Protein 3N96 (pdb70)

Solvent-accessible surface area: 85398 Å² total; per-residue (Å²): 127,9,114,146,35,63,0,29,0,23,3,39,34,43,20,1,61,92,6,1,30,120,6,0,118,83,0,51,176,94,52,61,36,118,14,43,25,80,80,31,81,65,0,20,70,29,0,40,76,38,6,72,112,21,66,16,0,0,0,0,3,47,12,0,6,28,0,0,21,9,19,66,80,51,18,14,12,97,6,92,10,44,88,46,15,53,80,114,1,58,97,90,0,11,83,9,0,93,23,112,64,111,20,8,0,0,0,3,0,4,10,1,0,2,2,0,20,7,88,111,44,15,96,123,30,9,137,41,4,76,83,3,38,69,23,1,161,106,6,102,88,139,67,62,19,1,4,38,3,9,3,44,67,3,38,16,2,5,4,3,2,6,2,45,38,5,65,4,5,84,118,85,146,50,142,65,58,8,129,46,16,2,4,30,47,84,7,0,70,23,0,0,58,33,0,10,64,3,22,146,92,172,36,18,89,27,56,7,43,54,70,86,3,39,44,7,1,26,153,14,84,0,0,0,8,5,8,1,1,18,3,3,27,55,3,80,111,35,184,23,78,32,8,19,32,23,3,2,36,4,124,64,81,42,2,57,0,7,2,0,0,2,0,0,0,8,2,35,48,4,68,6,81,135,40,0,52,70,0,0,20,89,24,1,1,38,67,111,2,0,66,35,6,24,162,40,39,14,9,0,5,2,0,5,81,56,23,17,124,134,24,44,179,34,103,64,5,54,10,0,57,81,1,15,155,82,15,88,64,9,5,21,27,29,24,2,57,28,2,13,78,3,3,51,43,2,2,31,27,3,13,56,59,129,45,83,16,87,98,1,3,115,53,4,54,73,26,35,24,24,25,95,42,34,21,62,82,5,88,55,78,5,96,8,17,76,26,41,6,102,50,18,87,114,48,9,116,23,123,114,129,91,105,156,45,66,49,31,47,1,40,9,50,38,7,87,10,14,10,16,0,45,51,13,37,35,41,33,115,18,101,85,67,2,18,110,87,22,66,37,1,100,7,53,51,125,103,39,0,60,23,77,0,62,161,51,12,59,35,18,105,134,1,69,4,79,77,7,91,24,124,98,168,124,9,115,148,32,69,0,33,0,21,4,40,36,42,20,1,59,92,6,2,28,118,6,0,116,84,0,46,99,78,41,28,34,116,15,43,26,78,82,31,82,61,1,23,75,28,0,39,75,36,5,71,111,21,66,15,0,0,0,0,3,47,13,0,7,30,0,0,21,9,20,66,80,51,18,14,12,94,7,93,11,94,145,74,14,51,80,112,1,58,100,92,0,10,82,10,0,95,23,110,66,111,22,8,0,0,0,3,0,4,11,0,1,2,1,0,20,8,88,109,44,15,98,124,27,7,140,43,4,75,82,2,40,68,25,1,162,107,7,104,88,143,67,62,18,1,3,37,3,9,4,46,67,3,38,16,0,5,4,3,2,5,2,45,40,6,63,5,4,84,117,86,144,53,142,60,58,8,125,47,18,2,4,26,48,83,6,0,72,22,0,0,55,34,1,8,64,3,24,144,94,170,35,18,91,26,108,6,45,53,70,86,3,39,43,7,0,28,153,15,87,0,0,0,7,5,7,1,1,16,3,2,27,55,2,79,111,35,180,22,77,31,8,17,33,22,5,1,38,5,126,67,80,43,2,60,0,6,1,0,0,4,0,0,0,8,1,36,47,4,68,5,84,135,42,0,70,71,0,0,21,91,24,2,2,38,64,111,2,0,52,35,6,23,126,40,37,14,7,0,5,2,0,4,81,58,16,18,124,80,27,46,86,23,49,61,6,54,10,0,56,79,0,16,157,79,16,88,64,10,4,20,28,30,24,2,56,28,3,13,82,3,1,52,42,2,1,52,26,3,12,57,60,170,43,84,18,85,97,1,3,112,52,2,58,71,26,33,22,25,21,96,47,32,20,61,82,6,88,55,77,5,94,10,18,75,28,39,7,102,49,16,87,111,43,9,118,19,123,115,124,88,109,156,43,67,46,31,49,1,38,9,49,37,8,84,10,17,9,15,0,46,48,14,39,34,41,32,113,17,102,84,67,3,18,112,90,22,87,62,47,112,7,53,51,124,99,38,0,61,24,77,0,64,161,53,12,58,36,19,105,132,2,69,3,79,78,6,91,39,175,201,8,117,147,33,70,0,32,0,22,3,38,35,44,20,0,58,92,6,2,30,120,6,1,117,83,0,56,172,93,54,59,32,113,16,43,23,78,83,34,122,145,0,26,75,74,0,32,57,41,4,36,102,18,64,16,0,0,0,0,3,44,12,0,6,30,0,0,23,9,20,113,26,49,14,13,11,94,8,90,10,99,144,74,15,50,81,109,0,56,99,94,0,10,84,11,0,89,32,127,62,114,21,9,0,0,0,3,0,4,14,0,0,2,1,0,21,9,85,108,46,15,95,127,28,7,137,46,4,76,85,3,41,65,25,1,159,109,7,103,92,149,67,62,19,1,2,40,3,8,3,51,66,2,38,16,1,4,2,2,1,4,2,44,42,6,51,3,5,78,112,28,118,38,132,56,46,76,144,14,0,0,1,28,28,76,6,0,47,22,0,0,54,35,1,10,62,3,24,146,94,167,33,19,95,28,110,7,47,57,71,83,5,40,41,7,1,30,151,15,86,0,0,0,6,3,8,0,1,17,3,2,29,54,3,78,111,34,178,23,74,32,8,19,34,19,3,1,38,6,128,70,80,41,2,64,0,8,0,0,0,4,0,0,0,6,1,38,48,6,69,5,82,137,44,0,72,72,0,0,22,88,21,2,2,40,61,112,2,0,70,34,5,22,165,39,43,16,9,0,5,2,0,5,80,62,22,19,123,134,29,48,177,37,107,62,5,54,11,0,57,78,0,16,157,75,16,94,63,10,4,19,27,39,57,1,60,30,0,14,138,1,1,52,58,2,2,53,28,4,12,58,60,171,41,85,16,78,94,1,1,53,71,2,20,17,85,3,15,68,12,106,39,43,20,46,78,4,83,59,72,6,90,8,18,78,33,30,8,105,63,5,89,114,67,45,143,19,132,187,103,39,1,65,1,91,20,52,37,6,136,9,13,7,10,0,35,32,12,44,23,43,31,110,18,101,80,66,5,17,109,59,22,51,44,6,116,8,49,49,124,98,41,0,61,24,74,0,65,155,50,8,12,27,20,104,130,2,65,6,85,78,9,98,15,132,124,201,8,118,145,32,70,0,31,0,21,3,37,36,43,19,0,57,94,6,1,29,119,6,1,118,85,0,59,170,58,11,60,10,116,17,42,23,78,85,34,123,147,0,26,77,75,0,33,54,41,3,35,101,18,60,16,0,0,0,0,2,42,12,0,6,28,0,0,20,9,21,114,27,49,14,13,12,93,7,90,10,94,141,76,14,48,81,109,0,56,99,96,0,10,84,11,0,88,34,125,60,118,21,8,0,1,0,3,0,4,14,0,0,2,0,0,22,8,84,112,45,15,94,130,26,7,134,45,4,78,88,3,39,64,25,2,160,111,7,101,91,155,67,64,19,1,2,40,2,7,3,53,68,2,38,15,1,5,2,1,1,4,1,42,44,7,51,4,5,79,110,29,124,39,132,55,43,72,146,16,0,0,0,25,28,77,6,0,45,23,0,0,53,34,2,9,61,3,25,146,95,166,34,17,95,27,111,7,47,56,74,80,4,41,43,9,1,29,153,14,84,0,0,0,5,2,8,1,2,17,4,2,28,52,5,78,110,35,178,23,74,33,8,18,37,18,3,1,38,5,128,69,80,41,2,65,0,7,0,0,0,5,0,0,0,6,1,38,48,4,67,4,81,75,18,0,40,51,0,0,22,89,15,1,1,39,58,111,1,0,69,35,5,20,165,37,42,16,9,0,5,2,0,5,80,66,23,20,124,133,30,48,177,37,106,65,5,54,10,0,58,79,1,16,157,72,15,94,62,12,4,18,26,38,59,1,60,43,0,13,135,2,0,51,57,2,1,54,28,5,12,59,59,174,39,84,15,78,92,1,0,53,70,2,20,18,80,3,24,50,9,108,41,42,25,45,84,3,83,56,72,6,89,9,17,80,33,29,8,105,60,4,90,114,66,47,150,19,132,186,107,35,2,66,1,96,23,50,36,6,134,8,13,7,9,0,34,28,12,46,23,44,30,112,19,102,80,65,4,16,110,57,21,66,17,1,111,7,48,50,124,96,42,0,60,27,73,0,66,153,49,7,14,26,20,104,131,2,68,6,81,80,9,99,11,132,92,189,82,138,165,81,99,5,58,81,0,118,37,53,12,97,89,19,109,91,199,61,103,3,55,84,1,111,40,53,10,94,88,24,110,87,67,14,120,84,4,112,86,20,11,88,49,10,164,104,7,112,87,20,9,89,46,10

Radius of gyration: 46.01 Å; Cα contacts (8 Å, |Δi|>4): 4095; chains: 8; bounding box: 81×112×131 Å

Organism: Homo sapiens (NCBI:txid9606)

Structure (mmCIF, N/CA/C/O backbone):
data_3N96
#
_entry.id   3N96
#
_cell.length_a   54.063
_cell.length_b   211.551
_cell.length_c   107.839
_cell.angle_alpha   90.000
_cell.angle_beta   104.370
_cell.angle_gamma   90.000
#
_symmetry.space_group_name_H-M   'P 1 21 1'
#
loop_
_entity.id
_entity.type
_entity.pdbx_description
1 polymer 'Maltose binding protein-CRFR2 alpha'
2 polymer Urocortin
3 branched alpha-D-glucopyranose-(1-4)-alpha-D-glucopyranose
4 water water
#
loop_
_atom_site.group_PDB
_atom_site.id
_atom_site.type_symbol
_atom_site.label_atom_id
_atom_site.label_alt_id
_atom_site.label_comp_id
_atom_site.label_asym_id
_atom_site.label_entity_id
_atom_site.label_seq_id
_atom_site.pdbx_PDB_ins_code
_atom_site.Cartn_x
_atom_site.Cartn_y
_atom_site.Cartn_z
_atom_site.occupancy
_atom_site.B_iso_or_equiv
_atom_site.auth_seq_id
_atom_site.auth_comp_id
_atom_site.auth_asym_id
_atom_site.auth_atom_id
_atom_site.pdbx_PDB_model_num
ATOM 1 N N . LYS A 1 3 ? 8.077 27.778 60.491 1.00 67.04 -369 LYS A N 1
ATOM 2 C CA . LYS A 1 3 ? 7.252 28.897 59.935 1.00 65.43 -369 LYS A CA 1
ATOM 3 C C . LYS A 1 3 ? 8.095 30.077 59.414 1.00 64.66 -369 LYS A C 1
ATOM 4 O O . LYS A 1 3 ? 9.260 30.250 59.827 1.00 65.93 -369 LYS A O 1
ATOM 10 N N . ILE A 1 4 ? 7.468 30.863 58.517 1.00 62.50 -368 ILE A N 1
ATOM 11 C CA . ILE A 1 4 ? 8.011 32.076 57.880 1.00 61.45 -368 ILE A CA 1
ATOM 12 C C . ILE A 1 4 ? 8.527 33.089 58.948 1.00 63.01 -368 ILE A C 1
ATOM 13 O O . ILE A 1 4 ? 7.998 33.110 60.086 1.00 64.25 -368 ILE A O 1
ATOM 18 N N . GLU A 1 5 ? 9.544 33.905 58.636 1.00 62.72 -367 GLU A N 1
ATOM 19 C CA . GLU A 1 5 ? 10.041 34.812 59.690 1.00 64.74 -367 GLU A CA 1
ATOM 20 C C . GLU A 1 5 ? 9.215 36.100 59.821 1.00 64.28 -367 GLU A C 1
ATOM 21 O O . GLU A 1 5 ? 8.910 36.743 58.820 1.00 63.10 -367 GLU A O 1
ATOM 27 N N . GLU A 1 6 ? 8.825 36.439 61.054 1.00 65.28 -366 GLU A N 1
ATOM 28 C CA . GLU A 1 6 ? 8.014 37.615 61.320 1.00 64.84 -366 GLU A CA 1
ATOM 29 C C . GLU A 1 6 ? 8.902 38.828 61.116 1.00 65.57 -366 GLU A C 1
ATOM 30 O O . GLU A 1 6 ? 10.039 38.834 61.588 1.00 67.32 -366 GLU A O 1
ATOM 36 N N . GLY A 1 7 ? 8.411 39.844 60.401 1.00 64.50 -365 GLY A N 1
ATOM 37 C CA . GLY A 1 7 ? 9.169 41.096 60.243 1.00 64.54 -365 GLY A CA 1
ATOM 38 C C . GLY A 1 7 ? 10.087 41.159 59.046 1.00 63.62 -365 GLY A C 1
ATOM 39 O O . GLY A 1 7 ? 10.902 42.040 58.960 1.00 64.48 -365 GLY A O 1
ATOM 40 N N . LYS A 1 8 ? 9.967 40.205 58.130 1.00 62.34 -364 LYS A N 1
ATOM 41 C CA . LYS A 1 8 ? 10.577 40.305 56.807 1.00 61.42 -364 LYS A CA 1
ATOM 42 C C . LYS A 1 8 ? 9.584 39.832 55.724 1.00 59.82 -364 LYS A C 1
ATOM 43 O O . LYS A 1 8 ? 8.468 39.410 56.053 1.00 59.58 -364 LYS A O 1
ATOM 49 N N . LEU A 1 9 ? 9.937 39.938 54.444 1.00 58.64 -363 LEU A N 1
ATOM 50 C CA . LEU A 1 9 ? 9.108 39.370 53.413 1.00 56.65 -363 LEU A CA 1
ATOM 51 C C . LEU A 1 9 ? 9.977 38.550 52.511 1.00 56.38 -363 LEU A C 1
ATOM 52 O O . LEU A 1 9 ? 10.956 39.059 51.970 1.00 57.31 -363 LEU A O 1
ATOM 57 N N . VAL A 1 10 ? 9.639 37.287 52.331 1.00 55.56 -362 VAL A N 1
ATOM 58 C CA . VAL A 1 10 ? 10.302 36.482 51.323 1.00 55.23 -362 VAL A CA 1
ATOM 59 C C . VAL A 1 10 ? 9.381 36.401 50.120 1.00 53.43 -362 VAL A C 1
ATOM 60 O O . VAL A 1 10 ? 8.198 36.267 50.274 1.00 52.92 -362 VAL A O 1
ATOM 64 N N . ILE A 1 11 ? 9.923 36.490 48.921 1.00 52.88 -361 ILE A N 1
ATOM 65 C CA . ILE A 1 11 ? 9.093 36.487 47.742 1.00 51.50 -361 ILE A CA 1
ATOM 66 C C . ILE A 1 11 ? 9.671 35.522 46.697 1.00 51.09 -361 ILE A C 1
ATOM 67 O O . ILE A 1 11 ? 10.855 35.613 46.354 1.00 51.40 -361 ILE A O 1
ATOM 72 N N . TRP A 1 12 ? 8.831 34.607 46.193 1.00 50.12 -360 TRP A N 1
ATOM 73 C CA . TRP A 1 12 ? 9.201 33.710 45.077 1.00 49.23 -360 TRP A CA 1
ATOM 74 C C . TRP A 1 12 ? 8.647 34.199 43.748 1.00 48.26 -360 TRP A C 1
ATOM 75 O O . TRP A 1 12 ? 7.440 34.359 43.568 1.00 47.61 -360 TRP A O 1
ATOM 86 N N . ILE A 1 13 ? 9.546 34.483 42.827 1.00 48.04 -359 ILE A N 1
ATOM 87 C CA . ILE A 1 13 ? 9.130 34.741 41.508 1.00 47.46 -359 ILE A CA 1
ATOM 88 C C . ILE A 1 13 ? 9.949 33.797 40.636 1.00 47.80 -359 ILE A C 1
ATOM 89 O O . ILE A 1 13 ? 10.987 33.386 41.041 1.00 49.24 -359 ILE A O 1
ATOM 94 N N . ASN A 1 14 ? 9.449 33.431 39.462 1.00 47.21 -358 ASN A N 1
ATOM 95 C CA . ASN A 1 14 ? 10.132 32.586 38.487 1.00 46.95 -358 ASN A CA 1
ATOM 96 C C . ASN A 1 14 ? 11.375 33.259 37.849 1.00 47.83 -358 ASN A C 1
ATOM 97 O O . ASN A 1 14 ? 11.393 34.492 37.574 1.00 47.72 -358 ASN A O 1
ATOM 102 N N . GLY A 1 15 ? 12.391 32.438 37.599 1.00 48.07 -357 GLY A N 1
ATOM 103 C CA . GLY A 1 15 ? 13.685 32.900 37.092 1.00 48.90 -357 GLY A CA 1
ATOM 104 C C . GLY A 1 15 ? 13.665 33.644 35.775 1.00 48.46 -357 GLY A C 1
ATOM 105 O O . GLY A 1 15 ? 14.523 34.456 35.531 1.00 49.42 -357 GLY A O 1
ATOM 106 N N . ASP A 1 16 ? 12.682 33.400 34.924 1.00 47.45 -356 ASP A N 1
ATOM 107 C CA . ASP A 1 16 ? 12.670 34.069 33.632 1.00 47.43 -356 ASP A CA 1
ATOM 108 C C . ASP A 1 16 ? 12.172 35.500 33.738 1.00 47.37 -356 ASP A C 1
ATOM 109 O O . ASP A 1 16 ? 12.500 36.323 32.870 1.00 48.24 -356 ASP A O 1
ATOM 114 N N . LYS A 1 17 ? 11.430 35.803 34.810 1.00 47.05 -355 LYS A N 1
ATOM 115 C CA . LYS A 1 17 ? 10.804 37.125 35.030 1.00 47.10 -355 LYS A CA 1
ATOM 116 C C . LYS A 1 17 ? 11.791 38.179 35.519 1.00 48.26 -355 LYS A C 1
ATOM 117 O O . LYS A 1 17 ? 12.983 37.905 35.630 1.00 49.18 -355 LYS A O 1
ATOM 123 N N . GLY A 1 18 ? 11.285 39.372 35.829 1.00 48.27 -354 GLY A N 1
ATOM 124 C CA . GLY A 1 18 ? 12.146 40.485 36.218 1.00 49.95 -354 GLY A CA 1
ATOM 125 C C . GLY A 1 18 ? 12.492 40.607 37.696 1.00 50.83 -354 GLY A C 1
ATOM 126 O O . GLY A 1 18 ? 12.169 41.620 38.333 1.00 51.21 -354 GLY A O 1
ATOM 127 N N . TYR A 1 19 ? 13.193 39.609 38.231 1.00 50.79 -353 TYR A N 1
ATOM 128 C CA . TYR A 1 19 ? 13.329 39.483 39.667 1.00 51.26 -353 TYR A CA 1
ATOM 129 C C . TYR A 1 19 ? 14.277 40.452 40.305 1.00 53.02 -353 TYR A C 1
ATOM 130 O O . TYR A 1 19 ? 14.225 40.652 41.507 1.00 53.59 -353 TYR A O 1
ATOM 139 N N . ASN A 1 20 ? 15.154 41.047 39.506 1.00 54.29 -352 ASN A N 1
ATOM 140 C CA . ASN A 1 20 ? 16.056 42.080 39.990 1.00 55.69 -352 ASN A CA 1
ATOM 141 C C . ASN A 1 20 ? 15.415 43.450 40.023 1.00 56.00 -352 ASN A C 1
ATOM 142 O O . ASN A 1 20 ? 15.758 44.263 40.873 1.00 57.35 -352 ASN A O 1
ATOM 147 N N . GLY A 1 21 ? 14.510 43.716 39.085 1.00 54.74 -351 GLY A N 1
ATOM 148 C CA . GLY A 1 21 ? 13.645 44.887 39.180 1.00 54.88 -351 GLY A CA 1
ATOM 149 C C . GLY A 1 21 ? 12.803 44.757 40.440 1.00 54.57 -351 GLY A C 1
ATOM 150 O O . GLY A 1 21 ? 12.757 45.667 41.267 1.00 55.74 -351 GLY A O 1
ATOM 151 N N . LEU A 1 22 ? 12.190 43.595 40.627 1.00 52.97 -350 LEU A N 1
ATOM 152 C CA . LEU A 1 22 ? 11.383 43.376 41.788 1.00 52.65 -350 LEU A CA 1
ATOM 153 C C . LEU A 1 22 ? 12.169 43.643 43.078 1.00 54.25 -350 LEU A C 1
ATOM 154 O O . LEU A 1 22 ? 11.666 44.299 43.988 1.00 55.14 -350 LEU A O 1
ATOM 159 N N . ALA A 1 23 ? 13.404 43.184 43.169 1.00 55.00 -349 ALA A N 1
ATOM 160 C CA . ALA A 1 23 ? 14.160 43.417 44.396 1.00 56.54 -349 ALA A CA 1
ATOM 161 C C . ALA A 1 23 ? 14.491 44.911 44.649 1.00 58.25 -349 ALA A C 1
ATOM 162 O O . ALA A 1 23 ? 14.660 45.316 45.802 1.00 59.18 -349 ALA A O 1
ATOM 164 N N . GLU A 1 24 ? 14.572 45.717 43.583 1.00 58.38 -348 GLU A N 1
ATOM 165 C CA . GLU A 1 24 ? 14.790 47.158 43.720 1.00 59.77 -348 GLU A CA 1
ATOM 166 C C . GLU A 1 24 ? 13.526 47.763 44.283 1.00 59.23 -348 GLU A C 1
ATOM 167 O O . GLU A 1 24 ? 13.570 48.667 45.099 1.00 60.89 -348 GLU A O 1
ATOM 173 N N . VAL A 1 25 ? 12.382 47.246 43.881 1.00 57.65 -347 VAL A N 1
ATOM 174 C CA . VAL A 1 25 ? 11.126 47.718 44.477 1.00 57.32 -347 VAL A CA 1
ATOM 175 C C . VAL A 1 25 ? 11.112 47.324 45.929 1.00 57.41 -347 VAL A C 1
ATOM 176 O O . VAL A 1 25 ? 10.525 48.011 46.760 1.00 57.78 -347 VAL A O 1
ATOM 180 N N . GLY A 1 26 ? 11.770 46.204 46.209 1.00 57.06 -346 GLY A N 1
ATOM 181 C CA . GLY A 1 26 ? 11.884 45.694 47.549 1.00 57.58 -346 GLY A CA 1
ATOM 182 C C . GLY A 1 26 ? 12.868 46.493 48.345 1.00 59.49 -346 GLY A C 1
ATOM 183 O O . GLY A 1 26 ? 12.770 46.586 49.550 1.00 60.12 -346 GLY A O 1
ATOM 184 N N . LYS A 1 27 ? 13.843 47.060 47.651 1.00 60.89 -345 LYS A N 1
ATOM 185 C CA . LYS A 1 27 ? 14.868 47.835 48.303 1.00 62.81 -345 LYS A CA 1
ATOM 186 C C . LYS A 1 27 ? 14.270 49.181 48.694 1.00 63.48 -345 LYS A C 1
ATOM 187 O O . LYS A 1 27 ? 14.561 49.675 49.775 1.00 64.86 -345 LYS A O 1
ATOM 193 N N . LYS A 1 28 ? 13.415 49.748 47.842 1.00 62.32 -344 LYS A N 1
ATOM 194 C CA . LYS A 1 28 ? 12.695 50.960 48.198 1.00 63.24 -344 LYS A CA 1
ATOM 195 C C . LYS A 1 28 ? 11.735 50.794 49.384 1.00 63.00 -344 LYS A C 1
ATOM 196 O O . LYS A 1 28 ? 11.628 51.702 50.195 1.00 64.74 -344 LYS A O 1
ATOM 202 N N . PHE A 1 29 ? 11.040 49.653 49.467 1.00 61.27 -343 PHE A N 1
ATOM 203 C CA . PHE A 1 29 ? 10.164 49.311 50.585 1.00 60.84 -343 PHE A CA 1
ATOM 204 C C . PHE A 1 29 ? 10.955 49.210 51.887 1.00 62.29 -343 PHE A C 1
ATOM 205 O O . PHE A 1 29 ? 10.472 49.609 52.945 1.00 63.05 -343 PHE A O 1
ATOM 213 N N . GLU A 1 30 ? 12.168 48.685 51.803 1.00 62.70 -342 GLU A N 1
ATOM 214 C CA . GLU A 1 30 ? 13.046 48.586 52.966 1.00 64.77 -342 GLU A CA 1
ATOM 215 C C . GLU A 1 30 ? 13.431 49.975 53.497 1.00 66.88 -342 GLU A C 1
ATOM 216 O O . GLU A 1 30 ? 13.255 50.268 54.676 1.00 67.76 -342 GLU A O 1
ATOM 222 N N . LYS A 1 31 ? 13.935 50.821 52.598 1.00 67.56 -341 LYS A N 1
ATOM 223 C CA . LYS A 1 31 ? 14.273 52.197 52.901 1.00 69.63 -341 LYS A CA 1
ATOM 224 C C . LYS A 1 31 ? 13.180 52.852 53.720 1.00 69.99 -341 LYS A C 1
ATOM 225 O O . LYS A 1 31 ? 13.480 53.585 54.656 1.00 72.23 -341 LYS A O 1
ATOM 231 N N . ASP A 1 32 ? 11.920 52.601 53.401 1.00 67.90 -340 ASP A N 1
ATOM 232 C CA . ASP A 1 32 ? 10.881 53.378 54.034 1.00 68.39 -340 ASP A CA 1
ATOM 233 C C . ASP A 1 32 ? 10.430 52.782 55.361 1.00 68.58 -340 ASP A C 1
ATOM 234 O O . ASP A 1 32 ? 10.125 53.508 56.321 1.00 70.12 -340 ASP A O 1
ATOM 239 N N . THR A 1 33 ? 10.413 51.461 55.428 1.00 67.28 -339 THR A N 1
ATOM 240 C CA . THR A 1 33 ? 9.739 50.751 56.511 1.00 66.80 -339 THR A CA 1
ATOM 241 C C . THR A 1 33 ? 10.712 50.001 57.400 1.00 67.82 -339 THR A C 1
ATOM 242 O O . THR A 1 33 ? 10.365 49.637 58.525 1.00 68.09 -339 THR A O 1
ATOM 246 N N . GLY A 1 34 ? 11.910 49.735 56.863 1.00 68.07 -338 GLY A N 1
ATOM 247 C CA . GLY A 1 34 ? 12.966 49.025 57.576 1.00 69.15 -338 GLY A CA 1
ATOM 248 C C . GLY A 1 34 ? 12.857 47.523 57.480 1.00 67.95 -338 GLY A C 1
ATOM 249 O O . GLY A 1 34 ? 13.571 46.817 58.170 1.00 68.98 -338 GLY A O 1
ATOM 250 N N . ILE A 1 35 ? 11.974 47.041 56.605 1.00 66.08 -337 ILE A N 1
ATOM 251 C CA . ILE A 1 35 ? 11.643 45.638 56.540 1.00 64.58 -337 ILE A CA 1
ATOM 252 C C . ILE A 1 35 ? 12.322 44.965 55.359 1.00 63.91 -337 ILE A C 1
ATOM 253 O O . ILE A 1 35 ? 11.962 45.178 54.201 1.00 62.26 -337 ILE A O 1
ATOM 258 N N . LYS A 1 36 ? 13.321 44.149 55.688 1.00 64.99 -336 LYS A N 1
ATOM 259 C CA . LYS A 1 36 ? 14.075 43.364 54.718 1.00 64.33 -336 LYS A CA 1
ATOM 260 C C . LYS A 1 36 ? 13.128 42.609 53.763 1.00 61.96 -336 LYS A C 1
ATOM 261 O O . LYS A 1 36 ? 12.192 41.957 54.211 1.00 60.98 -336 LYS A O 1
ATOM 267 N N . VAL A 1 37 ? 13.361 42.734 52.454 1.00 61.02 -335 VAL A N 1
ATOM 268 C CA . VAL A 1 37 ? 12.546 42.083 51.445 1.00 58.84 -335 VAL A CA 1
ATOM 269 C C . VAL A 1 37 ? 13.452 41.181 50.638 1.00 58.94 -335 VAL A C 1
ATOM 270 O O . VAL A 1 37 ? 14.329 41.672 49.940 1.00 59.89 -335 VAL A O 1
ATOM 274 N N . THR A 1 38 ? 13.259 39.868 50.710 1.00 58.26 -334 THR A N 1
ATOM 275 C CA . THR A 1 38 ? 14.097 38.968 49.913 1.00 58.12 -334 THR A CA 1
ATOM 276 C C . THR A 1 38 ? 13.346 38.326 48.729 1.00 56.11 -334 THR A C 1
ATOM 277 O O . THR A 1 38 ? 12.313 37.669 48.884 1.00 54.68 -334 THR A O 1
ATOM 281 N N . VAL A 1 39 ? 13.908 38.514 47.547 1.00 55.89 -333 VAL A N 1
ATOM 282 C CA . VAL A 1 39 ? 13.416 37.867 46.342 1.00 54.42 -333 VAL A CA 1
ATOM 283 C C . VAL A 1 39 ? 14.259 36.630 45.949 1.00 54.78 -333 VAL A C 1
ATOM 284 O O . VAL A 1 39 ? 15.480 36.712 45.779 1.00 56.19 -333 VAL A O 1
ATOM 288 N N . GLU A 1 40 ? 13.595 35.489 45.804 1.00 53.68 -332 GLU A N 1
ATOM 289 C CA . GLU A 1 40 ? 14.247 34.253 45.412 1.00 53.97 -332 GLU A CA 1
ATOM 290 C C . GLU A 1 40 ? 13.540 33.649 44.211 1.00 52.65 -332 GLU A C 1
ATOM 291 O O . GLU A 1 40 ? 12.359 33.911 43.985 1.00 51.30 -332 GLU A O 1
ATOM 297 N N . HIS A 1 41 ? 14.261 32.836 43.437 1.00 52.99 -331 HIS A N 1
ATOM 298 C CA . HIS A 1 41 ? 13.670 32.137 42.275 1.00 51.30 -331 HIS A CA 1
ATOM 299 C C . HIS A 1 41 ? 14.054 30.668 42.279 1.00 51.89 -331 HIS A C 1
ATOM 300 O O . HIS A 1 41 ? 14.886 30.251 41.467 1.00 52.12 -331 HIS A O 1
ATOM 307 N N . PRO A 1 42 ? 13.454 29.882 43.212 1.00 52.27 -330 PRO A N 1
ATOM 308 C CA . PRO A 1 42 ? 13.670 28.434 43.272 1.00 52.62 -330 PRO A CA 1
ATOM 309 C C . PRO A 1 42 ? 13.182 27.802 41.988 1.00 51.90 -330 PRO A C 1
ATOM 310 O O . PRO A 1 42 ? 12.266 28.333 41.346 1.00 50.37 -330 PRO A O 1
ATOM 314 N N . ASP A 1 43 ? 13.784 26.683 41.591 1.00 52.96 -329 ASP A N 1
ATOM 315 C CA . ASP A 1 43 ? 13.277 25.974 40.414 1.00 51.98 -329 ASP A CA 1
ATOM 316 C C . ASP A 1 43 ? 12.006 25.176 40.748 1.00 51.37 -329 ASP A C 1
ATOM 317 O O . ASP A 1 43 ? 11.857 24.651 41.875 1.00 51.91 -329 ASP A O 1
ATOM 322 N N . LYS A 1 44 ? 11.115 25.079 39.755 1.00 49.88 -328 LYS A N 1
ATOM 323 C CA . LYS A 1 44 ? 9.863 24.334 39.878 1.00 49.41 -328 LYS A CA 1
ATOM 324 C C . LYS A 1 44 ? 9.038 24.903 41.032 1.00 49.20 -328 LYS A C 1
ATOM 325 O O . LYS A 1 44 ? 8.550 24.206 41.936 1.00 49.02 -328 LYS A O 1
ATOM 331 N N . LEU A 1 45 ? 8.901 26.218 40.923 1.00 48.18 -327 LEU A N 1
ATOM 332 C CA . LEU A 1 45 ? 8.397 27.048 41.966 1.00 48.39 -327 LEU A CA 1
ATOM 333 C C . LEU A 1 45 ? 6.964 26.643 42.359 1.00 48.07 -327 LEU A C 1
ATOM 334 O O . LEU A 1 45 ? 6.623 26.523 43.540 1.00 48.20 -327 LEU A O 1
ATOM 339 N N . GLU A 1 46 ? 6.161 26.440 41.323 1.00 47.30 -326 GLU A N 1
ATOM 340 C CA . GLU A 1 46 ? 4.729 26.231 41.375 1.00 46.93 -326 GLU A CA 1
ATOM 341 C C . GLU A 1 46 ? 4.363 24.812 41.792 1.00 48.14 -326 GLU A C 1
ATOM 342 O O . GLU A 1 46 ? 3.194 24.505 42.028 1.00 48.67 -326 GLU A O 1
ATOM 348 N N . GLU A 1 47 ? 5.347 23.931 41.851 1.00 48.96 -325 GLU A N 1
ATOM 349 C CA . GLU A 1 47 ? 5.153 22.653 42.492 1.00 49.93 -325 GLU A CA 1
ATOM 350 C C . GLU A 1 47 ? 5.764 22.700 43.876 1.00 51.22 -325 GLU A C 1
ATOM 351 O O . GLU A 1 47 ? 5.305 21.991 44.770 1.00 52.72 -325 GLU A O 1
ATOM 357 N N . LYS A 1 48 ? 6.803 23.525 44.051 1.00 51.28 -324 LYS A N 1
ATOM 358 C CA . LYS A 1 48 ? 7.507 23.623 45.335 1.00 52.31 -324 LYS A CA 1
ATOM 359 C C . LYS A 1 48 ? 6.675 24.374 46.312 1.00 52.03 -324 LYS A C 1
ATOM 360 O O . LYS A 1 48 ? 6.706 24.076 47.496 1.00 53.65 -324 LYS A O 1
ATOM 366 N N . PHE A 1 49 ? 5.932 25.352 45.820 1.00 50.73 -323 PHE A N 1
ATOM 367 C CA . PHE A 1 49 ? 5.151 26.201 46.706 1.00 50.68 -323 PHE A CA 1
ATOM 368 C C . PHE A 1 49 ? 4.082 25.432 47.506 1.00 51.25 -323 PHE A C 1
ATOM 369 O O . PHE A 1 49 ? 3.991 25.628 48.708 1.00 52.57 -323 PHE A O 1
ATOM 377 N N . PRO A 1 50 ? 3.299 24.546 46.870 1.00 50.86 -322 PRO A N 1
ATOM 378 C CA . PRO A 1 50 ? 2.329 23.785 47.689 1.00 51.98 -322 PRO A CA 1
ATOM 379 C C . PRO A 1 50 ? 2.909 22.691 48.557 1.00 53.74 -322 PRO A C 1
ATOM 380 O O . PRO A 1 50 ? 2.286 22.337 49.540 1.00 55.01 -322 PRO A O 1
ATOM 384 N N . GLN A 1 51 ? 4.057 22.125 48.197 1.00 54.35 -321 GLN A N 1
ATOM 385 C CA . GLN A 1 51 ? 4.712 21.174 49.101 1.00 56.42 -321 GLN A CA 1
ATOM 386 C C . GLN A 1 51 ? 5.031 21.856 50.415 1.00 57.46 -321 GLN A C 1
ATOM 387 O O . GLN A 1 51 ? 4.663 21.339 51.497 1.00 59.32 -321 GLN A O 1
ATOM 393 N N . VAL A 1 52 ? 5.697 23.018 50.325 1.00 56.56 -320 VAL A N 1
ATOM 394 C CA . VAL A 1 52 ? 6.215 23.709 51.516 1.00 57.27 -320 VAL A CA 1
ATOM 395 C C . VAL A 1 52 ? 5.160 24.531 52.216 1.00 57.08 -320 VAL A C 1
ATOM 396 O O . VAL A 1 52 ? 5.183 24.637 53.439 1.00 58.39 -320 VAL A O 1
ATOM 400 N N . ALA A 1 53 ? 4.230 25.111 51.454 1.00 55.77 -319 ALA A N 1
ATOM 401 C CA . ALA A 1 53 ? 3.211 25.976 52.067 1.00 55.73 -319 ALA A CA 1
ATOM 402 C C . ALA A 1 53 ? 2.266 25.129 52.907 1.00 56.98 -319 ALA A C 1
ATOM 403 O O . ALA A 1 53 ? 1.894 25.509 54.030 1.00 57.62 -319 ALA A O 1
ATOM 405 N N . ALA A 1 54 ? 1.941 23.950 52.365 1.00 57.30 -318 ALA A N 1
ATOM 406 C CA . ALA A 1 54 ? 1.056 22.995 53.029 1.00 58.55 -318 ALA A CA 1
ATOM 407 C C . ALA A 1 54 ? 1.464 22.803 54.481 1.00 60.51 -318 ALA A C 1
ATOM 408 O O . ALA A 1 54 ? 0.574 22.551 55.303 1.00 61.68 -318 ALA A O 1
ATOM 410 N N . THR A 1 55 ? 2.777 22.950 54.786 1.00 60.76 -317 THR A N 1
ATOM 411 C CA . THR A 1 55 ? 3.334 22.731 56.154 1.00 62.57 -317 THR A CA 1
ATOM 412 C C . THR A 1 55 ? 3.597 24.023 56.963 1.00 62.78 -317 THR A C 1
ATOM 413 O O . THR A 1 55 ? 4.239 23.980 58.015 1.00 64.37 -317 THR A O 1
ATOM 417 N N . GLY A 1 56 ? 3.120 25.170 56.477 1.00 61.32 -316 GLY A N 1
ATOM 418 C CA . GLY A 1 56 ? 3.284 26.434 57.220 1.00 61.39 -316 GLY A CA 1
ATOM 419 C C . GLY A 1 56 ? 4.581 27.169 56.947 1.00 61.07 -316 GLY A C 1
ATOM 420 O O . GLY A 1 56 ? 4.971 28.085 57.705 1.00 61.74 -316 GLY A O 1
ATOM 421 N N . ASP A 1 57 ? 5.227 26.783 55.846 1.00 60.15 -315 ASP A N 1
ATOM 422 C CA . ASP A 1 57 ? 6.542 27.294 55.482 1.00 60.03 -315 ASP A CA 1
ATOM 423 C C . ASP A 1 57 ? 6.479 27.980 54.108 1.00 58.00 -315 ASP A C 1
ATOM 424 O O . ASP A 1 57 ? 5.425 28.012 53.474 1.00 56.85 -315 ASP A O 1
ATOM 429 N N . GLY A 1 58 ? 7.592 28.545 53.649 1.00 57.79 -314 GLY A N 1
ATOM 430 C CA . GLY A 1 58 ? 7.660 29.051 52.283 1.00 55.88 -314 GLY A CA 1
ATOM 431 C C . GLY A 1 58 ? 7.674 30.554 52.197 1.00 55.12 -314 GLY A C 1
ATOM 432 O O . GLY A 1 58 ? 7.910 31.218 53.200 1.00 56.19 -314 GLY A O 1
ATOM 433 N N . PRO A 1 59 ? 7.404 31.100 50.997 1.00 53.52 -313 PRO A N 1
ATOM 434 C CA . PRO A 1 59 ? 7.463 32.542 50.740 1.00 53.05 -313 PRO A CA 1
ATOM 435 C C . PRO A 1 59 ? 6.281 33.270 51.365 1.00 52.67 -313 PRO A C 1
ATOM 436 O O . PRO A 1 59 ? 5.250 32.650 51.609 1.00 52.24 -313 PRO A O 1
ATOM 440 N N . ASP A 1 60 ? 6.444 34.566 51.628 1.00 53.03 -312 ASP A N 1
ATOM 441 C CA . ASP A 1 60 ? 5.320 35.420 52.075 1.00 53.18 -312 ASP A CA 1
ATOM 442 C C . ASP A 1 60 ? 4.429 35.715 50.860 1.00 51.81 -312 ASP A C 1
ATOM 443 O O . ASP A 1 60 ? 3.196 35.697 50.952 1.00 51.35 -312 ASP A O 1
ATOM 448 N N . ILE A 1 61 ? 5.076 35.962 49.724 1.00 50.66 -311 ILE A N 1
ATOM 449 C CA . ILE A 1 61 ? 4.386 36.332 48.532 1.00 49.84 -311 ILE A CA 1
ATOM 450 C C . ILE A 1 61 ? 4.881 35.427 47.396 1.00 49.49 -311 ILE A C 1
ATOM 451 O O . ILE A 1 61 ? 6.092 35.298 47.191 1.00 49.97 -311 ILE A O 1
ATOM 456 N N . ILE A 1 62 ? 3.938 34.803 46.672 1.00 48.53 -310 ILE A N 1
ATOM 457 C CA . ILE A 1 62 ? 4.263 34.013 45.504 1.00 47.40 -310 ILE A CA 1
ATOM 458 C C . ILE A 1 62 ? 3.751 34.657 44.235 1.00 46.38 -310 ILE A C 1
ATOM 459 O O . ILE A 1 62 ? 2.686 35.245 44.223 1.00 45.96 -310 ILE A O 1
ATOM 464 N N . PHE A 1 63 ? 4.551 34.548 43.183 1.00 46.10 -309 PHE A N 1
ATOM 465 C CA . PHE A 1 63 ? 4.251 35.107 41.872 1.00 45.46 -309 PHE A CA 1
ATOM 466 C C . PHE A 1 63 ? 4.155 34.025 40.790 1.00 45.18 -309 PHE A C 1
ATOM 467 O O . PHE A 1 63 ? 5.080 33.210 40.587 1.00 45.33 -309 PHE A O 1
ATOM 475 N N . TRP A 1 64 ? 3.054 34.045 40.049 1.00 44.71 -308 TRP A N 1
ATOM 476 C CA . TRP A 1 64 ? 2.869 33.071 38.996 1.00 44.07 -308 TRP A CA 1
ATOM 477 C C . TRP A 1 64 ? 1.635 33.436 38.229 1.00 43.72 -308 TRP A C 1
ATOM 478 O O . TRP A 1 64 ? 0.892 34.310 38.643 1.00 44.04 -308 TRP A O 1
ATOM 489 N N . ALA A 1 65 ? 1.429 32.760 37.095 1.00 43.76 -307 ALA A N 1
ATOM 490 C CA . ALA A 1 65 ? 0.237 32.931 36.257 1.00 43.37 -307 ALA A CA 1
ATOM 491 C C . ALA A 1 65 ? -0.934 32.390 37.067 1.00 44.20 -307 ALA A C 1
ATOM 492 O O . ALA A 1 65 ? -0.804 31.470 37.869 1.00 44.62 -307 ALA A O 1
ATOM 494 N N . HIS A 1 66 ? -2.087 32.990 36.877 1.00 44.60 -306 HIS A N 1
ATOM 495 C CA . HIS A 1 66 ? -3.205 32.776 37.757 1.00 44.86 -306 HIS A CA 1
ATOM 496 C C . HIS A 1 66 ? -3.773 31.339 37.723 1.00 44.94 -306 HIS A C 1
ATOM 497 O O . HIS A 1 66 ? -4.590 30.977 38.581 1.00 45.54 -306 HIS A O 1
ATOM 504 N N . ASP A 1 67 ? -3.371 30.540 36.734 1.00 44.18 -305 ASP A N 1
ATOM 505 C CA . ASP A 1 67 ? -3.915 29.204 36.589 1.00 44.04 -305 ASP A CA 1
ATOM 506 C C . ASP A 1 67 ? -3.625 28.211 37.725 1.00 44.85 -305 ASP A C 1
ATOM 507 O O . ASP A 1 67 ? -4.343 27.192 37.850 1.00 45.54 -305 ASP A O 1
ATOM 512 N N . ARG A 1 68 ? -2.615 28.490 38.569 1.00 44.54 -304 ARG A N 1
ATOM 513 C CA . ARG A 1 68 ? -2.267 27.564 39.664 1.00 45.19 -304 ARG A CA 1
ATOM 514 C C . ARG A 1 68 ? -2.847 27.983 40.990 1.00 46.15 -304 ARG A C 1
ATOM 515 O O . ARG A 1 68 ? -2.906 27.209 41.966 1.00 46.80 -304 ARG A O 1
ATOM 523 N N . PHE A 1 69 ? -3.316 29.219 41.007 1.00 46.31 -303 PHE A N 1
ATOM 524 C CA . PHE A 1 69 ? -3.863 29.804 42.204 1.00 46.65 -303 PHE A CA 1
ATOM 525 C C . PHE A 1 69 ? -5.163 29.143 42.604 1.00 47.45 -303 PHE A C 1
ATOM 526 O O . PHE A 1 69 ? -5.427 28.961 43.802 1.00 48.56 -303 PHE A O 1
ATOM 534 N N . GLY A 1 70 ? -5.963 28.750 41.624 1.00 47.17 -302 GLY A N 1
ATOM 535 C CA . GLY A 1 70 ? -7.161 27.966 41.937 1.00 48.21 -302 GLY A CA 1
ATOM 536 C C . GLY A 1 70 ? -6.899 26.776 42.844 1.00 48.87 -302 GLY A C 1
ATOM 537 O O . GLY A 1 70 ? -7.514 26.663 43.866 1.00 50.30 -302 GLY A O 1
ATOM 538 N N . GLY A 1 71 ? -5.978 25.891 42.465 1.00 48.55 -301 GLY A N 1
ATOM 539 C CA . GLY A 1 71 ? -5.528 24.785 43.293 1.00 49.00 -301 GLY A CA 1
ATOM 540 C C . GLY A 1 71 ? -4.879 25.177 44.603 1.00 49.67 -301 GLY A C 1
ATOM 541 O O . GLY A 1 71 ? -5.086 24.525 45.618 1.00 51.24 -301 GLY A O 1
ATOM 542 N N . TYR A 1 72 ? -4.089 26.238 44.616 1.00 49.09 -300 TYR A N 1
ATOM 543 C CA . TYR A 1 72 ? -3.559 26.739 45.897 1.00 49.34 -300 TYR A CA 1
ATOM 544 C C . TYR A 1 72 ? -4.657 27.228 46.873 1.00 50.37 -300 TYR A C 1
ATOM 545 O O . TYR A 1 72 ? -4.535 27.027 48.078 1.00 51.37 -300 TYR A O 1
ATOM 554 N N . ALA A 1 73 ? -5.679 27.921 46.374 1.00 49.82 -299 ALA A N 1
ATOM 555 C CA . ALA A 1 73 ? -6.715 28.426 47.232 1.00 50.89 -299 ALA A CA 1
ATOM 556 C C . ALA A 1 73 ? -7.639 27.279 47.669 1.00 52.73 -299 ALA A C 1
ATOM 557 O O . ALA A 1 73 ? -8.082 27.236 48.824 1.00 53.62 -299 ALA A O 1
ATOM 559 N N . GLN A 1 74 ? -7.931 26.358 46.738 1.00 52.62 -298 GLN A N 1
ATOM 560 C CA . GLN A 1 74 ? -8.736 25.194 47.050 1.00 54.00 -298 GLN A CA 1
ATOM 561 C C . GLN A 1 74 ? -8.128 24.495 48.275 1.00 55.01 -298 GLN A C 1
ATOM 562 O O . GLN A 1 74 ? -8.825 24.211 49.259 1.00 56.58 -298 GLN A O 1
ATOM 568 N N . SER A 1 75 ? -6.824 24.256 48.207 1.00 54.01 -297 SER A N 1
ATOM 569 C CA . SER A 1 75 ? -6.100 23.613 49.272 1.00 54.97 -297 SER A CA 1
ATOM 570 C C . SER A 1 75 ? -5.837 24.520 50.432 1.00 55.26 -297 SER A C 1
ATOM 571 O O . SER A 1 75 ? -5.104 24.117 51.297 1.00 56.55 -297 SER A O 1
ATOM 574 N N . GLY A 1 76 ? -6.393 25.736 50.458 1.00 54.59 -296 GLY A N 1
ATOM 575 C CA . GLY A 1 76 ? -6.301 26.627 51.643 1.00 54.90 -296 GLY A CA 1
ATOM 576 C C . GLY A 1 76 ? -4.986 27.356 51.957 1.00 54.60 -296 GLY A C 1
ATOM 577 O O . GLY A 1 76 ? -4.782 27.808 53.077 1.00 55.38 -296 GLY A O 1
ATOM 578 N N . LEU A 1 77 ? -4.138 27.539 50.947 1.00 53.27 -295 LEU A N 1
ATOM 579 C CA . LEU A 1 77 ? -2.782 27.983 51.099 1.00 52.67 -295 LEU A CA 1
ATOM 580 C C . LEU A 1 77 ? -2.603 29.436 50.796 1.00 52.10 -295 LEU A C 1
ATOM 581 O O . LEU A 1 77 ? -1.531 30.015 51.109 1.00 51.91 -295 LEU A O 1
ATOM 586 N N . LEU A 1 78 ? -3.605 30.029 50.143 1.00 51.64 -294 LEU A N 1
ATOM 587 C CA . LEU A 1 78 ? -3.570 31.478 49.860 1.00 50.95 -294 LEU A CA 1
ATOM 588 C C . LEU A 1 78 ? -4.538 32.228 50.741 1.00 51.62 -294 LEU A C 1
ATOM 589 O O . LEU A 1 78 ? -5.616 31.739 51.005 1.00 52.68 -294 LEU A O 1
ATOM 594 N N . ALA A 1 79 ? -4.115 33.384 51.229 1.00 51.66 -293 ALA A N 1
ATOM 595 C CA . ALA A 1 79 ? -4.957 34.272 52.045 1.00 52.72 -293 ALA A CA 1
ATOM 596 C C . ALA A 1 79 ? -5.905 35.122 51.201 1.00 52.44 -293 ALA A C 1
ATOM 597 O O . ALA A 1 79 ? -5.587 35.532 50.101 1.00 52.22 -293 ALA A O 1
ATOM 599 N N . GLU A 1 80 ? -7.083 35.410 51.705 1.00 53.62 -292 GLU A N 1
ATOM 600 C CA . GLU A 1 80 ? -8.005 36.200 50.924 1.00 53.21 -292 GLU A CA 1
ATOM 601 C C . GLU A 1 80 ? -7.503 37.625 50.880 1.00 52.88 -292 GLU A C 1
ATOM 602 O O . GLU A 1 80 ? -7.172 38.198 51.901 1.00 53.75 -292 GLU A O 1
ATOM 608 N N . ILE A 1 81 ? -7.423 38.214 49.706 1.00 52.11 -291 ILE A N 1
ATOM 609 C CA . ILE A 1 81 ? -6.941 39.584 49.680 1.00 52.64 -291 ILE A CA 1
ATOM 610 C C . ILE A 1 81 ? -8.141 40.519 49.699 1.00 53.91 -291 ILE A C 1
ATOM 611 O O . ILE A 1 81 ? -9.166 40.219 49.104 1.00 54.21 -291 ILE A O 1
ATOM 616 N N . THR A 1 82 ? -8.024 41.649 50.390 1.00 54.87 -290 THR A N 1
ATOM 617 C CA . THR A 1 82 ? -9.098 42.645 50.379 1.00 55.84 -290 THR A CA 1
ATOM 618 C C . THR A 1 82 ? -8.508 44.006 50.017 1.00 56.17 -290 THR A C 1
ATOM 619 O O . THR A 1 82 ? -7.945 44.735 50.862 1.00 56.83 -290 THR A O 1
ATOM 623 N N . PRO A 1 83 ? -8.553 44.323 48.721 1.00 55.59 -289 PRO A N 1
ATOM 624 C CA . PRO A 1 83 ? -8.247 45.690 48.302 1.00 55.74 -289 PRO A CA 1
ATOM 625 C C . PRO A 1 83 ? -9.511 46.507 48.352 1.00 57.00 -289 PRO A C 1
ATOM 626 O O . PRO A 1 83 ? -10.588 45.970 48.161 1.00 57.50 -289 PRO A O 1
ATOM 630 N N . ASP A 1 84 ? -9.391 47.796 48.605 1.00 58.27 -288 ASP A N 1
ATOM 631 C CA . ASP A 1 84 ? -10.569 48.665 48.728 1.00 59.88 -288 ASP A CA 1
ATOM 632 C C . ASP A 1 84 ? -11.058 49.110 47.355 1.00 59.97 -288 ASP A C 1
ATOM 633 O O . ASP A 1 84 ? -10.380 48.840 46.366 1.00 58.85 -288 ASP A O 1
ATOM 638 N N . LYS A 1 85 ? -12.224 49.759 47.285 1.00 61.58 -287 LYS A N 1
ATOM 639 C CA . LYS A 1 85 ? -12.829 50.058 45.980 1.00 62.28 -287 LYS A CA 1
ATOM 640 C C . LYS A 1 85 ? -11.842 50.827 45.139 1.00 61.77 -287 LYS A C 1
ATOM 641 O O . LYS A 1 85 ? -11.546 50.433 44.020 1.00 60.79 -287 LYS A O 1
ATOM 647 N N . ALA A 1 86 ? -11.318 51.904 45.713 1.00 62.52 -286 ALA A N 1
ATOM 648 C CA . ALA A 1 86 ? -10.429 52.794 45.012 1.00 62.63 -286 ALA A CA 1
ATOM 649 C C . ALA A 1 86 ? -9.319 52.014 44.342 1.00 60.63 -286 ALA A C 1
ATOM 650 O O . ALA A 1 86 ? -9.034 52.223 43.173 1.00 60.25 -286 ALA A O 1
ATOM 652 N N . PHE A 1 87 ? -8.712 51.087 45.073 1.00 59.72 -285 PHE A N 1
ATOM 653 C CA . PHE A 1 87 ? -7.661 50.232 44.485 1.00 57.80 -285 PHE A CA 1
ATOM 654 C C . PHE A 1 87 ? -8.167 49.349 43.325 1.00 57.06 -285 PHE A C 1
ATOM 655 O O . PHE A 1 87 ? -7.484 49.224 42.310 1.00 56.42 -285 PHE A O 1
ATOM 663 N N . GLN A 1 88 ? -9.354 48.758 43.444 1.00 57.11 -284 GLN A N 1
ATOM 664 C CA . GLN A 1 88 ? -9.836 47.907 42.372 1.00 56.65 -284 GLN A CA 1
ATOM 665 C C . GLN A 1 88 ? -10.163 48.637 41.072 1.00 57.65 -284 GLN A C 1
ATOM 666 O O . GLN A 1 88 ? -10.151 48.027 40.008 1.00 57.24 -284 GLN A O 1
ATOM 672 N N . ASP A 1 89 ? -10.469 49.927 41.158 1.00 59.10 -283 ASP A N 1
ATOM 673 C CA . ASP A 1 89 ? -10.659 50.742 39.970 1.00 60.17 -283 ASP A CA 1
ATOM 674 C C . ASP A 1 89 ? -9.325 51.030 39.233 1.00 59.41 -283 ASP A C 1
ATOM 675 O O . ASP A 1 89 ? -9.319 51.494 38.106 1.00 60.16 -283 ASP A O 1
ATOM 680 N N . LYS A 1 90 ? -8.198 50.742 39.861 1.00 58.09 -282 LYS A N 1
ATOM 681 C CA . LYS A 1 90 ? -6.915 51.072 39.267 1.00 57.88 -282 LYS A CA 1
ATOM 682 C C . LYS A 1 90 ? -6.441 49.991 38.286 1.00 56.29 -282 LYS A C 1
ATOM 683 O O . LYS A 1 90 ? -5.589 50.244 37.444 1.00 55.80 -282 LYS A O 1
ATOM 689 N N . LEU A 1 91 ? -6.999 48.787 38.414 1.00 55.36 -281 LEU A N 1
ATOM 690 C CA . LEU A 1 91 ? -6.681 47.665 37.524 1.00 53.79 -281 LEU A CA 1
ATOM 691 C C . LEU A 1 91 ? -7.902 47.268 36.701 1.00 54.30 -281 LEU A C 1
ATOM 692 O O . LEU A 1 91 ? -9.024 47.555 37.097 1.00 55.67 -281 LEU A O 1
ATOM 697 N N . TYR A 1 92 ? -7.694 46.599 35.570 1.00 53.56 -280 TYR A N 1
ATOM 698 C CA . TYR A 1 92 ? -8.802 46.158 34.705 1.00 54.03 -280 TYR A CA 1
ATOM 699 C C . TYR A 1 92 ? -9.743 45.087 35.303 1.00 53.94 -280 TYR A C 1
ATOM 700 O O . TYR A 1 92 ? -9.298 44.157 35.983 1.00 52.67 -280 TYR A O 1
ATOM 709 N N . PRO A 1 93 ? -11.060 45.208 35.049 1.00 55.38 -279 PRO A N 1
ATOM 710 C CA . PRO A 1 93 ? -11.981 44.163 35.501 1.00 55.16 -279 PRO A CA 1
ATOM 711 C C . PRO A 1 93 ? -11.533 42.744 35.128 1.00 53.85 -279 PRO A C 1
ATOM 712 O O . PRO A 1 93 ? -11.516 41.856 35.991 1.00 53.42 -279 PRO A O 1
ATOM 716 N N . PHE A 1 94 ? -11.141 42.508 33.874 1.00 53.43 -278 PHE A N 1
ATOM 717 C CA . PHE A 1 94 ? -10.879 41.102 33.452 1.00 52.22 -278 PHE A CA 1
ATOM 718 C C . PHE A 1 94 ? -9.672 40.458 34.150 1.00 50.83 -278 PHE A C 1
ATOM 719 O O . PHE A 1 94 ? -9.468 39.250 34.043 1.00 50.06 -278 PHE A O 1
ATOM 727 N N . THR A 1 95 ? -8.864 41.278 34.817 1.00 50.50 -277 THR A N 1
ATOM 728 C CA . THR A 1 95 ? -7.684 40.804 35.481 1.00 49.09 -277 THR A CA 1
ATOM 729 C C . THR A 1 95 ? -8.061 40.424 36.908 1.00 49.56 -277 THR A C 1
ATOM 730 O O . THR A 1 95 ? -7.433 39.526 37.506 1.00 49.50 -277 THR A O 1
ATOM 734 N N . TRP A 1 96 ? -9.076 41.070 37.476 1.00 50.37 -276 TRP A N 1
ATOM 735 C CA . TRP A 1 96 ? -9.587 40.588 38.762 1.00 50.51 -276 TRP A CA 1
ATOM 736 C C . TRP A 1 96 ? -10.285 39.249 38.522 1.00 50.54 -276 TRP A C 1
ATOM 737 O O . TRP A 1 96 ? -10.071 38.316 39.275 1.00 49.97 -276 TRP A O 1
ATOM 748 N N . ASP A 1 97 ? -11.060 39.136 37.434 1.00 51.18 -275 ASP A N 1
ATOM 749 C CA . ASP A 1 97 ? -11.700 37.868 37.091 1.00 50.95 -275 ASP A CA 1
ATOM 750 C C . ASP A 1 97 ? -10.729 36.711 37.150 1.00 49.67 -275 ASP A C 1
ATOM 751 O O . ASP A 1 97 ? -11.066 35.642 37.628 1.00 50.02 -275 ASP A O 1
ATOM 756 N N . ALA A 1 98 ? -9.517 36.893 36.661 1.00 48.45 -274 ALA A N 1
ATOM 757 C CA . ALA A 1 98 ? -8.643 35.733 36.597 1.00 47.82 -274 ALA A CA 1
ATOM 758 C C . ALA A 1 98 ? -8.154 35.286 37.972 1.00 47.76 -274 ALA A C 1
ATOM 759 O O . ALA A 1 98 ? -7.741 34.142 38.136 1.00 47.49 -274 ALA A O 1
ATOM 761 N N . VAL A 1 99 ? -8.182 36.203 38.943 1.00 48.17 -273 VAL A N 1
ATOM 762 C CA . VAL A 1 99 ? -7.719 35.917 40.299 1.00 47.65 -273 VAL A CA 1
ATOM 763 C C . VAL A 1 99 ? -8.898 35.654 41.254 1.00 48.83 -273 VAL A C 1
ATOM 764 O O . VAL A 1 99 ? -8.781 35.728 42.476 1.00 49.26 -273 VAL A O 1
ATOM 768 N N . ARG A 1 100 ? -10.044 35.332 40.694 1.00 49.28 -272 ARG A N 1
ATOM 769 C CA . ARG A 1 100 ? -11.192 35.106 41.551 1.00 50.89 -272 ARG A CA 1
ATOM 770 C C . ARG A 1 100 ? -11.428 33.587 41.691 1.00 50.93 -272 ARG A C 1
ATOM 771 O O . ARG A 1 100 ? -11.368 32.860 40.704 1.00 50.70 -272 ARG A O 1
ATOM 779 N N . TYR A 1 101 ? -11.656 33.123 42.921 1.00 51.48 -271 TYR A N 1
ATOM 780 C CA . TYR A 1 101 ? -11.927 31.716 43.177 1.00 51.80 -271 TYR A CA 1
ATOM 781 C C . TYR A 1 101 ? -13.050 31.524 44.226 1.00 53.27 -271 TYR A C 1
ATOM 782 O O . TYR A 1 101 ? -12.901 31.847 45.389 1.00 53.79 -271 TYR A O 1
ATOM 791 N N . ASN A 1 102 ? -14.172 31.003 43.776 1.00 54.07 -270 ASN A N 1
ATOM 792 C CA . ASN A 1 102 ? -15.404 31.052 44.527 1.00 56.46 -270 ASN A CA 1
ATOM 793 C C . ASN A 1 102 ? -15.815 32.453 44.983 1.00 57.15 -270 ASN A C 1
ATOM 794 O O . ASN A 1 102 ? -16.274 32.635 46.138 1.00 58.41 -270 ASN A O 1
ATOM 799 N N . GLY A 1 103 ? -15.666 33.438 44.104 1.00 56.34 -269 GLY A N 1
ATOM 800 C CA . GLY A 1 103 ? -16.118 34.795 44.414 1.00 56.97 -269 GLY A CA 1
ATOM 801 C C . GLY A 1 103 ? -15.344 35.447 45.542 1.00 56.71 -269 GLY A C 1
ATOM 802 O O . GLY A 1 103 ? -15.829 36.393 46.153 1.00 57.95 -269 GLY A O 1
ATOM 803 N N . LYS A 1 104 ? -14.160 34.912 45.845 1.00 55.49 -268 LYS A N 1
ATOM 804 C CA . LYS A 1 104 ? -13.174 35.575 46.701 1.00 54.66 -268 LYS A CA 1
ATOM 805 C C . LYS A 1 104 ? -11.938 35.950 45.872 1.00 53.15 -268 LYS A C 1
ATOM 806 O O . LYS A 1 104 ? -11.502 35.161 45.032 1.00 52.65 -268 LYS A O 1
ATOM 812 N N . LEU A 1 105 ? -11.387 37.145 46.081 1.00 52.76 -267 LEU A N 1
ATOM 813 C CA . LEU A 1 105 ? -10.145 37.537 45.420 1.00 51.33 -267 LEU A CA 1
ATOM 814 C C . LEU A 1 105 ? -8.986 36.895 46.145 1.00 50.79 -267 LEU A C 1
ATOM 815 O O . LEU A 1 105 ? -8.801 37.134 47.324 1.00 51.53 -267 LEU A O 1
ATOM 820 N N . ILE A 1 106 ? -8.207 36.084 45.438 1.00 49.83 -266 ILE A N 1
ATOM 821 C CA . ILE A 1 106 ? -7.117 35.322 46.041 1.00 49.33 -266 ILE A CA 1
ATOM 822 C C . ILE A 1 106 ? -5.702 35.693 45.549 1.00 48.41 -266 ILE A C 1
ATOM 823 O O . ILE A 1 106 ? -4.734 34.994 45.838 1.00 48.25 -266 ILE A O 1
ATOM 828 N N . ALA A 1 107 ? -5.573 36.800 44.834 1.00 47.94 -265 ALA A N 1
ATOM 829 C CA . ALA A 1 107 ? -4.269 37.298 44.411 1.00 47.28 -265 ALA A CA 1
ATOM 830 C C . ALA A 1 107 ? -4.392 38.640 43.719 1.00 47.49 -265 ALA A C 1
ATOM 831 O O . ALA A 1 107 ? -5.459 39.052 43.318 1.00 47.99 -265 ALA A O 1
ATOM 833 N N . TYR A 1 108 ? -3.275 39.311 43.571 1.00 47.56 -264 TYR A N 1
ATOM 834 C CA . TYR A 1 108 ? -3.205 40.579 42.874 1.00 48.00 -264 TYR A CA 1
ATOM 835 C C . TYR A 1 108 ? -2.763 40.323 41.458 1.00 47.25 -264 TYR A C 1
ATOM 836 O O . TYR A 1 108 ? -1.763 39.641 41.257 1.00 46.78 -264 TYR A O 1
ATOM 845 N N . PRO A 1 109 ? -3.486 40.887 40.473 1.00 47.37 -263 PRO A N 1
ATOM 846 C CA . PRO A 1 109 ? -3.078 40.818 39.091 1.00 46.77 -263 PRO A CA 1
ATOM 847 C C . PRO A 1 109 ? -1.876 41.740 38.820 1.00 46.93 -263 PRO A C 1
ATOM 848 O O . PRO A 1 109 ? -1.843 42.865 39.281 1.00 47.52 -263 PRO A O 1
ATOM 852 N N . ILE A 1 110 ? -0.893 41.263 38.080 1.00 46.11 -262 ILE A N 1
ATOM 853 C CA . ILE A 1 110 ? 0.251 42.100 37.768 1.00 46.86 -262 ILE A CA 1
ATOM 854 C C . ILE A 1 110 ? 0.308 42.455 36.276 1.00 47.15 -262 ILE A C 1
ATOM 855 O O . ILE A 1 110 ? 0.491 43.615 35.918 1.00 47.58 -262 ILE A O 1
ATOM 860 N N . ALA A 1 111 ? 0.167 41.441 35.413 1.00 46.55 -261 ALA A N 1
ATOM 861 C CA . ALA A 1 111 ? 0.308 41.633 33.976 1.00 46.37 -261 ALA A CA 1
ATOM 862 C C . ALA A 1 111 ? -0.252 40.484 33.181 1.00 45.70 -261 ALA A C 1
ATOM 863 O O . ALA A 1 111 ? -0.342 39.379 33.648 1.00 45.05 -261 ALA A O 1
ATOM 865 N N . VAL A 1 112 ? -0.647 40.772 31.958 1.00 46.24 -260 VAL A N 1
ATOM 866 C CA . VAL A 1 112 ? -1.153 39.764 31.072 1.00 45.77 -260 VAL A CA 1
ATOM 867 C C . VAL A 1 112 ? -0.017 39.323 30.178 1.00 45.61 -260 VAL A C 1
ATOM 868 O O . VAL A 1 112 ? 0.799 40.152 29.731 1.00 45.97 -260 VAL A O 1
ATOM 872 N N . GLU A 1 113 ? 0.052 38.015 29.935 1.00 44.89 -259 GLU A N 1
ATOM 873 C CA . GLU A 1 113 ? 1.159 37.460 29.153 1.00 44.32 -259 GLU A CA 1
ATOM 874 C C . GLU A 1 113 ? 0.646 36.447 28.135 1.00 43.93 -259 GLU A C 1
ATOM 875 O O . GLU A 1 113 ? -0.083 35.517 28.462 1.00 43.71 -259 GLU A O 1
ATOM 881 N N . ALA A 1 114 ? 1.006 36.656 26.883 1.00 43.81 -258 ALA A N 1
ATOM 882 C CA . ALA A 1 114 ? 0.632 35.725 25.871 1.00 43.77 -258 ALA A CA 1
ATOM 883 C C . ALA A 1 114 ? 1.840 35.531 24.970 1.00 43.47 -258 ALA A C 1
ATOM 884 O O . ALA A 1 114 ? 2.620 36.439 24.850 1.00 43.97 -258 ALA A O 1
ATOM 886 N N . LEU A 1 115 ? 1.996 34.358 24.368 1.00 43.04 -257 LEU A N 1
ATOM 887 C CA . LEU A 1 115 ? 3.160 34.047 23.511 1.00 43.47 -257 LEU A CA 1
ATOM 888 C C . LEU A 1 115 ? 3.052 34.713 22.161 1.00 44.24 -257 LEU A C 1
ATOM 889 O O . LEU A 1 115 ? 1.962 34.887 21.654 1.00 45.20 -257 LEU A O 1
ATOM 894 N N . SER A 1 116 ? 4.161 35.117 21.581 1.00 44.51 -256 SER A N 1
ATOM 895 C CA . SER A 1 116 ? 4.119 35.733 20.255 1.00 45.74 -256 SER A CA 1
ATOM 896 C C . SER A 1 116 ? 5.166 35.104 19.366 1.00 45.94 -256 SER A C 1
ATOM 897 O O . SER A 1 116 ? 6.066 34.384 19.852 1.00 45.22 -256 SER A O 1
ATOM 900 N N . LEU A 1 117 ? 5.040 35.320 18.060 1.00 46.72 -255 LEU A N 1
ATOM 901 C CA . LEU A 1 117 ? 6.064 34.814 17.143 1.00 46.92 -255 LEU A CA 1
ATOM 902 C C . LEU A 1 117 ? 7.177 35.856 17.151 1.00 47.69 -255 LEU A C 1
ATOM 903 O O . LEU A 1 117 ? 6.959 37.040 16.851 1.00 48.46 -255 LEU A O 1
ATOM 908 N N . ILE A 1 118 ? 8.361 35.439 17.558 1.00 47.37 -254 ILE A N 1
ATOM 909 C CA . ILE A 1 118 ? 9.482 36.355 17.539 1.00 48.54 -254 ILE A CA 1
ATOM 910 C C . ILE A 1 118 ? 10.401 35.953 16.386 1.00 49.15 -254 ILE A C 1
ATOM 911 O O . ILE A 1 118 ? 10.695 34.790 16.183 1.00 49.28 -254 ILE A O 1
ATOM 916 N N . TYR A 1 119 ? 10.801 36.913 15.591 1.00 50.35 -253 TYR A N 1
ATOM 917 C CA . TYR A 1 119 ? 11.498 36.607 14.378 1.00 51.24 -253 TYR A CA 1
ATOM 918 C C . TYR A 1 119 ? 12.575 37.630 14.106 1.00 52.56 -253 TYR A C 1
ATOM 919 O O . TYR A 1 119 ? 12.507 38.765 14.579 1.00 52.65 -253 TYR A O 1
ATOM 928 N N . ASN A 1 120 ? 13.547 37.183 13.316 1.00 53.61 -252 ASN A N 1
ATOM 929 C CA . ASN A 1 120 ? 14.783 37.886 12.993 1.00 55.54 -252 ASN A CA 1
ATOM 930 C C . ASN A 1 120 ? 14.667 38.645 11.666 1.00 57.22 -252 ASN A C 1
ATOM 931 O O . ASN A 1 120 ? 14.592 38.043 10.586 1.00 57.63 -252 ASN A O 1
ATOM 936 N N . LYS A 1 121 ? 14.642 39.965 11.735 1.00 58.16 -251 LYS A N 1
ATOM 937 C CA . LYS A 1 121 ? 14.307 40.736 10.542 1.00 59.98 -251 LYS A CA 1
ATOM 938 C C . LYS A 1 121 ? 15.344 40.655 9.453 1.00 61.59 -251 LYS A C 1
ATOM 939 O O . LYS A 1 121 ? 15.070 41.004 8.308 1.00 62.86 -251 LYS A O 1
ATOM 945 N N . ASP A 1 122 ? 16.538 40.201 9.798 1.00 61.89 -250 ASP A N 1
ATOM 946 C CA . ASP A 1 122 ? 17.593 40.135 8.802 1.00 63.78 -250 ASP A CA 1
ATOM 947 C C . ASP A 1 122 ? 17.559 38.812 8.072 1.00 62.99 -250 ASP A C 1
ATOM 948 O O . ASP A 1 122 ? 18.017 38.724 6.943 1.00 64.72 -250 ASP A O 1
ATOM 953 N N . LEU A 1 123 ? 17.030 37.782 8.719 1.00 60.83 -249 LEU A N 1
ATOM 954 C CA . LEU A 1 123 ? 16.929 36.480 8.091 1.00 60.20 -249 LEU A CA 1
ATOM 955 C C . LEU A 1 123 ? 15.611 36.346 7.390 1.00 59.48 -249 LEU A C 1
ATOM 956 O O . LEU A 1 123 ? 15.487 35.697 6.374 1.00 59.97 -249 LEU A O 1
ATOM 961 N N . LEU A 1 124 ? 14.617 36.996 7.952 1.00 59.21 -248 LEU A N 1
ATOM 962 C CA . LEU A 1 124 ? 13.255 36.880 7.488 1.00 58.63 -248 LEU A CA 1
ATOM 963 C C . LEU A 1 124 ? 12.608 38.241 7.461 1.00 59.54 -248 LEU A C 1
ATOM 964 O O . LEU A 1 124 ? 12.047 38.667 8.463 1.00 58.67 -248 LEU A O 1
ATOM 969 N N . PRO A 1 125 ? 12.690 38.951 6.331 1.00 61.36 -247 PRO A N 1
ATOM 970 C CA . PRO A 1 125 ? 12.029 40.253 6.347 1.00 62.22 -247 PRO A CA 1
ATOM 971 C C . PRO A 1 125 ? 10.547 40.087 6.580 1.00 61.12 -247 PRO A C 1
ATOM 972 O O . PRO A 1 125 ? 9.998 40.850 7.327 1.00 61.20 -247 PRO A O 1
ATOM 976 N N . ASN A 1 126 ? 9.948 39.044 5.999 1.00 60.62 -246 ASN A N 1
ATOM 977 C CA . ASN A 1 126 ? 8.512 38.746 6.062 1.00 59.60 -246 ASN A CA 1
ATOM 978 C C . ASN A 1 126 ? 8.176 37.453 6.771 1.00 57.68 -246 ASN A C 1
ATOM 979 O O . ASN A 1 126 ? 8.133 36.403 6.154 1.00 57.57 -246 ASN A O 1
ATOM 984 N N . PRO A 1 127 ? 7.884 37.523 8.070 1.00 56.46 -245 PRO A N 1
ATOM 985 C CA . PRO A 1 127 ? 7.645 36.283 8.802 1.00 54.67 -245 PRO A CA 1
ATOM 986 C C . PRO A 1 127 ? 6.473 35.565 8.165 1.00 54.43 -245 PRO A C 1
ATOM 987 O O . PRO A 1 127 ? 5.606 36.229 7.622 1.00 55.49 -245 PRO A O 1
ATOM 991 N N . PRO A 1 128 ? 6.440 34.225 8.232 1.00 53.41 -244 PRO A N 1
ATOM 992 C CA . PRO A 1 128 ? 5.381 33.576 7.505 1.00 53.77 -244 PRO A CA 1
ATOM 993 C C . PRO A 1 128 ? 4.049 33.752 8.240 1.00 53.26 -244 PRO A C 1
ATOM 994 O O . PRO A 1 128 ? 4.023 34.055 9.449 1.00 51.87 -244 PRO A O 1
ATOM 998 N N . LYS A 1 129 ? 2.966 33.591 7.480 1.00 54.03 -243 LYS A N 1
ATOM 999 C CA . LYS A 1 129 ? 1.621 33.782 7.994 1.00 53.92 -243 LYS A CA 1
ATOM 1000 C C . LYS A 1 129 ? 1.052 32.454 8.518 1.00 52.66 -243 LYS A C 1
ATOM 1001 O O . LYS A 1 129 ? 0.223 32.446 9.420 1.00 51.62 -243 LYS A O 1
ATOM 1007 N N . THR A 1 130 ? 1.538 31.344 7.950 1.00 52.63 -242 THR A N 1
ATOM 1008 C CA . THR A 1 130 ? 1.037 29.995 8.253 1.00 51.80 -242 THR A CA 1
ATOM 1009 C C . THR A 1 130 ? 2.102 28.973 8.716 1.00 50.82 -242 THR A C 1
ATOM 1010 O O . THR A 1 130 ? 3.265 29.028 8.331 1.00 51.38 -242 THR A O 1
ATOM 1014 N N . TRP A 1 131 ? 1.675 28.007 9.508 1.00 49.94 -241 TRP A N 1
ATOM 1015 C CA . TRP A 1 131 ? 2.558 26.958 9.979 1.00 49.31 -241 TRP A CA 1
ATOM 1016 C C . TRP A 1 131 ? 3.101 26.117 8.841 1.00 49.53 -241 TRP A C 1
ATOM 1017 O O . TRP A 1 131 ? 4.268 25.792 8.795 1.00 49.37 -241 TRP A O 1
ATOM 1028 N N . GLU A 1 132 ? 2.225 25.794 7.918 1.00 50.56 -240 GLU A N 1
ATOM 1029 C CA . GLU A 1 132 ? 2.509 24.935 6.767 1.00 51.37 -240 GLU A CA 1
ATOM 1030 C C . GLU A 1 132 ? 3.695 25.428 5.923 1.00 51.73 -240 GLU A C 1
ATOM 1031 O O . GLU A 1 132 ? 4.397 24.647 5.316 1.00 51.87 -240 GLU A O 1
ATOM 1037 N N . GLU A 1 133 ? 3.875 26.746 5.908 1.00 52.13 -239 GLU A N 1
ATOM 1038 C CA . GLU A 1 133 ? 4.925 27.446 5.188 1.00 53.01 -239 GLU A CA 1
ATOM 1039 C C . GLU A 1 133 ? 6.304 27.130 5.770 1.00 52.66 -239 GLU A C 1
ATOM 1040 O O . GLU A 1 133 ? 7.330 27.259 5.093 1.00 53.32 -239 GLU A O 1
ATOM 1046 N N . ILE A 1 134 ? 6.318 26.729 7.043 1.00 51.77 -238 ILE A N 1
ATOM 1047 C CA . ILE A 1 134 ? 7.549 26.543 7.804 1.00 50.90 -238 ILE A CA 1
ATOM 1048 C C . ILE A 1 134 ? 8.444 25.462 7.230 1.00 51.34 -238 ILE A C 1
ATOM 1049 O O . ILE A 1 134 ? 9.605 25.734 7.044 1.00 52.22 -238 ILE A O 1
ATOM 1054 N N . PRO A 1 135 ? 7.918 24.260 6.914 1.00 51.31 -237 PRO A N 1
ATOM 1055 C CA . PRO A 1 135 ? 8.778 23.254 6.285 1.00 51.90 -237 PRO A CA 1
ATOM 1056 C C . PRO A 1 135 ? 9.564 23.751 5.085 1.00 53.20 -237 PRO A C 1
ATOM 1057 O O . PRO A 1 135 ? 10.761 23.501 5.012 1.00 53.79 -237 PRO A O 1
ATOM 1061 N N . ALA A 1 136 ? 8.937 24.469 4.162 1.00 53.93 -236 ALA A N 1
ATOM 1062 C CA . ALA A 1 136 ? 9.671 24.899 2.956 1.00 55.25 -236 ALA A CA 1
ATOM 1063 C C . ALA A 1 136 ? 10.696 25.962 3.338 1.00 55.74 -236 ALA A C 1
ATOM 1064 O O . ALA A 1 136 ? 11.757 26.084 2.725 1.00 56.86 -236 ALA A O 1
ATOM 1066 N N . LEU A 1 137 ? 10.376 26.698 4.398 1.00 54.80 -235 LEU A N 1
ATOM 1067 C CA . LEU A 1 137 ? 11.172 27.828 4.846 1.00 54.87 -235 LEU A CA 1
ATOM 1068 C C . LEU A 1 137 ? 12.441 27.345 5.510 1.00 54.61 -235 LEU A C 1
ATOM 1069 O O . LEU A 1 137 ? 13.481 27.983 5.426 1.00 55.42 -235 LEU A O 1
ATOM 1074 N N . ASP A 1 138 ? 12.339 26.204 6.169 1.00 53.53 -234 ASP A N 1
ATOM 1075 C CA . ASP A 1 138 ? 13.447 25.658 6.862 1.00 53.59 -234 ASP A CA 1
ATOM 1076 C C . ASP A 1 138 ? 14.396 25.126 5.821 1.00 55.51 -234 ASP A C 1
ATOM 1077 O O . ASP A 1 138 ? 15.627 25.246 5.955 1.00 56.42 -234 ASP A O 1
ATOM 1082 N N . LYS A 1 139 ? 13.830 24.532 4.774 1.00 55.65 -233 LYS A N 1
ATOM 1083 C CA . LYS A 1 139 ? 14.653 23.957 3.761 1.00 57.04 -233 LYS A CA 1
ATOM 1084 C C . LYS A 1 139 ? 15.549 25.029 3.139 1.00 58.58 -233 LYS A C 1
ATOM 1085 O O . LYS A 1 139 ? 16.703 24.744 2.850 1.00 59.99 -233 LYS A O 1
ATOM 1091 N N . GLU A 1 140 ? 15.056 26.254 2.955 1.00 58.41 -232 GLU A N 1
ATOM 1092 C CA . GLU A 1 140 ? 15.886 27.298 2.332 1.00 59.98 -232 GLU A CA 1
ATOM 1093 C C . GLU A 1 140 ? 16.765 28.051 3.309 1.00 59.86 -232 GLU A C 1
ATOM 1094 O O . GLU A 1 140 ? 17.677 28.771 2.901 1.00 61.65 -232 GLU A O 1
ATOM 1100 N N . LEU A 1 141 ? 16.509 27.889 4.591 1.00 58.40 -231 LEU A N 1
ATOM 1101 C CA . LEU A 1 141 ? 17.379 28.497 5.585 1.00 58.54 -231 LEU A CA 1
ATOM 1102 C C . LEU A 1 141 ? 18.463 27.539 6.039 1.00 58.77 -231 LEU A C 1
ATOM 1103 O O . LEU A 1 141 ? 19.520 28.008 6.416 1.00 59.95 -231 LEU A O 1
ATOM 1108 N N . LYS A 1 142 ? 18.193 26.221 6.010 1.00 58.25 -230 LYS A N 1
ATOM 1109 C CA . LYS A 1 142 ? 19.229 25.174 6.183 1.00 58.90 -230 LYS A CA 1
ATOM 1110 C C . LYS A 1 142 ? 20.312 25.336 5.130 1.00 60.66 -230 LYS A C 1
ATOM 1111 O O . LYS A 1 142 ? 21.468 25.074 5.383 1.00 62.10 -230 LYS A O 1
ATOM 1117 N N . ALA A 1 143 ? 19.925 25.806 3.960 1.00 61.09 -229 ALA A N 1
ATOM 1118 C CA . ALA A 1 143 ? 20.863 26.133 2.890 1.00 63.52 -229 ALA A CA 1
ATOM 1119 C C . ALA A 1 143 ? 21.773 27.310 3.237 1.00 64.78 -229 ALA A C 1
ATOM 1120 O O . ALA A 1 143 ? 22.772 27.546 2.573 1.00 66.51 -229 ALA A O 1
ATOM 1122 N N . LYS A 1 144 ? 21.407 28.058 4.269 1.00 63.72 -228 LYS A N 1
ATOM 1123 C CA . LYS A 1 144 ? 22.202 29.192 4.718 1.00 64.70 -228 LYS A CA 1
ATOM 1124 C C . LYS A 1 144 ? 22.855 28.948 6.075 1.00 64.52 -228 LYS A C 1
ATOM 1125 O O . LYS A 1 144 ? 23.335 29.883 6.718 1.00 64.69 -228 LYS A O 1
ATOM 1131 N N . GLY A 1 145 ? 22.861 27.683 6.497 1.00 63.86 -227 GLY A N 1
ATOM 1132 C CA . GLY A 1 145 ? 23.527 27.285 7.725 1.00 63.86 -227 GLY A CA 1
ATOM 1133 C C . GLY A 1 145 ? 22.729 27.722 8.911 1.00 61.70 -227 GLY A C 1
ATOM 1134 O O . GLY A 1 145 ? 23.271 27.962 9.967 1.00 62.24 -227 GLY A O 1
ATOM 1135 N N . LYS A 1 146 ? 21.429 27.801 8.721 1.00 60.22 -226 LYS A N 1
ATOM 1136 C CA . LYS A 1 146 ? 20.536 28.409 9.681 1.00 58.77 -226 LYS A CA 1
ATOM 1137 C C . LYS A 1 146 ? 19.311 27.546 9.789 1.00 56.91 -226 LYS A C 1
ATOM 1138 O O . LYS A 1 146 ? 19.206 26.548 9.112 1.00 57.11 -226 LYS A O 1
ATOM 1144 N N . SER A 1 147 ? 18.368 27.969 10.610 1.00 55.60 -225 SER A N 1
ATOM 1145 C CA . SER A 1 147 ? 17.177 27.181 10.885 1.00 54.17 -225 SER A CA 1
ATOM 1146 C C . SER A 1 147 ? 15.872 28.048 11.023 1.00 53.27 -225 SER A C 1
ATOM 1147 O O . SER A 1 147 ? 15.895 29.219 11.423 1.00 53.34 -225 SER A O 1
ATOM 1150 N N . ALA A 1 148 ? 14.735 27.486 10.654 1.00 52.22 -224 ALA A N 1
ATOM 1151 C CA . ALA A 1 148 ? 13.547 28.293 10.595 1.00 51.56 -224 ALA A CA 1
ATOM 1152 C C . ALA A 1 148 ? 13.020 28.659 11.981 1.00 50.54 -224 ALA A C 1
ATOM 1153 O O . ALA A 1 148 ? 12.817 29.836 12.257 1.00 50.51 -224 ALA A O 1
ATOM 1155 N N . LEU A 1 149 ? 12.805 27.662 12.838 1.00 49.59 -223 LEU A N 1
ATOM 1156 C CA . LEU A 1 149 ? 12.120 27.899 14.088 1.00 48.61 -223 LEU A CA 1
ATOM 1157 C C . LEU A 1 149 ? 12.556 27.029 15.274 1.00 48.42 -223 LEU A C 1
ATOM 1158 O O . LEU A 1 149 ? 12.611 25.807 15.174 1.00 48.92 -223 LEU A O 1
ATOM 1163 N N . MET A 1 150 ? 12.849 27.666 16.404 1.00 48.08 -222 MET A N 1
ATOM 1164 C CA . MET A 1 150 ? 13.200 26.953 17.620 1.00 47.59 -222 MET A CA 1
ATOM 1165 C C . MET A 1 150 ? 12.405 27.497 18.778 1.00 46.87 -222 MET A C 1
ATOM 1166 O O . MET A 1 150 ? 12.357 28.699 19.015 1.00 47.43 -222 MET A O 1
ATOM 1171 N N . PHE A 1 151 ? 11.756 26.623 19.514 1.00 46.20 -221 PHE A N 1
ATOM 1172 C CA . PHE A 1 151 ? 11.151 27.065 20.734 1.00 45.42 -221 PHE A CA 1
ATOM 1173 C C . PHE A 1 151 ? 11.139 25.890 21.675 1.00 45.32 -221 PHE A C 1
ATOM 1174 O O . PHE A 1 151 ? 11.474 24.774 21.278 1.00 45.47 -221 PHE A O 1
ATOM 1182 N N . ASN A 1 152 ? 10.771 26.171 22.925 1.00 45.19 -220 ASN A N 1
ATOM 1183 C CA . ASN A 1 152 ? 10.728 25.186 23.987 1.00 45.13 -220 ASN A CA 1
ATOM 1184 C C . ASN A 1 152 ? 9.669 24.138 23.740 1.00 44.76 -220 ASN A C 1
ATOM 1185 O O . ASN A 1 152 ? 8.492 24.458 23.788 1.00 44.30 -220 ASN A O 1
ATOM 1190 N N . LEU A 1 153 ? 10.102 22.894 23.566 1.00 45.33 -219 LEU A N 1
ATOM 1191 C CA . LEU A 1 153 ? 9.237 21.749 23.282 1.00 45.60 -219 LEU A CA 1
ATOM 1192 C C . LEU A 1 153 ? 8.962 20.958 24.541 1.00 45.84 -219 LEU A C 1
ATOM 1193 O O . LEU A 1 153 ? 8.124 20.041 24.535 1.00 45.82 -219 LEU A O 1
ATOM 1198 N N . GLN A 1 154 ? 9.681 21.295 25.603 1.00 45.68 -218 GLN A N 1
ATOM 1199 C CA . GLN A 1 154 ? 9.516 20.572 26.860 1.00 46.52 -218 GLN A CA 1
ATOM 1200 C C . GLN A 1 154 ? 8.456 21.193 27.800 1.00 46.05 -218 GLN A C 1
ATOM 1201 O O . GLN A 1 154 ? 8.318 20.730 28.922 1.00 46.94 -218 GLN A O 1
ATOM 1207 N N . GLU A 1 155 ? 7.755 22.250 27.391 1.00 44.87 -217 GLU A N 1
ATOM 1208 C CA . GLU A 1 155 ? 6.737 22.846 28.261 1.00 43.91 -217 GLU A CA 1
ATOM 1209 C C . GLU A 1 155 ? 5.466 23.042 27.421 1.00 43.31 -217 GLU A C 1
ATOM 1210 O O . GLU A 1 155 ? 5.486 23.789 26.455 1.00 43.10 -217 GLU A O 1
ATOM 1216 N N . PRO A 1 156 ? 4.363 22.347 27.775 1.00 43.34 -216 PRO A N 1
ATOM 1217 C CA . PRO A 1 156 ? 3.174 22.317 26.940 1.00 43.18 -216 PRO A CA 1
ATOM 1218 C C . PRO A 1 156 ? 2.596 23.692 26.589 1.00 43.01 -216 PRO A C 1
ATOM 1219 O O . PRO A 1 156 ? 1.999 23.865 25.525 1.00 43.50 -216 PRO A O 1
ATOM 1223 N N . TYR A 1 157 ? 2.811 24.661 27.458 1.00 42.59 -215 TYR A N 1
ATOM 1224 C CA . TYR A 1 157 ? 2.420 26.027 27.259 1.00 42.16 -215 TYR A CA 1
ATOM 1225 C C . TYR A 1 157 ? 2.850 26.578 25.943 1.00 42.26 -215 TYR A C 1
ATOM 1226 O O . TYR A 1 157 ? 2.181 27.447 25.391 1.00 41.64 -215 TYR A O 1
ATOM 1235 N N . PHE A 1 158 ? 4.009 26.120 25.477 1.00 42.57 -214 PHE A N 1
ATOM 1236 C CA . PHE A 1 158 ? 4.512 26.564 24.180 1.00 42.98 -214 PHE A CA 1
ATOM 1237 C C . PHE A 1 158 ? 3.927 25.857 22.952 1.00 43.22 -214 PHE A C 1
ATOM 1238 O O . PHE A 1 158 ? 3.933 26.438 21.850 1.00 43.71 -214 PHE A O 1
ATOM 1246 N N . THR A 1 159 ? 3.459 24.621 23.106 1.00 42.99 -213 THR A N 1
ATOM 1247 C CA . THR A 1 159 ? 3.010 23.880 21.923 1.00 43.80 -213 THR A CA 1
ATOM 1248 C C . THR A 1 159 ? 1.519 23.984 21.772 1.00 43.90 -213 THR A C 1
ATOM 1249 O O . THR A 1 159 ? 0.963 23.569 20.767 1.00 44.34 -213 THR A O 1
ATOM 1253 N N . TRP A 1 160 ? 0.877 24.554 22.790 1.00 43.80 -212 TRP A N 1
ATOM 1254 C CA . TRP A 1 160 ? -0.562 24.587 22.908 1.00 43.48 -212 TRP A CA 1
ATOM 1255 C C . TRP A 1 160 ? -1.221 25.508 21.904 1.00 43.82 -212 TRP A C 1
ATOM 1256 O O . TRP A 1 160 ? -2.276 25.179 21.357 1.00 44.61 -212 TRP A O 1
ATOM 1267 N N . PRO A 1 161 ? -0.634 26.680 21.663 1.00 43.20 -211 PRO A N 1
ATOM 1268 C CA . PRO A 1 161 ? -1.330 27.510 20.710 1.00 43.84 -211 PRO A CA 1
ATOM 1269 C C . PRO A 1 161 ? -1.597 26.792 19.378 1.00 44.93 -211 PRO A C 1
ATOM 1270 O O . PRO A 1 161 ? -2.585 27.117 18.707 1.00 45.82 -211 PRO A O 1
ATOM 1274 N N . LEU A 1 162 ? -0.735 25.824 19.021 1.00 44.61 -210 LEU A N 1
ATOM 1275 C CA . LEU A 1 162 ? -0.808 25.120 17.761 1.00 45.11 -210 LEU A CA 1
ATOM 1276 C C . LEU A 1 162 ? -1.751 23.920 17.852 1.00 45.98 -210 LEU A C 1
ATOM 1277 O O . LEU A 1 162 ? -2.535 23.687 16.949 1.00 47.05 -210 LEU A O 1
ATOM 1282 N N . ILE A 1 163 ? -1.674 23.157 18.934 1.00 45.41 -209 ILE A N 1
ATOM 1283 C CA . ILE A 1 163 ? -2.653 22.123 19.238 1.00 45.61 -209 ILE A CA 1
ATOM 1284 C C . ILE A 1 163 ? -4.055 22.639 19.437 1.00 46.33 -209 ILE A C 1
ATOM 1285 O O . ILE A 1 163 ? -5.012 21.889 19.232 1.00 47.70 -209 ILE A O 1
ATOM 1290 N N . ALA A 1 164 ? -4.217 23.896 19.843 1.00 46.21 -208 ALA A N 1
ATOM 1291 C CA . ALA A 1 164 ? -5.588 24.421 20.025 1.00 47.02 -208 ALA A CA 1
ATOM 1292 C C . ALA A 1 164 ? -6.103 25.054 18.773 1.00 47.65 -208 ALA A C 1
ATOM 1293 O O . ALA A 1 164 ? -7.295 25.262 18.644 1.00 48.95 -208 ALA A O 1
ATOM 1295 N N . ALA A 1 165 ? -5.202 25.368 17.858 1.00 47.36 -207 ALA A N 1
ATOM 1296 C CA . ALA A 1 165 ? -5.546 26.137 16.669 1.00 48.23 -207 ALA A CA 1
ATOM 1297 C C . ALA A 1 165 ? -6.784 25.603 15.993 1.00 49.57 -207 ALA A C 1
ATOM 1298 O O . ALA A 1 165 ? -7.702 26.356 15.648 1.00 51.16 -207 ALA A O 1
ATOM 1300 N N . ASP A 1 166 ? -6.809 24.299 15.788 1.00 49.91 -206 ASP A N 1
ATOM 1301 C CA . ASP A 1 166 ? -7.740 23.686 14.846 1.00 51.05 -206 ASP A CA 1
ATOM 1302 C C . ASP A 1 166 ? -8.807 22.896 15.639 1.00 51.97 -206 ASP A C 1
ATOM 1303 O O . ASP A 1 166 ? -9.447 21.992 15.112 1.00 53.45 -206 ASP A O 1
ATOM 1308 N N . GLY A 1 167 ? -8.994 23.249 16.908 1.00 51.10 -205 GLY A N 1
ATOM 1309 C CA . GLY A 1 167 ? -10.036 22.663 17.727 1.00 52.24 -205 GLY A CA 1
ATOM 1310 C C . GLY A 1 167 ? -9.664 22.019 19.067 1.00 51.83 -205 GLY A C 1
ATOM 1311 O O . GLY A 1 167 ? -10.505 21.450 19.719 1.00 52.94 -205 GLY A O 1
ATOM 1312 N N . GLY A 1 168 ? -8.419 22.069 19.496 1.00 50.57 -204 GLY A N 1
ATOM 1313 C CA . GLY A 1 168 ? -8.089 21.401 20.734 1.00 49.93 -204 GLY A CA 1
ATOM 1314 C C . GLY A 1 168 ? -8.414 22.346 21.842 1.00 49.56 -204 GLY A C 1
ATOM 1315 O O . GLY A 1 168 ? -8.152 23.530 21.713 1.00 49.45 -204 GLY A O 1
ATOM 1316 N N . TYR A 1 169 ? -8.986 21.841 22.922 1.00 49.64 -203 TYR A N 1
ATOM 1317 C CA . TYR A 1 169 ? -9.260 22.682 24.066 1.00 49.47 -203 TYR A CA 1
ATOM 1318 C C . TYR A 1 169 ? -8.998 21.950 25.391 1.00 49.47 -203 TYR A C 1
ATOM 1319 O O . TYR A 1 169 ? -9.044 20.714 25.440 1.00 50.09 -203 TYR A O 1
ATOM 1328 N N . ALA A 1 170 ? -8.711 22.706 26.450 1.00 48.58 -202 ALA A N 1
ATOM 1329 C CA . ALA A 1 170 ? -8.626 22.134 27.785 1.00 48.51 -202 ALA A CA 1
ATOM 1330 C C . ALA A 1 170 ? -10.008 21.636 28.207 1.00 49.88 -202 ALA A C 1
ATOM 1331 O O . ALA A 1 170 ? -10.384 20.514 27.883 1.00 50.85 -202 ALA A O 1
ATOM 1333 N N . PHE A 1 171 ? -10.754 22.487 28.913 1.00 50.39 -201 PHE A N 1
ATOM 1334 C CA . PHE A 1 171 ? -12.089 22.169 29.413 1.00 51.84 -201 PHE A CA 1
ATOM 1335 C C . PHE A 1 171 ? -13.157 23.019 28.728 1.00 52.37 -201 PHE A C 1
ATOM 1336 O O . PHE A 1 171 ? -13.032 24.217 28.653 1.00 51.90 -201 PHE A O 1
ATOM 1344 N N . LYS A 1 172 ? -14.213 22.412 28.234 1.00 53.81 -200 LYS A N 1
ATOM 1345 C CA . LYS A 1 172 ? -15.218 23.203 27.545 1.00 55.44 -200 LYS A CA 1
ATOM 1346 C C . LYS A 1 172 ? -15.893 24.265 28.452 1.00 56.00 -200 LYS A C 1
ATOM 1347 O O . LYS A 1 172 ? -16.267 23.952 29.587 1.00 56.74 -200 LYS A O 1
ATOM 1353 N N . TYR A 1 173 ? -16.028 25.506 27.963 1.00 55.85 -199 TYR A N 1
ATOM 1354 C CA . TYR A 1 173 ? -16.727 26.577 28.713 1.00 56.46 -199 TYR A CA 1
ATOM 1355 C C . TYR A 1 173 ? -18.173 26.704 28.252 1.00 58.89 -199 TYR A C 1
ATOM 1356 O O . TYR A 1 173 ? -18.448 26.887 27.064 1.00 59.34 -199 TYR A O 1
ATOM 1365 N N . GLU A 1 174 ? -19.102 26.589 29.193 1.00 60.03 -198 GLU A N 1
ATOM 1366 C CA . GLU A 1 174 ? -20.482 26.620 28.845 1.00 62.42 -198 GLU A CA 1
ATOM 1367 C C . GLU A 1 174 ? -21.271 27.365 29.891 1.00 63.75 -198 GLU A C 1
ATOM 1368 O O . GLU A 1 174 ? -21.461 26.894 31.025 1.00 64.03 -198 GLU A O 1
ATOM 1374 N N . ASN A 1 175 ? -21.702 28.558 29.482 1.00 64.52 -197 ASN A N 1
ATOM 1375 C CA . ASN A 1 175 ? -22.490 29.463 30.305 1.00 65.61 -197 ASN A CA 1
ATOM 1376 C C . ASN A 1 175 ? -21.946 29.676 31.724 1.00 64.46 -197 ASN A C 1
ATOM 1377 O O . ASN A 1 175 ? -22.646 29.387 32.708 1.00 65.68 -197 ASN A O 1
ATOM 1382 N N . GLY A 1 176 ? -20.701 30.166 31.832 1.00 62.20 -196 GLY A N 1
ATOM 1383 C CA . GLY A 1 176 ? -20.132 30.483 33.158 1.00 61.27 -196 GLY A CA 1
ATOM 1384 C C . GLY A 1 176 ? -19.291 29.374 33.792 1.00 60.36 -196 GLY A C 1
ATOM 1385 O O . GLY A 1 176 ? -18.381 29.644 34.612 1.00 58.90 -196 GLY A O 1
ATOM 1386 N N . LYS A 1 177 ? -19.582 28.123 33.418 1.00 60.66 -195 LYS A N 1
ATOM 1387 C CA . LYS A 1 177 ? -18.895 26.997 34.028 1.00 59.69 -195 LYS A CA 1
ATOM 1388 C C . LYS A 1 177 ? -17.918 26.281 33.087 1.00 58.26 -195 LYS A C 1
ATOM 1389 O O . LYS A 1 177 ? -18.163 26.095 31.897 1.00 58.71 -195 LYS A O 1
ATOM 1395 N N . TYR A 1 178 ? -16.799 25.867 33.641 1.00 56.65 -194 TYR A N 1
ATOM 1396 C CA . TYR A 1 178 ? -16.015 24.854 32.979 1.00 55.82 -194 TYR A CA 1
ATOM 1397 C C . TYR A 1 178 ? -16.636 23.485 33.257 1.00 57.41 -194 TYR A C 1
ATOM 1398 O O . TYR A 1 178 ? -17.169 23.228 34.341 1.00 58.68 -194 TYR A O 1
ATOM 1407 N N . ASP A 1 179 ? -16.605 22.623 32.252 1.00 57.92 -193 ASP A N 1
ATOM 1408 C CA . ASP A 1 179 ? -17.034 21.245 32.435 1.00 59.21 -193 ASP A CA 1
ATOM 1409 C C . ASP A 1 179 ? -15.819 20.316 32.510 1.00 58.13 -193 ASP A C 1
ATOM 1410 O O . ASP A 1 179 ? -15.270 19.891 31.478 1.00 57.48 -193 ASP A O 1
ATOM 1415 N N . ILE A 1 180 ? -15.414 19.998 33.736 1.00 57.72 -192 ILE A N 1
ATOM 1416 C CA . ILE A 1 180 ? -14.304 19.098 33.939 1.00 56.74 -192 ILE A CA 1
ATOM 1417 C C . ILE A 1 180 ? -14.602 17.709 33.365 1.00 58.36 -192 ILE A C 1
ATOM 1418 O O . ILE A 1 180 ? -13.701 16.888 33.239 1.00 58.39 -192 ILE A O 1
ATOM 1423 N N . LYS A 1 181 ? -15.850 17.433 32.996 1.00 60.28 -191 LYS A N 1
ATOM 1424 C CA . LYS A 1 181 ? -16.156 16.144 32.328 1.00 61.64 -191 LYS A CA 1
ATOM 1425 C C . LYS A 1 181 ? -16.074 16.226 30.798 1.00 61.32 -191 LYS A C 1
ATOM 1426 O O . LYS A 1 181 ? -16.431 15.271 30.122 1.00 62.83 -191 LYS A O 1
ATOM 1432 N N . ASP A 1 182 ? -15.575 17.356 30.268 1.00 59.69 -190 ASP A N 1
ATOM 1433 C CA . ASP A 1 182 ? -15.518 17.627 28.815 1.00 59.00 -190 ASP A CA 1
ATOM 1434 C C . ASP A 1 182 ? -14.166 18.247 28.481 1.00 57.01 -190 ASP A C 1
ATOM 1435 O O . ASP A 1 182 ? -13.938 19.462 28.661 1.00 55.86 -190 ASP A O 1
ATOM 1440 N N . VAL A 1 183 ? -13.281 17.383 27.984 1.00 56.51 -189 VAL A N 1
ATOM 1441 C CA . VAL A 1 183 ? -11.875 17.673 27.847 1.00 54.58 -189 VAL A CA 1
ATOM 1442 C C . VAL A 1 183 ? -11.601 17.529 26.367 1.00 54.43 -189 VAL A C 1
ATOM 1443 O O . VAL A 1 183 ? -12.032 16.553 25.784 1.00 55.56 -189 VAL A O 1
ATOM 1447 N N . GLY A 1 184 ? -10.893 18.489 25.764 1.00 52.88 -188 GLY A N 1
ATOM 1448 C CA . GLY A 1 184 ? -10.697 18.483 24.325 1.00 52.83 -188 GLY A CA 1
ATOM 1449 C C . GLY A 1 184 ? -9.252 18.308 23.913 1.00 52.12 -188 GLY A C 1
ATOM 1450 O O . GLY A 1 184 ? -8.721 19.088 23.124 1.00 51.82 -188 GLY A O 1
ATOM 1451 N N . VAL A 1 185 ? -8.613 17.268 24.430 1.00 52.07 -187 VAL A N 1
ATOM 1452 C CA . VAL A 1 185 ? -7.192 17.061 24.237 1.00 50.68 -187 VAL A CA 1
ATOM 1453 C C . VAL A 1 185 ? -6.972 15.989 23.140 1.00 51.66 -187 VAL A C 1
ATOM 1454 O O . VAL A 1 185 ? -5.923 15.934 22.468 1.00 50.55 -187 VAL A O 1
ATOM 1458 N N . ASP A 1 186 ? -7.983 15.142 22.966 1.00 53.04 -186 ASP A N 1
ATOM 1459 C CA . ASP A 1 186 ? -7.874 14.023 22.075 1.00 53.87 -186 ASP A CA 1
ATOM 1460 C C . ASP A 1 186 ? -8.845 14.197 20.930 1.00 54.86 -186 ASP A C 1
ATOM 1461 O O . ASP A 1 186 ? -9.134 13.253 20.205 1.00 56.46 -186 ASP A O 1
ATOM 1466 N N . ASN A 1 187 ? -9.368 15.398 20.734 1.00 54.47 -185 ASN A N 1
ATOM 1467 C CA . ASN A 1 187 ? -10.235 15.560 19.576 1.00 55.39 -185 ASN A CA 1
ATOM 1468 C C . ASN A 1 187 ? -9.425 15.622 18.246 1.00 55.03 -185 ASN A C 1
ATOM 1469 O O . ASN A 1 187 ? -8.194 15.472 18.239 1.00 53.40 -185 ASN A O 1
ATOM 1474 N N . ALA A 1 188 ? -10.138 15.802 17.132 1.00 56.32 -184 ALA A N 1
ATOM 1475 C CA . ALA A 1 188 ? -9.520 15.786 15.814 1.00 55.84 -184 ALA A CA 1
ATOM 1476 C C . ALA A 1 188 ? -8.623 16.991 15.693 1.00 54.30 -184 ALA A C 1
ATOM 1477 O O . ALA A 1 188 ? -7.558 16.897 15.112 1.00 54.46 -184 ALA A O 1
ATOM 1479 N N . GLY A 1 189 ? -9.019 18.122 16.254 1.00 53.79 -183 GLY A N 1
ATOM 1480 C CA . GLY A 1 189 ? -8.170 19.317 16.198 1.00 52.43 -183 GLY A CA 1
ATOM 1481 C C . GLY A 1 189 ? -6.845 19.140 16.918 1.00 51.14 -183 GLY A C 1
ATOM 1482 O O . GLY A 1 189 ? -5.777 19.423 16.356 1.00 50.65 -183 GLY A O 1
ATOM 1483 N N . ALA A 1 190 ? -6.912 18.663 18.164 1.00 50.97 -182 ALA A N 1
ATOM 1484 C CA . ALA A 1 190 ? -5.717 18.403 18.954 1.00 49.65 -182 ALA A CA 1
ATOM 1485 C C . ALA A 1 190 ? -4.769 17.485 18.187 1.00 49.48 -182 ALA A C 1
ATOM 1486 O O . ALA A 1 190 ? -3.613 17.820 18.025 1.00 48.72 -182 ALA A O 1
ATOM 1488 N N . LYS A 1 191 ? -5.287 16.372 17.689 1.00 50.49 -181 LYS A N 1
ATOM 1489 C CA . LYS A 1 191 ? -4.548 15.435 16.858 1.00 51.21 -181 LYS A CA 1
ATOM 1490 C C . LYS A 1 191 ? -3.823 16.051 15.682 1.00 50.98 -181 LYS A C 1
ATOM 1491 O O . LYS A 1 191 ? -2.686 15.703 15.439 1.00 50.75 -181 LYS A O 1
ATOM 1497 N N . ALA A 1 192 ? -4.482 16.943 14.946 1.00 51.20 -180 ALA A N 1
ATOM 1498 C CA . ALA A 1 192 ? -3.912 17.509 13.728 1.00 51.04 -180 ALA A CA 1
ATOM 1499 C C . ALA A 1 192 ? -2.734 18.354 14.089 1.00 50.00 -180 ALA A C 1
ATOM 1500 O O . ALA A 1 192 ? -1.672 18.274 13.466 1.00 50.42 -180 ALA A O 1
ATOM 1502 N N . GLY A 1 193 ? -2.915 19.162 15.118 1.00 49.30 -179 GLY A N 1
ATOM 1503 C CA . GLY A 1 193 ? -1.885 20.092 15.523 1.00 48.29 -179 GLY A CA 1
ATOM 1504 C C . GLY A 1 193 ? -0.671 19.379 16.048 1.00 47.91 -179 GLY A C 1
ATOM 1505 O O . GLY A 1 193 ? 0.445 19.782 15.750 1.00 48.25 -179 GLY A O 1
ATOM 1506 N N . LEU A 1 194 ? -0.869 18.315 16.813 1.00 47.88 -178 LEU A N 1
ATOM 1507 C CA . LEU A 1 194 ? 0.256 17.650 17.408 1.00 47.39 -178 LEU A CA 1
ATOM 1508 C C . LEU A 1 194 ? 1.019 16.932 16.341 1.00 48.01 -178 LEU A C 1
ATOM 1509 O O . LEU A 1 194 ? 2.230 16.880 16.437 1.00 47.81 -178 LEU A O 1
ATOM 1514 N N . THR A 1 195 ? 0.294 16.400 15.341 1.00 48.91 -177 THR A N 1
ATOM 1515 C CA . THR A 1 195 ? 0.820 15.590 14.242 1.00 49.55 -177 THR A CA 1
ATOM 1516 C C . THR A 1 195 ? 1.680 16.468 13.375 1.00 49.34 -177 THR A C 1
ATOM 1517 O O . THR A 1 195 ? 2.767 16.076 12.930 1.00 49.51 -177 THR A O 1
ATOM 1521 N N . PHE A 1 196 ? 1.192 17.671 13.140 1.00 48.97 -176 PHE A N 1
ATOM 1522 C CA . PHE A 1 196 ? 1.973 18.594 12.371 1.00 49.13 -176 PHE A CA 1
ATOM 1523 C C . PHE A 1 196 ? 3.282 18.890 13.082 1.00 48.51 -176 PHE A C 1
ATOM 1524 O O . PHE A 1 196 ? 4.341 18.896 12.452 1.00 48.97 -176 PHE A O 1
ATOM 1532 N N . LEU A 1 197 ? 3.198 19.168 14.379 1.00 47.39 -175 LEU A N 1
ATOM 1533 C CA . LEU A 1 197 ? 4.379 19.344 15.180 1.00 47.10 -175 LEU A CA 1
ATOM 1534 C C . LEU A 1 197 ? 5.340 18.150 15.205 1.00 48.05 -175 LEU A C 1
ATOM 1535 O O . LEU A 1 197 ? 6.532 18.359 15.266 1.00 48.69 -175 LEU A O 1
ATOM 1540 N N . VAL A 1 198 ? 4.824 16.918 15.211 1.00 48.56 -174 VAL A N 1
ATOM 1541 C CA . VAL A 1 198 ? 5.635 15.706 15.227 1.00 49.19 -174 VAL A CA 1
ATOM 1542 C C . VAL A 1 198 ? 6.258 15.485 13.858 1.00 49.94 -174 VAL A C 1
ATOM 1543 O O . VAL A 1 198 ? 7.370 14.990 13.757 1.00 50.58 -174 VAL A O 1
ATOM 1547 N N . ASP A 1 199 ? 5.534 15.835 12.807 1.00 50.01 -173 ASP A N 1
ATOM 1548 C CA . ASP A 1 199 ? 6.087 15.747 11.457 1.00 50.79 -173 ASP A CA 1
ATOM 1549 C C . ASP A 1 199 ? 7.247 16.682 11.189 1.00 50.62 -173 ASP A C 1
ATOM 1550 O O . ASP A 1 199 ? 8.160 16.318 10.455 1.00 51.47 -173 ASP A O 1
ATOM 1555 N N . LEU A 1 200 ? 7.238 17.872 11.788 1.00 49.68 -172 LEU A N 1
ATOM 1556 C CA . LEU A 1 200 ? 8.388 18.763 11.653 1.00 49.39 -172 LEU A CA 1
ATOM 1557 C C . LEU A 1 200 ? 9.607 18.094 12.228 1.00 49.96 -172 LEU A C 1
ATOM 1558 O O . LEU A 1 200 ? 10.693 18.228 11.676 1.00 51.01 -172 LEU A O 1
ATOM 1563 N N . ILE A 1 201 ? 9.428 17.373 13.329 1.00 49.58 -171 ILE A N 1
ATOM 1564 C CA . ILE A 1 201 ? 10.539 16.688 13.952 1.00 50.08 -171 ILE A CA 1
ATOM 1565 C C . ILE A 1 201 ? 10.992 15.492 13.103 1.00 51.41 -171 ILE A C 1
ATOM 1566 O O . ILE A 1 201 ? 12.156 15.399 12.749 1.00 52.25 -171 ILE A O 1
ATOM 1571 N N . LYS A 1 202 ? 10.085 14.592 12.750 1.00 51.77 -170 LYS A N 1
ATOM 1572 C CA . LYS A 1 202 ? 10.450 13.443 11.920 1.00 53.27 -170 LYS A CA 1
ATOM 1573 C C . LYS A 1 202 ? 11.230 13.911 10.694 1.00 54.07 -170 LYS A C 1
ATOM 1574 O O . LYS A 1 202 ? 12.121 13.224 10.196 1.00 55.05 -170 LYS A O 1
ATOM 1580 N N . ASN A 1 203 ? 10.896 15.117 10.237 1.00 53.57 -169 ASN A N 1
ATOM 1581 C CA . ASN A 1 203 ? 11.450 15.662 9.013 1.00 53.90 -169 ASN A CA 1
ATOM 1582 C C . ASN A 1 203 ? 12.643 16.566 9.311 1.00 54.07 -169 ASN A C 1
ATOM 1583 O O . ASN A 1 203 ? 13.165 17.274 8.428 1.00 54.87 -169 ASN A O 1
ATOM 1588 N N . LYS A 1 204 ? 13.089 16.508 10.563 1.00 53.42 -168 LYS A N 1
ATOM 1589 C CA . LYS A 1 204 ? 14.310 17.153 10.977 1.00 53.49 -168 LYS A CA 1
ATOM 1590 C C . LYS A 1 204 ? 14.237 18.650 10.750 1.00 52.85 -168 LYS A C 1
ATOM 1591 O O . LYS A 1 204 ? 15.252 19.299 10.599 1.00 54.09 -168 LYS A O 1
ATOM 1597 N N . HIS A 1 205 ? 13.039 19.222 10.734 1.00 51.97 -167 HIS A N 1
ATOM 1598 C CA . HIS A 1 205 ? 12.934 20.690 10.813 1.00 51.42 -167 HIS A CA 1
ATOM 1599 C C . HIS A 1 205 ? 13.051 21.195 12.244 1.00 50.75 -167 HIS A C 1
ATOM 1600 O O . HIS A 1 205 ? 13.435 22.324 12.448 1.00 51.13 -167 HIS A O 1
ATOM 1607 N N . MET A 1 206 ? 12.719 20.354 13.230 1.00 50.56 -166 MET A N 1
ATOM 1608 C CA . MET A 1 206 ? 12.947 20.648 14.666 1.00 49.86 -166 MET A CA 1
ATOM 1609 C C . MET A 1 206 ? 13.522 19.432 15.364 1.00 50.35 -166 MET A C 1
ATOM 1610 O O . MET A 1 206 ? 13.278 18.320 14.911 1.00 51.13 -166 MET A O 1
ATOM 1615 N N . ASN A 1 207 ? 14.260 19.663 16.454 1.00 50.37 -165 ASN A N 1
ATOM 1616 C CA . ASN A 1 207 ? 14.708 18.639 17.404 1.00 50.92 -165 ASN A CA 1
ATOM 1617 C C . ASN A 1 207 ? 13.825 18.450 18.662 1.00 50.40 -165 ASN A C 1
ATOM 1618 O O . ASN A 1 207 ? 13.514 19.425 19.387 1.00 49.76 -165 ASN A O 1
ATOM 1623 N N . ALA A 1 208 ? 13.484 17.197 18.975 1.00 50.89 -164 ALA A N 1
ATOM 1624 C CA . ALA A 1 208 ? 12.739 16.876 20.215 1.00 50.21 -164 ALA A CA 1
ATOM 1625 C C . ALA A 1 208 ? 13.400 17.414 21.489 1.00 50.22 -164 ALA A C 1
ATOM 1626 O O . ALA A 1 208 ? 12.720 17.821 22.407 1.00 49.55 -164 ALA A O 1
ATOM 1628 N N . ASP A 1 209 ? 14.730 17.417 21.518 1.00 51.53 -163 ASP A N 1
ATOM 1629 C CA . ASP A 1 209 ? 15.530 17.901 22.657 1.00 52.03 -163 ASP A CA 1
ATOM 1630 C C . ASP A 1 209 ? 15.359 19.368 22.969 1.00 50.78 -163 ASP A C 1
ATOM 1631 O O . ASP A 1 209 ? 15.630 19.779 24.093 1.00 51.09 -163 ASP A O 1
ATOM 1636 N N . THR A 1 210 ? 14.997 20.159 21.963 1.00 49.73 -162 THR A N 1
ATOM 1637 C CA . THR A 1 210 ? 14.993 21.601 22.106 1.00 49.01 -162 THR A CA 1
ATOM 1638 C C . THR A 1 210 ? 14.169 22.073 23.294 1.00 47.90 -162 THR A C 1
ATOM 1639 O O . THR A 1 210 ? 13.076 21.601 23.550 1.00 46.83 -162 THR A O 1
ATOM 1643 N N . ASP A 1 211 ? 14.757 22.985 24.044 1.00 48.17 -161 ASP A N 1
ATOM 1644 C CA . ASP A 1 211 ? 14.153 23.461 25.240 1.00 47.69 -161 ASP A CA 1
ATOM 1645 C C . ASP A 1 211 ? 14.390 24.983 25.404 1.00 47.71 -161 ASP A C 1
ATOM 1646 O O . ASP A 1 211 ? 15.075 25.611 24.565 1.00 48.43 -161 ASP A O 1
ATOM 1651 N N . TYR A 1 212 ? 13.878 25.552 26.497 1.00 46.75 -160 TYR A N 1
ATOM 1652 C CA . TYR A 1 212 ? 13.864 26.981 26.675 1.00 46.32 -160 TYR A CA 1
ATOM 1653 C C . TYR A 1 212 ? 15.206 27.647 26.394 1.00 47.84 -160 TYR A C 1
ATOM 1654 O O . TYR A 1 212 ? 15.277 28.668 25.716 1.00 48.06 -160 TYR A O 1
ATOM 1663 N N . SER A 1 213 ? 16.277 27.052 26.889 1.00 49.25 -159 SER A N 1
ATOM 1664 C CA . SER A 1 213 ? 17.505 27.761 26.922 1.00 50.51 -159 SER A CA 1
ATOM 1665 C C . SER A 1 213 ? 18.251 27.494 25.641 1.00 51.48 -159 SER A C 1
ATOM 1666 O O . SER A 1 213 ? 19.087 28.331 25.226 1.00 52.24 -159 SER A O 1
ATOM 1669 N N . ILE A 1 214 ? 17.965 26.348 25.009 1.00 51.13 -158 ILE A N 1
ATOM 1670 C CA . ILE A 1 214 ? 18.684 26.059 23.763 1.00 52.05 -158 ILE A CA 1
ATOM 1671 C C . ILE A 1 214 ? 18.091 26.994 22.739 1.00 51.10 -158 ILE A C 1
ATOM 1672 O O . ILE A 1 214 ? 18.829 27.652 22.027 1.00 52.17 -158 ILE A O 1
ATOM 1677 N N . ALA A 1 215 ? 16.767 27.105 22.730 1.00 49.65 -157 ALA A N 1
ATOM 1678 C CA . ALA A 1 215 ? 16.054 28.034 21.816 1.00 49.03 -157 ALA A CA 1
ATOM 1679 C C . ALA A 1 215 ? 16.465 29.491 21.986 1.00 49.78 -157 ALA A C 1
ATOM 1680 O O . ALA A 1 215 ? 16.834 30.141 20.985 1.00 50.88 -157 ALA A O 1
ATOM 1682 N N . GLU A 1 216 ? 16.440 29.992 23.233 1.00 49.42 -156 GLU A N 1
ATOM 1683 C CA . GLU A 1 216 ? 16.790 31.376 23.516 1.00 49.65 -156 GLU A CA 1
ATOM 1684 C C . GLU A 1 216 ? 18.182 31.668 22.982 1.00 51.13 -156 GLU A C 1
ATOM 1685 O O . GLU A 1 216 ? 18.365 32.558 22.168 1.00 51.79 -156 GLU A O 1
ATOM 1691 N N . ALA A 1 217 ? 19.144 30.860 23.403 1.00 52.15 -155 ALA A N 1
ATOM 1692 C CA . ALA A 1 217 ? 20.533 30.952 22.960 1.00 53.91 -155 ALA A CA 1
ATOM 1693 C C . ALA A 1 217 ? 20.667 30.937 21.441 1.00 54.59 -155 ALA A C 1
ATOM 1694 O O . ALA A 1 217 ? 21.319 31.819 20.854 1.00 55.55 -155 ALA A O 1
ATOM 1696 N N . ALA A 1 218 ? 20.037 29.930 20.823 1.00 53.66 -154 ALA A N 1
ATOM 1697 C CA . ALA A 1 218 ? 20.026 29.769 19.384 1.00 53.98 -154 ALA A CA 1
ATOM 1698 C C . ALA A 1 218 ? 19.398 30.973 18.694 1.00 53.90 -154 ALA A C 1
ATOM 1699 O O . ALA A 1 218 ? 19.948 31.486 17.709 1.00 54.85 -154 ALA A O 1
ATOM 1701 N N . PHE A 1 219 ? 18.250 31.435 19.196 1.00 52.22 -153 PHE A N 1
ATOM 1702 C CA . PHE A 1 219 ? 17.709 32.640 18.613 1.00 52.31 -153 PHE A CA 1
ATOM 1703 C C . PHE A 1 219 ? 18.601 33.863 18.806 1.00 53.81 -153 PHE A C 1
ATOM 1704 O O . PHE A 1 219 ? 18.754 34.655 17.876 1.00 54.79 -153 PHE A O 1
ATOM 1712 N N . ASN A 1 220 ? 19.180 34.027 19.996 1.00 54.21 -152 ASN A N 1
ATOM 1713 C CA . ASN A 1 220 ? 19.841 35.298 20.315 1.00 55.65 -152 ASN A CA 1
ATOM 1714 C C . ASN A 1 220 ? 21.187 35.412 19.593 1.00 57.52 -152 ASN A C 1
ATOM 1715 O O . ASN A 1 220 ? 21.761 36.487 19.484 1.00 58.75 -152 ASN A O 1
ATOM 1720 N N . LYS A 1 221 ? 21.665 34.267 19.121 1.00 57.68 -151 LYS A N 1
ATOM 1721 C CA . LYS A 1 221 ? 22.917 34.163 18.429 1.00 59.54 -151 LYS A CA 1
ATOM 1722 C C . LYS A 1 221 ? 22.710 34.225 16.894 1.00 59.93 -151 LYS A C 1
ATOM 1723 O O . LYS A 1 221 ? 23.662 34.045 16.128 1.00 61.63 -151 LYS A O 1
ATOM 1729 N N . GLY A 1 222 ? 21.469 34.458 16.465 1.00 58.39 -150 GLY A N 1
ATOM 1730 C CA . GLY A 1 222 ? 21.100 34.552 15.062 1.00 58.59 -150 GLY A CA 1
ATOM 1731 C C . GLY A 1 222 ? 21.211 33.260 14.272 1.00 58.65 -150 GLY A C 1
ATOM 1732 O O . GLY A 1 222 ? 21.547 33.298 13.086 1.00 60.05 -150 GLY A O 1
ATOM 1733 N N . GLU A 1 223 ? 20.929 32.129 14.920 1.00 57.26 -149 GLU A N 1
ATOM 1734 C CA . GLU A 1 223 ? 21.103 30.795 14.332 1.00 57.27 -149 GLU A CA 1
ATOM 1735 C C . GLU A 1 223 ? 19.798 30.254 13.772 1.00 55.94 -149 GLU A C 1
ATOM 1736 O O . GLU A 1 223 ? 19.772 29.367 12.915 1.00 56.06 -149 GLU A O 1
ATOM 1742 N N . THR A 1 224 ? 18.710 30.807 14.285 1.00 54.80 -148 THR A N 1
ATOM 1743 C CA . THR A 1 224 ? 17.372 30.427 13.918 1.00 53.24 -148 THR A CA 1
ATOM 1744 C C . THR A 1 224 ? 16.581 31.721 13.666 1.00 52.82 -148 THR A C 1
ATOM 1745 O O . THR A 1 224 ? 16.786 32.719 14.337 1.00 53.11 -148 THR A O 1
ATOM 1749 N N . ALA A 1 225 ? 15.693 31.704 12.680 1.00 52.77 -147 ALA A N 1
ATOM 1750 C CA . ALA A 1 225 ? 14.922 32.893 12.278 1.00 52.95 -147 ALA A CA 1
ATOM 1751 C C . ALA A 1 225 ? 13.728 33.240 13.186 1.00 51.85 -147 ALA A C 1
ATOM 1752 O O . ALA A 1 225 ? 13.254 34.370 13.192 1.00 51.87 -147 ALA A O 1
ATOM 1754 N N . MET A 1 226 ? 13.222 32.260 13.930 1.00 50.55 -146 MET A N 1
ATOM 1755 C CA . MET A 1 226 ? 11.982 32.444 14.644 1.00 49.31 -146 MET A CA 1
ATOM 1756 C C . MET A 1 226 ? 11.954 31.686 15.922 1.00 48.50 -146 MET A C 1
ATOM 1757 O O . MET A 1 226 ? 12.451 30.576 16.015 1.00 48.63 -146 MET A O 1
ATOM 1762 N N . THR A 1 227 ? 11.333 32.273 16.912 1.00 47.64 -145 THR A N 1
ATOM 1763 C CA . THR A 1 227 ? 11.096 31.559 18.124 1.00 47.08 -145 THR A CA 1
ATOM 1764 C C . THR A 1 227 ? 9.715 31.951 18.544 1.00 46.23 -145 THR A C 1
ATOM 1765 O O . THR A 1 227 ? 9.112 32.817 17.931 1.00 46.41 -145 THR A O 1
ATOM 1769 N N . ILE A 1 228 ? 9.241 31.284 19.594 1.00 45.65 -144 ILE A N 1
ATOM 1770 C CA . ILE A 1 228 ? 7.952 31.495 20.223 1.00 44.65 -144 ILE A CA 1
ATOM 1771 C C . ILE A 1 228 ? 8.232 31.704 21.704 1.00 44.18 -144 ILE A C 1
ATOM 1772 O O . ILE A 1 228 ? 8.705 30.802 22.380 1.00 44.13 -144 ILE A O 1
ATOM 1777 N N . ASN A 1 229 ? 7.981 32.906 22.198 1.00 44.00 -143 ASN A N 1
ATOM 1778 C CA . ASN A 1 229 ? 8.258 33.193 23.579 1.00 43.93 -143 ASN A CA 1
ATOM 1779 C C . ASN A 1 229 ? 7.399 34.348 24.057 1.00 44.02 -143 ASN A C 1
ATOM 1780 O O . ASN A 1 229 ? 6.618 34.894 23.312 1.00 44.49 -143 ASN A O 1
ATOM 1785 N N . GLY A 1 230 ? 7.522 34.707 25.322 1.00 44.01 -142 GLY A N 1
ATOM 1786 C CA . GLY A 1 230 ? 6.701 35.754 25.874 1.00 44.10 -142 GLY A CA 1
ATOM 1787 C C . GLY A 1 230 ? 7.482 37.039 25.996 1.00 45.54 -142 GLY A C 1
ATOM 1788 O O . GLY A 1 230 ? 8.626 37.157 25.491 1.00 46.00 -142 GLY A O 1
ATOM 1789 N N . PRO A 1 231 ? 6.871 38.033 26.656 1.00 45.81 -141 PRO A N 1
ATOM 1790 C CA . PRO A 1 231 ? 7.512 39.334 26.770 1.00 46.84 -141 PRO A CA 1
ATOM 1791 C C . PRO A 1 231 ? 8.844 39.274 27.544 1.00 47.06 -141 PRO A C 1
ATOM 1792 O O . PRO A 1 231 ? 9.838 39.914 27.152 1.00 47.32 -141 PRO A O 1
ATOM 1796 N N . TRP A 1 232 ? 8.861 38.492 28.621 1.00 46.53 -140 TRP A N 1
ATOM 1797 C CA . TRP A 1 232 ? 10.057 38.414 29.479 1.00 47.05 -140 TRP A CA 1
ATOM 1798 C C . TRP A 1 232 ? 11.306 38.160 28.658 1.00 47.33 -140 TRP A C 1
ATOM 1799 O O . TRP A 1 232 ? 12.400 38.567 29.038 1.00 48.52 -140 TRP A O 1
ATOM 1810 N N . ALA A 1 233 ? 11.132 37.504 27.520 1.00 46.71 -139 ALA A N 1
ATOM 1811 C CA . ALA A 1 233 ? 12.254 37.198 26.653 1.00 47.62 -139 ALA A CA 1
ATOM 1812 C C . ALA A 1 233 ? 12.801 38.365 25.826 1.00 48.73 -139 ALA A C 1
ATOM 1813 O O . ALA A 1 233 ? 13.828 38.201 25.214 1.00 49.77 -139 ALA A O 1
ATOM 1815 N N . TRP A 1 234 ? 12.124 39.507 25.782 1.00 48.96 -138 TRP A N 1
ATOM 1816 C CA . TRP A 1 234 ? 12.472 40.536 24.815 1.00 50.42 -138 TRP A CA 1
ATOM 1817 C C . TRP A 1 234 ? 13.752 41.203 25.247 1.00 52.22 -138 TRP A C 1
ATOM 1818 O O . TRP A 1 234 ? 14.558 41.646 24.422 1.00 53.30 -138 TRP A O 1
ATOM 1829 N N . SER A 1 235 ? 13.927 41.288 26.563 1.00 52.27 -137 SER A N 1
ATOM 1830 C CA . SER A 1 235 ? 15.096 41.925 27.136 1.00 53.42 -137 SER A CA 1
ATOM 1831 C C . SER A 1 235 ? 16.376 41.290 26.613 1.00 54.32 -137 SER A C 1
ATOM 1832 O O . SER A 1 235 ? 17.258 41.986 26.084 1.00 56.47 -137 SER A O 1
ATOM 1835 N N . ASN A 1 236 ? 16.493 39.974 26.751 1.00 53.17 -136 ASN A N 1
ATOM 1836 C CA . ASN A 1 236 ? 17.704 39.297 26.288 1.00 54.22 -136 ASN A CA 1
ATOM 1837 C C . ASN A 1 236 ? 17.897 39.364 24.807 1.00 54.88 -136 ASN A C 1
ATOM 1838 O O . ASN A 1 236 ? 18.997 39.107 24.320 1.00 56.70 -136 ASN A O 1
ATOM 1843 N N . ILE A 1 237 ? 16.847 39.707 24.079 1.00 53.98 -135 ILE A N 1
ATOM 1844 C CA . ILE A 1 237 ? 17.005 39.885 22.656 1.00 54.56 -135 ILE A CA 1
ATOM 1845 C C . ILE A 1 237 ? 17.578 41.274 22.388 1.00 56.38 -135 ILE A C 1
ATOM 1846 O O . ILE A 1 237 ? 18.545 41.400 21.636 1.00 57.95 -135 ILE A O 1
ATOM 1851 N N . ASP A 1 238 ? 17.010 42.306 23.027 1.00 56.87 -134 ASP A N 1
ATOM 1852 C CA . ASP A 1 238 ? 17.518 43.697 22.926 1.00 58.75 -134 ASP A CA 1
ATOM 1853 C C . ASP A 1 238 ? 19.017 43.705 23.102 1.00 60.49 -134 ASP A C 1
ATOM 1854 O O . ASP A 1 238 ? 19.727 44.361 22.316 1.00 62.43 -134 ASP A O 1
ATOM 1859 N N . THR A 1 239 ? 19.477 42.958 24.119 1.00 59.98 -133 THR A N 1
ATOM 1860 C CA . THR A 1 239 ? 20.916 42.811 24.478 1.00 61.72 -133 THR A CA 1
ATOM 1861 C C . THR A 1 239 ? 21.779 42.087 23.452 1.00 62.24 -133 THR A C 1
ATOM 1862 O O . THR A 1 239 ? 22.925 42.447 23.249 1.00 64.36 -133 THR A O 1
ATOM 1866 N N . SER A 1 240 ? 21.219 41.067 22.812 1.00 60.88 -132 SER A N 1
ATOM 1867 C CA . SER A 1 240 ? 21.898 40.336 21.738 1.00 61.41 -132 SER A CA 1
ATOM 1868 C C . SER A 1 240 ? 21.986 41.129 20.455 1.00 62.52 -132 SER A C 1
ATOM 1869 O O . SER A 1 240 ? 22.612 40.682 19.503 1.00 63.73 -132 SER A O 1
ATOM 1872 N N . LYS A 1 241 ? 21.301 42.265 20.412 1.00 62.76 -131 LYS A N 1
ATOM 1873 C CA . LYS A 1 241 ? 21.332 43.170 19.257 1.00 64.49 -131 LYS A CA 1
ATOM 1874 C C . LYS A 1 241 ? 20.873 42.522 17.962 1.00 63.87 -131 LYS A C 1
ATOM 1875 O O . LYS A 1 241 ? 21.249 42.988 16.901 1.00 65.84 -131 LYS A O 1
ATOM 1881 N N . VAL A 1 242 ? 20.076 41.455 18.050 1.00 61.54 -130 VAL A N 1
ATOM 1882 C CA . VAL A 1 242 ? 19.387 40.911 16.888 1.00 60.54 -130 VAL A CA 1
ATOM 1883 C C . VAL A 1 242 ? 18.248 41.826 16.549 1.00 60.15 -130 VAL A C 1
ATOM 1884 O O . VAL A 1 242 ? 17.446 42.135 17.390 1.00 59.57 -130 VAL A O 1
ATOM 1888 N N . ASN A 1 243 ? 18.193 42.296 15.321 1.00 61.42 -129 ASN A N 1
ATOM 1889 C CA . ASN A 1 243 ? 17.093 43.119 14.879 1.00 61.54 -129 ASN A CA 1
ATOM 1890 C C . ASN A 1 243 ? 15.788 42.288 14.776 1.00 59.67 -129 ASN A C 1
ATOM 1891 O O . ASN A 1 243 ? 15.551 41.566 13.801 1.00 59.66 -129 ASN A O 1
ATOM 1896 N N . TYR A 1 244 ? 14.967 42.349 15.813 1.00 58.18 -128 TYR A N 1
ATOM 1897 C CA . TYR A 1 244 ? 13.877 41.386 15.948 1.00 56.26 -128 TYR A CA 1
ATOM 1898 C C . TYR A 1 244 ? 12.506 42.057 15.829 1.00 56.25 -128 TYR A C 1
ATOM 1899 O O . TYR A 1 244 ? 12.370 43.221 16.173 1.00 57.11 -128 TYR A O 1
ATOM 1908 N N . GLY A 1 245 ? 11.517 41.320 15.309 1.00 55.28 -127 GLY A N 1
ATOM 1909 C CA . GLY A 1 245 ? 10.119 41.722 15.372 1.00 54.58 -127 GLY A CA 1
ATOM 1910 C C . GLY A 1 245 ? 9.268 40.785 16.262 1.00 52.85 -127 GLY A C 1
ATOM 1911 O O . GLY A 1 245 ? 9.640 39.614 16.559 1.00 50.90 -127 GLY A O 1
ATOM 1912 N N . VAL A 1 246 ? 8.125 41.313 16.703 1.00 52.31 -126 VAL A N 1
ATOM 1913 C CA . VAL A 1 246 ? 7.170 40.521 17.439 1.00 50.95 -126 VAL A CA 1
ATOM 1914 C C . VAL A 1 246 ? 5.829 40.623 16.743 1.00 51.40 -126 VAL A C 1
ATOM 1915 O O . VAL A 1 246 ? 5.273 41.699 16.635 1.00 52.83 -126 VAL A O 1
ATOM 1919 N N . THR A 1 247 ? 5.306 39.479 16.308 1.00 50.66 -125 THR A N 1
ATOM 1920 C CA . THR A 1 247 ? 4.198 39.406 15.373 1.00 50.89 -125 THR A CA 1
ATOM 1921 C C . THR A 1 247 ? 3.126 38.369 15.789 1.00 49.81 -125 THR A C 1
ATOM 1922 O O . THR A 1 247 ? 3.241 37.654 16.774 1.00 48.43 -125 THR A O 1
ATOM 1926 N N . VAL A 1 248 ? 2.056 38.311 15.027 1.00 50.70 -124 VAL A N 1
ATOM 1927 C CA . VAL A 1 248 ? 0.981 37.401 15.316 1.00 50.16 -124 VAL A CA 1
ATOM 1928 C C . VAL A 1 248 ? 1.461 35.968 15.064 1.00 49.35 -124 VAL A C 1
ATOM 1929 O O . VAL A 1 248 ? 2.218 35.712 14.091 1.00 50.16 -124 VAL A O 1
ATOM 1933 N N . LEU A 1 249 ? 1.028 35.041 15.912 1.00 47.58 -123 LEU A N 1
ATOM 1934 C CA . LEU A 1 249 ? 1.344 33.660 15.703 1.00 46.92 -123 LEU A CA 1
ATOM 1935 C C . LEU A 1 249 ? 0.810 33.177 14.365 1.00 48.05 -123 LEU A C 1
ATOM 1936 O O . LEU A 1 249 ? -0.276 33.573 13.961 1.00 48.93 -123 LEU A O 1
ATOM 1941 N N . PRO A 1 250 ? 1.565 32.311 13.666 1.00 48.06 -122 PRO A N 1
ATOM 1942 C CA . PRO A 1 250 ? 1.088 31.877 12.378 1.00 48.87 -122 PRO A CA 1
ATOM 1943 C C . PRO A 1 250 ? -0.181 31.016 12.481 1.00 48.65 -122 PRO A C 1
ATOM 1944 O O . PRO A 1 250 ? -0.390 30.345 13.454 1.00 47.67 -122 PRO A O 1
ATOM 1948 N N . THR A 1 251 ? -1.006 31.037 11.450 1.00 49.90 -121 THR A N 1
ATOM 1949 C CA . THR A 1 251 ? -2.181 30.175 11.373 1.00 50.29 -121 THR A CA 1
ATOM 1950 C C . THR A 1 251 ? -1.933 28.671 11.130 1.00 49.83 -121 THR A C 1
ATOM 1951 O O . THR A 1 251 ? -0.896 28.283 10.568 1.00 49.89 -121 THR A O 1
ATOM 1955 N N . PHE A 1 252 ? -2.884 27.825 11.544 1.00 49.29 -120 PHE A N 1
ATOM 1956 C CA . PHE A 1 252 ? -2.819 26.396 11.231 1.00 49.30 -120 PHE A CA 1
ATOM 1957 C C . PHE A 1 252 ? -4.103 25.927 10.599 1.00 50.75 -120 PHE A C 1
ATOM 1958 O O . PHE A 1 252 ? -5.182 26.072 11.196 1.00 51.57 -120 PHE A O 1
ATOM 1966 N N . LYS A 1 253 ? -3.991 25.373 9.393 1.00 51.39 -119 LYS A N 1
ATOM 1967 C CA . LYS A 1 253 ? -5.139 24.968 8.613 1.00 53.17 -119 LYS A CA 1
ATOM 1968 C C . LYS A 1 253 ? -6.039 26.181 8.520 1.00 54.38 -119 LYS A C 1
ATOM 1969 O O . LYS A 1 253 ? -7.257 26.083 8.752 1.00 55.73 -119 LYS A O 1
ATOM 1975 N N . GLY A 1 254 ? -5.427 27.336 8.248 1.00 54.14 -118 GLY A N 1
ATOM 1976 C CA . GLY A 1 254 ? -6.137 28.625 8.193 1.00 55.15 -118 GLY A CA 1
ATOM 1977 C C . GLY A 1 254 ? -6.666 29.251 9.496 1.00 54.67 -118 GLY A C 1
ATOM 1978 O O . GLY A 1 254 ? -7.222 30.360 9.467 1.00 55.55 -118 GLY A O 1
ATOM 1979 N N . GLN A 1 255 ? -6.521 28.533 10.611 1.00 53.22 -117 GLN A N 1
ATOM 1980 C CA . GLN A 1 255 ? -6.968 28.968 11.931 1.00 53.08 -117 GLN A CA 1
ATOM 1981 C C . GLN A 1 255 ? -5.883 29.692 12.735 1.00 51.57 -117 GLN A C 1
ATOM 1982 O O . GLN A 1 255 ? -4.749 29.267 12.693 1.00 51.28 -117 GLN A O 1
ATOM 1988 N N . PRO A 1 256 ? -6.239 30.731 13.518 1.00 51.18 -116 PRO A N 1
ATOM 1989 C CA . PRO A 1 256 ? -5.249 31.376 14.358 1.00 50.05 -116 PRO A CA 1
ATOM 1990 C C . PRO A 1 256 ? -4.735 30.414 15.409 1.00 49.06 -116 PRO A C 1
ATOM 1991 O O . PRO A 1 256 ? -5.482 29.550 15.881 1.00 49.53 -116 PRO A O 1
ATOM 1995 N N . SER A 1 257 ? -3.471 30.532 15.790 1.00 48.10 -115 SER A N 1
ATOM 1996 C CA . SER A 1 257 ? -3.016 29.781 16.949 1.00 46.93 -115 SER A CA 1
ATOM 1997 C C . SER A 1 257 ? -3.594 30.472 18.170 1.00 47.23 -115 SER A C 1
ATOM 1998 O O . SER A 1 257 ? -3.838 31.704 18.164 1.00 47.70 -115 SER A O 1
ATOM 2001 N N . LYS A 1 258 ? -3.809 29.677 19.219 1.00 46.67 -114 LYS A N 1
ATOM 2002 C CA . LYS A 1 258 ? -4.658 30.078 20.304 1.00 45.96 -114 LYS A CA 1
ATOM 2003 C C . LYS A 1 258 ? -3.907 29.940 21.593 1.00 45.19 -114 LYS A C 1
ATOM 2004 O O . LYS A 1 258 ? -4.202 29.048 22.374 1.00 45.57 -114 LYS A O 1
ATOM 2010 N N . PRO A 1 259 ? -2.915 30.812 21.839 1.00 44.63 -113 PRO A N 1
ATOM 2011 C CA . PRO A 1 259 ? -2.170 30.671 23.070 1.00 43.82 -113 PRO A CA 1
ATOM 2012 C C . PRO A 1 259 ? -3.095 30.730 24.276 1.00 43.98 -113 PRO A C 1
ATOM 2013 O O . PRO A 1 259 ? -4.160 31.333 24.243 1.00 44.15 -113 PRO A O 1
ATOM 2017 N N . PHE A 1 260 ? -2.673 30.088 25.339 1.00 43.68 -112 PHE A N 1
ATOM 2018 C CA . PHE A 1 260 ? -3.382 30.201 26.562 1.00 43.69 -112 PHE A CA 1
ATOM 2019 C C . PHE A 1 260 ? -2.839 31.450 27.203 1.00 43.83 -112 PHE A C 1
ATOM 2020 O O . PHE A 1 260 ? -1.635 31.659 27.216 1.00 43.74 -112 PHE A O 1
ATOM 2028 N N . VAL A 1 261 ? -3.714 32.292 27.734 1.00 44.20 -111 VAL A N 1
ATOM 2029 C CA . VAL A 1 261 ? -3.271 33.587 28.210 1.00 43.90 -111 VAL A CA 1
ATOM 2030 C C . VAL A 1 261 ? -3.116 33.528 29.730 1.00 43.64 -111 VAL A C 1
ATOM 2031 O O . VAL A 1 261 ? -3.946 32.950 30.423 1.00 44.44 -111 VAL A O 1
ATOM 2035 N N . GLY A 1 262 ? -2.031 34.074 30.253 1.00 43.47 -110 GLY A N 1
ATOM 2036 C CA . GLY A 1 262 ? -1.794 34.052 31.697 1.00 43.33 -110 GLY A CA 1
ATOM 2037 C C . GLY A 1 262 ? -1.830 35.427 32.317 1.00 43.70 -110 GLY A C 1
ATOM 2038 O O . GLY A 1 262 ? -1.332 36.377 31.735 1.00 44.15 -110 GLY A O 1
ATOM 2039 N N . VAL A 1 263 ? -2.464 35.559 33.479 1.00 44.14 -109 VAL A N 1
ATOM 2040 C CA . VAL A 1 263 ? -2.285 36.770 34.262 1.00 44.29 -109 VAL A CA 1
ATOM 2041 C C . VAL A 1 263 ? -1.268 36.485 35.369 1.00 44.11 -109 VAL A C 1
ATOM 2042 O O . VAL A 1 263 ? -1.503 35.673 36.269 1.00 44.05 -109 VAL A O 1
ATOM 2046 N N . LEU A 1 264 ? -0.095 37.093 35.239 1.00 44.10 -108 LEU A N 1
ATOM 2047 C CA . LEU A 1 264 ? 0.881 37.080 36.314 1.00 44.36 -108 LEU A CA 1
ATOM 2048 C C . LEU A 1 264 ? 0.257 37.700 37.573 1.00 44.97 -108 LEU A C 1
ATOM 2049 O O . LEU A 1 264 ? -0.259 38.829 37.560 1.00 46.04 -108 LEU A O 1
ATOM 2054 N N . SER A 1 265 ? 0.281 36.949 38.654 1.00 44.65 -107 SER A N 1
ATOM 2055 C CA . SER A 1 265 ? -0.383 37.368 39.842 1.00 44.92 -107 SER A CA 1
ATOM 2056 C C . SER A 1 265 ? 0.465 37.103 41.083 1.00 45.48 -107 SER A C 1
ATOM 2057 O O . SER A 1 265 ? 1.379 36.267 41.067 1.00 45.08 -107 SER A O 1
ATOM 2060 N N . ALA A 1 266 ? 0.145 37.834 42.147 1.00 45.93 -106 ALA A N 1
ATOM 2061 C CA . ALA A 1 266 ? 0.855 37.763 43.387 1.00 46.26 -106 ALA A CA 1
ATOM 2062 C C . ALA A 1 266 ? -0.083 37.334 44.520 1.00 47.00 -106 ALA A C 1
ATOM 2063 O O . ALA A 1 266 ? -1.056 38.039 44.867 1.00 47.37 -106 ALA A O 1
ATOM 2065 N N . GLY A 1 267 ? 0.241 36.187 45.117 1.00 46.92 -105 GLY A N 1
ATOM 2066 C CA . GLY A 1 267 ? -0.572 35.615 46.156 1.00 47.45 -105 GLY A CA 1
ATOM 2067 C C . GLY A 1 267 ? 0.135 35.759 47.472 1.00 48.39 -105 GLY A C 1
ATOM 2068 O O . GLY A 1 267 ? 1.349 35.874 47.503 1.00 48.17 -105 GLY A O 1
ATOM 2069 N N . ILE A 1 268 ? -0.642 35.755 48.554 1.00 49.12 -104 ILE A N 1
ATOM 2070 C CA . ILE A 1 268 ? -0.102 35.860 49.875 1.00 50.00 -104 ILE A CA 1
ATOM 2071 C C . ILE A 1 268 ? -0.309 34.534 50.604 1.00 50.56 -104 ILE A C 1
ATOM 2072 O O . ILE A 1 268 ? -1.424 34.023 50.654 1.00 51.04 -104 ILE A O 1
ATOM 2077 N N . ASN A 1 269 ? 0.767 34.003 51.182 1.00 50.86 -103 ASN A N 1
ATOM 2078 C CA . ASN A 1 269 ? 0.763 32.738 51.890 1.00 51.45 -103 ASN A CA 1
ATOM 2079 C C . ASN A 1 269 ? -0.170 32.808 53.054 1.00 52.67 -103 ASN A C 1
ATOM 2080 O O . ASN A 1 269 ? -0.079 33.697 53.894 1.00 53.02 -103 ASN A O 1
ATOM 2085 N N . ALA A 1 270 ? -1.087 31.854 53.105 1.00 53.26 -102 ALA A N 1
ATOM 2086 C CA . ALA A 1 270 ? -2.086 31.851 54.154 1.00 54.41 -102 ALA A CA 1
ATOM 2087 C C . ALA A 1 270 ? -1.457 31.820 55.530 1.00 55.82 -102 ALA A C 1
ATOM 2088 O O . ALA A 1 270 ? -2.001 32.393 56.456 1.00 57.34 -102 ALA A O 1
ATOM 2090 N N . ALA A 1 271 ? -0.300 31.181 55.634 1.00 56.12 -101 ALA A N 1
ATOM 2091 C CA . ALA A 1 271 ? 0.412 30.956 56.884 1.00 57.54 -101 ALA A CA 1
ATOM 2092 C C . ALA A 1 271 ? 1.405 32.061 57.266 1.00 57.86 -101 ALA A C 1
ATOM 2093 O O . ALA A 1 271 ? 2.038 31.975 58.330 1.00 59.59 -101 ALA A O 1
ATOM 2095 N N . SER A 1 272 ? 1.545 33.080 56.412 1.00 56.36 -100 SER A N 1
ATOM 2096 C CA . SER A 1 272 ? 2.469 34.186 56.661 1.00 56.72 -100 SER A CA 1
ATOM 2097 C C . SER A 1 272 ? 2.055 35.054 57.846 1.00 57.87 -100 SER A C 1
ATOM 2098 O O . SER A 1 272 ? 0.901 35.426 57.965 1.00 57.76 -100 SER A O 1
ATOM 2101 N N . PRO A 1 273 ? 3.002 35.381 58.728 1.00 59.12 -99 PRO A N 1
ATOM 2102 C CA . PRO A 1 273 ? 2.677 36.327 59.801 1.00 60.38 -99 PRO A CA 1
ATOM 2103 C C . PRO A 1 273 ? 2.826 37.782 59.381 1.00 59.88 -99 PRO A C 1
ATOM 2104 O O . PRO A 1 273 ? 2.791 38.670 60.221 1.00 61.06 -99 PRO A O 1
ATOM 2108 N N . ASN A 1 274 ? 2.964 38.023 58.091 1.00 58.53 -98 ASN A N 1
ATOM 2109 C CA . ASN A 1 274 ? 3.234 39.357 57.596 1.00 58.12 -98 ASN A CA 1
ATOM 2110 C C . ASN A 1 274 ? 2.216 39.808 56.581 1.00 56.64 -98 ASN A C 1
ATOM 2111 O O . ASN A 1 274 ? 2.542 40.594 55.712 1.00 56.31 -98 ASN A O 1
ATOM 2116 N N . LYS A 1 275 ? 0.990 39.330 56.680 1.00 56.25 -97 LYS A N 1
ATOM 2117 C CA . LYS A 1 275 ? 0.013 39.618 55.641 1.00 55.31 -97 LYS A CA 1
ATOM 2118 C C . LYS A 1 275 ? -0.114 41.108 55.353 1.00 55.62 -97 LYS A C 1
ATOM 2119 O O . LYS A 1 275 ? -0.219 41.526 54.191 1.00 54.83 -97 LYS A O 1
ATOM 2125 N N . GLU A 1 276 ? -0.059 41.902 56.416 1.00 56.93 -96 GLU A N 1
ATOM 2126 C CA . GLU A 1 276 ? -0.179 43.329 56.325 1.00 57.26 -96 GLU A CA 1
ATOM 2127 C C . GLU A 1 276 ? 0.968 43.994 55.589 1.00 57.08 -96 GLU A C 1
ATOM 2128 O O . GLU A 1 276 ? 0.768 44.921 54.786 1.00 56.81 -96 GLU A O 1
ATOM 2134 N N . LEU A 1 277 ? 2.176 43.527 55.851 1.00 57.27 -95 LEU A N 1
ATOM 2135 C CA . LEU A 1 277 ? 3.328 44.033 55.109 1.00 57.32 -95 LEU A CA 1
ATOM 2136 C C . LEU A 1 277 ? 3.226 43.674 53.637 1.00 55.64 -95 LEU A C 1
ATOM 2137 O O . LEU A 1 277 ? 3.638 44.447 52.775 1.00 55.37 -95 LEU A O 1
ATOM 2142 N N . ALA A 1 278 ? 2.653 42.509 53.361 1.00 54.56 -94 ALA A N 1
ATOM 2143 C CA . ALA A 1 278 ? 2.562 42.013 52.011 1.00 53.34 -94 ALA A CA 1
ATOM 2144 C C . ALA A 1 278 ? 1.642 42.905 51.216 1.00 53.12 -94 ALA A C 1
ATOM 2145 O O . ALA A 1 278 ? 1.951 43.310 50.088 1.00 52.39 -94 ALA A O 1
ATOM 2147 N N . LYS A 1 279 ? 0.510 43.229 51.832 1.00 53.78 -93 LYS A N 1
ATOM 2148 C CA . LYS A 1 279 ? -0.478 44.087 51.210 1.00 53.51 -93 LYS A CA 1
ATOM 2149 C C . LYS A 1 279 ? 0.116 45.468 50.940 1.00 54.13 -93 LYS A C 1
ATOM 2150 O O . LYS A 1 279 ? -0.047 46.010 49.866 1.00 54.03 -93 LYS A O 1
ATOM 2156 N N . GLU A 1 280 ? 0.832 46.032 51.891 1.00 54.88 -92 GLU A N 1
ATOM 2157 C CA . GLU A 1 280 ? 1.311 47.366 51.707 1.00 55.82 -92 GLU A CA 1
ATOM 2158 C C . GLU A 1 280 ? 2.350 47.360 50.593 1.00 55.49 -92 GLU A C 1
ATOM 2159 O O . GLU A 1 280 ? 2.411 48.272 49.761 1.00 55.51 -92 GLU A O 1
ATOM 2165 N N . PHE A 1 281 ? 3.158 46.307 50.566 1.00 54.94 -91 PHE A N 1
ATOM 2166 C CA . PHE A 1 281 ? 4.197 46.196 49.574 1.00 54.43 -91 PHE A CA 1
ATOM 2167 C C . PHE A 1 281 ? 3.576 46.111 48.209 1.00 53.49 -91 PHE A C 1
ATOM 2168 O O . PHE A 1 281 ? 3.920 46.866 47.300 1.00 53.86 -91 PHE A O 1
ATOM 2176 N N . LEU A 1 282 ? 2.637 45.195 48.069 1.00 52.55 -90 LEU A N 1
ATOM 2177 C CA . LEU A 1 282 ? 2.023 44.971 46.776 1.00 51.64 -90 LEU A CA 1
ATOM 2178 C C . LEU A 1 282 ? 1.203 46.146 46.273 1.00 52.10 -90 LEU A C 1
ATOM 2179 O O . LEU A 1 282 ? 1.332 46.515 45.118 1.00 51.89 -90 LEU A O 1
ATOM 2184 N N . GLU A 1 283 ? 0.397 46.737 47.163 1.00 53.31 -89 GLU A N 1
ATOM 2185 C CA . GLU A 1 283 ? -0.508 47.862 46.861 1.00 53.90 -89 GLU A CA 1
ATOM 2186 C C . GLU A 1 283 ? 0.202 49.174 46.687 1.00 55.12 -89 GLU A C 1
ATOM 2187 O O . GLU A 1 283 ? -0.076 49.873 45.723 1.00 55.60 -89 GLU A O 1
ATOM 2193 N N . ASN A 1 284 ? 1.121 49.508 47.600 1.00 56.00 -88 ASN A N 1
ATOM 2194 C CA . ASN A 1 284 ? 1.718 50.852 47.616 1.00 57.43 -88 ASN A CA 1
ATOM 2195 C C . ASN A 1 284 ? 3.091 50.963 46.978 1.00 57.58 -88 ASN A C 1
ATOM 2196 O O . ASN A 1 284 ? 3.579 52.075 46.791 1.00 58.92 -88 ASN A O 1
ATOM 2201 N N . TYR A 1 285 ? 3.718 49.832 46.642 1.00 56.26 -87 TYR A N 1
ATOM 2202 C CA . TYR A 1 285 ? 5.046 49.893 46.076 1.00 56.36 -87 TYR A CA 1
ATOM 2203 C C . TYR A 1 285 ? 5.146 49.243 44.731 1.00 55.26 -87 TYR A C 1
ATOM 2204 O O . TYR A 1 285 ? 5.528 49.885 43.770 1.00 55.84 -87 TYR A O 1
ATOM 2213 N N . LEU A 1 286 ? 4.815 47.968 44.657 1.00 54.16 -86 LEU A N 1
ATOM 2214 C CA . LEU A 1 286 ? 4.762 47.267 43.358 1.00 53.03 -86 LEU A CA 1
ATOM 2215 C C . LEU A 1 286 ? 3.676 47.764 42.392 1.00 52.69 -86 LEU A C 1
ATOM 2216 O O . LEU A 1 286 ? 3.989 48.172 41.271 1.00 52.89 -86 LEU A O 1
ATOM 2221 N N . LEU A 1 287 ? 2.409 47.717 42.793 1.00 52.55 -85 LEU A N 1
ATOM 2222 C CA . LEU A 1 287 ? 1.333 48.176 41.868 1.00 52.91 -85 LEU A CA 1
ATOM 2223 C C . LEU A 1 287 ? 1.211 49.694 41.614 1.00 54.11 -85 LEU A C 1
ATOM 2224 O O . LEU A 1 287 ? 0.166 50.272 41.788 1.00 54.80 -85 LEU A O 1
ATOM 2229 N N . THR A 1 288 ? 2.307 50.294 41.173 1.00 54.63 -84 THR A N 1
ATOM 2230 C CA . THR A 1 288 ? 2.428 51.707 40.899 1.00 56.36 -84 THR A CA 1
ATOM 2231 C C . THR A 1 288 ? 3.326 51.855 39.665 1.00 56.55 -84 THR A C 1
ATOM 2232 O O . THR A 1 288 ? 4.170 51.004 39.397 1.00 55.61 -84 THR A O 1
ATOM 2236 N N . ASP A 1 289 ? 3.165 52.933 38.915 1.00 57.93 -83 ASP A N 1
ATOM 2237 C CA . ASP A 1 289 ? 4.036 53.191 37.758 1.00 58.78 -83 ASP A CA 1
ATOM 2238 C C . ASP A 1 289 ? 5.505 52.989 38.092 1.00 59.00 -83 ASP A C 1
ATOM 2239 O O . ASP A 1 289 ? 6.215 52.262 37.400 1.00 58.47 -83 ASP A O 1
ATOM 2244 N N . GLU A 1 290 ? 5.935 53.645 39.163 1.00 60.16 -82 GLU A N 1
ATOM 2245 C CA . GLU A 1 290 ? 7.227 53.425 39.780 1.00 60.35 -82 GLU A CA 1
ATOM 2246 C C . GLU A 1 290 ? 7.592 51.930 39.964 1.00 58.46 -82 GLU A C 1
ATOM 2247 O O . GLU A 1 290 ? 8.650 51.482 39.541 1.00 58.32 -82 GLU A O 1
ATOM 2253 N N . GLY A 1 291 ? 6.696 51.161 40.571 1.00 57.13 -81 GLY A N 1
ATOM 2254 C CA . GLY A 1 291 ? 6.988 49.781 40.901 1.00 55.34 -81 GLY A CA 1
ATOM 2255 C C . GLY A 1 291 ? 7.039 48.887 39.693 1.00 54.38 -81 GLY A C 1
ATOM 2256 O O . GLY A 1 291 ? 7.922 48.030 39.584 1.00 53.87 -81 GLY A O 1
ATOM 2257 N N . LEU A 1 292 ? 6.088 49.069 38.783 1.00 54.01 -80 LEU A N 1
ATOM 2258 C CA . LEU A 1 292 ? 6.005 48.198 37.632 1.00 52.89 -80 LEU A CA 1
ATOM 2259 C C . LEU A 1 292 ? 7.107 48.508 36.626 1.00 53.94 -80 LEU A C 1
ATOM 2260 O O . LEU A 1 292 ? 7.695 47.601 36.042 1.00 53.12 -80 LEU A O 1
ATOM 2265 N N . GLU A 1 293 ? 7.421 49.794 36.473 1.00 55.56 -79 GLU A N 1
ATOM 2266 C CA . GLU A 1 293 ? 8.437 50.226 35.556 1.00 56.17 -79 GLU A CA 1
ATOM 2267 C C . GLU A 1 293 ? 9.765 49.644 36.008 1.00 56.23 -79 GLU A C 1
ATOM 2268 O O . GLU A 1 293 ? 10.580 49.254 35.190 1.00 56.48 -79 GLU A O 1
ATOM 2274 N N . ALA A 1 294 ? 9.970 49.533 37.311 1.00 56.24 -78 ALA A N 1
ATOM 2275 C CA . ALA A 1 294 ? 11.211 48.935 37.803 1.00 56.55 -78 ALA A CA 1
ATOM 2276 C C . ALA A 1 294 ? 11.359 47.482 37.333 1.00 55.06 -78 ALA A C 1
ATOM 2277 O O . ALA A 1 294 ? 12.442 47.077 36.922 1.00 55.18 -78 ALA A O 1
ATOM 2279 N N . VAL A 1 295 ? 10.261 46.727 37.383 1.00 53.50 -77 VAL A N 1
ATOM 2280 C CA . VAL A 1 295 ? 10.247 45.317 36.973 1.00 52.13 -77 VAL A CA 1
ATOM 2281 C C . VAL A 1 295 ? 10.189 45.182 35.455 1.00 51.72 -77 VAL A C 1
ATOM 2282 O O . VAL A 1 295 ? 10.779 44.261 34.897 1.00 50.94 -77 VAL A O 1
ATOM 2286 N N . ASN A 1 296 ? 9.477 46.094 34.793 1.00 52.10 -76 ASN A N 1
ATOM 2287 C CA . ASN A 1 296 ? 9.359 46.043 33.343 1.00 52.17 -76 ASN A CA 1
ATOM 2288 C C . ASN A 1 296 ? 10.712 46.326 32.693 1.00 53.81 -76 ASN A C 1
ATOM 2289 O O . ASN A 1 296 ? 11.029 45.792 31.607 1.00 53.56 -76 ASN A O 1
ATOM 2294 N N . LYS A 1 297 ? 11.518 47.159 33.362 1.00 55.13 -75 LYS A N 1
ATOM 2295 C CA . LYS A 1 297 ? 12.808 47.535 32.810 1.00 56.51 -75 LYS A CA 1
ATOM 2296 C C . LYS A 1 297 ? 13.835 46.427 33.018 1.00 56.09 -75 LYS A C 1
ATOM 2297 O O . LYS A 1 297 ? 14.947 46.489 32.477 1.00 57.64 -75 LYS A O 1
ATOM 2303 N N . ASP A 1 298 ? 13.462 45.414 33.783 1.00 54.08 -74 ASP A N 1
ATOM 2304 C CA . ASP A 1 298 ? 14.312 44.291 33.936 1.00 53.96 -74 ASP A CA 1
ATOM 2305 C C . ASP A 1 298 ? 13.961 43.254 32.855 1.00 53.32 -74 ASP A C 1
ATOM 2306 O O . ASP A 1 298 ? 14.776 42.968 31.976 1.00 54.13 -74 ASP A O 1
ATOM 2311 N N . LYS A 1 299 ? 12.751 42.699 32.920 1.00 51.80 -73 LYS A N 1
ATOM 2312 C CA . LYS A 1 299 ? 12.214 41.872 31.871 1.00 50.40 -73 LYS A CA 1
ATOM 2313 C C . LYS A 1 299 ? 10.785 42.332 31.666 1.00 50.00 -73 LYS A C 1
ATOM 2314 O O . LYS A 1 299 ? 10.025 42.382 32.643 1.00 49.78 -73 LYS A O 1
ATOM 2320 N N . PRO A 1 300 ? 10.400 42.650 30.404 1.00 50.04 -72 PRO A N 1
ATOM 2321 C CA . PRO A 1 300 ? 9.060 43.179 30.180 1.00 49.58 -72 PRO A CA 1
ATOM 2322 C C . PRO A 1 300 ? 7.974 42.230 30.676 1.00 48.32 -72 PRO A C 1
ATOM 2323 O O . PRO A 1 300 ? 8.037 41.030 30.457 1.00 47.47 -72 PRO A O 1
ATOM 2327 N N . LEU A 1 301 ? 6.981 42.796 31.347 1.00 48.68 -71 LEU A N 1
ATOM 2328 C CA . LEU A 1 301 ? 5.852 42.057 31.900 1.00 47.34 -71 LEU A CA 1
ATOM 2329 C C . LEU A 1 301 ? 4.708 41.672 30.964 1.00 46.87 -71 LEU A C 1
ATOM 2330 O O . LEU A 1 301 ? 3.890 40.860 31.356 1.00 46.82 -71 LEU A O 1
ATOM 2335 N N . GLY A 1 302 ? 4.621 42.233 29.757 1.00 47.54 -70 GLY A N 1
ATOM 2336 C CA . GLY A 1 302 ? 3.459 42.038 28.869 1.00 46.86 -70 GLY A CA 1
ATOM 2337 C C . GLY A 1 302 ? 2.525 43.219 29.064 1.00 47.92 -70 GLY A C 1
ATOM 2338 O O . GLY A 1 302 ? 2.958 44.280 29.463 1.00 49.07 -70 GLY A O 1
ATOM 2339 N N . ALA A 1 303 ? 1.243 43.046 28.820 1.00 47.52 -69 ALA A N 1
ATOM 2340 C CA . ALA A 1 303 ? 0.297 44.092 29.107 1.00 48.90 -69 ALA A CA 1
ATOM 2341 C C . ALA A 1 303 ? -0.056 44.147 30.592 1.00 48.95 -69 ALA A C 1
ATOM 2342 O O . ALA A 1 303 ? -0.714 43.236 31.096 1.00 48.40 -69 ALA A O 1
ATOM 2344 N N . VAL A 1 304 ? 0.355 45.205 31.289 1.00 49.55 -68 VAL A N 1
ATOM 2345 C CA . VAL A 1 304 ? 0.164 45.251 32.737 1.00 49.54 -68 VAL A CA 1
ATOM 2346 C C . VAL A 1 304 ? -1.291 45.502 33.074 1.00 49.99 -68 VAL A C 1
ATOM 2347 O O . VAL A 1 304 ? -2.037 45.955 32.221 1.00 50.88 -68 VAL A O 1
ATOM 2351 N N . ALA A 1 305 ? -1.662 45.207 34.319 1.00 49.34 -67 ALA A N 1
ATOM 2352 C CA . ALA A 1 305 ? -3.012 45.335 34.810 1.00 49.83 -67 ALA A CA 1
ATOM 2353 C C . ALA A 1 305 ? -3.286 46.705 35.389 1.00 51.55 -67 ALA A C 1
ATOM 2354 O O . ALA A 1 305 ? -4.424 47.039 35.679 1.00 52.85 -67 ALA A O 1
ATOM 2356 N N . LEU A 1 306 ? -2.244 47.476 35.639 1.00 51.96 -66 LEU A N 1
ATOM 2357 C CA . LEU A 1 306 ? -2.409 48.748 36.252 1.00 52.88 -66 LEU A CA 1
ATOM 2358 C C . LEU A 1 306 ? -2.717 49.628 35.110 1.00 54.30 -66 LEU A C 1
ATOM 2359 O O . LEU A 1 306 ? -1.841 49.915 34.293 1.00 54.50 -66 LEU A O 1
ATOM 2364 N N . LYS A 1 307 ? -3.979 50.046 35.058 1.00 55.63 -65 LYS A N 1
ATOM 2365 C CA . LYS A 1 307 ? -4.528 50.897 33.992 1.00 57.14 -65 LYS A CA 1
ATOM 2366 C C . LYS A 1 307 ? -3.634 52.020 33.587 1.00 58.36 -65 LYS A C 1
ATOM 2367 O O . LYS A 1 307 ? -3.365 52.155 32.400 1.00 58.99 -65 LYS A O 1
ATOM 2373 N N . SER A 1 308 ? -3.165 52.809 34.560 1.00 59.04 -64 SER A N 1
ATOM 2374 C CA . SER A 1 308 ? -2.425 54.063 34.258 1.00 60.85 -64 SER A CA 1
ATOM 2375 C C . SER A 1 308 ? -1.064 53.856 33.569 1.00 60.18 -64 SER A C 1
ATOM 2376 O O . SER A 1 308 ? -0.701 54.619 32.675 1.00 61.61 -64 SER A O 1
ATOM 2379 N N . TYR A 1 309 ? -0.338 52.824 33.982 1.00 58.23 -63 TYR A N 1
ATOM 2380 C CA . TYR A 1 309 ? 0.887 52.434 33.318 1.00 57.63 -63 TYR A CA 1
ATOM 2381 C C . TYR A 1 309 ? 0.619 51.776 31.966 1.00 57.10 -63 TYR A C 1
ATOM 2382 O O . TYR A 1 309 ? 1.378 51.976 31.040 1.00 57.74 -63 TYR A O 1
ATOM 2391 N N . GLU A 1 310 ? -0.468 51.017 31.843 1.00 56.12 -62 GLU A N 1
ATOM 2392 C CA . GLU A 1 310 ? -0.755 50.332 30.602 1.00 55.61 -62 GLU A CA 1
ATOM 2393 C C . GLU A 1 310 ? -0.944 51.318 29.453 1.00 57.61 -62 GLU A C 1
ATOM 2394 O O . GLU A 1 310 ? -0.605 51.002 28.313 1.00 58.03 -62 GLU A O 1
ATOM 2400 N N . GLU A 1 311 ? -1.436 52.518 29.747 1.00 59.21 -61 GLU A N 1
ATOM 2401 C CA . GLU A 1 311 ? -1.613 53.539 28.726 1.00 61.31 -61 GLU A CA 1
ATOM 2402 C C . GLU A 1 311 ? -0.298 53.927 28.037 1.00 62.04 -61 GLU A C 1
ATOM 2403 O O . GLU A 1 311 ? -0.308 54.399 26.892 1.00 63.42 -61 GLU A O 1
ATOM 2409 N N . GLU A 1 312 ? 0.823 53.796 28.745 1.00 61.35 -60 GLU A N 1
ATOM 2410 C CA . GLU A 1 312 ? 2.126 54.136 28.161 1.00 62.25 -60 GLU A CA 1
ATOM 2411 C C . GLU A 1 312 ? 2.672 52.943 27.382 1.00 60.67 -60 GLU A C 1
ATOM 2412 O O . GLU A 1 312 ? 3.190 53.107 26.281 1.00 61.89 -60 GLU A O 1
ATOM 2418 N N . LEU A 1 313 ? 2.521 51.748 27.945 1.00 58.61 -59 LEU A N 1
ATOM 2419 C CA . LEU A 1 313 ? 2.973 50.508 27.315 1.00 57.01 -59 LEU A CA 1
ATOM 2420 C C . LEU A 1 313 ? 2.125 50.099 26.117 1.00 57.09 -59 LEU A C 1
ATOM 2421 O O . LEU A 1 313 ? 2.634 49.459 25.199 1.00 56.79 -59 LEU A O 1
ATOM 2426 N N . ALA A 1 314 ? 0.834 50.433 26.125 1.00 57.44 -58 ALA A N 1
ATOM 2427 C CA . ALA A 1 314 ? -0.027 50.035 25.019 1.00 57.60 -58 ALA A CA 1
ATOM 2428 C C . ALA A 1 314 ? 0.478 50.466 23.629 1.00 59.09 -58 ALA A C 1
ATOM 2429 O O . ALA A 1 314 ? 0.189 49.792 22.642 1.00 58.71 -58 ALA A O 1
ATOM 2431 N N . LYS A 1 315 ? 1.248 51.563 23.571 1.00 60.87 -57 LYS A N 1
ATOM 2432 C CA . LYS A 1 315 ? 1.769 52.154 22.308 1.00 62.59 -57 LYS A CA 1
ATOM 2433 C C . LYS A 1 315 ? 2.982 51.427 21.650 1.00 62.02 -57 LYS A C 1
ATOM 2434 O O . LYS A 1 315 ? 3.600 51.941 20.699 1.00 63.60 -57 LYS A O 1
ATOM 2440 N N . ASP A 1 316 ? 3.327 50.248 22.162 1.00 59.57 -56 ASP A N 1
ATOM 2441 C CA . ASP A 1 316 ? 4.468 49.493 21.703 1.00 58.42 -56 ASP A CA 1
ATOM 2442 C C . ASP A 1 316 ? 3.933 48.391 20.782 1.00 57.58 -56 ASP A C 1
ATOM 2443 O O . ASP A 1 316 ? 3.038 47.631 21.173 1.00 56.23 -56 ASP A O 1
ATOM 2448 N N . PRO A 1 317 ? 4.476 48.296 19.550 1.00 58.22 -55 PRO A N 1
ATOM 2449 C CA . PRO A 1 317 ? 4.021 47.298 18.595 1.00 57.30 -55 PRO A CA 1
ATOM 2450 C C . PRO A 1 317 ? 4.134 45.912 19.191 1.00 55.24 -55 PRO A C 1
ATOM 2451 O O . PRO A 1 317 ? 3.375 45.018 18.834 1.00 54.79 -55 PRO A O 1
ATOM 2455 N N . ARG A 1 318 ? 5.085 45.720 20.090 1.00 54.40 -54 ARG A N 1
ATOM 2456 C CA . ARG A 1 318 ? 5.315 44.403 20.625 1.00 52.85 -54 ARG A CA 1
ATOM 2457 C C . ARG A 1 318 ? 4.165 44.056 21.562 1.00 51.99 -54 ARG A C 1
ATOM 2458 O O . ARG A 1 318 ? 3.700 42.917 21.592 1.00 50.61 -54 ARG A O 1
ATOM 2466 N N . ILE A 1 319 ? 3.706 45.045 22.331 1.00 52.77 -53 ILE A N 1
ATOM 2467 C CA . ILE A 1 319 ? 2.618 44.832 23.292 1.00 51.77 -53 ILE A CA 1
ATOM 2468 C C . ILE A 1 319 ? 1.346 44.740 22.479 1.00 52.25 -53 ILE A C 1
ATOM 2469 O O . ILE A 1 319 ? 0.444 43.931 22.760 1.00 51.39 -53 ILE A O 1
ATOM 2474 N N . ALA A 1 320 ? 1.270 45.572 21.444 1.00 53.84 -52 ALA A N 1
ATOM 2475 C CA . ALA A 1 320 ? 0.146 45.469 20.542 1.00 54.35 -52 ALA A CA 1
ATOM 2476 C C . ALA A 1 320 ? 0.092 44.002 20.099 1.00 53.30 -52 ALA A C 1
ATOM 2477 O O . ALA A 1 320 ? -0.931 43.343 20.368 1.00 52.90 -52 ALA A O 1
ATOM 2479 N N . ALA A 1 321 ? 1.196 43.466 19.529 1.00 52.45 -51 ALA A N 1
ATOM 2480 C CA . ALA A 1 321 ? 1.253 42.057 19.115 1.00 51.15 -51 ALA A CA 1
ATOM 2481 C C . ALA A 1 321 ? 0.953 41.037 20.246 1.00 49.78 -51 ALA A C 1
ATOM 2482 O O . ALA A 1 321 ? 0.250 40.061 20.041 1.00 49.26 -51 ALA A O 1
ATOM 2484 N N . THR A 1 322 ? 1.458 41.272 21.449 1.00 49.16 -50 THR A N 1
ATOM 2485 C CA . THR A 1 322 ? 1.077 40.442 22.569 1.00 48.04 -50 THR A CA 1
ATOM 2486 C C . THR A 1 322 ? -0.442 40.329 22.643 1.00 48.59 -50 THR A C 1
ATOM 2487 O O . THR A 1 322 ? -0.962 39.197 22.652 1.00 47.56 -50 THR A O 1
ATOM 2491 N N . MET A 1 323 ? -1.132 41.493 22.681 1.00 49.84 -49 MET A N 1
ATOM 2492 C CA . MET A 1 323 ? -2.607 41.567 22.809 1.00 50.35 -49 MET A CA 1
ATOM 2493 C C . MET A 1 323 ? -3.348 40.932 21.626 1.00 50.57 -49 MET A C 1
ATOM 2494 O O . MET A 1 323 ? -4.352 40.239 21.810 1.00 50.60 -49 MET A O 1
ATOM 2499 N N . GLU A 1 324 ? -2.867 41.162 20.414 1.00 50.93 -48 GLU A N 1
ATOM 2500 C CA . GLU A 1 324 ? -3.481 40.503 19.256 1.00 51.85 -48 GLU A CA 1
ATOM 2501 C C . GLU A 1 324 ? -3.475 38.960 19.399 1.00 50.50 -48 GLU A C 1
ATOM 2502 O O . GLU A 1 324 ? -4.495 38.324 19.118 1.00 50.85 -48 GLU A O 1
ATOM 2508 N N . ASN A 1 325 ? -2.362 38.364 19.852 1.00 48.82 -47 ASN A N 1
ATOM 2509 C CA . ASN A 1 325 ? -2.369 36.930 20.108 1.00 47.70 -47 ASN A CA 1
ATOM 2510 C C . ASN A 1 325 ? -3.200 36.597 21.332 1.00 47.61 -47 ASN A C 1
ATOM 2511 O O . ASN A 1 325 ? -3.787 35.520 21.399 1.00 47.67 -47 ASN A O 1
ATOM 2516 N N . ALA A 1 326 ? -3.271 37.528 22.282 1.00 47.52 -46 ALA A N 1
ATOM 2517 C CA . ALA A 1 326 ? -4.121 37.361 23.436 1.00 47.25 -46 ALA A CA 1
ATOM 2518 C C . ALA A 1 326 ? -5.574 37.214 23.027 1.00 48.57 -46 ALA A C 1
ATOM 2519 O O . ALA A 1 326 ? -6.248 36.263 23.462 1.00 48.61 -46 ALA A O 1
ATOM 2521 N N . GLN A 1 327 ? -6.058 38.130 22.186 1.00 49.77 -45 GLN A N 1
ATOM 2522 C CA . GLN A 1 327 ? -7.438 38.077 21.682 1.00 51.03 -45 GLN A CA 1
ATOM 2523 C C . GLN A 1 327 ? -7.748 36.730 21.028 1.00 50.72 -45 GLN A C 1
ATOM 2524 O O . GLN A 1 327 ? -8.752 36.106 21.295 1.00 51.32 -45 GLN A O 1
ATOM 2530 N N . LYS A 1 328 ? -6.873 36.294 20.140 1.00 50.59 -44 LYS A N 1
ATOM 2531 C CA . LYS A 1 328 ? -7.042 35.033 19.424 1.00 50.23 -44 LYS A CA 1
ATOM 2532 C C . LYS A 1 328 ? -7.063 33.820 20.338 1.00 49.21 -44 LYS A C 1
ATOM 2533 O O . LYS A 1 328 ? -7.815 32.895 20.085 1.00 49.92 -44 LYS A O 1
ATOM 2539 N N . GLY A 1 329 ? -6.286 33.854 21.418 1.00 47.84 -43 GLY A N 1
ATOM 2540 C CA . GLY A 1 329 ? -6.334 32.814 22.435 1.00 46.91 -43 GLY A CA 1
ATOM 2541 C C . GLY A 1 329 ? -7.457 32.976 23.451 1.00 47.69 -43 GLY A C 1
ATOM 2542 O O . GLY A 1 329 ? -8.535 33.537 23.142 1.00 48.81 -43 GLY A O 1
ATOM 2543 N N . GLU A 1 330 ? -7.181 32.516 24.671 1.00 46.33 -42 GLU A N 1
ATOM 2544 C CA . GLU A 1 330 ? -8.199 32.191 25.646 1.00 47.07 -42 GLU A CA 1
ATOM 2545 C C . GLU A 1 330 ? -7.583 32.350 27.044 1.00 46.74 -42 GLU A C 1
ATOM 2546 O O . GLU A 1 330 ? -6.457 31.853 27.296 1.00 45.58 -42 GLU A O 1
ATOM 2552 N N . ILE A 1 331 ? -8.257 33.040 27.968 1.00 47.02 -41 ILE A N 1
ATOM 2553 C CA . ILE A 1 331 ? -7.648 33.097 29.309 1.00 46.63 -41 ILE A CA 1
ATOM 2554 C C . ILE A 1 331 ? -7.597 31.682 29.881 1.00 45.81 -41 ILE A C 1
ATOM 2555 O O . ILE A 1 331 ? -8.518 30.921 29.705 1.00 46.30 -41 ILE A O 1
ATOM 2560 N N . MET A 1 332 ? -6.528 31.326 30.563 1.00 44.68 -40 MET A N 1
ATOM 2561 C CA . MET A 1 332 ? -6.511 30.027 31.200 1.00 44.86 -40 MET A CA 1
ATOM 2562 C C . MET A 1 332 ? -7.595 29.867 32.276 1.00 45.71 -40 MET A C 1
ATOM 2563 O O . MET A 1 332 ? -7.844 30.774 33.036 1.00 46.33 -40 MET A O 1
ATOM 2568 N N . PRO A 1 333 ? -8.244 28.706 32.352 1.00 46.20 -39 PRO A N 1
ATOM 2569 C CA . PRO A 1 333 ? -9.102 28.505 33.528 1.00 46.77 -39 PRO A CA 1
ATOM 2570 C C . PRO A 1 333 ? -8.239 28.550 34.763 1.00 46.30 -39 PRO A C 1
ATOM 2571 O O . PRO A 1 333 ? -7.063 28.293 34.670 1.00 45.52 -39 PRO A O 1
ATOM 2575 N N . ASN A 1 334 ? -8.797 28.840 35.920 1.00 47.08 -38 ASN A N 1
ATOM 2576 C CA . ASN A 1 334 ? -7.996 28.762 37.131 1.00 46.91 -38 ASN A CA 1
ATOM 2577 C C . ASN A 1 334 ? -8.430 27.629 38.091 1.00 47.78 -38 ASN A C 1
ATOM 2578 O O . ASN A 1 334 ? -8.116 27.625 39.276 1.00 48.10 -38 ASN A O 1
ATOM 2583 N N . ILE A 1 335 ? -9.131 26.650 37.561 1.00 48.07 -37 ILE A N 1
ATOM 2584 C CA . ILE A 1 335 ? -9.735 25.627 38.399 1.00 49.34 -37 ILE A CA 1
ATOM 2585 C C . ILE A 1 335 ? -8.654 24.644 38.837 1.00 49.01 -37 ILE A C 1
ATOM 2586 O O . ILE A 1 335 ? -7.629 24.573 38.190 1.00 48.86 -37 ILE A O 1
ATOM 2591 N N . PRO A 1 336 ? -8.870 23.860 39.899 1.00 49.82 -36 PRO A N 1
ATOM 2592 C CA . PRO A 1 336 ? -7.743 23.089 40.410 1.00 49.92 -36 PRO A CA 1
ATOM 2593 C C . PRO A 1 336 ? -7.307 21.912 39.556 1.00 49.94 -36 PRO A C 1
ATOM 2594 O O . PRO A 1 336 ? -6.331 21.252 39.878 1.00 50.26 -36 PRO A O 1
ATOM 2598 N N . GLN A 1 337 ? -8.048 21.616 38.506 1.00 50.25 -35 GLN A N 1
ATOM 2599 C CA . GLN A 1 337 ? -7.740 20.469 37.680 1.00 50.57 -35 GLN A CA 1
ATOM 2600 C C . GLN A 1 337 ? -6.697 20.886 36.660 1.00 49.22 -35 GLN A C 1
ATOM 2601 O O . GLN A 1 337 ? -6.207 20.062 35.888 1.00 48.83 -35 GLN A O 1
ATOM 2607 N N . MET A 1 338 ? -6.363 22.175 36.675 1.00 48.01 -34 MET A N 1
ATOM 2608 C CA . MET A 1 338 ? -5.380 22.688 35.755 1.00 47.54 -34 MET A CA 1
ATOM 2609 C C . MET A 1 338 ? -4.013 21.953 35.843 1.00 47.28 -34 MET A C 1
ATOM 2610 O O . MET A 1 338 ? -3.330 21.745 34.845 1.00 46.64 -34 MET A O 1
ATOM 2615 N N . SER A 1 339 ? -3.683 21.547 37.057 1.00 47.75 -33 SER A N 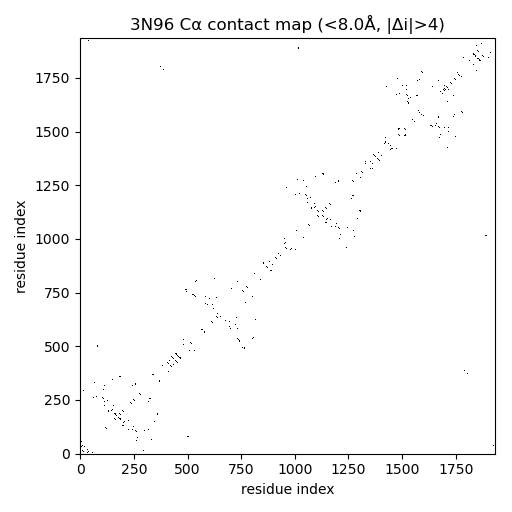1
ATOM 2616 C CA . SER A 1 339 ? -2.489 20.843 37.411 1.00 47.72 -33 SER A CA 1
ATOM 2617 C C . SER A 1 339 ? -2.359 19.531 36.667 1.00 48.18 -33 SER A C 1
ATOM 2618 O O . SER A 1 339 ? -1.362 19.273 36.027 1.00 47.91 -33 SER A O 1
ATOM 2621 N N . ALA A 1 340 ? -3.380 18.694 36.787 1.00 49.34 -32 ALA A N 1
ATOM 2622 C CA . ALA A 1 340 ? -3.472 17.431 36.074 1.00 49.52 -32 ALA A CA 1
ATOM 2623 C C . ALA A 1 340 ? -3.499 17.646 34.560 1.00 48.61 -32 ALA A C 1
ATOM 2624 O O . ALA A 1 340 ? -2.815 16.958 33.817 1.00 48.50 -32 ALA A O 1
ATOM 2626 N N . PHE A 1 341 ? -4.257 18.630 34.115 1.00 47.91 -31 PHE A N 1
ATOM 2627 C CA . PHE A 1 341 ? -4.271 18.992 32.725 1.00 47.58 -31 PHE A CA 1
ATOM 2628 C C . PHE A 1 341 ? -2.864 19.173 32.154 1.00 46.98 -31 PHE A C 1
ATOM 2629 O O . PHE A 1 341 ? -2.492 18.565 31.131 1.00 46.91 -31 PHE A O 1
ATOM 2637 N N . TRP A 1 342 ? -2.099 20.041 32.800 1.00 46.14 -30 TRP A N 1
ATOM 2638 C CA . TRP A 1 342 ? -0.826 20.439 32.280 1.00 45.38 -30 TRP A CA 1
ATOM 2639 C C . TRP A 1 342 ? 0.138 19.267 32.269 1.00 45.88 -30 TRP A C 1
ATOM 2640 O O . TRP A 1 342 ? 0.917 19.102 31.345 1.00 45.64 -30 TRP A O 1
ATOM 2651 N N . TYR A 1 343 ? 0.070 18.454 33.305 1.00 46.76 -29 TYR A N 1
ATOM 2652 C CA . TYR A 1 343 ? 0.921 17.287 33.430 1.00 47.74 -29 TYR A CA 1
ATOM 2653 C C . TYR A 1 343 ? 0.622 16.282 32.325 1.00 48.35 -29 TYR A C 1
ATOM 2654 O O . TYR A 1 343 ? 1.520 15.650 31.745 1.00 48.44 -29 TYR A O 1
ATOM 2663 N N . ALA A 1 344 ? -0.663 16.131 32.041 1.00 48.63 -28 ALA A N 1
ATOM 2664 C CA . ALA A 1 344 ? -1.089 15.227 31.009 1.00 49.16 -28 ALA A CA 1
ATOM 2665 C C . ALA A 1 344 ? -0.546 15.641 29.625 1.00 48.36 -28 ALA A C 1
ATOM 2666 O O . ALA A 1 344 ? -0.022 14.806 28.908 1.00 49.27 -28 ALA A O 1
ATOM 2668 N N . VAL A 1 345 ? -0.632 16.924 29.294 1.00 46.69 -27 VAL A N 1
ATOM 2669 C CA . VAL A 1 345 ? -0.282 17.425 27.989 1.00 46.39 -27 VAL A CA 1
ATOM 2670 C C . VAL A 1 345 ? 1.231 17.494 27.807 1.00 46.07 -27 VAL A C 1
ATOM 2671 O O . VAL A 1 345 ? 1.746 17.227 26.703 1.00 45.85 -27 VAL A O 1
ATOM 2675 N N . ARG A 1 346 ? 1.929 17.870 28.887 1.00 46.13 -26 ARG A N 1
ATOM 2676 C CA . ARG A 1 346 ? 3.402 17.762 28.999 1.00 46.43 -26 ARG A CA 1
ATOM 2677 C C . ARG A 1 346 ? 3.848 16.339 28.671 1.00 47.76 -26 ARG A C 1
ATOM 2678 O O . ARG A 1 346 ? 4.678 16.124 27.787 1.00 47.86 -26 ARG A O 1
ATOM 2686 N N . THR A 1 347 ? 3.261 15.368 29.364 1.00 48.53 -25 THR A N 1
ATOM 2687 C CA . THR A 1 347 ? 3.558 14.003 29.065 1.00 49.94 -25 THR A CA 1
ATOM 2688 C C . THR A 1 347 ? 3.271 13.684 27.623 1.00 49.94 -25 THR A C 1
ATOM 2689 O O . THR A 1 347 ? 4.152 13.096 26.979 1.00 50.87 -25 THR A O 1
ATOM 2693 N N . ALA A 1 348 ? 2.079 14.048 27.123 1.00 48.94 -24 ALA A N 1
ATOM 2694 C CA . ALA A 1 348 ? 1.683 13.684 25.759 1.00 49.02 -24 ALA A CA 1
ATOM 2695 C C . ALA A 1 348 ? 2.608 14.299 24.715 1.00 48.61 -24 ALA A C 1
ATOM 2696 O O . ALA A 1 348 ? 3.047 13.600 23.775 1.00 49.14 -24 ALA A O 1
ATOM 2698 N N . VAL A 1 349 ? 2.913 15.585 24.880 1.00 47.04 -23 VAL A N 1
ATOM 2699 C CA . VAL A 1 349 ? 3.739 16.229 23.898 1.00 46.98 -23 VAL A CA 1
ATOM 2700 C C . VAL A 1 349 ? 5.104 15.546 23.862 1.00 48.05 -23 VAL A C 1
ATOM 2701 O O . VAL A 1 349 ? 5.542 15.122 22.799 1.00 49.12 -23 VAL A O 1
ATOM 2705 N N . ILE A 1 350 ? 5.751 15.379 25.004 1.00 47.95 -22 ILE A N 1
ATOM 2706 C CA . ILE A 1 350 ? 7.055 14.765 25.010 1.00 48.85 -22 ILE A CA 1
ATOM 2707 C C . ILE A 1 350 ? 7.134 13.343 24.411 1.00 50.32 -22 ILE A C 1
ATOM 2708 O O . ILE A 1 350 ? 8.033 13.042 23.628 1.00 50.73 -22 ILE A O 1
ATOM 2713 N N . ASN A 1 351 ? 6.201 12.474 24.770 1.00 51.04 -21 ASN A N 1
ATOM 2714 C CA . ASN A 1 351 ? 6.196 11.133 24.208 1.00 52.26 -21 ASN A CA 1
ATOM 2715 C C . ASN A 1 351 ? 6.056 11.184 22.700 1.00 52.20 -21 ASN A C 1
ATOM 2716 O O . ASN A 1 351 ? 6.796 10.503 21.980 1.00 53.28 -21 ASN A O 1
ATOM 2721 N N . ALA A 1 352 ? 5.110 11.993 22.222 1.00 51.00 -20 ALA A N 1
ATOM 2722 C CA . ALA A 1 352 ? 4.835 12.061 20.810 1.00 50.90 -20 ALA A CA 1
ATOM 2723 C C . ALA A 1 352 ? 6.068 12.589 20.068 1.00 51.05 -20 ALA A C 1
ATOM 2724 O O . ALA A 1 352 ? 6.461 12.050 19.024 1.00 52.01 -20 ALA A O 1
ATOM 2726 N N . ALA A 1 353 ? 6.685 13.615 20.643 1.00 50.00 -19 ALA A N 1
ATOM 2727 C CA . ALA A 1 353 ? 7.947 14.188 20.171 1.00 49.96 -19 ALA A CA 1
ATOM 2728 C C . ALA A 1 353 ? 9.147 13.225 20.059 1.00 51.32 -19 ALA A C 1
ATOM 2729 O O . ALA A 1 353 ? 9.951 13.307 19.120 1.00 51.75 -19 ALA A O 1
ATOM 2731 N N . SER A 1 354 ? 9.277 12.323 21.015 1.00 51.89 -18 SER A N 1
ATOM 2732 C CA . SER A 1 354 ? 10.475 11.528 21.096 1.00 53.38 -18 SER A CA 1
ATOM 2733 C C . SER A 1 354 ? 10.260 10.189 20.430 1.00 54.64 -18 SER A C 1
ATOM 2734 O O . SER A 1 354 ? 11.105 9.311 20.519 1.00 55.91 -18 SER A O 1
ATOM 2737 N N . GLY A 1 355 ? 9.107 10.034 19.791 1.00 54.56 -17 GLY A N 1
ATOM 2738 C CA . GLY A 1 355 ? 8.723 8.775 19.157 1.00 55.71 -17 GLY A CA 1
ATOM 2739 C C . GLY A 1 355 ? 8.333 7.660 20.105 1.00 56.92 -17 GLY A C 1
ATOM 2740 O O . GLY A 1 355 ? 8.174 6.539 19.646 1.00 58.59 -17 GLY A O 1
ATOM 2741 N N . ARG A 1 356 ? 8.173 7.944 21.406 1.00 56.52 -16 ARG A N 1
ATOM 2742 C CA . ARG A 1 356 ? 7.747 6.912 22.396 1.00 58.03 -16 ARG A CA 1
ATOM 2743 C C . ARG A 1 356 ? 6.336 6.362 22.230 1.00 58.44 -16 ARG A C 1
ATOM 2744 O O . ARG A 1 356 ? 6.063 5.211 22.580 1.00 60.06 -16 ARG A O 1
ATOM 2752 N N . GLN A 1 357 ? 5.432 7.215 21.757 1.00 57.15 -15 GLN A N 1
ATOM 2753 C CA . GLN A 1 357 ? 4.065 6.835 21.438 1.00 57.33 -15 GLN A CA 1
ATOM 2754 C C . GLN A 1 357 ? 3.707 7.586 20.168 1.00 56.35 -15 GLN A C 1
ATOM 2755 O O . GLN A 1 357 ? 4.297 8.629 19.867 1.00 55.46 -15 GLN A O 1
ATOM 2761 N N . THR A 1 358 ? 2.743 7.080 19.420 1.00 56.80 -14 THR A N 1
ATOM 2762 C CA . THR A 1 358 ? 2.149 7.865 18.367 1.00 55.95 -14 THR A CA 1
ATOM 2763 C C . THR A 1 358 ? 1.267 9.011 18.957 1.00 54.98 -14 THR A C 1
ATOM 2764 O O . THR A 1 358 ? 0.894 8.999 20.159 1.00 54.61 -14 THR A O 1
ATOM 2768 N N . VAL A 1 359 ? 0.945 9.993 18.106 1.00 53.82 -13 VAL A N 1
ATOM 2769 C CA . VAL A 1 359 ? 0.070 11.083 18.476 1.00 52.49 -13 VAL A CA 1
ATOM 2770 C C . VAL A 1 359 ? -1.239 10.505 19.046 1.00 53.76 -13 VAL A C 1
ATOM 2771 O O . VAL A 1 359 ? -1.713 10.957 20.081 1.00 53.40 -13 VAL A O 1
ATOM 2775 N N . ASP A 1 360 ? -1.801 9.483 18.397 1.00 55.45 -12 ASP A N 1
ATOM 2776 C CA . ASP A 1 360 ? -3.047 8.849 18.870 1.00 56.91 -12 ASP A CA 1
ATOM 2777 C C . ASP A 1 360 ? -2.945 8.373 20.329 1.00 57.32 -12 ASP A C 1
ATOM 2778 O O . ASP A 1 360 ? -3.850 8.643 21.149 1.00 57.47 -12 ASP A O 1
ATOM 2783 N N . GLU A 1 361 ? -1.843 7.668 20.617 1.00 57.49 -11 GLU A N 1
ATOM 2784 C CA . GLU A 1 361 ? -1.600 6.994 21.878 1.00 57.95 -11 GLU A CA 1
ATOM 2785 C C . GLU A 1 361 ? -1.326 8.018 22.944 1.00 56.44 -11 GLU A C 1
ATOM 2786 O O . GLU A 1 361 ? -1.898 7.956 24.034 1.00 57.18 -11 GLU A O 1
ATOM 2792 N N . ALA A 1 362 ? -0.464 8.968 22.637 1.00 54.63 -10 ALA A N 1
ATOM 2793 C CA . ALA A 1 362 ? -0.187 10.036 23.591 1.00 53.41 -10 ALA A CA 1
ATOM 2794 C C . ALA A 1 362 ? -1.428 10.801 24.055 1.00 52.91 -10 ALA A C 1
ATOM 2795 O O . ALA A 1 362 ? -1.596 11.024 25.254 1.00 52.70 -10 ALA A O 1
ATOM 2797 N N . LEU A 1 363 ? -2.279 11.217 23.117 1.00 52.77 -9 LEU A N 1
ATOM 2798 C CA . LEU A 1 363 ? -3.371 12.131 23.453 1.00 52.28 -9 LEU A CA 1
ATOM 2799 C C . LEU A 1 363 ? -4.471 11.370 24.146 1.00 53.73 -9 LEU A C 1
ATOM 2800 O O . LEU A 1 363 ? -5.181 11.898 24.997 1.00 53.29 -9 LEU A O 1
ATOM 2805 N N . LYS A 1 364 ? -4.581 10.102 23.795 1.00 55.36 -8 LYS A N 1
ATOM 2806 C CA . LYS A 1 364 ? -5.552 9.258 24.423 1.00 57.19 -8 LYS A CA 1
ATOM 2807 C C . LYS A 1 364 ? -5.215 9.152 25.898 1.00 57.48 -8 LYS A C 1
ATOM 2808 O O . LYS A 1 364 ? -6.130 9.259 26.736 1.00 58.08 -8 LYS A O 1
ATOM 2814 N N . ASP A 1 365 ? -3.926 8.968 26.231 1.00 56.75 -7 ASP A N 1
ATOM 2815 C CA . ASP A 1 365 ? -3.521 8.966 27.648 1.00 56.40 -7 ASP A CA 1
ATOM 2816 C C . ASP A 1 365 ? -3.767 10.336 28.278 1.00 54.80 -7 ASP A C 1
ATOM 2817 O O . ASP A 1 365 ? -4.059 10.454 29.451 1.00 55.59 -7 ASP A O 1
ATOM 2822 N N . ALA A 1 366 ? -3.663 11.399 27.515 1.00 53.25 -6 ALA A N 1
ATOM 2823 C CA . ALA A 1 366 ? -3.911 12.677 28.119 1.00 52.09 -6 ALA A CA 1
ATOM 2824 C C . ALA A 1 366 ? -5.415 12.799 28.449 1.00 52.56 -6 ALA A C 1
ATOM 2825 O O . ALA A 1 366 ? -5.791 13.172 29.543 1.00 52.40 -6 ALA A O 1
ATOM 2827 N N . GLN A 1 367 ? -6.252 12.437 27.485 1.00 52.97 -5 GLN A N 1
ATOM 2828 C CA . GLN A 1 367 ? -7.686 12.193 27.666 1.00 53.68 -5 GLN A CA 1
ATOM 2829 C C . GLN A 1 367 ? -7.952 11.442 28.953 1.00 54.30 -5 GLN A C 1
ATOM 2830 O O . GLN A 1 367 ? -8.614 11.945 29.795 1.00 54.45 -5 GLN A O 1
ATOM 2836 N N . THR A 1 368 ? -7.450 10.221 29.091 1.00 55.37 -4 THR A N 1
ATOM 2837 C CA . THR A 1 368 ? -7.744 9.359 30.246 1.00 56.08 -4 THR A CA 1
ATOM 2838 C C . THR A 1 368 ? -6.939 9.686 31.495 1.00 55.14 -4 THR A C 1
ATOM 2839 O O . THR A 1 368 ? -7.154 9.067 32.528 1.00 57.00 -4 THR A O 1
ATOM 2843 N N . ASN A 1 369 ? -6.010 10.634 31.411 1.00 52.65 -3 ASN A N 1
ATOM 2844 C CA . ASN A 1 369 ? -5.265 11.110 32.583 1.00 51.71 -3 ASN A CA 1
ATOM 2845 C C . ASN A 1 369 ? -4.340 10.037 33.193 1.00 52.64 -3 ASN A C 1
ATOM 2846 O O . ASN A 1 369 ? -4.097 10.000 34.405 1.00 53.16 -3 ASN A O 1
ATOM 2851 N N . ALA A 1 370 ? -3.796 9.204 32.313 1.00 52.34 -2 ALA A N 1
ATOM 2852 C CA . ALA A 1 370 ? -3.040 8.024 32.666 1.00 53.31 -2 ALA A CA 1
ATOM 2853 C C . ALA A 1 370 ? -1.715 8.303 33.324 1.00 52.45 -2 ALA A C 1
ATOM 2854 O O . ALA A 1 370 ? -1.359 7.663 34.274 1.00 53.40 -2 ALA A O 1
ATOM 2856 N N . ALA A 1 371 ? -0.975 9.248 32.771 1.00 51.50 -1 ALA A N 1
ATOM 2857 C CA . ALA A 1 371 ? 0.291 9.674 33.327 1.00 51.05 -1 ALA A CA 1
ATOM 2858 C C . ALA A 1 371 ? 0.162 10.067 34.787 1.00 51.36 -1 ALA A C 1
ATOM 2859 O O . ALA A 1 371 ? 0.869 9.520 35.627 1.00 52.44 -1 ALA A O 1
ATOM 2861 N N . ALA A 1 372 ? -0.718 11.021 35.088 1.00 50.79 0 ALA A N 1
ATOM 2862 C CA . ALA A 1 372 ? -0.845 11.507 36.470 1.00 51.67 0 ALA A CA 1
ATOM 2863 C C . ALA A 1 372 ? -1.408 10.463 37.413 1.00 54.51 0 ALA A C 1
ATOM 2864 O O . ALA A 1 372 ? -1.230 10.540 38.619 1.00 55.75 0 ALA A O 1
ATOM 2866 N N . GLU A 1 373 ? -2.068 9.462 36.857 1.00 56.83 1 GLU A N 1
ATOM 2867 C CA . GLU A 1 373 ? -2.639 8.401 37.662 1.00 59.88 1 GLU A CA 1
ATOM 2868 C C . GLU A 1 373 ? -1.598 7.354 37.994 1.00 61.50 1 GLU A C 1
ATOM 2869 O O . GLU A 1 373 ? -1.727 6.646 39.019 1.00 63.86 1 GLU A O 1
ATOM 2875 N N . PHE A 1 374 ? -0.603 7.207 37.117 1.00 60.28 2 PHE A N 1
ATOM 2876 C CA . PHE A 1 374 ? 0.473 6.277 37.386 1.00 61.36 2 PHE A CA 1
ATOM 2877 C C . PHE A 1 374 ? 1.349 6.910 38.466 1.00 60.65 2 PHE A C 1
ATOM 2878 O O . PHE A 1 374 ? 1.737 6.241 39.417 1.00 62.24 2 PHE A O 1
ATOM 2886 N N . ALA A 1 375 ? 1.599 8.202 38.345 1.00 71.26 3 ALA A N 1
ATOM 2887 C CA . ALA A 1 375 ? 2.408 8.905 39.313 1.00 68.88 3 ALA A CA 1
ATOM 2888 C C . ALA A 1 375 ? 1.783 8.800 40.695 1.00 66.48 3 ALA A C 1
ATOM 2889 O O . ALA A 1 375 ? 2.469 8.674 41.701 1.00 63.84 3 ALA A O 1
ATOM 2891 N N . ALA A 1 376 ? 0.472 8.831 40.729 1.00 68.84 4 ALA A N 1
ATOM 2892 C CA . ALA A 1 376 ? -0.261 8.746 41.975 1.00 67.48 4 ALA A CA 1
ATOM 2893 C C . ALA A 1 376 ? -0.267 7.340 42.571 1.00 65.96 4 ALA A C 1
ATOM 2894 O O . ALA A 1 376 ? -0.477 7.181 43.768 1.00 63.86 4 ALA A O 1
ATOM 2896 N N . LEU A 1 377 ? -0.041 6.331 41.727 1.00 67.40 5 LEU A N 1
ATOM 2897 C CA . LEU A 1 377 ? 0.052 4.935 42.141 1.00 66.22 5 LEU A CA 1
ATOM 2898 C C . LEU A 1 377 ? 1.388 4.694 42.821 1.00 64.09 5 LEU A C 1
ATOM 2899 O O . LEU A 1 377 ? 1.453 4.292 43.977 1.00 61.75 5 LEU A O 1
ATOM 2904 N N . LEU A 1 378 ? 2.472 4.979 42.108 1.00 65.04 6 LEU A N 1
ATOM 2905 C CA . LEU A 1 378 ? 3.781 4.804 42.673 1.00 63.02 6 LEU A CA 1
ATOM 2906 C C . LEU A 1 378 ? 3.884 5.655 43.927 1.00 60.71 6 LEU A C 1
ATOM 2907 O O . LEU A 1 378 ? 4.431 5.226 44.934 1.00 58.51 6 LEU A O 1
ATOM 2912 N N . HIS A 1 379 ? 3.329 6.851 43.885 1.00 61.33 7 HIS A N 1
ATOM 2913 C CA . HIS A 1 379 ? 3.430 7.707 45.053 1.00 59.94 7 HIS A CA 1
ATOM 2914 C C . HIS A 1 379 ? 2.692 7.172 46.298 1.00 58.47 7 HIS A C 1
ATOM 2915 O O . HIS A 1 379 ? 3.217 7.213 47.403 1.00 56.41 7 HIS A O 1
ATOM 2922 N N . SER A 1 380 ? 1.487 6.652 46.115 1.00 59.11 8 SER A N 1
ATOM 2923 C CA . SER A 1 380 ? 0.720 6.217 47.261 1.00 57.97 8 SER A CA 1
ATOM 2924 C C . SER A 1 380 ? 1.254 4.905 47.843 1.00 56.55 8 SER A C 1
ATOM 2925 O O . SER A 1 380 ? 1.027 4.590 49.016 1.00 54.87 8 SER A O 1
ATOM 2928 N N . LEU A 1 381 ? 1.987 4.149 47.027 1.00 57.20 9 LEU A N 1
ATOM 2929 C CA . LEU A 1 381 ? 2.640 2.941 47.516 1.00 56.08 9 LEU A CA 1
ATOM 2930 C C . LEU A 1 381 ? 3.752 3.333 48.476 1.00 54.53 9 LEU A C 1
ATOM 2931 O O . LEU A 1 381 ? 3.875 2.782 49.560 1.00 53.32 9 LEU A O 1
ATOM 2936 N N . LEU A 1 382 ? 4.552 4.313 48.064 1.00 54.90 10 LEU A N 1
ATOM 2937 C CA . LEU A 1 382 ? 5.624 4.860 48.890 1.00 53.46 10 LEU A CA 1
ATOM 2938 C C . LEU A 1 382 ? 5.040 5.457 50.138 1.00 52.83 10 LEU A C 1
ATOM 2939 O O . LEU A 1 382 ? 5.474 5.077 51.202 1.00 52.79 10 LEU A O 1
ATOM 2944 N N . GLU A 1 383 ? 4.048 6.344 50.026 1.00 53.10 11 GLU A N 1
ATOM 2945 C CA . GLU A 1 383 ? 3.384 6.888 51.207 1.00 52.69 11 GLU A CA 1
ATOM 2946 C C . GLU A 1 383 ? 2.946 5.796 52.154 1.00 51.64 11 GLU A C 1
ATOM 2947 O O . GLU A 1 383 ? 3.323 5.797 53.295 1.00 51.10 11 GLU A O 1
ATOM 2953 N N . ALA A 1 384 ? 2.231 4.808 51.658 1.00 52.39 12 ALA A N 1
ATOM 2954 C CA . ALA A 1 384 ? 1.764 3.709 52.503 1.00 51.98 12 ALA A CA 1
ATOM 2955 C C . ALA A 1 384 ? 2.904 3.044 53.238 1.00 51.44 12 ALA A C 1
ATOM 2956 O O . ALA A 1 384 ? 2.758 2.707 54.410 1.00 50.87 12 ALA A O 1
ATOM 2958 N N . ASN A 1 385 ? 4.042 2.884 52.540 1.00 51.60 13 ASN A N 1
ATOM 2959 C CA . ASN A 1 385 ? 5.158 2.101 53.023 1.00 51.28 13 ASN A CA 1
ATOM 2960 C C . ASN A 1 385 ? 5.906 2.866 54.063 1.00 51.16 13 ASN A C 1
ATOM 2961 O O . ASN A 1 385 ? 6.501 2.291 54.973 1.00 51.80 13 ASN A O 1
ATOM 2966 N N . CYS A 1 386 ? 5.899 4.172 53.917 1.00 51.08 14 CYS A N 1
ATOM 2967 C CA . CYS A 1 386 ? 6.573 4.996 54.850 1.00 51.27 14 CYS A CA 1
ATOM 2968 C C . CYS A 1 386 ? 5.693 5.146 56.091 1.00 51.43 14 CYS A C 1
ATOM 2969 O O . CYS A 1 386 ? 6.211 5.250 57.205 1.00 52.43 14 CYS A O 1
ATOM 2972 N N . SER A 1 387 ? 4.381 5.121 55.931 1.00 51.18 15 SER A N 1
ATOM 2973 C CA . SER A 1 387 ? 3.504 5.145 57.113 1.00 51.66 15 SER A CA 1
ATOM 2974 C C . SER A 1 387 ? 3.645 3.889 57.932 1.00 51.41 15 SER A C 1
ATOM 2975 O O . SER A 1 387 ? 3.474 3.903 59.147 1.00 51.42 15 SER A O 1
ATOM 2978 N N . LEU A 1 388 ? 3.939 2.802 57.233 1.00 50.89 16 LEU A N 1
ATOM 2979 C CA . LEU A 1 388 ? 3.981 1.526 57.864 1.00 51.36 16 LEU A CA 1
ATOM 2980 C C . LEU A 1 388 ? 5.249 1.467 58.641 1.00 51.78 16 LEU A C 1
ATOM 2981 O O . LEU A 1 388 ? 5.304 0.858 59.690 1.00 52.76 16 LEU A O 1
ATOM 2986 N N . ALA A 1 389 ? 6.271 2.130 58.134 1.00 51.71 17 ALA A N 1
ATOM 2987 C CA . ALA A 1 389 ? 7.554 2.103 58.778 1.00 52.00 17 ALA A CA 1
ATOM 2988 C C . ALA A 1 389 ? 7.445 2.883 60.059 1.00 52.47 17 ALA A C 1
ATOM 2989 O O . ALA A 1 389 ? 7.989 2.485 61.084 1.00 53.33 17 ALA A O 1
ATOM 2991 N N . LEU A 1 390 ? 6.738 3.997 59.985 1.00 52.35 18 LEU A N 1
ATOM 2992 C CA . LEU A 1 390 ? 6.454 4.810 61.146 1.00 53.58 18 LEU A CA 1
ATOM 2993 C C . LEU A 1 390 ? 5.616 4.055 62.177 1.00 54.25 18 LEU A C 1
ATOM 2994 O O . LEU A 1 390 ? 5.844 4.158 63.372 1.00 55.73 18 LEU A O 1
ATOM 2999 N N . ALA A 1 391 ? 4.644 3.303 61.696 1.00 53.55 19 ALA A N 1
ATOM 3000 C CA . ALA A 1 391 ? 3.778 2.534 62.548 1.00 54.41 19 ALA A CA 1
ATOM 3001 C C . ALA A 1 391 ? 4.611 1.609 63.409 1.00 55.66 19 ALA A C 1
ATOM 3002 O O . ALA A 1 391 ? 4.467 1.617 64.645 1.00 57.50 19 ALA A O 1
ATOM 3004 N N . GLU A 1 392 ? 5.476 0.824 62.749 1.00 54.81 20 GLU A N 1
ATOM 3005 C CA . GLU A 1 392 ? 6.356 -0.134 63.384 1.00 55.74 20 GLU A CA 1
ATOM 3006 C C . GLU A 1 392 ? 7.228 0.550 64.438 1.00 57.48 20 GLU A C 1
ATOM 3007 O O . GLU A 1 392 ? 7.257 0.145 65.596 1.00 59.58 20 GLU A O 1
ATOM 3013 N N . GLU A 1 393 ? 7.910 1.609 64.032 1.00 56.97 21 GLU A N 1
ATOM 3014 C CA . GLU A 1 393 ? 8.784 2.356 64.911 1.00 58.60 21 GLU A CA 1
ATOM 3015 C C . GLU A 1 393 ? 8.082 2.869 66.173 1.00 60.28 21 GLU A C 1
ATOM 3016 O O . GLU A 1 393 ? 8.612 2.725 67.268 1.00 62.35 21 GLU A O 1
ATOM 3022 N N . LEU A 1 394 ? 6.903 3.453 66.017 1.00 59.63 22 LEU A N 1
ATOM 3023 C CA . LEU A 1 394 ? 6.100 3.855 67.176 1.00 62.11 22 LEU A CA 1
ATOM 3024 C C . LEU A 1 394 ? 5.680 2.698 68.032 1.00 63.39 22 LEU A C 1
ATOM 3025 O O . LEU A 1 394 ? 5.727 2.793 69.251 1.00 66.08 22 LEU A O 1
ATOM 3030 N N . LEU A 1 395 ? 5.233 1.620 67.385 1.00 62.03 23 LEU A N 1
ATOM 3031 C CA . LEU A 1 395 ? 4.719 0.449 68.086 1.00 63.16 23 LEU A CA 1
ATOM 3032 C C . LEU A 1 395 ? 5.772 -0.114 69.050 1.00 65.22 23 LEU A C 1
ATOM 3033 O O . LEU A 1 395 ? 5.481 -0.379 70.204 1.00 67.23 23 LEU A O 1
ATOM 3038 N N . LEU A 1 396 ? 6.997 -0.256 68.554 1.00 64.76 24 LEU A N 1
ATOM 3039 C CA . LEU A 1 396 ? 8.153 -0.623 69.374 1.00 67.24 24 LEU A CA 1
ATOM 3040 C C . LEU A 1 396 ? 8.437 0.371 70.503 1.00 69.72 24 LEU A C 1
ATOM 3041 O O . LEU A 1 396 ? 8.409 0.013 71.678 1.00 72.77 24 LEU A O 1
ATOM 3046 N N . ASP A 1 397 ? 8.656 1.624 70.134 1.00 68.84 25 ASP A N 1
ATOM 3047 C CA . ASP A 1 397 ? 9.055 2.665 71.060 1.00 71.31 25 ASP A CA 1
ATOM 3048 C C . ASP A 1 397 ? 8.021 3.010 72.148 1.00 73.74 25 ASP A C 1
ATOM 3049 O O . ASP A 1 397 ? 8.320 3.768 73.076 1.00 76.75 25 ASP A O 1
ATOM 3054 N N . GLY A 1 398 ? 6.834 2.427 72.057 1.00 72.66 26 GLY A N 1
ATOM 3055 C CA . GLY A 1 398 ? 5.819 2.611 73.073 1.00 75.09 26 GLY A CA 1
ATOM 3056 C C . GLY A 1 398 ? 5.574 1.354 73.879 1.00 77.17 26 GLY A C 1
ATOM 3057 O O . GLY A 1 398 ? 5.558 1.403 75.099 1.00 80.94 26 GLY A O 1
ATOM 3058 N N . TRP A 1 399 ? 5.417 0.228 73.185 1.00 75.16 27 TRP A N 1
ATOM 3059 C CA . TRP A 1 399 ? 4.988 -1.038 73.770 1.00 76.62 27 TRP A CA 1
ATOM 3060 C C . TRP A 1 399 ? 5.979 -2.194 73.649 1.00 76.76 27 TRP A C 1
ATOM 3061 O O . TRP A 1 399 ? 5.704 -3.294 74.126 1.00 78.31 27 TRP A O 1
ATOM 3072 N N . GLY A 1 400 ? 7.118 -1.957 73.014 1.00 75.38 28 GLY A N 1
ATOM 3073 C CA . GLY A 1 400 ? 8.207 -2.934 73.045 1.00 76.91 28 GLY A CA 1
ATOM 3074 C C . GLY A 1 400 ? 8.873 -2.846 74.405 1.00 81.16 28 GLY A C 1
ATOM 3075 O O . GLY A 1 400 ? 8.578 -1.926 75.158 1.00 83.06 28 GLY A O 1
ATOM 3076 N N . PRO A 1 401 ? 9.766 -3.791 74.751 1.00 83.41 29 PRO A N 1
ATOM 3077 C CA . PRO A 1 401 ? 10.420 -3.661 76.085 1.00 88.07 29 PRO A CA 1
ATOM 3078 C C . PRO A 1 401 ? 11.250 -2.364 76.173 1.00 88.54 29 PRO A C 1
ATOM 3079 O O . PRO A 1 401 ? 11.679 -1.842 75.125 1.00 85.30 29 PRO A O 1
ATOM 3083 N N . PRO A 1 402 ? 11.460 -1.833 77.407 1.00 92.70 30 PRO A N 1
ATOM 3084 C CA . PRO A 1 402 ? 12.104 -0.505 77.574 1.00 93.29 30 PRO A CA 1
ATOM 3085 C C . PRO A 1 402 ? 13.444 -0.414 76.847 1.00 91.88 30 PRO A C 1
ATOM 3086 O O . PRO A 1 402 ? 14.315 -1.227 77.126 1.00 94.15 30 PRO A O 1
ATOM 3090 N N . LEU A 1 403 ? 13.620 0.527 75.920 1.00 88.68 31 LEU A N 1
ATOM 3091 C CA . LEU A 1 403 ? 14.940 0.655 75.279 1.00 88.21 31 LEU A CA 1
ATOM 3092 C C . LEU A 1 403 ? 15.990 1.059 76.347 1.00 92.88 31 LEU A C 1
ATOM 3093 O O . LEU A 1 403 ? 15.653 1.175 77.551 1.00 96.56 31 LEU A O 1
ATOM 3098 N N . ASP A 1 404 ? 17.254 1.234 75.926 1.00 92.91 32 ASP A N 1
ATOM 3099 C CA . ASP A 1 404 ? 18.365 1.454 76.875 1.00 97.39 32 ASP A CA 1
ATOM 3100 C C . ASP A 1 404 ? 17.898 2.529 77.890 1.00 100.28 32 ASP A C 1
ATOM 3101 O O . ASP A 1 404 ? 17.408 3.595 77.476 1.00 98.19 32 ASP A O 1
ATOM 3106 N N . PRO A 1 405 ? 18.015 2.263 79.208 1.00 105.31 33 PRO A N 1
ATOM 3107 C CA . PRO A 1 405 ? 17.933 3.400 80.129 1.00 108.80 33 PRO A CA 1
ATOM 3108 C C . PRO A 1 405 ? 18.955 4.522 79.826 1.00 108.99 33 PRO A C 1
ATOM 3109 O O . PRO A 1 405 ? 19.084 5.457 80.617 1.00 112.51 33 PRO A O 1
ATOM 3113 N N . GLU A 1 406 ? 19.628 4.431 78.670 1.00 105.28 34 GLU A N 1
ATOM 3114 C CA . GLU A 1 406 ? 20.627 5.410 78.211 1.00 104.92 34 GLU A CA 1
ATOM 3115 C C . GLU A 1 406 ? 20.744 5.504 76.670 1.00 99.58 34 GLU A C 1
ATOM 3116 O O . GLU A 1 406 ? 21.834 5.346 76.110 1.00 99.31 34 GLU A O 1
ATOM 3122 N N . GLY A 1 407 ? 19.626 5.743 75.989 1.00 95.84 35 GLY A N 1
ATOM 3123 C CA . GLY A 1 407 ? 19.638 6.180 74.592 1.00 91.06 35 GLY A CA 1
ATOM 3124 C C . GLY A 1 407 ? 19.062 7.590 74.640 1.00 91.18 35 GLY A C 1
ATOM 3125 O O . GLY A 1 407 ? 19.175 8.245 75.679 1.00 95.36 35 GLY A O 1
ATOM 3126 N N . PRO A 1 408 ? 18.456 8.082 73.528 1.00 87.27 36 PRO A N 1
ATOM 3127 C CA . PRO A 1 408 ? 17.826 9.428 73.559 1.00 87.24 36 PRO A CA 1
ATOM 3128 C C . PRO A 1 408 ? 16.296 9.556 73.269 1.00 85.13 36 PRO A C 1
ATOM 3129 O O . PRO A 1 408 ? 15.687 8.747 72.536 1.00 81.76 36 PRO A O 1
ATOM 3133 N N . TYR A 1 409 ? 15.701 10.588 73.875 1.00 87.44 37 TYR A N 1
ATOM 3134 C CA . TYR A 1 409 ? 14.244 10.838 73.820 1.00 86.58 37 TYR A CA 1
ATOM 3135 C C . TYR A 1 409 ? 13.899 11.453 72.435 1.00 82.47 37 TYR A C 1
ATOM 3136 O O . TYR A 1 409 ? 12.714 11.518 72.009 1.00 80.68 37 TYR A O 1
ATOM 3145 N N . SER A 1 410 ? 14.978 11.851 71.747 1.00 81.02 38 SER A N 1
ATOM 3146 C CA . SER A 1 410 ? 14.973 12.885 70.713 1.00 78.94 38 SER A CA 1
ATOM 3147 C C . SER A 1 410 ? 15.444 12.335 69.374 1.00 75.13 38 SER A C 1
ATOM 3148 O O . SER A 1 410 ? 16.641 12.280 69.090 1.00 74.68 38 SER A O 1
ATOM 3151 N N . TYR A 1 411 ? 14.470 11.902 68.577 1.00 72.36 39 TYR A N 1
ATOM 3152 C CA . TYR A 1 411 ? 14.701 11.347 67.275 1.00 68.93 39 TYR A CA 1
ATOM 3153 C C . TYR A 1 411 ? 14.089 12.272 66.258 1.00 67.45 39 TYR A C 1
ATOM 3154 O O . TYR A 1 411 ? 13.249 13.106 66.597 1.00 68.76 39 TYR A O 1
ATOM 3163 N N . CYS A 1 412 ? 14.533 12.140 65.012 1.00 65.19 40 CYS A N 1
ATOM 3164 C CA . CYS A 1 412 ? 13.796 12.666 63.879 1.00 63.41 40 CYS A CA 1
ATOM 3165 C C . CYS A 1 412 ? 12.914 11.486 63.498 1.00 61.76 40 CYS A C 1
ATOM 3166 O O . CYS A 1 412 ? 13.395 10.346 63.519 1.00 61.46 40 CYS A O 1
ATOM 3169 N N . ASN A 1 413 ? 11.638 11.718 63.182 1.00 61.13 41 ASN A N 1
ATOM 3170 C CA . ASN A 1 413 ? 10.747 10.586 62.928 1.00 59.57 41 ASN A CA 1
ATOM 3171 C C . ASN A 1 413 ? 10.835 10.187 61.486 1.00 57.55 41 ASN A C 1
ATOM 3172 O O . ASN A 1 413 ? 11.173 11.018 60.635 1.00 57.20 41 ASN A O 1
ATOM 3177 N N . THR A 1 414 ? 10.490 8.920 61.224 1.00 56.45 42 THR A N 1
ATOM 3178 C CA . THR A 1 414 ? 10.236 8.407 59.881 1.00 54.59 42 THR A CA 1
ATOM 3179 C C . THR A 1 414 ? 9.431 9.379 59.015 1.00 54.59 42 THR A C 1
ATOM 3180 O O . THR A 1 414 ? 8.342 9.807 59.421 1.00 55.47 42 THR A O 1
ATOM 3184 N N . THR A 1 415 ? 9.991 9.708 57.835 1.00 54.25 43 THR A N 1
ATOM 3185 C CA . THR A 1 415 ? 9.517 10.756 56.897 1.00 54.10 43 THR A CA 1
ATOM 3186 C C . THR A 1 415 ? 9.771 10.358 55.432 1.00 53.16 43 THR A C 1
ATOM 3187 O O . THR A 1 415 ? 10.686 9.597 55.126 1.00 52.61 43 THR A O 1
ATOM 3191 N N . LEU A 1 416 ? 8.937 10.869 54.535 1.00 53.40 44 LEU A N 1
ATOM 3192 C CA . LEU A 1 416 ? 9.044 10.576 53.119 1.00 53.16 44 LEU A CA 1
ATOM 3193 C C . LEU A 1 416 ? 9.263 11.866 52.372 1.00 54.11 44 LEU A C 1
ATOM 3194 O O . LEU A 1 416 ? 8.361 12.726 52.346 1.00 55.16 44 LEU A O 1
ATOM 3199 N N . ASP A 1 417 ? 10.436 12.004 51.755 1.00 53.79 45 ASP A N 1
ATOM 3200 C CA . ASP A 1 417 ? 10.744 13.249 51.089 1.00 54.85 45 ASP A CA 1
ATOM 3201 C C . ASP A 1 417 ? 9.999 13.370 49.773 1.00 55.68 45 ASP A C 1
ATOM 3202 O O . ASP A 1 417 ? 9.297 12.456 49.380 1.00 55.13 45 ASP A O 1
ATOM 3207 N N . GLN A 1 418 ? 10.169 14.505 49.103 1.00 57.28 46 GLN A N 1
ATOM 3208 C CA . GLN A 1 418 ? 9.559 14.757 47.805 1.00 58.85 46 GLN A CA 1
ATOM 3209 C C . GLN A 1 418 ? 10.122 13.906 46.659 1.00 59.29 46 GLN A C 1
ATOM 3210 O O . GLN A 1 418 ? 9.601 13.969 45.539 1.00 61.22 46 GLN A O 1
ATOM 3216 N N . ILE A 1 419 ? 11.167 13.121 46.904 1.00 57.74 47 ILE A N 1
ATOM 3217 C CA . ILE A 1 419 ? 11.660 12.259 45.858 1.00 58.31 47 ILE A CA 1
ATOM 3218 C C . ILE A 1 419 ? 11.143 10.826 46.021 1.00 57.63 47 ILE A C 1
ATOM 3219 O O . ILE A 1 419 ? 11.270 10.001 45.113 1.00 58.42 47 ILE A O 1
ATOM 3224 N N . GLY A 1 420 ? 10.515 10.545 47.165 1.00 56.31 48 GLY A N 1
ATOM 3225 C CA . GLY A 1 420 ? 10.025 9.204 47.447 1.00 55.28 48 GLY A CA 1
ATOM 3226 C C . GLY A 1 420 ? 10.873 8.404 48.425 1.00 54.54 48 GLY A C 1
ATOM 3227 O O . GLY A 1 420 ? 10.408 7.338 48.897 1.00 54.18 48 GLY A O 1
ATOM 3228 N N . THR A 1 421 ? 12.100 8.880 48.725 1.00 54.03 49 THR A N 1
ATOM 3229 C CA . THR A 1 421 ? 12.951 8.242 49.721 1.00 53.13 49 THR A CA 1
ATOM 3230 C C . THR A 1 421 ? 12.256 8.346 51.085 1.00 52.64 49 THR A C 1
ATOM 3231 O O . THR A 1 421 ? 11.774 9.416 51.493 1.00 52.35 49 THR A O 1
ATOM 3235 N N . CYS A 1 422 ? 12.205 7.230 51.789 1.00 52.12 50 CYS A N 1
ATOM 3236 C CA . CYS A 1 422 ? 11.638 7.241 53.110 1.00 51.77 50 CYS A CA 1
ATOM 3237 C C . CYS A 1 422 ? 12.837 7.319 54.065 1.00 51.85 50 CYS A C 1
ATOM 3238 O O . CYS A 1 422 ? 13.664 6.415 54.087 1.00 52.01 50 CYS A O 1
ATOM 3241 N N . TRP A 1 423 ? 12.949 8.411 54.819 1.00 51.95 51 TRP A N 1
ATOM 3242 C CA . TRP A 1 423 ? 13.982 8.546 55.832 1.00 52.46 51 TRP A CA 1
ATOM 3243 C C . TRP A 1 423 ? 13.540 7.872 57.137 1.00 53.12 51 TRP A C 1
ATOM 3244 O O . TRP A 1 423 ? 12.446 8.148 57.655 1.00 53.09 51 TRP A O 1
ATOM 3255 N N . PRO A 1 424 ? 14.355 6.936 57.655 1.00 53.49 52 PRO A N 1
ATOM 3256 C CA . PRO A 1 424 ? 13.919 6.216 58.862 1.00 53.99 52 PRO A CA 1
ATOM 3257 C C . PRO A 1 424 ? 14.144 7.011 60.127 1.00 55.46 52 PRO A C 1
ATOM 3258 O O . PRO A 1 424 ? 14.893 7.985 60.128 1.00 56.60 52 PRO A O 1
ATOM 3262 N N . ARG A 1 425 ? 13.503 6.596 61.205 1.00 56.39 53 ARG A N 1
ATOM 3263 C CA . ARG A 1 425 ? 13.596 7.305 62.467 1.00 57.97 53 ARG A CA 1
ATOM 3264 C C . ARG A 1 425 ? 15.032 7.271 62.901 1.00 58.90 53 ARG A C 1
ATOM 3265 O O . ARG A 1 425 ? 15.639 6.222 62.905 1.00 58.75 53 ARG A O 1
ATOM 3273 N N . SER A 1 426 ? 15.579 8.430 63.241 1.00 60.12 54 SER A N 1
ATOM 3274 C CA . SER A 1 426 ? 16.999 8.532 63.545 1.00 61.54 54 SER A CA 1
ATOM 3275 C C . SER A 1 426 ? 17.274 9.433 64.739 1.00 64.16 54 SER A C 1
ATOM 3276 O O . SER A 1 426 ? 16.521 10.365 65.044 1.00 64.42 54 SER A O 1
ATOM 3279 N N . ALA A 1 427 ? 18.385 9.143 65.404 1.00 66.23 55 ALA A N 1
ATOM 3280 C CA . ALA A 1 427 ? 18.870 9.923 66.520 1.00 68.65 55 ALA A CA 1
ATOM 3281 C C . ALA A 1 427 ? 19.386 11.302 66.090 1.00 68.89 55 ALA A C 1
ATOM 3282 O O . ALA A 1 427 ? 19.926 11.486 65.009 1.00 66.89 55 ALA A O 1
ATOM 3284 N N . ALA A 1 428 ? 19.192 12.276 66.966 1.00 71.42 56 ALA A N 1
ATOM 3285 C CA . ALA A 1 428 ? 19.625 13.631 66.745 1.00 72.28 56 ALA A CA 1
ATOM 3286 C C . ALA A 1 428 ? 21.149 13.676 66.575 1.00 73.37 56 ALA A C 1
ATOM 3287 O O . ALA A 1 428 ? 21.891 13.081 67.366 1.00 75.41 56 ALA A O 1
ATOM 3289 N N . GLY A 1 429 ? 21.608 14.374 65.540 1.00 71.92 57 GLY A N 1
ATOM 3290 C CA . GLY A 1 429 ? 23.010 14.351 65.170 1.00 72.39 57 GLY A CA 1
ATOM 3291 C C . GLY A 1 429 ? 23.360 13.390 64.038 1.00 69.91 57 GLY A C 1
ATOM 3292 O O . GLY A 1 429 ? 24.373 13.559 63.382 1.00 69.63 57 GLY A O 1
ATOM 3293 N N . ALA A 1 430 ? 22.511 12.396 63.789 1.00 68.12 58 ALA A N 1
ATOM 3294 C CA . ALA A 1 430 ? 22.806 11.362 62.819 1.00 66.00 58 ALA A CA 1
ATOM 3295 C C . ALA A 1 430 ? 22.886 11.925 61.420 1.00 64.17 58 ALA A C 1
ATOM 3296 O O . ALA A 1 430 ? 22.107 12.787 61.055 1.00 63.10 58 ALA A O 1
ATOM 3298 N N . LEU A 1 431 ? 23.875 11.453 60.661 1.00 64.09 59 LEU A N 1
ATOM 3299 C CA . LEU A 1 431 ? 23.889 11.600 59.219 1.00 62.34 59 LEU A CA 1
ATOM 3300 C C . LEU A 1 431 ? 23.411 10.277 58.630 1.00 61.03 59 LEU A C 1
ATOM 3301 O O . LEU A 1 431 ? 23.992 9.232 58.875 1.00 61.86 59 LEU A O 1
ATOM 3306 N N . VAL A 1 432 ? 22.338 10.319 57.859 1.00 59.19 60 VAL A N 1
ATOM 3307 C CA . VAL A 1 432 ? 21.637 9.107 57.534 1.00 58.18 60 VAL A CA 1
ATOM 3308 C C . VAL A 1 432 ? 21.781 8.872 56.048 1.00 57.25 60 VAL A C 1
ATOM 3309 O O . VAL A 1 432 ? 21.525 9.773 55.264 1.00 56.73 60 VAL A O 1
ATOM 3313 N N . GLU A 1 433 ? 22.187 7.662 55.681 1.00 57.51 61 GLU A N 1
ATOM 3314 C CA . GLU A 1 433 ? 22.320 7.254 54.289 1.00 57.54 61 GLU A CA 1
ATOM 3315 C C . GLU A 1 433 ? 21.098 6.476 53.881 1.00 56.66 61 GLU A C 1
ATOM 3316 O O . GLU A 1 433 ? 20.653 5.617 54.613 1.00 56.99 61 GLU A O 1
ATOM 3322 N N . ARG A 1 434 ? 20.538 6.756 52.718 1.00 56.12 62 ARG A N 1
ATOM 3323 C CA . ARG A 1 434 ? 19.529 5.867 52.181 1.00 55.45 62 ARG A CA 1
ATOM 3324 C C . ARG A 1 434 ? 19.820 5.659 50.696 1.00 56.37 62 ARG A C 1
ATOM 3325 O O . ARG A 1 434 ? 20.444 6.517 50.086 1.00 56.76 62 ARG A O 1
ATOM 3333 N N . PRO A 1 435 ? 19.435 4.495 50.119 1.00 56.91 63 PRO A N 1
ATOM 3334 C CA . PRO A 1 435 ? 19.831 4.331 48.725 1.00 57.92 63 PRO A CA 1
ATOM 3335 C C . PRO A 1 435 ? 18.977 5.213 47.813 1.00 57.57 63 PRO A C 1
ATOM 3336 O O . PRO A 1 435 ? 17.797 5.471 48.112 1.00 56.26 63 PRO A O 1
ATOM 3340 N N . CYS A 1 436 ? 19.610 5.695 46.736 1.00 58.92 64 CYS A N 1
ATOM 3341 C CA . CYS A 1 436 ? 19.007 6.547 45.707 1.00 59.34 64 CYS A CA 1
ATOM 3342 C C . CYS A 1 436 ? 17.802 5.878 45.078 1.00 59.58 64 CYS A C 1
ATOM 3343 O O . CYS A 1 436 ? 17.828 4.678 44.850 1.00 60.23 64 CYS A O 1
ATOM 3346 N N . PRO A 1 437 ? 16.734 6.652 44.808 1.00 59.40 65 PRO A N 1
ATOM 3347 C CA . PRO A 1 437 ? 15.564 6.103 44.176 1.00 59.93 65 PRO A CA 1
ATOM 3348 C C . PRO A 1 437 ? 15.989 5.213 43.030 1.00 62.43 65 PRO A C 1
ATOM 3349 O O . PRO A 1 437 ? 16.975 5.509 42.320 1.00 63.59 65 PRO A O 1
ATOM 3353 N N . GLU A 1 438 ? 15.251 4.122 42.861 1.00 63.02 66 GLU A N 1
ATOM 3354 C CA . GLU A 1 438 ? 15.458 3.253 41.720 1.00 65.54 66 GLU A CA 1
ATOM 3355 C C . GLU A 1 438 ? 14.852 3.912 40.501 1.00 67.36 66 GLU A C 1
ATOM 3356 O O . GLU A 1 438 ? 15.342 3.727 39.355 1.00 70.22 66 GLU A O 1
ATOM 3362 N N . TYR A 1 439 ? 13.787 4.675 40.762 1.00 66.01 67 TYR A N 1
ATOM 3363 C CA . TYR A 1 439 ? 13.006 5.302 39.715 1.00 67.95 67 TYR A CA 1
ATOM 3364 C C . TYR A 1 439 ? 12.645 6.716 40.069 1.00 66.96 67 TYR A C 1
ATOM 3365 O O . TYR A 1 439 ? 12.087 6.964 41.157 1.00 64.83 67 TYR A O 1
ATOM 3374 N N . PHE A 1 440 ? 12.927 7.639 39.142 1.00 68.76 68 PHE A N 1
ATOM 3375 C CA . PHE A 1 440 ? 12.491 9.014 39.327 1.00 68.32 68 PHE A CA 1
ATOM 3376 C C . PHE A 1 440 ? 12.228 9.759 38.058 1.00 71.42 68 PHE A C 1
ATOM 3377 O O . PHE A 1 440 ? 13.168 10.006 37.287 1.00 73.06 68 PHE A O 1
ATOM 3385 N N . ASN A 1 441 ? 10.956 10.160 37.888 1.00 72.17 69 ASN A N 1
ATOM 3386 C CA . ASN A 1 441 ? 10.487 10.873 36.696 1.00 75.26 69 ASN A CA 1
ATOM 3387 C C . ASN A 1 441 ? 11.068 10.278 35.436 1.00 78.29 69 ASN A C 1
ATOM 3388 O O . ASN A 1 441 ? 11.827 10.942 34.715 1.00 80.19 69 ASN A O 1
ATOM 3393 N N . GLY A 1 442 ? 10.737 9.004 35.210 1.00 78.76 70 GLY A N 1
ATOM 3394 C CA . GLY A 1 442 ? 11.028 8.307 33.953 1.00 82.47 70 GLY A CA 1
ATOM 3395 C C . GLY A 1 442 ? 12.489 7.979 33.773 1.00 82.72 70 GLY A C 1
ATOM 3396 O O . GLY A 1 442 ? 12.951 7.634 32.675 1.00 86.01 70 GLY A O 1
ATOM 3397 N N . VAL A 1 443 ? 13.217 8.085 34.873 1.00 79.57 71 VAL A N 1
ATOM 3398 C CA . VAL A 1 443 ? 14.645 7.885 34.853 1.00 79.65 71 VAL A CA 1
ATOM 3399 C C . VAL A 1 443 ? 15.041 6.902 35.931 1.00 76.92 71 VAL A C 1
ATOM 3400 O O . VAL A 1 443 ? 14.557 6.981 37.075 1.00 73.73 71 VAL A O 1
ATOM 3404 N N . LYS A 1 444 ? 15.901 5.960 35.529 1.00 78.63 72 LYS A N 1
ATOM 3405 C CA . LYS A 1 444 ? 16.449 4.929 36.430 1.00 76.94 72 LYS A CA 1
ATOM 3406 C C . LYS A 1 444 ? 17.856 5.258 36.946 1.00 75.88 72 LYS A C 1
ATOM 3407 O O . LYS A 1 444 ? 18.755 5.643 36.178 1.00 78.04 72 LYS A O 1
ATOM 3413 N N . TYR A 1 445 ? 18.031 5.077 38.251 1.00 72.72 73 TYR A N 1
ATOM 3414 C CA . TYR A 1 445 ? 19.254 5.489 38.956 1.00 71.52 73 TYR A CA 1
ATOM 3415 C C . TYR A 1 445 ? 20.017 4.300 39.506 1.00 71.40 73 TYR A C 1
ATOM 3416 O O . TYR A 1 445 ? 19.431 3.268 39.844 1.00 71.30 73 TYR A O 1
ATOM 3425 N N . ASN A 1 446 ? 21.326 4.452 39.606 1.00 71.82 74 ASN A N 1
ATOM 3426 C CA . ASN A 1 446 ? 22.151 3.453 40.247 1.00 71.89 74 ASN A CA 1
ATOM 3427 C C . ASN A 1 446 ? 21.922 3.415 41.764 1.00 68.84 74 ASN A C 1
ATOM 3428 O O . ASN A 1 446 ? 22.434 4.282 42.488 1.00 67.50 74 ASN A O 1
ATOM 3433 N N . THR A 1 447 ? 21.172 2.406 42.233 1.00 68.17 75 THR A N 1
ATOM 3434 C CA . THR A 1 447 ? 20.720 2.347 43.635 1.00 65.60 75 THR A CA 1
ATOM 3435 C C . THR A 1 447 ? 21.818 1.978 44.615 1.00 65.65 75 THR A C 1
ATOM 3436 O O . THR A 1 447 ? 21.620 2.153 45.822 1.00 64.39 75 THR A O 1
ATOM 3440 N N . THR A 1 448 ? 22.952 1.467 44.136 1.00 67.48 76 THR A N 1
ATOM 3441 C CA . THR A 1 448 ? 24.078 1.176 45.044 1.00 67.76 76 THR A CA 1
ATOM 3442 C C . THR A 1 448 ? 24.872 2.432 45.517 1.00 66.98 76 THR A C 1
ATOM 3443 O O . THR A 1 448 ? 25.875 2.311 46.230 1.00 67.30 76 THR A O 1
ATOM 3447 N N . ARG A 1 449 ? 24.438 3.624 45.083 1.00 66.07 77 ARG A N 1
ATOM 3448 C CA . ARG A 1 449 ? 24.875 4.901 45.647 1.00 64.66 77 ARG A CA 1
ATOM 3449 C C . ARG A 1 449 ? 23.756 5.420 46.555 1.00 62.33 77 ARG A C 1
ATOM 3450 O O . ARG A 1 449 ? 22.602 4.993 46.466 1.00 61.41 77 ARG A O 1
ATOM 3458 N N . ASN A 1 450 ? 24.106 6.373 47.403 1.00 61.46 78 ASN A N 1
ATOM 3459 C CA . ASN A 1 450 ? 23.253 6.822 48.478 1.00 59.64 78 ASN A CA 1
ATOM 3460 C C . ASN A 1 450 ? 22.857 8.277 48.426 1.00 58.58 78 ASN A C 1
ATOM 3461 O O . ASN A 1 450 ? 23.560 9.117 47.886 1.00 59.26 78 ASN A O 1
ATOM 3466 N N . ALA A 1 451 ? 21.706 8.558 49.007 1.00 57.29 79 ALA A N 1
ATOM 3467 C CA . ALA A 1 451 ? 21.349 9.909 49.378 1.00 56.94 79 ALA A CA 1
ATOM 3468 C C . ALA A 1 451 ? 21.789 10.092 50.820 1.00 56.68 79 ALA A C 1
ATOM 3469 O O . ALA A 1 451 ? 22.035 9.110 51.519 1.00 56.52 79 ALA A O 1
ATOM 3471 N N . TYR A 1 452 ? 21.932 11.345 51.239 1.00 57.00 80 TYR A N 1
ATOM 3472 C CA . TYR A 1 452 ? 22.309 11.690 52.610 1.00 57.21 80 TYR A CA 1
ATOM 3473 C C . TYR A 1 452 ? 21.406 12.770 53.198 1.00 56.98 80 TYR A C 1
ATOM 3474 O O . TYR A 1 452 ? 21.086 13.761 52.556 1.00 57.10 80 TYR A O 1
ATOM 3483 N N . ARG A 1 453 ? 20.965 12.555 54.421 1.00 56.94 81 ARG A N 1
ATOM 3484 C CA . ARG A 1 453 ? 20.173 13.567 55.098 1.00 57.55 81 ARG A CA 1
ATOM 3485 C C . ARG A 1 453 ? 20.536 13.636 56.565 1.00 58.72 81 ARG A C 1
ATOM 3486 O O . ARG A 1 453 ? 20.633 12.614 57.242 1.00 58.62 81 ARG A O 1
ATOM 3494 N N . GLU A 1 454 ? 20.740 14.860 57.035 1.00 60.02 82 GLU A N 1
ATOM 3495 C CA . GLU A 1 454 ? 21.151 15.091 58.390 1.00 61.49 82 GLU A CA 1
ATOM 3496 C C . GLU A 1 454 ? 19.951 15.234 59.333 1.00 61.76 82 GLU A C 1
ATOM 3497 O O . GLU A 1 454 ? 19.039 16.010 59.095 1.00 61.53 82 GLU A O 1
ATOM 3503 N N . CYS A 1 455 ? 19.951 14.438 60.392 1.00 62.53 83 CYS A N 1
ATOM 3504 C CA . CYS A 1 455 ? 19.035 14.627 61.496 1.00 63.66 83 CYS A CA 1
ATOM 3505 C C . CYS A 1 455 ? 19.729 15.564 62.476 1.00 66.24 83 CYS A C 1
ATOM 3506 O O . CYS A 1 455 ? 20.725 15.202 63.100 1.00 67.47 83 CYS A O 1
ATOM 3509 N N . LEU A 1 456 ? 19.203 16.783 62.571 1.00 67.47 84 LEU A N 1
ATOM 3510 C CA . LEU A 1 456 ? 19.818 17.867 63.345 1.00 70.43 84 LEU A CA 1
ATOM 3511 C C . LEU A 1 456 ? 19.860 17.553 64.842 1.00 72.88 84 LEU A C 1
ATOM 3512 O O . LEU A 1 456 ? 19.073 16.737 65.320 1.00 72.43 84 LEU A O 1
ATOM 3517 N N . GLU A 1 457 ? 20.782 18.190 65.567 1.00 75.78 85 GLU A N 1
ATOM 3518 C CA . GLU A 1 457 ? 20.967 17.950 67.016 1.00 78.93 85 GLU A CA 1
ATOM 3519 C C . GLU A 1 457 ? 19.757 18.289 67.913 1.00 80.70 85 GLU A C 1
ATOM 3520 O O . GLU A 1 457 ? 19.721 17.924 69.103 1.00 83.06 85 GLU A O 1
ATOM 3526 N N . ASN A 1 458 ? 18.770 18.968 67.329 1.00 79.61 86 ASN A N 1
ATOM 3527 C CA . ASN A 1 458 ? 17.576 19.372 68.054 1.00 81.25 86 ASN A CA 1
ATOM 3528 C C . ASN A 1 458 ? 16.428 18.382 67.908 1.00 78.96 86 ASN A C 1
ATOM 3529 O O . ASN A 1 458 ? 15.492 18.405 68.699 1.00 80.75 86 ASN A O 1
ATOM 3534 N N . GLY A 1 459 ? 16.494 17.513 66.904 1.00 75.24 87 GLY A N 1
ATOM 3535 C CA . GLY A 1 459 ? 15.465 16.491 66.712 1.00 73.13 87 GLY A CA 1
ATOM 3536 C C . GLY A 1 459 ? 14.593 16.661 65.477 1.00 70.65 87 GLY A C 1
ATOM 3537 O O . GLY A 1 459 ? 13.601 15.955 65.318 1.00 69.20 87 GLY A O 1
ATOM 3538 N N . THR A 1 460 ? 14.975 17.591 64.600 1.00 70.35 88 THR A N 1
ATOM 3539 C CA . THR A 1 460 ? 14.290 17.827 63.331 1.00 68.25 88 THR A CA 1
ATOM 3540 C C . THR A 1 460 ? 15.156 17.460 62.115 1.00 66.26 88 THR A C 1
ATOM 3541 O O . THR A 1 460 ? 16.391 17.580 62.140 1.00 66.94 88 THR A O 1
ATOM 3545 N N . TRP A 1 461 ? 14.519 17.021 61.035 1.00 64.06 89 TRP A N 1
ATOM 3546 C CA . TRP A 1 461 ? 15.258 16.778 59.807 1.00 62.15 89 TRP A CA 1
ATOM 3547 C C . TRP A 1 461 ? 15.756 18.076 59.203 1.00 63.18 89 TRP A C 1
ATOM 3548 O O . TRP A 1 461 ? 15.019 19.035 59.096 1.00 64.42 89 TRP A O 1
ATOM 3559 N N . ALA A 1 462 ? 17.016 18.098 58.791 1.00 63.38 90 ALA A N 1
ATOM 3560 C CA . ALA A 1 462 ? 17.528 19.166 57.935 1.00 63.66 90 ALA A CA 1
ATOM 3561 C C . ALA A 1 462 ? 16.651 19.274 56.693 1.00 62.61 90 ALA A C 1
ATOM 3562 O O . ALA A 1 462 ? 16.056 18.288 56.247 1.00 60.80 90 ALA A O 1
ATOM 3564 N N . SER A 1 463 ? 16.523 20.479 56.159 1.00 64.13 91 SER A N 1
ATOM 3565 C CA . SER A 1 463 ? 15.573 20.678 55.064 1.00 63.93 91 SER A CA 1
ATOM 3566 C C . SER A 1 463 ? 16.186 20.318 53.713 1.00 62.76 91 SER A C 1
ATOM 3567 O O . SER A 1 463 ? 15.455 19.919 52.791 1.00 62.08 91 SER A O 1
ATOM 3570 N N . LYS A 1 464 ? 17.503 20.450 53.601 1.00 62.74 92 LYS A N 1
ATOM 3571 C CA . LYS A 1 464 ? 18.191 20.029 52.382 1.00 62.43 92 LYS A CA 1
ATOM 3572 C C . LYS A 1 464 ? 18.491 18.547 52.434 1.00 60.42 92 LYS A C 1
ATOM 3573 O O . LYS A 1 464 ? 18.830 18.005 53.468 1.00 60.22 92 LYS A O 1
ATOM 3579 N N . ILE A 1 465 ? 18.356 17.899 51.297 1.00 59.74 93 ILE A N 1
ATOM 3580 C CA . ILE A 1 465 ? 18.743 16.515 51.166 1.00 58.51 93 ILE A CA 1
ATOM 3581 C C . ILE A 1 465 ? 19.801 16.346 50.060 1.00 58.65 93 ILE A C 1
ATOM 3582 O O . ILE A 1 465 ? 19.699 16.914 48.988 1.00 59.09 93 ILE A O 1
ATOM 3587 N N . ASN A 1 466 ? 20.834 15.577 50.365 1.00 58.67 94 ASN A N 1
ATOM 3588 C CA . ASN A 1 466 ? 21.946 15.394 49.434 1.00 59.59 94 ASN A CA 1
ATOM 3589 C C . ASN A 1 466 ? 21.715 14.283 48.419 1.00 59.11 94 ASN A C 1
ATOM 3590 O O . ASN A 1 466 ? 22.004 13.107 48.680 1.00 58.30 94 ASN A O 1
ATOM 3595 N N . TYR A 1 467 ? 21.225 14.677 47.250 1.00 59.73 95 TYR A N 1
ATOM 3596 C CA . TYR A 1 467 ? 21.119 13.763 46.140 1.00 60.08 95 TYR A CA 1
ATOM 3597 C C . TYR A 1 467 ? 22.335 13.776 45.181 1.00 61.77 95 TYR A C 1
ATOM 3598 O O . TYR A 1 467 ? 22.329 13.103 44.159 1.00 62.94 95 TYR A O 1
ATOM 3607 N N . SER A 1 468 ? 23.391 14.498 45.529 1.00 62.24 96 SER A N 1
ATOM 3608 C CA . SER A 1 468 ? 24.471 14.744 44.572 1.00 64.17 96 SER A CA 1
ATOM 3609 C C . SER A 1 468 ? 25.050 13.469 43.936 1.00 64.91 96 SER A C 1
ATOM 3610 O O . SER A 1 468 ? 25.553 13.509 42.828 1.00 66.40 96 SER A O 1
ATOM 3613 N N . GLN A 1 469 ? 24.927 12.338 44.632 1.00 64.16 97 GLN A N 1
ATOM 3614 C CA . GLN A 1 469 ? 25.573 11.089 44.221 1.00 64.90 97 GLN A CA 1
ATOM 3615 C C . GLN A 1 469 ? 24.678 10.185 43.383 1.00 65.46 97 GLN A C 1
ATOM 3616 O O . GLN A 1 469 ? 25.097 9.090 42.990 1.00 66.92 97 GLN A O 1
ATOM 3622 N N . CYS A 1 470 ? 23.453 10.604 43.116 1.00 64.68 98 CYS A N 1
ATOM 3623 C CA . CYS A 1 470 ? 22.562 9.714 42.399 1.00 65.64 98 CYS A CA 1
ATOM 3624 C C . CYS A 1 470 ? 22.751 9.871 40.868 1.00 68.18 98 CYS A C 1
ATOM 3625 O O . CYS A 1 470 ? 22.152 10.742 40.253 1.00 69.03 98 CYS A O 1
ATOM 3628 N N . GLU A 1 471 ? 23.622 9.046 40.278 1.00 70.03 99 GLU A N 1
ATOM 3629 C CA . GLU A 1 471 ? 23.866 9.049 38.830 1.00 72.99 99 GLU A CA 1
ATOM 3630 C C . GLU A 1 471 ? 22.788 8.204 38.121 1.00 74.19 99 GLU A C 1
ATOM 3631 O O . GLU A 1 471 ? 22.543 7.065 38.503 1.00 73.66 99 GLU A O 1
ATOM 3637 N N . PRO A 1 472 ? 22.110 8.779 37.107 1.00 76.03 100 PRO A N 1
ATOM 3638 C CA . PRO A 1 472 ? 21.139 8.022 36.311 1.00 77.67 100 PRO A CA 1
ATOM 3639 C C . PRO A 1 472 ? 21.879 7.086 35.381 1.00 80.96 100 PRO A C 1
ATOM 3640 O O . PRO A 1 472 ? 23.086 7.247 35.179 1.00 82.32 100 PRO A O 1
ATOM 3644 N N . ILE A 1 473 ? 21.166 6.126 34.804 1.00 82.67 101 ILE A N 1
ATOM 3645 C CA . ILE A 1 473 ? 21.760 5.203 33.836 1.00 86.50 101 ILE A CA 1
ATOM 3646 C C . ILE A 1 473 ? 20.646 4.796 32.845 1.00 89.39 101 ILE A C 1
ATOM 3647 O O . ILE A 1 473 ? 19.679 4.133 33.245 1.00 88.26 101 ILE A O 1
ATOM 3652 N N . LEU A 1 474 ? 20.697 5.250 31.590 1.00 93.53 102 LEU A N 1
ATOM 3653 C CA . LEU A 1 474 ? 19.636 4.849 30.620 1.00 96.94 102 LEU A CA 1
ATOM 3654 C C . LEU A 1 474 ? 20.172 4.661 29.182 1.00 102.62 102 LEU A C 1
ATOM 3655 O O . LEU A 1 474 ? 19.390 4.612 28.224 1.00 105.97 102 LEU A O 1
ATOM 3660 N N . ASP A 1 475 ? 21.502 4.574 29.057 1.00 103.73 103 ASP A N 1
ATOM 3661 C CA . ASP A 1 475 ? 22.214 4.245 27.802 1.00 109.27 103 ASP A CA 1
ATOM 3662 C C . ASP A 1 475 ? 23.572 4.954 27.767 1.00 109.52 103 ASP A C 1
ATOM 3663 O O . ASP A 1 475 ? 24.480 4.541 27.056 1.00 113.05 103 ASP A O 1
ATOM 3668 N N . LYS B 1 3 ? -18.974 76.085 43.955 1.00 67.15 -369 LYS B N 1
ATOM 3669 C CA . LYS B 1 3 ? -19.816 74.979 44.514 1.00 65.49 -369 LYS B CA 1
ATOM 3670 C C . LYS B 1 3 ? -18.977 73.811 45.074 1.00 64.66 -369 LYS B C 1
ATOM 3671 O O . LYS B 1 3 ? -17.793 73.667 44.702 1.00 66.00 -369 LYS B O 1
ATOM 3677 N N . ILE B 1 4 ? -19.610 73.009 45.955 1.00 62.39 -368 ILE B N 1
ATOM 3678 C CA . ILE B 1 4 ? -19.055 71.787 46.556 1.00 61.43 -368 ILE B CA 1
ATOM 3679 C C . ILE B 1 4 ? -18.578 70.773 45.473 1.00 62.95 -368 ILE B C 1
ATOM 3680 O O . ILE B 1 4 ? -19.144 70.732 44.365 1.00 64.17 -368 ILE B O 1
ATOM 3685 N N . GLU B 1 5 ? -17.545 69.972 45.753 1.00 62.88 -367 GLU B N 1
ATOM 3686 C CA . GLU B 1 5 ? -17.065 69.058 44.691 1.00 64.71 -367 GLU B CA 1
ATOM 3687 C C . GLU B 1 5 ? -17.885 67.765 44.592 1.00 64.11 -367 GLU B C 1
ATOM 3688 O O . GLU B 1 5 ? -18.237 67.143 45.602 1.00 62.63 -367 GLU B O 1
ATOM 3694 N N . GLU B 1 6 ? -18.225 67.397 43.360 1.00 65.31 -366 GLU B N 1
ATOM 3695 C CA . GLU B 1 6 ? -19.018 66.215 43.101 1.00 64.95 -366 GLU B CA 1
ATOM 3696 C C . GLU B 1 6 ? -18.121 64.994 43.288 1.00 65.65 -366 GLU B C 1
ATOM 3697 O O . GLU B 1 6 ? -17.002 64.948 42.729 1.00 67.33 -366 GLU B O 1
ATOM 3703 N N . GLY B 1 7 ? -18.589 64.025 44.087 1.00 64.32 -365 GLY B N 1
ATOM 3704 C CA . GLY B 1 7 ? -17.878 62.759 44.250 1.00 64.39 -365 GLY B CA 1
ATOM 3705 C C . GLY B 1 7 ? -16.987 62.668 45.456 1.00 63.48 -365 GLY B C 1
ATOM 3706 O O . GLY B 1 7 ? -16.215 61.743 45.563 1.00 64.41 -365 GLY B O 1
ATOM 3707 N N . LYS B 1 8 ? -17.068 63.636 46.357 1.00 62.22 -364 LYS B N 1
ATOM 3708 C CA . LYS B 1 8 ? -16.427 63.528 47.663 1.00 61.33 -364 LYS B CA 1
ATOM 3709 C C . LYS B 1 8 ? -17.407 64.016 48.745 1.00 59.62 -364 LYS B C 1
ATOM 3710 O O . LYS B 1 8 ? -18.486 64.502 48.408 1.00 59.35 -364 LYS B O 1
ATOM 3716 N N . LEU B 1 9 ? -17.075 63.857 50.026 1.00 58.46 -363 LEU B N 1
ATOM 3717 C CA . LEU B 1 9 ? -17.885 64.452 51.094 1.00 56.74 -363 LEU B CA 1
ATOM 3718 C C . LEU B 1 9 ? -17.024 65.298 52.006 1.00 56.25 -363 LEU B C 1
ATOM 3719 O O . LEU B 1 9 ? -16.020 64.821 52.524 1.00 57.04 -363 LEU B O 1
ATOM 3724 N N . VAL B 1 10 ? -17.404 66.546 52.216 1.00 55.42 -362 VAL B N 1
ATOM 3725 C CA . VAL B 1 10 ? -16.699 67.381 53.180 1.00 55.09 -362 VAL B CA 1
ATOM 3726 C C . VAL B 1 10 ? -17.604 67.473 54.375 1.00 53.29 -362 VAL B C 1
ATOM 3727 O O . VAL B 1 10 ? -18.784 67.586 54.227 1.00 52.83 -362 VAL B O 1
ATOM 3731 N N . ILE B 1 11 ? -17.050 67.383 55.566 1.00 52.81 -361 ILE B N 1
ATOM 3732 C CA . ILE B 1 11 ? -17.866 67.348 56.756 1.00 51.52 -361 ILE B CA 1
ATOM 3733 C C . ILE B 1 11 ? -17.321 68.330 57.785 1.00 51.01 -361 ILE B C 1
ATOM 3734 O O . ILE B 1 11 ? -16.135 68.278 58.097 1.00 51.48 -361 ILE B O 1
ATOM 3739 N N . TRP B 1 12 ? -18.192 69.216 58.299 1.00 50.00 -360 TRP B N 1
ATOM 3740 C CA . TRP B 1 12 ? -17.850 70.153 59.389 1.00 49.18 -360 TRP B CA 1
ATOM 3741 C C . TRP B 1 12 ? -18.415 69.677 60.723 1.00 48.21 -360 TRP B C 1
ATOM 3742 O O . TRP B 1 12 ? -19.623 69.493 60.894 1.00 47.43 -360 TRP B O 1
ATOM 3753 N N . ILE B 1 13 ? -17.509 69.432 61.650 1.00 47.99 -359 ILE B N 1
ATOM 3754 C CA . ILE B 1 13 ? -17.873 69.194 62.989 1.00 47.28 -359 ILE B CA 1
ATOM 3755 C C . ILE B 1 13 ? -16.994 70.100 63.862 1.00 47.59 -359 ILE B C 1
ATOM 3756 O O . ILE B 1 13 ? -15.912 70.494 63.462 1.00 48.73 -359 ILE B O 1
ATOM 3761 N N . ASN B 1 14 ? -17.487 70.434 65.050 1.00 46.98 -358 ASN B N 1
ATOM 3762 C CA . ASN B 1 14 ? -16.829 71.303 66.007 1.00 46.68 -358 ASN B CA 1
ATOM 3763 C C . ASN B 1 14 ? -15.612 70.622 66.643 1.00 47.49 -358 ASN B C 1
ATOM 3764 O O . ASN B 1 14 ? -15.626 69.393 66.910 1.00 47.36 -358 ASN B O 1
ATOM 3769 N N . GLY B 1 15 ? -14.568 71.425 66.876 1.00 47.98 -357 GLY B N 1
ATOM 3770 C CA . GLY B 1 15 ? -13.257 70.957 67.386 1.00 48.77 -357 GLY B CA 1
ATOM 3771 C C . GLY B 1 15 ? -13.269 70.204 68.703 1.00 48.42 -357 GLY B C 1
ATOM 3772 O O . GLY B 1 15 ? -12.403 69.386 68.976 1.00 49.19 -357 GLY B O 1
ATOM 3773 N N . ASP B 1 16 ? -14.273 70.457 69.527 1.00 47.54 -356 ASP B N 1
ATOM 3774 C CA . ASP B 1 16 ? -14.333 69.790 70.825 1.00 47.47 -356 ASP B CA 1
ATOM 3775 C C . ASP B 1 16 ? -14.856 68.368 70.741 1.00 47.35 -356 ASP B C 1
ATOM 3776 O O . ASP B 1 16 ? -14.569 67.568 71.636 1.00 48.15 -356 ASP B O 1
ATOM 3781 N N . LYS B 1 17 ? -15.547 68.046 69.645 1.00 47.03 -355 LYS B N 1
ATOM 3782 C CA . LYS B 1 17 ? -16.145 66.727 69.405 1.00 47.14 -355 LYS B CA 1
ATOM 3783 C C . LYS B 1 17 ? -15.154 65.684 68.925 1.00 48.18 -355 LYS B C 1
ATOM 3784 O O . LYS B 1 17 ? -13.961 65.943 68.887 1.00 49.20 -355 LYS B O 1
ATOM 3790 N N . GLY B 1 18 ? -15.655 64.507 68.568 1.00 48.33 -354 GLY B N 1
ATOM 3791 C CA . GLY B 1 18 ? -14.791 63.370 68.231 1.00 49.84 -354 GLY B CA 1
ATOM 3792 C C . GLY B 1 18 ? -14.452 63.244 66.757 1.00 50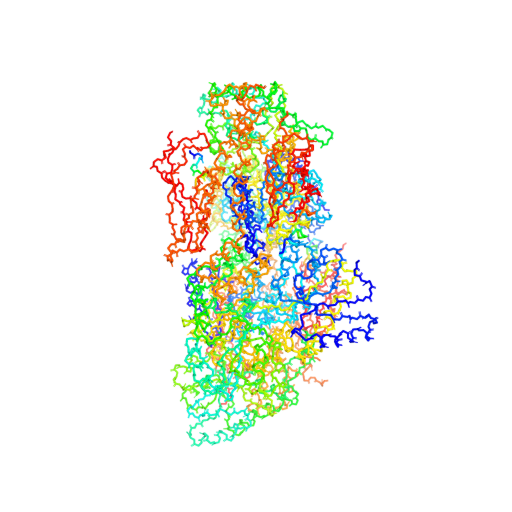.53 -354 GLY B C 1
ATOM 3793 O O . GLY B 1 18 ? -14.782 62.240 66.125 1.00 50.81 -354 GLY B O 1
ATOM 3794 N N . TYR B 1 19 ? -13.767 64.254 66.223 1.00 50.55 -353 TYR B N 1
ATOM 3795 C CA . TYR B 1 19 ? -13.648 64.392 64.791 1.00 51.07 -353 TYR B CA 1
ATOM 3796 C C . TYR B 1 19 ? -12.699 63.398 64.142 1.00 52.90 -353 TYR B C 1
ATOM 3797 O O . TYR B 1 19 ? -12.752 63.203 62.942 1.00 53.29 -353 TYR B O 1
ATOM 3806 N N . ASN B 1 20 ? -11.838 62.780 64.946 1.00 53.97 -352 ASN B N 1
ATOM 3807 C CA . ASN B 1 20 ? -10.939 61.753 64.461 1.00 55.40 -352 ASN B CA 1
ATOM 3808 C C . ASN B 1 20 ? -11.595 60.399 64.429 1.00 55.80 -352 ASN B C 1
ATOM 3809 O O . ASN B 1 20 ? -11.244 59.565 63.574 1.00 57.37 -352 ASN B O 1
ATOM 3814 N N . GLY B 1 21 ? -12.526 60.160 65.354 1.00 54.57 -351 GLY B N 1
ATOM 3815 C CA . GLY B 1 21 ? -13.364 58.958 65.289 1.00 54.66 -351 GLY B CA 1
ATOM 3816 C C . GLY B 1 21 ? -14.190 59.062 64.027 1.00 54.23 -351 GLY B C 1
ATOM 3817 O O . GLY B 1 21 ? -14.255 58.139 63.221 1.00 55.15 -351 GLY B O 1
ATOM 3818 N N . LEU B 1 22 ? -14.779 60.232 63.834 1.00 52.95 -350 LEU B N 1
ATOM 3819 C CA . LEU B 1 22 ? -15.611 60.462 62.691 1.00 52.57 -350 LEU B CA 1
ATOM 3820 C C . LEU B 1 22 ? -14.841 60.199 61.393 1.00 53.79 -350 LEU B C 1
ATOM 3821 O O . LEU B 1 22 ? -15.356 59.536 60.508 1.00 54.48 -350 LEU B O 1
ATOM 3826 N N . ALA B 1 23 ? -13.603 60.665 61.300 1.00 54.61 -349 ALA B N 1
ATOM 3827 C CA . ALA B 1 23 ? -12.794 60.443 60.094 1.00 56.18 -349 ALA B CA 1
ATOM 3828 C C . ALA B 1 23 ? -12.421 58.958 59.833 1.00 57.88 -349 ALA B C 1
ATOM 3829 O O . ALA B 1 23 ? -12.248 58.567 58.673 1.00 58.92 -349 ALA B O 1
ATOM 3831 N N . GLU B 1 24 ? -12.327 58.152 60.900 1.00 57.91 -348 GLU B N 1
ATOM 3832 C CA . GLU B 1 24 ? -12.167 56.709 60.769 1.00 59.26 -348 GLU B CA 1
ATOM 3833 C C . GLU B 1 24 ? -13.416 56.087 60.195 1.00 58.85 -348 GLU B C 1
ATOM 3834 O O . GLU B 1 24 ? -13.337 55.174 59.389 1.00 60.57 -348 GLU B O 1
ATOM 3840 N N . VAL B 1 25 ? -14.580 56.584 60.577 1.00 57.41 -347 VAL B N 1
ATOM 3841 C CA . VAL B 1 25 ? -15.847 56.094 59.973 1.00 57.05 -347 VAL B CA 1
ATOM 3842 C C . VAL B 1 25 ? -15.856 56.493 58.533 1.00 57.10 -347 VAL B C 1
ATOM 3843 O O . VAL B 1 25 ? -16.427 55.806 57.702 1.00 57.39 -347 VAL B O 1
ATOM 3847 N N . GLY B 1 26 ? -15.196 57.617 58.266 1.00 56.86 -346 GLY B N 1
ATOM 3848 C CA . GLY B 1 26 ? -15.062 58.156 56.927 1.00 57.48 -346 GLY B CA 1
ATOM 3849 C C . GLY B 1 26 ? -14.090 57.353 56.126 1.00 59.26 -346 GLY B C 1
ATOM 3850 O O . GLY B 1 26 ? -14.229 57.212 54.923 1.00 60.04 -346 GLY B O 1
ATOM 3851 N N . LYS B 1 27 ? -13.091 56.819 56.812 1.00 60.49 -345 LYS B N 1
ATOM 3852 C CA . LYS B 1 27 ? -12.093 56.003 56.169 1.00 62.37 -345 LYS B CA 1
ATOM 3853 C C . LYS B 1 27 ? -12.715 54.666 55.776 1.00 63.08 -345 LYS B C 1
ATOM 3854 O O . LYS B 1 27 ? -12.364 54.122 54.740 1.00 64.60 -345 LYS B O 1
ATOM 3860 N N . LYS B 1 28 ? -13.656 54.163 56.577 1.00 61.92 -344 LYS B N 1
ATOM 3861 C CA . LYS B 1 28 ? -14.376 52.942 56.244 1.00 62.75 -344 LYS B CA 1
ATOM 3862 C C . LYS B 1 28 ? -15.289 53.099 55.029 1.00 62.61 -344 LYS B C 1
ATOM 3863 O O . LYS B 1 28 ? -15.373 52.197 54.192 1.00 64.34 -344 LYS B O 1
ATOM 3869 N N . PHE B 1 29 ? -15.967 54.239 54.940 1.00 60.93 -343 PHE B N 1
ATOM 3870 C CA . PHE B 1 29 ? -16.858 54.576 53.836 1.00 60.55 -343 PHE B CA 1
ATOM 3871 C C . PHE B 1 29 ? -16.064 54.677 52.543 1.00 62.09 -343 PHE B C 1
ATOM 3872 O O . PHE B 1 29 ? -16.556 54.293 51.479 1.00 62.90 -343 PHE B O 1
ATOM 3880 N N . GLU B 1 30 ? -14.844 55.194 52.637 1.00 62.54 -342 GLU B N 1
ATOM 3881 C CA . GLU B 1 30 ? -13.966 55.299 51.478 1.00 64.40 -342 GLU B CA 1
ATOM 3882 C C . GLU B 1 30 ? -13.559 53.913 50.991 1.00 66.42 -342 GLU B C 1
ATOM 3883 O O . GLU B 1 30 ? -13.686 53.613 49.810 1.00 67.54 -342 GLU B O 1
ATOM 3889 N N . LYS B 1 31 ? -13.081 53.080 51.918 1.00 67.03 -341 LYS B N 1
ATOM 3890 C CA . LYS B 1 31 ? -12.677 51.712 51.620 1.00 69.19 -341 LYS B CA 1
ATOM 3891 C C . LYS B 1 31 ? -13.738 51.041 50.765 1.00 69.54 -341 LYS B C 1
ATOM 3892 O O . LYS B 1 31 ? -13.402 50.367 49.784 1.00 71.49 -341 LYS B O 1
ATOM 3898 N N . ASP B 1 32 ? -15.009 51.232 51.124 1.00 67.57 -340 ASP B N 1
ATOM 3899 C CA . ASP B 1 32 ? -16.071 50.495 50.457 1.00 68.04 -340 ASP B CA 1
ATOM 3900 C C . ASP B 1 32 ? -16.481 51.107 49.113 1.00 68.17 -340 ASP B C 1
ATOM 3901 O O . ASP B 1 32 ? -16.733 50.388 48.136 1.00 69.60 -340 ASP B O 1
ATOM 3906 N N . THR B 1 33 ? -16.529 52.431 49.061 1.00 66.87 -339 THR B N 1
ATOM 3907 C CA . THR B 1 33 ? -17.225 53.138 47.988 1.00 66.53 -339 THR B CA 1
ATOM 3908 C C . THR B 1 33 ? -16.263 53.876 47.083 1.00 67.39 -339 THR B C 1
ATOM 3909 O O . THR B 1 33 ? -16.576 54.163 45.929 1.00 67.94 -339 THR B O 1
ATOM 3913 N N . GLY B 1 34 ? -15.104 54.208 47.633 1.00 67.48 -338 GLY B N 1
ATOM 3914 C CA . GLY B 1 34 ? -14.062 54.873 46.876 1.00 68.86 -338 GLY B CA 1
ATOM 3915 C C . GLY B 1 34 ? -14.187 56.363 46.948 1.00 67.54 -338 GLY B C 1
ATOM 3916 O O . GLY B 1 34 ? -13.510 57.072 46.234 1.00 68.67 -338 GLY B O 1
ATOM 3917 N N . ILE B 1 35 ? -15.054 56.830 47.833 1.00 65.74 -337 ILE B N 1
ATOM 3918 C CA . ILE B 1 35 ? -15.384 58.236 47.936 1.00 64.35 -337 ILE B CA 1
ATOM 3919 C C . ILE B 1 35 ? -14.682 58.875 49.130 1.00 63.62 -337 ILE B C 1
ATOM 3920 O O . ILE B 1 35 ? -15.025 58.622 50.297 1.00 61.99 -337 ILE B O 1
ATOM 3925 N N . LYS B 1 36 ? -13.684 59.700 48.804 1.00 64.66 -336 LYS B N 1
ATOM 3926 C CA . LYS B 1 36 ? -12.940 60.511 49.766 1.00 63.80 -336 LYS B CA 1
ATOM 3927 C C . LYS B 1 36 ? -13.886 61.276 50.710 1.00 61.53 -336 LYS B C 1
ATOM 3928 O O . LYS B 1 36 ? -14.764 62.006 50.272 1.00 60.72 -336 LYS B O 1
ATOM 3934 N N . VAL B 1 37 ? -13.706 61.090 52.011 1.00 60.71 -335 VAL B N 1
ATOM 3935 C CA . VAL B 1 37 ? -14.495 61.776 53.019 1.00 58.50 -335 VAL B CA 1
ATOM 3936 C C . VAL B 1 37 ? -13.588 62.685 53.832 1.00 58.42 -335 VAL B C 1
ATOM 3937 O O . VAL B 1 37 ? -12.780 62.201 54.610 1.00 59.14 -335 VAL B O 1
ATOM 3941 N N . THR B 1 38 ? -13.700 63.999 53.679 1.00 58.02 -334 THR B N 1
ATOM 3942 C CA . THR B 1 38 ? -12.857 64.894 54.497 1.00 58.03 -334 THR B CA 1
ATOM 3943 C C . THR B 1 38 ? -13.602 65.511 55.697 1.00 56.05 -334 THR B C 1
ATOM 3944 O O . THR B 1 38 ? -14.660 66.114 55.550 1.00 54.67 -334 THR B O 1
ATOM 3948 N N . VAL B 1 39 ? -13.025 65.339 56.883 1.00 55.81 -333 VAL B N 1
ATOM 3949 C CA . VAL B 1 39 ? -13.536 65.967 58.098 1.00 54.13 -333 VAL B CA 1
ATOM 3950 C C . VAL B 1 39 ? -12.706 67.206 58.486 1.00 54.44 -333 VAL B C 1
ATOM 3951 O O . VAL B 1 39 ? -11.493 67.132 58.630 1.00 55.83 -333 VAL B O 1
ATOM 3955 N N . GLU B 1 40 ? -13.369 68.351 58.616 1.00 53.52 -332 GLU B N 1
ATOM 3956 C CA . GLU B 1 40 ? -12.737 69.590 59.031 1.00 53.66 -332 GLU B CA 1
ATOM 3957 C C . GLU B 1 40 ? -13.457 70.176 60.242 1.00 52.34 -332 GLU B C 1
ATOM 3958 O O . GLU B 1 40 ? -14.616 69.855 60.493 1.00 51.09 -332 GLU B O 1
ATOM 3964 N N . HIS B 1 41 ? -12.761 71.021 61.002 1.00 52.55 -331 HIS B N 1
ATOM 3965 C CA . HIS B 1 41 ? -13.337 71.698 62.187 1.00 51.12 -331 HIS B CA 1
ATOM 3966 C C . HIS B 1 41 ? -12.980 73.191 62.193 1.00 51.53 -331 HIS B C 1
ATOM 3967 O O . HIS B 1 41 ? -12.155 73.638 62.996 1.00 51.52 -331 HIS B O 1
ATOM 3974 N N . PRO B 1 42 ? -13.585 73.962 61.269 1.00 51.85 -330 PRO B N 1
ATOM 3975 C CA . PRO B 1 42 ? -13.347 75.403 61.213 1.00 52.32 -330 PRO B CA 1
ATOM 3976 C C . PRO B 1 42 ? -13.841 76.039 62.491 1.00 51.45 -330 PRO B C 1
ATOM 3977 O O . PRO B 1 42 ? -14.731 75.509 63.171 1.00 50.08 -330 PRO B O 1
ATOM 3981 N N . ASP B 1 43 ? -13.261 77.171 62.838 1.00 52.47 -329 ASP B N 1
ATOM 3982 C CA . ASP B 1 43 ? -13.729 77.876 64.012 1.00 51.64 -329 ASP B CA 1
ATOM 3983 C C . ASP B 1 43 ? -15.011 78.652 63.684 1.00 51.18 -329 ASP B C 1
ATOM 3984 O O . ASP B 1 43 ? -15.194 79.133 62.538 1.00 51.50 -329 ASP B O 1
ATOM 3989 N N . LYS B 1 44 ? -15.870 78.782 64.712 1.00 49.85 -328 LYS B N 1
ATOM 3990 C CA . LYS B 1 44 ? -17.134 79.515 64.610 1.00 49.28 -328 LYS B CA 1
ATOM 3991 C C . LYS B 1 44 ? -17.945 78.931 63.464 1.00 49.10 -328 LYS B C 1
ATOM 3992 O O . LYS B 1 44 ? -18.438 79.617 62.546 1.00 49.44 -328 LYS B O 1
ATOM 3998 N N . LEU B 1 45 ? -18.067 77.620 63.574 1.00 48.14 -327 LEU B N 1
ATOM 3999 C CA . LEU B 1 45 ? -18.612 76.790 62.548 1.00 48.32 -327 LEU B CA 1
ATOM 4000 C C . LEU B 1 45 ? -20.019 77.201 62.195 1.00 47.99 -327 LEU B C 1
ATOM 4001 O O . LEU B 1 45 ? -20.387 77.295 61.014 1.00 48.36 -327 LEU B O 1
ATOM 4006 N N . GLU B 1 46 ? -20.786 77.437 63.258 1.00 47.31 -326 GLU B N 1
ATOM 4007 C CA . GLU B 1 46 ? -22.236 77.666 63.217 1.00 47.04 -326 GLU B CA 1
ATOM 4008 C C . GLU B 1 46 ? -22.610 79.066 62.747 1.00 48.00 -326 GLU B C 1
ATOM 4009 O O . GLU B 1 46 ? -23.789 79.366 62.517 1.00 48.28 -326 GLU B O 1
ATOM 4015 N N . GLU B 1 47 ? -21.612 79.923 62.617 1.00 48.81 -325 GLU B N 1
ATOM 4016 C CA . GLU B 1 47 ? -21.794 81.184 61.947 1.00 49.88 -325 GLU B CA 1
ATOM 4017 C C . GLU B 1 47 ? -21.196 81.118 60.596 1.00 50.99 -325 GLU B C 1
ATOM 4018 O O . GLU B 1 47 ? -21.676 81.790 59.697 1.00 52.40 -325 GLU B O 1
ATOM 4024 N N . LYS B 1 48 ? -20.148 80.308 60.439 1.00 51.14 -324 LYS B N 1
ATOM 4025 C CA . LYS B 1 48 ? -19.470 80.197 59.125 1.00 52.24 -324 LYS B CA 1
ATOM 4026 C C . LYS B 1 48 ? -20.333 79.460 58.133 1.00 52.03 -324 LYS B C 1
ATOM 4027 O O . LYS B 1 48 ? -20.322 79.778 56.953 1.00 53.54 -324 LYS B O 1
ATOM 4033 N N . PHE B 1 49 ? -21.082 78.478 58.614 1.00 50.73 -323 PHE B N 1
ATOM 4034 C CA . PHE B 1 49 ? -21.877 77.654 57.726 1.00 50.70 -323 PHE B CA 1
ATOM 4035 C C . PHE B 1 49 ? -22.975 78.429 56.927 1.00 51.54 -323 PHE B C 1
ATOM 4036 O O . PHE B 1 49 ? -23.079 78.251 55.719 1.00 52.63 -323 PHE B O 1
ATOM 4044 N N . PRO B 1 50 ? -23.781 79.294 57.579 1.00 51.28 -322 PRO B N 1
ATOM 4045 C CA . PRO B 1 50 ? -24.747 80.063 56.763 1.00 52.23 -322 PRO B CA 1
ATOM 4046 C C . PRO B 1 50 ? -24.169 81.172 55.908 1.00 53.84 -322 PRO B C 1
ATOM 4047 O O . PRO B 1 50 ? -24.763 81.490 54.903 1.00 55.16 -322 PRO B O 1
ATOM 4051 N N . GLN B 1 51 ? -23.052 81.776 56.295 1.00 54.28 -321 GLN B N 1
ATOM 4052 C CA . GLN B 1 51 ? -22.331 82.673 55.363 1.00 56.42 -321 GLN B CA 1
ATOM 4053 C C . GLN B 1 51 ? -22.010 81.961 54.072 1.00 57.25 -321 GLN B C 1
ATOM 4054 O O . GLN B 1 51 ? -22.389 82.455 53.001 1.00 59.06 -321 GLN B O 1
ATOM 4060 N N . VAL B 1 52 ? -21.348 80.802 54.173 1.00 56.30 -320 VAL B N 1
ATOM 4061 C CA . VAL B 1 52 ? -20.814 80.131 52.982 1.00 57.27 -320 VAL B CA 1
ATOM 4062 C C . VAL B 1 52 ? -21.850 79.305 52.267 1.00 57.16 -320 VAL B C 1
ATOM 4063 O O . VAL B 1 52 ? -21.811 79.201 51.039 1.00 58.44 -320 VAL B O 1
ATOM 4067 N N . ALA B 1 53 ? -22.779 78.714 53.029 1.00 55.80 -319 ALA B N 1
ATOM 4068 C CA . ALA B 1 53 ? -23.828 77.874 52.423 1.00 55.70 -319 ALA B CA 1
ATOM 4069 C C . ALA B 1 53 ? -24.748 78.732 51.572 1.00 57.07 -319 ALA B C 1
ATOM 4070 O O . ALA B 1 53 ? -25.090 78.375 50.421 1.00 57.93 -319 ALA B O 1
ATOM 4072 N N . ALA B 1 54 ? -25.103 79.892 52.129 1.00 57.39 -318 ALA B N 1
ATOM 4073 C CA . ALA B 1 54 ? -25.955 80.870 51.419 1.00 58.83 -318 ALA B CA 1
ATOM 4074 C C . ALA B 1 54 ? -25.518 81.041 49.979 1.00 60.49 -318 ALA B C 1
ATOM 4075 O O . ALA B 1 54 ? -26.371 81.255 49.151 1.00 61.93 -318 ALA B O 1
ATOM 4077 N N . THR B 1 55 ? -24.215 80.910 49.689 1.00 60.82 -317 THR B N 1
ATOM 4078 C CA . THR B 1 55 ? -23.669 81.097 48.309 1.00 62.84 -317 THR B CA 1
ATOM 4079 C C . THR B 1 55 ? -23.443 79.809 47.488 1.00 62.84 -317 THR B C 1
ATOM 4080 O O . THR B 1 55 ? -22.836 79.863 46.435 1.00 64.59 -317 THR B O 1
ATOM 4084 N N . GLY B 1 56 ? -23.917 78.658 47.959 1.00 61.42 -316 GLY B N 1
ATOM 4085 C CA . GLY B 1 56 ? -23.755 77.396 47.206 1.00 61.46 -316 GLY B CA 1
ATOM 4086 C C . GLY B 1 56 ? -22.434 76.681 47.450 1.00 61.24 -316 GLY B C 1
ATOM 4087 O O . GLY B 1 56 ? -21.996 75.845 46.630 1.00 61.99 -316 GLY B O 1
ATOM 4088 N N . ASP B 1 57 ? -21.823 76.990 48.596 1.00 60.19 -315 ASP B N 1
ATOM 4089 C CA . ASP B 1 57 ? -20.500 76.498 48.951 1.00 59.95 -315 ASP B CA 1
ATOM 4090 C C . ASP B 1 57 ? -20.559 75.857 50.353 1.00 58.02 -315 ASP B C 1
ATOM 4091 O O . ASP B 1 57 ? -21.636 75.828 50.997 1.00 56.78 -315 ASP B O 1
ATOM 4096 N N . GLY B 1 58 ? -19.422 75.321 50.811 1.00 57.71 -314 GLY B N 1
ATOM 4097 C CA . GLY B 1 58 ? -19.295 74.819 52.170 1.00 55.82 -314 GLY B CA 1
ATOM 4098 C C . GLY B 1 58 ? -19.407 73.318 52.235 1.00 55.14 -314 GLY B C 1
ATOM 4099 O O . GLY B 1 58 ? -19.239 72.659 51.218 1.00 56.40 -314 GLY B O 1
ATOM 4100 N N . PRO B 1 59 ? -19.700 72.768 53.431 1.00 53.64 -313 PRO B N 1
ATOM 4101 C CA . PRO B 1 59 ? -19.647 71.322 53.674 1.00 53.12 -313 PRO B CA 1
ATOM 4102 C C . PRO B 1 59 ? -20.821 70.594 53.070 1.00 52.75 -313 PRO B C 1
ATOM 4103 O O . PRO B 1 59 ? -21.848 71.197 52.847 1.00 52.50 -313 PRO B O 1
ATOM 4107 N N . ASP B 1 60 ? -20.647 69.303 52.808 1.00 53.09 -312 ASP B N 1
ATOM 4108 C CA . ASP B 1 60 ? -21.737 68.432 52.397 1.00 53.06 -312 ASP B CA 1
ATOM 4109 C C . ASP B 1 60 ? -22.607 68.180 53.640 1.00 51.76 -312 ASP B C 1
ATOM 4110 O O . ASP B 1 60 ? -23.845 68.268 53.588 1.00 51.39 -312 ASP B O 1
ATOM 4115 N N . ILE B 1 61 ? -21.956 67.894 54.762 1.00 50.70 -311 ILE B N 1
ATOM 4116 C CA . ILE B 1 61 ? -22.668 67.537 55.958 1.00 49.79 -311 ILE B CA 1
ATOM 4117 C C . ILE B 1 61 ? -22.202 68.437 57.069 1.00 49.24 -311 ILE B C 1
ATOM 4118 O O . ILE B 1 61 ? -21.016 68.639 57.209 1.00 49.84 -311 ILE B O 1
ATOM 4123 N N . ILE B 1 62 ? -23.130 68.993 57.846 1.00 48.34 -310 ILE B N 1
ATOM 4124 C CA . ILE B 1 62 ? -22.774 69.803 58.976 1.00 47.30 -310 ILE B CA 1
ATOM 4125 C C . ILE B 1 62 ? -23.297 69.215 60.253 1.00 46.57 -310 ILE B C 1
ATOM 4126 O O . ILE B 1 62 ? -24.414 68.719 60.304 1.00 46.14 -310 ILE B O 1
ATOM 4131 N N . PHE B 1 63 ? -22.439 69.247 61.274 1.00 46.39 -309 PHE B N 1
ATOM 4132 C CA . PHE B 1 63 ? -22.732 68.729 62.609 1.00 45.57 -309 PHE B CA 1
ATOM 4133 C C . PHE B 1 63 ? -22.818 69.834 63.655 1.00 45.20 -309 PHE B C 1
ATOM 4134 O O . PHE B 1 63 ? -21.888 70.640 63.809 1.00 45.48 -309 PHE B O 1
ATOM 4142 N N . TRP B 1 64 ? -23.910 69.838 64.410 1.00 44.66 -308 TRP B N 1
ATOM 4143 C CA . TRP B 1 64 ? -24.095 70.805 65.452 1.00 44.12 -308 TRP B CA 1
ATOM 4144 C C . TRP B 1 64 ? -25.327 70.416 66.225 1.00 44.06 -308 TRP B C 1
ATOM 4145 O O . TRP B 1 64 ? -26.071 69.551 65.786 1.00 44.08 -308 TRP B O 1
ATOM 4156 N N . ALA B 1 65 ? -25.517 71.067 67.386 1.00 44.02 -307 ALA B N 1
ATOM 4157 C CA . ALA B 1 65 ? -26.698 70.905 68.220 1.00 43.68 -307 ALA B CA 1
ATOM 4158 C C . ALA B 1 65 ? -27.820 71.452 67.395 1.00 44.33 -307 ALA B C 1
ATOM 4159 O O . ALA B 1 65 ? -27.642 72.395 66.610 1.00 44.42 -307 ALA B O 1
ATOM 4161 N N . HIS B 1 66 ? -28.980 70.838 67.565 1.00 44.65 -306 HIS B N 1
ATOM 4162 C CA . HIS B 1 66 ? -30.129 71.087 66.729 1.00 44.89 -306 HIS B CA 1
ATOM 4163 C C . HIS B 1 66 ? -30.654 72.530 66.777 1.00 45.07 -306 HIS B C 1
ATOM 4164 O O . HIS B 1 66 ? -31.413 72.942 65.916 1.00 45.90 -306 HIS B O 1
ATOM 4171 N N . ASP B 1 67 ? -30.289 73.303 67.790 1.00 44.84 -305 ASP B N 1
ATOM 4172 C CA . ASP B 1 67 ? -30.875 74.647 67.948 1.00 44.85 -305 ASP B CA 1
ATOM 4173 C C . ASP B 1 67 ? -30.606 75.648 66.800 1.00 45.40 -305 ASP B C 1
ATOM 4174 O O . ASP B 1 67 ? -31.332 76.645 66.653 1.00 45.96 -305 ASP B O 1
ATOM 4179 N N . ARG B 1 68 ? -29.600 75.379 65.958 1.00 45.16 -304 ARG B N 1
ATOM 4180 C CA . ARG B 1 68 ? -29.291 76.315 64.850 1.00 45.79 -304 ARG B CA 1
ATOM 4181 C C . ARG B 1 68 ? -29.830 75.880 63.504 1.00 46.52 -304 ARG B C 1
ATOM 4182 O O . ARG B 1 68 ? -29.781 76.630 62.509 1.00 47.20 -304 ARG B O 1
ATOM 4190 N N . PHE B 1 69 ? -30.362 74.669 63.491 1.00 46.38 -303 PHE B N 1
ATOM 4191 C CA . PHE B 1 69 ? -30.875 74.074 62.283 1.00 46.92 -303 PHE B CA 1
ATOM 4192 C C . PHE B 1 69 ? -32.181 74.748 61.857 1.00 47.93 -303 PHE B C 1
ATOM 4193 O O . PHE B 1 69 ? -32.406 74.956 60.644 1.00 48.61 -303 PHE B O 1
ATOM 4201 N N . GLY B 1 70 ? -33.026 75.089 62.845 1.00 47.89 -302 GLY B N 1
ATOM 4202 C CA . GLY B 1 70 ? -34.194 75.923 62.608 1.00 48.77 -302 GLY B CA 1
ATOM 4203 C C . GLY B 1 70 ? -33.921 77.129 61.715 1.00 49.45 -302 GLY B C 1
ATOM 4204 O O . GLY B 1 70 ? -34.565 77.298 60.694 1.00 50.70 -302 GLY B O 1
ATOM 4205 N N . GLY B 1 71 ? -32.981 77.977 62.113 1.00 49.00 -301 GLY B N 1
ATOM 4206 C CA . GLY B 1 71 ? -32.477 79.076 61.281 1.00 49.68 -301 GLY B CA 1
ATOM 4207 C C . GLY B 1 71 ? -31.880 78.685 59.935 1.00 50.27 -301 GLY B C 1
ATOM 4208 O O . GLY B 1 71 ? -32.127 79.339 58.928 1.00 51.65 -301 GLY B O 1
ATOM 4209 N N . TYR B 1 72 ? -31.114 77.604 59.882 1.00 49.68 -300 TYR B N 1
ATOM 4210 C CA . TYR B 1 72 ? -30.592 77.108 58.584 1.00 49.91 -300 TYR B CA 1
ATOM 4211 C C . TYR B 1 72 ? -31.669 76.630 57.613 1.00 50.84 -300 TYR B C 1
ATOM 4212 O O . TYR B 1 72 ? -31.531 76.841 56.404 1.00 51.81 -300 TYR B O 1
ATOM 4221 N N . ALA B 1 73 ? -32.699 75.945 58.124 1.00 50.43 -299 ALA B N 1
ATOM 4222 C CA . ALA B 1 73 ? -33.777 75.442 57.281 1.00 51.46 -299 ALA B CA 1
ATOM 4223 C C . ALA B 1 73 ? -34.691 76.573 56.819 1.00 53.19 -299 ALA B C 1
ATOM 4224 O O . ALA B 1 73 ? -35.080 76.613 55.652 1.00 54.37 -299 ALA B O 1
ATOM 4226 N N . GLN B 1 74 ? -35.037 77.480 57.744 1.00 53.22 -298 GLN B N 1
ATOM 4227 C CA . GLN B 1 74 ? -35.814 78.659 57.435 1.00 54.44 -298 GLN B CA 1
ATOM 4228 C C . GLN B 1 74 ? -35.198 79.376 56.231 1.00 55.52 -298 GLN B C 1
ATOM 4229 O O . GLN B 1 74 ? -35.911 79.725 55.292 1.00 57.06 -298 GLN B O 1
ATOM 4235 N N . SER B 1 75 ? -33.880 79.561 56.263 1.00 54.59 -297 SER B N 1
ATOM 4236 C CA . SER B 1 75 ? -33.144 80.223 55.206 1.00 55.58 -297 SER B CA 1
ATOM 4237 C C . SER B 1 75 ? -32.927 79.317 54.008 1.00 56.06 -297 SER B C 1
ATOM 4238 O O . SER B 1 75 ? -32.229 79.721 53.082 1.00 57.16 -297 SER B O 1
ATOM 4241 N N . GLY B 1 76 ? -33.484 78.100 54.022 1.00 55.41 -296 GLY B N 1
ATOM 4242 C CA . GLY B 1 76 ? -33.378 77.162 52.884 1.00 55.68 -296 GLY B CA 1
ATOM 4243 C C . GLY B 1 76 ? -32.030 76.502 52.560 1.00 55.07 -296 GLY B C 1
ATOM 4244 O O . GLY B 1 76 ? -31.781 76.169 51.420 1.00 55.91 -296 GLY B O 1
ATOM 4245 N N . LEU B 1 77 ? -31.194 76.260 53.570 1.00 53.82 -295 LEU B N 1
ATOM 4246 C CA . LEU B 1 77 ? -29.814 75.826 53.390 1.00 53.16 -295 LEU B CA 1
ATOM 4247 C C . LEU B 1 77 ? -29.619 74.380 53.683 1.00 52.32 -295 LEU B C 1
ATOM 4248 O O . LEU B 1 77 ? -28.585 73.799 53.325 1.00 52.16 -295 LEU B O 1
ATOM 4253 N N . LEU B 1 78 ? -30.588 73.800 54.383 1.00 51.91 -294 LEU B N 1
ATOM 4254 C CA . LEU B 1 78 ? -30.571 72.363 54.636 1.00 51.28 -294 LEU B CA 1
ATOM 4255 C C . LEU B 1 78 ? -31.537 71.623 53.724 1.00 52.07 -294 LEU B C 1
ATOM 4256 O O . LEU B 1 78 ? -32.613 72.110 53.458 1.00 53.05 -294 LEU B O 1
ATOM 4261 N N . ALA B 1 79 ? -31.103 70.480 53.216 1.00 52.01 -293 ALA B N 1
ATOM 4262 C CA . ALA B 1 79 ? -31.936 69.574 52.432 1.00 53.12 -293 ALA B CA 1
ATOM 4263 C C . ALA B 1 79 ? -32.873 68.716 53.297 1.00 52.77 -293 ALA B C 1
ATOM 4264 O O . ALA B 1 79 ? -32.531 68.284 54.380 1.00 52.24 -293 ALA B O 1
ATOM 4266 N N . GLU B 1 80 ? -34.071 68.446 52.820 1.00 54.02 -292 GLU B N 1
ATOM 4267 C CA . GLU B 1 80 ? -34.993 67.629 53.605 1.00 53.79 -292 GLU B CA 1
ATOM 4268 C C . GLU B 1 80 ? -34.531 66.185 53.632 1.00 53.47 -292 GLU B C 1
ATOM 4269 O O . GLU B 1 80 ? -34.318 65.578 52.593 1.00 54.37 -292 GLU B O 1
ATOM 4275 N N . ILE B 1 81 ? -34.372 65.616 54.807 1.00 52.60 -291 ILE B N 1
ATOM 4276 C CA . ILE B 1 81 ? -33.893 64.250 54.820 1.00 52.94 -291 ILE B CA 1
ATOM 4277 C C . ILE B 1 81 ? -35.093 63.327 54.803 1.00 54.09 -291 ILE B C 1
ATOM 4278 O O . ILE B 1 81 ? -36.129 63.645 55.386 1.00 54.37 -291 ILE B O 1
ATOM 4283 N N . THR B 1 82 ? -34.960 62.189 54.131 1.00 54.77 -290 THR B N 1
ATOM 4284 C CA . THR B 1 82 ? -36.060 61.225 54.083 1.00 56.04 -290 THR B CA 1
ATOM 4285 C C . THR B 1 82 ? -35.538 59.841 54.460 1.00 56.30 -290 THR B C 1
ATOM 4286 O O . THR B 1 82 ? -35.063 59.060 53.610 1.00 56.89 -290 THR B O 1
ATOM 4290 N N . PRO B 1 83 ? -35.581 59.542 55.759 1.00 55.62 -289 PRO B N 1
ATOM 4291 C CA . PRO B 1 83 ? -35.287 58.175 56.167 1.00 56.00 -289 PRO B CA 1
ATOM 4292 C C . PRO B 1 83 ? -36.547 57.370 56.146 1.00 57.17 -289 PRO B C 1
ATOM 4293 O O . PRO B 1 83 ? -37.602 57.916 56.381 1.00 57.53 -289 PRO B O 1
ATOM 4297 N N . ASP B 1 84 ? -36.430 56.084 55.870 1.00 58.25 -288 ASP B N 1
ATOM 4298 C CA . ASP B 1 84 ? -37.597 55.218 55.805 1.00 59.98 -288 ASP B CA 1
ATOM 4299 C C . ASP B 1 84 ? -38.055 54.789 57.200 1.00 60.14 -288 ASP B C 1
ATOM 4300 O O . ASP B 1 84 ? -37.366 55.087 58.184 1.00 58.77 -288 ASP B O 1
ATOM 4305 N N . LYS B 1 85 ? -39.210 54.111 57.282 1.00 61.78 -287 LYS B N 1
ATOM 4306 C CA . LYS B 1 85 ? -39.825 53.796 58.579 1.00 62.43 -287 LYS B CA 1
ATOM 4307 C C . LYS B 1 85 ? -38.854 52.998 59.427 1.00 61.95 -287 LYS B C 1
ATOM 4308 O O . LYS B 1 85 ? -38.514 53.400 60.545 1.00 60.98 -287 LYS B O 1
ATOM 4314 N N . ALA B 1 86 ? -38.389 51.895 58.863 1.00 62.63 -286 ALA B N 1
ATOM 4315 C CA . ALA B 1 86 ? -37.440 51.039 59.523 1.00 62.81 -286 ALA B CA 1
ATOM 4316 C C . ALA B 1 86 ? -36.290 51.818 60.184 1.00 60.86 -286 ALA B C 1
ATOM 4317 O O . ALA B 1 86 ? -35.954 51.577 61.340 1.00 60.57 -286 ALA B O 1
ATOM 4319 N N . PHE B 1 87 ? -35.698 52.765 59.466 1.00 59.72 -285 PHE B N 1
ATOM 4320 C CA . PHE B 1 87 ? -34.642 53.596 60.065 1.00 57.96 -285 PHE B CA 1
ATOM 4321 C C . PHE B 1 87 ? -35.130 54.522 61.217 1.00 57.17 -285 PHE B C 1
ATOM 4322 O O . PHE B 1 87 ? -34.424 54.708 62.199 1.00 56.21 -285 PHE B O 1
ATOM 4330 N N . GLN B 1 88 ? -36.333 55.077 61.115 1.00 57.40 -284 GLN B N 1
ATOM 4331 C CA . GLN B 1 88 ? -36.808 55.930 62.183 1.00 57.02 -284 GLN B CA 1
ATOM 4332 C C . GLN B 1 88 ? -37.097 55.182 63.498 1.00 57.98 -284 GLN B C 1
ATOM 4333 O O . GLN B 1 88 ? -37.024 55.768 64.585 1.00 57.47 -284 GLN B O 1
ATOM 4339 N N . ASP B 1 89 ? -37.416 53.897 63.400 1.00 59.35 -283 ASP B N 1
ATOM 4340 C CA . ASP B 1 89 ? -37.613 53.092 64.589 1.00 60.41 -283 ASP B CA 1
ATOM 4341 C C . ASP B 1 89 ? -36.292 52.799 65.298 1.00 59.58 -283 ASP B C 1
ATOM 4342 O O . ASP B 1 89 ? -36.283 52.381 66.435 1.00 60.41 -283 ASP B O 1
ATOM 4347 N N . LYS B 1 90 ? -35.175 53.043 64.638 1.00 58.39 -282 LYS B N 1
ATOM 4348 C CA . LYS B 1 90 ? -33.870 52.758 65.227 1.00 57.98 -282 LYS B CA 1
ATOM 4349 C C . LYS B 1 90 ? -33.423 53.843 66.215 1.00 56.40 -282 LYS B C 1
ATOM 4350 O O . LYS B 1 90 ? -32.562 53.609 67.047 1.00 56.07 -282 LYS B O 1
ATOM 4356 N N . LEU B 1 91 ? -33.999 55.033 66.091 1.00 55.50 -281 LEU B N 1
ATOM 4357 C CA . LEU B 1 91 ? -33.709 56.155 66.973 1.00 54.05 -281 LEU B CA 1
ATOM 4358 C C . LEU B 1 91 ? -34.931 56.569 67.801 1.00 54.72 -281 LEU B C 1
ATOM 4359 O O . LEU B 1 91 ? -36.089 56.319 67.408 1.00 56.03 -281 LEU B O 1
ATOM 4364 N N . TYR B 1 92 ? -34.686 57.204 68.946 1.00 54.04 -280 TYR B N 1
ATOM 4365 C CA . TYR B 1 92 ? -35.776 57.667 69.838 1.00 54.58 -280 TYR B CA 1
ATOM 4366 C C . TYR B 1 92 ? -36.699 58.755 69.241 1.00 54.38 -280 TYR B C 1
ATOM 4367 O O . TYR B 1 92 ? -36.228 59.716 68.630 1.00 52.97 -280 TYR B O 1
ATOM 4376 N N . PRO B 1 93 ? -38.020 58.620 69.449 1.00 55.97 -279 PRO B N 1
ATOM 4377 C CA . PRO B 1 93 ? -38.961 59.665 69.018 1.00 55.82 -279 PRO B CA 1
ATOM 4378 C C . PRO B 1 93 ? -38.531 61.096 69.383 1.00 54.46 -279 PRO B C 1
ATOM 4379 O O . PRO B 1 93 ? -38.574 61.993 68.515 1.00 54.03 -279 PRO B O 1
ATOM 4383 N N . PHE B 1 94 ? -38.089 61.330 70.619 1.00 53.89 -278 PHE B N 1
ATOM 4384 C CA . PHE B 1 94 ? -37.842 62.728 71.052 1.00 52.76 -278 PHE B CA 1
ATOM 4385 C C . PHE B 1 94 ? -36.634 63.375 70.373 1.00 51.28 -278 PHE B C 1
ATOM 4386 O O . PHE B 1 94 ? -36.434 64.582 70.479 1.00 50.56 -278 PHE B O 1
ATOM 4394 N N . THR B 1 95 ? -35.823 62.565 69.708 1.00 50.97 -277 THR B N 1
ATOM 4395 C CA . THR B 1 95 ? -34.654 63.048 69.024 1.00 49.47 -277 THR B CA 1
ATOM 4396 C C . THR B 1 95 ? -35.011 63.459 67.609 1.00 49.91 -277 THR B C 1
ATOM 4397 O O . THR B 1 95 ? -34.366 64.384 67.046 1.00 49.53 -277 THR B O 1
ATOM 4401 N N . TRP B 1 96 ? -36.008 62.801 67.012 1.00 50.77 -276 TRP B N 1
ATOM 4402 C CA . TRP B 1 96 ? -36.527 63.267 65.730 1.00 50.82 -276 TRP B CA 1
ATOM 4403 C C . TRP B 1 96 ? -37.237 64.596 65.974 1.00 51.00 -276 TRP B C 1
ATOM 4404 O O . TRP B 1 96 ? -37.051 65.513 65.201 1.00 50.53 -276 TRP B O 1
ATOM 4415 N N . ASP B 1 97 ? -37.997 64.724 67.073 1.00 51.61 -275 ASP B N 1
ATOM 4416 C CA . ASP B 1 97 ? -38.683 65.991 67.368 1.00 51.60 -275 ASP B CA 1
ATOM 4417 C C . ASP B 1 97 ? -37.736 67.166 67.269 1.00 50.33 -275 ASP B C 1
ATOM 4418 O O . ASP B 1 97 ? -38.073 68.190 66.690 1.00 50.57 -275 ASP B O 1
ATOM 4423 N N . ALA B 1 98 ? -36.550 67.034 67.843 1.00 49.17 -274 ALA B N 1
ATOM 4424 C CA . ALA B 1 98 ? -35.671 68.172 67.913 1.00 48.26 -274 ALA B CA 1
ATOM 4425 C C . ALA B 1 98 ? -35.157 68.584 66.519 1.00 48.16 -274 ALA B C 1
ATOM 4426 O O . ALA B 1 98 ? -34.752 69.726 66.323 1.00 47.76 -274 ALA B O 1
ATOM 4428 N N . VAL B 1 99 ? -35.188 67.652 65.560 1.00 48.54 -273 VAL B N 1
ATOM 4429 C CA . VAL B 1 99 ? -34.745 67.918 64.192 1.00 48.15 -273 VAL B CA 1
ATOM 4430 C C . VAL B 1 99 ? -35.919 68.182 63.233 1.00 49.31 -273 VAL B C 1
ATOM 4431 O O . VAL B 1 99 ? -35.812 68.069 61.993 1.00 49.55 -273 VAL B O 1
ATOM 4435 N N . ARG B 1 100 ? -37.057 68.521 63.803 1.00 49.85 -272 ARG B N 1
ATOM 4436 C CA . ARG B 1 100 ? -38.221 68.755 62.959 1.00 51.33 -272 ARG B CA 1
ATOM 4437 C C . ARG B 1 100 ? -38.485 70.256 62.841 1.00 51.56 -272 ARG B C 1
ATOM 4438 O O . ARG B 1 100 ? -38.492 70.975 63.854 1.00 51.52 -272 ARG B O 1
ATOM 4446 N N . TYR B 1 101 ? -38.673 70.728 61.608 1.00 52.14 -271 TYR B N 1
ATOM 4447 C CA . TYR B 1 101 ? -38.941 72.141 61.354 1.00 52.54 -271 TYR B CA 1
ATOM 4448 C C . TYR B 1 101 ? -40.049 72.316 60.315 1.00 54.16 -271 TYR B C 1
ATOM 4449 O O . TYR B 1 101 ? -39.900 71.939 59.154 1.00 54.67 -271 TYR B O 1
ATOM 4458 N N . ASN B 1 102 ? -41.169 72.870 60.746 1.00 55.15 -270 ASN B N 1
ATOM 4459 C CA . ASN B 1 102 ? -42.406 72.791 59.968 1.00 57.23 -270 ASN B CA 1
ATOM 4460 C C . ASN B 1 102 ? -42.849 71.395 59.524 1.00 57.82 -270 ASN B C 1
ATOM 4461 O O . ASN B 1 102 ? -43.230 71.206 58.378 1.00 59.03 -270 ASN B O 1
ATOM 4466 N N . GLY B 1 103 ? -42.804 70.418 60.417 1.00 57.27 -269 GLY B N 1
ATOM 4467 C CA . GLY B 1 103 ? -43.249 69.081 60.064 1.00 57.93 -269 GLY B CA 1
ATOM 4468 C C . GLY B 1 103 ? -42.372 68.402 59.022 1.00 57.51 -269 GLY B C 1
ATOM 4469 O O . GLY B 1 103 ? -42.790 67.406 58.449 1.00 58.52 -269 GLY B O 1
ATOM 4470 N N . LYS B 1 104 ? -41.174 68.939 58.761 1.00 55.99 -268 LYS B N 1
ATOM 4471 C CA . LYS B 1 104 ? -40.201 68.296 57.889 1.00 55.19 -268 LYS B CA 1
ATOM 4472 C C . LYS B 1 104 ? -38.923 67.922 58.669 1.00 53.72 -268 LYS B C 1
ATOM 4473 O O . LYS B 1 104 ? -38.421 68.718 59.458 1.00 53.13 -268 LYS B O 1
ATOM 4479 N N . LEU B 1 105 ? -38.390 66.723 58.450 1.00 53.37 -267 LEU B N 1
ATOM 4480 C CA . LEU B 1 105 ? -37.143 66.330 59.069 1.00 51.87 -267 LEU B CA 1
ATOM 4481 C C . LEU B 1 105 ? -35.996 66.972 58.321 1.00 51.44 -267 LEU B C 1
ATOM 4482 O O . LEU B 1 105 ? -35.836 66.779 57.114 1.00 52.01 -267 LEU B O 1
ATOM 4487 N N . ILE B 1 106 ? -35.192 67.747 59.043 1.00 50.59 -266 ILE B N 1
ATOM 4488 C CA . ILE B 1 106 ? -34.143 68.538 58.422 1.00 49.95 -266 ILE B CA 1
ATOM 4489 C C . ILE B 1 106 ? -32.720 68.157 58.845 1.00 49.06 -266 ILE B C 1
ATOM 4490 O O . ILE B 1 106 ? -31.758 68.813 58.434 1.00 48.93 -266 ILE B O 1
ATOM 4495 N N . ALA B 1 107 ? -32.583 67.090 59.633 1.00 48.68 -265 ALA B N 1
ATOM 4496 C CA . ALA B 1 107 ? -31.273 66.560 60.033 1.00 47.83 -265 ALA B CA 1
ATOM 4497 C C . ALA B 1 107 ? -31.391 65.231 60.747 1.00 47.94 -265 ALA B C 1
ATOM 4498 O O . ALA B 1 107 ? -32.464 64.837 61.167 1.00 48.62 -265 ALA B O 1
ATOM 4500 N N . TYR B 1 108 ? -30.269 64.555 60.892 1.00 47.77 -264 TYR B N 1
ATOM 4501 C CA . TYR B 1 108 ? -30.191 63.283 61.608 1.00 48.26 -264 TYR B CA 1
ATOM 4502 C C . TYR B 1 108 ? -29.751 63.553 63.026 1.00 47.49 -264 TYR B C 1
ATOM 4503 O O . TYR B 1 108 ? -28.726 64.241 63.220 1.00 47.00 -264 TYR B O 1
ATOM 4512 N N . PRO B 1 109 ? -30.489 63.012 64.011 1.00 47.51 -263 PRO B N 1
ATOM 4513 C CA . PRO B 1 109 ? -30.063 63.071 65.406 1.00 47.20 -263 PRO B CA 1
ATOM 4514 C C . PRO B 1 109 ? -28.855 62.162 65.623 1.00 47.24 -263 PRO B C 1
ATOM 4515 O O . PRO B 1 109 ? -28.802 61.088 65.042 1.00 47.95 -263 PRO B O 1
ATOM 4519 N N . ILE B 1 110 ? -27.897 62.592 66.432 1.00 46.42 -262 ILE B N 1
ATOM 4520 C CA . ILE B 1 110 ? -26.748 61.753 66.724 1.00 47.03 -262 ILE B CA 1
ATOM 4521 C C . ILE B 1 110 ? -26.686 61.411 68.215 1.00 47.26 -262 ILE B C 1
ATOM 4522 O O . ILE B 1 110 ? -26.475 60.262 68.585 1.00 47.98 -262 ILE B O 1
ATOM 4527 N N . ALA B 1 111 ? -26.860 62.417 69.068 1.00 46.64 -261 ALA B N 1
ATOM 4528 C CA . ALA B 1 111 ? -26.666 62.242 70.511 1.00 46.76 -261 ALA B CA 1
ATOM 4529 C C . ALA B 1 111 ? -27.182 63.407 71.306 1.00 46.10 -261 ALA B C 1
ATOM 4530 O O . ALA B 1 111 ? -27.308 64.509 70.815 1.00 45.57 -261 ALA B O 1
ATOM 4532 N N . VAL B 1 112 ? -27.491 63.140 72.554 1.00 46.51 -260 VAL B N 1
ATOM 4533 C CA . VAL B 1 112 ? -28.031 64.139 73.419 1.00 46.12 -260 VAL B CA 1
ATOM 4534 C C . VAL B 1 112 ? -26.897 64.551 74.314 1.00 46.00 -260 VAL B C 1
ATOM 4535 O O . VAL B 1 112 ? -26.139 63.706 74.829 1.00 46.45 -260 VAL B O 1
ATOM 4539 N N . GLU B 1 113 ? -26.767 65.863 74.494 1.00 45.39 -259 GLU B N 1
ATOM 4540 C CA . GLU B 1 113 ? -25.698 66.413 75.321 1.00 44.82 -259 GLU B CA 1
ATOM 4541 C C . GLU B 1 113 ? -26.268 67.411 76.333 1.00 44.43 -259 GLU B C 1
ATOM 4542 O O . GLU B 1 113 ? -27.097 68.248 76.009 1.00 44.03 -259 GLU B O 1
ATOM 4548 N N . ALA B 1 114 ? -25.851 67.266 77.580 1.00 44.57 -258 ALA B N 1
ATOM 4549 C CA . ALA B 1 114 ? -26.253 68.174 78.628 1.00 44.64 -258 ALA B CA 1
ATOM 4550 C C . ALA B 1 114 ? -25.050 68.337 79.522 1.00 44.69 -258 ALA B C 1
ATOM 4551 O O . ALA B 1 114 ? -24.245 67.413 79.646 1.00 45.18 -258 ALA B O 1
ATOM 4553 N N . LEU B 1 115 ? -24.923 69.499 80.149 1.00 44.35 -257 LEU B N 1
ATOM 4554 C CA . LEU B 1 115 ? -23.769 69.796 80.998 1.00 44.42 -257 LEU B CA 1
ATOM 4555 C C . LEU B 1 115 ? -23.903 69.104 82.324 1.00 45.36 -257 LEU B C 1
ATOM 4556 O O . LEU B 1 115 ? -25.011 68.915 82.816 1.00 46.10 -257 LEU B O 1
ATOM 4561 N N . SER B 1 116 ? -22.781 68.710 82.909 1.00 45.83 -256 SER B N 1
ATOM 4562 C CA . SER B 1 116 ? -22.795 68.118 84.255 1.00 46.89 -256 SER B CA 1
ATOM 4563 C C . SER B 1 116 ? -21.779 68.784 85.152 1.00 47.17 -256 SER B C 1
ATOM 4564 O O . SER B 1 116 ? -20.853 69.475 84.663 1.00 46.85 -256 SER B O 1
ATOM 4567 N N . LEU B 1 117 ? -21.949 68.648 86.464 1.00 47.91 -255 LEU B N 1
ATOM 4568 C CA . LEU B 1 117 ? -20.872 69.100 87.349 1.00 48.32 -255 LEU B CA 1
ATOM 4569 C C . LEU B 1 117 ? -19.760 68.038 87.304 1.00 49.10 -255 LEU B C 1
ATOM 4570 O O . LEU B 1 117 ? -19.991 66.848 87.547 1.00 49.91 -255 LEU B O 1
ATOM 4575 N N . ILE B 1 118 ? -18.566 68.444 86.921 1.00 48.85 -254 ILE B N 1
ATOM 4576 C CA . ILE B 1 118 ? -17.446 67.504 86.946 1.00 49.84 -254 ILE B CA 1
ATOM 4577 C C . ILE B 1 118 ? -16.521 67.932 88.070 1.00 50.60 -254 ILE B C 1
ATOM 4578 O O . ILE B 1 118 ? -16.252 69.111 88.244 1.00 50.61 -254 ILE B O 1
ATOM 4583 N N . TYR B 1 119 ? -16.074 66.982 88.865 1.00 51.94 -253 TYR B N 1
ATOM 4584 C CA . TYR B 1 119 ? -15.372 67.305 90.081 1.00 52.78 -253 TYR B CA 1
ATOM 4585 C C . TYR B 1 119 ? -14.274 66.279 90.339 1.00 54.25 -253 TYR B C 1
ATOM 4586 O O . TYR B 1 119 ? -14.326 65.151 89.844 1.00 54.54 -253 TYR B O 1
ATOM 4595 N N . ASN B 1 120 ? -13.310 66.707 91.146 1.00 55.25 -252 ASN B N 1
ATOM 4596 C CA . ASN B 1 120 ? -12.068 66.018 91.458 1.00 57.08 -252 ASN B CA 1
ATOM 4597 C C . ASN B 1 120 ? -12.175 65.272 92.792 1.00 58.84 -252 ASN B C 1
ATOM 4598 O O . ASN B 1 120 ? -12.242 65.885 93.859 1.00 59.32 -252 ASN B O 1
ATOM 4603 N N . LYS B 1 121 ? -12.190 63.948 92.735 1.00 59.90 -251 LYS B N 1
ATOM 4604 C CA . LYS B 1 121 ? -12.531 63.162 93.922 1.00 61.71 -251 LYS B CA 1
ATOM 4605 C C . LYS B 1 121 ? -11.519 63.258 95.035 1.00 63.34 -251 LYS B C 1
ATOM 4606 O O . LYS B 1 121 ? -11.821 62.958 96.184 1.00 64.50 -251 LYS B O 1
ATOM 4612 N N . ASP B 1 122 ? -10.319 63.690 94.685 1.00 63.64 -250 ASP B N 1
ATOM 4613 C CA . ASP B 1 122 ? -9.247 63.779 95.662 1.00 65.59 -250 ASP B CA 1
ATOM 4614 C C . ASP B 1 122 ? -9.301 65.103 96.385 1.00 64.90 -250 ASP B C 1
ATOM 4615 O O . ASP B 1 122 ? -8.894 65.190 97.535 1.00 66.66 -250 ASP B O 1
ATOM 4620 N N . LEU B 1 123 ? -9.787 66.131 95.711 1.00 62.70 -249 LEU B N 1
ATOM 4621 C CA . LEU B 1 123 ? -9.902 67.427 96.328 1.00 62.20 -249 LEU B CA 1
ATOM 4622 C C . LEU B 1 123 ? -11.235 67.558 97.034 1.00 61.72 -249 LEU B C 1
ATOM 4623 O O . LEU B 1 123 ? -11.351 68.200 98.064 1.00 62.43 -249 LEU B O 1
ATOM 4628 N N . LEU B 1 124 ? -12.244 66.925 96.470 1.00 61.09 -248 LEU B N 1
ATOM 4629 C CA . LEU B 1 124 ? -13.586 67.032 96.963 1.00 60.52 -248 LEU B CA 1
ATOM 4630 C C . LEU B 1 124 ? -14.212 65.670 96.941 1.00 61.40 -248 LEU B C 1
ATOM 4631 O O . LEU B 1 124 ? -14.792 65.287 95.933 1.00 60.48 -248 LEU B O 1
ATOM 4636 N N . PRO B 1 125 ? -14.098 64.908 98.031 1.00 63.44 -247 PRO B N 1
ATOM 4637 C CA . PRO B 1 125 ? -14.809 63.624 98.025 1.00 64.21 -247 PRO B CA 1
ATOM 4638 C C . PRO B 1 125 ? -16.312 63.825 97.877 1.00 63.20 -247 PRO B C 1
ATOM 4639 O O . PRO B 1 125 ? -16.931 63.054 97.187 1.00 63.28 -247 PRO B O 1
ATOM 4643 N N . ASN B 1 126 ? -16.863 64.888 98.464 1.00 62.62 -246 ASN B N 1
ATOM 4644 C CA . ASN B 1 126 ? -18.289 65.213 98.389 1.00 61.78 -246 ASN B CA 1
ATOM 4645 C C . ASN B 1 126 ? -18.621 66.523 97.693 1.00 59.78 -246 ASN B C 1
ATOM 4646 O O . ASN B 1 126 ? -18.644 67.568 98.333 1.00 60.04 -246 ASN B O 1
ATOM 4651 N N . PRO B 1 127 ? -18.935 66.476 96.390 1.00 58.31 -245 PRO B N 1
ATOM 4652 C CA . PRO B 1 127 ? -19.231 67.708 95.661 1.00 56.52 -245 PRO B CA 1
ATOM 4653 C C . PRO B 1 127 ? -20.421 68.415 96.298 1.00 56.60 -245 PRO B C 1
ATOM 4654 O O . PRO B 1 127 ? -21.312 67.747 96.830 1.00 57.74 -245 PRO B O 1
ATOM 4658 N N . PRO B 1 128 ? -20.443 69.753 96.259 1.00 55.64 -244 PRO B N 1
ATOM 4659 C CA . PRO B 1 128 ? -21.492 70.389 97.003 1.00 56.02 -244 PRO B CA 1
ATOM 4660 C C . PRO B 1 128 ? -22.806 70.143 96.296 1.00 55.44 -244 PRO B C 1
ATOM 4661 O O . PRO B 1 128 ? -22.836 69.874 95.099 1.00 54.11 -244 PRO B O 1
ATOM 4665 N N . LYS B 1 129 ? -23.881 70.231 97.065 1.00 56.51 -243 LYS B N 1
ATOM 4666 C CA . LYS B 1 129 ? -25.227 70.099 96.528 1.00 56.18 -243 LYS B CA 1
ATOM 4667 C C . LYS B 1 129 ? -25.756 71.440 95.996 1.00 54.87 -243 LYS B C 1
ATOM 4668 O O . LYS B 1 129 ? -26.540 71.462 95.061 1.00 53.95 -243 LYS B O 1
ATOM 4674 N N . THR B 1 130 ? -25.298 72.550 96.583 1.00 54.74 -242 THR B N 1
ATOM 4675 C CA . THR B 1 130 ? -25.825 73.874 96.257 1.00 53.93 -242 THR B CA 1
ATOM 4676 C C . THR B 1 130 ? -24.766 74.874 95.764 1.00 52.90 -242 THR B C 1
ATOM 4677 O O . THR B 1 130 ? -23.600 74.779 96.100 1.00 53.16 -242 THR B O 1
ATOM 4681 N N . TRP B 1 131 ? -25.189 75.844 94.965 1.00 52.16 -241 TRP B N 1
ATOM 4682 C CA . TRP B 1 131 ? -24.316 76.926 94.504 1.00 51.42 -241 TRP B CA 1
ATOM 4683 C C . TRP B 1 131 ? -23.801 77.798 95.645 1.00 51.82 -241 TRP B C 1
ATOM 4684 O O . TRP B 1 131 ? -22.633 78.143 95.702 1.00 51.62 -241 TRP B O 1
ATOM 4695 N N . GLU B 1 132 ? -24.695 78.129 96.556 1.00 52.86 -240 GLU B N 1
ATOM 4696 C CA . GLU B 1 132 ? -24.400 78.951 97.731 1.00 53.92 -240 GLU B CA 1
ATOM 4697 C C . GLU B 1 132 ? -23.194 78.442 98.546 1.00 54.47 -240 GLU B C 1
ATOM 4698 O O . GLU B 1 132 ? -22.451 79.232 99.111 1.00 54.84 -240 GLU B O 1
ATOM 4704 N N . GLU B 1 133 ? -23.037 77.117 98.608 1.00 54.83 -239 GLU B N 1
ATOM 4705 C CA . GLU B 1 133 ? -21.947 76.438 99.311 1.00 55.63 -239 GLU B CA 1
ATOM 4706 C C . GLU B 1 133 ? -20.594 76.807 98.713 1.00 55.08 -239 GLU B C 1
ATOM 4707 O O . GLU B 1 133 ? -19.564 76.731 99.401 1.00 55.72 -239 GLU B O 1
ATOM 4713 N N . ILE B 1 134 ? -20.601 77.194 97.427 1.00 53.89 -238 ILE B N 1
ATOM 4714 C CA . ILE B 1 134 ? -19.361 77.379 96.656 1.00 53.08 -238 ILE B CA 1
ATOM 4715 C C . ILE B 1 134 ? -18.458 78.475 97.210 1.00 53.52 -238 ILE B C 1
ATOM 4716 O O . ILE B 1 134 ? -17.272 78.212 97.368 1.00 54.32 -238 ILE B O 1
ATOM 4721 N N . PRO B 1 135 ? -18.998 79.668 97.545 1.00 53.55 -237 PRO B N 1
ATOM 4722 C CA . PRO B 1 135 ? -18.126 80.693 98.167 1.00 54.41 -237 PRO B CA 1
ATOM 4723 C C . PRO B 1 135 ? -17.302 80.200 99.356 1.00 55.66 -237 PRO B C 1
ATOM 4724 O O . PRO B 1 135 ? -16.098 80.427 99.395 1.00 56.18 -237 PRO B O 1
ATOM 4728 N N . ALA B 1 136 ? -17.919 79.501 100.292 1.00 56.38 -236 ALA B N 1
ATOM 4729 C CA . ALA B 1 136 ? -17.171 79.028 101.461 1.00 57.91 -236 ALA B CA 1
ATOM 4730 C C . ALA B 1 136 ? -16.153 77.958 101.047 1.00 58.16 -236 ALA B C 1
ATOM 4731 O O . ALA B 1 136 ? -15.058 77.848 101.599 1.00 59.27 -236 ALA B O 1
ATOM 4733 N N . LEU B 1 137 ? -16.519 77.193 100.034 1.00 57.17 -235 LEU B N 1
ATOM 4734 C CA . LEU B 1 137 ? -15.719 76.072 99.576 1.00 57.22 -235 LEU B CA 1
ATOM 4735 C C . LEU B 1 137 ? -14.465 76.553 98.886 1.00 56.86 -235 LEU B C 1
ATOM 4736 O O . LEU B 1 137 ? -13.418 75.919 98.956 1.00 57.49 -235 LEU B O 1
ATOM 4741 N N . ASP B 1 138 ? -14.591 77.689 98.219 1.00 55.82 -234 ASP B N 1
ATOM 4742 C CA . ASP B 1 138 ? -13.480 78.276 97.540 1.00 55.79 -234 ASP B CA 1
ATOM 4743 C C . ASP B 1 138 ? -12.514 78.806 98.581 1.00 57.40 -234 ASP B C 1
ATOM 4744 O O . ASP B 1 138 ? -11.287 78.697 98.432 1.00 58.22 -234 ASP B O 1
ATOM 4749 N N . LYS B 1 139 ? -13.061 79.367 99.649 1.00 57.80 -233 LYS B N 1
ATOM 4750 C CA . LYS B 1 139 ? -12.203 79.953 100.665 1.00 59.52 -233 LYS B CA 1
ATOM 4751 C C . LYS B 1 139 ? -11.253 78.883 101.222 1.00 60.93 -233 LYS B C 1
ATOM 4752 O O . LYS B 1 139 ? -10.066 79.121 101.326 1.00 62.05 -233 LYS B O 1
ATOM 4758 N N . GLU B 1 140 ? -11.767 77.693 101.525 1.00 61.02 -232 GLU B N 1
ATOM 4759 C CA . GLU B 1 140 ? -10.929 76.616 102.056 1.00 62.39 -232 GLU B CA 1
ATOM 4760 C C . GLU B 1 140 ? -10.039 75.940 101.039 1.00 62.06 -232 GLU B C 1
ATOM 4761 O O . GLU B 1 140 ? -9.075 75.305 101.405 1.00 63.72 -232 GLU B O 1
ATOM 4767 N N . LEU B 1 141 ? -10.348 76.050 99.769 1.00 60.64 -231 LEU B N 1
ATOM 4768 C CA . LEU B 1 141 ? -9.462 75.472 98.770 1.00 60.54 -231 LEU B CA 1
ATOM 4769 C C . LEU B 1 141 ? -8.396 76.465 98.311 1.00 60.80 -231 LEU B C 1
ATOM 4770 O O . LEU B 1 141 ? -7.348 76.026 97.874 1.00 61.72 -231 LEU B O 1
ATOM 4775 N N . LYS B 1 142 ? -8.661 77.777 98.434 1.00 60.41 -230 LYS B N 1
ATOM 4776 C CA . LYS B 1 142 ? -7.646 78.834 98.232 1.00 60.98 -230 LYS B CA 1
ATOM 4777 C C . LYS B 1 142 ? -6.529 78.663 99.253 1.00 63.00 -230 LYS B C 1
ATOM 4778 O O . LYS B 1 142 ? -5.347 78.888 98.971 1.00 64.19 -230 LYS B O 1
ATOM 4784 N N . ALA B 1 143 ? -6.916 78.225 100.437 1.00 63.56 -229 ALA B N 1
ATOM 4785 C CA . ALA B 1 143 ? -5.972 77.904 101.497 1.00 65.82 -229 ALA B CA 1
ATOM 4786 C C . ALA B 1 143 ? -5.057 76.737 101.145 1.00 67.00 -229 ALA B C 1
ATOM 4787 O O . ALA B 1 143 ? -4.041 76.525 101.803 1.00 69.15 -229 ALA B O 1
ATOM 4789 N N . LYS B 1 144 ? -5.423 75.966 100.129 1.00 65.78 -228 LYS B N 1
ATOM 4790 C CA . LYS B 1 144 ? -4.616 74.845 99.690 1.00 66.70 -228 LYS B CA 1
ATOM 4791 C C . LYS B 1 144 ? -3.993 75.090 98.322 1.00 66.23 -228 LYS B C 1
ATOM 4792 O O . LYS B 1 144 ? -3.530 74.158 97.674 1.00 66.29 -228 LYS B O 1
ATOM 4798 N N . GLY B 1 145 ? -3.975 76.352 97.903 1.00 65.50 -227 GLY B N 1
ATOM 4799 C CA . GLY B 1 145 ? -3.335 76.730 96.655 1.00 65.35 -227 GLY B CA 1
ATOM 4800 C C . GLY B 1 145 ? -4.125 76.227 95.484 1.00 63.38 -227 GLY B C 1
ATOM 4801 O O . GLY B 1 145 ? -3.561 75.924 94.441 1.00 63.65 -227 GLY B O 1
ATOM 4802 N N . LYS B 1 146 ? -5.434 76.138 95.678 1.00 61.85 -226 LYS B N 1
ATOM 4803 C CA . LYS B 1 146 ? -6.338 75.544 94.714 1.00 60.23 -226 LYS B CA 1
ATOM 4804 C C . LYS B 1 146 ? -7.558 76.417 94.621 1.00 58.50 -226 LYS B C 1
ATOM 4805 O O . LYS B 1 146 ? -7.643 77.428 95.292 1.00 58.71 -226 LYS B O 1
ATOM 4811 N N . SER B 1 147 ? -8.510 75.989 93.808 1.00 57.05 -225 SER B N 1
ATOM 4812 C CA . SER B 1 147 ? -9.720 76.742 93.537 1.00 55.74 -225 SER B CA 1
ATOM 4813 C C . SER B 1 147 ? -11.015 75.856 93.429 1.00 54.78 -225 SER B C 1
ATOM 4814 O O . SER B 1 147 ? -10.986 74.682 93.023 1.00 54.85 -225 SER B O 1
ATOM 4817 N N . ALA B 1 148 ? -12.155 76.412 93.791 1.00 53.73 -224 ALA B N 1
ATOM 4818 C CA . ALA B 1 148 ? -13.352 75.598 93.846 1.00 53.19 -224 ALA B CA 1
ATOM 4819 C C . ALA B 1 148 ? -13.876 75.210 92.469 1.00 52.06 -224 ALA B C 1
ATOM 4820 O O . ALA B 1 148 ? -14.189 74.055 92.245 1.00 52.05 -224 ALA B O 1
ATOM 4822 N N . LEU B 1 149 ? -13.982 76.175 91.561 1.00 51.21 -223 LEU B N 1
ATOM 4823 C CA . LEU B 1 149 ? -14.715 75.975 90.332 1.00 49.98 -223 LEU B CA 1
ATOM 4824 C C . LEU B 1 149 ? -14.282 76.870 89.170 1.00 49.62 -223 LEU B C 1
ATOM 4825 O O . LEU B 1 149 ? -14.237 78.088 89.297 1.00 50.00 -223 LEU B O 1
ATOM 4830 N N . MET B 1 150 ? -13.995 76.255 88.031 1.00 49.16 -222 MET B N 1
ATOM 4831 C CA . MET B 1 150 ? -13.664 76.976 86.814 1.00 48.64 -222 MET B CA 1
ATOM 4832 C C . MET B 1 150 ? -14.439 76.411 85.629 1.00 48.01 -222 MET B C 1
ATOM 4833 O O . MET B 1 150 ? -14.412 75.201 85.348 1.00 48.44 -222 MET B O 1
ATOM 4838 N N . PHE B 1 151 ? -15.126 77.282 84.912 1.00 47.26 -221 PHE B N 1
ATOM 4839 C CA . PHE B 1 151 ? -15.755 76.869 83.686 1.00 46.40 -221 PHE B CA 1
ATOM 4840 C C . PHE B 1 151 ? -15.821 78.039 82.740 1.00 46.13 -221 PHE B C 1
ATOM 4841 O O . PHE B 1 151 ? -15.555 79.166 83.116 1.00 46.50 -221 PHE B O 1
ATOM 4849 N N . ASN B 1 152 ? -16.169 77.749 81.499 1.00 45.93 -220 ASN B N 1
ATOM 4850 C CA . ASN B 1 152 ? -16.178 78.738 80.440 1.00 45.81 -220 ASN B CA 1
ATOM 4851 C C . ASN B 1 152 ? -17.246 79.827 80.641 1.00 45.67 -220 ASN B C 1
ATOM 4852 O O . ASN B 1 152 ? -18.423 79.567 80.452 1.00 45.01 -220 ASN B O 1
ATOM 4857 N N . LEU B 1 153 ? -16.818 81.043 80.979 1.00 46.25 -219 LEU B N 1
ATOM 4858 C CA . LEU B 1 153 ? -17.725 82.159 81.207 1.00 46.22 -219 LEU B CA 1
ATOM 4859 C C . LEU B 1 153 ? -18.026 82.932 79.933 1.00 46.51 -219 LEU B C 1
ATOM 4860 O O . LEU B 1 153 ? -18.891 83.841 79.942 1.00 46.69 -219 LEU B O 1
ATOM 4865 N N . GLN B 1 154 ? -17.316 82.589 78.853 1.00 46.39 -218 GLN B N 1
ATOM 4866 C CA . GLN B 1 154 ? -17.446 83.318 77.575 1.00 46.93 -218 GLN B CA 1
ATOM 4867 C C . GLN B 1 154 ? -18.518 82.721 76.630 1.00 46.48 -218 GLN B C 1
ATOM 4868 O O . GLN B 1 154 ? -18.674 83.213 75.499 1.00 47.18 -218 GLN B O 1
ATOM 4874 N N . GLU B 1 155 ? -19.222 81.666 77.050 1.00 45.25 -217 GLU B N 1
ATOM 4875 C CA . GLU B 1 155 ? -20.238 81.052 76.207 1.00 44.41 -217 GLU B CA 1
ATOM 4876 C C . GLU B 1 155 ? -21.481 80.842 77.056 1.00 44.11 -217 GLU B C 1
ATOM 4877 O O . GLU B 1 155 ? -21.415 80.124 78.054 1.00 44.14 -217 GLU B O 1
ATOM 4883 N N . PRO B 1 156 ? -22.606 81.507 76.705 1.00 44.06 -216 PRO B N 1
ATOM 4884 C CA . PRO B 1 156 ? -23.761 81.556 77.563 1.00 44.00 -216 PRO B CA 1
ATOM 4885 C C . PRO B 1 156 ? -24.361 80.187 77.909 1.00 43.76 -216 PRO B C 1
ATOM 4886 O O . PRO B 1 156 ? -25.019 80.028 78.934 1.00 44.20 -216 PRO B O 1
ATOM 4890 N N . TYR B 1 157 ? -24.076 79.204 77.070 1.00 43.33 -215 TYR B N 1
ATOM 4891 C CA . TYR B 1 157 ? -24.511 77.854 77.220 1.00 42.80 -215 TYR B CA 1
ATOM 4892 C C . TYR B 1 157 ? -24.128 77.330 78.570 1.00 43.19 -215 TYR B C 1
ATOM 4893 O O . TYR B 1 157 ? -24.861 76.492 79.148 1.00 43.18 -215 TYR B O 1
ATOM 4902 N N . PHE B 1 158 ? -22.972 77.797 79.059 1.00 43.33 -214 PHE B N 1
ATOM 4903 C CA . PHE B 1 158 ? -22.423 77.333 80.325 1.00 43.60 -214 PHE B CA 1
ATOM 4904 C C . PHE B 1 158 ? -22.947 78.038 81.544 1.00 44.04 -214 PHE B C 1
ATOM 4905 O O . PHE B 1 158 ? -22.903 77.451 82.629 1.00 44.59 -214 PHE B O 1
ATOM 4913 N N . THR B 1 159 ? -23.423 79.273 81.401 1.00 44.01 -213 THR B N 1
ATOM 4914 C CA . THR B 1 159 ? -23.923 79.994 82.580 1.00 44.73 -213 THR B CA 1
ATOM 4915 C C . THR B 1 159 ? -25.426 79.879 82.674 1.00 44.94 -213 THR B C 1
ATOM 4916 O O . THR B 1 159 ? -26.056 80.279 83.660 1.00 45.51 -213 THR B O 1
ATOM 4920 N N . TRP B 1 160 ? -26.005 79.324 81.622 1.00 44.59 -212 TRP B N 1
ATOM 4921 C CA . TRP B 1 160 ? -27.431 79.285 81.516 1.00 44.72 -212 TRP B CA 1
ATOM 4922 C C . TRP B 1 160 ? -28.094 78.394 82.567 1.00 45.11 -212 TRP B C 1
ATOM 4923 O O . TRP B 1 160 ? -29.172 78.732 83.057 1.00 45.88 -212 TRP B O 1
ATOM 4934 N N . PRO B 1 161 ? -27.479 77.247 82.894 1.00 44.56 -211 PRO B N 1
ATOM 4935 C CA . PRO B 1 161 ? -28.194 76.398 83.819 1.00 45.37 -211 PRO B CA 1
ATOM 4936 C C . PRO B 1 161 ? -28.471 77.096 85.136 1.00 46.38 -211 PRO B C 1
ATOM 4937 O O . PRO B 1 161 ? -29.391 76.674 85.873 1.00 47.06 -211 PRO B O 1
ATOM 4941 N N . LEU B 1 162 ? -27.681 78.143 85.416 1.00 45.89 -210 LEU B N 1
ATOM 4942 C CA . LEU B 1 162 ? -27.737 78.806 86.688 1.00 46.67 -210 LEU B CA 1
ATOM 4943 C C . LEU B 1 162 ? -28.691 79.998 86.615 1.00 47.60 -210 LEU B C 1
ATOM 4944 O O . LEU B 1 162 ? -29.453 80.268 87.558 1.00 48.83 -210 LEU B O 1
ATOM 4949 N N . ILE B 1 163 ? -28.655 80.704 85.496 1.00 46.87 -209 ILE B N 1
ATOM 4950 C CA . ILE B 1 163 ? -29.602 81.755 85.201 1.00 47.21 -209 ILE B CA 1
ATOM 4951 C C . ILE B 1 163 ? -31.010 81.237 85.054 1.00 47.93 -209 ILE B C 1
ATOM 4952 O O . ILE B 1 163 ? -31.961 81.978 85.303 1.00 49.31 -209 ILE B O 1
ATOM 4957 N N . ALA B 1 164 ? -31.165 79.981 84.643 1.00 47.64 -208 ALA B N 1
ATOM 4958 C CA . ALA B 1 164 ? -32.503 79.424 84.447 1.00 48.37 -208 ALA B CA 1
ATOM 4959 C C . ALA B 1 164 ? -33.025 78.804 85.727 1.00 49.29 -208 ALA B C 1
ATOM 4960 O O . ALA B 1 164 ? -34.229 78.606 85.884 1.00 50.37 -208 ALA B O 1
ATOM 4962 N N . ALA B 1 165 ? -32.112 78.501 86.639 1.00 49.00 -207 ALA B N 1
ATOM 4963 C CA . ALA B 1 165 ? -32.431 77.722 87.821 1.00 49.87 -207 ALA B CA 1
ATOM 4964 C C . ALA B 1 165 ? -33.672 78.247 88.517 1.00 51.40 -207 ALA B C 1
ATOM 4965 O O . ALA B 1 165 ? -34.569 77.482 88.875 1.00 52.85 -207 ALA B O 1
ATOM 4967 N N . ASP B 1 166 ? -33.733 79.557 88.685 1.00 51.68 -206 ASP B N 1
ATOM 4968 C CA . ASP B 1 166 ? -34.663 80.172 89.602 1.00 53.01 -206 ASP B CA 1
ATOM 4969 C C . ASP B 1 166 ? -35.696 80.984 88.821 1.00 53.95 -206 ASP B C 1
ATOM 4970 O O . ASP B 1 166 ? -36.282 81.948 89.352 1.00 55.32 -206 ASP B O 1
ATOM 4975 N N . GLY B 1 167 ? -35.911 80.603 87.561 1.00 53.03 -205 GLY B N 1
ATOM 4976 C CA . GLY B 1 167 ? -36.971 81.169 86.755 1.00 53.86 -205 GLY B CA 1
ATOM 4977 C C . GLY B 1 167 ? -36.603 81.852 85.439 1.00 53.31 -205 GLY B C 1
ATOM 4978 O O . GLY B 1 167 ? -37.459 82.375 84.776 1.00 54.38 -205 GLY B O 1
ATOM 4979 N N . GLY B 1 168 ? -35.347 81.877 85.028 1.00 52.12 -204 GLY B N 1
ATOM 4980 C CA . GLY B 1 168 ? -35.035 82.490 83.740 1.00 51.27 -204 GLY B CA 1
ATOM 4981 C C . GLY B 1 168 ? -35.351 81.524 82.630 1.00 50.89 -204 GLY B C 1
ATOM 4982 O O . GLY B 1 168 ? -35.127 80.337 82.782 1.00 50.93 -204 GLY B O 1
ATOM 4983 N N . TYR B 1 169 ? -35.875 82.014 81.517 1.00 51.04 -203 TYR B N 1
ATOM 4984 C CA . TYR B 1 169 ? -36.174 81.159 80.376 1.00 50.66 -203 TYR B CA 1
ATOM 4985 C C . TYR B 1 169 ? -35.916 81.889 79.048 1.00 50.54 -203 TYR B C 1
ATOM 4986 O O . TYR B 1 169 ? -35.910 83.119 78.998 1.00 51.02 -203 TYR B O 1
ATOM 4995 N N . ALA B 1 170 ? -35.666 81.124 77.989 1.00 49.64 -202 ALA B N 1
ATOM 4996 C CA . ALA B 1 170 ? -35.569 81.686 76.669 1.00 49.52 -202 ALA B CA 1
ATOM 4997 C C . ALA B 1 170 ? -36.949 82.209 76.220 1.00 51.10 -202 ALA B C 1
ATOM 4998 O O . ALA B 1 170 ? -37.293 83.342 76.518 1.00 52.06 -202 ALA B O 1
ATOM 5000 N N . PHE B 1 171 ? -37.733 81.370 75.530 1.00 51.60 -201 PHE B N 1
ATOM 5001 C CA . PHE B 1 171 ? -39.062 81.709 75.055 1.00 52.90 -201 PHE B CA 1
ATOM 5002 C C . PHE B 1 171 ? -40.092 80.809 75.705 1.00 53.68 -201 PHE B C 1
ATOM 5003 O O . PHE B 1 171 ? -39.918 79.605 75.739 1.00 53.04 -201 PHE B O 1
ATOM 5011 N N . LYS B 1 172 ? -41.175 81.396 76.202 1.00 55.29 -200 LYS B N 1
ATOM 5012 C CA . LYS B 1 172 ? -42.191 80.632 76.915 1.00 56.65 -200 LYS B CA 1
ATOM 5013 C C . LYS B 1 172 ? -42.817 79.582 76.023 1.00 57.10 -200 LYS B C 1
ATOM 5014 O O . LYS B 1 172 ? -43.181 79.883 74.888 1.00 57.79 -200 LYS B O 1
ATOM 5020 N N . TYR B 1 173 ? -42.929 78.351 76.523 1.00 56.99 -199 TYR B N 1
ATOM 5021 C CA . TYR B 1 173 ? -43.639 77.289 75.786 1.00 57.67 -199 TYR B CA 1
ATOM 5022 C C . TYR B 1 173 ? -45.084 77.234 76.231 1.00 60.04 -199 TYR B C 1
ATOM 5023 O O . TYR B 1 173 ? -45.367 77.179 77.426 1.00 60.81 -199 TYR B O 1
ATOM 5032 N N . GLU B 1 174 ? -46.004 77.267 75.274 1.00 61.32 -198 GLU B N 1
ATOM 5033 C CA . GLU B 1 174 ? -47.412 77.229 75.605 1.00 63.83 -198 GLU B CA 1
ATOM 5034 C C . GLU B 1 174 ? -48.203 76.493 74.539 1.00 65.01 -198 GLU B C 1
ATOM 5035 O O . GLU B 1 174 ? -48.367 76.978 73.406 1.00 65.23 -198 GLU B O 1
ATOM 5041 N N . ASN B 1 175 ? -48.678 75.307 74.939 1.00 65.75 -197 ASN B N 1
ATOM 5042 C CA . ASN B 1 175 ? -49.464 74.412 74.098 1.00 66.80 -197 ASN B CA 1
ATOM 5043 C C . ASN B 1 175 ? -48.903 74.213 72.680 1.00 65.60 -197 ASN B C 1
ATOM 5044 O O . ASN B 1 175 ? -49.549 74.608 71.696 1.00 66.66 -197 ASN B O 1
ATOM 5049 N N . GLY B 1 176 ? -47.698 73.624 72.577 1.00 63.43 -196 GLY B N 1
ATOM 5050 C CA . GLY B 1 176 ? -47.108 73.320 71.254 1.00 62.24 -196 GLY B CA 1
ATOM 5051 C C . GLY B 1 176 ? -46.251 74.438 70.647 1.00 61.28 -196 GLY B C 1
ATOM 5052 O O . GLY B 1 176 ? -45.297 74.177 69.873 1.00 59.79 -196 GLY B O 1
ATOM 5053 N N . LYS B 1 177 ? -46.572 75.686 71.000 1.00 61.75 -195 LYS B N 1
ATOM 5054 C CA . LYS B 1 177 ? -45.904 76.835 70.410 1.00 60.77 -195 LYS B CA 1
ATOM 5055 C C . LYS B 1 177 ? -44.978 77.591 71.364 1.00 59.50 -195 LYS B C 1
ATOM 5056 O O . LYS B 1 177 ? -45.287 77.818 72.535 1.00 59.94 -195 LYS B O 1
ATOM 5062 N N . TYR B 1 178 ? -43.843 78.011 70.827 1.00 58.04 -194 TYR B N 1
ATOM 5063 C CA . TYR B 1 178 ? -43.028 79.001 71.492 1.00 56.98 -194 TYR B CA 1
ATOM 5064 C C . TYR B 1 178 ? -43.609 80.395 71.221 1.00 58.55 -194 TYR B C 1
ATOM 5065 O O . TYR B 1 178 ? -44.047 80.701 70.112 1.00 59.69 -194 TYR B O 1
ATOM 5074 N N . ASP B 1 179 ? -43.670 81.228 72.247 1.00 59.08 -193 ASP B N 1
ATOM 5075 C CA . ASP B 1 179 ? -44.027 82.620 72.049 1.00 60.21 -193 ASP B CA 1
ATOM 5076 C C . ASP B 1 179 ? -42.783 83.526 71.953 1.00 59.14 -193 ASP B C 1
ATOM 5077 O O . ASP B 1 179 ? -42.150 83.867 72.970 1.00 58.37 -193 ASP B O 1
ATOM 5082 N N . ILE B 1 180 ? -42.439 83.920 70.732 1.00 58.93 -192 ILE B N 1
ATOM 5083 C CA . ILE B 1 180 ? -41.282 84.771 70.534 1.00 57.85 -192 ILE B CA 1
ATOM 5084 C C . ILE B 1 180 ? -41.569 86.156 71.082 1.00 59.28 -192 ILE B C 1
ATOM 5085 O O . ILE B 1 180 ? -40.701 86.998 71.119 1.00 59.29 -192 ILE B O 1
ATOM 5090 N N . LYS B 1 181 ? -42.790 86.401 71.525 1.00 61.17 -191 LYS B N 1
ATOM 5091 C CA . LYS B 1 181 ? -43.115 87.695 72.138 1.00 62.70 -191 LYS B CA 1
ATOM 5092 C C . LYS B 1 181 ? -42.990 87.661 73.658 1.00 62.33 -191 LYS B C 1
ATOM 5093 O O . LYS B 1 181 ? -43.226 88.652 74.308 1.00 63.72 -191 LYS B O 1
ATOM 5099 N N . ASP B 1 182 ? -42.578 86.516 74.205 1.00 60.90 -190 ASP B N 1
ATOM 5100 C CA . ASP B 1 182 ? -42.486 86.273 75.654 1.00 60.31 -190 ASP B CA 1
ATOM 5101 C C . ASP B 1 182 ? -41.122 85.650 75.956 1.00 58.31 -190 ASP B C 1
ATOM 5102 O O . ASP B 1 182 ? -40.914 84.429 75.809 1.00 57.21 -190 ASP B O 1
ATOM 5107 N N . VAL B 1 183 ? -40.204 86.514 76.384 1.00 57.77 -189 VAL B N 1
ATOM 5108 C CA . VAL B 1 183 ? -38.818 86.177 76.568 1.00 55.74 -189 VAL B CA 1
ATOM 5109 C C . VAL B 1 183 ? -38.590 86.283 78.056 1.00 55.56 -189 VAL B C 1
ATOM 5110 O O . VAL B 1 183 ? -39.060 87.225 78.651 1.00 56.68 -189 VAL B O 1
ATOM 5114 N N . GLY B 1 184 ? -37.889 85.327 78.658 1.00 54.09 -188 GLY B N 1
ATOM 5115 C CA . GLY B 1 184 ? -37.658 85.361 80.101 1.00 54.15 -188 GLY B CA 1
ATOM 5116 C C . GLY B 1 184 ? -36.219 85.587 80.534 1.00 53.21 -188 GLY B C 1
ATOM 5117 O O . GLY B 1 184 ? -35.704 84.851 81.358 1.00 53.01 -188 GLY B O 1
ATOM 5118 N N . VAL B 1 185 ? -35.576 86.614 79.993 1.00 53.13 -187 VAL B N 1
ATOM 5119 C CA . VAL B 1 185 ? -34.164 86.855 80.195 1.00 51.86 -187 VAL B CA 1
ATOM 5120 C C . VAL B 1 185 ? -33.954 87.922 81.278 1.00 52.78 -187 VAL B C 1
ATOM 5121 O O . VAL B 1 185 ? -32.920 87.982 81.953 1.00 52.06 -187 VAL B O 1
ATOM 5125 N N . ASP B 1 186 ? -34.965 88.742 81.480 1.00 54.40 -186 ASP B N 1
ATOM 5126 C CA . ASP B 1 186 ? -34.849 89.862 82.390 1.00 55.36 -186 ASP B CA 1
ATOM 5127 C C . ASP B 1 186 ? -35.807 89.681 83.545 1.00 56.14 -186 ASP B C 1
ATOM 5128 O O . ASP B 1 186 ? -36.073 90.611 84.255 1.00 57.80 -186 ASP B O 1
ATOM 5133 N N . ASN B 1 187 ? -36.333 88.491 83.758 1.00 55.79 -185 ASN B N 1
ATOM 5134 C CA . ASN B 1 187 ? -37.181 88.321 84.948 1.00 57.11 -185 ASN B CA 1
ATOM 5135 C C . ASN B 1 187 ? -36.387 88.263 86.295 1.00 56.79 -185 ASN B C 1
ATOM 5136 O O . ASN B 1 187 ? -35.149 88.432 86.323 1.00 55.55 -185 ASN B O 1
ATOM 5141 N N . ALA B 1 188 ? -37.102 88.074 87.402 1.00 57.97 -184 ALA B N 1
ATOM 5142 C CA . ALA B 1 188 ? -36.479 88.115 88.719 1.00 57.85 -184 ALA B CA 1
ATOM 5143 C C . ALA B 1 188 ? -35.529 86.945 88.841 1.00 56.13 -184 ALA B C 1
ATOM 5144 O O . ALA B 1 188 ? -34.431 87.091 89.371 1.00 55.69 -184 ALA B O 1
ATOM 5146 N N . GLY B 1 189 ? -35.941 85.789 88.334 1.00 55.60 -183 GLY B N 1
ATOM 5147 C CA . GLY B 1 189 ? -35.074 84.604 88.341 1.00 54.45 -183 GLY B CA 1
ATOM 5148 C C . GLY B 1 189 ? -33.742 84.716 87.602 1.00 52.65 -183 GLY B C 1
ATOM 5149 O O . GLY B 1 189 ? -32.705 84.311 88.117 1.00 51.92 -183 GLY B O 1
ATOM 5150 N N . ALA B 1 190 ? -33.783 85.265 86.394 1.00 52.47 -182 ALA B N 1
ATOM 5151 C CA . ALA B 1 190 ? -32.581 85.478 85.603 1.00 51.35 -182 ALA B CA 1
ATOM 5152 C C . ALA B 1 190 ? -31.659 86.422 86.355 1.00 51.32 -182 ALA B C 1
ATOM 5153 O O . ALA B 1 190 ? -30.481 86.134 86.510 1.00 50.48 -182 ALA B O 1
ATOM 5155 N N . LYS B 1 191 ? -32.215 87.516 86.852 1.00 52.41 -181 LYS B N 1
ATOM 5156 C CA . LYS B 1 191 ? -31.471 88.473 87.664 1.00 53.03 -181 LYS B CA 1
ATOM 5157 C C . LYS B 1 191 ? -30.703 87.828 88.805 1.00 52.84 -181 LYS B C 1
ATOM 5158 O O . LYS B 1 191 ? -29.525 88.147 89.002 1.00 52.50 -181 LYS B O 1
ATOM 5164 N N . ALA B 1 192 ? -31.365 86.932 89.548 1.00 53.19 -180 ALA B N 1
ATOM 5165 C CA . ALA B 1 192 ? -30.797 86.325 90.758 1.00 52.92 -180 ALA B CA 1
ATOM 5166 C C . ALA B 1 192 ? -29.618 85.468 90.361 1.00 51.69 -180 ALA B C 1
ATOM 5167 O O . ALA B 1 192 ? -28.560 85.514 90.977 1.00 51.81 -180 ALA B O 1
ATOM 5169 N N . GLY B 1 193 ? -29.809 84.680 89.317 1.00 50.79 -179 GLY B N 1
ATOM 5170 C CA . GLY B 1 193 ? -28.800 83.758 88.884 1.00 49.73 -179 GLY B CA 1
ATOM 5171 C C . GLY B 1 193 ? -27.581 84.513 88.398 1.00 49.50 -179 GLY B C 1
ATOM 5172 O O . GLY B 1 193 ? -26.444 84.143 88.718 1.00 49.40 -179 GLY B O 1
ATOM 5173 N N . LEU B 1 194 ? -27.791 85.583 87.635 1.00 49.56 -178 LEU B N 1
ATOM 5174 C CA . LEU B 1 194 ? -26.657 86.271 87.059 1.00 49.06 -178 LEU B CA 1
ATOM 5175 C C . LEU B 1 194 ? -25.911 86.979 88.136 1.00 49.75 -178 LEU B C 1
ATOM 5176 O O . LEU B 1 194 ? -24.698 87.083 88.048 1.00 49.68 -178 LEU B O 1
ATOM 5181 N N . THR B 1 195 ? -26.640 87.460 89.146 1.00 50.70 -177 THR B N 1
ATOM 5182 C CA . THR B 1 195 ? -26.097 88.294 90.228 1.00 51.39 -177 THR B CA 1
ATOM 5183 C C . THR B 1 195 ? -25.210 87.403 91.074 1.00 51.13 -177 THR B C 1
ATOM 5184 O O . THR B 1 195 ? -24.141 87.771 91.545 1.00 51.40 -177 THR B O 1
ATOM 5188 N N . PHE B 1 196 ? -25.670 86.196 91.278 1.00 50.95 -176 PHE B N 1
ATOM 5189 C CA . PHE B 1 196 ? -24.912 85.295 92.087 1.00 50.94 -176 PHE B CA 1
ATOM 5190 C C . PHE B 1 196 ? -23.607 84.971 91.360 1.00 50.23 -176 PHE B C 1
ATOM 5191 O O . PHE B 1 196 ? -22.539 84.901 91.965 1.00 50.74 -176 PHE B O 1
ATOM 5199 N N . LEU B 1 197 ? -23.695 84.746 90.065 1.00 49.11 -175 LEU B N 1
ATOM 5200 C CA . LEU B 1 197 ? -22.512 84.552 89.274 1.00 48.58 -175 LEU B CA 1
ATOM 5201 C C . LEU B 1 197 ? -21.547 85.757 89.224 1.00 49.46 -175 LEU B C 1
ATOM 5202 O O . LEU B 1 197 ? -20.336 85.554 89.153 1.00 49.84 -175 LEU B O 1
ATOM 5207 N N . VAL B 1 198 ? -22.071 86.986 89.196 1.00 49.81 -174 VAL B N 1
ATOM 5208 C CA . VAL B 1 198 ? -21.260 88.188 89.193 1.00 50.46 -174 VAL B CA 1
ATOM 5209 C C . VAL B 1 198 ? -20.667 88.418 90.569 1.00 51.37 -174 VAL B C 1
ATOM 5210 O O . VAL B 1 198 ? -19.557 88.927 90.682 1.00 52.12 -174 VAL B O 1
ATOM 5214 N N . ASP B 1 199 ? -21.396 88.069 91.620 1.00 51.59 -173 ASP B N 1
ATOM 5215 C CA . ASP B 1 199 ? -20.835 88.156 92.981 1.00 52.53 -173 ASP B CA 1
ATOM 5216 C C . ASP B 1 199 ? -19.642 87.230 93.244 1.00 52.33 -173 ASP B C 1
ATOM 5217 O O . ASP B 1 199 ? -18.709 87.634 93.933 1.00 53.26 -173 ASP B O 1
ATOM 5222 N N . LEU B 1 200 ? -19.645 86.018 92.685 1.00 51.13 -172 LEU B N 1
ATOM 5223 C CA . LEU B 1 200 ? -18.484 85.147 92.779 1.00 50.87 -172 LEU B CA 1
ATOM 5224 C C . LEU B 1 200 ? -17.280 85.836 92.192 1.00 51.54 -172 LEU B C 1
ATOM 5225 O O . LEU B 1 200 ? -16.191 85.738 92.750 1.00 52.71 -172 LEU B O 1
ATOM 5230 N N . ILE B 1 201 ? -17.460 86.536 91.081 1.00 50.94 -171 ILE B N 1
ATOM 5231 C CA . ILE B 1 201 ? -16.364 87.211 90.448 1.00 51.43 -171 ILE B CA 1
ATOM 5232 C C . ILE B 1 201 ? -15.906 88.404 91.274 1.00 52.86 -171 ILE B C 1
ATOM 5233 O O . ILE B 1 201 ? -14.732 88.513 91.559 1.00 53.71 -171 ILE B O 1
ATOM 5238 N N . LYS B 1 202 ? -16.821 89.293 91.667 1.00 53.42 -170 LYS B N 1
ATOM 5239 C CA . LYS B 1 202 ? -16.470 90.449 92.507 1.00 54.77 -170 LYS B CA 1
ATOM 5240 C C . LYS B 1 202 ? -15.682 89.988 93.732 1.00 55.60 -170 LYS B C 1
ATOM 5241 O O . LYS B 1 202 ? -14.740 90.640 94.170 1.00 56.74 -170 LYS B O 1
ATOM 5247 N N . ASN B 1 203 ? -16.052 88.821 94.253 1.00 55.24 -169 ASN B N 1
ATOM 5248 C CA . ASN B 1 203 ? -15.419 88.256 95.452 1.00 55.72 -169 ASN B CA 1
ATOM 5249 C C . ASN B 1 203 ? -14.210 87.364 95.143 1.00 55.69 -169 ASN B C 1
ATOM 5250 O O . ASN B 1 203 ? -13.669 86.682 96.015 1.00 56.34 -169 ASN B O 1
ATOM 5255 N N . LYS B 1 204 ? -13.774 87.409 93.890 1.00 55.12 -168 LYS B N 1
ATOM 5256 C CA . LYS B 1 204 ? -12.563 86.751 93.461 1.00 54.99 -168 LYS B CA 1
ATOM 5257 C C . LYS B 1 204 ? -12.614 85.251 93.685 1.00 54.41 -168 LYS B C 1
ATOM 5258 O O . LYS B 1 204 ? -11.586 84.605 93.783 1.00 55.36 -168 LYS B O 1
ATOM 5264 N N . HIS B 1 205 ? -13.813 84.683 93.750 1.00 53.56 -167 HIS B N 1
ATOM 5265 C CA . HIS B 1 205 ? -13.948 83.219 93.630 1.00 53.12 -167 HIS B CA 1
ATOM 5266 C C . HIS B 1 205 ? -13.853 82.709 92.170 1.00 52.27 -167 HIS B C 1
ATOM 5267 O O . HIS B 1 205 ? -13.572 81.551 91.957 1.00 52.41 -167 HIS B O 1
ATOM 5274 N N . MET B 1 206 ? -14.112 83.572 91.182 1.00 51.80 -166 MET B N 1
ATOM 5275 C CA . MET B 1 206 ? -13.914 83.257 89.765 1.00 51.00 -166 MET B CA 1
ATOM 5276 C C . MET B 1 206 ? -13.373 84.473 89.053 1.00 51.48 -166 MET B C 1
ATOM 5277 O O . MET B 1 206 ? -13.568 85.594 89.535 1.00 52.06 -166 MET B O 1
ATOM 5282 N N . ASN B 1 207 ? -12.701 84.225 87.921 1.00 51.37 -165 ASN B N 1
ATOM 5283 C CA . ASN B 1 207 ? -12.223 85.253 86.998 1.00 51.90 -165 ASN B CA 1
ATOM 5284 C C . ASN B 1 207 ? -13.086 85.437 85.716 1.00 51.27 -165 ASN B C 1
ATOM 5285 O O . ASN B 1 207 ? -13.401 84.461 84.997 1.00 50.46 -165 ASN B O 1
ATOM 5290 N N . ALA B 1 208 ? -13.438 86.689 85.411 1.00 51.66 -164 ALA B N 1
ATOM 5291 C CA . ALA B 1 208 ? -14.196 87.008 84.193 1.00 50.98 -164 ALA B CA 1
ATOM 5292 C C . ALA B 1 208 ? -13.545 86.478 82.922 1.00 50.77 -164 ALA B C 1
ATOM 5293 O O . ALA B 1 208 ? -14.247 86.050 82.026 1.00 50.05 -164 ALA B O 1
ATOM 5295 N N . ASP B 1 209 ? -12.214 86.497 82.863 1.00 51.92 -163 ASP B N 1
ATOM 5296 C CA . ASP B 1 209 ? -11.423 85.977 81.706 1.00 52.34 -163 ASP B CA 1
ATOM 5297 C C . ASP B 1 209 ? -11.571 84.499 81.436 1.00 51.19 -163 ASP B C 1
ATOM 5298 O O . ASP B 1 209 ? -11.348 84.064 80.310 1.00 51.69 -163 ASP B O 1
ATOM 5303 N N . THR B 1 210 ? -11.893 83.717 82.452 1.00 50.30 -162 THR B N 1
ATOM 5304 C CA . THR B 1 210 ? -11.938 82.279 82.292 1.00 49.59 -162 THR B CA 1
ATOM 5305 C C . THR B 1 210 ? -12.747 81.809 81.080 1.00 48.70 -162 THR B C 1
ATOM 5306 O O . THR B 1 210 ? -13.883 82.219 80.851 1.00 47.79 -162 THR B O 1
ATOM 5310 N N . ASP B 1 211 ? -12.125 80.947 80.292 1.00 48.77 -161 ASP B N 1
ATOM 5311 C CA . ASP B 1 211 ? -12.759 80.440 79.129 1.00 48.19 -161 ASP B CA 1
ATOM 5312 C C . ASP B 1 211 ? -12.542 78.921 79.006 1.00 48.22 -161 ASP B C 1
ATOM 5313 O O . ASP B 1 211 ? -11.882 78.309 79.855 1.00 48.79 -161 ASP B O 1
ATOM 5318 N N . TYR B 1 212 ? -13.052 78.331 77.921 1.00 47.53 -160 TYR B N 1
ATOM 5319 C CA . TYR B 1 212 ? -13.062 76.899 77.762 1.00 46.83 -160 TYR B CA 1
ATOM 5320 C C . TYR B 1 212 ? -11.711 76.257 78.021 1.00 48.15 -160 TYR B C 1
ATOM 5321 O O . TYR B 1 212 ? -11.638 75.271 78.757 1.00 48.33 -160 TYR B O 1
ATOM 5330 N N . SER B 1 213 ? -10.639 76.821 77.464 1.00 49.38 -159 SER B N 1
ATOM 5331 C CA . SER B 1 213 ? -9.380 76.120 77.480 1.00 50.60 -159 SER B CA 1
ATOM 5332 C C . SER B 1 213 ? -8.635 76.397 78.783 1.00 51.65 -159 SER B C 1
ATOM 5333 O O . SER B 1 213 ? -7.866 75.538 79.266 1.00 52.40 -159 SER B O 1
ATOM 5336 N N . ILE B 1 214 ? -8.861 77.577 79.371 1.00 51.53 -158 ILE B N 1
ATOM 5337 C CA . ILE B 1 214 ? -8.226 77.843 80.665 1.00 52.35 -158 ILE B CA 1
ATOM 5338 C C . ILE B 1 214 ? -8.836 76.898 81.680 1.00 51.51 -158 ILE B C 1
ATOM 5339 O O . ILE B 1 214 ? -8.098 76.240 82.395 1.00 52.50 -158 ILE B O 1
ATOM 5344 N N . ALA B 1 215 ? -10.162 76.786 81.694 1.00 49.96 -157 ALA B N 1
ATOM 5345 C CA . ALA B 1 215 ? -10.858 75.869 82.623 1.00 49.45 -157 ALA B CA 1
ATOM 5346 C C . ALA B 1 215 ? -10.467 74.417 82.452 1.00 50.08 -157 ALA B C 1
ATOM 5347 O O . ALA B 1 215 ? -10.107 73.770 83.439 1.00 50.83 -157 ALA B O 1
ATOM 5349 N N . GLU B 1 216 ? -10.545 73.902 81.215 1.00 49.91 -156 GLU B N 1
ATOM 5350 C CA . GLU B 1 216 ? -10.162 72.509 80.926 1.00 50.21 -156 GLU B CA 1
ATOM 5351 C C . GLU B 1 216 ? -8.779 72.236 81.473 1.00 51.59 -156 GLU B C 1
ATOM 5352 O O . GLU B 1 216 ? -8.611 71.345 82.290 1.00 52.24 -156 GLU B O 1
ATOM 5358 N N . ALA B 1 217 ? -7.808 73.047 81.053 1.00 52.63 -155 ALA B N 1
ATOM 5359 C CA . ALA B 1 217 ? -6.406 72.924 81.465 1.00 54.34 -155 ALA B CA 1
ATOM 5360 C C . ALA B 1 217 ? -6.261 72.944 82.986 1.00 54.98 -155 ALA B C 1
ATOM 5361 O O . ALA B 1 217 ? -5.662 72.044 83.555 1.00 56.17 -155 ALA B O 1
ATOM 5363 N N . ALA B 1 218 ? -6.833 73.963 83.625 1.00 54.24 -154 ALA B N 1
ATOM 5364 C CA . ALA B 1 218 ? -6.859 74.086 85.065 1.00 54.56 -154 ALA B CA 1
ATOM 5365 C C . ALA B 1 218 ? -7.484 72.873 85.749 1.00 54.57 -154 ALA B C 1
ATOM 5366 O O . ALA B 1 218 ? -6.911 72.322 86.682 1.00 56.06 -154 ALA B O 1
ATOM 5368 N N . PHE B 1 219 ? -8.653 72.440 85.313 1.00 53.01 -153 PHE B N 1
ATOM 5369 C CA . PHE B 1 219 ? -9.175 71.221 85.884 1.00 53.19 -153 PHE B CA 1
ATOM 5370 C C . PHE B 1 219 ? -8.259 70.005 85.682 1.00 54.70 -153 PHE B C 1
ATOM 5371 O O . PHE B 1 219 ? -8.073 69.219 86.610 1.00 55.71 -153 PHE B O 1
ATOM 5379 N N . ASN B 1 220 ? -7.706 69.832 84.483 1.00 54.81 -152 ASN B N 1
ATOM 5380 C CA . ASN B 1 220 ? -7.040 68.569 84.161 1.00 56.13 -152 ASN B CA 1
ATOM 5381 C C . ASN B 1 220 ? -5.692 68.485 84.859 1.00 58.23 -152 ASN B C 1
ATOM 5382 O O . ASN B 1 220 ? -5.089 67.417 84.964 1.00 59.80 -152 ASN B O 1
ATOM 5387 N N . LYS B 1 221 ? -5.225 69.640 85.328 1.00 58.49 -151 LYS B N 1
ATOM 5388 C CA . LYS B 1 221 ? -3.961 69.768 86.021 1.00 60.29 -151 LYS B CA 1
ATOM 5389 C C . LYS B 1 221 ? -4.150 69.688 87.548 1.00 60.64 -151 LYS B C 1
ATOM 5390 O O . LYS B 1 221 ? -3.216 69.881 88.309 1.00 62.31 -151 LYS B O 1
ATOM 5396 N N . GLY B 1 222 ? -5.360 69.405 87.987 1.00 59.36 -150 GLY B N 1
ATOM 5397 C CA . GLY B 1 222 ? -5.697 69.342 89.398 1.00 59.78 -150 GLY B CA 1
ATOM 5398 C C . GLY B 1 222 ? -5.637 70.662 90.151 1.00 59.72 -150 GLY B C 1
ATOM 5399 O O . GLY B 1 222 ? -5.312 70.659 91.331 1.00 61.12 -150 GLY B O 1
ATOM 5400 N N . GLU B 1 223 ? -5.947 71.778 89.491 1.00 58.21 -149 GLU B N 1
ATOM 5401 C CA . GLU B 1 223 ? -5.787 73.100 90.086 1.00 58.46 -149 GLU B CA 1
ATOM 5402 C C . GLU B 1 223 ? -7.095 73.616 90.674 1.00 57.30 -149 GLU B C 1
ATOM 5403 O O . GLU B 1 223 ? -7.134 74.438 91.607 1.00 57.45 -149 GLU B O 1
ATOM 5409 N N . THR B 1 224 ? -8.174 73.126 90.098 1.00 55.94 -148 THR B N 1
ATOM 5410 C CA . THR B 1 224 ? -9.487 73.518 90.502 1.00 54.63 -148 THR B CA 1
ATOM 5411 C C . THR B 1 224 ? -10.281 72.230 90.798 1.00 54.43 -148 THR B C 1
ATOM 5412 O O . THR B 1 224 ? -10.068 71.196 90.158 1.00 54.49 -148 THR B O 1
ATOM 5416 N N . ALA B 1 225 ? -11.161 72.281 91.797 1.00 54.35 -147 ALA B N 1
ATOM 5417 C CA . ALA B 1 225 ? -11.907 71.089 92.214 1.00 54.60 -147 ALA B CA 1
ATOM 5418 C C . ALA B 1 225 ? -13.081 70.724 91.277 1.00 53.39 -147 ALA B C 1
ATOM 5419 O O . ALA B 1 225 ? -13.504 69.582 91.237 1.00 53.59 -147 ALA B O 1
ATOM 5421 N N . MET B 1 226 ? -13.631 71.701 90.551 1.00 51.95 -146 MET B N 1
ATOM 5422 C CA . MET B 1 226 ? -14.863 71.477 89.822 1.00 50.69 -146 MET B CA 1
ATOM 5423 C C . MET B 1 226 ? -14.894 72.198 88.517 1.00 49.61 -146 MET B C 1
ATOM 5424 O O . MET B 1 226 ? -14.351 73.271 88.381 1.00 49.74 -146 MET B O 1
ATOM 5429 N N . THR B 1 227 ? -15.562 71.611 87.554 1.00 48.64 -145 THR B N 1
ATOM 5430 C CA . THR B 1 227 ? -15.770 72.284 86.320 1.00 47.92 -145 THR B CA 1
ATOM 5431 C C . THR B 1 227 ? -17.158 71.909 85.886 1.00 47.19 -145 THR B C 1
ATOM 5432 O O . THR B 1 227 ? -17.776 71.021 86.465 1.00 47.53 -145 THR B O 1
ATOM 5436 N N . ILE B 1 228 ? -17.651 72.623 84.882 1.00 46.47 -144 ILE B N 1
ATOM 5437 C CA . ILE B 1 228 ? -18.936 72.387 84.279 1.00 45.70 -144 ILE B CA 1
ATOM 5438 C C . ILE B 1 228 ? -18.632 72.168 82.816 1.00 45.18 -144 ILE B C 1
ATOM 5439 O O . ILE B 1 228 ? -18.072 73.033 82.170 1.00 45.13 -144 ILE B O 1
ATOM 5444 N N . ASN B 1 229 ? -18.959 70.993 82.303 1.00 45.12 -143 ASN B N 1
ATOM 5445 C CA . ASN B 1 229 ? -18.661 70.676 80.924 1.00 44.92 -143 ASN B CA 1
ATOM 5446 C C . ASN B 1 229 ? -19.521 69.529 80.464 1.00 44.92 -143 ASN B C 1
ATOM 5447 O O . ASN B 1 229 ? -20.308 68.998 81.240 1.00 45.52 -143 ASN B O 1
ATOM 5452 N N . GLY B 1 230 ? -19.399 69.153 79.201 1.00 44.63 -142 GLY B N 1
ATOM 5453 C CA . GLY B 1 230 ? -20.230 68.102 78.668 1.00 44.72 -142 GLY B CA 1
ATOM 5454 C C . GLY B 1 230 ? -19.450 66.822 78.531 1.00 45.90 -142 GLY B C 1
ATOM 5455 O O . GLY B 1 230 ? -18.320 66.723 79.018 1.00 46.44 -142 GLY B O 1
ATOM 5456 N N . PRO B 1 231 ? -20.067 65.807 77.904 1.00 46.35 -141 PRO B N 1
ATOM 5457 C CA . PRO B 1 231 ? -19.436 64.510 77.691 1.00 47.15 -141 PRO B CA 1
ATOM 5458 C C . PRO B 1 231 ? -18.110 64.588 76.907 1.00 47.29 -141 PRO B C 1
ATOM 5459 O O . PRO B 1 231 ? -17.139 63.923 77.266 1.00 47.60 -141 PRO B O 1
ATOM 5463 N N . TRP B 1 232 ? -18.068 65.421 75.873 1.00 46.64 -140 TRP B N 1
ATOM 5464 C CA . TRP B 1 232 ? -16.891 65.457 74.987 1.00 47.10 -140 TRP B CA 1
ATOM 5465 C C . TRP B 1 232 ? -15.644 65.712 75.801 1.00 47.58 -140 TRP B C 1
ATOM 5466 O O . TRP B 1 232 ? -14.538 65.339 75.418 1.00 48.63 -140 TRP B O 1
ATOM 5477 N N . ALA B 1 233 ? -15.832 66.347 76.946 1.00 47.21 -139 ALA B N 1
ATOM 5478 C CA . ALA B 1 233 ? -14.720 66.664 77.825 1.00 47.94 -139 ALA B CA 1
ATOM 5479 C C . ALA B 1 233 ? -14.185 65.507 78.661 1.00 49.11 -139 ALA B C 1
ATOM 5480 O O . ALA B 1 233 ? -13.161 65.672 79.276 1.00 50.24 -139 ALA B O 1
ATOM 5482 N N . TRP B 1 234 ? -14.876 64.371 78.722 1.00 49.35 -138 TRP B N 1
ATOM 5483 C CA . TRP B 1 234 ? -14.510 63.316 79.650 1.00 50.68 -138 TRP B CA 1
ATOM 5484 C C . TRP B 1 234 ? -13.214 62.641 79.212 1.00 52.43 -138 TRP B C 1
ATOM 5485 O O . TRP B 1 234 ? -12.392 62.204 80.033 1.00 53.65 -138 TRP B O 1
ATOM 5496 N N . SER B 1 235 ? -13.036 62.540 77.902 1.00 52.36 -137 SER B N 1
ATOM 5497 C CA . SER B 1 235 ? -11.871 61.896 77.351 1.00 53.54 -137 SER B CA 1
ATOM 5498 C C . SER B 1 235 ? -10.591 62.557 77.845 1.00 54.36 -137 SER B C 1
ATOM 5499 O O . SER B 1 235 ? -9.731 61.902 78.431 1.00 56.28 -137 SER B O 1
ATOM 5502 N N . ASN B 1 236 ? -10.454 63.853 77.631 1.00 53.24 -136 ASN B N 1
ATOM 5503 C CA . ASN B 1 236 ? -9.271 64.544 78.136 1.00 54.35 -136 ASN B CA 1
ATOM 5504 C C . ASN B 1 236 ? -9.063 64.473 79.635 1.00 55.09 -136 ASN B C 1
ATOM 5505 O O . ASN B 1 236 ? -7.956 64.727 80.117 1.00 56.66 -136 ASN B O 1
ATOM 5510 N N . ILE B 1 237 ? -10.112 64.152 80.381 1.00 54.32 -135 ILE B N 1
ATOM 5511 C CA . ILE B 1 237 ? -9.945 63.974 81.803 1.00 55.07 -135 ILE B CA 1
ATOM 5512 C C . ILE B 1 237 ? -9.373 62.576 82.068 1.00 56.93 -135 ILE B C 1
ATOM 5513 O O . ILE B 1 237 ? -8.404 62.443 82.817 1.00 58.30 -135 ILE B O 1
ATOM 5518 N N . ASP B 1 238 ? -9.939 61.545 81.416 1.00 57.33 -134 ASP B N 1
ATOM 5519 C CA . ASP B 1 238 ? -9.406 60.164 81.501 1.00 59.09 -134 ASP B CA 1
ATOM 5520 C C . ASP B 1 238 ? -7.894 60.165 81.352 1.00 60.85 -134 ASP B C 1
ATOM 5521 O O . ASP B 1 238 ? -7.181 59.529 82.154 1.00 62.80 -134 ASP B O 1
ATOM 5526 N N . THR B 1 239 ? -7.429 60.912 80.342 1.00 60.28 -133 THR B N 1
ATOM 5527 C CA . THR B 1 239 ? -6.004 61.048 79.978 1.00 61.82 -133 THR B CA 1
ATOM 5528 C C . THR B 1 239 ? -5.166 61.765 81.030 1.00 62.49 -133 THR B C 1
ATOM 5529 O O . THR B 1 239 ? -4.010 61.434 81.226 1.00 64.49 -133 THR B O 1
ATOM 5533 N N . SER B 1 240 ? -5.750 62.743 81.710 1.00 61.16 -132 SER B N 1
ATOM 5534 C CA . SER B 1 240 ? -5.030 63.492 82.746 1.00 61.72 -132 SER B CA 1
ATOM 5535 C C . SER B 1 240 ? -4.952 62.697 84.011 1.00 63.00 -132 SER B C 1
ATOM 5536 O O . SER B 1 240 ? -4.302 63.124 84.956 1.00 64.31 -132 SER B O 1
ATOM 5539 N N . LYS B 1 241 ? -5.674 61.583 84.064 1.00 63.18 -131 LYS B N 1
ATOM 5540 C CA . LYS B 1 241 ? -5.641 60.682 85.222 1.00 65.02 -131 LYS B CA 1
ATOM 5541 C C . LYS B 1 241 ? -6.095 61.325 86.532 1.00 64.57 -131 LYS B C 1
ATOM 5542 O O . LYS B 1 241 ? -5.771 60.816 87.593 1.00 66.49 -131 LYS B O 1
ATOM 5548 N N . VAL B 1 242 ? -6.805 62.450 86.456 1.00 62.34 -130 VAL B N 1
ATOM 5549 C CA . VAL B 1 242 ? -7.486 63.013 87.615 1.00 61.51 -130 VAL B CA 1
ATOM 5550 C C . VAL B 1 242 ? -8.617 62.072 87.949 1.00 61.21 -130 VAL B C 1
ATOM 5551 O O . VAL B 1 242 ? -9.406 61.742 87.093 1.00 60.48 -130 VAL B O 1
ATOM 5555 N N . ASN B 1 243 ? -8.687 61.611 89.181 1.00 62.39 -129 ASN B N 1
ATOM 5556 C CA . ASN B 1 243 ? -9.807 60.810 89.610 1.00 62.49 -129 ASN B CA 1
ATOM 5557 C C . ASN B 1 243 ? -11.096 61.666 89.706 1.00 60.81 -129 ASN B C 1
ATOM 5558 O O . ASN B 1 243 ? -11.309 62.401 90.683 1.00 60.74 -129 ASN B O 1
ATOM 5563 N N . TYR B 1 244 ? -11.932 61.609 88.666 1.00 59.31 -128 TYR B N 1
ATOM 5564 C CA . TYR B 1 244 ? -13.050 62.537 88.524 1.00 57.21 -128 TYR B CA 1
ATOM 5565 C C . TYR B 1 244 ? -14.387 61.835 88.658 1.00 57.39 -128 TYR B C 1
ATOM 5566 O O . TYR B 1 244 ? -14.498 60.663 88.335 1.00 58.26 -128 TYR B O 1
ATOM 5575 N N . GLY B 1 245 ? -15.387 62.564 89.167 1.00 56.60 -127 GLY B N 1
ATOM 5576 C CA . GLY B 1 245 ? -16.777 62.145 89.110 1.00 55.91 -127 GLY B CA 1
ATOM 5577 C C . GLY B 1 245 ? -17.590 63.076 88.184 1.00 54.20 -127 GLY B C 1
ATOM 5578 O O . GLY B 1 245 ? -17.155 64.199 87.841 1.00 52.56 -127 GLY B O 1
ATOM 5579 N N . VAL B 1 246 ? -18.756 62.576 87.750 1.00 53.79 -126 VAL B N 1
ATOM 5580 C CA . VAL B 1 246 ? -19.717 63.352 87.022 1.00 52.20 -126 VAL B CA 1
ATOM 5581 C C . VAL B 1 246 ? -21.039 63.248 87.732 1.00 52.67 -126 VAL B C 1
ATOM 5582 O O . VAL B 1 246 ? -21.583 62.170 87.858 1.00 54.05 -126 VAL B O 1
ATOM 5586 N N . THR B 1 247 ? -21.558 64.386 88.172 1.00 52.07 -125 THR B N 1
ATOM 5587 C CA . THR B 1 247 ? -22.679 64.442 89.111 1.00 52.60 -125 THR B CA 1
ATOM 5588 C C . THR B 1 247 ? -23.731 65.499 88.691 1.00 51.42 -125 THR B C 1
ATOM 5589 O O . THR B 1 247 ? -23.587 66.213 87.711 1.00 50.02 -125 THR B O 1
ATOM 5593 N N . VAL B 1 248 ? -24.805 65.577 89.451 1.00 52.38 -124 VAL B N 1
ATOM 5594 C CA . VAL B 1 248 ? -25.875 66.516 89.186 1.00 51.71 -124 VAL B CA 1
ATOM 5595 C C . VAL B 1 248 ? -25.378 67.944 89.471 1.00 50.95 -124 VAL B C 1
ATOM 5596 O O . VAL B 1 248 ? -24.637 68.170 90.465 1.00 51.57 -124 VAL B O 1
ATOM 5600 N N . LEU B 1 249 ? -25.775 68.887 88.612 1.00 49.23 -123 LEU B N 1
ATOM 5601 C CA . LEU B 1 249 ? -25.481 70.282 88.832 1.00 48.58 -123 LEU B CA 1
ATOM 5602 C C . LEU B 1 249 ? -26.046 70.755 90.163 1.00 49.81 -123 LEU B C 1
ATOM 5603 O O . LEU B 1 249 ? -27.110 70.314 90.595 1.00 50.59 -123 LEU B O 1
ATOM 5608 N N . PRO B 1 250 ? -25.333 71.669 90.820 1.00 49.79 -122 PRO B N 1
ATOM 5609 C CA . PRO B 1 250 ? -25.788 72.090 92.114 1.00 50.83 -122 PRO B CA 1
ATOM 5610 C C . PRO B 1 250 ? -27.058 72.938 92.002 1.00 50.65 -122 PRO B C 1
ATOM 5611 O O . PRO B 1 250 ? -27.252 73.624 91.021 1.00 49.71 -122 PRO B O 1
ATOM 5615 N N . THR B 1 251 ? -27.897 72.896 93.020 1.00 51.84 -121 THR B N 1
ATOM 5616 C CA . THR B 1 251 ? -29.086 73.737 93.075 1.00 52.30 -121 THR B CA 1
ATOM 5617 C C . THR B 1 251 ? -28.831 75.220 93.323 1.00 51.91 -121 THR B C 1
ATOM 5618 O O . THR B 1 251 ? -27.799 75.595 93.882 1.00 52.18 -121 THR B O 1
ATOM 5622 N N . PHE B 1 252 ? -29.767 76.070 92.911 1.00 51.59 -120 PHE B N 1
ATOM 5623 C CA . PHE B 1 252 ? -29.691 77.494 93.237 1.00 51.77 -120 PHE B CA 1
ATOM 5624 C C . PHE B 1 252 ? -30.971 77.951 93.878 1.00 52.96 -120 PHE B C 1
ATOM 5625 O O . PHE B 1 252 ? -32.021 77.719 93.349 1.00 53.61 -120 PHE B O 1
ATOM 5633 N N . LYS B 1 253 ? -30.879 78.590 95.024 1.00 53.86 -119 LYS B N 1
ATOM 5634 C CA . LYS B 1 253 ? -32.065 78.942 95.792 1.00 55.92 -119 LYS B CA 1
ATOM 5635 C C . LYS B 1 253 ? -32.997 77.719 95.932 1.00 56.93 -119 LYS B C 1
ATOM 5636 O O . LYS B 1 253 ? -34.227 77.814 95.791 1.00 58.01 -119 LYS B O 1
ATOM 5642 N N . GLY B 1 254 ? -32.377 76.564 96.175 1.00 56.75 -118 GLY B N 1
ATOM 5643 C CA . GLY B 1 254 ? -33.079 75.286 96.296 1.00 57.82 -118 GLY B CA 1
ATOM 5644 C C . GLY B 1 254 ? -33.588 74.644 95.007 1.00 57.10 -118 GLY B C 1
ATOM 5645 O O . GLY B 1 254 ? -34.169 73.543 95.035 1.00 58.00 -118 GLY B O 1
ATOM 5646 N N . GLN B 1 255 ? -33.398 75.336 93.890 1.00 55.57 -117 GLN B N 1
ATOM 5647 C CA . GLN B 1 255 ? -33.888 74.895 92.586 1.00 55.20 -117 GLN B CA 1
ATOM 5648 C C . GLN B 1 255 ? -32.799 74.197 91.770 1.00 53.54 -117 GLN B C 1
ATOM 5649 O O . GLN B 1 255 ? -31.685 74.651 91.798 1.00 52.95 -117 GLN B O 1
ATOM 5655 N N . PRO B 1 256 ? -33.135 73.135 91.006 1.00 53.23 -116 PRO B N 1
ATOM 5656 C CA . PRO B 1 256 ? -32.159 72.508 90.154 1.00 51.95 -116 PRO B CA 1
ATOM 5657 C C . PRO B 1 256 ? -31.707 73.477 89.078 1.00 50.85 -116 PRO B C 1
ATOM 5658 O O . PRO B 1 256 ? -32.496 74.309 88.603 1.00 50.96 -116 PRO B O 1
ATOM 5662 N N . SER B 1 257 ? -30.444 73.371 88.675 1.00 49.80 -115 SER B N 1
ATOM 5663 C CA . SER B 1 257 ? -29.973 74.113 87.535 1.00 48.31 -115 SER B CA 1
ATOM 5664 C C . SER B 1 257 ? -30.553 73.435 86.304 1.00 48.51 -115 SER B C 1
ATOM 5665 O O . SER B 1 257 ? -30.843 72.214 86.301 1.00 48.85 -115 SER B O 1
ATOM 5668 N N . LYS B 1 258 ? -30.734 74.227 85.251 1.00 47.85 -114 LYS B N 1
ATOM 5669 C CA . LYS B 1 258 ? -31.576 73.802 84.171 1.00 47.40 -114 LYS B CA 1
ATOM 5670 C C . LYS B 1 258 ? -30.842 73.959 82.880 1.00 46.40 -114 LYS B C 1
ATOM 5671 O O . LYS B 1 258 ? -31.165 74.861 82.117 1.00 46.40 -114 LYS B O 1
ATOM 5677 N N . PRO B 1 259 ? -29.871 73.068 82.605 1.00 45.88 -113 PRO B N 1
ATOM 5678 C CA . PRO B 1 259 ? -29.123 73.190 81.376 1.00 45.00 -113 PRO B CA 1
ATOM 5679 C C . PRO B 1 259 ? -30.045 73.128 80.160 1.00 45.12 -113 PRO B C 1
ATOM 5680 O O . PRO B 1 259 ? -31.070 72.472 80.158 1.00 45.51 -113 PRO B O 1
ATOM 5684 N N . PHE B 1 260 ? -29.672 73.835 79.119 1.00 44.73 -112 PHE B N 1
ATOM 5685 C CA . PHE B 1 260 ? -30.354 73.684 77.878 1.00 44.61 -112 PHE B CA 1
ATOM 5686 C C . PHE B 1 260 ? -29.783 72.433 77.242 1.00 44.55 -112 PHE B C 1
ATOM 5687 O O . PHE B 1 260 ? -28.588 72.227 77.221 1.00 44.15 -112 PHE B O 1
ATOM 5695 N N . VAL B 1 261 ? -30.647 71.568 76.751 1.00 44.97 -111 VAL B N 1
ATOM 5696 C CA . VAL B 1 261 ? -30.186 70.290 76.258 1.00 44.68 -111 VAL B CA 1
ATOM 5697 C C . VAL B 1 261 ? -30.010 70.370 74.722 1.00 44.32 -111 VAL B C 1
ATOM 5698 O O . VAL B 1 261 ? -30.815 70.965 74.018 1.00 44.87 -111 VAL B O 1
ATOM 5702 N N . GLY B 1 262 ? -28.938 69.820 74.192 1.00 43.89 -110 GLY B N 1
ATOM 5703 C CA . GLY B 1 262 ? -28.766 69.847 72.759 1.00 43.72 -110 GLY B CA 1
ATOM 5704 C C . GLY B 1 262 ? -28.829 68.466 72.183 1.00 44.24 -110 GLY B C 1
ATOM 5705 O O . GLY B 1 262 ? -28.287 67.545 72.778 1.00 44.79 -110 GLY B O 1
ATOM 5706 N N . VAL B 1 263 ? -29.517 68.296 71.055 1.00 44.40 -109 VAL B N 1
ATOM 5707 C CA . VAL B 1 263 ? -29.307 67.090 70.247 1.00 44.71 -109 VAL B CA 1
ATOM 5708 C C . VAL B 1 263 ? -28.259 67.374 69.145 1.00 44.37 -109 VAL B C 1
ATOM 5709 O O . VAL B 1 263 ? -28.453 68.231 68.258 1.00 44.17 -109 VAL B O 1
ATOM 5713 N N . LEU B 1 264 ? -27.120 66.708 69.248 1.00 44.29 -108 LEU B N 1
ATOM 5714 C CA . LEU B 1 264 ? -26.115 66.799 68.198 1.00 44.45 -108 LEU B CA 1
ATOM 5715 C C . LEU B 1 264 ? -26.694 66.160 66.956 1.00 44.96 -108 LEU B C 1
ATOM 5716 O O . LEU B 1 264 ? -27.145 65.020 66.991 1.00 46.00 -108 LEU B O 1
ATOM 5721 N N . SER B 1 265 ? -26.696 66.903 65.867 1.00 44.84 -107 SER B N 1
ATOM 5722 C CA . SER B 1 265 ? -27.375 66.492 64.673 1.00 45.15 -107 SER B CA 1
ATOM 5723 C C . SER B 1 265 ? -26.528 66.728 63.427 1.00 45.55 -107 SER B C 1
ATOM 5724 O O . SER B 1 265 ? -25.591 67.537 63.426 1.00 44.88 -107 SER B O 1
ATOM 5727 N N . ALA B 1 266 ? -26.880 65.998 62.369 1.00 46.22 -106 ALA B N 1
ATOM 5728 C CA . ALA B 1 266 ? -26.174 66.067 61.105 1.00 46.59 -106 ALA B CA 1
ATOM 5729 C C . ALA B 1 266 ? -27.132 66.493 59.985 1.00 47.07 -106 ALA B C 1
ATOM 5730 O O . ALA B 1 266 ? -28.121 65.821 59.700 1.00 47.46 -106 ALA B O 1
ATOM 5732 N N . GLY B 1 267 ? -26.815 67.624 59.360 1.00 47.13 -105 GLY B N 1
ATOM 5733 C CA . GLY B 1 267 ? -27.644 68.199 58.328 1.00 47.77 -105 GLY B CA 1
ATOM 5734 C C . GLY B 1 267 ? -26.959 68.082 56.989 1.00 48.68 -105 GLY B C 1
ATOM 5735 O O . GLY B 1 267 ? -25.739 67.979 56.927 1.00 48.48 -105 GLY B O 1
ATOM 5736 N N . ILE B 1 268 ? -27.749 68.081 55.917 1.00 49.34 -104 ILE B N 1
ATOM 5737 C CA . ILE B 1 268 ? -27.181 67.980 54.604 1.00 50.26 -104 ILE B CA 1
ATOM 5738 C C . ILE B 1 268 ? -27.386 69.303 53.881 1.00 50.90 -104 ILE B C 1
ATOM 5739 O O . ILE B 1 268 ? -28.516 69.787 53.788 1.00 51.22 -104 ILE B O 1
ATOM 5744 N N . ASN B 1 269 ? -26.286 69.876 53.385 1.00 51.16 -103 ASN B N 1
ATOM 5745 C CA . ASN B 1 269 ? -26.280 71.133 52.649 1.00 51.90 -103 ASN B CA 1
ATOM 5746 C C . ASN B 1 269 ? -27.186 71.036 51.460 1.00 53.00 -103 ASN B C 1
ATOM 5747 O O . ASN B 1 269 ? -27.050 70.148 50.635 1.00 53.43 -103 ASN B O 1
ATOM 5752 N N . ALA B 1 270 ? -28.120 71.968 51.375 1.00 53.53 -102 ALA B N 1
ATOM 5753 C CA . ALA B 1 270 ? -29.097 71.960 50.298 1.00 54.80 -102 ALA B CA 1
ATOM 5754 C C . ALA B 1 270 ? -28.446 72.035 48.917 1.00 56.23 -102 ALA B C 1
ATOM 5755 O O . ALA B 1 270 ? -28.992 71.528 47.960 1.00 57.47 -102 ALA B O 1
ATOM 5757 N N . ALA B 1 271 ? -27.276 72.656 48.833 1.00 56.39 -101 ALA B N 1
ATOM 5758 C CA . ALA B 1 271 ? -26.616 72.905 47.573 1.00 57.93 -101 ALA B CA 1
ATOM 5759 C C . ALA B 1 271 ? -25.619 71.813 47.193 1.00 58.15 -101 ALA B C 1
ATOM 5760 O O . ALA B 1 271 ? -24.950 71.923 46.149 1.00 59.74 -101 ALA B O 1
ATOM 5762 N N . SER B 1 272 ? -25.516 70.778 48.026 1.00 56.56 -100 SER B N 1
ATOM 5763 C CA . SER B 1 272 ? -24.596 69.681 47.785 1.00 56.98 -100 SER B CA 1
ATOM 5764 C C . SER B 1 272 ? -25.021 68.780 46.633 1.00 58.11 -100 SER B C 1
ATOM 5765 O O . SER B 1 272 ? -26.170 68.370 46.582 1.00 57.89 -100 SER B O 1
ATOM 5768 N N . PRO B 1 273 ? -24.084 68.453 45.718 1.00 59.42 -99 PRO B N 1
ATOM 5769 C CA . PRO B 1 273 ? -24.410 67.490 44.651 1.00 60.71 -99 PRO B CA 1
ATOM 5770 C C . PRO B 1 273 ? -24.225 66.045 45.106 1.00 60.09 -99 PRO B C 1
ATOM 5771 O O . PRO B 1 273 ? -24.188 65.148 44.287 1.00 61.29 -99 PRO B O 1
ATOM 5775 N N . ASN B 1 274 ? -24.126 65.826 46.403 1.00 58.59 -98 ASN B N 1
ATOM 5776 C CA . ASN B 1 274 ? -23.806 64.511 46.919 1.00 58.19 -98 ASN B CA 1
ATOM 5777 C C . ASN B 1 274 ? -24.824 64.063 47.957 1.00 56.74 -98 ASN B C 1
ATOM 5778 O O . ASN B 1 274 ? -24.498 63.312 48.852 1.00 56.24 -98 ASN B O 1
ATOM 5783 N N . LYS B 1 275 ? -26.059 64.504 47.831 1.00 56.48 -97 LYS B N 1
ATOM 5784 C CA . LYS B 1 275 ? -27.040 64.206 48.848 1.00 55.66 -97 LYS B CA 1
ATOM 5785 C C . LYS B 1 275 ? -27.214 62.715 49.102 1.00 55.82 -97 LYS B C 1
ATOM 5786 O O . LYS B 1 275 ? -27.435 62.280 50.242 1.00 54.93 -97 LYS B O 1
ATOM 5792 N N . GLU B 1 276 ? -27.091 61.932 48.044 1.00 57.11 -96 GLU B N 1
ATOM 5793 C CA . GLU B 1 276 ? -27.227 60.503 48.152 1.00 57.44 -96 GLU B CA 1
ATOM 5794 C C . GLU B 1 276 ? -26.067 59.835 48.862 1.00 57.21 -96 GLU B C 1
ATOM 5795 O O . GLU B 1 276 ? -26.266 58.918 49.669 1.00 57.00 -96 GLU B O 1
ATOM 5801 N N . LEU B 1 277 ? -24.858 60.300 48.585 1.00 57.39 -95 LEU B N 1
ATOM 5802 C CA . LEU B 1 277 ? -23.692 59.820 49.321 1.00 57.37 -95 LEU B CA 1
ATOM 5803 C C . LEU B 1 277 ? -23.798 60.149 50.803 1.00 55.71 -95 LEU B C 1
ATOM 5804 O O . LEU B 1 277 ? -23.456 59.317 51.650 1.00 55.56 -95 LEU B O 1
ATOM 5809 N N . ALA B 1 278 ? -24.283 61.352 51.091 1.00 54.62 -94 ALA B N 1
ATOM 5810 C CA . ALA B 1 278 ? -24.445 61.845 52.447 1.00 53.36 -94 ALA B CA 1
ATOM 5811 C C . ALA B 1 278 ? -25.400 60.978 53.232 1.00 53.14 -94 ALA B C 1
ATOM 5812 O O . ALA B 1 278 ? -25.129 60.600 54.366 1.00 52.61 -94 ALA B O 1
ATOM 5814 N N . LYS B 1 279 ? -26.521 60.651 52.613 1.00 53.86 -93 LYS B N 1
ATOM 5815 C CA . LYS B 1 279 ? -27.518 59.789 53.216 1.00 53.65 -93 LYS B CA 1
ATOM 5816 C C . LYS B 1 279 ? -26.959 58.392 53.490 1.00 54.31 -93 LYS B C 1
ATOM 5817 O O . LYS B 1 279 ? -27.212 57.823 54.548 1.00 54.26 -93 LYS B O 1
ATOM 5823 N N . GLU B 1 280 ? -26.191 57.839 52.561 1.00 55.08 -92 GLU B N 1
ATOM 5824 C CA . GLU B 1 280 ? -25.691 56.494 52.746 1.00 56.00 -92 GLU B CA 1
ATOM 5825 C C . GLU B 1 280 ? -24.655 56.509 53.848 1.00 55.43 -92 GLU B C 1
ATOM 5826 O O . GLU B 1 280 ? -24.594 55.605 54.669 1.00 55.61 -92 GLU B O 1
ATOM 5832 N N . PHE B 1 281 ? -23.854 57.566 53.876 1.00 54.96 -91 PHE B N 1
ATOM 5833 C CA . PHE B 1 281 ? -22.811 57.707 54.878 1.00 54.42 -91 PHE B CA 1
ATOM 5834 C C . PHE B 1 281 ? -23.398 57.772 56.259 1.00 53.43 -91 PHE B C 1
ATOM 5835 O O . PHE B 1 281 ? -22.990 57.039 57.160 1.00 53.61 -91 PHE B O 1
ATOM 5843 N N . LEU B 1 282 ? -24.375 58.652 56.419 1.00 52.55 -90 LEU B N 1
ATOM 5844 C CA . LEU B 1 282 ? -24.981 58.862 57.719 1.00 51.63 -90 LEU B CA 1
ATOM 5845 C C . LEU B 1 282 ? -25.834 57.695 58.199 1.00 52.15 -90 LEU B C 1
ATOM 5846 O O . LEU B 1 282 ? -25.781 57.347 59.372 1.00 51.84 -90 LEU B O 1
ATOM 5851 N N . GLU B 1 283 ? -26.572 57.069 57.282 1.00 53.17 -89 GLU B N 1
ATOM 5852 C CA . GLU B 1 283 ? -27.482 55.959 57.619 1.00 53.96 -89 GLU B CA 1
ATOM 5853 C C . GLU B 1 283 ? -26.799 54.631 57.814 1.00 55.03 -89 GLU B C 1
ATOM 5854 O O . GLU B 1 283 ? -27.095 53.943 58.784 1.00 55.11 -89 GLU B O 1
ATOM 5860 N N . ASN B 1 284 ? -25.876 54.295 56.901 1.00 55.90 -88 ASN B N 1
ATOM 5861 C CA . ASN B 1 284 ? -25.261 52.968 56.872 1.00 57.19 -88 ASN B CA 1
ATOM 5862 C C . ASN B 1 284 ? -23.885 52.865 57.494 1.00 57.10 -88 ASN B C 1
ATOM 5863 O O . ASN B 1 284 ? -23.410 51.763 57.703 1.00 58.36 -88 ASN B O 1
ATOM 5868 N N . TYR B 1 285 ? -23.242 53.993 57.786 1.00 55.99 -87 TYR B N 1
ATOM 5869 C CA . TYR B 1 285 ? -21.916 53.945 58.395 1.00 56.13 -87 TYR B CA 1
ATOM 5870 C C . TYR B 1 285 ? -21.847 54.597 59.767 1.00 55.10 -87 TYR B C 1
ATOM 5871 O O . TYR B 1 285 ? -21.485 53.949 60.737 1.00 55.60 -87 TYR B O 1
ATOM 5880 N N . LEU B 1 286 ? -22.179 55.874 59.848 1.00 53.91 -86 LEU B N 1
ATOM 5881 C CA . LEU B 1 286 ? -22.225 56.572 61.136 1.00 52.86 -86 LEU B CA 1
ATOM 5882 C C . LEU B 1 286 ? -23.310 56.102 62.117 1.00 52.60 -86 LEU B C 1
ATOM 5883 O O . LEU B 1 286 ? -22.987 55.697 63.239 1.00 52.83 -86 LEU B O 1
ATOM 5888 N N . LEU B 1 287 ? -24.578 56.162 61.732 1.00 52.40 -85 LEU B N 1
ATOM 5889 C CA . LEU B 1 287 ? -25.639 55.686 62.654 1.00 52.79 -85 LEU B CA 1
ATOM 5890 C C . LEU B 1 287 ? -25.741 54.166 62.881 1.00 54.10 -85 LEU B C 1
ATOM 5891 O O . LEU B 1 287 ? -26.788 53.574 62.685 1.00 54.91 -85 LEU B O 1
ATOM 5896 N N . THR B 1 288 ? -24.640 53.565 63.317 1.00 54.58 -84 THR B N 1
ATOM 5897 C CA . THR B 1 288 ? -24.523 52.135 63.555 1.00 56.34 -84 THR B CA 1
ATOM 5898 C C . THR B 1 288 ? -23.640 52.003 64.781 1.00 56.55 -84 THR B C 1
ATOM 5899 O O . THR B 1 288 ? -22.831 52.888 65.042 1.00 55.71 -84 THR B O 1
ATOM 5903 N N . ASP B 1 289 ? -23.767 50.911 65.533 1.00 57.93 -83 ASP B N 1
ATOM 5904 C CA . ASP B 1 289 ? -22.908 50.718 66.726 1.00 58.58 -83 ASP B CA 1
ATOM 5905 C C . ASP B 1 289 ? -21.438 50.925 66.375 1.00 58.63 -83 ASP B C 1
ATOM 5906 O O . ASP B 1 289 ? -20.731 51.692 67.022 1.00 57.86 -83 ASP B O 1
ATOM 5911 N N . GLU B 1 290 ? -21.006 50.230 65.329 1.00 59.87 -82 GLU B N 1
ATOM 5912 C CA . GLU B 1 290 ? -19.697 50.417 64.707 1.00 60.13 -82 GLU B CA 1
ATOM 5913 C C . GLU B 1 290 ? -19.311 51.902 64.458 1.00 58.43 -82 GLU B C 1
ATOM 5914 O O . GLU B 1 290 ? -18.209 52.329 64.785 1.00 58.27 -82 GLU B O 1
ATOM 5920 N N . GLY B 1 291 ? -20.223 52.684 63.891 1.00 57.07 -81 GLY B N 1
ATOM 5921 C CA . GLY B 1 291 ? -19.922 54.075 63.582 1.00 55.38 -81 GLY B CA 1
ATOM 5922 C C . GLY B 1 291 ? -19.923 54.978 64.797 1.00 54.35 -81 GLY B C 1
ATOM 5923 O O . GLY B 1 291 ? -19.056 55.851 64.935 1.00 53.96 -81 GLY B O 1
ATOM 5924 N N . LEU B 1 292 ? -20.895 54.806 65.680 1.00 53.85 -80 LEU B N 1
ATOM 5925 C CA . LEU B 1 292 ? -20.962 55.666 66.833 1.00 52.80 -80 LEU B CA 1
ATOM 5926 C C . LEU B 1 292 ? -19.832 55.369 67.803 1.00 53.71 -80 LEU B C 1
ATOM 5927 O O . LEU B 1 292 ? -19.220 56.284 68.348 1.00 53.08 -80 LEU B O 1
ATOM 5932 N N . GLU B 1 293 ? -19.526 54.085 67.974 1.00 55.31 -79 GLU B N 1
ATOM 5933 C CA . GLU B 1 293 ? -18.494 53.637 68.885 1.00 56.03 -79 GLU B CA 1
ATOM 5934 C C . GLU B 1 293 ? -17.153 54.203 68.460 1.00 56.16 -79 GLU B C 1
ATOM 5935 O O . GLU B 1 293 ? -16.353 54.592 69.296 1.00 56.52 -79 GLU B O 1
ATOM 5941 N N . ALA B 1 294 ? -16.904 54.289 67.163 1.00 56.26 -78 ALA B N 1
ATOM 5942 C CA . ALA B 1 294 ? -15.667 54.920 66.687 1.00 56.44 -78 ALA B CA 1
ATOM 5943 C C . ALA B 1 294 ? -15.557 56.381 67.135 1.00 54.82 -78 ALA B C 1
ATOM 5944 O O . ALA B 1 294 ? -14.495 56.816 67.536 1.00 54.97 -78 ALA B O 1
ATOM 5946 N N . VAL B 1 295 ? -16.664 57.112 67.088 1.00 53.37 -77 VAL B N 1
ATOM 5947 C CA . VAL B 1 295 ? -16.689 58.517 67.510 1.00 52.07 -77 VAL B CA 1
ATOM 5948 C C . VAL B 1 295 ? -16.725 58.647 69.023 1.00 51.63 -77 VAL B C 1
ATOM 5949 O O . VAL B 1 295 ? -16.088 59.531 69.583 1.00 50.86 -77 VAL B O 1
ATOM 5953 N N . ASN B 1 296 ? -17.456 57.759 69.684 1.00 52.03 -76 ASN B N 1
ATOM 5954 C CA . ASN B 1 296 ? -17.555 57.812 71.140 1.00 52.23 -76 ASN B CA 1
ATOM 5955 C C . ASN B 1 296 ? -16.213 57.575 71.806 1.00 53.68 -76 ASN B C 1
ATOM 5956 O O . ASN B 1 296 ? -15.914 58.135 72.889 1.00 53.50 -76 ASN B O 1
ATOM 5961 N N . LYS B 1 297 ? -15.395 56.745 71.155 1.00 54.99 -75 LYS B N 1
ATOM 5962 C CA . LYS B 1 297 ? -14.134 56.340 71.735 1.00 56.26 -75 LYS B CA 1
ATOM 5963 C C . LYS B 1 297 ? -13.103 57.410 71.486 1.00 55.93 -75 LYS B C 1
ATOM 5964 O O . LYS B 1 297 ? -11.978 57.325 71.980 1.00 57.41 -75 LYS B O 1
ATOM 5970 N N . ASP B 1 298 ? -13.482 58.419 70.717 1.00 54.21 -74 ASP B N 1
ATOM 5971 C CA . ASP B 1 298 ? -12.637 59.549 70.545 1.00 53.97 -74 ASP B CA 1
ATOM 5972 C C . ASP B 1 298 ? -13.022 60.616 71.604 1.00 53.28 -74 ASP B C 1
ATOM 5973 O O . ASP B 1 298 ? -12.204 60.940 72.469 1.00 54.26 -74 ASP B O 1
ATOM 5978 N N . LYS B 1 299 ? -14.243 61.149 71.555 1.00 51.69 -73 LYS B N 1
ATOM 5979 C CA . LYS B 1 299 ? -14.788 61.975 72.625 1.00 50.47 -73 LYS B CA 1
ATOM 5980 C C . LYS B 1 299 ? -16.226 61.536 72.818 1.00 49.97 -73 LYS B C 1
ATOM 5981 O O . LYS B 1 299 ? -16.992 61.525 71.846 1.00 49.51 -73 LYS B O 1
ATOM 5987 N N . PRO B 1 300 ? -16.608 61.210 74.071 1.00 50.11 -72 PRO B N 1
ATOM 5988 C CA . PRO B 1 300 ? -17.933 60.667 74.311 1.00 49.73 -72 PRO B CA 1
ATOM 5989 C C . PRO B 1 300 ? -19.016 61.607 73.812 1.00 48.59 -72 PRO B C 1
ATOM 5990 O O . PRO B 1 300 ? -18.931 62.825 73.976 1.00 47.79 -72 PRO B O 1
ATOM 5994 N N . LEU B 1 301 ? -20.024 61.024 73.180 1.00 48.78 -71 LEU B N 1
ATOM 5995 C CA . LEU B 1 301 ? -21.154 61.764 72.632 1.00 47.65 -71 LEU B CA 1
ATOM 5996 C C . LEU B 1 301 ? -22.253 62.196 73.637 1.00 47.18 -71 LEU B C 1
ATOM 5997 O O . LEU B 1 301 ? -23.056 63.057 73.324 1.00 46.85 -71 LEU B O 1
ATOM 6002 N N . GLY B 1 302 ? -22.291 61.634 74.834 1.00 47.75 -70 GLY B N 1
ATOM 6003 C CA . GLY B 1 302 ? -23.453 61.795 75.690 1.00 47.44 -70 GLY B CA 1
ATOM 6004 C C . GLY B 1 302 ? -24.358 60.609 75.474 1.00 48.55 -70 GLY B C 1
ATOM 6005 O O . GLY B 1 302 ? -23.885 59.524 75.130 1.00 49.56 -70 GLY B O 1
ATOM 6006 N N . ALA B 1 303 ? -25.654 60.812 75.665 1.00 48.30 -69 ALA B N 1
ATOM 6007 C CA . ALA B 1 303 ? -26.657 59.795 75.369 1.00 49.51 -69 ALA B CA 1
ATOM 6008 C C . ALA B 1 303 ? -27.015 59.726 73.881 1.00 49.24 -69 ALA B C 1
ATOM 6009 O O . ALA B 1 303 ? -27.725 60.599 73.361 1.00 48.75 -69 ALA B O 1
ATOM 6011 N N . VAL B 1 304 ? -26.568 58.676 73.209 1.00 49.70 -68 VAL B N 1
ATOM 6012 C CA . VAL B 1 304 ? -26.756 58.594 71.775 1.00 49.80 -68 VAL B CA 1
ATOM 6013 C C . VAL B 1 304 ? -28.210 58.388 71.400 1.00 50.05 -68 VAL B C 1
ATOM 6014 O O . VAL B 1 304 ? -28.990 57.925 72.206 1.00 51.16 -68 VAL B O 1
ATOM 6018 N N . ALA B 1 305 ? -28.552 58.732 70.171 1.00 49.47 -67 ALA B N 1
ATOM 6019 C CA . ALA B 1 305 ? -29.906 58.599 69.670 1.00 50.22 -67 ALA B CA 1
ATOM 6020 C C . ALA B 1 305 ? -30.231 57.216 69.131 1.00 51.65 -67 ALA B C 1
ATOM 6021 O O . ALA B 1 305 ? -31.396 56.889 68.979 1.00 52.63 -67 ALA B O 1
ATOM 6023 N N . LEU B 1 306 ? -29.198 56.431 68.820 1.00 52.18 -66 LEU B N 1
ATOM 6024 C CA . LEU B 1 306 ? -29.347 55.115 68.249 1.00 53.20 -66 LEU B CA 1
ATOM 6025 C C . LEU B 1 306 ? -29.673 54.192 69.383 1.00 54.68 -66 LEU B C 1
ATOM 6026 O O . LEU B 1 306 ? -28.807 53.891 70.204 1.00 54.70 -66 LEU B O 1
ATOM 6031 N N . LYS B 1 307 ? -30.933 53.745 69.405 1.00 55.89 -65 LYS B N 1
ATOM 6032 C CA . LYS B 1 307 ? -31.478 52.910 70.478 1.00 57.39 -65 LYS B CA 1
ATOM 6033 C C . LYS B 1 307 ? -30.557 51.782 70.905 1.00 58.53 -65 LYS B C 1
ATOM 6034 O O . LYS B 1 307 ? -30.344 51.616 72.094 1.00 59.07 -65 LYS B O 1
ATOM 6040 N N . SER B 1 308 ? -30.004 51.037 69.943 1.00 59.10 -64 SER B N 1
ATOM 6041 C CA . SER B 1 308 ? -29.294 49.764 70.239 1.00 60.83 -64 SER B CA 1
ATOM 6042 C C . SER B 1 308 ? -27.942 49.963 70.949 1.00 60.29 -64 SER B C 1
ATOM 6043 O O . SER B 1 308 ? -27.559 49.190 71.830 1.00 61.58 -64 SER B O 1
ATOM 6046 N N . TYR B 1 309 ? -27.244 51.019 70.564 1.00 58.39 -63 TYR B N 1
ATOM 6047 C CA . TYR B 1 309 ? -26.018 51.401 71.212 1.00 57.72 -63 TYR B CA 1
ATOM 6048 C C . TYR B 1 309 ? -26.294 52.076 72.552 1.00 57.25 -63 TYR B C 1
ATOM 6049 O O . TYR B 1 309 ? -25.573 51.836 73.497 1.00 58.05 -63 TYR B O 1
ATOM 6058 N N . GLU B 1 310 ? -27.339 52.894 72.649 1.00 56.13 -62 GLU B N 1
ATOM 6059 C CA . GLU B 1 310 ? -27.658 53.557 73.895 1.00 55.90 -62 GLU B CA 1
ATOM 6060 C C . GLU B 1 310 ? -27.861 52.566 75.053 1.00 58.00 -62 GLU B C 1
ATOM 6061 O O . GLU B 1 310 ? -27.462 52.862 76.198 1.00 58.29 -62 GLU B O 1
ATOM 6067 N N . GLU B 1 311 ? -28.427 51.391 74.765 1.00 59.51 -61 GLU B N 1
ATOM 6068 C CA . GLU B 1 311 ? -28.576 50.330 75.768 1.00 61.69 -61 GLU B CA 1
ATOM 6069 C C . GLU B 1 311 ? -27.269 49.946 76.475 1.00 62.37 -61 GLU B C 1
ATOM 6070 O O . GLU B 1 311 ? -27.319 49.541 77.635 1.00 63.76 -61 GLU B O 1
ATOM 6076 N N . GLU B 1 312 ? -26.129 50.024 75.772 1.00 61.66 -60 GLU B N 1
ATOM 6077 C CA . GLU B 1 312 ? -24.815 49.745 76.377 1.00 62.38 -60 GLU B CA 1
ATOM 6078 C C . GLU B 1 312 ? -24.299 50.944 77.171 1.00 60.97 -60 GLU B C 1
ATOM 6079 O O . GLU B 1 312 ? -23.897 50.799 78.314 1.00 62.17 -60 GLU B O 1
ATOM 6085 N N . LEU B 1 313 ? -24.364 52.132 76.583 1.00 59.00 -59 LEU B N 1
ATOM 6086 C CA . LEU B 1 313 ? -23.932 53.367 77.228 1.00 57.34 -59 LEU B CA 1
ATOM 6087 C C . LEU B 1 313 ? -24.785 53.779 78.426 1.00 57.50 -59 LEU B C 1
ATOM 6088 O O . LEU B 1 313 ? -24.289 54.435 79.333 1.00 57.26 -59 LEU B O 1
ATOM 6093 N N . ALA B 1 314 ? -26.071 53.433 78.432 1.00 58.10 -58 ALA B N 1
ATOM 6094 C CA . ALA B 1 314 ? -26.953 53.825 79.541 1.00 58.22 -58 ALA B CA 1
ATOM 6095 C C . ALA B 1 314 ? -26.457 53.373 80.906 1.00 59.66 -58 ALA B C 1
ATOM 6096 O O . ALA B 1 314 ? -26.762 54.018 81.901 1.00 59.42 -58 ALA B O 1
ATOM 6098 N N . LYS B 1 315 ? -25.698 52.270 80.945 1.00 61.33 -57 LYS B N 1
ATOM 6099 C CA . LYS B 1 315 ? -25.148 51.697 82.207 1.00 63.15 -57 LYS B CA 1
ATOM 6100 C C . LYS B 1 315 ? -23.973 52.460 82.887 1.00 62.51 -57 LYS B C 1
ATOM 6101 O O . LYS B 1 315 ? -23.430 52.009 83.896 1.00 63.93 -57 LYS B O 1
ATOM 6107 N N . ASP B 1 316 ? -23.585 53.604 82.320 1.00 60.23 -56 ASP B N 1
ATOM 6108 C CA . ASP B 1 316 ? -22.445 54.371 82.781 1.00 59.22 -56 ASP B CA 1
ATOM 6109 C C . ASP B 1 316 ? -22.963 55.479 83.740 1.00 58.52 -56 ASP B C 1
ATOM 6110 O O . ASP B 1 316 ? -23.847 56.280 83.389 1.00 57.14 -56 ASP B O 1
ATOM 6115 N N . PRO B 1 317 ? -22.437 55.521 84.970 1.00 59.29 -55 PRO B N 1
ATOM 6116 C CA . PRO B 1 317 ? -22.850 56.546 85.916 1.00 58.53 -55 PRO B CA 1
ATOM 6117 C C . PRO B 1 317 ? -22.750 57.947 85.299 1.00 56.41 -55 PRO B C 1
ATOM 6118 O O . PRO B 1 317 ? -23.562 58.820 85.585 1.00 55.76 -55 PRO B O 1
ATOM 6122 N N . ARG B 1 318 ? -21.747 58.163 84.462 1.00 55.54 -54 ARG B N 1
ATOM 6123 C CA . ARG B 1 318 ? -21.561 59.458 83.862 1.00 53.83 -54 ARG B CA 1
ATOM 6124 C C . ARG B 1 318 ? -22.733 59.777 82.929 1.00 52.86 -54 ARG B C 1
ATOM 6125 O O . ARG B 1 318 ? -23.245 60.887 82.927 1.00 51.65 -54 ARG B O 1
ATOM 6133 N N . ILE B 1 319 ? -23.153 58.800 82.132 1.00 53.40 -53 ILE B N 1
ATOM 6134 C CA . ILE B 1 319 ? -24.267 59.001 81.206 1.00 52.49 -53 ILE B CA 1
ATOM 6135 C C . ILE B 1 319 ? -25.542 59.100 82.020 1.00 53.10 -53 ILE B C 1
ATOM 6136 O O . ILE B 1 319 ? -26.432 59.891 81.706 1.00 52.33 -53 ILE B O 1
ATOM 6141 N N . ALA B 1 320 ? -25.637 58.302 83.080 1.00 54.71 -52 ALA B N 1
ATOM 6142 C CA . ALA B 1 320 ? -26.779 58.426 83.963 1.00 55.33 -52 ALA B CA 1
ATOM 6143 C C . ALA B 1 320 ? -26.842 59.888 84.433 1.00 54.08 -52 ALA B C 1
ATOM 6144 O O . ALA B 1 320 ? -27.881 60.532 84.273 1.00 53.58 -52 ALA B O 1
ATOM 6146 N N . ALA B 1 321 ? -25.718 60.426 84.931 1.00 53.50 -51 ALA B N 1
ATOM 6147 C CA . ALA B 1 321 ? -25.641 61.841 85.364 1.00 52.44 -51 ALA B CA 1
ATOM 6148 C C . ALA B 1 321 ? -25.952 62.878 84.250 1.00 51.02 -51 ALA B C 1
ATOM 6149 O O . ALA B 1 321 ? -26.628 63.882 84.480 1.00 50.42 -51 ALA B O 1
ATOM 6151 N N . THR B 1 322 ? -25.467 62.634 83.037 1.00 50.19 -50 THR B N 1
ATOM 6152 C CA . THR B 1 322 ? -25.865 63.450 81.930 1.00 48.92 -50 THR B CA 1
ATOM 6153 C C . THR B 1 322 ? -27.393 63.519 81.851 1.00 49.44 -50 THR B C 1
ATOM 6154 O O . THR B 1 322 ? -27.970 64.619 81.795 1.00 48.67 -50 THR B O 1
ATOM 6158 N N . MET B 1 323 ? -28.045 62.346 81.845 1.00 50.75 -49 MET B N 1
ATOM 6159 C CA . MET B 1 323 ? -29.521 62.262 81.721 1.00 51.31 -49 MET B CA 1
ATOM 6160 C C . MET B 1 323 ? -30.283 62.890 82.925 1.00 51.71 -49 MET B C 1
ATOM 6161 O O . MET B 1 323 ? -31.311 63.569 82.766 1.00 51.59 -49 MET B O 1
ATOM 6166 N N . GLU B 1 324 ? -29.781 62.682 84.124 1.00 52.03 -48 GLU B N 1
ATOM 6167 C CA . GLU B 1 324 ? -30.406 63.342 85.259 1.00 53.06 -48 GLU B CA 1
ATOM 6168 C C . GLU B 1 324 ? -30.429 64.896 85.085 1.00 51.71 -48 GLU B C 1
ATOM 6169 O O . GLU B 1 324 ? -31.455 65.526 85.351 1.00 51.94 -48 GLU B O 1
ATOM 6175 N N . ASN B 1 325 ? -29.311 65.495 84.641 1.00 50.15 -47 ASN B N 1
ATOM 6176 C CA . ASN B 1 325 ? -29.279 66.932 84.378 1.00 49.09 -47 ASN B CA 1
ATOM 6177 C C . ASN B 1 325 ? -30.106 67.299 83.149 1.00 48.74 -47 ASN B C 1
ATOM 6178 O O . ASN B 1 325 ? -30.710 68.381 83.105 1.00 48.64 -47 ASN B O 1
ATOM 6183 N N . ALA B 1 326 ? -30.143 66.394 82.168 1.00 48.51 -46 ALA B N 1
ATOM 6184 C CA . ALA B 1 326 ? -31.016 66.550 81.020 1.00 48.11 -46 ALA B CA 1
ATOM 6185 C C . ALA B 1 326 ? -32.488 66.680 81.416 1.00 49.51 -46 ALA B C 1
ATOM 6186 O O . ALA B 1 326 ? -33.144 67.608 80.963 1.00 49.38 -46 ALA B O 1
ATOM 6188 N N . GLN B 1 327 ? -32.993 65.760 82.251 1.00 50.72 -45 GLN B N 1
ATOM 6189 C CA . GLN B 1 327 ? -34.355 65.820 82.789 1.00 52.13 -45 GLN B CA 1
ATOM 6190 C C . GLN B 1 327 ? -34.676 67.154 83.478 1.00 51.94 -45 GLN B C 1
ATOM 6191 O O . GLN B 1 327 ? -35.734 67.730 83.312 1.00 52.60 -45 GLN B O 1
ATOM 6197 N N . LYS B 1 328 ? -33.755 67.634 84.291 1.00 51.65 -44 LYS B N 1
ATOM 6198 C CA . LYS B 1 328 ? -33.977 68.862 85.050 1.00 51.55 -44 LYS B CA 1
ATOM 6199 C C . LYS B 1 328 ? -34.025 70.078 84.167 1.00 50.42 -44 LYS B C 1
ATOM 6200 O O . LYS B 1 328 ? -34.760 70.992 84.462 1.00 51.15 -44 LYS B O 1
ATOM 6206 N N . GLY B 1 329 ? -33.268 70.059 83.071 1.00 49.17 -43 GLY B N 1
ATOM 6207 C CA . GLY B 1 329 ? -33.305 71.119 82.082 1.00 48.14 -43 GLY B CA 1
ATOM 6208 C C . GLY B 1 329 ? -34.442 70.948 81.078 1.00 49.10 -43 GLY B C 1
ATOM 6209 O O . GLY B 1 329 ? -35.540 70.398 81.394 1.00 50.30 -43 GLY B O 1
ATOM 6210 N N . GLU B 1 330 ? -34.160 71.366 79.845 1.00 47.88 -42 GLU B N 1
ATOM 6211 C CA . GLU B 1 330 ? -35.175 71.676 78.861 1.00 48.21 -42 GLU B CA 1
ATOM 6212 C C . GLU B 1 330 ? -34.549 71.552 77.481 1.00 47.56 -42 GLU B C 1
ATOM 6213 O O . GLU B 1 330 ? -33.448 72.086 77.233 1.00 46.42 -42 GLU B O 1
ATOM 6219 N N . ILE B 1 331 ? -35.190 70.825 76.571 1.00 47.98 -41 ILE B N 1
ATOM 6220 C CA . ILE B 1 331 ? -34.593 70.759 75.225 1.00 47.35 -41 ILE B CA 1
ATOM 6221 C C . ILE B 1 331 ? -34.624 72.169 74.614 1.00 46.84 -41 ILE B C 1
ATOM 6222 O O . ILE B 1 331 ? -35.642 72.857 74.693 1.00 47.35 -41 ILE B O 1
ATOM 6227 N N . MET B 1 332 ? -33.528 72.581 73.993 1.00 45.63 -40 MET B N 1
ATOM 6228 C CA . MET B 1 332 ? -33.497 73.868 73.334 1.00 45.74 -40 MET B CA 1
ATOM 6229 C C . MET B 1 332 ? -34.540 73.984 72.228 1.00 46.59 -40 MET B C 1
ATOM 6230 O O . MET B 1 332 ? -34.715 73.056 71.449 1.00 46.81 -40 MET B O 1
ATOM 6235 N N . PRO B 1 333 ? -35.212 75.144 72.133 1.00 47.15 -39 PRO B N 1
ATOM 6236 C CA . PRO B 1 333 ? -36.067 75.387 70.968 1.00 47.78 -39 PRO B CA 1
ATOM 6237 C C . PRO B 1 333 ? -35.215 75.321 69.725 1.00 47.23 -39 PRO B C 1
ATOM 6238 O O . PRO B 1 333 ? -34.014 75.560 69.805 1.00 46.31 -39 PRO B O 1
ATOM 6242 N N . ASN B 1 334 ? -35.803 75.016 68.577 1.00 47.91 -38 ASN B N 1
ATOM 6243 C CA . ASN B 1 334 ? -35.010 75.079 67.346 1.00 47.74 -38 ASN B CA 1
ATOM 6244 C C . ASN B 1 334 ? -35.394 76.224 66.371 1.00 48.59 -38 ASN B C 1
ATOM 6245 O O . ASN B 1 334 ? -34.959 76.262 65.212 1.00 48.80 -38 ASN B O 1
ATOM 6250 N N . ILE B 1 335 ? -36.172 77.164 66.875 1.00 48.96 -37 ILE B N 1
ATOM 6251 C CA . ILE B 1 335 ? -36.711 78.217 66.068 1.00 50.10 -37 ILE B CA 1
ATOM 6252 C C . ILE B 1 335 ? -35.615 79.203 65.629 1.00 49.88 -37 ILE B C 1
ATOM 6253 O O . ILE B 1 335 ? -34.560 79.253 66.238 1.00 49.44 -37 ILE B O 1
ATOM 6258 N N . PRO B 1 336 ? -35.846 80.006 64.596 1.00 50.62 -36 PRO B N 1
ATOM 6259 C CA . PRO B 1 336 ? -34.711 80.769 64.095 1.00 50.69 -36 PRO B CA 1
ATOM 6260 C C . PRO B 1 336 ? -34.286 81.933 64.970 1.00 50.74 -36 PRO B C 1
ATOM 6261 O O . PRO B 1 336 ? -33.235 82.505 64.755 1.00 50.82 -36 PRO B O 1
ATOM 6265 N N . GLN B 1 337 ? -35.097 82.294 65.949 1.00 51.34 -35 GLN B N 1
ATOM 6266 C CA . GLN B 1 337 ? -34.749 83.402 66.854 1.00 51.45 -35 GLN B CA 1
ATOM 6267 C C . GLN B 1 337 ? -33.713 82.959 67.896 1.00 49.98 -35 GLN B C 1
ATOM 6268 O O . GLN B 1 337 ? -33.289 83.755 68.734 1.00 49.65 -35 GLN B O 1
ATOM 6274 N N . MET B 1 338 ? -33.311 81.685 67.832 1.00 48.83 -34 MET B N 1
ATOM 6275 C CA . MET B 1 338 ? -32.307 81.173 68.746 1.00 47.87 -34 MET B CA 1
ATOM 6276 C C . MET B 1 338 ? -30.973 81.904 68.599 1.00 47.60 -34 MET B C 1
ATOM 6277 O O . MET B 1 338 ? -30.284 82.156 69.564 1.00 47.38 -34 MET B O 1
ATOM 6282 N N . SER B 1 339 ? -30.652 82.275 67.383 1.00 48.04 -33 SER B N 1
ATOM 6283 C CA . SER B 1 339 ? -29.481 83.014 67.055 1.00 48.14 -33 SER B CA 1
ATOM 6284 C C . SER B 1 339 ? -29.370 84.325 67.782 1.00 48.63 -33 SER B C 1
ATOM 6285 O O . SER B 1 339 ? -28.386 84.594 68.415 1.00 48.60 -33 SER B O 1
ATOM 6288 N N . ALA B 1 340 ? -30.370 85.167 67.631 1.00 49.92 -32 ALA B N 1
ATOM 6289 C CA . ALA B 1 340 ? -30.499 86.410 68.383 1.00 50.42 -32 ALA B CA 1
ATOM 6290 C C . ALA B 1 340 ? -30.510 86.207 69.928 1.00 49.62 -32 ALA B C 1
ATOM 6291 O O . ALA B 1 340 ? -29.825 86.911 70.651 1.00 49.44 -32 ALA B O 1
ATOM 6293 N N . PHE B 1 341 ? -31.251 85.214 70.411 1.00 48.83 -31 PHE B N 1
ATOM 6294 C CA . PHE B 1 341 ? -31.259 84.882 71.811 1.00 48.45 -31 PHE B CA 1
ATOM 6295 C C . PHE B 1 341 ? -29.874 84.666 72.377 1.00 47.75 -31 PHE B C 1
ATOM 6296 O O . PHE B 1 341 ? -29.535 85.289 73.382 1.00 47.90 -31 PHE B O 1
ATOM 6304 N N . TRP B 1 342 ? -29.102 83.764 71.761 1.00 46.86 -30 TRP B N 1
ATOM 6305 C CA . TRP B 1 342 ? -27.780 83.408 72.237 1.00 45.94 -30 TRP B CA 1
ATOM 6306 C C . TRP B 1 342 ? -26.837 84.574 72.196 1.00 46.25 -30 TRP B C 1
ATOM 6307 O O . TRP B 1 342 ? -26.088 84.775 73.101 1.00 46.25 -30 TRP B O 1
ATOM 6318 N N . TYR B 1 343 ? -26.884 85.352 71.147 1.00 47.20 -29 TYR B N 1
ATOM 6319 C CA . TYR B 1 343 ? -26.030 86.530 71.011 1.00 48.28 -29 TYR B CA 1
ATOM 6320 C C . TYR B 1 343 ? -26.322 87.541 72.120 1.00 49.04 -29 TYR B C 1
ATOM 6321 O O . TYR B 1 343 ? -25.412 88.183 72.672 1.00 49.08 -29 TYR B O 1
ATOM 6330 N N . ALA B 1 344 ? -27.606 87.698 72.431 1.00 49.22 -28 ALA B N 1
ATOM 6331 C CA . ALA B 1 344 ? -28.011 88.626 73.448 1.00 49.87 -28 ALA B CA 1
ATOM 6332 C C . ALA B 1 344 ? -27.480 88.236 74.838 1.00 49.22 -28 ALA B C 1
ATOM 6333 O O . ALA B 1 344 ? -26.970 89.102 75.569 1.00 50.03 -28 ALA B O 1
ATOM 6335 N N . VAL B 1 345 ? -27.569 86.948 75.163 1.00 47.63 -27 VAL B N 1
ATOM 6336 C CA . VAL B 1 345 ? -27.225 86.434 76.470 1.00 47.30 -27 VAL B CA 1
ATOM 6337 C C . VAL B 1 345 ? -25.714 86.374 76.643 1.00 46.87 -27 VAL B C 1
ATOM 6338 O O . VAL B 1 345 ? -25.219 86.660 77.731 1.00 46.73 -27 VAL B O 1
ATOM 6342 N N . ARG B 1 346 ? -25.002 85.986 75.576 1.00 46.70 -26 ARG B N 1
ATOM 6343 C CA . ARG B 1 346 ? -23.539 86.101 75.476 1.00 46.87 -26 ARG B CA 1
ATOM 6344 C C . ARG B 1 346 ? -23.090 87.504 75.787 1.00 48.30 -26 ARG B C 1
ATOM 6345 O O . ARG B 1 346 ? -22.235 87.712 76.658 1.00 48.76 -26 ARG B O 1
ATOM 6353 N N . THR B 1 347 ? -23.669 88.479 75.100 1.00 49.12 -25 THR B N 1
ATOM 6354 C CA . THR B 1 347 ? -23.399 89.852 75.462 1.00 50.47 -25 THR B CA 1
ATOM 6355 C C . THR B 1 347 ? -23.704 90.163 76.908 1.00 50.38 -25 THR B C 1
ATOM 6356 O O . THR B 1 347 ? -22.863 90.772 77.567 1.00 51.40 -25 THR B O 1
ATOM 6360 N N . ALA B 1 348 ? -24.874 89.783 77.404 1.00 49.62 -24 ALA B N 1
ATOM 6361 C CA . ALA B 1 348 ? -25.261 90.200 78.771 1.00 50.04 -24 ALA B CA 1
ATOM 6362 C C . ALA B 1 348 ? -24.321 89.608 79.823 1.00 49.59 -24 ALA B C 1
ATOM 6363 O O . ALA B 1 348 ? -23.894 90.303 80.762 1.00 50.14 -24 ALA B O 1
ATOM 6365 N N . VAL B 1 349 ? -23.977 88.336 79.639 1.00 48.17 -23 VAL B N 1
ATOM 6366 C CA . VAL B 1 349 ? -23.173 87.681 80.602 1.00 47.77 -23 VAL B CA 1
ATOM 6367 C C . VAL B 1 349 ? -21.812 88.354 80.634 1.00 48.84 -23 VAL B C 1
ATOM 6368 O O . VAL B 1 349 ? -21.365 88.746 81.707 1.00 49.68 -23 VAL B O 1
ATOM 6372 N N . ILE B 1 350 ? -21.170 88.545 79.485 1.00 48.74 -22 ILE B N 1
ATOM 6373 C CA . ILE B 1 350 ? -19.853 89.128 79.476 1.00 49.42 -22 ILE B CA 1
ATOM 6374 C C . ILE B 1 350 ? -19.803 90.548 80.042 1.00 50.93 -22 ILE B C 1
ATOM 6375 O O . ILE B 1 350 ? -18.928 90.868 80.834 1.00 51.57 -22 ILE B O 1
ATOM 6380 N N . ASN B 1 351 ? -20.734 91.402 79.657 1.00 51.65 -21 ASN B N 1
ATOM 6381 C CA . ASN B 1 351 ? -20.787 92.738 80.235 1.00 53.03 -21 ASN B CA 1
ATOM 6382 C C . ASN B 1 351 ? -20.933 92.725 81.755 1.00 53.05 -21 ASN B C 1
ATOM 6383 O O . ASN B 1 351 ? -20.216 93.463 82.454 1.00 54.26 -21 ASN B O 1
ATOM 6388 N N . ALA B 1 352 ? -21.851 91.897 82.263 1.00 51.82 -20 ALA B N 1
ATOM 6389 C CA . ALA B 1 352 ? -22.114 91.833 83.693 1.00 51.79 -20 ALA B CA 1
ATOM 6390 C C . ALA B 1 352 ? -20.881 91.330 84.436 1.00 51.76 -20 ALA B C 1
ATOM 6391 O O . ALA B 1 352 ? -20.484 91.873 85.465 1.00 52.64 -20 ALA B O 1
ATOM 6393 N N . ALA B 1 353 ? -20.270 90.296 83.876 1.00 50.88 -19 ALA B N 1
ATOM 6394 C CA . ALA B 1 353 ? -19.010 89.730 84.348 1.00 50.79 -19 ALA B CA 1
ATOM 6395 C C . ALA B 1 353 ? -17.785 90.668 84.375 1.00 52.08 -19 ALA B C 1
ATOM 6396 O O . ALA B 1 353 ? -16.961 90.576 85.285 1.00 52.44 -19 ALA B O 1
ATOM 6398 N N . SER B 1 354 ? -17.644 91.539 83.381 1.00 52.58 -18 SER B N 1
ATOM 6399 C CA . SER B 1 354 ? -16.450 92.360 83.303 1.00 54.03 -18 SER B CA 1
ATOM 6400 C C . SER B 1 354 ? -16.655 93.674 84.019 1.00 55.42 -18 SER B C 1
ATOM 6401 O O . SER B 1 354 ? -15.774 94.530 84.001 1.00 56.79 -18 SER B O 1
ATOM 6404 N N . GLY B 1 355 ? -17.833 93.851 84.610 1.00 55.35 -17 GLY B N 1
ATOM 6405 C CA . GLY B 1 355 ? -18.182 95.123 85.257 1.00 56.65 -17 GLY B CA 1
ATOM 6406 C C . GLY B 1 355 ? -18.617 96.257 84.344 1.00 57.73 -17 GLY B C 1
ATOM 6407 O O . GLY B 1 355 ? -18.850 97.353 84.835 1.00 59.41 -17 GLY B O 1
ATOM 6408 N N . ARG B 1 356 ? -18.746 96.008 83.037 1.00 57.38 -16 ARG B N 1
ATOM 6409 C CA . ARG B 1 356 ? -19.202 97.038 82.068 1.00 58.72 -16 ARG B CA 1
ATOM 6410 C C . ARG B 1 356 ? -20.645 97.537 82.240 1.00 59.14 -16 ARG B C 1
ATOM 6411 O O . ARG B 1 356 ? -20.971 98.676 81.894 1.00 60.60 -16 ARG B O 1
ATOM 6419 N N . GLN B 1 357 ? -21.525 96.649 82.697 1.00 57.91 -15 GLN B N 1
ATOM 6420 C CA . GLN B 1 357 ? -22.898 97.014 83.016 1.00 58.11 -15 GLN B CA 1
ATOM 6421 C C . GLN B 1 357 ? -23.267 96.252 84.267 1.00 57.14 -15 GLN B C 1
ATOM 6422 O O . GLN B 1 357 ? -22.716 95.175 84.521 1.00 55.99 -15 GLN B O 1
ATOM 6428 N N . THR B 1 358 ? -24.201 96.786 85.043 1.00 57.75 -14 THR B N 1
ATOM 6429 C CA . THR B 1 358 ? -24.775 96.018 86.131 1.00 57.14 -14 THR B CA 1
ATOM 6430 C C . THR B 1 358 ? -25.610 94.855 85.558 1.00 55.95 -14 THR B C 1
ATOM 6431 O O . THR B 1 358 ? -25.910 94.826 84.353 1.00 55.60 -14 THR B O 1
ATOM 6435 N N . VAL B 1 359 ? -25.971 93.904 86.421 1.00 55.08 -13 VAL B N 1
ATOM 6436 C CA . VAL B 1 359 ? -26.884 92.821 86.056 1.00 53.95 -13 VAL B CA 1
ATOM 6437 C C . VAL B 1 359 ? -28.201 93.383 85.460 1.00 55.13 -13 VAL B C 1
ATOM 6438 O O . VAL B 1 359 ? -28.627 92.940 84.385 1.00 54.60 -13 VAL B O 1
ATOM 6442 N N . ASP B 1 360 ? -28.812 94.376 86.121 1.00 56.70 -12 ASP B N 1
ATOM 6443 C CA . ASP B 1 360 ? -30.029 95.025 85.598 1.00 58.15 -12 ASP B CA 1
ATOM 6444 C C . ASP B 1 360 ? -29.911 95.492 84.122 1.00 58.32 -12 ASP B C 1
ATOM 6445 O O . ASP B 1 360 ? -30.775 95.165 83.282 1.00 58.25 -12 ASP B O 1
ATOM 6450 N N . GLU B 1 361 ? -28.854 96.271 83.854 1.00 58.60 -11 GLU B N 1
ATOM 6451 C CA . GLU B 1 361 ? -28.568 96.905 82.572 1.00 59.09 -11 GLU B CA 1
ATOM 6452 C C . GLU B 1 361 ? -28.304 95.874 81.483 1.00 57.43 -11 GLU B C 1
ATOM 6453 O O . GLU B 1 361 ? -28.897 95.914 80.406 1.00 57.79 -11 GLU B O 1
ATOM 6459 N N . ALA B 1 362 ? -27.427 94.938 81.782 1.00 55.72 -10 ALA B N 1
ATOM 6460 C CA . ALA B 1 362 ? -27.133 93.849 80.879 1.00 54.33 -10 ALA B CA 1
ATOM 6461 C C . ALA B 1 362 ? -28.345 93.059 80.442 1.00 53.85 -10 ALA B C 1
ATOM 6462 O O . ALA B 1 362 ? -28.510 92.803 79.248 1.00 53.70 -10 ALA B O 1
ATOM 6464 N N . LEU B 1 363 ? -29.174 92.651 81.400 1.00 53.82 -9 LEU B N 1
ATOM 6465 C CA . LEU B 1 363 ? -30.287 91.766 81.095 1.00 53.45 -9 LEU B CA 1
ATOM 6466 C C . LEU B 1 363 ? -31.410 92.501 80.406 1.00 54.83 -9 LEU B C 1
ATOM 6467 O O . LEU B 1 363 ? -32.139 91.925 79.601 1.00 54.65 -9 LEU B O 1
ATOM 6472 N N . LYS B 1 364 ? -31.543 93.778 80.714 1.00 56.33 -8 LYS B N 1
ATOM 6473 C CA . LYS B 1 364 ? -32.535 94.591 80.062 1.00 58.16 -8 LYS B CA 1
ATOM 6474 C C . LYS B 1 364 ? -32.198 94.713 78.585 1.00 58.24 -8 LYS B C 1
ATOM 6475 O O . LYS B 1 364 ? -33.088 94.591 77.758 1.00 58.65 -8 LYS B O 1
ATOM 6481 N N . ASP B 1 365 ? -30.923 94.940 78.248 1.00 57.69 -7 ASP B N 1
ATOM 6482 C CA . ASP B 1 365 ? -30.502 94.913 76.830 1.00 57.45 -7 ASP B CA 1
ATOM 6483 C C . ASP B 1 365 ? -30.731 93.552 76.189 1.00 55.85 -7 ASP B C 1
ATOM 6484 O O . ASP B 1 365 ? -31.003 93.444 75.009 1.00 56.49 -7 ASP B O 1
ATOM 6489 N N . ALA B 1 366 ? -30.618 92.488 76.942 1.00 54.21 -6 ALA B N 1
ATOM 6490 C CA . ALA B 1 366 ? -30.846 91.212 76.319 1.00 53.20 -6 ALA B CA 1
ATOM 6491 C C . ALA B 1 366 ? -32.348 91.061 76.062 1.00 53.70 -6 ALA B C 1
ATOM 6492 O O . ALA B 1 366 ? -32.799 90.630 75.004 1.00 53.67 -6 ALA B O 1
ATOM 6494 N N . GLN B 1 367 ? -33.123 91.471 77.044 1.00 54.10 -5 GLN B N 1
ATOM 6495 C CA . GLN B 1 367 ? -34.544 91.680 76.879 1.00 54.92 -5 GLN B CA 1
ATOM 6496 C C . GLN B 1 367 ? -34.921 92.389 75.580 1.00 55.17 -5 GLN B C 1
ATOM 6497 O O . GLN B 1 367 ? -35.698 91.878 74.856 1.00 55.46 -5 GLN B O 1
ATOM 6503 N N . THR B 1 368 ? -34.382 93.572 75.304 1.00 55.67 -4 THR B N 1
ATOM 6504 C CA . THR B 1 368 ? -34.726 94.362 74.126 1.00 56.06 -4 THR B CA 1
ATOM 6505 C C . THR B 1 368 ? -33.827 94.109 72.909 1.00 54.98 -4 THR B C 1
ATOM 6506 O O . THR B 1 368 ? -33.961 94.768 71.885 1.00 56.52 -4 THR B O 1
ATOM 6510 N N . ASN B 1 369 ? -32.921 93.146 72.990 1.00 52.39 -3 ASN B N 1
ATOM 6511 C CA . ASN B 1 369 ? -32.133 92.761 71.826 1.00 51.22 -3 ASN B CA 1
ATOM 6512 C C . ASN B 1 369 ? -31.230 93.887 71.273 1.00 51.98 -3 ASN B C 1
ATOM 6513 O O . ASN B 1 369 ? -30.932 93.949 70.079 1.00 51.96 -3 ASN B O 1
ATOM 6518 N N . ALA B 1 370 ? -30.771 94.728 72.196 1.00 52.04 -2 ALA B N 1
ATOM 6519 C CA . ALA B 1 370 ? -29.939 95.880 71.951 1.00 53.25 -2 ALA B CA 1
ATOM 6520 C C . ALA B 1 370 ? -28.626 95.538 71.269 1.00 52.65 -2 ALA B C 1
ATOM 6521 O O . ALA B 1 370 ? -28.239 96.180 70.320 1.00 54.22 -2 ALA B O 1
ATOM 6523 N N . ALA B 1 371 ? -27.937 94.527 71.757 1.00 51.63 -1 ALA B N 1
ATOM 6524 C CA . ALA B 1 371 ? -26.715 94.073 71.119 1.00 51.36 -1 ALA B CA 1
ATOM 6525 C C . ALA B 1 371 ? -26.933 93.746 69.642 1.00 52.14 -1 ALA B C 1
ATOM 6526 O O . ALA B 1 371 ? -26.346 94.394 68.788 1.00 53.82 -1 ALA B O 1
ATOM 6528 N N . ALA B 1 372 ? -27.776 92.760 69.341 1.00 51.85 0 ALA B N 1
ATOM 6529 C CA . ALA B 1 372 ? -27.996 92.327 67.952 1.00 52.66 0 ALA B CA 1
ATOM 6530 C C . ALA B 1 372 ? -28.413 93.435 67.017 1.00 55.37 0 ALA B C 1
ATOM 6531 O O . ALA B 1 372 ? -28.063 93.418 65.838 1.00 56.44 0 ALA B O 1
ATOM 6533 N N . GLU B 1 373 ? -29.148 94.409 67.542 1.00 57.38 1 GLU B N 1
ATOM 6534 C CA . GLU B 1 373 ? -29.648 95.521 66.725 1.00 59.69 1 GLU B CA 1
ATOM 6535 C C . GLU B 1 373 ? -28.558 96.537 66.420 1.00 61.35 1 GLU B C 1
ATOM 6536 O O . GLU B 1 373 ? -28.648 97.266 65.425 1.00 63.63 1 GLU B O 1
ATOM 6542 N N . PH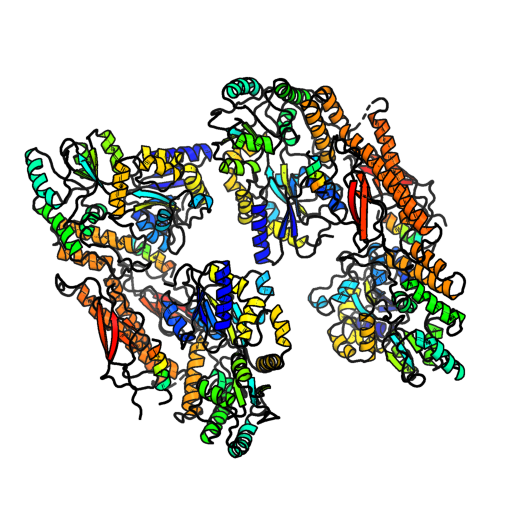E B 1 374 ? -27.552 96.632 67.289 1.00 60.54 2 PHE B N 1
ATOM 6543 C CA . PHE B 1 374 ? -26.458 97.539 67.029 1.00 61.57 2 PHE B CA 1
ATOM 6544 C C . PHE B 1 374 ? -25.520 96.883 65.986 1.00 61.07 2 PHE B C 1
ATOM 6545 O O . PHE B 1 374 ? -25.059 97.556 65.057 1.00 62.30 2 PHE B O 1
ATOM 6553 N N . ALA B 1 375 ? -25.279 95.577 66.095 1.00 69.19 3 ALA B N 1
ATOM 6554 C CA . ALA B 1 375 ? -24.366 94.930 65.133 1.00 67.43 3 ALA B CA 1
ATOM 6555 C C . ALA B 1 375 ? -24.999 95.061 63.779 1.00 65.54 3 ALA B C 1
ATOM 6556 O O . ALA B 1 375 ? -24.342 95.159 62.743 1.00 63.05 3 ALA B O 1
ATOM 6558 N N . ALA B 1 376 ? -26.313 95.081 63.827 1.00 67.94 4 ALA B N 1
ATOM 6559 C CA . ALA B 1 376 ? -27.131 95.092 62.646 1.00 66.88 4 ALA B CA 1
ATOM 6560 C C . ALA B 1 376 ? -27.178 96.482 62.040 1.00 65.09 4 ALA B C 1
ATOM 6561 O O . ALA B 1 376 ? -27.358 96.632 60.837 1.00 63.24 4 ALA B O 1
ATOM 6563 N N . LEU B 1 377 ? -27.017 97.500 62.881 1.00 65.93 5 LEU B N 1
ATOM 6564 C CA . LEU B 1 377 ? -27.040 98.884 62.447 1.00 64.39 5 LEU B CA 1
ATOM 6565 C C . LEU B 1 377 ? -25.727 99.204 61.771 1.00 62.05 5 LEU B C 1
ATOM 6566 O O . LEU B 1 377 ? -25.717 99.677 60.661 1.00 60.03 5 LEU B O 1
ATOM 6571 N N . LEU B 1 378 ? -24.618 98.912 62.440 1.00 62.70 6 LEU B N 1
ATOM 6572 C CA . LEU B 1 378 ? -23.317 99.098 61.835 1.00 61.07 6 LEU B CA 1
ATOM 6573 C C . LEU B 1 378 ? -23.215 98.242 60.559 1.00 59.38 6 LEU B C 1
ATOM 6574 O O . LEU B 1 378 ? -22.661 98.672 59.531 1.00 57.07 6 LEU B O 1
ATOM 6579 N N . HIS B 1 379 ? -23.784 97.046 60.617 1.00 60.32 7 HIS B N 1
ATOM 6580 C CA . HIS B 1 379 ? -23.671 96.165 59.477 1.00 59.42 7 HIS B CA 1
ATOM 6581 C C . HIS B 1 379 ? -24.388 96.701 58.233 1.00 58.04 7 HIS B C 1
ATOM 6582 O O . HIS B 1 379 ? -23.842 96.701 57.114 1.00 56.13 7 HIS B O 1
ATOM 6589 N N . SER B 1 380 ? -25.611 97.166 58.434 1.00 58.54 8 SER B N 1
ATOM 6590 C CA . SER B 1 380 ? -26.372 97.623 57.309 1.00 57.45 8 SER B CA 1
ATOM 6591 C C . SER B 1 380 ? -25.801 98.930 56.748 1.00 55.80 8 SER B C 1
ATOM 6592 O O . SER B 1 380 ? -25.921 99.220 55.553 1.00 54.42 8 SER B O 1
ATOM 6595 N N . LEU B 1 381 ? -25.132 99.710 57.587 1.00 56.06 9 LEU B N 1
ATOM 6596 C CA . LEU B 1 381 ? -24.475 100.905 57.073 1.00 54.88 9 LEU B CA 1
ATOM 6597 C C . LEU B 1 381 ? -23.384 100.520 56.108 1.00 53.44 9 LEU B C 1
ATOM 6598 O O . LEU B 1 381 ? -23.308 101.052 55.049 1.00 52.59 9 LEU B O 1
ATOM 6603 N N . LEU B 1 382 ? -22.555 99.564 56.496 1.00 54.02 10 LEU B N 1
ATOM 6604 C CA . LEU B 1 382 ? -21.513 99.000 55.645 1.00 52.98 10 LEU B CA 1
ATOM 6605 C C . LEU B 1 382 ? -22.111 98.368 54.394 1.00 52.69 10 LEU B C 1
ATOM 6606 O O . LEU B 1 382 ? -21.649 98.680 53.304 1.00 52.36 10 LEU B O 1
ATOM 6611 N N . GLU B 1 383 ? -23.134 97.516 54.519 1.00 53.15 11 GLU B N 1
ATOM 6612 C CA . GLU B 1 383 ? -23.733 96.932 53.325 1.00 52.95 11 GLU B CA 1
ATOM 6613 C C . GLU B 1 383 ? -24.154 98.036 52.365 1.00 52.04 11 GLU B C 1
ATOM 6614 O O . GLU B 1 383 ? -23.749 98.041 51.216 1.00 51.50 11 GLU B O 1
ATOM 6620 N N . ALA B 1 384 ? -24.914 99.007 52.857 1.00 52.49 12 ALA B N 1
ATOM 6621 C CA . ALA B 1 384 ? -25.347 100.139 52.038 1.00 51.91 12 ALA B CA 1
ATOM 6622 C C . ALA B 1 384 ? -24.189 100.794 51.282 1.00 51.22 12 ALA B C 1
ATOM 6623 O O . ALA B 1 384 ? -24.299 101.113 50.096 1.00 51.12 12 ALA B O 1
ATOM 6625 N N . ASN B 1 385 ? -23.074 100.965 51.975 1.00 51.14 13 ASN B N 1
ATOM 6626 C CA . ASN B 1 385 ? -21.984 101.752 51.483 1.00 50.77 13 ASN B CA 1
ATOM 6627 C C . ASN B 1 385 ? -21.244 100.969 50.459 1.00 50.58 13 ASN B C 1
ATOM 6628 O O . ASN B 1 385 ? -20.593 101.537 49.608 1.00 51.11 13 ASN B O 1
ATOM 6633 N N . CYS B 1 386 ? -21.317 99.657 50.560 1.00 50.74 14 CYS B N 1
ATOM 6634 C CA . CYS B 1 386 ? -20.592 98.819 49.663 1.00 50.96 14 CYS B CA 1
ATOM 6635 C C . CYS B 1 386 ? -21.425 98.643 48.411 1.00 51.32 14 CYS B C 1
ATOM 6636 O O . CYS B 1 386 ? -20.878 98.404 47.321 1.00 52.08 14 CYS B O 1
ATOM 6639 N N . SER B 1 387 ? -22.737 98.766 48.544 1.00 51.10 15 SER B N 1
ATOM 6640 C CA . SER B 1 387 ? -23.596 98.700 47.377 1.00 51.53 15 SER B CA 1
ATOM 6641 C C . SER B 1 387 ? -23.446 99.956 46.574 1.00 51.15 15 SER B C 1
ATOM 6642 O O . SER B 1 387 ? -23.552 99.951 45.359 1.00 51.24 15 SER B O 1
ATOM 6645 N N . LEU B 1 388 ? -23.233 101.040 47.292 1.00 50.67 16 LEU B N 1
ATOM 6646 C CA . LEU B 1 388 ? -23.159 102.314 46.664 1.00 51.07 16 LEU B CA 1
ATOM 6647 C C . LEU B 1 388 ? -21.901 102.384 45.871 1.00 51.42 16 LEU B C 1
ATOM 6648 O O . LEU B 1 388 ? -21.901 102.890 44.773 1.00 52.32 16 LEU B O 1
ATOM 6653 N N . ALA B 1 389 ? -20.824 101.861 46.430 1.00 51.28 17 ALA B N 1
ATOM 6654 C CA . ALA B 1 389 ? -19.552 101.819 45.744 1.00 51.60 17 ALA B CA 1
ATOM 6655 C C . ALA B 1 389 ? -19.677 100.984 44.463 1.00 52.25 17 ALA B C 1
ATOM 6656 O O . ALA B 1 389 ? -19.062 101.318 43.440 1.00 52.71 17 ALA B O 1
ATOM 6658 N N . LEU B 1 390 ? -20.475 99.911 44.541 1.00 52.06 18 LEU B N 1
ATOM 6659 C CA . LEU B 1 390 ? -20.743 99.064 43.400 1.00 53.06 18 LEU B CA 1
ATOM 6660 C C . LEU B 1 390 ? -21.506 99.845 42.358 1.00 53.78 18 LEU B C 1
ATOM 6661 O O . LEU B 1 390 ? -21.178 99.797 41.176 1.00 55.21 18 LEU B O 1
ATOM 6666 N N . ALA B 1 391 ? -22.509 100.580 42.812 1.00 53.38 19 ALA B N 1
ATOM 6667 C CA . ALA B 1 391 ? -23.350 101.377 41.941 1.00 54.05 19 ALA B CA 1
ATOM 6668 C C . ALA B 1 391 ? -22.488 102.296 41.110 1.00 55.09 19 ALA B C 1
ATOM 6669 O O . ALA B 1 391 ? -22.579 102.268 39.887 1.00 56.75 19 ALA B O 1
ATOM 6671 N N . GLU B 1 392 ? -21.657 103.099 41.775 1.00 54.26 20 GLU B N 1
ATOM 6672 C CA . GLU B 1 392 ? -20.796 104.046 41.133 1.00 55.20 20 GLU B CA 1
ATOM 6673 C C . GLU B 1 392 ? -19.913 103.356 40.084 1.00 56.75 20 GLU B C 1
ATOM 6674 O O . GLU B 1 392 ? -19.833 103.791 38.955 1.00 58.58 20 GLU B O 1
ATOM 6680 N N . GLU B 1 393 ? -19.257 102.272 40.461 1.00 56.26 21 GLU B N 1
ATOM 6681 C CA . GLU B 1 393 ? -18.350 101.565 39.574 1.00 57.46 21 GLU B CA 1
ATOM 6682 C C . GLU B 1 393 ? -19.045 101.069 38.317 1.00 59.02 21 GLU B C 1
ATOM 6683 O O . GLU B 1 393 ? -18.550 101.251 37.219 1.00 60.99 21 GLU B O 1
ATOM 6689 N N . LEU B 1 394 ? -20.195 100.438 38.476 1.00 58.56 22 LEU B N 1
ATOM 6690 C CA . LEU B 1 394 ? -20.985 100.032 37.319 1.00 60.43 22 LEU B CA 1
ATOM 6691 C C . LEU B 1 394 ? -21.411 101.198 36.463 1.00 61.74 22 LEU B C 1
ATOM 6692 O O . LEU B 1 394 ? -21.307 101.126 35.249 1.00 64.11 22 LEU B O 1
ATOM 6697 N N . LEU B 1 395 ? -21.918 102.255 37.101 1.00 60.70 23 LEU B N 1
ATOM 6698 C CA . LEU B 1 395 ? -22.418 103.442 36.407 1.00 61.86 23 LEU B CA 1
ATOM 6699 C C . LEU B 1 395 ? -21.359 104.012 35.467 1.00 63.57 23 LEU B C 1
ATOM 6700 O O . LEU B 1 395 ? -21.647 104.342 34.347 1.00 65.42 23 LEU B O 1
ATOM 6705 N N . LEU B 1 396 ? -20.133 104.091 35.957 1.00 63.16 24 LEU B N 1
ATOM 6706 C CA . LEU B 1 396 ? -18.988 104.529 35.181 1.00 65.48 24 LEU B CA 1
ATOM 6707 C C . LEU B 1 396 ? -18.658 103.539 34.064 1.00 67.52 24 LEU B C 1
ATOM 6708 O O . LEU B 1 396 ? -18.655 103.897 32.878 1.00 70.20 24 LEU B O 1
ATOM 6713 N N . ASP B 1 397 ? -18.458 102.287 34.446 1.00 66.37 25 ASP B N 1
ATOM 6714 C CA . ASP B 1 397 ? -18.074 101.240 33.520 1.00 68.32 25 ASP B CA 1
ATOM 6715 C C . ASP B 1 397 ? -19.097 100.905 32.411 1.00 70.41 25 ASP B C 1
ATOM 6716 O O . ASP B 1 397 ? -18.831 100.084 31.525 1.00 72.76 25 ASP B O 1
ATOM 6721 N N . GLY B 1 398 ?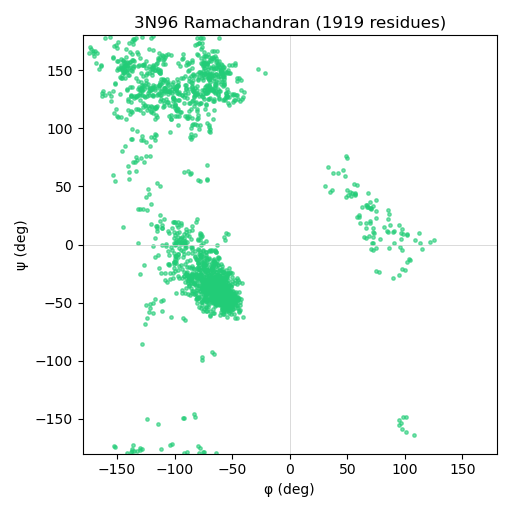 -20.221 101.587 32.408 1.00 69.93 26 GLY B N 1
ATOM 6722 C CA . GLY B 1 398 ? -21.219 101.363 31.392 1.00 72.04 26 GLY B CA 1
ATOM 6723 C C . GLY B 1 398 ? -21.790 102.551 30.655 1.00 73.96 26 GLY B C 1
ATOM 6724 O O . GLY B 1 398 ? -22.265 102.403 29.551 1.00 76.84 26 GLY B O 1
ATOM 6725 N N . TRP B 1 399 ? -21.762 103.721 31.277 1.00 72.63 27 TRP B N 1
ATOM 6726 C CA . TRP B 1 399 ? -22.181 104.968 30.666 1.00 74.31 27 TRP B CA 1
ATOM 6727 C C . TRP B 1 399 ? -21.202 106.116 30.832 1.00 74.71 27 TRP B C 1
ATOM 6728 O O . TRP B 1 399 ? -21.485 107.229 30.404 1.00 76.33 27 TRP B O 1
ATOM 6739 N N . GLY B 1 400 ? -20.066 105.864 31.476 1.00 73.50 28 GLY B N 1
ATOM 6740 C CA . GLY B 1 400 ? -18.952 106.824 31.459 1.00 74.95 28 GLY B CA 1
ATOM 6741 C C . GLY B 1 400 ? -18.272 106.707 30.111 1.00 78.47 28 GLY B C 1
ATOM 6742 O O . GLY B 1 400 ? -18.562 105.770 29.382 1.00 79.67 28 GLY B O 1
ATOM 6743 N N . PRO B 1 401 ? -17.378 107.647 29.757 1.00 80.85 29 PRO B N 1
ATOM 6744 C CA . PRO B 1 401 ? -16.701 107.515 28.433 1.00 84.98 29 PRO B CA 1
ATOM 6745 C C . PRO B 1 401 ? -15.929 106.193 28.343 1.00 84.82 29 PRO B C 1
ATOM 6746 O O . PRO B 1 401 ? -15.557 105.639 29.394 1.00 81.75 29 PRO B O 1
ATOM 6750 N N . PRO B 1 402 ? -15.716 105.670 27.112 1.00 88.23 30 PRO B N 1
ATOM 6751 C CA . PRO B 1 402 ? -15.075 104.336 26.931 1.00 88.38 30 PRO B CA 1
ATOM 6752 C C . PRO B 1 402 ? -13.741 104.220 27.678 1.00 87.18 30 PRO B C 1
ATOM 6753 O O . PRO B 1 402 ? -12.843 105.014 27.394 1.00 89.42 30 PRO B O 1
ATOM 6757 N N . LEU B 1 403 ? -13.575 103.290 28.619 1.00 83.97 31 LEU B N 1
ATOM 6758 C CA . LEU B 1 403 ? -12.231 103.146 29.237 1.00 83.74 31 LEU B CA 1
ATOM 6759 C C . LEU B 1 403 ? -11.183 102.755 28.156 1.00 87.67 31 LEU B C 1
ATOM 6760 O O . LEU B 1 403 ? -11.533 102.606 26.959 1.00 90.63 31 LEU B O 1
ATOM 6765 N N . ASP B 1 404 ? -9.909 102.635 28.562 1.00 87.91 32 ASP B N 1
ATOM 6766 C CA . ASP B 1 404 ? -8.795 102.456 27.598 1.00 91.81 32 ASP B CA 1
ATOM 6767 C C . ASP B 1 404 ? -9.269 101.377 26.608 1.00 93.77 32 ASP B C 1
ATOM 6768 O O . ASP B 1 404 ? -9.779 100.320 27.037 1.00 91.59 32 ASP B O 1
ATOM 6773 N N . PRO B 1 405 ? -9.174 101.648 25.291 1.00 98.17 33 PRO B N 1
ATOM 6774 C CA . PRO B 1 405 ? -9.251 100.509 24.373 1.00 100.68 33 PRO B CA 1
ATOM 6775 C C . PRO B 1 405 ? -8.245 99.367 24.677 1.00 100.51 33 PRO B C 1
ATOM 6776 O O . PRO B 1 405 ? -8.130 98.425 23.878 1.00 103.18 33 PRO B O 1
ATOM 6780 N N . GLU B 1 406 ? -7.567 99.452 25.831 1.00 97.45 34 GLU B N 1
ATOM 6781 C CA . GLU B 1 406 ? -6.556 98.480 26.258 1.00 97.05 34 GLU B CA 1
ATOM 6782 C C . GLU B 1 406 ? -6.437 98.424 27.794 1.00 92.60 34 GLU B C 1
ATOM 6783 O O . GLU B 1 406 ? -5.375 98.709 28.365 1.00 92.63 34 GLU B O 1
ATOM 6789 N N . GLY B 1 407 ? -7.540 98.080 28.461 1.00 89.40 35 GLY B N 1
ATOM 6790 C CA . GLY B 1 407 ? -7.520 97.675 29.870 1.00 85.10 35 GLY B CA 1
ATOM 6791 C C . GLY B 1 407 ? -8.194 96.311 29.772 1.00 84.81 35 GLY B C 1
ATOM 6792 O O . GLY B 1 407 ? -8.077 95.655 28.738 1.00 88.33 35 GLY B O 1
ATOM 6793 N N . PRO B 1 408 ? -8.903 95.866 30.830 1.00 81.22 36 PRO B N 1
ATOM 6794 C CA . PRO B 1 408 ? -9.529 94.518 30.826 1.00 80.83 36 PRO B CA 1
ATOM 6795 C C . PRO B 1 408 ? -11.044 94.373 31.166 1.00 78.86 36 PRO B C 1
ATOM 6796 O O . PRO B 1 408 ? -11.637 95.211 31.861 1.00 76.36 36 PRO B O 1
ATOM 6800 N N . TYR B 1 409 ? -11.637 93.292 30.651 1.00 80.38 37 TYR B N 1
ATOM 6801 C CA . TYR B 1 409 ? -13.096 93.022 30.717 1.00 79.55 37 TYR B CA 1
ATOM 6802 C C . TYR B 1 409 ? -13.408 92.346 32.071 1.00 76.39 37 TYR B C 1
ATOM 6803 O O . TYR B 1 409 ? -14.601 92.165 32.465 1.00 75.06 37 TYR B O 1
ATOM 6812 N N . SER B 1 410 ? -12.304 92.031 32.770 1.00 75.13 38 SER B N 1
ATOM 6813 C CA . SER B 1 410 ? -12.213 90.972 33.779 1.00 73.44 38 SER B CA 1
ATOM 6814 C C . SER B 1 410 ? -11.777 91.508 35.150 1.00 70.22 38 SER B C 1
ATOM 6815 O O . SER B 1 410 ? -10.614 91.511 35.499 1.00 69.70 38 SER B O 1
ATOM 6818 N N . TYR B 1 411 ? -12.743 91.994 35.909 1.00 68.16 39 TYR B N 1
ATOM 6819 C CA . TYR B 1 411 ? -12.484 92.521 37.221 1.00 65.41 39 TYR B CA 1
ATOM 6820 C C . TYR B 1 411 ? -13.055 91.592 38.262 1.00 64.12 39 TYR B C 1
ATOM 6821 O O . TYR B 1 411 ? -13.876 90.738 37.952 1.00 65.22 39 TYR B O 1
ATOM 6830 N N . CYS B 1 412 ? -12.586 91.746 39.494 1.00 62.45 40 CYS B N 1
ATOM 6831 C CA . CYS B 1 412 ? -13.291 91.229 40.661 1.00 61.09 40 CYS B CA 1
ATOM 6832 C C . CYS B 1 412 ? -14.206 92.384 41.062 1.00 59.61 40 CYS B C 1
ATOM 6833 O O . CYS B 1 412 ? -13.769 93.544 41.077 1.00 59.18 40 CYS B O 1
ATOM 6836 N N . ASN B 1 413 ? -15.474 92.105 41.350 1.00 59.22 41 ASN B N 1
ATOM 6837 C CA . ASN B 1 413 ? -16.400 93.212 41.624 1.00 57.95 41 ASN B CA 1
ATOM 6838 C C . ASN B 1 413 ? -16.317 93.638 43.064 1.00 56.18 41 ASN B C 1
ATOM 6839 O O . ASN B 1 413 ? -16.021 92.817 43.942 1.00 56.00 41 ASN B O 1
ATOM 6844 N N . THR B 1 414 ? -16.620 94.912 43.306 1.00 55.18 42 THR B N 1
ATOM 6845 C CA . THR B 1 414 ? -16.832 95.414 44.658 1.00 53.68 42 THR B CA 1
ATOM 6846 C C . THR B 1 414 ? -17.615 94.421 45.504 1.00 53.87 42 THR B C 1
ATOM 6847 O O . THR B 1 414 ? -18.673 93.969 45.091 1.00 54.70 42 THR B O 1
ATOM 6851 N N . THR B 1 415 ? -17.066 94.082 46.674 1.00 53.83 43 THR B N 1
ATOM 6852 C CA . THR B 1 415 ? -17.597 93.076 47.610 1.00 53.87 43 THR B CA 1
ATOM 6853 C C . THR B 1 415 ? -17.317 93.464 49.063 1.00 53.14 43 THR B C 1
ATOM 6854 O O . THR B 1 415 ? -16.340 94.161 49.342 1.00 52.76 43 THR B O 1
ATOM 6858 N N . LEU B 1 416 ? -18.168 93.000 49.977 1.00 53.48 44 LEU B N 1
ATOM 6859 C CA . LEU B 1 416 ? -18.037 93.290 51.405 1.00 53.39 44 LEU B CA 1
ATOM 6860 C C . LEU B 1 416 ? -17.813 91.995 52.140 1.00 54.48 44 LEU B C 1
ATOM 6861 O O . LEU B 1 416 ? -18.686 91.122 52.116 1.00 55.60 44 LEU B O 1
ATOM 6866 N N . ASP B 1 417 ? -16.662 91.869 52.804 1.00 54.45 45 ASP B N 1
ATOM 6867 C CA . ASP B 1 417 ? -16.333 90.606 53.457 1.00 55.75 45 ASP B CA 1
ATOM 6868 C C . ASP B 1 417 ? -17.050 90.484 54.804 1.00 56.82 45 ASP B C 1
ATOM 6869 O O . ASP B 1 417 ? -17.758 91.401 55.214 1.00 56.34 45 ASP B O 1
ATOM 6874 N N . GLN B 1 418 ? -16.876 89.355 55.490 1.00 58.52 46 GLN B N 1
ATOM 6875 C CA . GLN B 1 418 ? -17.537 89.135 56.779 1.00 60.08 46 GLN B CA 1
ATOM 6876 C C . GLN B 1 418 ? -17.014 90.006 57.909 1.00 60.21 46 GLN B C 1
ATOM 6877 O O . GLN B 1 418 ? -17.555 89.945 59.023 1.00 61.81 46 GLN B O 1
ATOM 6883 N N . ILE B 1 419 ? -15.969 90.796 57.642 1.00 58.66 47 ILE B N 1
ATOM 6884 C CA . ILE B 1 419 ? -15.433 91.690 58.657 1.00 58.82 47 ILE B CA 1
ATOM 6885 C C . ILE B 1 419 ? -15.862 93.150 58.453 1.00 57.67 47 ILE B C 1
ATOM 6886 O O . ILE B 1 419 ? -15.598 94.007 59.293 1.00 58.14 47 ILE B O 1
ATOM 6891 N N . GLY B 1 420 ? -16.563 93.427 57.355 1.00 56.46 48 GLY B N 1
ATOM 6892 C CA . GLY B 1 420 ? -17.025 94.774 57.065 1.00 55.18 48 GLY B CA 1
ATOM 6893 C C . GLY B 1 420 ? -16.126 95.556 56.111 1.00 54.46 48 GLY B C 1
ATOM 6894 O O . GLY B 1 420 ? -16.476 96.701 55.743 1.00 54.14 48 GLY B O 1
ATOM 6895 N N . THR B 1 421 ? -14.979 94.985 55.712 1.00 54.07 49 THR B N 1
ATOM 6896 C CA . THR B 1 421 ? -14.094 95.664 54.785 1.00 53.13 49 THR B CA 1
ATOM 6897 C C . THR B 1 421 ? -14.765 95.552 53.438 1.00 52.80 49 THR B C 1
ATOM 6898 O O . THR B 1 421 ? -15.224 94.464 53.027 1.00 53.01 49 THR B O 1
ATOM 6902 N N . CYS B 1 422 ? -14.834 96.672 52.734 1.00 52.22 50 CYS B N 1
ATOM 6903 C CA . CYS B 1 422 ? -15.401 96.640 51.395 1.00 51.78 50 CYS B CA 1
ATOM 6904 C C . CYS B 1 422 ? -14.204 96.541 50.442 1.00 51.69 50 CYS B C 1
ATOM 6905 O O . CYS B 1 422 ? -13.363 97.414 50.427 1.00 51.73 50 CYS B O 1
ATOM 6908 N N . TRP B 1 423 ? -14.109 95.446 49.696 1.00 51.90 51 TRP B N 1
ATOM 6909 C CA . TRP B 1 423 ? -13.074 95.298 48.674 1.00 52.44 51 TRP B CA 1
ATOM 6910 C C . TRP B 1 423 ? -13.531 95.950 47.371 1.00 52.77 51 TRP B C 1
ATOM 6911 O O . TRP B 1 423 ? -14.625 95.611 46.874 1.00 52.74 51 TRP B O 1
ATOM 6922 N N . PRO B 1 424 ? -12.739 96.916 46.840 1.00 52.78 52 PRO B N 1
ATOM 6923 C CA . PRO B 1 424 ? -13.163 97.637 45.655 1.00 53.18 52 PRO B CA 1
ATOM 6924 C C . PRO B 1 424 ? -12.933 96.849 44.388 1.00 54.50 52 PRO B C 1
ATOM 6925 O O . PRO B 1 424 ? -12.188 95.864 44.388 1.00 55.43 52 PRO B O 1
ATOM 6929 N N . ARG B 1 425 ? -13.585 97.268 43.313 1.00 55.25 53 ARG B N 1
ATOM 6930 C CA . ARG B 1 425 ? -13.496 96.559 42.045 1.00 56.75 53 ARG B CA 1
ATOM 6931 C C . ARG B 1 425 ? -12.054 96.608 41.594 1.00 57.51 53 ARG B C 1
ATOM 6932 O O . ARG B 1 425 ? -11.465 97.658 41.584 1.00 57.62 53 ARG B O 1
ATOM 6940 N N . SER B 1 426 ? -11.489 95.458 41.262 1.00 58.45 54 SER B N 1
ATOM 6941 C CA . SER B 1 426 ? -10.055 95.363 40.995 1.00 59.70 54 SER B CA 1
ATOM 6942 C C . SER B 1 426 ? -9.785 94.457 39.833 1.00 61.67 54 SER B C 1
ATOM 6943 O O . SER B 1 426 ? -10.555 93.523 39.575 1.00 61.64 54 SER B O 1
ATOM 6946 N N . ALA B 1 427 ? -8.673 94.738 39.152 1.00 63.52 55 ALA B N 1
ATOM 6947 C CA . ALA B 1 427 ? -8.217 93.969 37.994 1.00 65.54 55 ALA B CA 1
ATOM 6948 C C . ALA B 1 427 ? -7.749 92.574 38.394 1.00 65.75 55 ALA B C 1
ATOM 6949 O O . ALA B 1 427 ? -7.196 92.372 39.457 1.00 64.41 55 ALA B O 1
ATOM 6951 N N . ALA B 1 428 ? -8.008 91.599 37.539 1.00 67.74 56 ALA B N 1
ATOM 6952 C CA . ALA B 1 428 ? -7.532 90.236 37.726 1.00 68.63 56 ALA B CA 1
ATOM 6953 C C . ALA B 1 428 ? -6.019 90.235 37.887 1.00 69.63 56 ALA B C 1
ATOM 6954 O O . ALA B 1 428 ? -5.318 90.854 37.080 1.00 71.36 56 ALA B O 1
ATOM 6956 N N . GLY B 1 429 ? -5.530 89.553 38.924 1.00 68.55 57 GLY B N 1
ATOM 6957 C CA . GLY B 1 429 ? -4.118 89.573 39.276 1.00 69.21 57 GLY B CA 1
ATOM 6958 C C . GLY B 1 429 ? -3.771 90.502 40.425 1.00 67.21 57 GLY B C 1
ATOM 6959 O O . GLY B 1 429 ? -2.762 90.323 41.079 1.00 67.19 57 GLY B O 1
ATOM 6960 N N . ALA B 1 430 ? -4.620 91.491 40.691 1.00 65.74 58 ALA B N 1
ATOM 6961 C CA . ALA B 1 430 ? -4.327 92.510 41.704 1.00 64.09 58 ALA B CA 1
ATOM 6962 C C . ALA B 1 430 ? -4.242 91.946 43.102 1.00 62.57 58 ALA B C 1
ATOM 6963 O O . ALA B 1 430 ? -5.018 91.097 43.480 1.00 61.53 58 ALA B O 1
ATOM 6965 N N . LEU B 1 431 ? -3.243 92.404 43.839 1.00 62.75 59 LEU B N 1
ATOM 6966 C CA . LEU B 1 431 ? -3.206 92.230 45.263 1.00 61.55 59 LEU B CA 1
ATOM 6967 C C . LEU B 1 431 ? -3.680 93.553 45.848 1.00 60.30 59 LEU B C 1
ATOM 6968 O O . LEU B 1 431 ? -3.098 94.589 45.617 1.00 60.91 59 LEU B O 1
ATOM 6973 N N . VAL B 1 432 ? -4.760 93.517 46.604 1.00 58.82 60 VAL B N 1
ATOM 6974 C CA . VAL B 1 432 ? -5.424 94.750 46.952 1.00 57.84 60 VAL B CA 1
ATOM 6975 C C . VAL B 1 432 ? -5.248 94.983 48.441 1.00 57.04 60 VAL B C 1
ATOM 6976 O O . VAL B 1 432 ? -5.459 94.076 49.214 1.00 56.73 60 VAL B O 1
ATOM 6980 N N . GLU B 1 433 ? -4.847 96.191 48.813 1.00 57.11 61 GLU B N 1
ATOM 6981 C CA . GLU B 1 433 ? -4.756 96.591 50.203 1.00 57.17 61 GLU B CA 1
ATOM 6982 C C . GLU B 1 433 ? -5.969 97.395 50.608 1.00 56.23 61 GLU B C 1
ATOM 6983 O O . GLU B 1 433 ? -6.391 98.280 49.893 1.00 56.40 61 GLU B O 1
ATOM 6989 N N . ARG B 1 434 ? -6.525 97.120 51.771 1.00 55.72 62 ARG B N 1
ATOM 6990 C CA . ARG B 1 434 ? -7.533 98.000 52.300 1.00 55.14 62 ARG B CA 1
ATOM 6991 C C . ARG B 1 434 ? -7.246 98.180 53.774 1.00 55.84 62 ARG B C 1
ATOM 6992 O O . ARG B 1 434 ? -6.679 97.266 54.380 1.00 56.41 62 ARG B O 1
ATOM 7000 N N . PRO B 1 435 ? -7.584 99.360 54.357 1.00 56.06 63 PRO B N 1
ATOM 7001 C CA . PRO B 1 435 ? -7.218 99.514 55.761 1.00 57.07 63 PRO B CA 1
ATOM 7002 C C . PRO B 1 435 ? -8.057 98.590 56.655 1.00 56.68 63 PRO B C 1
ATOM 7003 O O . PRO B 1 435 ? -9.190 98.273 56.320 1.00 55.29 63 PRO B O 1
ATOM 7007 N N . CYS B 1 436 ? -7.443 98.137 57.747 1.00 57.96 64 CYS B N 1
ATOM 7008 C CA . CYS B 1 436 ? -8.048 97.316 58.783 1.00 58.44 64 CYS B CA 1
ATOM 7009 C C . CYS B 1 436 ? -9.267 97.991 59.376 1.00 58.36 64 CYS B C 1
ATOM 7010 O O . CYS B 1 436 ? -9.281 99.207 59.519 1.00 58.55 64 CYS B O 1
ATOM 7013 N N . PRO B 1 437 ? -10.309 97.209 59.694 1.00 58.22 65 PRO B N 1
ATOM 7014 C CA . PRO B 1 437 ? -11.494 97.732 60.333 1.00 58.65 65 PRO B CA 1
ATOM 7015 C C . PRO B 1 437 ? -11.102 98.642 61.462 1.00 60.41 65 PRO B C 1
ATOM 7016 O O . PRO B 1 437 ? -10.113 98.381 62.142 1.00 61.64 65 PRO B O 1
ATOM 7020 N N . GLU B 1 438 ? -11.866 99.708 61.657 1.00 60.64 66 GLU B N 1
ATOM 7021 C CA . GLU B 1 438 ? -11.599 100.591 62.766 1.00 62.43 66 GLU B CA 1
ATOM 7022 C C . GLU B 1 438 ? -12.198 99.946 63.974 1.00 63.97 66 GLU B C 1
ATOM 7023 O O . GLU B 1 438 ? -11.724 100.157 65.101 1.00 66.43 66 GLU B O 1
ATOM 7029 N N . TYR B 1 439 ? -13.238 99.151 63.730 1.00 63.13 67 TYR B N 1
ATOM 7030 C CA . TYR B 1 439 ? -13.996 98.525 64.803 1.00 64.94 67 TYR B CA 1
ATOM 7031 C C . TYR B 1 439 ? -14.398 97.129 64.430 1.00 64.39 67 TYR B C 1
ATOM 7032 O O . TYR B 1 439 ? -14.926 96.900 63.336 1.00 62.54 67 TYR B O 1
ATOM 7041 N N . PHE B 1 440 ? -14.194 96.202 65.362 1.00 66.39 68 PHE B N 1
ATOM 7042 C CA . PHE B 1 440 ? -14.650 94.850 65.145 1.00 66.48 68 PHE B CA 1
ATOM 7043 C C . PHE B 1 440 ? -14.891 94.114 66.427 1.00 69.41 68 PHE B C 1
ATOM 7044 O O . PHE B 1 440 ? -13.987 93.962 67.241 1.00 71.11 68 PHE B O 1
ATOM 7052 N N . ASN B 1 441 ? -16.121 93.628 66.570 1.00 70.37 69 ASN B N 1
ATOM 7053 C CA . ASN B 1 441 ? -16.574 92.927 67.773 1.00 73.45 69 ASN B CA 1
ATOM 7054 C C . ASN B 1 441 ? -16.018 93.524 69.036 1.00 75.77 69 ASN B C 1
ATOM 7055 O O . ASN B 1 441 ? -15.276 92.865 69.765 1.00 77.71 69 ASN B O 1
ATOM 7060 N N . GLY B 1 442 ? -16.360 94.790 69.266 1.00 75.62 70 GLY B N 1
ATOM 7061 C CA . GLY B 1 442 ? -16.048 95.464 70.529 1.00 78.57 70 GLY B CA 1
ATOM 7062 C C . GLY B 1 442 ? -14.585 95.804 70.700 1.00 78.55 70 GLY B C 1
ATOM 7063 O O . GLY B 1 442 ? -14.134 96.193 71.789 1.00 81.27 70 GLY B O 1
ATOM 7064 N N . VAL B 1 443 ? -13.843 95.661 69.613 1.00 75.79 71 VAL B N 1
ATOM 7065 C CA . VAL B 1 443 ? -12.430 95.917 69.643 1.00 75.84 71 VAL B CA 1
ATOM 7066 C C . VAL B 1 443 ? -12.045 96.894 68.546 1.00 73.19 71 VAL B C 1
ATOM 7067 O O . VAL B 1 443 ? -12.529 96.799 67.396 1.00 70.53 71 VAL B O 1
ATOM 7071 N N . LYS B 1 444 ? -11.195 97.850 68.932 1.00 74.18 72 LYS B N 1
ATOM 7072 C CA . LYS B 1 444 ? -10.662 98.874 68.023 1.00 72.35 72 LYS B CA 1
ATOM 7073 C C . LYS B 1 444 ? -9.268 98.505 67.498 1.00 71.83 72 LYS B C 1
ATOM 7074 O O . LYS B 1 444 ? -8.386 98.055 68.256 1.00 73.97 72 LYS B O 1
ATOM 7080 N N . TYR B 1 445 ? -9.067 98.718 66.203 1.00 69.18 73 TYR B N 1
ATOM 7081 C CA . TYR B 1 445 ? -7.831 98.294 65.526 1.00 68.47 73 TYR B CA 1
ATOM 7082 C C . TYR B 1 445 ? -7.058 99.476 64.985 1.00 68.15 73 TYR B C 1
ATOM 7083 O O . TYR B 1 445 ? -7.641 100.499 64.643 1.00 67.73 73 TYR B O 1
ATOM 7092 N N . ASN B 1 446 ? -5.742 99.341 64.916 1.00 68.89 74 ASN B N 1
ATOM 7093 C CA . ASN B 1 446 ? -4.922 100.360 64.293 1.00 68.77 74 ASN B CA 1
ATOM 7094 C C . ASN B 1 446 ? -5.135 100.401 62.765 1.00 66.27 74 ASN B C 1
ATOM 7095 O O . ASN B 1 446 ? -4.579 99.563 62.046 1.00 65.43 74 ASN B O 1
ATOM 7100 N N . THR B 1 447 ? -5.927 101.380 62.294 1.00 65.32 75 THR B N 1
ATOM 7101 C CA . THR B 1 447 ? -6.328 101.487 60.875 1.00 63.17 75 THR B CA 1
ATOM 7102 C C . THR B 1 447 ? -5.200 101.881 59.921 1.00 63.46 75 THR B C 1
ATOM 7103 O O . THR B 1 447 ? -5.373 101.782 58.709 1.00 62.48 75 THR B O 1
ATOM 7107 N N . THR B 1 448 ? -4.057 102.323 60.428 1.00 65.09 76 THR B N 1
ATOM 7108 C CA . THR B 1 448 ? -2.959 102.633 59.515 1.00 65.65 76 THR B CA 1
ATOM 7109 C C . THR B 1 448 ? -2.158 101.388 59.033 1.00 65.29 76 THR B C 1
ATOM 7110 O O . THR B 1 448 ? -1.138 101.525 58.345 1.00 65.71 76 THR B O 1
ATOM 7114 N N . ARG B 1 449 ? -2.628 100.192 59.419 1.00 64.52 77 ARG B N 1
ATOM 7115 C CA . ARG B 1 449 ? -2.185 98.915 58.861 1.00 63.61 77 ARG B CA 1
ATOM 7116 C C . ARG B 1 449 ? -3.304 98.397 57.957 1.00 61.57 77 ARG B C 1
ATOM 7117 O O . ARG B 1 449 ? -4.447 98.844 58.058 1.00 60.53 77 ARG B O 1
ATOM 7125 N N . ASN B 1 450 ? -2.962 97.430 57.109 1.00 61.01 78 ASN B N 1
ATOM 7126 C CA . ASN B 1 450 ? -3.791 97.001 56.005 1.00 59.36 78 ASN B CA 1
ATOM 7127 C C . ASN B 1 450 ? -4.216 95.554 56.060 1.00 58.65 78 ASN B C 1
ATOM 7128 O O . ASN B 1 450 ? -3.486 94.708 56.545 1.00 59.39 78 ASN B O 1
ATOM 7133 N N . ALA B 1 451 ? -5.398 95.279 55.522 1.00 57.36 79 ALA B N 1
ATOM 7134 C CA . ALA B 1 451 ? -5.758 93.925 55.139 1.00 57.17 79 ALA B CA 1
ATOM 7135 C C . ALA B 1 451 ? -5.304 93.719 53.701 1.00 56.89 79 ALA B C 1
ATOM 7136 O O . ALA B 1 451 ? -5.093 94.691 52.991 1.00 56.55 79 ALA B O 1
ATOM 7138 N N . TYR B 1 452 ? -5.106 92.465 53.299 1.00 57.33 80 TYR B N 1
ATOM 7139 C CA . TYR B 1 452 ? -4.767 92.124 51.905 1.00 57.73 80 TYR B CA 1
ATOM 7140 C C . TYR B 1 452 ? -5.667 91.035 51.293 1.00 57.64 80 TYR B C 1
ATOM 7141 O O . TYR B 1 452 ? -5.958 90.024 51.932 1.00 58.05 80 TYR B O 1
ATOM 7150 N N . ARG B 1 453 ? -6.147 91.268 50.077 1.00 57.21 81 ARG B N 1
ATOM 7151 C CA . ARG B 1 453 ? -6.928 90.260 49.386 1.00 57.56 81 ARG B CA 1
ATOM 7152 C C . ARG B 1 453 ? -6.506 90.172 47.937 1.00 58.54 81 ARG B C 1
ATOM 7153 O O . ARG B 1 453 ? -6.281 91.186 47.271 1.00 58.57 81 ARG B O 1
ATOM 7161 N N . GLU B 1 454 ? -6.356 88.949 47.459 1.00 59.69 82 GLU B N 1
ATOM 7162 C CA . GLU B 1 454 ? -5.946 88.741 46.095 1.00 60.79 82 GLU B CA 1
ATOM 7163 C C . GLU B 1 454 ? -7.152 88.597 45.129 1.00 60.95 82 GLU B C 1
ATOM 7164 O O . GLU B 1 454 ? -8.071 87.795 45.346 1.00 60.82 82 GLU B O 1
ATOM 7170 N N . CYS B 1 455 ? -7.149 89.410 44.079 1.00 61.27 83 CYS B N 1
ATOM 7171 C CA . CYS B 1 455 ? -8.059 89.231 42.964 1.00 62.02 83 CYS B CA 1
ATOM 7172 C C . CYS B 1 455 ? -7.372 88.287 41.983 1.00 64.09 83 CYS B C 1
ATOM 7173 O O . CYS B 1 455 ? -6.378 88.641 41.356 1.00 65.15 83 CYS B O 1
ATOM 7176 N N . LEU B 1 456 ? -7.890 87.066 41.899 1.00 65.14 84 LEU B N 1
ATOM 7177 C CA . LEU B 1 456 ? -7.260 85.992 41.124 1.00 67.64 84 LEU B CA 1
ATOM 7178 C C . LEU B 1 456 ? -7.206 86.320 39.638 1.00 69.39 84 LEU B C 1
ATOM 7179 O O . LEU B 1 456 ? -7.971 87.147 39.162 1.00 68.88 84 LEU B O 1
ATOM 7184 N N . GLU B 1 457 ? -6.293 85.683 38.911 1.00 71.86 85 GLU B N 1
ATOM 7185 C CA . GLU B 1 457 ? -6.136 85.923 37.451 1.00 74.31 85 GLU B CA 1
ATOM 7186 C C . GLU B 1 457 ? -7.365 85.591 36.580 1.00 75.45 85 GLU B C 1
ATOM 7187 O O . GLU B 1 457 ? -7.421 85.965 35.402 1.00 77.16 85 GLU B O 1
ATOM 7193 N N . ASN B 1 458 ? -8.342 84.909 37.182 1.00 74.56 86 ASN B N 1
ATOM 7194 C CA . ASN B 1 458 ? -9.531 84.478 36.483 1.00 75.77 86 ASN B CA 1
ATOM 7195 C C . ASN B 1 458 ? -10.726 85.416 36.661 1.00 73.88 86 ASN B C 1
ATOM 7196 O O . ASN B 1 458 ? -11.729 85.267 35.984 1.00 75.07 86 ASN B O 1
ATOM 7201 N N . GLY B 1 459 ? -10.632 86.375 37.577 1.00 70.99 87 GLY B N 1
ATOM 7202 C CA . GLY B 1 459 ? -11.697 87.351 37.746 1.00 69.16 87 GLY B CA 1
ATOM 7203 C C . GLY B 1 459 ? -12.495 87.196 39.022 1.00 67.22 87 GLY B C 1
ATOM 7204 O O . GLY B 1 459 ? -13.448 87.928 39.249 1.00 65.92 87 GLY B O 1
ATOM 7205 N N . THR B 1 460 ? -12.099 86.256 39.873 1.00 67.34 88 THR B N 1
ATOM 7206 C CA . THR B 1 460 ? -12.782 86.029 41.156 1.00 65.86 88 THR B CA 1
ATOM 7207 C C . THR B 1 460 ? -11.911 86.399 42.365 1.00 64.21 88 THR B C 1
ATOM 7208 O O . THR B 1 460 ? -10.682 86.313 42.324 1.00 64.75 88 THR B O 1
ATOM 7212 N N . TRP B 1 461 ? -12.547 86.819 43.447 1.00 62.60 89 TRP B N 1
ATOM 7213 C CA . TRP B 1 461 ? -11.821 87.073 44.669 1.00 61.20 89 TRP B CA 1
ATOM 7214 C C . TRP B 1 461 ? -11.308 85.770 45.261 1.00 62.49 89 TRP B C 1
ATOM 7215 O O . TRP B 1 461 ? -12.063 84.818 45.364 1.00 63.75 89 TRP B O 1
ATOM 7226 N N . ALA B 1 462 ? -10.029 85.733 45.653 1.00 62.67 90 ALA B N 1
ATOM 7227 C CA . ALA B 1 462 ? -9.522 84.679 46.526 1.00 63.36 90 ALA B CA 1
ATOM 7228 C C . ALA B 1 462 ? -10.426 84.569 47.755 1.00 62.76 90 ALA B C 1
ATOM 7229 O O . ALA B 1 462 ? -11.017 85.550 48.190 1.00 60.92 90 ALA B O 1
ATOM 7231 N N . SER B 1 463 ? -10.575 83.367 48.285 1.00 64.44 91 SER B N 1
ATOM 7232 C CA . SER B 1 463 ? -11.519 83.186 49.381 1.00 64.57 91 SER B CA 1
ATOM 7233 C C . SER B 1 463 ? -10.903 83.534 50.744 1.00 63.86 91 SER B C 1
ATOM 7234 O O . SER B 1 463 ? -11.636 83.923 51.681 1.00 63.38 91 SER B O 1
ATOM 7237 N N . LYS B 1 464 ? -9.580 83.418 50.848 1.00 63.89 92 LYS B N 1
ATOM 7238 C CA . LYS B 1 464 ? -8.892 83.827 52.070 1.00 63.71 92 LYS B CA 1
ATOM 7239 C C . LYS B 1 464 ? -8.536 85.298 52.029 1.00 61.73 92 LYS B C 1
ATOM 7240 O O . LYS B 1 464 ? -8.134 85.842 51.000 1.00 61.06 92 LYS B O 1
ATOM 7246 N N . ILE B 1 465 ? -8.682 85.936 53.175 1.00 61.09 93 ILE B N 1
ATOM 7247 C CA . ILE B 1 465 ? -8.309 87.321 53.313 1.00 59.69 93 ILE B CA 1
ATOM 7248 C C . ILE B 1 465 ? -7.253 87.493 54.417 1.00 59.98 93 ILE B C 1
ATOM 7249 O O . ILE B 1 465 ? -7.374 86.967 55.502 1.00 60.95 93 ILE B O 1
ATOM 7254 N N . ASN B 1 466 ? -6.207 88.236 54.115 1.00 59.74 94 ASN B N 1
ATOM 7255 C CA . ASN B 1 466 ? -5.099 88.377 55.042 1.00 60.77 94 ASN B CA 1
ATOM 7256 C C . ASN B 1 466 ? -5.345 89.479 56.050 1.00 60.29 94 ASN B C 1
ATOM 7257 O O . ASN B 1 466 ? -5.149 90.660 55.754 1.00 59.33 94 ASN B O 1
ATOM 7262 N N . TYR B 1 467 ? -5.759 89.081 57.248 1.00 61.22 95 TYR B N 1
ATOM 7263 C CA . TYR B 1 467 ? -5.919 90.031 58.333 1.00 61.21 95 TYR B CA 1
ATOM 7264 C C . TYR B 1 467 ? -4.734 90.039 59.315 1.00 62.90 95 TYR B C 1
ATOM 7265 O O . TYR B 1 467 ? -4.774 90.711 60.338 1.00 63.75 95 TYR B O 1
ATOM 7274 N N . SER B 1 468 ? -3.660 89.326 58.978 1.00 63.61 96 SER B N 1
ATOM 7275 C CA . SER B 1 468 ? -2.580 89.087 59.919 1.00 65.34 96 SER B CA 1
ATOM 7276 C C . SER B 1 468 ? -1.999 90.345 60.553 1.00 65.74 96 SER B C 1
ATOM 7277 O O . SER B 1 468 ? -1.473 90.281 61.640 1.00 67.53 96 SER B O 1
ATOM 7280 N N . GLN B 1 469 ? -2.119 91.486 59.891 1.00 64.58 97 GLN B N 1
ATOM 7281 C CA . GLN B 1 469 ? -1.484 92.720 60.345 1.00 65.14 97 GLN B CA 1
ATOM 7282 C C . GLN B 1 469 ? -2.413 93.605 61.166 1.00 65.26 97 GLN B C 1
ATOM 7283 O O . GLN B 1 469 ? -2.040 94.705 61.566 1.00 66.36 97 GLN B O 1
ATOM 7289 N N . CYS B 1 470 ? -3.630 93.178 61.407 1.00 64.59 98 CYS B N 1
ATOM 7290 C CA . CYS B 1 470 ? -4.528 94.089 62.107 1.00 65.17 98 CYS B CA 1
ATOM 7291 C C . CYS B 1 470 ? -4.346 93.960 63.646 1.00 67.57 98 CYS B C 1
ATOM 7292 O O . CYS B 1 470 ? -4.983 93.120 64.296 1.00 68.57 98 CYS B O 1
ATOM 7295 N N . GLU B 1 471 ? -3.445 94.767 64.214 1.00 68.94 99 GLU B N 1
ATOM 7296 C CA . GLU B 1 471 ? -3.197 94.751 65.665 1.00 71.55 99 GLU B CA 1
ATOM 7297 C C . GLU B 1 471 ? -4.277 95.581 66.383 1.00 72.14 99 GLU B C 1
ATOM 7298 O O . GLU B 1 471 ? -4.568 96.710 65.982 1.00 71.17 99 GLU B O 1
ATOM 7304 N N . PRO B 1 472 ? -4.909 95.004 67.427 1.00 73.98 100 PRO B N 1
ATOM 7305 C CA . PRO B 1 472 ? -5.896 95.744 68.210 1.00 74.90 100 PRO B CA 1
ATOM 7306 C C . PRO B 1 472 ? -5.158 96.731 69.076 1.00 77.26 100 PRO B C 1
ATOM 7307 O O . PRO B 1 472 ? -3.954 96.563 69.275 1.00 78.69 100 PRO B O 1
ATOM 7311 N N . ILE B 1 473 ? -5.845 97.742 69.601 1.00 78.13 101 ILE B N 1
ATOM 7312 C CA . ILE B 1 473 ? -5.189 98.644 70.558 1.00 81.19 101 ILE B CA 1
ATOM 7313 C C . ILE B 1 473 ? -6.074 98.973 71.776 1.00 83.87 101 ILE B C 1
ATOM 7314 O O . ILE B 1 473 ? -7.215 99.432 71.624 1.00 83.09 101 ILE B O 1
ATOM 7319 N N . LYS C 1 3 ? -56.217 74.699 25.946 1.00 100.40 -369 LYS C N 1
ATOM 7320 C CA . LYS C 1 3 ? -55.120 73.693 26.146 1.00 98.83 -369 LYS C CA 1
ATOM 7321 C C . LYS C 1 3 ? -54.828 72.829 24.896 1.00 97.28 -369 LYS C C 1
ATOM 7322 O O . LYS C 1 3 ? -55.571 72.885 23.913 1.00 97.96 -369 LYS C O 1
ATOM 7328 N N . ILE C 1 4 ? -53.749 72.042 24.943 1.00 95.31 -368 ILE C N 1
ATOM 7329 C CA . ILE C 1 4 ? -53.423 71.059 23.888 1.00 94.25 -368 ILE C CA 1
ATOM 7330 C C . ILE C 1 4 ? -54.512 69.953 23.818 1.00 97.65 -368 ILE C C 1
ATOM 7331 O O . ILE C 1 4 ? -55.183 69.654 24.830 1.00 100.38 -368 ILE C O 1
ATOM 7336 N N . GLU C 1 5 ? -54.700 69.356 22.639 1.00 97.34 -367 GLU C N 1
ATOM 7337 C CA . GLU C 1 5 ? -55.717 68.314 22.519 1.00 100.55 -367 GLU C CA 1
ATOM 7338 C C . GLU C 1 5 ? -55.206 66.927 22.944 1.00 101.20 -367 GLU C C 1
ATOM 7339 O O . GLU C 1 5 ? -54.097 66.509 22.585 1.00 98.69 -367 GLU C O 1
ATOM 7345 N N . GLU C 1 6 ? -56.022 66.252 23.752 1.00 104.62 -366 GLU C N 1
ATOM 7346 C CA . GLU C 1 6 ? -55.686 64.943 24.285 1.00 105.99 -366 GLU C CA 1
ATOM 7347 C C . GLU C 1 6 ? -55.843 63.889 23.176 1.00 106.54 -366 GLU C C 1
ATOM 7348 O O . GLU C 1 6 ? -56.894 63.817 22.527 1.00 108.53 -366 GLU C O 1
ATOM 7354 N N . GLY C 1 7 ? -54.801 63.089 22.948 1.00 104.88 -365 GLY C N 1
ATOM 7355 C CA . GLY C 1 7 ? -54.884 61.985 21.989 1.00 105.37 -365 GLY C CA 1
ATOM 7356 C C . GLY C 1 7 ? -54.330 62.273 20.604 1.00 102.36 -365 GLY C C 1
ATOM 7357 O O . GLY C 1 7 ? -54.579 61.520 19.659 1.00 103.00 -365 GLY C O 1
ATOM 7358 N N . LYS C 1 8 ? -53.589 63.372 20.481 1.00 99.26 -364 LYS C N 1
ATOM 7359 C CA . LYS C 1 8 ? -52.760 63.632 19.295 1.00 96.13 -364 LYS C CA 1
ATOM 7360 C C . LYS C 1 8 ? -51.428 64.217 19.720 1.00 93.07 -364 LYS C C 1
ATOM 7361 O O . LYS C 1 8 ? -51.288 64.615 20.875 1.00 93.58 -364 LYS C O 1
ATOM 7367 N N . LEU C 1 9 ? -50.444 64.236 18.821 1.00 90.28 -363 LEU C N 1
ATOM 7368 C CA . LEU C 1 9 ? -49.189 64.939 19.103 1.00 87.35 -363 LEU C CA 1
ATOM 7369 C C . LEU C 1 9 ? -49.000 66.040 18.081 1.00 84.96 -363 LEU C C 1
ATOM 7370 O O . LEU C 1 9 ? -49.125 65.788 16.871 1.00 84.66 -363 LEU C O 1
ATOM 7375 N N . VAL C 1 10 ? -48.736 67.257 18.571 1.00 83.37 -362 VAL C N 1
ATOM 7376 C CA . VAL C 1 10 ? -48.335 68.369 17.715 1.00 80.87 -362 VAL C CA 1
ATOM 7377 C C . VAL C 1 10 ? -46.853 68.601 17.977 1.00 78.27 -362 VAL C C 1
ATOM 7378 O O . VAL C 1 10 ? -46.395 68.557 19.119 1.00 78.50 -362 VAL C O 1
ATOM 7382 N N . ILE C 1 11 ? -46.103 68.796 16.906 1.00 76.09 -361 ILE C N 1
ATOM 7383 C CA . ILE C 1 11 ? -44.661 68.955 17.006 1.00 74.00 -361 ILE C CA 1
ATOM 7384 C C . ILE C 1 11 ? -44.200 70.180 16.254 1.00 71.71 -361 ILE C C 1
ATOM 7385 O O . ILE C 1 11 ? -44.550 70.367 15.079 1.00 71.45 -361 ILE C O 1
ATOM 7390 N N . TRP C 1 12 ? -43.395 70.992 16.939 1.00 70.24 -360 TRP C N 1
ATOM 7391 C CA . TRP C 1 12 ? -42.788 72.176 16.353 1.00 67.88 -360 TRP C CA 1
ATOM 7392 C C . TRP C 1 12 ? -41.312 71.951 16.064 1.00 65.72 -360 TRP C C 1
ATOM 7393 O O . TRP C 1 12 ? -40.531 71.632 16.945 1.00 65.79 -360 TRP C O 1
ATOM 7404 N N . ILE C 1 13 ? -40.941 72.066 14.812 1.00 64.39 -359 ILE C N 1
ATOM 7405 C CA . ILE C 1 13 ? -39.532 72.079 14.453 1.00 62.73 -359 ILE C CA 1
ATOM 7406 C C . ILE C 1 13 ? -39.314 73.210 13.443 1.00 61.16 -359 ILE C C 1
ATOM 7407 O O . ILE C 1 13 ? -40.249 73.658 12.780 1.00 61.45 -359 ILE C O 1
ATOM 7412 N N . ASN C 1 14 ? -38.069 73.666 13.356 1.00 59.78 -358 ASN C N 1
ATOM 7413 C CA . ASN C 1 14 ? -37.658 74.765 12.488 1.00 58.04 -358 ASN C CA 1
ATOM 7414 C C . ASN C 1 14 ? -37.702 74.355 11.040 1.00 57.88 -358 ASN C C 1
ATOM 7415 O O . ASN C 1 14 ? -37.240 73.251 10.682 1.00 58.05 -358 ASN C O 1
ATOM 7420 N N . GLY C 1 15 ? -38.238 75.244 10.205 1.00 57.50 -357 GLY C N 1
ATOM 7421 C CA . GLY C 1 15 ? -38.343 74.995 8.748 1.00 57.46 -357 GLY C CA 1
ATOM 7422 C C . GLY C 1 15 ? -37.085 74.529 7.992 1.00 56.47 -357 GLY C C 1
ATOM 7423 O O . GLY C 1 15 ? -37.179 73.873 6.923 1.00 56.89 -357 GLY C O 1
ATOM 7424 N N . ASP C 1 16 ? -35.911 74.850 8.535 1.00 55.03 -356 ASP C N 1
ATOM 7425 C CA . ASP C 1 16 ? -34.658 74.514 7.859 1.00 54.31 -356 ASP C CA 1
ATOM 7426 C C . ASP C 1 16 ? -34.284 73.067 8.123 1.00 54.98 -356 ASP C C 1
ATOM 7427 O O . ASP C 1 16 ? -33.410 72.513 7.452 1.00 55.21 -356 ASP C O 1
ATOM 7432 N N . LYS C 1 17 ? -34.963 72.446 9.074 1.00 56.05 -355 LYS C N 1
ATOM 7433 C CA . LYS C 1 17 ? -34.681 71.051 9.439 1.00 57.06 -355 LYS C CA 1
ATOM 7434 C C . LYS C 1 17 ? -35.490 70.065 8.609 1.00 58.34 -355 LYS C C 1
ATOM 7435 O O . LYS C 1 17 ? -36.259 70.463 7.732 1.00 58.64 -355 LYS C O 1
ATOM 7441 N N . GLY C 1 18 ? -35.317 68.778 8.895 1.00 59.47 -354 GLY C N 1
ATOM 7442 C CA . GLY C 1 18 ? -35.952 67.718 8.113 1.00 60.87 -354 GLY C CA 1
ATOM 7443 C C . GLY C 1 18 ? -37.352 67.361 8.576 1.00 62.67 -354 GLY C C 1
ATOM 7444 O O . GLY C 1 18 ? -37.632 66.227 8.934 1.00 64.05 -354 GLY C O 1
ATOM 7445 N N . TYR C 1 19 ? -38.250 68.334 8.529 1.00 62.72 -353 TYR C N 1
ATOM 7446 C CA . TYR C 1 19 ? -39.598 68.152 9.070 1.00 64.22 -353 TYR C CA 1
ATOM 7447 C C . TYR C 1 19 ? -40.476 67.135 8.313 1.00 66.26 -353 TYR C C 1
ATOM 7448 O O . TYR C 1 19 ? -41.455 66.618 8.876 1.00 68.19 -353 TYR C O 1
ATOM 7457 N N . ASN C 1 20 ? -40.143 66.843 7.055 1.00 65.86 -352 ASN C N 1
ATOM 7458 C CA . ASN C 1 20 ? -40.908 65.847 6.292 1.00 67.69 -352 ASN C CA 1
ATOM 7459 C C . ASN C 1 20 ? -40.432 64.440 6.600 1.00 68.93 -352 ASN C C 1
ATOM 7460 O O . ASN C 1 20 ? -41.222 63.483 6.592 1.00 71.13 -352 ASN C O 1
ATOM 7465 N N . GLY C 1 21 ? -39.138 64.310 6.879 1.00 67.51 -351 GLY C N 1
ATOM 7466 C CA . GLY C 1 21 ? -38.618 63.057 7.384 1.00 68.57 -351 GLY C CA 1
ATOM 7467 C C . GLY C 1 21 ? -39.320 62.776 8.696 1.00 70.12 -351 GLY C C 1
ATOM 7468 O O . GLY C 1 21 ? -39.887 61.692 8.903 1.00 72.18 -351 GLY C O 1
ATOM 7469 N N . LEU C 1 22 ? -39.305 63.786 9.568 1.00 69.10 -350 LEU C N 1
ATOM 7470 C CA . LEU C 1 22 ? -39.933 63.692 10.882 1.00 70.40 -350 LEU C CA 1
ATOM 7471 C C . LEU C 1 22 ? -41.396 63.254 10.794 1.00 72.56 -350 LEU C C 1
ATOM 7472 O O . LEU C 1 22 ? -41.787 62.345 11.493 1.00 74.53 -350 LEU C O 1
ATOM 7477 N N . ALA C 1 23 ? -42.160 63.852 9.882 1.00 72.47 -349 ALA C N 1
ATOM 7478 C CA . ALA C 1 23 ? -43.566 63.493 9.664 1.00 74.76 -349 ALA C CA 1
ATOM 7479 C C . ALA C 1 23 ? -43.804 62.057 9.143 1.00 76.99 -349 ALA C C 1
ATOM 7480 O O . ALA C 1 23 ? -44.869 61.456 9.405 1.00 79.58 -349 ALA C O 1
ATOM 7482 N N . GLU C 1 24 ? -42.840 61.505 8.403 1.00 76.26 -348 GLU C N 1
ATOM 7483 C CA . GLU C 1 24 ? -42.907 60.084 8.014 1.00 78.20 -348 GLU C CA 1
ATOM 7484 C C . GLU C 1 24 ? -42.706 59.182 9.251 1.00 79.65 -348 GLU C C 1
ATOM 7485 O O . GLU C 1 24 ? -43.383 58.151 9.383 1.00 82.29 -348 GLU C O 1
ATOM 7491 N N . VAL C 1 25 ? -41.816 59.582 10.172 1.00 78.16 -347 VAL C N 1
ATOM 7492 C CA . VAL C 1 25 ? -41.661 58.854 11.455 1.00 79.68 -347 VAL C CA 1
ATOM 7493 C C . VAL C 1 25 ? -42.957 58.972 12.272 1.00 81.48 -347 VAL C C 1
ATOM 7494 O O . VAL C 1 25 ? -43.350 58.041 12.997 1.00 83.62 -347 VAL C O 1
ATOM 7498 N N . GLY C 1 26 ? -43.605 60.131 12.123 1.00 80.36 -346 GLY C N 1
ATOM 7499 C CA . GLY C 1 26 ? -44.927 60.407 12.677 1.00 82.20 -346 GLY C CA 1
ATOM 7500 C C . GLY C 1 26 ? -46.020 59.580 12.019 1.00 84.85 -346 GLY C C 1
ATOM 7501 O O . GLY C 1 26 ? -47.005 59.195 12.671 1.00 87.14 -346 GLY C O 1
ATOM 7502 N N . LYS C 1 27 ? -45.843 59.309 10.725 1.00 84.44 -345 LYS C N 1
ATOM 7503 C CA . LYS C 1 27 ? -46.776 58.458 9.995 1.00 87.03 -345 LYS C CA 1
ATOM 7504 C C . LYS C 1 27 ? -46.592 56.986 10.389 1.00 89.20 -345 LYS C C 1
ATOM 7505 O O . LYS C 1 27 ? -47.526 56.188 10.238 1.00 91.98 -345 LYS C O 1
ATOM 7511 N N . LYS C 1 28 ? -45.405 56.644 10.902 1.00 88.03 -344 LYS C N 1
ATOM 7512 C CA . LYS C 1 28 ? -45.138 55.298 11.423 1.00 90.26 -344 LYS C CA 1
ATOM 7513 C C . LYS C 1 28 ? -45.809 55.052 12.780 1.00 92.46 -344 LYS C C 1
ATOM 7514 O O . LYS C 1 28 ? -46.434 53.994 13.014 1.00 95.51 -344 LYS C O 1
ATOM 7520 N N . PHE C 1 29 ? -45.649 56.033 13.668 1.00 90.90 -343 PHE C N 1
ATOM 7521 C CA . PHE C 1 29 ? -46.285 56.046 14.988 1.00 92.59 -343 PHE C CA 1
ATOM 7522 C C . PHE C 1 29 ? -47.802 55.931 14.871 1.00 95.03 -343 PHE C C 1
ATOM 7523 O O . PHE C 1 29 ? -48.434 55.222 15.639 1.00 97.93 -343 PHE C O 1
ATOM 7531 N N . GLU C 1 30 ? -48.372 56.633 13.900 1.00 94.17 -342 GLU C N 1
ATOM 7532 C CA . GLU C 1 30 ? -49.805 56.656 13.674 1.00 96.64 -342 GLU C CA 1
ATOM 7533 C C . GLU C 1 30 ? -50.320 55.298 13.187 1.00 99.86 -342 GLU C C 1
ATOM 7534 O O . GLU C 1 30 ? -51.305 54.770 13.721 1.00 102.95 -342 GLU C O 1
ATOM 7540 N N . LYS C 1 31 ? -49.652 54.738 12.175 1.00 99.11 -341 LYS C N 1
ATOM 7541 C CA . LYS C 1 31 ? -49.921 53.375 11.717 1.00 101.90 -341 LYS C CA 1
ATOM 7542 C C . LYS C 1 31 ? -50.040 52.415 12.898 1.00 104.64 -341 LYS C C 1
ATOM 7543 O O . LYS C 1 31 ? -50.986 51.636 12.986 1.00 108.05 -341 LYS C O 1
ATOM 7549 N N . ASP C 1 32 ? -49.071 52.490 13.807 1.00 103.33 -340 ASP C N 1
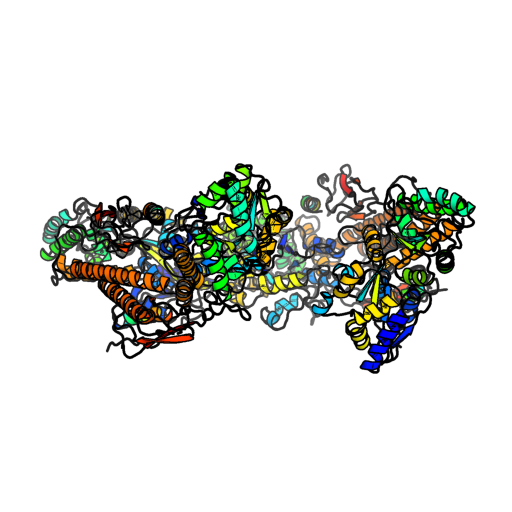ATOM 7550 C CA . ASP C 1 32 ? -48.998 51.588 14.948 1.00 105.76 -340 ASP C CA 1
ATOM 7551 C C . ASP C 1 32 ? -50.062 51.875 16.027 1.00 107.86 -340 ASP C C 1
ATOM 7552 O O . ASP C 1 32 ? -50.824 50.966 16.421 1.00 111.35 -340 ASP C O 1
ATOM 7557 N N . THR C 1 33 ? -50.103 53.131 16.495 1.00 105.72 -339 THR C N 1
ATOM 7558 C CA . THR C 1 33 ? -50.822 53.497 17.727 1.00 107.20 -339 THR C CA 1
ATOM 7559 C C . THR C 1 33 ? -52.191 54.133 17.486 1.00 108.42 -339 THR C C 1
ATOM 7560 O O . THR C 1 33 ? -53.041 54.150 18.379 1.00 110.87 -339 THR C O 1
ATOM 7564 N N . GLY C 1 34 ? -52.396 54.648 16.278 1.00 107.00 -338 GLY C N 1
ATOM 7565 C CA . GLY C 1 34 ? -53.653 55.299 15.909 1.00 108.19 -338 GLY C CA 1
ATOM 7566 C C . GLY C 1 34 ? -53.702 56.760 16.326 1.00 106.11 -338 GLY C C 1
ATOM 7567 O O . GLY C 1 34 ? -54.754 57.398 16.278 1.00 107.34 -338 GLY C O 1
ATOM 7568 N N . ILE C 1 35 ? -52.554 57.293 16.726 1.00 103.21 -337 ILE C N 1
ATOM 7569 C CA . ILE C 1 35 ? -52.472 58.646 17.245 1.00 101.08 -337 ILE C CA 1
ATOM 7570 C C . ILE C 1 35 ? -51.895 59.561 16.192 1.00 97.74 -337 ILE C C 1
ATOM 7571 O O . ILE C 1 35 ? -50.718 59.458 15.833 1.00 95.30 -337 ILE C O 1
ATOM 7576 N N . LYS C 1 36 ? -52.755 60.444 15.698 1.00 97.93 -336 LYS C N 1
ATOM 7577 C CA . LYS C 1 36 ? -52.383 61.454 14.721 1.00 95.14 -336 LYS C CA 1
ATOM 7578 C C . LYS C 1 36 ? -51.191 62.282 15.237 1.00 91.85 -336 LYS C C 1
ATOM 7579 O O . LYS C 1 36 ? -51.204 62.779 16.367 1.00 91.92 -336 LYS C O 1
ATOM 7585 N N . VAL C 1 37 ? -50.150 62.391 14.413 1.00 89.27 -335 VAL C N 1
ATOM 7586 C CA . VAL C 1 37 ? -48.964 63.202 14.739 1.00 86.19 -335 VAL C CA 1
ATOM 7587 C C . VAL C 1 37 ? -48.834 64.338 13.722 1.00 83.96 -335 VAL C C 1
ATOM 7588 O O . VAL C 1 37 ? -48.508 64.101 12.555 1.00 83.19 -335 VAL C O 1
ATOM 7592 N N . THR C 1 38 ? -49.106 65.564 14.149 1.00 83.19 -334 THR C N 1
ATOM 7593 C CA . THR C 1 38 ? -48.941 66.704 13.240 1.00 81.30 -334 THR C CA 1
ATOM 7594 C C . THR C 1 38 ? -47.591 67.406 13.480 1.00 78.15 -334 THR C C 1
ATOM 7595 O O . THR C 1 38 ? -47.246 67.712 14.623 1.00 77.74 -334 THR C O 1
ATOM 7599 N N . VAL C 1 39 ? -46.844 67.635 12.395 1.00 76.09 -333 VAL C N 1
ATOM 7600 C CA . VAL C 1 39 ? -45.570 68.357 12.429 1.00 73.21 -333 VAL C CA 1
ATOM 7601 C C . VAL C 1 39 ? -45.705 69.729 11.761 1.00 72.05 -333 VAL C C 1
ATOM 7602 O O . VAL C 1 39 ? -46.029 69.845 10.571 1.00 72.22 -333 VAL C O 1
ATOM 7606 N N . GLU C 1 40 ? -45.465 70.777 12.532 1.00 71.13 -332 GLU C N 1
ATOM 7607 C CA . GLU C 1 40 ? -45.527 72.128 11.990 1.00 69.93 -332 GLU C CA 1
ATOM 7608 C C . GLU C 1 40 ? -44.175 72.821 12.119 1.00 67.25 -332 GLU C C 1
ATOM 7609 O O . GLU C 1 40 ? -43.279 72.325 12.822 1.00 66.24 -332 GLU C O 1
ATOM 7615 N N . HIS C 1 41 ? -44.053 73.954 11.418 1.00 66.16 -331 HIS C N 1
ATOM 7616 C CA . HIS C 1 41 ? -42.832 74.791 11.393 1.00 63.80 -331 HIS C CA 1
ATOM 7617 C C . HIS C 1 41 ? -43.201 76.302 11.417 1.00 63.50 -331 HIS C C 1
ATOM 7618 O O . HIS C 1 41 ? -42.998 77.028 10.428 1.00 62.28 -331 HIS C O 1
ATOM 7625 N N . PRO C 1 42 ? -43.757 76.779 12.560 1.00 64.65 -330 PRO C N 1
ATOM 7626 C CA . PRO C 1 42 ? -44.100 78.199 12.671 1.00 64.48 -330 PRO C CA 1
ATOM 7627 C C . PRO C 1 42 ? -42.850 79.057 12.645 1.00 62.51 -330 PRO C C 1
ATOM 7628 O O . PRO C 1 42 ? -41.777 78.606 13.042 1.00 61.42 -330 PRO C O 1
ATOM 7632 N N . ASP C 1 43 ? -42.963 80.283 12.162 1.00 62.34 -329 ASP C N 1
ATOM 7633 C CA . ASP C 1 43 ? -41.785 81.125 12.127 1.00 60.72 -329 ASP C CA 1
ATOM 7634 C C . ASP C 1 43 ? -41.476 81.600 13.542 1.00 60.77 -329 ASP C C 1
ATOM 7635 O O . ASP C 1 43 ? -42.404 81.642 14.395 1.00 62.19 -329 ASP C O 1
ATOM 7640 N N . LYS C 1 44 ? -40.202 81.953 13.795 1.00 58.89 -328 LYS C N 1
ATOM 7641 C CA . LYS C 1 44 ? -39.804 82.465 15.120 1.00 58.93 -328 LYS C CA 1
ATOM 7642 C C . LYS C 1 44 ? -40.339 81.511 16.200 1.00 60.23 -328 LYS C C 1
ATOM 7643 O O . LYS C 1 44 ? -40.941 81.904 17.204 1.00 61.30 -328 LYS C O 1
ATOM 7649 N N . LEU C 1 45 ? -40.099 80.236 15.930 1.00 60.02 -327 LEU C N 1
ATOM 7650 C CA . LEU C 1 45 ? -40.480 79.125 16.778 1.00 61.39 -327 LEU C CA 1
ATOM 7651 C C . LEU C 1 45 ? -40.052 79.263 18.245 1.00 61.91 -327 LEU C C 1
ATOM 7652 O O . LEU C 1 45 ? -40.851 79.013 19.172 1.00 63.75 -327 LEU C O 1
ATOM 7657 N N . GLU C 1 46 ? -38.781 79.629 18.432 1.00 60.40 -326 GLU C N 1
ATOM 7658 C CA . GLU C 1 46 ? -38.129 79.700 19.744 1.00 60.68 -326 GLU C CA 1
ATOM 7659 C C . GLU C 1 46 ? -38.598 80.880 20.600 1.00 61.56 -326 GLU C C 1
ATOM 7660 O O . GLU C 1 46 ? -38.268 80.968 21.783 1.00 62.28 -326 GLU C O 1
ATOM 7666 N N . GLU C 1 47 ? -39.342 81.800 19.994 1.00 61.75 -325 GLU C N 1
ATOM 7667 C CA . GLU C 1 47 ? -39.947 82.901 20.741 1.00 62.77 -325 GLU C CA 1
ATOM 7668 C C . GLU C 1 47 ? -41.420 82.611 20.830 1.00 64.73 -325 GLU C C 1
ATOM 7669 O O . GLU C 1 47 ? -42.060 82.971 21.814 1.00 66.80 -325 GLU C O 1
ATOM 7675 N N . LYS C 1 48 ? -41.980 81.959 19.815 1.00 64.63 -324 LYS C N 1
ATOM 7676 C CA . LYS C 1 48 ? -43.414 81.676 19.847 1.00 66.79 -324 LYS C CA 1
ATOM 7677 C C . LYS C 1 48 ? -43.723 80.650 20.927 1.00 68.43 -324 LYS C C 1
ATOM 7678 O O . LYS C 1 48 ? -44.789 80.692 21.536 1.00 70.71 -324 LYS C O 1
ATOM 7684 N N . PHE C 1 49 ? -42.775 79.747 21.176 1.00 67.46 -323 PHE C N 1
ATOM 7685 C CA . PHE C 1 49 ? -43.003 78.670 22.114 1.00 68.86 -323 PHE C CA 1
ATOM 7686 C C . PHE C 1 49 ? -43.250 79.085 23.569 1.00 70.47 -323 PHE C C 1
ATOM 7687 O O . PHE C 1 49 ? -44.189 78.586 24.167 1.00 72.83 -323 PHE C O 1
ATOM 7695 N N . PRO C 1 50 ? -42.429 79.997 24.138 1.00 69.68 -322 PRO C N 1
ATOM 7696 C CA . PRO C 1 50 ? -42.721 80.434 25.512 1.00 71.48 -322 PRO C CA 1
ATOM 7697 C C . PRO C 1 50 ? -43.958 81.353 25.644 1.00 73.24 -322 PRO C C 1
ATOM 7698 O O . PRO C 1 50 ? -44.693 81.229 26.644 1.00 75.36 -322 PRO C O 1
ATOM 7702 N N . GLN C 1 51 ? -44.193 82.241 24.665 1.00 72.30 -321 GLN C N 1
ATOM 7703 C CA . GLN C 1 51 ? -45.464 82.997 24.603 1.00 74.24 -321 GLN C CA 1
ATOM 7704 C C . GLN C 1 51 ? -46.644 82.066 24.773 1.00 76.62 -321 GLN C C 1
ATOM 7705 O O . GLN C 1 51 ? -47.436 82.243 25.721 1.00 79.36 -321 GLN C O 1
ATOM 7711 N N . VAL C 1 52 ? -46.768 81.080 23.871 1.00 75.97 -320 VAL C N 1
ATOM 7712 C CA . VAL C 1 52 ? -47.961 80.211 23.870 1.00 78.28 -320 VAL C CA 1
ATOM 7713 C C . VAL C 1 52 ? -47.911 79.152 24.966 1.00 79.78 -320 VAL C C 1
ATOM 7714 O O . VAL C 1 52 ? -48.952 78.890 25.610 1.00 82.53 -320 VAL C O 1
ATOM 7718 N N . ALA C 1 53 ? -46.722 78.575 25.197 1.00 78.00 -319 ALA C N 1
ATOM 7719 C CA . ALA C 1 53 ? -46.556 77.585 26.264 1.00 79.45 -319 ALA C CA 1
ATOM 7720 C C . ALA C 1 53 ? -46.969 78.156 27.621 1.00 81.73 -319 ALA C C 1
ATOM 7721 O O . ALA C 1 53 ? -47.724 77.507 28.373 1.00 84.23 -319 ALA C O 1
ATOM 7723 N N . ALA C 1 54 ? -46.500 79.381 27.906 1.00 80.80 -318 ALA C N 1
ATOM 7724 C CA . ALA C 1 54 ? -46.817 80.088 29.159 1.00 82.69 -318 ALA C CA 1
ATOM 7725 C C . ALA C 1 54 ? -48.261 79.934 29.554 1.00 85.76 -318 ALA C C 1
ATOM 7726 O O . ALA C 1 54 ? -48.560 79.876 30.744 1.00 88.08 -318 ALA C O 1
ATOM 7728 N N . THR C 1 55 ? -49.140 79.844 28.552 1.00 86.12 -317 THR C N 1
ATOM 7729 C CA . THR C 1 55 ? -50.606 79.833 28.776 1.00 89.37 -317 THR C CA 1
ATOM 7730 C C . THR C 1 55 ? -51.306 78.441 28.817 1.00 91.29 -317 THR C C 1
ATOM 7731 O O . THR C 1 55 ? -52.536 78.357 28.952 1.00 93.94 -317 THR C O 1
ATOM 7735 N N . GLY C 1 56 ? -50.531 77.362 28.712 1.00 90.18 -316 GLY C N 1
ATOM 7736 C CA . GLY C 1 56 ? -51.113 76.006 28.650 1.00 91.82 -316 GLY C CA 1
ATOM 7737 C C . GLY C 1 56 ? -51.503 75.574 27.247 1.00 90.97 -316 GLY C C 1
ATOM 7738 O O . GLY C 1 56 ? -52.386 74.745 27.071 1.00 93.13 -316 GLY C O 1
ATOM 7739 N N . ASP C 1 57 ? -50.827 76.140 26.253 1.00 88.17 -315 ASP C N 1
ATOM 7740 C CA . ASP C 1 57 ? -51.132 75.925 24.836 1.00 87.28 -315 ASP C CA 1
ATOM 7741 C C . ASP C 1 57 ? -49.832 75.626 24.038 1.00 83.96 -315 ASP C C 1
ATOM 7742 O O . ASP C 1 57 ? -48.727 75.609 24.607 1.00 82.41 -315 ASP C O 1
ATOM 7747 N N . GLY C 1 58 ? -49.974 75.356 22.741 1.00 82.93 -314 GLY C N 1
ATOM 7748 C CA . GLY C 1 58 ? -48.832 75.102 21.872 1.00 80.08 -314 GLY C CA 1
ATOM 7749 C C . GLY C 1 58 ? -48.544 73.633 21.649 1.00 80.23 -314 GLY C C 1
ATOM 7750 O O . GLY C 1 58 ? -49.434 72.806 21.848 1.00 82.86 -314 GLY C O 1
ATOM 7751 N N . PRO C 1 59 ? -47.298 73.298 21.243 1.00 77.91 -313 PRO C N 1
ATOM 7752 C CA . PRO C 1 59 ? -46.939 71.939 20.858 1.00 78.04 -313 PRO C CA 1
ATOM 7753 C C . PRO C 1 59 ? -46.789 71.009 22.047 1.00 79.66 -313 PRO C C 1
ATOM 7754 O O . PRO C 1 59 ? -46.482 71.451 23.156 1.00 79.76 -313 PRO C O 1
ATOM 7758 N N . ASP C 1 60 ? -47.011 69.725 21.784 1.00 80.92 -312 ASP C N 1
ATOM 7759 C CA . ASP C 1 60 ? -46.666 68.649 22.702 1.00 82.37 -312 ASP C CA 1
ATOM 7760 C C . ASP C 1 60 ? -45.141 68.555 22.859 1.00 80.10 -312 ASP C C 1
ATOM 7761 O O . ASP C 1 60 ? -44.622 68.460 23.973 1.00 80.37 -312 ASP C O 1
ATOM 7766 N N . ILE C 1 61 ? -44.448 68.587 21.721 1.00 77.99 -311 ILE C N 1
ATOM 7767 C CA . ILE C 1 61 ? -43.004 68.402 21.662 1.00 76.11 -311 ILE C CA 1
ATOM 7768 C C . ILE C 1 61 ? -42.361 69.576 20.947 1.00 73.30 -311 ILE C C 1
ATOM 7769 O O . ILE C 1 61 ? -42.883 70.057 19.944 1.00 72.81 -311 ILE C O 1
ATOM 7774 N N . ILE C 1 62 ? -41.227 70.041 21.457 1.00 71.95 -310 ILE C N 1
ATOM 7775 C CA . ILE C 1 62 ? -40.508 71.128 20.774 1.00 69.46 -310 ILE C CA 1
ATOM 7776 C C . ILE C 1 62 ? -39.050 70.811 20.419 1.00 67.80 -310 ILE C C 1
ATOM 7777 O O . ILE C 1 62 ? -38.300 70.258 21.249 1.00 68.12 -310 ILE C O 1
ATOM 7782 N N . PHE C 1 63 ? -38.692 71.182 19.179 1.00 65.79 -309 PHE C N 1
ATOM 7783 C CA . PHE C 1 63 ? -37.368 70.969 18.604 1.00 64.31 -309 PHE C CA 1
ATOM 7784 C C . PHE C 1 63 ? -36.553 72.240 18.420 1.00 62.41 -309 PHE C C 1
ATOM 7785 O O . PHE C 1 63 ? -36.967 73.171 17.704 1.00 61.50 -309 PHE C O 1
ATOM 7793 N N . TRP C 1 64 ? -35.384 72.252 19.055 1.00 61.86 -308 TRP C N 1
ATOM 7794 C CA . TRP C 1 64 ? -34.457 73.343 18.936 1.00 60.31 -308 TRP C CA 1
ATOM 7795 C C . TRP C 1 64 ? -33.111 72.968 19.507 1.00 60.30 -308 TRP C C 1
ATOM 7796 O O . TRP C 1 64 ? -32.985 71.964 20.203 1.00 61.57 -308 TRP C O 1
ATOM 7807 N N . ALA C 1 65 ? -32.108 73.775 19.163 1.00 58.72 -307 ALA C N 1
ATOM 7808 C CA . ALA C 1 65 ? -30.828 73.721 19.809 1.00 58.89 -307 ALA C CA 1
ATOM 7809 C C . ALA C 1 65 ? -31.057 73.951 21.298 1.00 60.43 -307 ALA C C 1
ATOM 7810 O O . ALA C 1 65 ? -31.942 74.700 21.702 1.00 60.55 -307 ALA C O 1
ATOM 7812 N N . HIS C 1 66 ? -30.242 73.288 22.104 1.00 61.60 -306 HIS C N 1
ATOM 7813 C CA . HIS C 1 66 ? -30.427 73.190 23.532 1.00 63.02 -306 HIS C CA 1
ATOM 7814 C C . HIS C 1 66 ? -30.293 74.531 24.224 1.00 62.67 -306 HIS C C 1
ATOM 7815 O O . HIS C 1 66 ? -30.719 74.694 25.367 1.00 64.39 -306 HIS C O 1
ATOM 7822 N N . ASP C 1 67 ? -29.710 75.504 23.544 1.00 60.83 -305 ASP C N 1
ATOM 7823 C CA . ASP C 1 67 ? -29.369 76.738 24.234 1.00 60.76 -305 ASP C CA 1
ATOM 7824 C C . ASP C 1 67 ? -30.579 77.488 24.816 1.00 61.24 -305 ASP C C 1
ATOM 7825 O O . ASP C 1 67 ? -30.423 78.245 25.757 1.00 62.20 -305 ASP C O 1
ATOM 7830 N N . ARG C 1 68 ? -31.779 77.259 24.305 1.00 61.23 -304 ARG C N 1
ATOM 7831 C CA . ARG C 1 68 ? -32.945 77.989 24.842 1.00 62.44 -304 ARG C CA 1
ATOM 7832 C C . ARG C 1 68 ? -33.803 77.180 25.820 1.00 64.66 -304 ARG C C 1
ATOM 7833 O O . ARG C 1 68 ? -34.830 77.659 26.332 1.00 65.58 -304 ARG C O 1
ATOM 7841 N N . PHE C 1 69 ? -33.365 75.955 26.066 1.00 65.38 -303 PHE C N 1
ATOM 7842 C CA . PHE C 1 69 ? -34.107 75.051 26.905 1.00 67.64 -303 PHE C CA 1
ATOM 7843 C C . PHE C 1 69 ? -33.913 75.457 28.369 1.00 69.21 -303 PHE C C 1
ATOM 7844 O O . PHE C 1 69 ? -34.861 75.396 29.159 1.00 71.01 -303 PHE C O 1
ATOM 7852 N N . GLY C 1 70 ? -32.699 75.885 28.717 1.00 68.55 -302 GLY C N 1
ATOM 7853 C CA . GLY C 1 70 ? -32.445 76.511 30.014 1.00 70.06 -302 GLY C CA 1
ATOM 7854 C C . GLY C 1 70 ? -33.518 77.527 30.398 1.00 70.58 -302 GLY C C 1
ATOM 7855 O O . GLY C 1 70 ? -34.189 77.384 31.443 1.00 72.58 -302 GLY C O 1
ATOM 7856 N N . GLY C 1 71 ? -33.682 78.526 29.525 1.00 68.63 -301 GLY C N 1
ATOM 7857 C CA . GLY C 1 71 ? -34.752 79.521 29.583 1.00 68.78 -301 GLY C CA 1
ATOM 7858 C C . GLY C 1 71 ? -36.160 78.963 29.713 1.00 70.52 -301 GLY C C 1
ATOM 7859 O O . GLY C 1 71 ? -36.977 79.501 30.472 1.00 72.25 -301 GLY C O 1
ATOM 7860 N N . TYR C 1 72 ? -36.461 77.883 28.994 1.00 70.41 -300 TYR C N 1
ATOM 7861 C CA . TYR C 1 72 ? -37.797 77.270 29.084 1.00 72.02 -300 TYR C CA 1
ATOM 7862 C C . TYR C 1 72 ? -38.028 76.506 30.403 1.00 74.68 -300 TYR C C 1
ATOM 7863 O O . TYR C 1 72 ? -39.146 76.492 30.943 1.00 76.55 -300 TYR C O 1
ATOM 7872 N N . ALA C 1 73 ? -36.973 75.875 30.910 1.00 74.80 -299 ALA C N 1
ATOM 7873 C CA . ALA C 1 73 ? -37.097 75.051 32.094 1.00 77.50 -299 ALA C CA 1
ATOM 7874 C C . ALA C 1 73 ? -37.194 75.939 33.313 1.00 79.11 -299 ALA C C 1
ATOM 7875 O O . ALA C 1 73 ? -37.942 75.641 34.256 1.00 81.64 -299 ALA C O 1
ATOM 7877 N N . GLN C 1 74 ? -36.419 77.027 33.276 1.00 77.80 -298 GLN C N 1
ATOM 7878 C CA . GLN C 1 74 ? -36.378 78.028 34.336 1.00 78.76 -298 GLN C CA 1
ATOM 7879 C C . GLN C 1 74 ? -37.780 78.601 34.525 1.00 79.99 -298 GLN C C 1
ATOM 7880 O O . GLN C 1 74 ? -38.225 78.784 35.659 1.00 82.41 -298 GLN C O 1
ATOM 7886 N N . SER C 1 75 ? -38.480 78.836 33.412 1.00 78.42 -297 SER C N 1
ATOM 7887 C CA . SER C 1 75 ? -39.878 79.274 33.442 1.00 79.83 -297 SER C CA 1
ATOM 7888 C C . SER C 1 75 ? -40.904 78.167 33.791 1.00 82.29 -297 SER C C 1
ATOM 7889 O O . SER C 1 75 ? -42.098 78.459 33.938 1.00 83.85 -297 SER C O 1
ATOM 7892 N N . GLY C 1 76 ? -40.437 76.918 33.917 1.00 82.76 -296 GLY C N 1
ATOM 7893 C CA . GLY C 1 76 ? -41.292 75.735 34.165 1.00 84.84 -296 GLY C CA 1
ATOM 7894 C C . GLY C 1 76 ? -42.175 75.226 33.019 1.00 84.30 -296 GLY C C 1
ATOM 7895 O O . GLY C 1 76 ? -43.257 74.702 33.274 1.00 86.40 -296 GLY C O 1
ATOM 7896 N N . LEU C 1 77 ? -41.711 75.360 31.767 1.00 81.66 -295 LEU C N 1
ATOM 7897 C CA . LEU C 1 77 ? -42.521 75.042 30.563 1.00 80.94 -295 LEU C CA 1
ATOM 7898 C C . LEU C 1 77 ? -42.207 73.699 29.945 1.00 80.46 -295 LEU C C 1
ATOM 7899 O O . LEU C 1 77 ? -42.960 73.219 29.099 1.00 80.41 -295 LEU C O 1
ATOM 7904 N N . LEU C 1 78 ? -41.074 73.126 30.342 1.00 80.25 -294 LEU C N 1
ATOM 7905 C CA . LEU C 1 78 ? -40.659 71.811 29.872 1.00 80.17 -294 LEU C CA 1
ATOM 7906 C C . LEU C 1 78 ? -40.864 70.801 30.971 1.00 83.02 -294 LEU C C 1
ATOM 7907 O O . LEU C 1 78 ? -40.480 71.038 32.104 1.00 84.37 -294 LEU C O 1
ATOM 7912 N N . ALA C 1 79 ? -41.481 69.681 30.627 1.00 84.25 -293 ALA C N 1
ATOM 7913 C CA . ALA C 1 79 ? -41.629 68.575 31.544 1.00 87.29 -293 ALA C CA 1
ATOM 7914 C C . ALA C 1 79 ? -40.307 67.814 31.670 1.00 87.01 -293 ALA C C 1
ATOM 7915 O O . ALA C 1 79 ? -39.568 67.666 30.692 1.00 84.85 -293 ALA C O 1
ATOM 7917 N N . GLU C 1 80 ? -40.014 67.339 32.879 1.00 89.47 -292 GLU C N 1
ATOM 7918 C CA . GLU C 1 80 ? -38.797 66.573 33.118 1.00 89.65 -292 GLU C CA 1
ATOM 7919 C C . GLU C 1 80 ? -38.913 65.224 32.436 1.00 90.32 -292 GLU C C 1
ATOM 7920 O O . GLU C 1 80 ? -39.866 64.482 32.660 1.00 92.72 -292 GLU C O 1
ATOM 7926 N N . ILE C 1 81 ? -37.944 64.913 31.593 1.00 88.50 -291 ILE C N 1
ATOM 7927 C CA . ILE C 1 81 ? -37.910 63.614 30.941 1.00 89.30 -291 ILE C CA 1
ATOM 7928 C C . ILE C 1 81 ? -37.211 62.604 31.853 1.00 91.98 -291 ILE C C 1
ATOM 7929 O O . ILE C 1 81 ? -36.277 62.953 32.595 1.00 92.18 -291 ILE C O 1
ATOM 7934 N N . THR C 1 82 ? -37.678 61.362 31.811 1.00 94.26 -290 THR C N 1
ATOM 7935 C CA . THR C 1 82 ? -37.122 60.306 32.659 1.00 97.14 -290 THR C CA 1
ATOM 7936 C C . THR C 1 82 ? -36.865 59.036 31.859 1.00 97.80 -290 THR C C 1
ATOM 7937 O O . THR C 1 82 ? -37.629 58.063 31.955 1.00 100.18 -290 THR C O 1
ATOM 7941 N N . PRO C 1 83 ? -35.790 59.043 31.056 1.00 95.71 -289 PRO C N 1
ATOM 7942 C CA . PRO C 1 83 ? -35.396 57.806 30.382 1.00 96.50 -289 PRO C CA 1
ATOM 7943 C C . PRO C 1 83 ? -34.673 56.908 31.369 1.00 99.42 -289 PRO C C 1
ATOM 7944 O O . PRO C 1 83 ? -34.026 57.400 32.296 1.00 99.79 -289 PRO C O 1
ATOM 7948 N N . ASP C 1 84 ? -34.811 55.602 31.188 1.00 101.88 -288 ASP C N 1
ATOM 7949 C CA . ASP C 1 84 ? -34.137 54.633 32.062 1.00 105.18 -288 ASP C CA 1
ATOM 7950 C C . ASP C 1 84 ? -32.662 54.483 31.660 1.00 104.27 -288 ASP C C 1
ATOM 7951 O O . ASP C 1 84 ? -32.236 55.042 30.631 1.00 101.12 -288 ASP C O 1
ATOM 7956 N N . LYS C 1 85 ? -31.891 53.737 32.454 1.00 107.09 -287 LYS C N 1
ATOM 7957 C CA . LYS C 1 85 ? -30.455 53.587 32.208 1.00 106.70 -287 LYS C CA 1
ATOM 7958 C C . LYS C 1 85 ? -30.122 53.075 30.795 1.00 105.22 -287 LYS C C 1
ATOM 7959 O O . LYS C 1 85 ? -29.363 53.726 30.053 1.00 102.37 -287 LYS C O 1
ATOM 7965 N N . ALA C 1 86 ? -30.711 51.933 30.432 1.00 107.14 -286 ALA C N 1
ATOM 7966 C CA . ALA C 1 86 ? -30.529 51.306 29.111 1.00 106.28 -286 ALA C CA 1
ATOM 7967 C C . ALA C 1 86 ? -30.642 52.266 27.917 1.00 102.15 -286 ALA C C 1
ATOM 7968 O O . ALA C 1 86 ? -29.950 52.087 26.906 1.00 100.84 -286 ALA C O 1
ATOM 7970 N N . PHE C 1 87 ? -31.505 53.279 28.040 1.00 100.34 -285 PHE C N 1
ATOM 7971 C CA . PHE C 1 87 ? -31.701 54.282 26.983 1.00 96.46 -285 PHE C CA 1
ATOM 7972 C C . PHE C 1 87 ? -30.643 55.382 27.012 1.00 94.02 -285 PHE C C 1
ATOM 7973 O O . PHE C 1 87 ? -30.337 55.983 25.977 1.00 91.26 -285 PHE C O 1
ATOM 7981 N N . GLN C 1 88 ? -30.087 55.654 28.188 1.00 95.22 -284 GLN C N 1
ATOM 7982 C CA . GLN C 1 88 ? -29.072 56.696 28.308 1.00 93.18 -284 GLN C CA 1
ATOM 7983 C C . GLN C 1 88 ? -27.710 56.207 27.797 1.00 93.38 -284 GLN C C 1
ATOM 7984 O O . GLN C 1 88 ? -26.899 56.991 27.293 1.00 91.23 -284 GLN C O 1
ATOM 7990 N N . ASP C 1 89 ? -27.478 54.902 27.878 1.00 96.15 -283 ASP C N 1
ATOM 7991 C CA . ASP C 1 89 ? -26.287 54.319 27.270 1.00 96.67 -283 ASP C CA 1
ATOM 7992 C C . ASP C 1 89 ? -26.317 54.325 25.726 1.00 94.36 -283 ASP C C 1
ATOM 7993 O O . ASP C 1 89 ? -25.267 54.244 25.071 1.00 93.77 -283 ASP C O 1
ATOM 7998 N N . LYS C 1 90 ? -27.517 54.441 25.158 1.00 93.12 -282 LYS C N 1
ATOM 7999 C CA . LYS C 1 90 ? -27.694 54.524 23.703 1.00 90.90 -282 LYS C CA 1
ATOM 8000 C C . LYS C 1 90 ? -27.228 55.850 23.117 1.00 87.23 -282 LYS C C 1
ATOM 8001 O O . LYS C 1 90 ? -26.942 55.920 21.924 1.00 85.53 -282 LYS C O 1
ATOM 8007 N N . LEU C 1 91 ? -27.164 56.889 23.952 1.00 86.30 -281 LEU C N 1
ATOM 8008 C CA . LEU C 1 91 ? -26.681 58.209 23.523 1.00 83.22 -281 LEU C CA 1
ATOM 8009 C C . LEU C 1 91 ? -25.375 58.641 24.246 1.00 83.61 -281 LEU C C 1
ATOM 8010 O O . LEU C 1 91 ? -25.090 58.165 25.365 1.00 86.13 -281 LEU C O 1
ATOM 8015 N N . TYR C 1 92 ? -24.599 59.525 23.599 1.00 81.13 -280 TYR C N 1
ATOM 8016 C CA . TYR C 1 92 ? -23.323 60.045 24.143 1.00 81.41 -280 TYR C CA 1
ATOM 8017 C C . TYR C 1 92 ? -23.481 60.886 25.411 1.00 81.88 -280 TYR C C 1
ATOM 8018 O O . TYR C 1 92 ? -24.318 61.813 25.459 1.00 80.00 -280 TYR C O 1
ATOM 8027 N N . PRO C 1 93 ? -22.661 60.585 26.444 1.00 84.38 -279 PRO C N 1
ATOM 8028 C CA . PRO C 1 93 ? -22.636 61.398 27.672 1.00 84.75 -279 PRO C CA 1
ATOM 8029 C C . PRO C 1 93 ? -22.664 62.929 27.448 1.00 81.94 -279 PRO C C 1
ATOM 8030 O O . PRO C 1 93 ? -23.498 63.606 28.061 1.00 81.77 -279 PRO C O 1
ATOM 8034 N N . PHE C 1 94 ? -21.815 63.476 26.573 1.00 79.97 -278 PHE C N 1
ATOM 8035 C CA . PHE C 1 94 ? -21.775 64.946 26.404 1.00 77.40 -278 PHE C CA 1
ATOM 8036 C C . PHE C 1 94 ? -23.048 65.575 25.819 1.00 75.11 -278 PHE C C 1
ATOM 8037 O O . PHE C 1 94 ? -23.202 66.798 25.841 1.00 73.55 -278 PHE C O 1
ATOM 8045 N N . THR C 1 95 ? -23.936 64.761 25.258 1.00 75.28 -277 THR C N 1
ATOM 8046 C CA . THR C 1 95 ? -25.191 65.294 24.707 1.00 73.34 -277 THR C CA 1
ATOM 8047 C C . THR C 1 95 ? -26.238 65.402 25.806 1.00 74.67 -277 THR C C 1
ATOM 8048 O O . THR C 1 95 ? -27.070 66.309 25.771 1.00 73.45 -277 THR C O 1
ATOM 8052 N N . TRP C 1 96 ? -26.202 64.474 26.772 1.00 77.31 -276 TRP C N 1
ATOM 8053 C CA . TRP C 1 96 ? -27.067 64.582 27.944 1.00 78.76 -276 TRP C CA 1
ATOM 8054 C C . TRP C 1 96 ? -26.673 65.832 28.702 1.00 78.27 -276 TRP C C 1
ATOM 8055 O O . TRP C 1 96 ? -27.543 66.569 29.174 1.00 78.05 -276 TRP C O 1
ATOM 8066 N N . ASP C 1 97 ? -25.370 66.109 28.772 1.00 78.13 -275 ASP C N 1
ATOM 8067 C CA . ASP C 1 97 ? -24.907 67.308 29.469 1.00 77.61 -275 ASP C CA 1
ATOM 8068 C C . ASP C 1 97 ? -25.632 68.546 28.991 1.00 75.02 -275 ASP C C 1
ATOM 8069 O O . ASP C 1 97 ? -26.195 69.286 29.800 1.00 75.30 -275 ASP C O 1
ATOM 8074 N N . ALA C 1 98 ? -25.658 68.740 27.678 1.00 72.71 -274 ALA C N 1
ATOM 8075 C CA . ALA C 1 98 ? -26.264 69.926 27.105 1.00 70.52 -274 ALA C CA 1
ATOM 8076 C C . ALA C 1 98 ? -27.763 70.068 27.431 1.00 70.82 -274 ALA C C 1
ATOM 8077 O O . ALA C 1 98 ? -28.274 71.189 27.486 1.00 69.58 -274 ALA C O 1
ATOM 8079 N N . VAL C 1 99 ? -28.448 68.946 27.665 1.00 72.49 -273 VAL C N 1
ATOM 8080 C CA . VAL C 1 99 ? -29.878 68.961 28.050 1.00 73.21 -273 VAL C CA 1
ATOM 8081 C C . VAL C 1 99 ? -30.151 68.864 29.568 1.00 75.77 -273 VAL C C 1
ATOM 8082 O O . VAL C 1 99 ? -31.264 68.532 30.002 1.00 77.11 -273 VAL C O 1
ATOM 8086 N N . ARG C 1 100 ? -29.137 69.169 30.370 1.00 76.43 -272 ARG C N 1
ATOM 8087 C CA . ARG C 1 100 ? -29.288 69.150 31.820 1.00 79.06 -272 ARG C CA 1
ATOM 8088 C C . ARG C 1 100 ? -29.386 70.554 32.402 1.00 78.55 -272 ARG C C 1
ATOM 8089 O O . ARG C 1 100 ? -28.590 71.435 32.089 1.00 77.23 -272 ARG C O 1
ATOM 8097 N N . TYR C 1 101 ? -30.368 70.763 33.261 1.00 80.05 -271 TYR C N 1
ATOM 8098 C CA . TYR C 1 101 ? -30.564 72.061 33.872 1.00 79.67 -271 TYR C CA 1
ATOM 8099 C C . TYR C 1 101 ? -30.950 71.818 35.336 1.00 82.86 -271 TYR C C 1
ATOM 8100 O O . TYR C 1 101 ? -31.995 71.211 35.622 1.00 84.50 -271 TYR C O 1
ATOM 8109 N N . ASN C 1 102 ? -30.086 72.261 36.253 1.00 83.85 -270 ASN C N 1
ATOM 8110 C CA . ASN C 1 102 ? -30.204 71.943 37.684 1.00 87.24 -270 ASN C CA 1
ATOM 8111 C C . ASN C 1 102 ? -30.228 70.450 37.970 1.00 89.65 -270 ASN C C 1
ATOM 8112 O O . ASN C 1 102 ? -31.023 69.960 38.797 1.00 92.09 -270 ASN C O 1
ATOM 8117 N N . GLY C 1 103 ? -29.349 69.735 37.264 1.00 88.91 -269 GLY C N 1
ATOM 8118 C CA . GLY C 1 103 ? -29.192 68.303 37.432 1.00 90.96 -269 GLY C CA 1
ATOM 8119 C C . GLY C 1 103 ? -30.384 67.517 36.943 1.00 91.19 -269 GLY C C 1
ATOM 8120 O O . GLY C 1 103 ? -30.442 66.314 37.153 1.00 93.62 -269 GLY C O 1
ATOM 8121 N N . LYS C 1 104 ? -31.339 68.186 36.307 1.00 89.15 -268 LYS C N 1
ATOM 8122 C CA . LYS C 1 104 ? -32.527 67.517 35.772 1.00 89.38 -268 LYS C CA 1
ATOM 8123 C C . LYS C 1 104 ? -32.474 67.463 34.265 1.00 86.46 -268 LYS C C 1
ATOM 8124 O O . LYS C 1 104 ? -32.198 68.479 33.623 1.00 84.13 -268 LYS C O 1
ATOM 8130 N N . LEU C 1 105 ? -32.734 66.291 33.696 1.00 86.98 -267 LEU C N 1
ATOM 8131 C CA . LEU C 1 105 ? -32.807 66.167 32.242 1.00 84.60 -267 LEU C CA 1
ATOM 8132 C C . LEU C 1 105 ? -34.090 66.819 31.724 1.00 83.46 -267 LEU C C 1
ATOM 8133 O O . LEU C 1 105 ? -35.191 66.427 32.104 1.00 85.36 -267 LEU C O 1
ATOM 8138 N N . ILE C 1 106 ? -33.952 67.813 30.855 1.00 80.77 -266 ILE C N 1
ATOM 8139 C CA . ILE C 1 106 ? -35.139 68.543 30.388 1.00 79.85 -266 ILE C CA 1
ATOM 8140 C C . ILE C 1 106 ? -35.542 68.338 28.911 1.00 77.91 -266 ILE C C 1
ATOM 8141 O O . ILE C 1 106 ? -36.555 68.889 28.462 1.00 77.26 -266 ILE C O 1
ATOM 8146 N N . ALA C 1 107 ? -34.775 67.516 28.192 1.00 77.30 -265 ALA C N 1
ATOM 8147 C CA . ALA C 1 107 ? -35.049 67.195 26.780 1.00 75.83 -265 ALA C CA 1
ATOM 8148 C C . ALA C 1 107 ? -34.206 66.045 26.251 1.00 76.03 -265 ALA C C 1
ATOM 8149 O O . ALA C 1 107 ? -33.219 65.638 26.871 1.00 77.12 -265 ALA C O 1
ATOM 8151 N N . TYR C 1 108 ? -34.598 65.540 25.088 1.00 75.26 -264 TYR C N 1
ATOM 8152 C CA . TYR C 1 108 ? -33.845 64.508 24.396 1.00 75.49 -264 TYR C CA 1
ATOM 8153 C C . TYR C 1 108 ? -32.845 65.129 23.443 1.00 72.93 -264 TYR C C 1
ATOM 8154 O O . TYR C 1 108 ? -33.190 66.041 22.679 1.00 71.03 -264 TYR C O 1
ATOM 8163 N N . PRO C 1 109 ? -31.589 64.668 23.506 1.00 73.07 -263 PRO C N 1
ATOM 8164 C CA . PRO C 1 109 ? -30.630 65.052 22.469 1.00 71.07 -263 PRO C CA 1
ATOM 8165 C C . PRO C 1 109 ? -30.980 64.364 21.147 1.00 70.65 -263 PRO C C 1
ATOM 8166 O O . PRO C 1 109 ? -31.452 63.230 21.136 1.00 72.38 -263 PRO C O 1
ATOM 8170 N N . ILE C 1 110 ? -30.784 65.060 20.039 1.00 68.48 -262 ILE C N 1
ATOM 8171 C CA . ILE C 1 110 ? -31.004 64.438 18.749 1.00 68.19 -262 ILE C CA 1
ATOM 8172 C C . ILE C 1 110 ? -29.698 64.442 17.969 1.00 66.99 -262 ILE C C 1
ATOM 8173 O O . ILE C 1 110 ? -29.266 63.415 17.480 1.00 67.99 -262 ILE C O 1
ATOM 8178 N N . ALA C 1 111 ? -29.056 65.596 17.876 1.00 65.30 -261 ALA C N 1
ATOM 8179 C CA . ALA C 1 111 ? -27.908 65.748 16.985 1.00 64.23 -261 ALA C CA 1
ATOM 8180 C C . ALA C 1 111 ? -27.093 66.970 17.295 1.00 62.72 -261 ALA C C 1
ATOM 8181 O O . ALA C 1 111 ? -27.577 67.961 17.829 1.00 61.93 -261 ALA C O 1
ATOM 8183 N N . VAL C 1 112 ? -25.834 66.868 16.931 1.00 62.61 -260 VAL C N 1
ATOM 8184 C CA . VAL C 1 112 ? -24.909 67.947 17.091 1.00 61.59 -260 VAL C CA 1
ATOM 8185 C C . VAL C 1 112 ? -24.796 68.646 15.744 1.00 59.85 -260 VAL C C 1
ATOM 8186 O O . VAL C 1 112 ? -24.685 67.996 14.699 1.00 60.01 -260 VAL C O 1
ATOM 8190 N N . GLU C 1 113 ? -24.888 69.968 15.778 1.00 58.42 -259 GLU C N 1
ATOM 8191 C CA . GLU C 1 113 ? -24.753 70.794 14.590 1.00 56.62 -259 GLU C CA 1
ATOM 8192 C C . GLU C 1 113 ? -23.683 71.847 14.892 1.00 55.74 -259 GLU C C 1
ATOM 8193 O O . GLU C 1 113 ? -23.619 72.371 16.012 1.00 55.68 -259 GLU C O 1
ATOM 8199 N N . ALA C 1 114 ? -22.815 72.080 13.908 1.00 54.90 -258 ALA C N 1
ATOM 8200 C CA . ALA C 1 114 ? -21.813 73.145 13.957 1.00 54.34 -258 ALA C CA 1
ATOM 8201 C C . ALA C 1 114 ? -21.628 73.680 12.544 1.00 53.12 -258 ALA C C 1
ATOM 8202 O O . ALA C 1 114 ? -21.736 72.908 11.592 1.00 53.20 -258 ALA C O 1
ATOM 8204 N N . LEU C 1 115 ? -21.371 74.978 12.398 1.00 51.86 -257 LEU C N 1
ATOM 8205 C CA . LEU C 1 115 ? -21.209 75.542 11.075 1.00 50.79 -257 LEU C CA 1
ATOM 8206 C C . LEU C 1 115 ? -19.923 75.034 10.422 1.00 51.58 -257 LEU C C 1
ATOM 8207 O O . LEU C 1 115 ? -18.997 74.673 11.108 1.00 52.98 -257 LEU C O 1
ATOM 8212 N N . SER C 1 116 ? -19.893 74.964 9.096 1.00 51.36 -256 SER C N 1
ATOM 8213 C CA . SER C 1 116 ? -18.652 74.747 8.313 1.00 51.98 -256 SER C CA 1
ATOM 8214 C C . SER C 1 116 ? -18.538 75.737 7.131 1.00 50.94 -256 SER C C 1
ATOM 8215 O O . SER C 1 116 ? -19.514 76.410 6.756 1.00 49.90 -256 SER C O 1
ATOM 8218 N N . LEU C 1 117 ? -17.350 75.830 6.551 1.00 51.13 -255 LEU C N 1
ATOM 8219 C CA . LEU C 1 117 ? -17.202 76.582 5.335 1.00 50.44 -255 LEU C CA 1
ATOM 8220 C C . LEU C 1 117 ? -17.626 75.643 4.234 1.00 50.92 -255 LEU C C 1
ATOM 8221 O O . LEU C 1 117 ? -17.173 74.491 4.187 1.00 52.00 -255 LEU C O 1
ATOM 8226 N N . ILE C 1 118 ? -18.538 76.100 3.378 1.00 50.12 -254 ILE C N 1
ATOM 8227 C CA . ILE C 1 118 ? -18.994 75.271 2.278 1.00 50.40 -254 ILE C CA 1
ATOM 8228 C C . ILE C 1 118 ? -18.639 76.024 1.021 1.00 50.37 -254 ILE C C 1
ATOM 8229 O O . ILE C 1 118 ? -18.825 77.232 0.934 1.00 49.59 -254 ILE C O 1
ATOM 8234 N N . TYR C 1 119 ? -18.075 75.310 0.058 1.00 51.40 -253 TYR C N 1
ATOM 8235 C CA . TYR C 1 119 ? -17.406 75.972 -1.048 1.00 51.54 -253 TYR C CA 1
ATOM 8236 C C . TYR C 1 119 ? -17.543 75.195 -2.346 1.00 52.42 -253 TYR C C 1
ATOM 8237 O O . TYR C 1 119 ? -17.731 73.971 -2.326 1.00 52.96 -253 TYR C O 1
ATOM 8246 N N . ASN C 1 120 ? -17.449 75.933 -3.454 1.00 52.28 -252 ASN C N 1
ATOM 8247 C CA . ASN C 1 120 ? -17.768 75.448 -4.776 1.00 53.16 -252 ASN C CA 1
ATOM 8248 C C . ASN C 1 120 ? -16.488 74.986 -5.425 1.00 54.49 -252 ASN C C 1
ATOM 8249 O O . ASN C 1 120 ? -15.636 75.815 -5.687 1.00 55.11 -252 ASN C O 1
ATOM 8254 N N . LYS C 1 121 ? -16.349 73.687 -5.691 1.00 55.34 -251 LYS C N 1
ATOM 8255 C CA . LYS C 1 121 ? -15.061 73.115 -6.126 1.00 57.15 -251 LYS C CA 1
ATOM 8256 C C . LYS C 1 121 ? -14.652 73.523 -7.526 1.00 58.24 -251 LYS C C 1
ATOM 8257 O O . LYS C 1 121 ? -13.502 73.363 -7.929 1.00 59.71 -251 LYS C O 1
ATOM 8263 N N . ASP C 1 122 ? -15.601 74.021 -8.292 1.00 57.95 -250 ASP C N 1
ATOM 8264 C CA . ASP C 1 122 ? -15.294 74.432 -9.635 1.00 58.78 -250 ASP C CA 1
ATOM 8265 C C . ASP C 1 122 ? -14.835 75.858 -9.688 1.00 58.27 -250 ASP C C 1
ATOM 8266 O O . ASP C 1 122 ? -14.061 76.197 -10.552 1.00 59.77 -250 ASP C O 1
ATOM 8271 N N . LEU C 1 123 ? -15.334 76.696 -8.787 1.00 56.71 -249 LEU C N 1
ATOM 8272 C CA . LEU C 1 123 ? -14.878 78.067 -8.651 1.00 56.22 -249 LEU C CA 1
ATOM 8273 C C . LEU C 1 123 ? -13.654 78.172 -7.736 1.00 56.52 -249 LEU C C 1
ATOM 8274 O O . LEU C 1 123 ? -12.852 79.075 -7.894 1.00 57.08 -249 LEU C O 1
ATOM 8279 N N . LEU C 1 124 ? -13.521 77.264 -6.774 1.00 56.33 -248 LEU C N 1
ATOM 8280 C CA . LEU C 1 124 ? -12.441 77.325 -5.804 1.00 56.59 -248 LEU C CA 1
ATOM 8281 C C . LEU C 1 124 ? -11.955 75.949 -5.473 1.00 57.56 -248 LEU C C 1
ATOM 8282 O O . LEU C 1 124 ? -12.396 75.387 -4.490 1.00 57.11 -248 LEU C O 1
ATOM 8287 N N . PRO C 1 125 ? -11.041 75.392 -6.278 1.00 59.55 -247 PRO C N 1
ATOM 8288 C CA . PRO C 1 125 ? -10.572 74.060 -5.896 1.00 60.69 -247 PRO C CA 1
ATOM 8289 C C . PRO C 1 125 ? -9.881 74.094 -4.508 1.00 60.95 -247 PRO C C 1
ATOM 8290 O O . PRO C 1 125 ? -9.971 73.111 -3.747 1.00 61.39 -247 PRO C O 1
ATOM 8294 N N . ASN C 1 126 ? -9.239 75.225 -4.183 1.00 60.55 -246 ASN C N 1
ATOM 8295 C CA . ASN C 1 126 ? -8.577 75.410 -2.904 1.00 60.56 -246 ASN C CA 1
ATOM 8296 C C . ASN C 1 126 ? -9.183 76.548 -2.083 1.00 58.97 -246 ASN C C 1
ATOM 8297 O O . ASN C 1 126 ? -8.781 77.710 -2.202 1.00 59.29 -246 ASN C O 1
ATOM 8302 N N . PRO C 1 127 ? -10.150 76.220 -1.225 1.00 57.50 -245 PRO C N 1
ATOM 8303 C CA . PRO C 1 127 ? -10.725 77.212 -0.355 1.00 55.91 -245 PRO C CA 1
ATOM 8304 C C . PRO C 1 127 ? -9.672 77.856 0.531 1.00 56.69 -245 PRO C C 1
ATOM 8305 O O . PRO C 1 127 ? -8.720 77.199 0.950 1.00 57.96 -245 PRO C O 1
ATOM 8309 N N . PRO C 1 128 ? -9.853 79.141 0.856 1.00 55.98 -244 PRO C N 1
ATOM 8310 C CA . PRO C 1 128 ? -8.783 79.786 1.581 1.00 57.06 -244 PRO C CA 1
ATOM 8311 C C . PRO C 1 128 ? -8.664 79.233 3.003 1.00 57.50 -244 PRO C C 1
ATOM 8312 O O . PRO C 1 128 ? -9.685 78.876 3.618 1.00 56.35 -244 PRO C O 1
ATOM 8316 N N . LYS C 1 129 ? -7.429 79.160 3.510 1.00 59.07 -243 LYS C N 1
ATOM 8317 C CA . LYS C 1 129 ? -7.231 78.804 4.895 1.00 59.36 -243 LYS C CA 1
ATOM 8318 C C . LYS C 1 129 ? -7.602 79.916 5.866 1.00 58.27 -243 LYS C C 1
ATOM 8319 O O . LYS C 1 129 ? -8.029 79.602 6.976 1.00 58.18 -243 LYS C O 1
ATOM 8325 N N . THR C 1 130 ? -7.457 81.188 5.456 1.00 57.62 -242 THR C N 1
ATOM 8326 C CA . THR C 1 130 ? -7.573 82.347 6.384 1.00 57.29 -242 THR C CA 1
ATOM 8327 C C . THR C 1 130 ? -8.612 83.378 5.951 1.00 55.72 -242 THR C C 1
ATOM 8328 O O . THR C 1 130 ? -8.796 83.586 4.752 1.00 55.64 -242 THR C O 1
ATOM 8332 N N . TRP C 1 131 ? -9.268 84.047 6.903 1.00 55.01 -241 TRP C N 1
ATOM 8333 C CA . TRP C 1 131 ? -10.248 85.150 6.576 1.00 53.62 -241 TRP C CA 1
ATOM 8334 C C . TRP C 1 131 ? -9.640 86.318 5.812 1.00 53.82 -241 TRP C C 1
ATOM 8335 O O . TRP C 1 131 ? -10.276 86.914 4.973 1.00 53.16 -241 TRP C O 1
ATOM 8346 N N . GLU C 1 132 ? -8.403 86.644 6.140 1.00 55.37 -240 GLU C N 1
ATOM 8347 C CA . GLU C 1 132 ? -7.642 87.725 5.503 1.00 56.43 -240 GLU C CA 1
ATOM 8348 C C . GLU C 1 132 ? -7.459 87.521 3.980 1.00 56.59 -240 GLU C C 1
ATOM 8349 O O . GLU C 1 132 ? -7.402 88.506 3.239 1.00 56.64 -240 GLU C O 1
ATOM 8355 N N . GLU C 1 133 ? -7.367 86.252 3.541 1.00 56.57 -239 GLU C N 1
ATOM 8356 C CA . GLU C 1 133 ? -7.254 85.890 2.122 1.00 57.06 -239 GLU C CA 1
ATOM 8357 C C . GLU C 1 133 ? -8.517 86.305 1.344 1.00 55.60 -239 GLU C C 1
ATOM 8358 O O . GLU C 1 133 ? -8.475 86.499 0.131 1.00 55.90 -239 GLU C O 1
ATOM 8364 N N . ILE C 1 134 ? -9.634 86.442 2.044 1.00 54.07 -238 ILE C N 1
ATOM 8365 C CA . ILE C 1 134 ? -10.939 86.643 1.398 1.00 52.92 -238 ILE C CA 1
ATOM 8366 C C . ILE C 1 134 ? -11.141 87.951 0.591 1.00 53.19 -238 ILE C C 1
ATOM 8367 O O . ILE C 1 134 ? -11.743 87.913 -0.501 1.00 53.01 -238 ILE C O 1
ATOM 8372 N N . PRO C 1 135 ? -10.677 89.106 1.118 1.00 53.60 -237 PRO C N 1
ATOM 8373 C CA . PRO C 1 135 ? -10.744 90.326 0.302 1.00 53.97 -237 PRO C CA 1
ATOM 8374 C C . PRO C 1 135 ? -10.169 90.182 -1.095 1.00 55.00 -237 PRO C C 1
ATOM 8375 O O . PRO C 1 135 ? -10.839 90.540 -2.084 1.00 54.83 -237 PRO C O 1
ATOM 8379 N N . ALA C 1 136 ? -8.957 89.635 -1.172 1.00 56.12 -236 ALA C N 1
ATOM 8380 C CA . ALA C 1 136 ? -8.233 89.530 -2.436 1.00 57.25 -236 ALA C CA 1
ATOM 8381 C C . ALA C 1 136 ? -8.973 88.530 -3.337 1.00 56.74 -236 ALA C C 1
ATOM 8382 O O . ALA C 1 136 ? -9.021 88.666 -4.564 1.00 57.43 -236 ALA C O 1
ATOM 8384 N N . LEU C 1 137 ? -9.613 87.561 -2.704 1.00 55.50 -235 LEU C N 1
ATOM 8385 C CA . LEU C 1 137 ? -10.189 86.440 -3.418 1.00 55.05 -235 LEU C CA 1
ATOM 8386 C C . LEU C 1 137 ? -11.476 86.892 -4.063 1.00 54.20 -235 LEU C C 1
ATOM 8387 O O . LEU C 1 137 ? -11.878 86.402 -5.111 1.00 54.14 -235 LEU C O 1
ATOM 8392 N N . ASP C 1 138 ? -12.110 87.865 -3.421 1.00 53.57 -234 ASP C N 1
ATOM 8393 C CA . ASP C 1 138 ? -13.361 88.416 -3.893 1.00 52.72 -234 ASP C CA 1
ATOM 8394 C C . ASP C 1 138 ? -13.090 89.308 -5.075 1.00 53.66 -234 ASP C C 1
ATOM 8395 O O . ASP C 1 138 ? -13.863 89.325 -6.016 1.00 53.43 -234 ASP C O 1
ATOM 8400 N N . LYS C 1 139 ? -11.971 90.030 -5.015 1.00 54.93 -233 LYS C N 1
ATOM 8401 C CA . LYS C 1 139 ? -11.577 90.890 -6.110 1.00 56.31 -233 LYS C CA 1
ATOM 8402 C C . LYS C 1 139 ? -11.489 90.048 -7.384 1.00 57.12 -233 LYS C C 1
ATOM 8403 O O . LYS C 1 139 ? -12.167 90.380 -8.352 1.00 57.43 -233 LYS C O 1
ATOM 8409 N N . GLU C 1 140 ? -10.738 88.935 -7.354 1.00 57.27 -232 GLU C N 1
ATOM 8410 C CA . GLU C 1 140 ? -10.604 88.049 -8.528 1.00 58.25 -232 GLU C CA 1
ATOM 8411 C C . GLU C 1 140 ? -11.943 87.467 -8.993 1.00 57.46 -232 GLU C C 1
ATOM 8412 O O . GLU C 1 140 ? -12.171 87.289 -10.182 1.00 58.31 -232 GLU C O 1
ATOM 8418 N N . LEU C 1 141 ? -12.834 87.150 -8.061 1.00 56.15 -231 LEU C N 1
ATOM 8419 C CA . LEU C 1 141 ? -14.079 86.515 -8.448 1.00 55.30 -231 LEU C CA 1
ATOM 8420 C C . LEU C 1 141 ? -15.118 87.518 -8.974 1.00 55.45 -231 LEU C C 1
ATOM 8421 O O . LEU C 1 141 ? -15.955 87.173 -9.838 1.00 55.65 -231 LEU C O 1
ATOM 8426 N N . LYS C 1 142 ? -15.039 88.765 -8.496 1.00 55.36 -230 LYS C N 1
ATOM 8427 C CA . LYS C 1 142 ? -15.828 89.887 -9.065 1.00 55.60 -230 LYS C CA 1
ATOM 8428 C C . LYS C 1 142 ? -15.506 90.111 -10.531 1.00 57.36 -230 LYS C C 1
ATOM 8429 O O . LYS C 1 142 ? -16.383 90.452 -11.342 1.00 58.23 -230 LYS C O 1
ATOM 8435 N N . ALA C 1 143 ? -1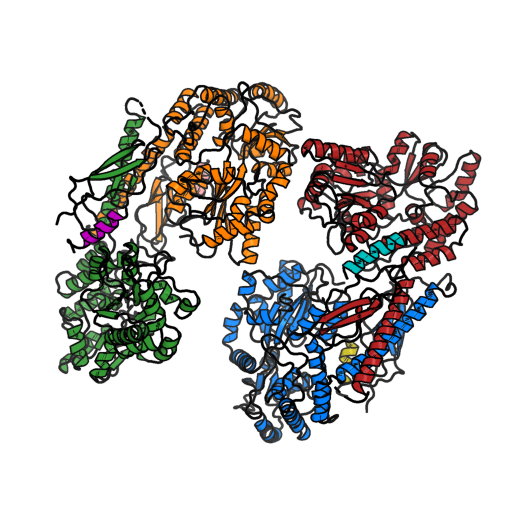4.237 89.921 -10.870 1.00 58.26 -229 ALA C N 1
ATOM 8436 C CA . ALA C 1 143 ? -13.798 90.013 -12.240 1.00 59.76 -229 ALA C CA 1
ATOM 8437 C C . ALA C 1 143 ? -14.472 88.943 -13.119 1.00 60.11 -229 ALA C C 1
ATOM 8438 O O . ALA C 1 143 ? -14.662 89.157 -14.297 1.00 61.59 -229 ALA C O 1
ATOM 8440 N N . LYS C 1 144 ? -14.870 87.811 -12.542 1.00 59.05 -228 LYS C N 1
ATOM 8441 C CA . LYS C 1 144 ? -15.572 86.767 -13.297 1.00 59.14 -228 LYS C CA 1
ATOM 8442 C C . LYS C 1 144 ? -17.095 86.827 -13.075 1.00 58.29 -228 LYS C C 1
ATOM 8443 O O . LYS C 1 144 ? -17.813 85.858 -13.332 1.00 57.99 -228 LYS C O 1
ATOM 8449 N N . GLY C 1 145 ? -17.596 87.966 -12.602 1.00 57.79 -227 GLY C N 1
ATOM 8450 C CA . GLY C 1 145 ? -19.043 88.136 -12.401 1.00 57.22 -227 GLY C CA 1
ATOM 8451 C C . GLY C 1 145 ? -19.625 87.264 -11.290 1.00 55.72 -227 GLY C C 1
ATOM 8452 O O . GLY C 1 145 ? -20.760 86.823 -11.349 1.00 55.39 -227 GLY C O 1
ATOM 8453 N N . LYS C 1 146 ? -18.813 87.015 -10.273 1.00 55.00 -226 LYS C N 1
ATOM 8454 C CA . LYS C 1 146 ? -19.126 86.094 -9.217 1.00 53.47 -226 LYS C CA 1
ATOM 8455 C C . LYS C 1 146 ? -18.715 86.761 -7.941 1.00 52.51 -226 LYS C C 1
ATOM 8456 O O . LYS C 1 146 ? -18.267 87.896 -7.945 1.00 52.82 -226 LYS C O 1
ATOM 8462 N N . SER C 1 147 ? -18.845 86.035 -6.843 1.00 51.65 -225 SER C N 1
ATOM 8463 C CA . SER C 1 147 ? -18.507 86.565 -5.537 1.00 50.89 -225 SER C CA 1
ATOM 8464 C C . SER C 1 147 ? -17.805 85.513 -4.620 1.00 50.55 -225 SER C C 1
ATOM 8465 O O . SER C 1 147 ? -18.056 84.287 -4.725 1.00 50.37 -225 SER C O 1
ATOM 8468 N N . ALA C 1 148 ? -16.919 85.983 -3.744 1.00 50.02 -224 ALA C N 1
ATOM 8469 C CA . ALA C 1 148 ? -16.213 85.070 -2.856 1.00 50.00 -224 ALA C CA 1
ATOM 8470 C C . ALA C 1 148 ? -17.088 84.370 -1.811 1.00 49.35 -224 ALA C C 1
ATOM 8471 O O . ALA C 1 148 ? -16.926 83.166 -1.610 1.00 49.66 -224 ALA C O 1
ATOM 8473 N N . LEU C 1 149 ? -17.998 85.099 -1.149 1.00 48.42 -223 LEU C N 1
ATOM 8474 C CA . LEU C 1 149 ? -18.642 84.582 0.041 1.00 47.58 -223 LEU C CA 1
ATOM 8475 C C . LEU C 1 149 ? -19.955 85.260 0.438 1.00 47.45 -223 LEU C C 1
ATOM 8476 O O . LEU C 1 149 ? -20.041 86.482 0.570 1.00 47.46 -223 LEU C O 1
ATOM 8481 N N . MET C 1 150 ? -20.982 84.443 0.660 1.00 47.10 -222 MET C N 1
ATOM 8482 C CA . MET C 1 150 ? -22.241 84.943 1.094 1.00 46.50 -222 MET C CA 1
ATOM 8483 C C . MET C 1 150 ? -22.778 84.032 2.165 1.00 46.65 -222 MET C C 1
ATOM 8484 O O . MET C 1 150 ? -22.888 82.814 1.981 1.00 47.14 -222 MET C O 1
ATOM 8489 N N . PHE C 1 151 ? -23.139 84.632 3.289 1.00 46.39 -221 PHE C N 1
ATOM 8490 C CA . PHE C 1 151 ? -23.833 83.927 4.325 1.00 46.09 -221 PHE C CA 1
ATOM 8491 C C . PHE C 1 151 ? -24.673 84.908 5.104 1.00 45.93 -221 PHE C C 1
ATOM 8492 O O . PHE C 1 151 ? -24.568 86.110 4.946 1.00 45.80 -221 PHE C O 1
ATOM 8500 N N . ASN C 1 152 ? -25.503 84.361 5.968 1.00 46.37 -220 ASN C N 1
ATOM 8501 C CA . ASN C 1 152 ? -26.558 85.099 6.605 1.00 46.44 -220 ASN C CA 1
ATOM 8502 C C . ASN C 1 152 ? -26.049 86.116 7.641 1.00 46.66 -220 ASN C C 1
ATOM 8503 O O . ASN C 1 152 ? -25.517 85.748 8.693 1.00 46.93 -220 ASN C O 1
ATOM 8508 N N . LEU C 1 153 ? -26.205 87.403 7.353 1.00 46.83 -219 LEU C N 1
ATOM 8509 C CA . LEU C 1 153 ? -25.632 88.434 8.239 1.00 46.90 -219 LEU C CA 1
ATOM 8510 C C . LEU C 1 153 ? -26.597 88.873 9.289 1.00 47.35 -219 LEU C C 1
ATOM 8511 O O . LEU C 1 153 ? -26.240 89.671 10.139 1.00 47.93 -219 LEU C O 1
ATOM 8516 N N . GLN C 1 154 ? -27.808 88.336 9.230 1.00 47.43 -218 GLN C N 1
ATOM 8517 C CA . GLN C 1 154 ? -28.908 88.798 10.056 1.00 48.15 -218 GLN C CA 1
ATOM 8518 C C . GLN C 1 154 ? -29.019 87.975 11.316 1.00 48.48 -218 GLN C C 1
ATOM 8519 O O . GLN C 1 154 ? -29.891 88.256 12.156 1.00 49.25 -218 GLN C O 1
ATOM 8525 N N . GLU C 1 155 ? -28.187 86.932 11.429 1.00 47.98 -217 GLU C N 1
ATOM 8526 C CA . GLU C 1 155 ? -28.309 85.999 12.546 1.00 48.14 -217 GLU C CA 1
ATOM 8527 C C . GLU C 1 155 ? -26.958 85.817 13.189 1.00 47.85 -217 GLU C C 1
ATOM 8528 O O . GLU C 1 155 ? -26.038 85.369 12.555 1.00 47.23 -217 GLU C O 1
ATOM 8534 N N . PRO C 1 156 ? -26.823 86.227 14.459 1.00 48.57 -216 PRO C N 1
ATOM 8535 C CA . PRO C 1 156 ? -25.483 86.374 14.984 1.00 48.58 -216 PRO C CA 1
ATOM 8536 C C . PRO C 1 156 ? -24.782 85.038 15.061 1.00 48.71 -216 PRO C C 1
ATOM 8537 O O . PRO C 1 156 ? -23.584 85.006 15.198 1.00 48.98 -216 PRO C O 1
ATOM 8541 N N . TYR C 1 157 ? -25.547 83.950 14.988 1.00 48.92 -215 TYR C N 1
ATOM 8542 C CA . TYR C 1 157 ? -25.011 82.607 15.010 1.00 49.05 -215 TYR C CA 1
ATOM 8543 C C . TYR C 1 157 ? -23.972 82.372 13.939 1.00 48.36 -215 TYR C C 1
ATOM 8544 O O . TYR C 1 157 ? -23.107 81.552 14.090 1.00 49.06 -215 TYR C O 1
ATOM 8553 N N . PHE C 1 158 ? -24.084 83.099 12.853 1.00 47.58 -214 PHE C N 1
ATOM 8554 C CA . PHE C 1 158 ? -23.263 82.893 11.694 1.00 47.27 -214 PHE C CA 1
ATOM 8555 C C . PHE C 1 158 ? -22.016 83.741 11.709 1.00 47.38 -214 PHE C C 1
ATOM 8556 O O . PHE C 1 158 ? -21.050 83.419 11.038 1.00 47.68 -214 PHE C O 1
ATOM 8564 N N . THR C 1 159 ? -22.037 84.845 12.430 1.00 47.63 -213 THR C N 1
ATOM 8565 C CA . THR C 1 159 ? -20.885 85.747 12.476 1.00 48.00 -213 THR C CA 1
ATOM 8566 C C . THR C 1 159 ? -20.096 85.466 13.730 1.00 48.95 -213 THR C C 1
ATOM 8567 O O . THR C 1 159 ? -18.916 85.839 13.862 1.00 49.91 -213 THR C O 1
ATOM 8571 N N . TRP C 1 160 ? -20.734 84.767 14.650 1.00 49.10 -212 TRP C N 1
ATOM 8572 C CA . TRP C 1 160 ? -20.088 84.430 15.887 1.00 50.16 -212 TRP C CA 1
ATOM 8573 C C . TRP C 1 160 ? -18.714 83.785 15.702 1.00 50.74 -212 TRP C C 1
ATOM 8574 O O . TRP C 1 160 ? -17.743 84.253 16.294 1.00 51.53 -212 TRP C O 1
ATOM 8585 N N . PRO C 1 161 ? -18.621 82.715 14.889 1.00 50.61 -211 PRO C N 1
ATOM 8586 C CA . PRO C 1 161 ? -17.317 82.027 14.878 1.00 51.67 -211 PRO C CA 1
ATOM 8587 C C . PRO C 1 161 ? -16.145 82.971 14.621 1.00 52.04 -211 PRO C C 1
ATOM 8588 O O . PRO C 1 161 ? -15.030 82.648 15.022 1.00 53.31 -211 PRO C O 1
ATOM 8592 N N . LEU C 1 162 ? -16.408 84.114 13.974 1.00 50.93 -210 LEU C N 1
ATOM 8593 C CA . LEU C 1 162 ? -15.361 85.052 13.598 1.00 51.23 -210 LEU C CA 1
ATOM 8594 C C . LEU C 1 162 ? -15.127 86.077 14.706 1.00 52.30 -210 LEU C C 1
ATOM 8595 O O . LEU C 1 162 ? -13.980 86.490 14.940 1.00 53.59 -210 LEU C O 1
ATOM 8600 N N . ILE C 1 163 ? -16.207 86.511 15.369 1.00 51.68 -209 ILE C N 1
ATOM 8601 C CA . ILE C 1 163 ? -16.092 87.348 16.553 1.00 52.22 -209 ILE C CA 1
ATOM 8602 C C . ILE C 1 163 ? -15.420 86.562 17.666 1.00 53.70 -209 ILE C C 1
ATOM 8603 O O . ILE C 1 163 ? -14.746 87.145 18.530 1.00 55.44 -209 ILE C O 1
ATOM 8608 N N . ALA C 1 164 ? -15.590 85.241 17.674 1.00 53.74 -208 ALA C N 1
ATOM 8609 C CA . ALA C 1 164 ? -15.036 84.426 18.765 1.00 55.22 -208 ALA C CA 1
ATOM 8610 C C . ALA C 1 164 ? -13.618 84.062 18.464 1.00 56.30 -208 ALA C C 1
ATOM 8611 O O . ALA C 1 164 ? -12.848 83.729 19.371 1.00 58.15 -208 ALA C O 1
ATOM 8613 N N . ALA C 1 165 ? -13.271 84.139 17.185 1.00 55.43 -207 ALA C N 1
ATOM 8614 C CA . ALA C 1 165 ? -11.995 83.622 16.706 1.00 56.66 -207 ALA C CA 1
ATOM 8615 C C . ALA C 1 165 ? -10.805 84.052 17.552 1.00 58.56 -207 ALA C C 1
ATOM 8616 O O . ALA C 1 165 ? -9.944 83.235 17.903 1.00 60.42 -207 ALA C O 1
ATOM 8618 N N . ASP C 1 166 ? -10.785 85.327 17.901 1.00 58.36 -206 ASP C N 1
ATOM 8619 C CA . ASP C 1 166 ? -9.606 85.953 18.418 1.00 59.94 -206 ASP C CA 1
ATOM 8620 C C . ASP C 1 166 ? -9.945 86.493 19.819 1.00 60.94 -206 ASP C C 1
ATOM 8621 O O . ASP C 1 166 ? -9.465 87.554 20.253 1.00 61.75 -206 ASP C O 1
ATOM 8626 N N . GLY C 1 167 ? -10.799 85.749 20.525 1.00 60.84 -205 GLY C N 1
ATOM 8627 C CA . GLY C 1 167 ? -11.017 85.964 21.957 1.00 62.00 -205 GLY C CA 1
ATOM 8628 C C . GLY C 1 167 ? -12.362 86.460 22.442 1.00 61.07 -205 GLY C C 1
ATOM 8629 O O . GLY C 1 167 ? -12.524 86.667 23.625 1.00 62.33 -205 GLY C O 1
ATOM 8630 N N . GLY C 1 168 ? -13.336 86.662 21.559 1.00 59.41 -204 GLY C N 1
ATOM 8631 C CA . GLY C 1 168 ? -14.669 87.058 22.022 1.00 58.50 -204 GLY C CA 1
ATOM 8632 C C . GLY C 1 168 ? -15.310 85.862 22.693 1.00 58.78 -204 GLY C C 1
ATOM 8633 O O . GLY C 1 168 ? -15.018 84.724 22.305 1.00 59.11 -204 GLY C O 1
ATOM 8634 N N . TYR C 1 169 ? -16.157 86.097 23.692 1.00 58.86 -203 TYR C N 1
ATOM 8635 C CA . TYR C 1 169 ? -16.903 85.009 24.327 1.00 59.65 -203 TYR C CA 1
ATOM 8636 C C . TYR C 1 169 ? -18.219 85.464 24.943 1.00 59.57 -203 TYR C C 1
ATOM 8637 O O . TYR C 1 169 ? -18.422 86.636 25.213 1.00 59.53 -203 TYR C O 1
ATOM 8646 N N . ALA C 1 170 ? -19.100 84.497 25.179 1.00 59.71 -202 ALA C N 1
ATOM 8647 C CA . ALA C 1 170 ? -20.404 84.750 25.765 1.00 59.73 -202 ALA C CA 1
ATOM 8648 C C . ALA C 1 170 ? -20.200 84.990 27.245 1.00 61.91 -202 ALA C C 1
ATOM 8649 O O . ALA C 1 170 ? -19.844 86.102 27.658 1.00 62.62 -202 ALA C O 1
ATOM 8651 N N . PHE C 1 171 ? -20.387 83.940 28.036 1.00 63.11 -201 PHE C N 1
ATOM 8652 C CA . PHE C 1 171 ? -20.128 84.004 29.460 1.00 65.24 -201 PHE C CA 1
ATOM 8653 C C . PHE C 1 171 ? -18.922 83.154 29.847 1.00 66.88 -201 PHE C C 1
ATOM 8654 O O . PHE C 1 171 ? -18.834 81.989 29.446 1.00 67.00 -201 PHE C O 1
ATOM 8662 N N . LYS C 1 172 ? -18.014 83.724 30.641 1.00 68.38 -200 LYS C N 1
ATOM 8663 C CA . LYS C 1 172 ? -16.795 83.028 31.047 1.00 70.17 -200 LYS C CA 1
ATOM 8664 C C . LYS C 1 172 ? -17.135 81.781 31.836 1.00 71.79 -200 LYS C C 1
ATOM 8665 O O . LYS C 1 172 ? -17.885 81.840 32.814 1.00 72.74 -200 LYS C O 1
ATOM 8671 N N . TYR C 1 173 ? -16.608 80.652 31.364 1.00 72.10 -199 TYR C N 1
ATOM 8672 C CA . TYR C 1 173 ? -16.688 79.391 32.101 1.00 74.17 -199 TYR C CA 1
ATOM 8673 C C . TYR C 1 173 ? -15.584 79.403 33.143 1.00 77.04 -199 TYR C C 1
ATOM 8674 O O . TYR C 1 173 ? -14.415 79.680 32.818 1.00 77.41 -199 TYR C O 1
ATOM 8683 N N . GLU C 1 174 ? -15.948 79.108 34.392 1.00 79.19 -198 GLU C N 1
ATOM 8684 C CA . GLU C 1 174 ? -14.954 78.912 35.441 1.00 82.38 -198 GLU C CA 1
ATOM 8685 C C . GLU C 1 174 ? -15.379 77.937 36.525 1.00 85.14 -198 GLU C C 1
ATOM 8686 O O . GLU C 1 174 ? -16.255 78.259 37.366 1.00 85.87 -198 GLU C O 1
ATOM 8692 N N . ASN C 1 175 ? -14.705 76.772 36.524 1.00 86.77 -197 ASN C N 1
ATOM 8693 C CA . ASN C 1 175 ? -14.979 75.639 37.444 1.00 89.25 -197 ASN C CA 1
ATOM 8694 C C . ASN C 1 175 ? -16.471 75.216 37.544 1.00 88.48 -197 ASN C C 1
ATOM 8695 O O . ASN C 1 175 ? -17.161 75.518 38.533 1.00 89.57 -197 ASN C O 1
ATOM 8700 N N . GLY C 1 176 ? -16.964 74.545 36.498 1.00 86.63 -196 GLY C N 1
ATOM 8701 C CA . GLY C 1 176 ? -18.347 74.064 36.479 1.00 85.97 -196 GLY C CA 1
ATOM 8702 C C . GLY C 1 176 ? -19.400 75.125 36.175 1.00 83.91 -196 GLY C C 1
ATOM 8703 O O . GLY C 1 176 ? -20.486 74.784 35.667 1.00 82.68 -196 GLY C O 1
ATOM 8704 N N . LYS C 1 177 ? -19.066 76.403 36.434 1.00 83.40 -195 LYS C N 1
ATOM 8705 C CA . LYS C 1 177 ? -20.042 77.511 36.498 1.00 81.74 -195 LYS C CA 1
ATOM 8706 C C . LYS C 1 177 ? -19.786 78.628 35.483 1.00 79.02 -195 LYS C C 1
ATOM 8707 O O . LYS C 1 177 ? -18.647 79.091 35.324 1.00 79.17 -195 LYS C O 1
ATOM 8713 N N . TYR C 1 178 ? -20.855 79.051 34.805 1.00 76.87 -194 TYR C N 1
ATOM 8714 C CA . TYR C 1 178 ? -20.836 80.240 33.944 1.00 74.30 -194 TYR C CA 1
ATOM 8715 C C . TYR C 1 178 ? -21.038 81.517 34.758 1.00 75.04 -194 TYR C C 1
ATOM 8716 O O . TYR C 1 178 ? -21.994 81.633 35.523 1.00 76.16 -194 TYR C O 1
ATOM 8725 N N . ASP C 1 179 ? -20.146 82.481 34.590 1.00 74.72 -193 ASP C N 1
ATOM 8726 C CA . ASP C 1 179 ? -20.327 83.753 35.263 1.00 75.26 -193 ASP C CA 1
ATOM 8727 C C . ASP C 1 179 ? -21.109 84.715 34.384 1.00 73.05 -193 ASP C C 1
ATOM 8728 O O . ASP C 1 179 ? -20.622 85.187 33.343 1.00 71.10 -193 ASP C O 1
ATOM 8733 N N . ILE C 1 180 ? -22.336 84.998 34.810 1.00 73.36 -192 ILE C N 1
ATOM 8734 C CA . ILE C 1 180 ? -23.213 85.880 34.039 1.00 71.32 -192 ILE C CA 1
ATOM 8735 C C . ILE C 1 180 ? -22.846 87.325 34.247 1.00 71.53 -192 ILE C C 1
ATOM 8736 O O . ILE C 1 180 ? -23.435 88.201 33.632 1.00 70.39 -192 ILE C O 1
ATOM 8741 N N . LYS C 1 181 ? -21.892 87.570 35.135 1.00 73.47 -191 LYS C N 1
ATOM 8742 C CA . LYS C 1 181 ? -21.378 88.916 35.366 1.00 74.03 -191 LYS C CA 1
ATOM 8743 C C . LYS C 1 181 ? -20.151 89.196 34.479 1.00 72.91 -191 LYS C C 1
ATOM 8744 O O . LYS C 1 181 ? -19.641 90.309 34.450 1.00 73.22 -191 LYS C O 1
ATOM 8750 N N . ASP C 1 182 ? -19.689 88.184 33.755 1.00 71.80 -190 ASP C N 1
ATOM 8751 C CA . ASP C 1 182 ? -18.466 88.306 32.978 1.00 71.13 -190 ASP C CA 1
ATOM 8752 C C . ASP C 1 182 ? -18.767 87.873 31.544 1.00 68.77 -190 ASP C C 1
ATOM 8753 O O . ASP C 1 182 ? -18.635 86.691 31.177 1.00 68.52 -190 ASP C O 1
ATOM 8758 N N . VAL C 1 183 ? -19.173 88.855 30.740 1.00 67.23 -189 VAL C N 1
ATOM 8759 C CA . VAL C 1 183 ? -19.593 88.666 29.345 1.00 64.50 -189 VAL C CA 1
ATOM 8760 C C . VAL C 1 183 ? -18.360 88.945 28.516 1.00 63.72 -189 VAL C C 1
ATOM 8761 O O . VAL C 1 183 ? -17.518 89.647 28.994 1.00 64.82 -189 VAL C O 1
ATOM 8765 N N . GLY C 1 184 ? -18.206 88.392 27.312 1.00 62.25 -188 GLY C N 1
ATOM 8766 C CA . GLY C 1 184 ? -16.977 88.653 26.526 1.00 61.81 -188 GLY C CA 1
ATOM 8767 C C . GLY C 1 184 ? -17.250 89.241 25.170 1.00 60.16 -188 GLY C C 1
ATOM 8768 O O . GLY C 1 184 ? -16.709 88.784 24.160 1.00 59.72 -188 GLY C O 1
ATOM 8769 N N . VAL C 1 185 ? -18.096 90.260 25.133 1.00 59.77 -187 VAL C N 1
ATOM 8770 C CA . VAL C 1 185 ? -18.641 90.726 23.873 1.00 58.00 -187 VAL C CA 1
ATOM 8771 C C . VAL C 1 185 ? -17.992 92.030 23.448 1.00 58.11 -187 VAL C C 1
ATOM 8772 O O . VAL C 1 185 ? -18.069 92.411 22.290 1.00 57.15 -187 VAL C O 1
ATOM 8776 N N . ASP C 1 186 ? -17.337 92.704 24.373 1.00 59.45 -186 ASP C N 1
ATOM 8777 C CA . ASP C 1 186 ? -16.752 93.993 24.063 1.00 59.96 -186 ASP C CA 1
ATOM 8778 C C . ASP C 1 186 ? -15.231 93.973 24.288 1.00 61.09 -186 ASP C C 1
ATOM 8779 O O . ASP C 1 186 ? -14.605 95.014 24.387 1.00 62.16 -186 ASP C O 1
ATOM 8784 N N . ASN C 1 187 ? -14.623 92.795 24.363 1.00 61.35 -185 ASN C N 1
ATOM 8785 C CA . ASN C 1 187 ? -13.158 92.736 24.441 1.00 62.58 -185 ASN C CA 1
ATOM 8786 C C . ASN C 1 187 ? -12.404 92.980 23.102 1.00 61.85 -185 ASN C C 1
ATOM 8787 O O . ASN C 1 187 ? -13.005 93.185 22.054 1.00 60.23 -185 ASN C O 1
ATOM 8792 N N . ALA C 1 188 ? -11.083 92.984 23.151 1.00 63.35 -184 ALA C N 1
ATOM 8793 C CA . ALA C 1 188 ? -10.297 93.368 21.985 1.00 63.22 -184 ALA C CA 1
ATOM 8794 C C . ALA C 1 188 ? -10.553 92.371 20.854 1.00 61.58 -184 ALA C C 1
ATOM 8795 O O . ALA C 1 188 ? -10.623 92.760 19.688 1.00 60.36 -184 ALA C O 1
ATOM 8797 N N . GLY C 1 189 ? -10.750 91.098 21.216 1.00 61.59 -183 GLY C N 1
ATOM 8798 C CA . GLY C 1 189 ? -11.014 90.031 20.229 1.00 60.21 -183 GLY C CA 1
ATOM 8799 C C . GLY C 1 189 ? -12.290 90.186 19.414 1.00 57.90 -183 GLY C C 1
ATOM 8800 O O . GLY C 1 189 ? -12.295 90.065 18.188 1.00 56.74 -183 GLY C O 1
ATOM 8801 N N . ALA C 1 190 ? -13.374 90.454 20.119 1.00 57.54 -182 ALA C N 1
ATOM 8802 C CA . ALA C 1 190 ? -14.648 90.692 19.490 1.00 56.03 -182 ALA C CA 1
ATOM 8803 C C . ALA C 1 190 ? -14.535 91.896 18.552 1.00 55.53 -182 ALA C C 1
ATOM 8804 O O . ALA C 1 190 ? -15.024 91.856 17.417 1.00 54.28 -182 ALA C O 1
ATOM 8806 N N . LYS C 1 191 ? -13.870 92.949 19.012 1.00 56.47 -181 LYS C N 1
ATOM 8807 C CA . LYS C 1 191 ? -13.758 94.154 18.227 1.00 56.25 -181 LYS C CA 1
ATOM 8808 C C . LYS C 1 191 ? -13.103 93.843 16.924 1.00 55.65 -181 LYS C C 1
ATOM 8809 O O . LYS C 1 191 ? -13.537 94.327 15.883 1.00 54.68 -181 LYS C O 1
ATOM 8815 N N . ALA C 1 192 ? -12.081 92.995 16.989 1.00 56.53 -180 ALA C N 1
ATOM 8816 C CA . ALA C 1 192 ? -11.225 92.686 15.858 1.00 56.30 -180 ALA C CA 1
ATOM 8817 C C . ALA C 1 192 ? -12.006 91.921 14.838 1.00 55.09 -180 ALA C C 1
ATOM 8818 O O . ALA C 1 192 ? -11.964 92.251 13.643 1.00 54.95 -180 ALA C O 1
ATOM 8820 N N . GLY C 1 193 ? -12.727 90.902 15.323 1.00 54.52 -179 GLY C N 1
ATOM 8821 C CA . GLY C 1 193 ? -13.582 90.054 14.504 1.00 53.03 -179 GLY C CA 1
ATOM 8822 C C . GLY C 1 193 ? -14.602 90.861 13.769 1.00 51.88 -179 GLY C C 1
ATOM 8823 O O . GLY C 1 193 ? -14.616 90.854 12.563 1.00 51.49 -179 GLY C O 1
ATOM 8824 N N . LEU C 1 194 ? -15.433 91.578 14.514 1.00 52.09 -178 LEU C N 1
ATOM 8825 C CA . LEU C 1 194 ? -16.501 92.407 13.950 1.00 51.41 -178 LEU C CA 1
ATOM 8826 C C . LEU C 1 194 ? -15.963 93.488 13.013 1.00 51.51 -178 LEU C C 1
ATOM 8827 O O . LEU C 1 194 ? -16.502 93.687 11.922 1.00 50.98 -178 LEU C O 1
ATOM 8832 N N . THR C 1 195 ? -14.912 94.176 13.430 1.00 52.41 -177 THR C N 1
ATOM 8833 C CA . THR C 1 195 ? -14.321 95.206 12.589 1.00 53.12 -177 THR C CA 1
ATOM 8834 C C . THR C 1 195 ? -13.917 94.611 11.251 1.00 52.91 -177 THR C C 1
ATOM 8835 O O . THR C 1 195 ? -14.167 95.232 10.206 1.00 52.99 -177 THR C O 1
ATOM 8839 N N . PHE C 1 196 ? -13.300 93.424 11.262 1.00 52.67 -176 PHE C N 1
ATOM 8840 C CA . PHE C 1 196 ? -12.920 92.803 10.006 1.00 52.43 -176 PHE C CA 1
ATOM 8841 C C . PHE C 1 196 ? -14.139 92.560 9.128 1.00 51.46 -176 PHE C C 1
ATOM 8842 O O . PHE C 1 196 ? -14.100 92.783 7.913 1.00 51.68 -176 PHE C O 1
ATOM 8850 N N . LEU C 1 197 ? -15.223 92.112 9.757 1.00 50.61 -175 LEU C N 1
ATOM 8851 C CA . LEU C 1 197 ? -16.447 91.788 9.047 1.00 49.64 -175 LEU C CA 1
ATOM 8852 C C . LEU C 1 197 ? -17.100 93.043 8.471 1.00 49.78 -175 LEU C C 1
ATOM 8853 O O . LEU C 1 197 ? -17.623 93.022 7.345 1.00 49.61 -175 LEU C O 1
ATOM 8858 N N . VAL C 1 198 ? -17.099 94.112 9.263 1.00 50.01 -174 VAL C N 1
ATOM 8859 C CA . VAL C 1 198 ? -17.665 95.363 8.822 1.00 50.36 -174 VAL C CA 1
ATOM 8860 C C . VAL C 1 198 ? -16.801 95.925 7.692 1.00 51.24 -174 VAL C C 1
ATOM 8861 O O . VAL C 1 198 ? -17.322 96.575 6.781 1.00 51.67 -174 VAL C O 1
ATOM 8865 N N . ASP C 1 199 ? -15.496 95.675 7.721 1.00 51.62 -173 ASP C N 1
ATOM 8866 C CA . ASP C 1 199 ? -14.658 96.204 6.649 1.00 52.45 -173 ASP C CA 1
ATOM 8867 C C . ASP C 1 199 ? -14.988 95.507 5.327 1.00 51.81 -173 ASP C C 1
ATOM 8868 O O . ASP C 1 199 ? -14.949 96.158 4.255 1.00 52.41 -173 ASP C O 1
ATOM 8873 N N . LEU C 1 200 ? -15.357 94.224 5.395 1.00 50.50 -172 LEU C N 1
ATOM 8874 C CA . LEU C 1 200 ? -15.696 93.495 4.155 1.00 50.20 -172 LEU C CA 1
ATOM 8875 C C . LEU C 1 200 ? -16.852 94.178 3.455 1.00 50.12 -172 LEU C C 1
ATOM 8876 O O . LEU C 1 200 ? -16.891 94.284 2.228 1.00 50.68 -172 LEU C O 1
ATOM 8881 N N . ILE C 1 201 ? -17.763 94.684 4.267 1.00 49.89 -171 ILE C N 1
ATOM 8882 C CA . ILE C 1 201 ? -18.982 95.323 3.801 1.00 49.89 -171 ILE C CA 1
ATOM 8883 C C . ILE C 1 201 ? -18.711 96.737 3.258 1.00 51.15 -171 ILE C C 1
ATOM 8884 O O . ILE C 1 201 ? -19.174 97.080 2.163 1.00 51.46 -171 ILE C O 1
ATOM 8889 N N . LYS C 1 202 ? -17.976 97.542 4.032 1.00 51.76 -170 LYS C N 1
ATOM 8890 C CA . LYS C 1 202 ? -17.502 98.848 3.594 1.00 52.99 -170 LYS C CA 1
ATOM 8891 C C . LYS C 1 202 ? -16.838 98.757 2.247 1.00 53.65 -170 LYS C C 1
ATOM 8892 O O . LYS C 1 202 ? -17.095 99.589 1.382 1.00 54.60 -170 LYS C O 1
ATOM 8898 N N . ASN C 1 203 ? -16.005 97.731 2.063 1.00 53.50 -169 ASN C N 1
ATOM 8899 C CA . ASN C 1 203 ? -15.291 97.517 0.798 1.00 53.95 -169 ASN C CA 1
ATOM 8900 C C . ASN C 1 203 ? -16.056 96.705 -0.257 1.00 53.40 -169 ASN C C 1
ATOM 8901 O O . ASN C 1 203 ? -15.506 96.331 -1.299 1.00 54.02 -169 ASN C O 1
ATOM 8906 N N . LYS C 1 204 ? -17.320 96.413 0.026 1.00 52.52 -168 LYS C N 1
ATOM 8907 C CA . LYS C 1 204 ? -18.248 95.838 -0.968 1.00 52.15 -168 LYS C CA 1
ATOM 8908 C C . LYS C 1 204 ? -17.919 94.424 -1.347 1.00 51.14 -168 LYS C C 1
ATOM 8909 O O . LYS C 1 204 ? -18.350 93.934 -2.373 1.00 51.44 -168 LYS C O 1
ATOM 8915 N N . HIS C 1 205 ? -17.158 93.767 -0.493 1.00 50.70 -167 HIS C N 1
ATOM 8916 C CA . HIS C 1 205 ? -16.940 92.350 -0.625 1.00 50.25 -167 HIS C CA 1
ATOM 8917 C C . HIS C 1 205 ? -18.138 91.562 -0.090 1.00 49.52 -167 HIS C C 1
ATOM 8918 O O . HIS C 1 205 ? -18.252 90.385 -0.375 1.00 49.52 -167 HIS C O 1
ATOM 8925 N N . MET C 1 206 ? -19.029 92.208 0.668 1.00 49.33 -166 MET C N 1
ATOM 8926 C CA . MET C 1 206 ? -20.303 91.619 1.116 1.00 48.57 -166 MET C CA 1
ATOM 8927 C C . MET C 1 206 ? -21.352 92.694 1.288 1.00 48.80 -166 MET C C 1
ATOM 8928 O O . MET C 1 206 ? -20.998 93.852 1.494 1.00 49.81 -166 MET C O 1
ATOM 8933 N N . ASN C 1 207 ? -22.629 92.305 1.246 1.00 48.50 -165 ASN C N 1
ATOM 8934 C CA . ASN C 1 207 ? -23.758 93.225 1.457 1.00 48.96 -165 ASN C CA 1
ATOM 8935 C C . ASN C 1 207 ? -24.489 93.001 2.781 1.00 48.57 -165 ASN C C 1
ATOM 8936 O O . ASN C 1 207 ? -24.852 91.854 3.090 1.00 48.18 -165 ASN C O 1
ATOM 8941 N N . ALA C 1 208 ? -24.742 94.084 3.531 1.00 48.97 -164 ALA C N 1
ATOM 8942 C CA . ALA C 1 208 ? -25.394 94.037 4.872 1.00 48.63 -164 ALA C CA 1
ATOM 8943 C C . ALA C 1 208 ? -26.801 93.393 4.924 1.00 48.58 -164 ALA C C 1
ATOM 8944 O O . ALA C 1 208 ? -27.184 92.802 5.932 1.00 47.73 -164 ALA C O 1
ATOM 8946 N N . ASP C 1 209 ? -27.542 93.538 3.826 1.00 49.29 -163 ASP C N 1
ATOM 8947 C CA . ASP C 1 209 ? -28.831 92.884 3.577 1.00 49.52 -163 ASP C CA 1
ATOM 8948 C C . ASP C 1 209 ? -28.811 91.378 3.522 1.00 48.84 -163 ASP C C 1
ATOM 8949 O O . ASP C 1 209 ? -29.818 90.746 3.864 1.00 49.27 -163 ASP C O 1
ATOM 8954 N N . THR C 1 210 ? -27.725 90.796 3.008 1.00 48.14 -162 THR C N 1
ATOM 8955 C CA . THR C 1 210 ? -27.670 89.345 2.798 1.00 47.71 -162 THR C CA 1
ATOM 8956 C C . THR C 1 210 ? -28.203 88.498 3.979 1.00 47.40 -162 THR C C 1
ATOM 8957 O O . THR C 1 210 ? -27.793 88.652 5.142 1.00 47.05 -162 THR C O 1
ATOM 8961 N N . ASP C 1 211 ? -29.153 87.633 3.660 1.00 47.48 -161 ASP C N 1
ATOM 8962 C CA . ASP C 1 211 ? -29.777 86.810 4.659 1.00 47.77 -161 ASP C CA 1
ATOM 8963 C C . ASP C 1 211 ? -29.793 85.349 4.244 1.00 47.69 -161 ASP C C 1
ATOM 8964 O O . ASP C 1 211 ? -29.240 84.956 3.213 1.00 47.60 -161 ASP C O 1
ATOM 8969 N N . TYR C 1 212 ? -30.436 84.536 5.051 1.00 47.82 -160 TYR C N 1
ATOM 8970 C CA . TYR C 1 212 ? -30.337 83.121 4.826 1.00 47.78 -160 TYR C CA 1
ATOM 8971 C C . TYR C 1 212 ? -30.720 82.729 3.390 1.00 48.21 -160 TYR C C 1
ATOM 8972 O O . TYR C 1 212 ? -29.982 82.026 2.710 1.00 47.79 -160 TYR C O 1
ATOM 8981 N N . SER C 1 213 ? -31.872 83.188 2.915 1.00 48.98 -159 SER C N 1
ATOM 8982 C CA . SER C 1 213 ? -32.321 82.688 1.650 1.00 49.67 -159 SER C CA 1
ATOM 8983 C C . SER C 1 213 ? -31.557 83.290 0.462 1.00 49.53 -159 SER C C 1
ATOM 8984 O O . SER C 1 213 ? -31.354 82.623 -0.530 1.00 49.83 -159 SER C O 1
ATOM 8987 N N . ILE C 1 214 ? -31.144 84.547 0.562 1.00 49.26 -158 ILE C N 1
ATOM 8988 C CA . ILE C 1 214 ? -30.299 85.137 -0.457 1.00 49.19 -158 ILE C CA 1
ATOM 8989 C C . ILE C 1 214 ? -28.968 84.357 -0.552 1.00 48.57 -158 ILE C C 1
ATOM 8990 O O . ILE C 1 214 ? -28.503 84.020 -1.651 1.00 48.59 -158 ILE C O 1
ATOM 8995 N N . ALA C 1 215 ? -28.369 84.044 0.598 1.00 47.79 -157 ALA C N 1
ATOM 8996 C CA . ALA C 1 215 ? -27.128 83.284 0.586 1.00 47.11 -157 ALA C CA 1
ATOM 8997 C C . ALA C 1 215 ? -27.319 81.902 0.002 1.00 47.50 -157 ALA C C 1
ATOM 8998 O O . ALA C 1 215 ? -26.623 81.544 -0.911 1.00 48.09 -157 ALA C O 1
ATOM 9000 N N . GLU C 1 216 ? -28.298 81.150 0.471 1.00 47.93 -156 GLU C N 1
ATOM 9001 C CA . GLU C 1 216 ? -28.483 79.796 0.006 1.00 48.22 -156 GLU C CA 1
ATOM 9002 C C . GLU C 1 216 ? -28.644 79.784 -1.518 1.00 48.89 -156 GLU C C 1
ATOM 9003 O O . GLU C 1 216 ? -27.916 79.104 -2.225 1.00 48.98 -156 GLU C O 1
ATOM 9009 N N . ALA C 1 217 ? -29.578 80.587 -2.004 1.00 49.55 -155 ALA C N 1
ATOM 9010 C CA . ALA C 1 217 ? -29.905 80.709 -3.418 1.00 50.34 -155 ALA C CA 1
ATOM 9011 C C . ALA C 1 217 ? -28.689 81.068 -4.260 1.00 50.38 -155 ALA C C 1
ATOM 9012 O O . ALA C 1 217 ? -28.426 80.430 -5.270 1.00 51.06 -155 ALA C O 1
ATOM 9014 N N . ALA C 1 218 ? -27.939 82.080 -3.834 1.00 49.80 -154 ALA C N 1
ATOM 9015 C CA . ALA C 1 218 ? -26.789 82.530 -4.584 1.00 49.61 -154 ALA C CA 1
ATOM 9016 C C . ALA C 1 218 ? -25.811 81.378 -4.697 1.00 49.91 -154 ALA C C 1
ATOM 9017 O O . ALA C 1 218 ? -25.337 81.065 -5.804 1.00 50.67 -154 ALA C O 1
ATOM 9019 N N . PHE C 1 219 ? -25.531 80.715 -3.574 1.00 49.26 -153 PHE C N 1
ATOM 9020 C CA . PHE C 1 219 ? -24.590 79.600 -3.594 1.00 49.39 -153 PHE C CA 1
ATOM 9021 C C . PHE C 1 219 ? -25.057 78.468 -4.527 1.00 50.35 -153 PHE C C 1
ATOM 9022 O O . PHE C 1 219 ? -24.297 77.977 -5.372 1.00 51.04 -153 PHE C O 1
ATOM 9030 N N . ASN C 1 220 ? -26.303 78.071 -4.381 1.00 50.52 -152 ASN C N 1
ATOM 9031 C CA . ASN C 1 220 ? -26.815 76.938 -5.118 1.00 51.58 -152 ASN C CA 1
ATOM 9032 C C . ASN C 1 220 ? -26.930 77.236 -6.616 1.00 52.64 -152 ASN C C 1
ATOM 9033 O O . ASN C 1 220 ? -26.961 76.319 -7.454 1.00 53.81 -152 ASN C O 1
ATOM 9038 N N . LYS C 1 221 ? -26.978 78.516 -6.963 1.00 52.43 -151 LYS C N 1
ATOM 9039 C CA . LYS C 1 221 ? -26.951 78.897 -8.368 1.00 53.38 -151 LYS C CA 1
ATOM 9040 C C . LYS C 1 221 ? -25.560 79.034 -8.951 1.00 53.22 -151 LYS C C 1
ATOM 9041 O O . LYS C 1 221 ? -25.412 79.322 -10.101 1.00 54.01 -151 LYS C O 1
ATOM 9047 N N . GLY C 1 222 ? -24.542 78.847 -8.140 1.00 52.67 -150 GLY C N 1
ATOM 9048 C CA . GLY C 1 222 ? -23.178 79.014 -8.588 1.00 52.89 -150 GLY C CA 1
ATOM 9049 C C . GLY C 1 222 ? -22.775 80.461 -8.752 1.00 52.62 -150 GLY C C 1
ATOM 9050 O O . GLY C 1 222 ? -22.056 80.770 -9.672 1.00 53.72 -150 GLY C O 1
ATOM 9051 N N . GLU C 1 223 ? -23.223 81.346 -7.870 1.00 51.57 -149 GLU C N 1
ATOM 9052 C CA . GLU C 1 223 ? -22.917 82.761 -8.020 1.00 51.74 -149 GLU C CA 1
ATOM 9053 C C . GLU C 1 223 ? -21.849 83.255 -7.071 1.00 51.15 -149 GLU C C 1
ATOM 9054 O O . GLU C 1 223 ? -21.180 84.275 -7.342 1.00 51.25 -149 GLU C O 1
ATOM 9060 N N . THR C 1 224 ? -21.718 82.535 -5.957 1.00 50.26 -148 THR C N 1
ATOM 9061 C CA . THR C 1 224 ? -20.765 82.853 -4.914 1.00 49.72 -148 THR C CA 1
ATOM 9062 C C . THR C 1 224 ? -19.925 81.596 -4.700 1.00 49.87 -148 THR C C 1
ATOM 9063 O O . THR C 1 224 ? -20.406 80.494 -4.874 1.00 50.27 -148 THR C O 1
ATOM 9067 N N . ALA C 1 225 ? -18.653 81.752 -4.372 1.00 50.31 -147 ALA C N 1
ATOM 9068 C CA . ALA C 1 225 ? -17.754 80.599 -4.222 1.00 50.71 -147 ALA C CA 1
ATOM 9069 C C . ALA C 1 225 ? -17.942 79.876 -2.895 1.00 50.18 -147 ALA C C 1
ATOM 9070 O O . ALA C 1 225 ? -17.640 78.679 -2.792 1.00 50.81 -147 ALA C O 1
ATOM 9072 N N . MET C 1 226 ? -18.419 80.601 -1.881 1.00 49.04 -146 MET C N 1
ATOM 9073 C CA . MET C 1 226 ? -18.419 80.107 -0.525 1.00 48.70 -146 MET C CA 1
ATOM 9074 C C . MET C 1 226 ? -19.604 80.547 0.260 1.00 47.83 -146 MET C C 1
ATOM 9075 O O . MET C 1 226 ? -20.136 81.638 0.100 1.00 47.70 -146 MET C O 1
ATOM 9080 N N . THR C 1 227 ? -20.004 79.690 1.165 1.00 47.96 -145 THR C N 1
ATOM 9081 C CA . THR C 1 227 ? -21.036 80.023 2.118 1.00 47.29 -145 THR C CA 1
ATOM 9082 C C . THR C 1 227 ? -20.694 79.338 3.436 1.00 47.40 -145 THR C C 1
ATOM 9083 O O . THR C 1 227 ? -19.937 78.367 3.493 1.00 47.77 -145 THR C O 1
ATOM 9087 N N . ILE C 1 228 ? -21.242 79.887 4.497 1.00 47.18 -144 ILE C N 1
ATOM 9088 C CA . ILE C 1 228 ? -21.119 79.308 5.806 1.00 47.57 -144 ILE C CA 1
ATOM 9089 C C . ILE C 1 228 ? -22.483 78.810 6.149 1.00 47.38 -144 ILE C C 1
ATOM 9090 O O . ILE C 1 228 ? -23.415 79.599 6.198 1.00 47.34 -144 ILE C O 1
ATOM 9095 N N . ASN C 1 229 ? -22.624 77.506 6.349 1.00 47.96 -143 ASN C N 1
ATOM 9096 C CA . ASN C 1 229 ? -23.911 76.952 6.794 1.00 48.17 -143 ASN C CA 1
ATOM 9097 C C . ASN C 1 229 ? -23.712 75.685 7.579 1.00 48.92 -143 ASN C C 1
ATOM 9098 O O . ASN C 1 229 ? -22.613 75.323 7.882 1.00 49.65 -143 ASN C O 1
ATOM 9103 N N . GLY C 1 230 ? -24.779 75.013 7.939 1.00 49.78 -142 GLY C N 1
ATOM 9104 C CA . GLY C 1 230 ? -24.659 73.777 8.698 1.00 50.74 -142 GLY C CA 1
ATOM 9105 C C . GLY C 1 230 ? -25.089 72.611 7.834 1.00 51.59 -142 GLY C C 1
ATOM 9106 O O . GLY C 1 230 ? -25.413 72.794 6.665 1.00 51.05 -142 GLY C O 1
ATOM 9107 N N . PRO C 1 231 ? -25.110 71.405 8.417 1.00 52.88 -141 PRO C N 1
ATOM 9108 C CA . PRO C 1 231 ? -25.568 70.152 7.813 1.00 53.83 -141 PRO C CA 1
ATOM 9109 C C . PRO C 1 231 ? -26.940 70.168 7.133 1.00 53.60 -141 PRO C C 1
ATOM 9110 O O . PRO C 1 231 ? -27.090 69.555 6.093 1.00 53.94 -141 PRO C O 1
ATOM 9114 N N . TRP C 1 232 ? -27.926 70.840 7.708 1.00 53.06 -140 TRP C N 1
ATOM 9115 C CA . TRP C 1 232 ? -29.257 70.877 7.117 1.00 53.45 -140 TRP C CA 1
ATOM 9116 C C . TRP C 1 232 ? -29.172 71.414 5.685 1.00 52.63 -140 TRP C C 1
ATOM 9117 O O . TRP C 1 232 ? -29.931 71.024 4.809 1.00 53.48 -140 TRP C O 1
ATOM 9128 N N . ALA C 1 233 ? -28.201 72.278 5.447 1.00 51.74 -139 ALA C N 1
ATOM 9129 C CA . ALA C 1 233 ? -28.031 72.930 4.164 1.00 51.05 -139 ALA C CA 1
ATOM 9130 C C . ALA C 1 233 ? -27.452 72.042 3.087 1.00 51.68 -139 ALA C C 1
ATOM 9131 O O . ALA C 1 233 ? -27.516 72.402 1.925 1.00 51.74 -139 ALA C O 1
ATOM 9133 N N . TRP C 1 234 ? -26.885 70.902 3.448 1.00 52.48 -138 TRP C N 1
ATOM 9134 C CA . TRP C 1 234 ? -26.228 70.049 2.460 1.00 53.43 -138 TRP C CA 1
ATOM 9135 C C . TRP C 1 234 ? -27.155 69.420 1.447 1.00 54.46 -138 TRP C C 1
ATOM 9136 O O . TRP C 1 234 ? -26.760 69.195 0.295 1.00 54.73 -138 TRP C O 1
ATOM 9147 N N . SER C 1 235 ? -28.361 69.089 1.895 1.00 54.79 -137 SER C N 1
ATOM 9148 C CA . SER C 1 235 ? -29.328 68.447 1.039 1.00 55.90 -137 SER C CA 1
ATOM 9149 C C . SER C 1 235 ? -29.652 69.309 -0.211 1.00 55.57 -137 SER C C 1
ATOM 9150 O O . SER C 1 235 ? -29.472 68.835 -1.345 1.00 56.07 -137 SER C O 1
ATOM 9153 N N . ASN C 1 236 ? -30.083 70.563 -0.002 1.00 54.37 -136 ASN C N 1
ATOM 9154 C CA . ASN C 1 236 ? -30.314 71.504 -1.105 1.00 54.08 -136 ASN C CA 1
ATOM 9155 C C . ASN C 1 236 ? -29.146 71.739 -2.025 1.00 53.97 -136 ASN C C 1
ATOM 9156 O O . ASN C 1 236 ? -29.315 72.176 -3.161 1.00 54.43 -136 ASN C O 1
ATOM 9161 N N . ILE C 1 237 ? -27.948 71.472 -1.540 1.00 53.67 -135 ILE C N 1
ATOM 9162 C CA . ILE C 1 237 ? -26.784 71.620 -2.395 1.00 53.52 -135 ILE C CA 1
ATOM 9163 C C . ILE C 1 237 ? -26.640 70.398 -3.273 1.00 54.71 -135 ILE C C 1
ATOM 9164 O O . ILE C 1 237 ? -26.355 70.523 -4.441 1.00 55.39 -135 ILE C O 1
ATOM 9169 N N . ASP C 1 238 ? -26.906 69.225 -2.715 1.00 55.94 -134 ASP C N 1
ATOM 9170 C CA . ASP C 1 238 ? -26.920 67.974 -3.477 1.00 57.36 -134 ASP C CA 1
ATOM 9171 C C . ASP C 1 238 ? -27.814 68.128 -4.666 1.00 57.97 -134 ASP C C 1
ATOM 9172 O O . ASP C 1 238 ? -27.458 67.762 -5.760 1.00 59.06 -134 ASP C O 1
ATOM 9177 N N . THR C 1 239 ? -28.982 68.702 -4.433 1.00 57.84 -133 THR C N 1
ATOM 9178 C CA . THR C 1 239 ? -29.981 68.885 -5.460 1.00 58.58 -133 THR C CA 1
ATOM 9179 C C . THR C 1 239 ? -29.505 69.861 -6.527 1.00 58.08 -133 THR C C 1
ATOM 9180 O O . THR C 1 239 ? -29.817 69.671 -7.685 1.00 59.43 -133 THR C O 1
ATOM 9184 N N . SER C 1 240 ? -28.748 70.881 -6.135 1.00 56.51 -132 SER C N 1
ATOM 9185 C CA . SER C 1 240 ? -28.330 71.938 -7.043 1.00 56.22 -132 SER C CA 1
ATOM 9186 C C . SER C 1 240 ? -27.222 71.452 -7.940 1.00 57.01 -132 SER C C 1
ATOM 9187 O O . SER C 1 240 ? -26.896 72.091 -8.938 1.00 57.38 -132 SER C O 1
ATOM 9190 N N . LYS C 1 241 ? -26.617 70.331 -7.553 1.00 57.72 -131 LYS C N 1
ATOM 9191 C CA . LYS C 1 241 ? -25.561 69.681 -8.342 1.00 58.83 -131 LYS C CA 1
ATOM 9192 C C . LYS C 1 241 ? -24.278 70.521 -8.492 1.00 58.24 -131 LYS C C 1
ATOM 9193 O O . LYS C 1 241 ? -23.379 70.137 -9.252 1.00 59.16 -131 LYS C O 1
ATOM 9199 N N . VAL C 1 242 ? -24.219 71.662 -7.794 1.00 56.61 -130 VAL C N 1
ATOM 9200 C CA . VAL C 1 242 ? -22.964 72.350 -7.491 1.00 55.64 -130 VAL C CA 1
ATOM 9201 C C . VAL C 1 242 ? -22.018 71.359 -6.834 1.00 56.12 -130 VAL C C 1
ATOM 9202 O O . VAL C 1 242 ? -22.381 70.685 -5.861 1.00 56.45 -130 VAL C O 1
ATOM 9206 N N . ASN C 1 243 ? -20.815 71.245 -7.371 1.00 56.76 -129 ASN C N 1
ATOM 9207 C CA . ASN C 1 243 ? -19.822 70.352 -6.796 1.00 57.51 -129 ASN C CA 1
ATOM 9208 C C . ASN C 1 243 ? -19.226 71.034 -5.576 1.00 56.35 -129 ASN C C 1
ATOM 9209 O O . ASN C 1 243 ? -18.420 71.948 -5.707 1.00 56.01 -129 ASN C O 1
ATOM 9214 N N . TYR C 1 244 ? -19.661 70.607 -4.393 1.00 55.85 -128 TYR C N 1
ATOM 9215 C CA . TYR C 1 244 ? -19.313 71.293 -3.168 1.00 54.70 -128 TYR C CA 1
ATOM 9216 C C . TYR C 1 244 ? -18.412 70.473 -2.273 1.00 55.70 -128 TYR C C 1
ATOM 9217 O O . TYR C 1 244 ? -18.485 69.253 -2.247 1.00 56.71 -128 TYR C O 1
ATOM 9226 N N . GLY C 1 245 ? -17.546 71.172 -1.548 1.00 55.52 -127 GLY C N 1
ATOM 9227 C CA . GLY C 1 245 ? -16.851 70.605 -0.410 1.00 56.00 -127 GLY C CA 1
ATOM 9228 C C . GLY C 1 245 ? -17.369 71.201 0.891 1.00 54.87 -127 GLY C C 1
ATOM 9229 O O . GLY C 1 245 ? -18.001 72.264 0.901 1.00 53.36 -127 GLY C O 1
ATOM 9230 N N . VAL C 1 246 ? -17.126 70.482 1.986 1.00 55.61 -126 VAL C N 1
ATOM 9231 C CA . VAL C 1 246 ? -17.356 70.994 3.316 1.00 54.78 -126 VAL C CA 1
ATOM 9232 C C . VAL C 1 246 ? -16.032 70.902 4.024 1.00 55.90 -126 VAL C C 1
ATOM 9233 O O . VAL C 1 246 ? -15.506 69.803 4.184 1.00 57.59 -126 VAL C O 1
ATOM 9237 N N . THR C 1 247 ? -15.482 72.052 4.431 1.00 55.28 -125 THR C N 1
ATOM 9238 C CA . THR C 1 247 ? -14.158 72.098 5.077 1.00 56.33 -125 THR C CA 1
ATOM 9239 C C . THR C 1 247 ? -14.124 72.945 6.339 1.00 55.82 -125 THR C C 1
ATOM 9240 O O . THR C 1 247 ? -15.139 73.449 6.783 1.00 54.97 -125 THR C O 1
ATOM 9244 N N . VAL C 1 248 ? -12.952 73.075 6.940 1.00 57.33 -124 VAL C N 1
ATOM 9245 C CA . VAL C 1 248 ? -12.809 73.812 8.209 1.00 57.11 -124 VAL C CA 1
ATOM 9246 C C . VAL C 1 248 ? -12.987 75.298 7.909 1.00 55.75 -124 VAL C C 1
ATOM 9247 O O . VAL C 1 248 ? -12.584 75.755 6.820 1.00 55.49 -124 VAL C O 1
ATOM 9251 N N . LEU C 1 249 ? -13.585 76.031 8.859 1.00 54.70 -123 LEU C N 1
ATOM 9252 C CA . LEU C 1 249 ? -13.718 77.484 8.764 1.00 53.39 -123 LEU C CA 1
ATOM 9253 C C . LEU C 1 249 ? -12.361 78.158 8.732 1.00 54.34 -123 LEU C C 1
ATOM 9254 O O . LEU C 1 249 ? -11.433 77.713 9.435 1.00 55.97 -123 LEU C O 1
ATOM 9259 N N . PRO C 1 250 ? -12.234 79.256 7.959 1.00 53.60 -122 PRO C N 1
ATOM 9260 C CA . PRO C 1 250 ? -10.966 79.988 7.870 1.00 54.54 -122 PRO C CA 1
ATOM 9261 C C . PRO C 1 250 ? -10.518 80.548 9.199 1.00 55.01 -122 PRO C C 1
ATOM 9262 O O . PRO C 1 250 ? -11.336 80.817 10.055 1.00 54.35 -122 PRO C O 1
ATOM 9266 N N . THR C 1 251 ? -9.221 80.716 9.366 1.00 56.56 -121 THR C N 1
ATOM 9267 C CA . THR C 1 251 ? -8.698 81.255 10.611 1.00 57.65 -121 THR C CA 1
ATOM 9268 C C . THR C 1 251 ? -8.742 82.781 10.573 1.00 57.03 -121 THR C C 1
ATOM 9269 O O . THR C 1 251 ? -8.766 83.387 9.495 1.00 56.61 -121 THR C O 1
ATOM 9273 N N . PHE C 1 252 ? -8.723 83.395 11.744 1.00 57.06 -120 PHE C N 1
ATOM 9274 C CA . PHE C 1 252 ? -8.648 84.834 11.832 1.00 56.84 -120 PHE C CA 1
ATOM 9275 C C . PHE C 1 252 ? -7.512 85.165 12.761 1.00 58.87 -120 PHE C C 1
ATOM 9276 O O . PHE C 1 252 ? -7.363 84.520 13.807 1.00 59.94 -120 PHE C O 1
ATOM 9284 N N . LYS C 1 253 ? -6.711 86.162 12.392 1.00 59.51 -119 LYS C N 1
ATOM 9285 C CA . LYS C 1 253 ? -5.444 86.432 13.083 1.00 61.81 -119 LYS C CA 1
ATOM 9286 C C . LYS C 1 253 ? -4.684 85.158 13.544 1.00 63.46 -119 LYS C C 1
ATOM 9287 O O . LYS C 1 253 ? -4.215 85.070 14.685 1.00 64.99 -119 LYS C O 1
ATOM 9293 N N . GLY C 1 254 ? -4.564 84.183 12.646 1.00 63.15 -118 GLY C N 1
ATOM 9294 C CA . GLY C 1 254 ? -3.945 82.907 12.975 1.00 64.90 -118 GLY C CA 1
ATOM 9295 C C . GLY C 1 254 ? -4.740 81.982 13.888 1.00 64.68 -118 GLY C C 1
ATOM 9296 O O . GLY C 1 254 ? -4.280 80.899 14.194 1.00 66.14 -118 GLY C O 1
ATOM 9297 N N . GLN C 1 255 ? -5.942 82.391 14.301 1.00 63.04 -117 GLN C N 1
ATOM 9298 C CA . GLN C 1 255 ? -6.769 81.611 15.216 1.00 62.77 -117 GLN C CA 1
ATOM 9299 C C . GLN C 1 255 ? -7.968 80.957 14.520 1.00 61.05 -117 GLN C C 1
ATOM 9300 O O . GLN C 1 255 ? -8.606 81.576 13.645 1.00 58.94 -117 GLN C O 1
ATOM 9306 N N . PRO C 1 256 ? -8.302 79.717 14.948 1.00 61.41 -116 PRO C N 1
ATOM 9307 C CA . PRO C 1 256 ? -9.465 79.042 14.421 1.00 59.85 -116 PRO C CA 1
ATOM 9308 C C . PRO C 1 256 ? -10.739 79.848 14.724 1.00 58.45 -116 PRO C C 1
ATOM 9309 O O . PRO C 1 256 ? -10.827 80.546 15.753 1.00 58.73 -116 PRO C O 1
ATOM 9313 N N . SER C 1 257 ? -11.706 79.763 13.814 1.00 56.69 -115 SER C N 1
ATOM 9314 C CA . SER C 1 257 ? -13.000 80.299 14.069 1.00 55.03 -115 SER C CA 1
ATOM 9315 C C . SER C 1 257 ? -13.685 79.350 15.027 1.00 55.85 -115 SER C C 1
ATOM 9316 O O . SER C 1 257 ? -13.424 78.149 14.992 1.00 56.71 -115 SER C O 1
ATOM 9319 N N . LYS C 1 258 ? -14.566 79.889 15.875 1.00 55.31 -114 LYS C N 1
ATOM 9320 C CA . LYS C 1 258 ? -15.062 79.135 17.010 1.00 55.94 -114 LYS C CA 1
ATOM 9321 C C . LYS C 1 258 ? -16.589 79.073 17.003 1.00 54.89 -114 LYS C C 1
ATOM 9322 O O . LYS C 1 258 ? -17.249 79.768 17.771 1.00 55.32 -114 LYS C O 1
ATOM 9328 N N . PRO C 1 259 ? -17.174 78.243 16.147 1.00 54.13 -113 PRO C N 1
ATOM 9329 C CA . PRO C 1 259 ? -18.609 78.236 16.108 1.00 53.34 -113 PRO C CA 1
ATOM 9330 C C . PRO C 1 259 ? -19.182 77.851 17.452 1.00 54.50 -113 PRO C C 1
ATOM 9331 O O . PRO C 1 259 ? -18.578 77.051 18.138 1.00 56.00 -113 PRO C O 1
ATOM 9335 N N . PHE C 1 260 ? -20.316 78.428 17.842 1.00 53.80 -112 PHE C N 1
ATOM 9336 C CA . PHE C 1 260 ? -21.024 77.887 18.959 1.00 54.83 -112 PHE C CA 1
ATOM 9337 C C . PHE C 1 260 ? -21.670 76.628 18.470 1.00 55.38 -112 PHE C C 1
ATOM 9338 O O . PHE C 1 260 ? -22.303 76.624 17.408 1.00 54.80 -112 PHE C O 1
ATOM 9346 N N . VAL C 1 261 ? -21.541 75.554 19.237 1.00 56.71 -111 VAL C N 1
ATOM 9347 C CA . VAL C 1 261 ? -22.123 74.288 18.848 1.00 56.84 -111 VAL C CA 1
ATOM 9348 C C . VAL C 1 261 ? -23.478 74.020 19.531 1.00 57.47 -111 VAL C C 1
ATOM 9349 O O . VAL C 1 261 ? -23.656 74.254 20.715 1.00 58.42 -111 VAL C O 1
ATOM 9353 N N . GLY C 1 262 ? -24.439 73.539 18.762 1.00 57.03 -110 GLY C N 1
ATOM 9354 C CA . GLY C 1 262 ? -25.739 73.252 19.294 1.00 57.69 -110 GLY C CA 1
ATOM 9355 C C . GLY C 1 262 ? -26.029 71.772 19.299 1.00 59.23 -110 GLY C C 1
ATOM 9356 O O . GLY C 1 262 ? -25.674 71.071 18.364 1.00 59.47 -110 GLY C O 1
ATOM 9357 N N . VAL C 1 263 ? -26.654 71.285 20.361 1.00 60.45 -109 VAL C N 1
ATOM 9358 C CA . VAL C 1 263 ? -27.252 69.994 20.310 1.00 61.72 -109 VAL C CA 1
ATOM 9359 C C . VAL C 1 263 ? -28.716 70.158 20.029 1.00 61.58 -109 VAL C C 1
ATOM 9360 O O . VAL C 1 263 ? -29.443 70.760 20.835 1.00 61.94 -109 VAL C O 1
ATOM 9364 N N . LEU C 1 264 ? -29.162 69.630 18.892 1.00 61.10 -108 LEU C N 1
ATOM 9365 C CA . LEU C 1 264 ? -30.580 69.698 18.566 1.00 61.35 -108 LEU C CA 1
ATOM 9366 C C . LEU C 1 264 ? -31.334 68.745 19.495 1.00 63.73 -108 LEU C C 1
ATOM 9367 O O . LEU C 1 264 ? -30.912 67.584 19.685 1.00 65.15 -108 LEU C O 1
ATOM 9372 N N . SER C 1 265 ? -32.424 69.243 20.092 1.00 64.08 -107 SER C N 1
ATOM 9373 C CA . SER C 1 265 ? -33.053 68.551 21.210 1.00 66.09 -107 SER C CA 1
ATOM 9374 C C . SER C 1 265 ? -34.555 68.647 21.203 1.00 66.96 -107 SER C C 1
ATOM 9375 O O . SER C 1 265 ? -35.143 69.610 20.693 1.00 65.56 -107 SER C O 1
ATOM 9378 N N . ALA C 1 266 ? -35.172 67.640 21.807 1.00 69.14 -106 ALA C N 1
ATOM 9379 C CA . ALA C 1 266 ? -36.625 67.567 21.888 1.00 70.47 -106 ALA C CA 1
ATOM 9380 C C . ALA C 1 266 ? -37.114 67.602 23.330 1.00 72.47 -106 ALA C C 1
ATOM 9381 O O . ALA C 1 266 ? -36.824 66.726 24.144 1.00 74.34 -106 ALA C O 1
ATOM 9383 N N . GLY C 1 267 ? -37.858 68.641 23.649 1.00 72.46 -105 GLY C N 1
ATOM 9384 C CA . GLY C 1 267 ? -38.398 68.781 24.988 1.00 74.30 -105 GLY C CA 1
ATOM 9385 C C . GLY C 1 267 ? -39.879 68.576 24.894 1.00 75.90 -105 GLY C C 1
ATOM 9386 O O . GLY C 1 267 ? -40.473 68.702 23.809 1.00 74.98 -105 GLY C O 1
ATOM 9387 N N . ILE C 1 268 ? -40.470 68.242 26.034 1.00 78.47 -104 ILE C N 1
ATOM 9388 C CA . ILE C 1 268 ? -41.906 68.021 26.126 1.00 80.31 -104 ILE C CA 1
ATOM 9389 C C . ILE C 1 268 ? -42.530 69.158 26.934 1.00 80.83 -104 ILE C C 1
ATOM 9390 O O . ILE C 1 268 ? -42.093 69.442 28.054 1.00 81.48 -104 ILE C O 1
ATOM 9395 N N . ASN C 1 269 ? -43.514 69.821 26.321 1.00 80.52 -103 ASN C N 1
ATOM 9396 C CA . ASN C 1 269 ? -44.300 70.901 26.924 1.00 81.35 -103 ASN C CA 1
ATOM 9397 C C . ASN C 1 269 ? -44.964 70.451 28.236 1.00 84.68 -103 ASN C C 1
ATOM 9398 O O . ASN C 1 269 ? -45.660 69.411 28.288 1.00 86.78 -103 ASN C O 1
ATOM 9403 N N . ALA C 1 270 ? -44.743 71.240 29.284 1.00 85.00 -102 ALA C N 1
ATOM 9404 C CA . ALA C 1 270 ? -45.166 70.888 30.635 1.00 88.10 -102 ALA C CA 1
ATOM 9405 C C . ALA C 1 270 ? -46.691 70.722 30.758 1.00 90.87 -102 ALA C C 1
ATOM 9406 O O . ALA C 1 270 ? -47.182 69.907 31.555 1.00 93.67 -102 ALA C O 1
ATOM 9408 N N . ALA C 1 271 ? -47.421 71.481 29.942 1.00 90.07 -101 ALA C N 1
ATOM 9409 C CA . ALA C 1 271 ? -48.880 71.535 30.004 1.00 92.65 -101 ALA C CA 1
ATOM 9410 C C . ALA C 1 271 ? -49.628 70.515 29.109 1.00 93.55 -101 ALA C C 1
ATOM 9411 O O . ALA C 1 271 ? -50.867 70.474 29.105 1.00 95.87 -101 ALA C O 1
ATOM 9413 N N . SER C 1 272 ? -48.874 69.699 28.374 1.00 91.91 -100 SER C N 1
ATOM 9414 C CA . SER C 1 272 ? -49.436 68.658 27.490 1.00 92.89 -100 SER C CA 1
ATOM 9415 C C . SER C 1 272 ? -50.032 67.438 28.224 1.00 96.30 -100 SER C C 1
ATOM 9416 O O . SER C 1 272 ? -49.370 66.829 29.077 1.00 97.08 -100 SER C O 1
ATOM 9419 N N . PRO C 1 273 ? -51.272 67.050 27.865 1.00 98.60 -99 PRO C N 1
ATOM 9420 C CA . PRO C 1 273 ? -51.882 65.822 28.421 1.00 101.96 -99 PRO C CA 1
ATOM 9421 C C . PRO C 1 273 ? -51.404 64.550 27.694 1.00 101.58 -99 PRO C C 1
ATOM 9422 O O . PRO C 1 273 ? -52.064 63.509 27.762 1.00 104.18 -99 PRO C O 1
ATOM 9426 N N . ASN C 1 274 ? -50.267 64.659 26.993 1.00 98.37 -98 ASN C N 1
ATOM 9427 C CA . ASN C 1 274 ? -49.743 63.576 26.164 1.00 97.60 -98 ASN C CA 1
ATOM 9428 C C . ASN C 1 274 ? -48.274 63.226 26.398 1.00 95.66 -98 ASN C C 1
ATOM 9429 O O . ASN C 1 274 ? -47.600 62.771 25.490 1.00 93.98 -98 ASN C O 1
ATOM 9434 N N . LYS C 1 275 ? -47.797 63.406 27.627 1.00 96.39 -97 LYS C N 1
ATOM 9435 C CA . LYS C 1 275 ? -46.379 63.212 27.959 1.00 94.96 -97 LYS C CA 1
ATOM 9436 C C . LYS C 1 275 ? -45.910 61.782 27.778 1.00 96.07 -97 LYS C C 1
ATOM 9437 O O . LYS C 1 275 ? -44.719 61.525 27.615 1.00 94.40 -97 LYS C O 1
ATOM 9443 N N . GLU C 1 276 ? -46.853 60.850 27.842 1.00 99.19 -96 GLU C N 1
ATOM 9444 C CA . GLU C 1 276 ? -46.544 59.431 27.679 1.00 100.77 -96 GLU C CA 1
ATOM 9445 C C . GLU C 1 276 ? -46.458 59.016 26.204 1.00 99.18 -96 GLU C C 1
ATOM 9446 O O . GLU C 1 276 ? -45.557 58.269 25.803 1.00 98.51 -96 GLU C O 1
ATOM 9452 N N . LEU C 1 277 ? -47.397 59.520 25.408 1.00 98.74 -95 LEU C N 1
ATOM 9453 C CA . LEU C 1 277 ? -47.325 59.427 23.953 1.00 97.04 -95 LEU C CA 1
ATOM 9454 C C . LEU C 1 277 ? -46.039 60.053 23.375 1.00 93.42 -95 LEU C C 1
ATOM 9455 O O . LEU C 1 277 ? -45.379 59.433 22.535 1.00 92.62 -95 LEU C O 1
ATOM 9460 N N . ALA C 1 278 ? -45.701 61.267 23.828 1.00 91.42 -94 ALA C N 1
ATOM 9461 C CA . ALA C 1 278 ? -44.457 61.958 23.470 1.00 88.06 -94 ALA C CA 1
ATOM 9462 C C . ALA C 1 278 ? -43.183 61.206 23.877 1.00 88.04 -94 ALA C C 1
ATOM 9463 O O . ALA C 1 278 ? -42.199 61.226 23.149 1.00 85.95 -94 ALA C O 1
ATOM 9465 N N . LYS C 1 279 ? -43.197 60.564 25.046 1.00 90.64 -93 LYS C N 1
ATOM 9466 C CA . LYS C 1 279 ? -42.080 59.726 25.492 1.00 91.24 -93 LYS C CA 1
ATOM 9467 C C . LYS C 1 279 ? -41.916 58.457 24.620 1.00 92.07 -93 LYS C C 1
ATOM 9468 O O . LYS C 1 279 ? -40.798 58.099 24.235 1.00 91.17 -93 LYS C O 1
ATOM 9474 N N . GLU C 1 280 ? -43.021 57.807 24.277 1.00 93.93 -92 GLU C N 1
ATOM 9475 C CA . GLU C 1 280 ? -42.969 56.626 23.412 1.00 95.05 -92 GLU C CA 1
ATOM 9476 C C . GLU C 1 280 ? -42.605 56.971 21.958 1.00 92.20 -92 GLU C C 1
ATOM 9477 O O . GLU C 1 280 ? -41.940 56.198 21.265 1.00 92.11 -92 GLU C O 1
ATOM 9483 N N . PHE C 1 281 ? -43.056 58.129 21.498 1.00 90.28 -91 PHE C N 1
ATOM 9484 C CA . PHE C 1 281 ? -42.716 58.628 20.162 1.00 87.70 -91 PHE C CA 1
ATOM 9485 C C . PHE C 1 281 ? -41.208 58.881 20.006 1.00 85.20 -91 PHE C C 1
ATOM 9486 O O . PHE C 1 281 ? -40.575 58.436 19.041 1.00 84.11 -91 PHE C O 1
ATOM 9494 N N . LEU C 1 282 ? -40.653 59.593 20.975 1.00 84.36 -90 LEU C N 1
ATOM 9495 C CA . LEU C 1 282 ? -39.274 59.999 20.927 1.00 82.32 -90 LEU C CA 1
ATOM 9496 C C . LEU C 1 282 ? -38.322 58.868 21.297 1.00 83.70 -90 LEU C C 1
ATOM 9497 O O . LEU C 1 282 ? -37.184 58.860 20.870 1.00 82.42 -90 LEU C O 1
ATOM 9502 N N . GLU C 1 283 ? -38.782 57.895 22.065 1.00 86.63 -89 GLU C N 1
ATOM 9503 C CA . GLU C 1 283 ? -37.868 56.843 22.488 1.00 88.34 -89 GLU C CA 1
ATOM 9504 C C . GLU C 1 283 ? -37.832 55.661 21.530 1.00 89.55 -89 GLU C C 1
ATOM 9505 O O . GLU C 1 283 ? -36.753 55.128 21.202 1.00 89.36 -89 GLU C O 1
ATOM 9511 N N . ASN C 1 284 ? -39.015 55.277 21.055 1.00 90.84 -88 ASN C N 1
ATOM 9512 C CA . ASN C 1 284 ? -39.188 54.044 20.281 1.00 92.47 -88 ASN C CA 1
ATOM 9513 C C . ASN C 1 284 ? -39.372 54.244 18.778 1.00 90.55 -88 ASN C C 1
ATOM 9514 O O . ASN C 1 284 ? -39.366 53.287 18.018 1.00 91.64 -88 ASN C O 1
ATOM 9519 N N . TYR C 1 285 ? -39.540 55.487 18.351 1.00 88.05 -87 TYR C N 1
ATOM 9520 C CA . TYR C 1 285 ? -39.695 55.778 16.926 1.00 86.43 -87 TYR C CA 1
ATOM 9521 C C . TYR C 1 285 ? -38.623 56.736 16.395 1.00 83.23 -87 TYR C C 1
ATOM 9522 O O . TYR C 1 285 ? -37.936 56.421 15.418 1.00 82.52 -87 TYR C O 1
ATOM 9531 N N . LEU C 1 286 ? -38.475 57.899 17.028 1.00 81.60 -86 LEU C N 1
ATOM 9532 C CA . LEU C 1 286 ? -37.496 58.885 16.549 1.00 78.72 -86 LEU C CA 1
ATOM 9533 C C . LEU C 1 286 ? -36.042 58.492 16.870 1.00 78.52 -86 LEU C C 1
ATOM 9534 O O . LEU C 1 286 ? -35.208 58.399 15.967 1.00 77.55 -86 LEU C O 1
ATOM 9539 N N . LEU C 1 287 ? -35.735 58.242 18.135 1.00 79.78 -85 LEU C N 1
ATOM 9540 C CA . LEU C 1 287 ? -34.370 57.855 18.474 1.00 80.01 -85 LEU C CA 1
ATOM 9541 C C . LEU C 1 287 ? -34.051 56.379 18.160 1.00 82.28 -85 LEU C C 1
ATOM 9542 O O . LEU C 1 287 ? -33.607 55.614 19.019 1.00 84.52 -85 LEU C O 1
ATOM 9547 N N . THR C 1 288 ? -34.287 56.000 16.906 1.00 81.84 -84 THR C N 1
ATOM 9548 C CA . THR C 1 288 ? -33.878 54.710 16.358 1.00 83.71 -84 THR C CA 1
ATOM 9549 C C . THR C 1 288 ? -33.187 54.999 15.016 1.00 81.75 -84 THR C C 1
ATOM 9550 O O . THR C 1 288 ? -33.476 56.026 14.388 1.00 79.69 -84 THR C O 1
ATOM 9554 N N . ASP C 1 289 ? -32.278 54.137 14.564 1.00 82.69 -83 ASP C N 1
ATOM 9555 C CA . ASP C 1 289 ? -31.677 54.333 13.226 1.00 81.26 -83 ASP C CA 1
ATOM 9556 C C . ASP C 1 289 ? -32.751 54.622 12.175 1.00 80.36 -83 ASP C C 1
ATOM 9557 O O . ASP C 1 289 ? -32.676 55.609 11.459 1.00 77.80 -83 ASP C O 1
ATOM 9562 N N . GLU C 1 290 ? -33.756 53.749 12.144 1.00 82.75 -82 GLU C N 1
ATOM 9563 C CA . GLU C 1 290 ? -34.971 53.869 11.331 1.00 82.72 -82 GLU C CA 1
ATOM 9564 C C . GLU C 1 290 ? -35.662 55.239 11.441 1.00 80.58 -82 GLU C C 1
ATOM 9565 O O . GLU C 1 290 ? -36.168 55.767 10.438 1.00 79.54 -82 GLU C O 1
ATOM 9571 N N . GLY C 1 291 ? -35.698 55.789 12.661 1.00 80.18 -81 GLY C N 1
ATOM 9572 C CA . GLY C 1 291 ? -36.247 57.126 12.928 1.00 78.19 -81 GLY C CA 1
ATOM 9573 C C . GLY C 1 291 ? -35.344 58.282 12.500 1.00 75.46 -81 GLY C C 1
ATOM 9574 O O . GLY C 1 291 ? -35.818 59.247 11.873 1.00 73.90 -81 GLY C O 1
ATOM 9575 N N . LEU C 1 292 ? -34.053 58.202 12.838 1.00 74.75 -80 LEU C N 1
ATOM 9576 C CA . LEU C 1 292 ? -33.106 59.248 12.484 1.00 72.20 -80 LEU C CA 1
ATOM 9577 C C . LEU C 1 292 ? -32.813 59.268 10.981 1.00 71.38 -80 LEU C C 1
ATOM 9578 O O . LEU C 1 292 ? -32.711 60.333 10.350 1.00 69.52 -80 LEU C O 1
ATOM 9583 N N . GLU C 1 293 ? -32.698 58.082 10.410 1.00 72.98 -79 GLU C N 1
ATOM 9584 C CA . GLU C 1 293 ? -32.389 57.950 9.011 1.00 72.48 -79 GLU C CA 1
ATOM 9585 C C . GLU C 1 293 ? -33.475 58.636 8.175 1.00 71.67 -79 GLU C C 1
ATOM 9586 O O . GLU C 1 293 ? -33.166 59.381 7.229 1.00 70.18 -79 GLU C O 1
ATOM 9592 N N . ALA C 1 294 ? -34.738 58.427 8.537 1.00 72.72 -78 ALA C N 1
ATOM 9593 C CA . ALA C 1 294 ? -35.830 59.107 7.826 1.00 72.20 -78 ALA C CA 1
ATOM 9594 C C . ALA C 1 294 ? -35.691 60.638 7.847 1.00 69.66 -78 ALA C C 1
ATOM 9595 O O . ALA C 1 294 ? -36.038 61.299 6.880 1.00 68.84 -78 ALA C O 1
ATOM 9597 N N . VAL C 1 295 ? -35.171 61.189 8.940 1.00 68.64 -77 VAL C N 1
ATOM 9598 C CA . VAL C 1 295 ? -35.003 62.630 9.067 1.00 66.58 -77 VAL C CA 1
ATOM 9599 C C . VAL C 1 295 ? -33.747 63.060 8.330 1.00 64.86 -77 VAL C C 1
ATOM 9600 O O . VAL C 1 295 ? -33.746 64.044 7.596 1.00 62.98 -77 VAL C O 1
ATOM 9604 N N . ASN C 1 296 ? -32.674 62.310 8.536 1.00 65.44 -76 ASN C N 1
ATOM 9605 C CA . ASN C 1 296 ? -31.385 62.654 7.935 1.00 64.31 -76 ASN C CA 1
ATOM 9606 C C . ASN C 1 296 ? -31.426 62.651 6.405 1.00 63.90 -76 ASN C C 1
ATOM 9607 O O . ASN C 1 296 ? -30.757 63.441 5.748 1.00 62.55 -76 ASN C O 1
ATOM 9612 N N . LYS C 1 297 ? -32.233 61.765 5.847 1.00 65.51 -75 LYS C N 1
ATOM 9613 C CA . LYS C 1 297 ? -32.359 61.662 4.404 1.00 65.64 -75 LYS C CA 1
ATOM 9614 C C . LYS C 1 297 ? -33.273 62.745 3.859 1.00 64.72 -75 LYS C C 1
ATOM 9615 O O . LYS C 1 297 ? -33.558 62.789 2.658 1.00 65.00 -75 LYS C O 1
ATOM 9621 N N . ASP C 1 298 ? -33.723 63.628 4.744 1.00 63.74 -74 ASP C N 1
ATOM 9622 C CA . ASP C 1 298 ? -34.485 64.785 4.326 1.00 62.72 -74 ASP C CA 1
ATOM 9623 C C . ASP C 1 298 ? -33.532 65.987 4.389 1.00 60.57 -74 ASP C C 1
ATOM 9624 O O . ASP C 1 298 ? -33.243 66.586 3.365 1.00 60.03 -74 ASP C O 1
ATOM 9629 N N . LYS C 1 299 ? -33.027 66.305 5.578 1.00 59.94 -73 LYS C N 1
ATOM 9630 C CA . LYS C 1 299 ? -31.953 67.291 5.761 1.00 58.29 -73 LYS C CA 1
ATOM 9631 C C . LYS C 1 299 ? -31.003 66.713 6.769 1.00 58.48 -73 LYS C C 1
ATOM 9632 O O . LYS C 1 299 ? -31.417 66.390 7.868 1.00 59.54 -73 LYS C O 1
ATOM 9638 N N . PRO C 1 300 ? -29.731 66.575 6.407 1.00 58.05 -72 PRO C N 1
ATOM 9639 C CA . PRO C 1 300 ? -28.761 65.977 7.323 1.00 58.81 -72 PRO C CA 1
ATOM 9640 C C . PRO C 1 300 ? -28.708 66.637 8.711 1.00 58.49 -72 PRO C C 1
ATOM 9641 O O . PRO C 1 300 ? -28.644 67.852 8.846 1.00 57.21 -72 PRO C O 1
ATOM 9645 N N . LEU C 1 301 ? -28.747 65.813 9.742 1.00 60.06 -71 LEU C N 1
ATOM 9646 C CA . LEU C 1 301 ? -28.741 66.300 11.116 1.00 59.89 -71 LEU C CA 1
ATOM 9647 C C . LEU C 1 301 ? -27.365 66.765 11.618 1.00 59.13 -71 LEU C C 1
ATOM 9648 O O . LEU C 1 301 ? -27.275 67.504 12.577 1.00 59.01 -71 LEU C O 1
ATOM 9653 N N . GLY C 1 302 ? -26.292 66.353 10.982 1.00 59.08 -70 GLY C N 1
ATOM 9654 C CA . GLY C 1 302 ? -24.996 66.651 11.545 1.00 59.08 -70 GLY C CA 1
ATOM 9655 C C . GLY C 1 302 ? -24.621 65.390 12.258 1.00 61.40 -70 GLY C C 1
ATOM 9656 O O . GLY C 1 302 ? -25.040 64.315 11.813 1.00 62.66 -70 GLY C O 1
ATOM 9657 N N . ALA C 1 303 ? -23.863 65.513 13.358 1.00 61.96 -69 ALA C N 1
ATOM 9658 C CA . ALA C 1 303 ? -23.434 64.359 14.168 1.00 64.16 -69 ALA C CA 1
ATOM 9659 C C . ALA C 1 303 ? -24.522 63.934 15.128 1.00 65.25 -69 ALA C C 1
ATOM 9660 O O . ALA C 1 303 ? -24.756 64.577 16.141 1.00 65.51 -69 ALA C O 1
ATOM 9662 N N . VAL C 1 304 ? -25.200 62.853 14.813 1.00 66.40 -68 VAL C N 1
ATOM 9663 C CA . VAL C 1 304 ? -26.325 62.432 15.635 1.00 67.76 -68 VAL C CA 1
ATOM 9664 C C . VAL C 1 304 ? -25.925 61.968 17.061 1.00 69.70 -68 VAL C C 1
ATOM 9665 O O . VAL C 1 304 ? -24.806 61.511 17.299 1.00 70.78 -68 VAL C O 1
ATOM 9669 N N . ALA C 1 305 ? -26.858 62.103 17.999 1.00 70.21 -67 ALA C N 1
ATOM 9670 C CA . ALA C 1 305 ? -26.645 61.696 19.388 1.00 72.35 -67 ALA C CA 1
ATOM 9671 C C . ALA C 1 305 ? -26.773 60.192 19.637 1.00 75.16 -67 ALA C C 1
ATOM 9672 O O . ALA C 1 305 ? -26.318 59.704 20.679 1.00 77.43 -67 ALA C O 1
ATOM 9674 N N . LEU C 1 306 ? -27.396 59.464 18.710 1.00 75.38 -66 LEU C N 1
ATOM 9675 C CA . LEU C 1 306 ? -27.592 58.018 18.857 1.00 77.99 -66 LEU C CA 1
ATOM 9676 C C . LEU C 1 306 ? -26.319 57.246 18.476 1.00 79.06 -66 LEU C C 1
ATOM 9677 O O . LEU C 1 306 ? -25.884 57.268 17.333 1.00 77.83 -66 LEU C O 1
ATOM 9682 N N . LYS C 1 307 ? -25.731 56.573 19.454 1.00 81.51 -65 LYS C N 1
ATOM 9683 C CA . LYS C 1 307 ? -24.443 55.915 19.283 1.00 83.14 -65 LYS C CA 1
ATOM 9684 C C . LYS C 1 307 ? -24.355 54.998 18.052 1.00 83.90 -65 LYS C C 1
ATOM 9685 O O . LYS C 1 307 ? -23.373 55.063 17.288 1.00 83.44 -65 LYS C O 1
ATOM 9691 N N . SER C 1 308 ? -25.378 54.163 17.858 1.00 85.03 -64 SER C N 1
ATOM 9692 C CA . SER C 1 308 ? -25.355 53.139 16.803 1.00 86.19 -64 SER C CA 1
ATOM 9693 C C . SER C 1 308 ? -25.452 53.658 15.342 1.00 83.85 -64 SER C C 1
ATOM 9694 O O . SER C 1 308 ? -24.887 53.049 14.419 1.00 84.61 -64 SER C O 1
ATOM 9697 N N . TYR C 1 309 ? -26.160 54.764 15.136 1.00 81.19 -63 TYR C N 1
ATOM 9698 C CA . TYR C 1 309 ? -26.289 55.377 13.804 1.00 78.92 -63 TYR C CA 1
ATOM 9699 C C . TYR C 1 309 ? -25.135 56.354 13.510 1.00 76.89 -63 TYR C C 1
ATOM 9700 O O . TYR C 1 309 ? -24.757 56.532 12.352 1.00 76.07 -63 TYR C O 1
ATOM 9709 N N . GLU C 1 310 ? -24.568 56.965 14.548 1.00 76.46 -62 GLU C N 1
ATOM 9710 C CA . GLU C 1 310 ? -23.438 57.874 14.365 1.00 74.93 -62 GLU C CA 1
ATOM 9711 C C . GLU C 1 310 ? -22.205 57.141 13.855 1.00 76.35 -62 GLU C C 1
ATOM 9712 O O . GLU C 1 310 ? -21.398 57.727 13.152 1.00 75.14 -62 GLU C O 1
ATOM 9718 N N . GLU C 1 311 ? -22.080 55.861 14.199 1.00 79.26 -61 GLU C N 1
ATOM 9719 C CA . GLU C 1 311 ? -21.012 54.997 13.652 1.00 81.25 -61 GLU C CA 1
ATOM 9720 C C . GLU C 1 311 ? -20.918 55.009 12.101 1.00 80.30 -61 GLU C C 1
ATOM 9721 O O . GLU C 1 311 ? -19.819 55.069 11.528 1.00 80.49 -61 GLU C O 1
ATOM 9727 N N . GLU C 1 312 ? -22.071 54.939 11.431 1.00 79.48 -60 GLU C N 1
ATOM 9728 C CA . GLU C 1 312 ? -22.115 54.997 9.973 1.00 78.42 -60 GLU C CA 1
ATOM 9729 C C . GLU C 1 312 ? -21.792 56.444 9.535 1.00 75.69 -60 GLU C C 1
ATOM 9730 O O . GLU C 1 312 ? -20.798 56.662 8.821 1.00 75.49 -60 GLU C O 1
ATOM 9736 N N . LEU C 1 313 ? -22.568 57.429 10.017 1.00 73.64 -59 LEU C N 1
ATOM 9737 C CA . LEU C 1 313 ? -22.394 58.843 9.607 1.00 70.85 -59 LEU C CA 1
ATOM 9738 C C . LEU C 1 313 ? -20.994 59.422 9.856 1.00 70.53 -59 LEU C C 1
ATOM 9739 O O . LEU C 1 313 ? -20.573 60.385 9.212 1.00 68.80 -59 LEU C O 1
ATOM 9744 N N . ALA C 1 314 ? -20.276 58.840 10.801 1.00 72.53 -58 ALA C N 1
ATOM 9745 C CA . ALA C 1 314 ? -18.939 59.315 11.137 1.00 72.55 -58 ALA C CA 1
ATOM 9746 C C . ALA C 1 314 ? -18.010 59.238 9.924 1.00 72.67 -58 ALA C C 1
ATOM 9747 O O . ALA C 1 314 ? -17.073 60.041 9.815 1.00 71.88 -58 ALA C O 1
ATOM 9749 N N . LYS C 1 315 ? -18.281 58.292 9.015 1.00 73.64 -57 LYS C N 1
ATOM 9750 C CA . LYS C 1 315 ? -17.393 58.046 7.868 1.00 74.23 -57 LYS C CA 1
ATOM 9751 C C . LYS C 1 315 ? -17.480 59.091 6.745 1.00 72.01 -57 LYS C C 1
ATOM 9752 O O . LYS C 1 315 ? -16.715 59.031 5.788 1.00 72.52 -57 LYS C O 1
ATOM 9758 N N . ASP C 1 316 ? -18.394 60.048 6.870 1.00 69.53 -56 ASP C N 1
ATOM 9759 C CA . ASP C 1 316 ? -18.627 61.021 5.831 1.00 67.31 -56 ASP C CA 1
ATOM 9760 C C . ASP C 1 316 ? -17.666 62.184 6.037 1.00 66.33 -56 ASP C C 1
ATOM 9761 O O . ASP C 1 316 ? -17.660 62.814 7.103 1.00 65.68 -56 ASP C O 1
ATOM 9766 N N . PRO C 1 317 ? -16.827 62.468 5.024 1.00 66.35 -55 PRO C N 1
ATOM 9767 C CA . PRO C 1 317 ? -15.965 63.649 5.098 1.00 65.19 -55 PRO C CA 1
ATOM 9768 C C . PRO C 1 317 ? -16.695 64.912 5.608 1.00 63.14 -55 PRO C C 1
ATOM 9769 O O . PRO C 1 317 ? -16.163 65.625 6.466 1.00 63.05 -55 PRO C O 1
ATOM 9773 N N . ARG C 1 318 ? -17.889 65.193 5.088 1.00 61.75 -54 ARG C N 1
ATOM 9774 C CA . ARG C 1 318 ? -18.674 66.323 5.573 1.00 59.79 -54 ARG C CA 1
ATOM 9775 C C . ARG C 1 318 ? -18.898 66.232 7.100 1.00 60.27 -54 ARG C C 1
ATOM 9776 O O . ARG C 1 318 ? -18.711 67.238 7.801 1.00 59.21 -54 ARG C O 1
ATOM 9784 N N . ILE C 1 319 ? -19.272 65.043 7.611 1.00 61.62 -53 ILE C N 1
ATOM 9785 C CA . ILE C 1 319 ? -19.492 64.866 9.061 1.00 62.11 -53 ILE C CA 1
ATOM 9786 C C . ILE C 1 319 ? -18.185 65.007 9.838 1.00 62.94 -53 ILE C C 1
ATOM 9787 O O . ILE C 1 319 ? -18.161 65.541 10.945 1.00 62.79 -53 ILE C O 1
ATOM 9792 N N . ALA C 1 320 ? -17.094 64.574 9.230 1.00 63.99 -52 ALA C N 1
ATOM 9793 C CA . ALA C 1 320 ? -15.784 64.776 9.824 1.00 65.05 -52 ALA C CA 1
ATOM 9794 C C . ALA C 1 320 ? -15.496 66.264 9.980 1.00 63.35 -52 ALA C C 1
ATOM 9795 O O . ALA C 1 320 ? -14.979 66.703 11.001 1.00 63.66 -52 ALA C O 1
ATOM 9797 N N . ALA C 1 321 ? -15.851 67.042 8.971 1.00 61.48 -51 ALA C N 1
ATOM 9798 C CA . ALA C 1 321 ? -15.532 68.440 8.993 1.00 60.13 -51 ALA C CA 1
ATOM 9799 C C . ALA C 1 321 ? -16.430 69.196 10.005 1.00 59.16 -51 ALA C C 1
ATOM 9800 O O . ALA C 1 321 ? -15.968 70.097 10.748 1.00 58.58 -51 ALA C O 1
ATOM 9802 N N . THR C 1 322 ? -17.701 68.807 10.054 1.00 58.74 -50 THR C N 1
ATOM 9803 C CA . THR C 1 322 ? -18.609 69.340 11.055 1.00 57.95 -50 THR C CA 1
ATOM 9804 C C . THR C 1 322 ? -17.936 69.169 12.416 1.00 59.57 -50 THR C C 1
ATOM 9805 O O . THR C 1 322 ? -17.840 70.144 13.185 1.00 59.04 -50 THR C O 1
ATOM 9809 N N . MET C 1 323 ? -17.444 67.946 12.692 1.00 61.60 -49 MET C N 1
ATOM 9810 C CA . MET C 1 323 ? -16.838 67.587 14.003 1.00 63.18 -49 MET C CA 1
ATOM 9811 C C . MET C 1 323 ? -15.556 68.356 14.275 1.00 63.45 -49 MET C C 1
ATOM 9812 O O . MET C 1 323 ? -15.284 68.699 15.420 1.00 64.04 -49 MET C O 1
ATOM 9817 N N . GLU C 1 324 ? -14.799 68.654 13.215 1.00 62.96 -48 GLU C N 1
ATOM 9818 C CA . GLU C 1 324 ? -13.526 69.345 13.363 1.00 63.41 -48 GLU C CA 1
ATOM 9819 C C . GLU C 1 324 ? -13.765 70.770 13.831 1.00 61.85 -48 GLU C C 1
ATOM 9820 O O . GLU C 1 324 ? -13.106 71.222 14.751 1.00 62.86 -48 GLU C O 1
ATOM 9826 N N . ASN C 1 325 ? -14.713 71.458 13.195 1.00 60.01 -47 ASN C N 1
ATOM 9827 C CA . ASN C 1 325 ? -15.133 72.815 13.578 1.00 58.25 -47 ASN C CA 1
ATOM 9828 C C . ASN C 1 325 ? -15.755 72.811 14.958 1.00 58.64 -47 ASN C C 1
ATOM 9829 O O . ASN C 1 325 ? -15.526 73.718 15.736 1.00 58.76 -47 ASN C O 1
ATOM 9834 N N . ALA C 1 326 ? -16.539 71.778 15.248 1.00 59.20 -46 ALA C N 1
ATOM 9835 C CA . ALA C 1 326 ? -17.136 71.567 16.564 1.00 60.06 -46 ALA C CA 1
ATOM 9836 C C . ALA C 1 326 ? -16.126 71.573 17.713 1.00 61.95 -46 ALA C C 1
ATOM 9837 O O . ALA C 1 326 ? -16.362 72.159 18.769 1.00 62.27 -46 ALA C O 1
ATOM 9839 N N . GLN C 1 327 ? -15.004 70.898 17.488 1.00 63.66 -45 GLN C N 1
ATOM 9840 C CA . GLN C 1 327 ? -13.874 70.804 18.427 1.00 65.69 -45 GLN C CA 1
ATOM 9841 C C . GLN C 1 327 ? -13.270 72.183 18.705 1.00 65.01 -45 GLN C C 1
ATOM 9842 O O . GLN C 1 327 ? -12.829 72.457 19.814 1.00 66.38 -45 GLN C O 1
ATOM 9848 N N . LYS C 1 328 ? -13.235 73.031 17.684 1.00 63.19 -44 LYS C N 1
ATOM 9849 C CA . LYS C 1 328 ? -12.487 74.290 17.749 1.00 62.91 -44 LYS C CA 1
ATOM 9850 C C . LYS C 1 328 ? -13.369 75.361 18.340 1.00 61.66 -44 LYS C C 1
ATOM 9851 O O . LYS C 1 328 ? -12.886 76.381 18.819 1.00 61.91 -44 LYS C O 1
ATOM 9857 N N . GLY C 1 329 ? -14.674 75.113 18.300 1.00 60.62 -43 GLY C N 1
ATOM 9858 C CA . GLY C 1 329 ? -15.634 75.983 18.935 1.00 59.46 -43 GLY C CA 1
ATOM 9859 C C . GLY C 1 329 ? -15.884 75.477 20.318 1.00 61.15 -43 GLY C C 1
ATOM 9860 O O . GLY C 1 329 ? -15.010 74.828 20.922 1.00 63.31 -43 GLY C O 1
ATOM 9861 N N . GLU C 1 330 ? -17.105 75.720 20.785 1.00 60.40 -42 GLU C N 1
ATOM 9862 C CA . GLU C 1 330 ? -17.488 75.547 22.172 1.00 61.62 -42 GLU C CA 1
ATOM 9863 C C . GLU C 1 330 ? -18.969 75.225 22.208 1.00 61.05 -42 GLU C C 1
ATOM 9864 O O . GLU C 1 330 ? -19.749 75.840 21.462 1.00 59.47 -42 GLU C O 1
ATOM 9870 N N . ILE C 1 331 ? -19.381 74.282 23.052 1.00 62.52 -41 ILE C N 1
ATOM 9871 C CA . ILE C 1 331 ? -20.822 74.036 23.212 1.00 62.32 -41 ILE C CA 1
ATOM 9872 C C . ILE C 1 331 ? -21.521 75.246 23.852 1.00 61.68 -41 ILE C C 1
ATOM 9873 O O . ILE C 1 331 ? -21.047 75.823 24.816 1.00 62.56 -41 ILE C O 1
ATOM 9878 N N . MET C 1 332 ? -22.652 75.639 23.305 1.00 60.20 -40 MET C N 1
ATOM 9879 C CA . MET C 1 332 ? -23.366 76.762 23.872 1.00 60.07 -40 MET C CA 1
ATOM 9880 C C . MET C 1 332 ? -23.745 76.507 25.330 1.00 62.20 -40 MET C C 1
ATOM 9881 O O . MET C 1 332 ? -24.155 75.398 25.692 1.00 63.57 -40 MET C O 1
ATOM 9886 N N . PRO C 1 333 ? -23.625 77.536 26.173 1.00 62.54 -39 PRO C N 1
ATOM 9887 C CA . PRO C 1 333 ? -24.271 77.461 27.475 1.00 64.30 -39 PRO C CA 1
ATOM 9888 C C . PRO C 1 333 ? -25.796 77.296 27.300 1.00 64.01 -39 PRO C C 1
ATOM 9889 O O . PRO C 1 333 ? -26.343 77.800 26.306 1.00 62.29 -39 PRO C O 1
ATOM 9893 N N . ASN C 1 334 ? -26.486 76.617 28.222 1.00 65.65 -38 ASN C N 1
ATOM 9894 C CA . ASN C 1 334 ? -27.953 76.554 28.106 1.00 65.65 -38 ASN C CA 1
ATOM 9895 C C . ASN C 1 334 ? -28.723 77.444 29.106 1.00 66.89 -38 ASN C C 1
ATOM 9896 O O . ASN C 1 334 ? -29.955 77.347 29.227 1.00 67.63 -38 ASN C O 1
ATOM 9901 N N . ILE C 1 335 ? -27.992 78.315 29.802 1.00 66.99 -37 ILE C N 1
ATOM 9902 C CA . ILE C 1 335 ? -28.551 79.143 30.855 1.00 68.13 -37 ILE C CA 1
ATOM 9903 C C . ILE C 1 335 ? -29.578 80.136 30.309 1.00 67.07 -37 ILE C C 1
ATOM 9904 O O . ILE C 1 335 ? -29.634 80.386 29.109 1.00 65.08 -37 ILE C O 1
ATOM 9909 N N . PRO C 1 336 ? -30.423 80.687 31.192 1.00 68.52 -36 PRO C N 1
ATOM 9910 C CA . PRO C 1 336 ? -31.514 81.493 30.666 1.00 67.86 -36 PRO C CA 1
ATOM 9911 C C . PRO C 1 336 ? -31.061 82.808 30.032 1.00 66.19 -36 PRO C C 1
ATOM 9912 O O . PRO C 1 336 ? -31.724 83.320 29.131 1.00 65.27 -36 PRO C O 1
ATOM 9916 N N . GLN C 1 337 ? -29.940 83.346 30.485 1.00 66.37 -35 GLN C N 1
ATOM 9917 C CA . GLN C 1 337 ? -29.408 84.612 29.951 1.00 65.04 -35 GLN C CA 1
ATOM 9918 C C . GLN C 1 337 ? -28.988 84.522 28.480 1.00 62.87 -35 GLN C C 1
ATOM 9919 O O . GLN C 1 337 ? -28.617 85.534 27.897 1.00 61.77 -35 GLN C O 1
ATOM 9925 N N . MET C 1 338 ? -29.044 83.315 27.899 1.00 62.22 -34 MET C N 1
ATOM 9926 C CA . MET C 1 338 ? -28.723 83.096 26.504 1.00 60.35 -34 MET C CA 1
ATOM 9927 C C . MET C 1 338 ? -29.639 83.879 25.581 1.00 59.44 -34 MET C C 1
ATOM 9928 O O . MET C 1 338 ? -29.226 84.328 24.505 1.00 58.11 -34 MET C O 1
ATOM 9933 N N . SER C 1 339 ? -30.887 84.024 25.996 1.00 60.29 -33 SER C N 1
ATOM 9934 C CA . SER C 1 339 ? -31.851 84.818 25.267 1.00 59.90 -33 SER C CA 1
ATOM 9935 C C . SER C 1 339 ? -31.339 86.244 25.047 1.00 59.26 -33 SER C C 1
ATOM 9936 O O . SER C 1 339 ? -31.283 86.725 23.913 1.00 57.92 -33 SER C O 1
ATOM 9939 N N . ALA C 1 340 ? -30.978 86.895 26.155 1.00 60.40 -32 ALA C N 1
ATOM 9940 C CA . ALA C 1 340 ? -30.477 88.265 26.184 1.00 60.16 -32 ALA C CA 1
ATOM 9941 C C . ALA C 1 340 ? -29.116 88.427 25.436 1.00 58.60 -32 ALA C C 1
ATOM 9942 O O . ALA C 1 340 ? -28.871 89.420 24.755 1.00 57.48 -32 ALA C O 1
ATOM 9944 N N . PHE C 1 341 ? -28.254 87.431 25.561 1.00 58.43 -31 PHE C N 1
ATOM 9945 C CA . PHE C 1 341 ? -26.990 87.427 24.852 1.00 57.19 -31 PHE C CA 1
ATOM 9946 C C . PHE C 1 341 ? -27.180 87.434 23.364 1.00 55.58 -31 PHE C C 1
ATOM 9947 O O . PHE C 1 341 ? -26.530 88.222 22.672 1.00 55.08 -31 PHE C O 1
ATOM 9955 N N . TRP C 1 342 ? -28.052 86.562 22.863 1.00 55.20 -30 TRP C N 1
ATOM 9956 C CA . TRP C 1 342 ? -28.256 86.465 21.427 1.00 53.72 -30 TRP C CA 1
ATOM 9957 C C . TRP C 1 342 ? -28.881 87.709 20.854 1.00 53.45 -30 TRP C C 1
ATOM 9958 O O . TRP C 1 342 ? -28.420 88.193 19.836 1.00 52.44 -30 TRP C O 1
ATOM 9969 N N . TYR C 1 343 ? -29.906 88.234 21.527 1.00 54.49 -29 TYR C N 1
ATOM 9970 C CA . TYR C 1 343 ? -30.563 89.452 21.121 1.00 54.59 -29 TYR C CA 1
ATOM 9971 C C . TYR C 1 343 ? -29.581 90.638 21.083 1.00 54.58 -29 TYR C C 1
ATOM 9972 O O . TYR C 1 343 ? -29.657 91.479 20.175 1.00 54.12 -29 TYR C O 1
ATOM 9981 N N . ALA C 1 344 ? -28.659 90.695 22.050 1.00 54.79 -28 ALA C N 1
ATOM 9982 C CA . ALA C 1 344 ? -27.716 91.777 22.120 1.00 54.78 -28 ALA C CA 1
ATOM 9983 C C . ALA C 1 344 ? -26.724 91.748 20.958 1.00 53.69 -28 ALA C C 1
ATOM 9984 O O . ALA C 1 344 ? -26.450 92.773 20.343 1.00 53.34 -28 ALA C O 1
ATOM 9986 N N . VAL C 1 345 ? -26.192 90.572 20.657 1.00 52.97 -27 VAL C N 1
ATOM 9987 C CA . VAL C 1 345 ? -25.250 90.401 19.556 1.00 51.84 -27 VAL C CA 1
ATOM 9988 C C . VAL C 1 345 ? -25.895 90.554 18.159 1.00 50.89 -27 VAL C C 1
ATOM 9989 O O . VAL C 1 345 ? -25.305 91.131 17.258 1.00 50.15 -27 VAL C O 1
ATOM 9993 N N . ARG C 1 346 ? -27.119 90.044 17.993 1.00 51.18 -26 ARG C N 1
ATOM 9994 C CA . ARG C 1 346 ? -27.949 90.329 16.809 1.00 50.69 -26 ARG C CA 1
ATOM 9995 C C . ARG C 1 346 ? -28.045 91.824 16.545 1.00 51.05 -26 ARG C C 1
ATOM 9996 O O . ARG C 1 346 ? -27.733 92.278 15.473 1.00 50.76 -26 ARG C O 1
ATOM 10004 N N . THR C 1 347 ? -28.440 92.588 17.546 1.00 52.10 -25 THR C N 1
ATOM 10005 C CA . THR C 1 347 ? -28.453 94.036 17.430 1.00 52.67 -25 THR C CA 1
ATOM 10006 C C . THR C 1 347 ? -27.098 94.629 17.036 1.00 52.04 -25 THR C C 1
ATOM 10007 O O . THR C 1 347 ? -27.023 95.451 16.142 1.00 52.08 -25 THR C O 1
ATOM 10011 N N . ALA C 1 348 ? -26.042 94.218 17.716 1.00 51.80 -24 ALA C N 1
ATOM 10012 C CA . ALA C 1 348 ? -24.763 94.822 17.543 1.00 51.72 -24 ALA C CA 1
ATOM 10013 C C . ALA C 1 348 ? -24.291 94.609 16.133 1.00 50.93 -24 ALA C C 1
ATOM 10014 O O . ALA C 1 348 ? -23.883 95.540 15.464 1.00 50.72 -24 ALA C O 1
ATOM 10016 N N . VAL C 1 349 ? -24.370 93.367 15.678 1.00 50.28 -23 VAL C N 1
ATOM 10017 C CA . VAL C 1 349 ? -23.892 93.033 14.369 1.00 49.48 -23 VAL C CA 1
ATOM 10018 C C . VAL C 1 349 ? -24.672 93.813 13.300 1.00 49.57 -23 VAL C C 1
ATOM 10019 O O . VAL C 1 349 ? -24.072 94.386 12.381 1.00 49.57 -23 VAL C O 1
ATOM 10023 N N . ILE C 1 350 ? -25.989 93.865 13.405 1.00 49.51 -22 ILE C N 1
ATOM 10024 C CA . ILE C 1 350 ? -26.728 94.563 12.361 1.00 50.09 -22 ILE C CA 1
ATOM 10025 C C . ILE C 1 350 ? -26.426 96.077 12.321 1.00 51.18 -22 ILE C C 1
ATOM 10026 O O . ILE C 1 350 ? -26.257 96.659 11.232 1.00 51.20 -22 ILE C O 1
ATOM 10031 N N . ASN C 1 351 ? -26.375 96.699 13.498 1.00 51.67 -21 ASN C N 1
ATOM 10032 C CA . ASN C 1 351 ? -26.042 98.091 13.603 1.00 52.56 -21 ASN C CA 1
ATOM 10033 C C . ASN C 1 351 ? -24.694 98.437 13.011 1.00 52.39 -21 ASN C C 1
ATOM 10034 O O . ASN C 1 351 ? -24.559 99.458 12.337 1.00 53.23 -21 ASN C O 1
ATOM 10039 N N . ALA C 1 352 ? -23.698 97.610 13.307 1.00 51.61 -20 ALA C N 1
ATOM 10040 C CA . ALA C 1 352 ? -22.329 97.822 12.868 1.00 51.48 -20 ALA C CA 1
ATOM 10041 C C . ALA C 1 352 ? -22.290 97.647 11.386 1.00 51.00 -20 ALA C C 1
ATOM 10042 O O . ALA C 1 352 ? -21.680 98.422 10.692 1.00 51.49 -20 ALA C O 1
ATOM 10044 N N . ALA C 1 353 ? -22.994 96.625 10.925 1.00 50.47 -19 ALA C N 1
ATOM 10045 C CA . ALA C 1 353 ? -23.143 96.286 9.525 1.00 50.04 -19 ALA C CA 1
ATOM 10046 C C . ALA C 1 353 ? -23.792 97.373 8.659 1.00 50.82 -19 ALA C C 1
ATOM 10047 O O . ALA C 1 353 ? -23.336 97.648 7.561 1.00 51.42 -19 ALA C O 1
ATOM 10049 N N . SER C 1 354 ? -24.865 97.982 9.131 1.00 51.38 -18 SER C N 1
ATOM 10050 C CA . SER C 1 354 ? -25.599 98.929 8.310 1.00 52.07 -18 SER C CA 1
ATOM 10051 C C . SER C 1 354 ? -24.951 100.279 8.355 1.00 53.28 -18 SER C C 1
ATOM 10052 O O . SER C 1 354 ? -25.339 101.162 7.609 1.00 54.32 -18 SER C O 1
ATOM 10055 N N . GLY C 1 355 ? -23.985 100.447 9.259 1.00 53.44 -17 GLY C N 1
ATOM 10056 C CA . GLY C 1 355 ? -23.332 101.728 9.485 1.00 54.41 -17 GLY C CA 1
ATOM 10057 C C . GLY C 1 355 ? -23.994 102.587 10.532 1.00 55.62 -17 GLY C C 1
ATOM 10058 O O . GLY C 1 355 ? -23.537 103.694 10.788 1.00 57.09 -17 GLY C O 1
ATOM 10059 N N . ARG C 1 356 ? -25.068 102.101 11.152 1.00 55.58 -16 ARG C N 1
ATOM 10060 C CA . ARG C 1 356 ? -25.768 102.881 12.194 1.00 56.74 -16 ARG C CA 1
ATOM 10061 C C . ARG C 1 356 ? -24.881 103.224 13.396 1.00 57.39 -16 ARG C C 1
ATOM 10062 O O . ARG C 1 356 ? -25.061 104.266 14.008 1.00 59.02 -16 ARG C O 1
ATOM 10070 N N . GLN C 1 357 ? -23.965 102.331 13.763 1.00 56.36 -15 GLN C N 1
ATOM 10071 C CA . GLN C 1 357 ? -23.069 102.536 14.887 1.00 56.69 -15 GLN C CA 1
ATOM 10072 C C . GLN C 1 357 ? -21.746 101.923 14.485 1.00 56.06 -15 GLN C C 1
ATOM 10073 O O . GLN C 1 357 ? -21.716 100.924 13.770 1.00 54.95 -15 GLN C O 1
ATOM 10079 N N . THR C 1 358 ? -20.654 102.497 14.970 1.00 56.94 -14 THR C N 1
ATOM 10080 C CA . THR C 1 358 ? -19.335 101.921 14.814 1.00 56.51 -14 THR C CA 1
ATOM 10081 C C . THR C 1 358 ? -19.280 100.622 15.584 1.00 55.64 -14 THR C C 1
ATOM 10082 O O . THR C 1 358 ? -20.141 100.342 16.413 1.00 55.59 -14 THR C O 1
ATOM 10086 N N . VAL C 1 359 ? -18.243 99.849 15.304 1.00 55.22 -13 VAL C N 1
ATOM 10087 C CA . VAL C 1 359 ? -17.924 98.642 16.054 1.00 54.98 -13 VAL C CA 1
ATOM 10088 C C . VAL C 1 359 ? -17.862 98.858 17.594 1.00 56.09 -13 VAL C C 1
ATOM 10089 O O . VAL C 1 359 ? -18.527 98.135 18.344 1.00 55.70 -13 VAL C O 1
ATOM 10093 N N . ASP C 1 360 ? -17.109 99.860 18.050 1.00 57.46 -12 ASP C N 1
ATOM 10094 C CA . ASP C 1 360 ? -17.066 100.224 19.484 1.00 58.95 -12 ASP C CA 1
ATOM 10095 C C . ASP C 1 360 ? -18.445 100.423 20.151 1.00 59.01 -12 ASP C C 1
ATOM 10096 O O . ASP C 1 360 ? -18.773 99.759 21.135 1.00 59.05 -12 ASP C O 1
ATOM 10101 N N . GLU C 1 361 ? -19.235 101.337 19.589 1.00 59.08 -11 GLU C N 1
ATOM 10102 C CA . GLU C 1 361 ? -20.564 101.686 20.078 1.00 59.47 -11 GLU C CA 1
ATOM 10103 C C . GLU C 1 361 ? -21.479 100.449 20.181 1.00 58.30 -11 GLU C C 1
ATOM 10104 O O . GLU C 1 361 ? -22.160 100.236 21.216 1.00 58.60 -11 GLU C O 1
ATOM 10110 N N . ALA C 1 362 ? -21.492 99.661 19.100 1.00 56.48 -10 ALA C N 1
ATOM 10111 C CA . ALA C 1 362 ? -22.387 98.520 18.972 1.00 55.39 -10 ALA C CA 1
ATOM 10112 C C . ALA C 1 362 ? -22.068 97.488 20.015 1.00 55.56 -10 ALA C C 1
ATOM 10113 O O . ALA C 1 362 ? -22.940 97.041 20.761 1.00 56.06 -10 ALA C O 1
ATOM 10115 N N . LEU C 1 363 ? -20.798 97.140 20.098 1.00 55.75 -9 LEU C N 1
ATOM 10116 C CA . LEU C 1 363 ? -20.344 96.132 21.033 1.00 55.97 -9 LEU C CA 1
ATOM 10117 C C . LEU C 1 363 ? -20.435 96.561 22.490 1.00 57.55 -9 LEU C C 1
ATOM 10118 O O . LEU C 1 363 ? -20.667 95.722 23.357 1.00 57.85 -9 LEU C O 1
ATOM 10123 N N . LYS C 1 364 ? -20.265 97.855 22.752 1.00 58.54 -8 LYS C N 1
ATOM 10124 C CA . LYS C 1 364 ? -20.500 98.391 24.089 1.00 60.38 -8 LYS C CA 1
ATOM 10125 C C . LYS C 1 364 ? -21.951 98.229 24.537 1.00 60.49 -8 LYS C C 1
ATOM 10126 O O . LYS C 1 364 ? -22.218 97.811 25.658 1.00 60.99 -8 LYS C O 1
ATOM 10132 N N . ASP C 1 365 ? -22.882 98.553 23.641 1.00 59.72 -7 ASP C N 1
ATOM 10133 C CA . ASP C 1 365 ? -24.290 98.368 23.933 1.00 59.85 -7 ASP C CA 1
ATOM 10134 C C . ASP C 1 365 ? -24.643 96.896 24.189 1.00 59.10 -7 ASP C C 1
ATOM 10135 O O . ASP C 1 365 ? -25.426 96.577 25.088 1.00 59.92 -7 ASP C O 1
ATOM 10140 N N . ALA C 1 366 ? -24.057 96.004 23.409 1.00 57.60 -6 ALA C N 1
ATOM 10141 C CA . ALA C 1 366 ? -24.290 94.586 23.608 1.00 57.18 -6 ALA C CA 1
ATOM 10142 C C . ALA C 1 366 ? -23.722 94.115 24.935 1.00 58.19 -6 ALA C C 1
ATOM 10143 O O . ALA C 1 366 ? -24.323 93.324 25.636 1.00 58.73 -6 ALA C O 1
ATOM 10145 N N . GLN C 1 367 ? -22.540 94.602 25.256 1.00 58.35 -5 GLN C N 1
ATOM 10146 C CA . GLN C 1 367 ? -21.926 94.357 26.532 1.00 59.57 -5 GLN C CA 1
ATOM 10147 C C . GLN C 1 367 ? -22.924 94.695 27.628 1.00 60.11 -5 GLN C C 1
ATOM 10148 O O . GLN C 1 367 ? -23.339 93.820 28.385 1.00 60.50 -5 GLN C O 1
ATOM 10154 N N . THR C 1 368 ? -23.358 95.954 27.645 1.00 60.09 -4 THR C N 1
ATOM 10155 C CA . THR C 1 368 ? -24.305 96.469 28.630 1.00 60.93 -4 THR C CA 1
ATOM 10156 C C . THR C 1 368 ? -25.610 95.691 28.634 1.00 60.15 -4 THR C C 1
ATOM 10157 O O . THR C 1 368 ? -26.165 95.474 29.690 1.00 61.67 -4 THR C O 1
ATOM 10161 N N . ASN C 1 369 ? -26.099 95.280 27.469 1.00 58.22 -3 ASN C N 1
ATOM 10162 C CA . ASN C 1 369 ? -27.307 94.449 27.412 1.00 58.36 -3 ASN C CA 1
ATOM 10163 C C . ASN C 1 369 ? -27.133 92.994 27.851 1.00 58.27 -3 ASN C C 1
ATOM 10164 O O . ASN C 1 369 ? -27.970 92.494 28.623 1.00 59.24 -3 ASN C O 1
ATOM 10169 N N . ALA C 1 370 ? -26.083 92.327 27.336 1.00 57.02 -2 ALA C N 1
ATOM 10170 C CA . ALA C 1 370 ? -25.812 90.910 27.612 1.00 56.69 -2 ALA C CA 1
ATOM 10171 C C . ALA C 1 370 ? -25.708 90.641 29.095 1.00 58.84 -2 ALA C C 1
ATOM 10172 O O . ALA C 1 370 ? -26.473 89.830 29.601 1.00 60.21 -2 ALA C O 1
ATOM 10174 N N . ALA C 1 371 ? -24.806 91.305 29.814 1.00 59.62 -1 ALA C N 1
ATOM 10175 C CA . ALA C 1 371 ? -24.917 91.271 31.275 1.00 61.72 -1 ALA C CA 1
ATOM 10176 C C . ALA C 1 371 ? -26.098 92.153 31.645 1.00 62.28 -1 ALA C C 1
ATOM 10177 O O . ALA C 1 371 ? -26.264 93.215 31.105 1.00 62.49 -1 ALA C O 1
ATOM 10179 N N . ALA C 1 372 ? -26.953 91.724 32.538 1.00 63.62 0 ALA C N 1
ATOM 10180 C CA . ALA C 1 372 ? -28.106 92.541 32.831 1.00 64.12 0 ALA C CA 1
ATOM 10181 C C . ALA C 1 372 ? -27.600 93.758 33.619 1.00 65.35 0 ALA C C 1
ATOM 10182 O O . ALA C 1 372 ? -27.877 93.924 34.800 1.00 67.42 0 ALA C O 1
ATOM 10184 N N . GLU C 1 373 ? -26.848 94.606 32.929 1.00 64.10 1 GLU C N 1
ATOM 10185 C CA . GLU C 1 373 ? -25.998 95.609 33.567 1.00 65.67 1 GLU C CA 1
ATOM 10186 C C . GLU C 1 373 ? -26.760 96.782 34.185 1.00 66.95 1 GLU C C 1
ATOM 10187 O O . GLU C 1 373 ? -26.429 97.239 35.266 1.00 68.59 1 GLU C O 1
ATOM 10193 N N . PHE C 1 374 ? -27.761 97.275 33.469 1.00 66.48 2 PHE C N 1
ATOM 10194 C CA . PHE C 1 374 ? -28.771 98.145 34.029 1.00 67.83 2 PHE C CA 1
ATOM 10195 C C . PHE C 1 374 ? -29.335 97.498 35.291 1.00 70.65 2 PHE C C 1
ATOM 10196 O O . PHE C 1 374 ? -29.417 98.139 36.333 1.00 73.44 2 PHE C O 1
ATOM 10204 N N . ALA C 1 375 ? -29.700 96.229 35.219 1.00 58.52 3 ALA C N 1
ATOM 10205 C CA . ALA C 1 375 ? -30.248 95.530 36.391 1.00 58.14 3 ALA C CA 1
ATOM 10206 C C . ALA C 1 375 ? -29.299 95.395 37.590 1.00 57.82 3 ALA C C 1
ATOM 10207 O O . ALA C 1 375 ? -29.777 95.437 38.722 1.00 56.60 3 ALA C O 1
ATOM 10209 N N . ALA C 1 376 ? -27.994 95.213 37.359 1.00 60.35 4 ALA C N 1
ATOM 10210 C CA . ALA C 1 376 ? -27.037 95.056 38.451 1.00 60.43 4 ALA C CA 1
ATOM 10211 C C . ALA C 1 376 ? -26.904 96.349 39.193 1.00 59.26 4 ALA C C 1
ATOM 10212 O O . ALA C 1 376 ? -26.655 96.343 40.394 1.00 58.58 4 ALA C O 1
ATOM 10214 N N . LEU C 1 377 ? -27.070 97.443 38.454 1.00 59.59 5 LEU C N 1
ATOM 10215 C CA . LEU C 1 377 ? -26.863 98.787 38.942 1.00 59.09 5 LEU C CA 1
ATOM 10216 C C . LEU C 1 377 ? -28.107 99.270 39.643 1.00 57.38 5 LEU C C 1
ATOM 10217 O O . LEU C 1 377 ? -28.048 99.914 40.670 1.00 56.71 5 LEU C O 1
ATOM 10222 N N . LEU C 1 378 ? -29.246 98.939 39.080 1.00 57.33 6 LEU C N 1
ATOM 10223 C CA . LEU C 1 378 ? -30.521 99.196 39.741 1.00 56.01 6 LEU C CA 1
ATOM 10224 C C . LEU C 1 378 ? -30.618 98.341 40.987 1.00 54.69 6 LEU C C 1
ATOM 10225 O O . LEU C 1 378 ? -31.128 98.762 42.016 1.00 53.37 6 LEU C O 1
ATOM 10230 N N . HIS C 1 379 ? -30.097 97.131 40.892 1.00 55.43 7 HIS C N 1
ATOM 10231 C CA . HIS C 1 379 ? -30.212 96.209 42.002 1.00 54.84 7 HIS C CA 1
ATOM 10232 C C . HIS C 1 379 ? -29.448 96.733 43.199 1.00 54.31 7 HIS C C 1
ATOM 10233 O O . HIS C 1 379 ? -29.972 96.739 44.315 1.00 53.54 7 HIS C O 1
ATOM 10240 N N . SER C 1 380 ? -28.234 97.209 42.972 1.00 54.91 8 SER C N 1
ATOM 10241 C CA . SER C 1 380 ? -27.423 97.621 44.091 1.00 55.04 8 SER C CA 1
ATOM 10242 C C . SER C 1 380 ? -27.977 98.894 44.714 1.00 54.47 8 SER C C 1
ATOM 10243 O O . SER C 1 380 ? -27.791 99.128 45.900 1.00 54.10 8 SER C O 1
ATOM 10246 N N . LEU C 1 381 ? -28.680 99.692 43.915 1.00 54.44 9 LEU C N 1
ATOM 10247 C CA . LEU C 1 381 ? -29.311 100.894 44.405 1.00 54.18 9 LEU C CA 1
ATOM 10248 C C . LEU C 1 381 ? -30.376 100.500 45.367 1.00 52.96 9 LEU C C 1
ATOM 10249 O O . LEU C 1 381 ? -30.481 101.039 46.449 1.00 52.87 9 LEU C O 1
ATOM 10254 N N . LEU C 1 382 ? -31.164 99.526 44.959 1.00 52.64 10 LEU C N 1
ATOM 10255 C CA . LEU C 1 382 ? -32.254 99.018 45.794 1.00 51.74 10 LEU C CA 1
ATOM 10256 C C . LEU C 1 382 ? -31.677 98.337 47.013 1.00 51.59 10 LEU C C 1
ATOM 10257 O O . LEU C 1 382 ? -32.204 98.541 48.078 1.00 51.88 10 LEU C O 1
ATOM 10262 N N . GLU C 1 383 ? -30.599 97.560 46.889 1.00 51.69 11 GLU C N 1
ATOM 10263 C CA . GLU C 1 383 ? -29.996 96.975 48.106 1.00 52.13 11 GLU C CA 1
ATOM 10264 C C . GLU C 1 383 ? -29.640 98.058 49.109 1.00 52.41 11 GLU C C 1
ATOM 10265 O O . GLU C 1 383 ? -30.100 98.034 50.227 1.00 52.48 11 GLU C O 1
ATOM 10271 N N . ALA C 1 384 ? -28.871 99.032 48.669 1.00 53.24 12 ALA C N 1
ATOM 10272 C CA . ALA C 1 384 ? -28.477 100.155 49.478 1.00 54.35 12 ALA C CA 1
ATOM 10273 C C . ALA C 1 384 ? -29.650 100.765 50.211 1.00 54.52 12 ALA C C 1
ATOM 10274 O O . ALA C 1 384 ? -29.572 101.017 51.422 1.00 55.52 12 ALA C O 1
ATOM 10276 N N . ASN C 1 385 ? -30.744 100.977 49.479 1.00 53.85 13 ASN C N 1
ATOM 10277 C CA . ASN C 1 385 ? -31.832 101.786 49.948 1.00 53.88 13 ASN C CA 1
ATOM 10278 C C . ASN C 1 385 ? -32.539 101.040 51.032 1.00 53.41 13 ASN C C 1
ATOM 10279 O O . ASN C 1 385 ? -33.149 101.645 51.892 1.00 54.72 13 ASN C O 1
ATOM 10284 N N . CYS C 1 386 ? -32.411 99.724 50.996 1.00 52.39 14 CYS C N 1
ATOM 10285 C CA . CYS C 1 386 ? -33.161 98.807 51.838 1.00 52.11 14 CYS C CA 1
ATOM 10286 C C . CYS C 1 386 ? -32.436 98.568 53.133 1.00 53.01 14 CYS C C 1
ATOM 10287 O O . CYS C 1 386 ? -33.022 98.180 54.148 1.00 53.33 14 CYS C O 1
ATOM 10290 N N . SER C 1 387 ? -31.130 98.721 53.045 1.00 53.59 15 SER C N 1
ATOM 10291 C CA . SER C 1 387 ? -30.266 98.694 54.174 1.00 54.65 15 SER C CA 1
ATOM 10292 C C . SER C 1 387 ? -30.463 99.983 54.926 1.00 56.14 15 SER C C 1
ATOM 10293 O O . SER C 1 387 ? -30.491 99.968 56.148 1.00 57.20 15 SER C O 1
ATOM 10296 N N . LEU C 1 388 ? -30.593 101.088 54.193 1.00 56.25 16 LEU C N 1
ATOM 10297 C CA . LEU C 1 388 ? -30.732 102.376 54.800 1.00 58.06 16 LEU C CA 1
ATOM 10298 C C . LEU C 1 388 ? -32.031 102.444 55.579 1.00 58.37 16 LEU C C 1
ATOM 10299 O O . LEU C 1 388 ? -32.104 103.035 56.654 1.00 60.11 16 LEU C O 1
ATOM 10304 N N . ALA C 1 389 ? -33.060 101.817 55.026 1.00 56.73 17 ALA C N 1
ATOM 10305 C CA . ALA C 1 389 ? -34.371 101.836 55.641 1.00 56.89 17 ALA C CA 1
ATOM 10306 C C . ALA C 1 389 ? -34.286 101.010 56.901 1.00 57.20 17 ALA C C 1
ATOM 10307 O O . ALA C 1 389 ? -34.949 101.314 57.890 1.00 58.53 17 ALA C O 1
ATOM 10309 N N . LEU C 1 390 ? -33.442 99.978 56.861 1.00 56.40 18 LEU C N 1
ATOM 10310 C CA . LEU C 1 390 ? -33.155 99.165 58.041 1.00 57.14 18 LEU C CA 1
ATOM 10311 C C . LEU C 1 390 ? -32.412 99.972 59.081 1.00 59.63 18 LEU C C 1
ATOM 10312 O O . LEU C 1 390 ? -32.778 99.962 60.244 1.00 61.11 18 LEU C O 1
ATOM 10317 N N . ALA C 1 391 ? -31.386 100.696 58.643 1.00 60.62 19 ALA C N 1
ATOM 10318 C CA . ALA C 1 391 ? -30.612 101.569 59.509 1.00 63.04 19 ALA C CA 1
ATOM 10319 C C . ALA C 1 391 ? -31.495 102.520 60.292 1.00 64.98 19 ALA C C 1
ATOM 10320 O O . ALA C 1 391 ? -31.408 102.562 61.503 1.00 67.10 19 ALA C O 1
ATOM 10322 N N . GLU C 1 392 ? -32.339 103.280 59.596 1.00 64.47 20 GLU C N 1
ATOM 10323 C CA . GLU C 1 392 ? -33.176 104.280 60.237 1.00 66.86 20 GLU C CA 1
ATOM 10324 C C . GLU C 1 392 ? -34.075 103.632 61.250 1.00 67.14 20 GLU C C 1
ATOM 10325 O O . GLU C 1 392 ? -34.256 104.160 62.318 1.00 69.89 20 GLU C O 1
ATOM 10331 N N . GLU C 1 393 ? -34.659 102.497 60.892 1.00 64.42 21 GLU C N 1
ATOM 10332 C CA . GLU C 1 393 ? -35.622 101.843 61.756 1.00 64.81 21 GLU C CA 1
ATOM 10333 C C . GLU C 1 393 ? -34.934 101.403 63.060 1.00 66.75 21 GLU C C 1
ATOM 10334 O O . GLU C 1 393 ? -35.398 101.722 64.158 1.00 69.49 21 GLU C O 1
ATOM 10340 N N . LEU C 1 394 ? -33.809 100.717 62.949 1.00 65.81 22 LEU C N 1
ATOM 10341 C CA . LEU C 1 394 ? -33.070 100.319 64.120 1.00 67.82 22 LEU C CA 1
ATOM 10342 C C . LEU C 1 394 ? -32.660 101.514 64.960 1.00 71.39 22 LEU C C 1
ATOM 10343 O O . LEU C 1 394 ? -32.734 101.468 66.171 1.00 74.02 22 LEU C O 1
ATOM 10348 N N . LEU C 1 395 ? -32.226 102.581 64.311 1.00 72.02 23 LEU C N 1
ATOM 10349 C CA . LEU C 1 395 ? -31.715 103.756 65.013 1.00 76.02 23 LEU C CA 1
ATOM 10350 C C . LEU C 1 395 ? -32.774 104.367 65.920 1.00 78.67 23 LEU C C 1
ATOM 10351 O O . LEU C 1 395 ? -32.507 104.735 67.050 1.00 82.43 23 LEU C O 1
ATOM 10356 N N . LEU C 1 396 ? -33.991 104.450 65.424 1.00 77.24 24 LEU C N 1
ATOM 10357 C CA . LEU C 1 396 ? -35.116 104.930 66.203 1.00 79.73 24 LEU C CA 1
ATOM 10358 C C . LEU C 1 396 ? -35.490 103.929 67.295 1.00 80.36 24 LEU C C 1
ATOM 10359 O O . LEU C 1 396 ? -35.465 104.250 68.481 1.00 84.02 24 LEU C O 1
ATOM 10364 N N . ASP C 1 397 ? -35.793 102.702 66.883 1.00 77.09 25 ASP C N 1
ATOM 10365 C CA . ASP C 1 397 ? -36.180 101.619 67.799 1.00 77.15 25 ASP C CA 1
ATOM 10366 C C . ASP C 1 397 ? -35.169 101.283 68.927 1.00 79.70 25 ASP C C 1
ATOM 10367 O O . ASP C 1 397 ? -35.391 100.331 69.694 1.00 80.19 25 ASP C O 1
ATOM 10372 N N . GLY C 1 398 ? -34.079 102.050 69.030 1.00 81.73 26 GLY C N 1
ATOM 10373 C CA . GLY C 1 398 ? -33.054 101.797 70.041 1.00 84.43 26 GLY C CA 1
ATOM 10374 C C . GLY C 1 398 ? -32.837 103.031 70.871 1.00 89.37 26 GLY C C 1
ATOM 10375 O O . GLY C 1 398 ? -33.098 103.031 72.075 1.00 93.03 26 GLY C O 1
ATOM 10376 N N . TRP C 1 399 ? -32.375 104.096 70.221 1.00 90.05 27 TRP C N 1
ATOM 10377 C CA . TRP C 1 399 ? -31.954 105.333 70.915 1.00 95.17 27 TRP C CA 1
ATOM 10378 C C . TRP C 1 399 ? -32.952 106.478 70.709 1.00 96.65 27 TRP C C 1
ATOM 10379 O O . TRP C 1 399 ? -32.725 107.601 71.185 1.00 101.02 27 TRP C O 1
ATOM 10390 N N . GLY C 1 400 ? -34.028 106.205 69.967 1.00 93.23 28 GLY C N 1
ATOM 10391 C CA . GLY C 1 400 ? -35.178 107.108 69.930 1.00 94.96 28 GLY C CA 1
ATOM 10392 C C . GLY C 1 400 ? -35.870 106.955 71.274 1.00 98.37 28 GLY C C 1
ATOM 10393 O O . GLY C 1 400 ? -35.604 105.973 71.991 1.00 98.12 28 GLY C O 1
ATOM 10394 N N . PRO C 1 401 ? -36.738 107.923 71.652 1.00 102.03 29 PRO C N 1
ATOM 10395 C CA . PRO C 1 401 ? -37.481 107.758 72.930 1.00 105.44 29 PRO C CA 1
ATOM 10396 C C . PRO C 1 401 ? -38.223 106.382 73.010 1.00 101.89 29 PRO C C 1
ATOM 10397 O O . PRO C 1 401 ? -38.541 105.779 71.949 1.00 96.73 29 PRO C O 1
ATOM 10401 N N . PRO C 1 402 ? -38.471 105.882 74.253 1.00 104.51 30 PRO C N 1
ATOM 10402 C CA . PRO C 1 402 ? -39.011 104.518 74.476 1.00 101.63 30 PRO C CA 1
ATOM 10403 C C . PRO C 1 402 ? -40.218 104.161 73.602 1.00 98.02 30 PRO C C 1
ATOM 10404 O O . PRO C 1 402 ? -41.186 104.912 73.537 1.00 99.84 30 PRO C O 1
ATOM 10408 N N . PRO C 1 408 ? -43.065 94.103 70.844 1.00 73.79 36 PRO C N 1
ATOM 10409 C CA . PRO C 1 408 ? -42.617 92.696 70.624 1.00 71.94 36 PRO C CA 1
ATOM 10410 C C . PRO C 1 408 ? -41.099 92.429 70.190 1.00 70.58 36 PRO C C 1
ATOM 10411 O O . PRO C 1 408 ? -40.451 93.243 69.531 1.00 69.78 36 PRO C O 1
ATOM 10415 N N . TYR C 1 409 ? -40.566 91.270 70.569 1.00 70.67 37 TYR C N 1
ATOM 10416 C CA . TYR C 1 409 ? -39.174 90.806 70.293 1.00 69.71 37 TYR C CA 1
ATOM 10417 C C . TYR C 1 409 ? -39.010 90.105 68.928 1.00 66.73 37 TYR C C 1
ATOM 10418 O O . TYR C 1 409 ? -37.946 89.582 68.611 1.00 65.87 37 TYR C O 1
ATOM 10427 N N . SER C 1 410 ? -40.095 90.106 68.144 1.00 65.03 38 SER C N 1
ATOM 10428 C CA . SER C 1 410 ? -40.431 89.074 67.194 1.00 62.44 38 SER C CA 1
ATOM 10429 C C . SER C 1 410 ? -40.850 89.651 65.834 1.00 60.29 38 SER C C 1
ATOM 10430 O O . SER C 1 410 ? -41.979 89.489 65.402 1.00 59.47 38 SER C O 1
ATOM 10433 N N . TYR C 1 411 ? -39.940 90.335 65.165 1.00 59.53 39 TYR C N 1
ATOM 10434 C CA . TYR C 1 411 ? -40.197 90.890 63.845 1.00 57.56 39 TYR C CA 1
ATOM 10435 C C . TYR C 1 411 ? -39.766 89.958 62.713 1.00 56.07 39 TYR C C 1
ATOM 10436 O O . TYR C 1 411 ? -39.003 89.029 62.901 1.00 56.25 39 TYR C O 1
ATOM 10445 N N . CYS C 1 412 ? -40.329 90.195 61.543 1.00 55.16 40 CYS C N 1
ATOM 10446 C CA . CYS C 1 412 ? -39.745 89.797 60.273 1.00 53.88 40 CYS C CA 1
ATOM 10447 C C . CYS C 1 412 ? -38.721 90.887 59.942 1.00 53.56 40 CYS C C 1
ATOM 10448 O O . CYS C 1 412 ? -39.022 92.083 59.996 1.00 53.56 40 CYS C O 1
ATOM 10451 N N . ASN C 1 413 ? -37.507 90.477 59.617 1.00 53.41 41 ASN C N 1
ATOM 10452 C CA . ASN C 1 413 ? -36.444 91.432 59.375 1.00 53.60 41 ASN C CA 1
ATOM 10453 C C . ASN C 1 413 ? -36.473 91.977 57.938 1.00 52.43 41 ASN C C 1
ATOM 10454 O O . ASN C 1 413 ? -36.842 91.253 56.999 1.00 51.35 41 ASN C O 1
ATOM 10459 N N . THR C 1 414 ? -36.114 93.257 57.786 1.00 52.47 42 THR C N 1
ATOM 10460 C CA . THR C 1 414 ? -35.992 93.865 56.483 1.00 51.61 42 THR C CA 1
ATOM 10461 C C . THR C 1 414 ? -35.297 92.900 55.527 1.00 51.21 42 THR C C 1
ATOM 10462 O O . THR C 1 414 ? -34.304 92.286 55.883 1.00 51.86 42 THR C O 1
ATOM 10466 N N . THR C 1 415 ? -35.862 92.737 54.327 1.00 50.90 43 THR C N 1
ATOM 10467 C CA . THR C 1 415 ? -35.408 91.779 53.296 1.00 50.35 43 THR C CA 1
ATOM 10468 C C . THR C 1 415 ? -35.696 92.337 51.936 1.00 49.96 43 THR C C 1
ATOM 10469 O O . THR C 1 415 ? -36.644 93.112 51.767 1.00 49.63 43 THR C O 1
ATOM 10473 N N . LEU C 1 416 ? -34.886 91.937 50.958 1.00 50.21 44 LEU C N 1
ATOM 10474 C CA . LEU C 1 416 ? -35.094 92.364 49.577 1.00 49.96 44 LEU C CA 1
ATOM 10475 C C . LEU C 1 416 ? -35.391 91.122 48.763 1.00 50.77 44 LEU C C 1
ATOM 10476 O O . LEU C 1 416 ? -34.550 90.208 48.696 1.00 51.71 44 LEU C O 1
ATOM 10481 N N . ASP C 1 417 ? -36.599 91.060 48.178 1.00 50.76 45 ASP C N 1
ATOM 10482 C CA . ASP C 1 417 ? -37.017 89.862 47.425 1.00 51.55 45 ASP C CA 1
ATOM 10483 C C . ASP C 1 417 ? -36.370 89.851 46.067 1.00 52.24 45 ASP C C 1
ATOM 10484 O O . ASP C 1 417 ? -35.652 90.786 45.738 1.00 52.01 45 ASP C O 1
ATOM 10489 N N . GLN C 1 418 ? -36.611 88.817 45.274 1.00 53.76 46 GLN C N 1
ATOM 10490 C CA . GLN C 1 418 ? -35.844 88.680 44.029 1.00 55.39 46 GLN C CA 1
ATOM 10491 C C . GLN C 1 418 ? -36.341 89.613 42.927 1.00 55.70 46 GLN C C 1
ATOM 10492 O O . GLN C 1 418 ? -35.900 89.487 41.790 1.00 57.35 46 GLN C O 1
ATOM 10498 N N . ILE C 1 419 ? -37.243 90.546 43.281 1.00 54.31 47 ILE C N 1
ATOM 10499 C CA . ILE C 1 419 ? -37.841 91.482 42.322 1.00 54.51 47 ILE C CA 1
ATOM 10500 C C . ILE C 1 419 ? -37.417 92.914 42.640 1.00 53.35 47 ILE C C 1
ATOM 10501 O O . ILE C 1 419 ? -37.629 93.846 41.857 1.00 53.68 47 ILE C O 1
ATOM 10506 N N . GLY C 1 420 ? -36.768 93.094 43.773 1.00 52.20 48 GLY C N 1
ATOM 10507 C CA . GLY C 1 420 ? -36.273 94.415 44.091 1.00 51.54 48 GLY C CA 1
ATOM 10508 C C . GLY C 1 420 ? -37.204 95.217 45.007 1.00 51.40 48 GLY C C 1
ATOM 10509 O O . GLY C 1 420 ? -36.936 96.397 45.297 1.00 51.34 48 GLY C O 1
ATOM 10510 N N . THR C 1 421 ? -38.300 94.603 45.488 1.00 51.24 49 THR C N 1
ATOM 10511 C CA . THR C 1 421 ? -39.101 95.206 46.570 1.00 50.20 49 THR C CA 1
ATOM 10512 C C . THR C 1 421 ? -38.421 94.927 47.886 1.00 49.75 49 THR C C 1
ATOM 10513 O O . THR C 1 421 ? -38.055 93.787 48.200 1.00 49.76 49 THR C O 1
ATOM 10517 N N . CYS C 1 422 ? -38.268 95.982 48.660 1.00 49.80 50 CYS C N 1
ATOM 10518 C CA . CYS C 1 422 ? -37.625 95.874 49.941 1.00 49.78 50 CYS C CA 1
ATOM 10519 C C . CYS C 1 422 ? -38.782 95.769 50.921 1.00 49.66 50 CYS C C 1
ATOM 10520 O O . CYS C 1 422 ? -39.576 96.691 51.015 1.00 50.03 50 CYS C O 1
ATOM 10523 N N . TRP C 1 423 ? -38.899 94.628 51.597 1.00 49.33 51 TRP C N 1
ATOM 10524 C CA . TRP C 1 423 ? -39.889 94.452 52.650 1.00 49.40 51 TRP C CA 1
ATOM 10525 C C . TRP C 1 423 ? -39.332 94.930 53.978 1.00 49.91 51 TRP C C 1
ATOM 10526 O O . TRP C 1 423 ? -38.285 94.441 54.422 1.00 49.55 51 TRP C O 1
ATOM 10537 N N . PRO C 1 424 ? -40.028 95.908 54.609 1.00 50.64 52 PRO C N 1
ATOM 10538 C CA . PRO C 1 424 ? -39.560 96.467 55.856 1.00 51.59 52 PRO C CA 1
ATOM 10539 C C . PRO C 1 424 ? -39.819 95.561 57.046 1.00 52.07 52 PRO C C 1
ATOM 10540 O O . PRO C 1 424 ? -40.675 94.670 57.015 1.00 51.62 52 PRO C O 1
ATOM 10544 N N . ARG C 1 425 ? -39.010 95.763 58.065 1.00 53.10 53 ARG C N 1
ATOM 10545 C CA . ARG C 1 425 ? -39.194 95.110 59.319 1.00 54.20 53 ARG C CA 1
ATOM 10546 C C . ARG C 1 425 ? -40.666 95.240 59.800 1.00 54.65 53 ARG C C 1
ATOM 10547 O O . ARG C 1 425 ? -41.210 96.340 59.941 1.00 55.53 53 ARG C O 1
ATOM 10555 N N . SER C 1 426 ? -41.297 94.104 60.033 1.00 54.10 54 SER C N 1
ATOM 10556 C CA . SER C 1 426 ? -42.703 94.089 60.337 1.00 54.84 54 SER C CA 1
ATOM 10557 C C . SER C 1 426 ? -43.007 93.168 61.468 1.00 55.78 54 SER C C 1
ATOM 10558 O O . SER C 1 426 ? -42.293 92.202 61.696 1.00 55.13 54 SER C O 1
ATOM 10561 N N . ALA C 1 427 ? -44.096 93.486 62.162 1.00 57.46 55 ALA C N 1
ATOM 10562 C CA . ALA C 1 427 ? -44.606 92.697 63.275 1.00 58.57 55 ALA C CA 1
ATOM 10563 C C . ALA C 1 427 ? -45.201 91.359 62.826 1.00 57.60 55 ALA C C 1
ATOM 10564 O O . ALA C 1 427 ? -45.821 91.276 61.772 1.00 56.35 55 ALA C O 1
ATOM 10566 N N . ALA C 1 428 ? -44.982 90.318 63.634 1.00 58.48 56 ALA C N 1
ATOM 10567 C CA . ALA C 1 428 ? -45.516 88.958 63.376 1.00 58.37 56 ALA C CA 1
ATOM 10568 C C . ALA C 1 428 ? -46.997 89.086 63.232 1.00 58.98 56 ALA C C 1
ATOM 10569 O O . ALA C 1 428 ? -47.622 89.688 64.088 1.00 60.71 56 ALA C O 1
ATOM 10571 N N . GLY C 1 429 ? -47.547 88.569 62.137 1.00 58.11 57 GLY C N 1
ATOM 10572 C CA . GLY C 1 429 ? -48.972 88.704 61.875 1.00 58.93 57 GLY C CA 1
ATOM 10573 C C . GLY C 1 429 ? -49.311 89.760 60.859 1.00 58.22 57 GLY C C 1
ATOM 10574 O O . GLY C 1 429 ? -50.411 89.778 60.329 1.00 58.84 57 GLY C O 1
ATOM 10575 N N . ALA C 1 430 ? -48.365 90.634 60.564 1.00 57.22 58 ALA C N 1
ATOM 10576 C CA . ALA C 1 430 ? -48.642 91.725 59.648 1.00 56.77 58 ALA C CA 1
ATOM 10577 C C . ALA C 1 430 ? -48.809 91.247 58.209 1.00 55.86 58 ALA C C 1
ATOM 10578 O O . ALA C 1 430 ? -48.077 90.392 57.737 1.00 54.92 58 ALA C O 1
ATOM 10580 N N . LEU C 1 431 ? -49.795 91.786 57.520 1.00 56.40 59 LEU C N 1
ATOM 10581 C CA . LEU C 1 431 ? -49.808 91.686 56.094 1.00 55.85 59 LEU C CA 1
ATOM 10582 C C . LEU C 1 431 ? -49.274 93.015 55.586 1.00 55.41 59 LEU C C 1
ATOM 10583 O O . LEU C 1 431 ? -49.790 94.070 55.918 1.00 56.40 59 LEU C O 1
ATOM 10588 N N . VAL C 1 432 ? -48.231 92.973 54.784 1.00 53.97 60 VAL C N 1
ATOM 10589 C CA . VAL C 1 432 ? -47.533 94.191 54.478 1.00 53.86 60 VAL C CA 1
ATOM 10590 C C . VAL C 1 432 ? -47.721 94.512 53.006 1.00 53.80 60 VAL C C 1
ATOM 10591 O O . VAL C 1 432 ? -47.625 93.622 52.165 1.00 53.44 60 VAL C O 1
ATOM 10595 N N . GLU C 1 433 ? -48.020 95.775 52.719 1.00 54.32 61 GLU C N 1
ATOM 10596 C CA . GLU C 1 433 ? -48.102 96.242 51.364 1.00 54.59 61 GLU C CA 1
ATOM 10597 C C . GLU C 1 433 ? -46.893 97.100 51.023 1.00 53.96 61 GLU C C 1
ATOM 10598 O O . GLU C 1 433 ? -46.463 97.926 51.819 1.00 54.19 61 GLU C O 1
ATOM 10604 N N . ARG C 1 434 ? -46.366 96.937 49.820 1.00 53.49 62 ARG C N 1
ATOM 10605 C CA . ARG C 1 434 ? -45.316 97.821 49.333 1.00 53.05 62 ARG C CA 1
ATOM 10606 C C . ARG C 1 434 ? -45.647 98.082 47.896 1.00 53.66 62 ARG C C 1
ATOM 10607 O O . ARG C 1 434 ? -46.219 97.218 47.263 1.00 54.30 62 ARG C O 1
ATOM 10615 N N . PRO C 1 435 ? -45.354 99.285 47.376 1.00 54.16 63 PRO C N 1
ATOM 10616 C CA . PRO C 1 435 ? -45.700 99.514 45.983 1.00 54.92 63 PRO C CA 1
ATOM 10617 C C . PRO C 1 435 ? -44.970 98.536 45.063 1.00 54.23 63 PRO C C 1
ATOM 10618 O O . PRO C 1 435 ? -43.889 98.053 45.396 1.00 52.68 63 PRO C O 1
ATOM 10622 N N . CYS C 1 436 ? -45.581 98.245 43.919 1.00 55.34 64 CYS C N 1
ATOM 10623 C CA . CYS C 1 436 ? -44.963 97.447 42.864 1.00 55.31 64 CYS C CA 1
ATOM 10624 C C . CYS C 1 436 ? -43.667 98.106 42.365 1.00 54.92 64 CYS C C 1
ATOM 10625 O O . CYS C 1 436 ? -43.521 99.336 42.402 1.00 54.86 64 CYS C O 1
ATOM 10628 N N . PRO C 1 437 ? -42.701 97.289 41.926 1.00 54.79 65 PRO C N 1
ATOM 10629 C CA . PRO C 1 437 ? -41.517 97.776 41.227 1.00 54.87 65 PRO C CA 1
ATOM 10630 C C . PRO C 1 437 ? -41.888 98.778 40.159 1.00 56.28 65 PRO C C 1
ATOM 10631 O O . PRO C 1 437 ? -42.900 98.618 39.466 1.00 57.38 65 PRO C O 1
ATOM 10635 N N . GLU C 1 438 ? -41.065 99.810 40.028 1.00 56.24 66 GLU C N 1
ATOM 10636 C CA . GLU C 1 438 ? -41.272 100.754 38.963 1.00 57.58 66 GLU C CA 1
ATOM 10637 C C . GLU C 1 438 ? -40.675 100.171 37.708 1.00 58.35 66 GLU C C 1
ATOM 10638 O O . GLU C 1 438 ? -41.091 100.502 36.617 1.00 60.33 66 GLU C O 1
ATOM 10644 N N . TYR C 1 439 ? -39.703 99.295 37.873 1.00 57.38 67 TYR C N 1
ATOM 10645 C CA . TYR C 1 439 ? -39.066 98.671 36.751 1.00 58.65 67 TYR C CA 1
ATOM 10646 C C . TYR C 1 439 ? -38.727 97.242 37.069 1.00 58.40 67 TYR C C 1
ATOM 10647 O O . TYR C 1 439 ? -38.321 96.918 38.184 1.00 56.95 67 TYR C O 1
ATOM 10656 N N . PHE C 1 440 ? -38.864 96.385 36.070 1.00 60.23 68 PHE C N 1
ATOM 10657 C CA . PHE C 1 440 ? -38.494 95.000 36.236 1.00 60.45 68 PHE C CA 1
ATOM 10658 C C . PHE C 1 440 ? -38.348 94.335 34.873 1.00 63.20 68 PHE C C 1
ATOM 10659 O O . PHE C 1 440 ? -39.226 94.432 34.012 1.00 65.11 68 PHE C O 1
ATOM 10667 N N . ASN C 1 441 ? -37.224 93.699 34.657 1.00 64.01 69 ASN C N 1
ATOM 10668 C CA . ASN C 1 441 ? -36.897 93.143 33.369 1.00 66.85 69 ASN C CA 1
ATOM 10669 C C . ASN C 1 441 ? -37.391 93.881 32.177 1.00 68.57 69 ASN C C 1
ATOM 10670 O O . ASN C 1 441 ? -38.185 93.378 31.452 1.00 70.95 69 ASN C O 1
ATOM 10675 N N . GLY C 1 442 ? -36.881 95.063 31.945 1.00 68.05 70 GLY C N 1
ATOM 10676 C CA . GLY C 1 442 ? -37.256 95.846 30.749 1.00 70.22 70 GLY C CA 1
ATOM 10677 C C . GLY C 1 442 ? -38.705 96.320 30.698 1.00 70.25 70 GLY C C 1
ATOM 10678 O O . GLY C 1 442 ? -39.158 96.867 29.698 1.00 72.29 70 GLY C O 1
ATOM 10679 N N . VAL C 1 443 ? -39.449 96.094 31.767 1.00 68.23 71 VAL C N 1
ATOM 10680 C CA . VAL C 1 443 ? -40.818 96.528 31.776 1.00 68.79 71 VAL C CA 1
ATOM 10681 C C . VAL C 1 443 ? -41.085 97.462 32.948 1.00 66.18 71 VAL C C 1
ATOM 10682 O O . VAL C 1 443 ? -40.587 97.225 34.054 1.00 63.96 71 VAL C O 1
ATOM 10686 N N . LYS C 1 444 ? -41.840 98.526 32.666 1.00 66.76 72 LYS C N 1
ATOM 10687 C CA . LYS C 1 444 ? -42.321 99.497 33.644 1.00 65.28 72 LYS C CA 1
ATOM 10688 C C . LYS C 1 444 ? -43.697 99.080 34.191 1.00 65.54 72 LYS C C 1
ATOM 10689 O O . LYS C 1 444 ? -44.561 98.647 33.429 1.00 68.04 72 LYS C O 1
ATOM 10695 N N . TYR C 1 445 ? -43.909 99.209 35.501 1.00 63.59 73 TYR C N 1
ATOM 10696 C CA . TYR C 1 445 ? -45.177 98.780 36.152 1.00 63.72 73 TYR C CA 1
ATOM 10697 C C . TYR C 1 445 ? -45.906 99.951 36.766 1.00 63.67 73 TYR C C 1
ATOM 10698 O O . TYR C 1 445 ? -45.279 100.931 37.153 1.00 63.14 73 TYR C O 1
ATOM 10707 N N . ASN C 1 446 ? -47.229 99.894 36.829 1.00 64.98 74 ASN C N 1
ATOM 10708 C CA . ASN C 1 446 ? -47.951 100.960 37.535 1.00 65.15 74 ASN C CA 1
ATOM 10709 C C . ASN C 1 446 ? -47.714 100.905 39.062 1.00 63.01 74 ASN C C 1
ATOM 10710 O O . ASN C 1 446 ? -48.359 100.106 39.759 1.00 62.77 74 ASN C O 1
ATOM 10715 N N . THR C 1 447 ? -46.804 101.753 39.562 1.00 61.69 75 THR C N 1
ATOM 10716 C CA . THR C 1 447 ? -46.442 101.775 40.993 1.00 60.16 75 THR C CA 1
ATOM 10717 C C . THR C 1 447 ? -47.537 102.174 42.013 1.00 60.97 75 THR C C 1
ATOM 10718 O O . THR C 1 447 ? -47.298 102.102 43.215 1.00 60.05 75 THR C O 1
ATOM 10722 N N . THR C 1 448 ? -48.711 102.607 41.563 1.00 62.83 76 THR C N 1
ATOM 10723 C CA . THR C 1 448 ? -49.756 102.958 42.516 1.00 63.87 76 THR C CA 1
ATOM 10724 C C . THR C 1 448 ? -50.643 101.743 42.835 1.00 63.82 76 THR C C 1
ATOM 10725 O O . THR C 1 448 ? -51.714 101.863 43.428 1.00 64.76 76 THR C O 1
ATOM 10729 N N . ARG C 1 449 ? -50.156 100.567 42.433 1.00 62.74 77 ARG C N 1
ATOM 10730 C CA . ARG C 1 449 ? -50.665 99.273 42.904 1.00 62.25 77 ARG C CA 1
ATOM 10731 C C . ARG C 1 449 ? -49.607 98.612 43.780 1.00 59.77 77 ARG C C 1
ATOM 10732 O O . ARG C 1 449 ? -48.434 98.973 43.741 1.00 58.50 77 ARG C O 1
ATOM 10740 N N . ASN C 1 450 ? -50.035 97.618 44.547 1.00 59.51 78 ASN C N 1
ATOM 10741 C CA . ASN C 1 450 ? -49.241 97.074 45.641 1.00 57.69 78 ASN C CA 1
ATOM 10742 C C . ASN C 1 450 ? -48.913 95.621 45.492 1.00 56.74 78 ASN C C 1
ATOM 10743 O O . ASN C 1 450 ? -49.714 94.866 45.002 1.00 57.81 78 ASN C O 1
ATOM 10748 N N . ALA C 1 451 ? -47.735 95.240 45.967 1.00 55.28 79 ALA C N 1
ATOM 10749 C CA . ALA C 1 451 ? -47.404 93.856 46.240 1.00 54.54 79 ALA C CA 1
ATOM 10750 C C . ALA C 1 451 ? -47.798 93.614 47.671 1.00 54.12 79 ALA C C 1
ATOM 10751 O O . ALA C 1 451 ? -47.896 94.570 48.447 1.00 53.78 79 ALA C O 1
ATOM 10753 N N . TYR C 1 452 ? -48.079 92.350 48.001 1.00 54.47 80 TYR C N 1
ATOM 10754 C CA . TYR C 1 452 ? -48.402 91.952 49.381 1.00 54.48 80 TYR C CA 1
ATOM 10755 C C . TYR C 1 452 ? -47.571 90.765 49.894 1.00 53.99 80 TYR C C 1
ATOM 10756 O O . TYR C 1 452 ? -47.468 89.744 49.203 1.00 54.48 80 TYR C O 1
ATOM 10765 N N . ARG C 1 453 ? -46.954 90.918 51.075 1.00 52.88 81 ARG C N 1
ATOM 10766 C CA . ARG C 1 453 ? -46.280 89.802 51.711 1.00 52.52 81 ARG C CA 1
ATOM 10767 C C . ARG C 1 453 ? -46.662 89.655 53.160 1.00 52.69 81 ARG C C 1
ATOM 10768 O O . ARG C 1 453 ? -46.715 90.629 53.886 1.00 52.74 81 ARG C O 1
ATOM 10776 N N . GLU C 1 454 ? -46.922 88.429 53.575 1.00 53.40 82 GLU C N 1
ATOM 10777 C CA . GLU C 1 454 ? -47.312 88.164 54.947 1.00 53.87 82 GLU C CA 1
ATOM 10778 C C . GLU C 1 454 ? -46.123 87.854 55.902 1.00 53.34 82 GLU C C 1
ATOM 10779 O O . GLU C 1 454 ? -45.257 87.026 55.619 1.00 52.85 82 GLU C O 1
ATOM 10785 N N . CYS C 1 455 ? -46.090 88.576 57.012 1.00 53.34 83 CYS C N 1
ATOM 10786 C CA . CYS C 1 455 ? -45.199 88.290 58.103 1.00 53.63 83 CYS C CA 1
ATOM 10787 C C . CYS C 1 455 ? -45.943 87.313 59.011 1.00 54.85 83 CYS C C 1
ATOM 10788 O O . CYS C 1 455 ? -46.925 87.670 59.681 1.00 55.55 83 CYS C O 1
ATOM 10791 N N . LEU C 1 456 ? -45.486 86.069 59.003 1.00 55.07 84 LEU C N 1
ATOM 10792 C CA . LEU C 1 456 ? -46.183 84.997 59.682 1.00 56.36 84 LEU C CA 1
ATOM 10793 C C . LEU C 1 456 ? -46.154 85.209 61.196 1.00 57.35 84 LEU C C 1
ATOM 10794 O O . LEU C 1 456 ? -45.326 85.966 61.718 1.00 57.13 84 LEU C O 1
ATOM 10799 N N . GLU C 1 457 ? -47.062 84.550 61.903 1.00 58.70 85 GLU C N 1
ATOM 10800 C CA . GLU C 1 457 ? -47.136 84.698 63.353 1.00 60.03 85 GLU C CA 1
ATOM 10801 C C . GLU C 1 457 ? -45.894 84.229 64.094 1.00 60.31 85 GLU C C 1
ATOM 10802 O O . GLU C 1 457 ? -45.716 84.555 65.263 1.00 61.36 85 GLU C O 1
ATOM 10808 N N . ASN C 1 458 ? -45.028 83.493 63.404 1.00 59.56 86 ASN C N 1
ATOM 10809 C CA . ASN C 1 458 ? -43.864 82.902 64.027 1.00 60.12 86 ASN C CA 1
ATOM 10810 C C . ASN C 1 458 ? -42.566 83.673 63.812 1.00 59.11 86 ASN C C 1
ATOM 10811 O O . ASN C 1 458 ? -41.511 83.242 64.272 1.00 59.50 86 ASN C O 1
ATOM 10816 N N . GLY C 1 459 ? -42.648 84.791 63.097 1.00 57.61 87 GLY C N 1
ATOM 10817 C CA . GLY C 1 459 ? -41.522 85.684 62.983 1.00 56.88 87 GLY C CA 1
ATOM 10818 C C . GLY C 1 459 ? -40.786 85.557 61.678 1.00 55.80 87 GLY C C 1
ATOM 10819 O O . GLY C 1 459 ? -39.753 86.140 61.496 1.00 55.57 87 GLY C O 1
ATOM 10820 N N . THR C 1 460 ? -41.315 84.794 60.745 1.00 55.74 88 THR C N 1
ATOM 10821 C CA . THR C 1 460 ? -40.647 84.645 59.470 1.00 54.91 88 THR C CA 1
ATOM 10822 C C . THR C 1 460 ? -41.549 85.152 58.337 1.00 54.35 88 THR C C 1
ATOM 10823 O O . THR C 1 460 ? -42.771 85.179 58.450 1.00 54.42 88 THR C O 1
ATOM 10827 N N . TRP C 1 461 ? -40.922 85.590 57.250 1.00 53.83 89 TRP C N 1
ATOM 10828 C CA . TRP C 1 461 ? -41.634 85.971 56.060 1.00 52.94 89 TRP C CA 1
ATOM 10829 C C . TRP C 1 461 ? -42.183 84.733 55.401 1.00 53.96 89 TRP C C 1
ATOM 10830 O O . TRP C 1 461 ? -41.461 83.758 55.218 1.00 54.81 89 TRP C O 1
ATOM 10841 N N . ALA C 1 462 ? -43.469 84.778 55.058 1.00 54.41 90 ALA C N 1
ATOM 10842 C CA . ALA C 1 462 ? -44.065 83.812 54.155 1.00 55.52 90 ALA C CA 1
ATOM 10843 C C . ALA C 1 462 ? -43.234 83.765 52.882 1.00 55.71 90 ALA C C 1
ATOM 10844 O O . ALA C 1 462 ? -42.619 84.783 52.488 1.00 54.33 90 ALA C O 1
ATOM 10846 N N . SER C 1 463 ? -43.167 82.582 52.261 1.00 57.41 91 SER C N 1
ATOM 10847 C CA . SER C 1 463 ? -42.227 82.430 51.150 1.00 57.85 91 SER C CA 1
ATOM 10848 C C . SER C 1 463 ? -42.835 82.896 49.835 1.00 58.17 91 SER C C 1
ATOM 10849 O O . SER C 1 463 ? -42.085 83.308 48.930 1.00 58.33 91 SER C O 1
ATOM 10852 N N . LYS C 1 464 ? -44.168 82.842 49.722 1.00 58.69 92 LYS C N 1
ATOM 10853 C CA . LYS C 1 464 ? -44.827 83.394 48.535 1.00 59.08 92 LYS C CA 1
ATOM 10854 C C . LYS C 1 464 ? -45.088 84.883 48.706 1.00 57.28 92 LYS C C 1
ATOM 10855 O O . LYS C 1 464 ? -45.457 85.358 49.797 1.00 56.12 92 LYS C O 1
ATOM 10861 N N . ILE C 1 465 ? -44.879 85.619 47.617 1.00 57.09 93 ILE C N 1
ATOM 10862 C CA . ILE C 1 465 ? -45.200 87.039 47.575 1.00 55.68 93 ILE C CA 1
ATOM 10863 C C . ILE C 1 465 ? -46.223 87.285 46.491 1.00 56.82 93 ILE C C 1
ATOM 10864 O O . ILE C 1 465 ? -46.061 86.844 45.371 1.00 58.15 93 ILE C O 1
ATOM 10869 N N . ASN C 1 466 ? -47.293 87.974 46.858 1.00 57.02 94 ASN C N 1
ATOM 10870 C CA . ASN C 1 466 ? -48.405 88.279 45.965 1.00 58.38 94 ASN C CA 1
ATOM 10871 C C . ASN C 1 466 ? -48.054 89.456 45.098 1.00 57.98 94 ASN C C 1
ATOM 10872 O O . ASN C 1 466 ? -48.083 90.593 45.539 1.00 57.10 94 ASN C O 1
ATOM 10877 N N . TYR C 1 467 ? -47.710 89.166 43.853 1.00 59.43 95 TYR C N 1
ATOM 10878 C CA . TYR C 1 467 ? -47.498 90.185 42.828 1.00 59.46 95 TYR C CA 1
ATOM 10879 C C . TYR C 1 467 ? -48.681 90.321 41.845 1.00 61.78 95 TYR C C 1
ATOM 10880 O O . TYR C 1 467 ? -48.559 90.951 40.807 1.00 62.90 95 TYR C O 1
ATOM 10889 N N . SER C 1 468 ? -49.829 89.752 42.185 1.00 62.89 96 SER C N 1
ATOM 10890 C CA . SER C 1 468 ? -50.943 89.662 41.259 1.00 65.61 96 SER C CA 1
ATOM 10891 C C . SER C 1 468 ? -51.436 90.999 40.708 1.00 66.11 96 SER C C 1
ATOM 10892 O O . SER C 1 468 ? -52.005 91.027 39.652 1.00 68.74 96 SER C O 1
ATOM 10895 N N . GLN C 1 469 ? -51.203 92.099 41.406 1.00 64.38 97 GLN C N 1
ATOM 10896 C CA . GLN C 1 469 ? -51.788 93.379 41.054 1.00 64.96 97 GLN C CA 1
ATOM 10897 C C . GLN C 1 469 ? -50.842 94.280 40.281 1.00 64.60 97 GLN C C 1
ATOM 10898 O O . GLN C 1 469 ? -51.174 95.425 39.968 1.00 65.35 97 GLN C O 1
ATOM 10904 N N . CYS C 1 470 ? -49.649 93.800 39.994 1.00 63.65 98 CYS C N 1
ATOM 10905 C CA . CYS C 1 470 ? -48.670 94.654 39.330 1.00 63.32 98 CYS C CA 1
ATOM 10906 C C . CYS C 1 470 ? -48.912 94.597 37.820 1.00 65.86 98 CYS C C 1
ATOM 10907 O O . CYS C 1 470 ? -48.413 93.704 37.131 1.00 66.92 98 CYS C O 1
ATOM 10910 N N . GLU C 1 471 ? -49.719 95.526 37.309 1.00 67.34 99 GLU C N 1
ATOM 10911 C CA . GLU C 1 471 ? -50.046 95.533 35.880 1.00 70.13 99 GLU C CA 1
ATOM 10912 C C . GLU C 1 471 ? -48.946 96.339 35.207 1.00 69.74 99 GLU C C 1
ATOM 10913 O O . GLU C 1 471 ? -48.554 97.394 35.729 1.00 68.40 99 GLU C O 1
ATOM 10919 N N . PRO C 1 472 ? -48.390 95.825 34.081 1.00 71.41 100 PRO C N 1
ATOM 10920 C CA . PRO C 1 472 ? -47.383 96.567 33.317 1.00 71.36 100 PRO C CA 1
ATOM 10921 C C . PRO C 1 472 ? -48.075 97.752 32.704 1.00 73.14 100 PRO C C 1
ATOM 10922 O O . PRO C 1 472 ? -49.300 97.731 32.622 1.00 74.96 100 PRO C O 1
ATOM 10926 N N . ILE C 1 473 ? -47.348 98.790 32.302 1.00 72.84 101 ILE C N 1
ATOM 10927 C CA . ILE C 1 473 ? -48.011 99.782 31.446 1.00 75.78 101 ILE C CA 1
ATOM 10928 C C . ILE C 1 473 ? -47.261 99.991 30.118 1.00 77.91 101 ILE C C 1
ATOM 10929 O O . ILE C 1 473 ? -46.058 100.271 30.097 1.00 76.13 101 ILE C O 1
ATOM 10934 N N . LEU C 1 474 ? -48.032 99.863 29.036 1.00 82.46 102 LEU C N 1
ATOM 10935 C CA . LEU C 1 474 ? -47.510 99.586 27.700 1.00 85.57 102 LEU C CA 1
ATOM 10936 C C . LEU C 1 474 ? -47.633 100.766 26.721 1.00 88.24 102 LEU C C 1
ATOM 10937 O O . LEU C 1 474 ? -46.638 101.452 26.432 1.00 87.70 102 LEU C O 1
ATOM 10942 N N . LYS D 1 3 ? -28.939 29.187 78.525 1.00 101.04 -369 LYS D N 1
ATOM 10943 C CA . LYS D 1 3 ? -27.846 30.202 78.345 1.00 99.52 -369 LYS D CA 1
ATOM 10944 C C . LYS D 1 3 ? -27.527 31.054 79.607 1.00 97.96 -369 LYS D C 1
ATOM 10945 O O . LYS D 1 3 ? -28.196 30.922 80.640 1.00 98.29 -369 LYS D O 1
ATOM 10951 N N . ILE D 1 4 ? -26.501 31.909 79.520 1.00 96.30 -368 ILE D N 1
ATOM 10952 C CA . ILE D 1 4 ? -26.172 32.870 80.593 1.00 95.11 -368 ILE D CA 1
ATOM 10953 C C . ILE D 1 4 ? -27.246 33.974 80.673 1.00 98.56 -368 ILE D C 1
ATOM 10954 O O . ILE D 1 4 ? -27.915 34.282 79.669 1.00 101.43 -368 ILE D O 1
ATOM 10959 N N . GLU D 1 5 ? -27.430 34.562 81.858 1.00 98.24 -367 GLU D N 1
ATOM 10960 C CA . GLU D 1 5 ? -28.449 35.601 81.996 1.00 101.45 -367 GLU D CA 1
ATOM 10961 C C . GLU D 1 5 ? -27.926 36.978 81.572 1.00 102.10 -367 GLU D C 1
ATOM 10962 O O . GLU D 1 5 ? -26.816 37.378 81.908 1.00 99.56 -367 GLU D O 1
ATOM 10968 N N . GLU D 1 6 ? -28.734 37.664 80.774 1.00 105.76 -366 GLU D N 1
ATOM 10969 C CA . GLU D 1 6 ? -28.390 38.973 80.230 1.00 107.29 -366 GLU D CA 1
ATOM 10970 C C . GLU D 1 6 ? -28.543 40.041 81.328 1.00 107.83 -366 GLU D C 1
ATOM 10971 O O . GLU D 1 6 ? -29.591 40.124 81.983 1.00 109.79 -366 GLU D O 1
ATOM 10977 N N . GLY D 1 7 ? -27.501 40.844 81.539 1.00 106.20 -365 GLY D N 1
ATOM 10978 C CA . GLY D 1 7 ? -27.570 41.933 82.516 1.00 106.65 -365 GLY D CA 1
ATOM 10979 C C . GLY D 1 7 ? -27.048 41.621 83.912 1.00 103.59 -365 GLY D C 1
ATOM 10980 O O . GLY D 1 7 ? -27.370 42.339 84.865 1.00 104.28 -365 GLY D O 1
ATOM 10981 N N . LYS D 1 8 ? -26.265 40.540 84.034 1.00 100.29 -364 LYS D N 1
ATOM 10982 C CA . LYS D 1 8 ? -25.429 40.264 85.225 1.00 96.91 -364 LYS D CA 1
ATOM 10983 C C . LYS D 1 8 ? -24.107 39.657 84.791 1.00 93.80 -364 LYS D C 1
ATOM 10984 O O . LYS D 1 8 ? -23.995 39.184 83.659 1.00 94.32 -364 LYS D O 1
ATOM 10990 N N . LEU D 1 9 ? -23.099 39.695 85.664 1.00 91.03 -363 LEU D N 1
ATOM 10991 C CA . LEU D 1 9 ? -21.838 38.979 85.400 1.00 87.91 -363 LEU D CA 1
ATOM 10992 C C . LEU D 1 9 ? -21.671 37.887 86.431 1.00 85.40 -363 LEU D C 1
ATOM 10993 O O . LEU D 1 9 ? -21.824 38.146 87.641 1.00 85.08 -363 LEU D O 1
ATOM 10998 N N . VAL D 1 10 ? -21.409 36.668 85.944 1.00 83.74 -362 VAL D N 1
ATOM 10999 C CA . VAL D 1 10 ? -21.012 35.554 86.796 1.00 81.10 -362 VAL D CA 1
ATOM 11000 C C . VAL D 1 10 ? -19.545 35.307 86.496 1.00 78.66 -362 VAL D C 1
ATOM 11001 O O . VAL D 1 10 ? -19.127 35.319 85.334 1.00 78.92 -362 VAL D O 1
ATOM 11005 N N . ILE D 1 11 ? -18.769 35.130 87.564 1.00 76.46 -361 ILE D N 1
ATOM 11006 C CA . ILE D 1 11 ? -17.329 34.955 87.479 1.00 74.14 -361 ILE D CA 1
ATOM 11007 C C . ILE D 1 11 ? -16.916 33.721 88.248 1.00 71.86 -361 ILE D C 1
ATOM 11008 O O . ILE D 1 11 ? -17.309 33.530 89.411 1.00 71.76 -361 ILE D O 1
ATOM 11013 N N . TRP D 1 12 ? -16.096 32.909 87.583 1.00 70.50 -360 TRP D N 1
ATOM 11014 C CA . TRP D 1 12 ? -15.485 31.716 88.156 1.00 67.90 -360 TRP D CA 1
ATOM 11015 C C . TRP D 1 12 ? -14.017 31.958 88.406 1.00 65.68 -360 TRP D C 1
ATOM 11016 O O . TRP D 1 12 ? -13.272 32.322 87.503 1.00 65.87 -360 TRP D O 1
ATOM 11027 N N . ILE D 1 13 ? -13.611 31.797 89.650 1.00 64.31 -359 ILE D N 1
ATOM 11028 C CA . ILE D 1 13 ? -12.188 31.810 90.007 1.00 62.52 -359 ILE D CA 1
ATOM 11029 C C . ILE D 1 13 ? -11.955 30.698 91.041 1.00 60.96 -359 ILE D C 1
ATOM 11030 O O . ILE D 1 13 ? -12.906 30.260 91.721 1.00 61.17 -359 ILE D O 1
ATOM 11035 N N . ASN D 1 14 ? -10.700 30.238 91.120 1.00 59.45 -358 ASN D N 1
ATOM 11036 C CA . ASN D 1 14 ? -10.258 29.175 92.032 1.00 57.69 -358 ASN D CA 1
ATOM 11037 C C . ASN D 1 14 ? -10.349 29.617 93.488 1.00 57.50 -358 ASN D C 1
ATOM 11038 O O . ASN D 1 14 ? -9.902 30.725 93.815 1.00 57.81 -358 ASN D O 1
ATOM 11043 N N . GLY D 1 15 ? -10.926 28.773 94.348 1.00 57.00 -357 GLY D N 1
ATOM 11044 C CA . GLY D 1 15 ? -11.037 29.066 95.795 1.00 56.74 -357 GLY D CA 1
ATOM 11045 C C . GLY D 1 15 ? -9.750 29.446 96.554 1.00 55.74 -357 GLY D C 1
ATOM 11046 O O . GLY D 1 15 ? -9.791 30.091 97.651 1.00 55.88 -357 GLY D O 1
ATOM 11047 N N . ASP D 1 16 ? -8.605 29.090 95.968 1.00 54.29 -356 ASP D N 1
ATOM 11048 C CA . ASP D 1 16 ? -7.328 29.397 96.589 1.00 53.38 -356 ASP D CA 1
ATOM 11049 C C . ASP D 1 16 ? -6.920 30.822 96.291 1.00 54.09 -356 ASP D C 1
ATOM 11050 O O . ASP D 1 16 ? -5.981 31.350 96.911 1.00 54.39 -356 ASP D O 1
ATOM 11055 N N . LYS D 1 17 ? -7.633 31.459 95.375 1.00 55.04 -355 LYS D N 1
ATOM 11056 C CA . LYS D 1 17 ? -7.343 32.848 95.027 1.00 56.13 -355 LYS D CA 1
ATOM 11057 C C . LYS D 1 17 ? -8.155 33.834 95.868 1.00 57.44 -355 LYS D C 1
ATOM 11058 O O . LYS D 1 17 ? -8.955 33.430 96.735 1.00 57.66 -355 LYS D O 1
ATOM 11064 N N . GLY D 1 18 ? -7.951 35.124 95.607 1.00 58.52 -354 GLY D N 1
ATOM 11065 C CA . GLY D 1 18 ? -8.608 36.184 96.385 1.00 60.01 -354 GLY D CA 1
ATOM 11066 C C . GLY D 1 18 ? -9.986 36.568 95.899 1.00 61.95 -354 GLY D C 1
ATOM 11067 O O . GLY D 1 18 ? -10.245 37.710 95.527 1.00 63.34 -354 GLY D O 1
ATOM 11068 N N . TYR D 1 19 ? -10.888 35.596 95.922 1.00 62.14 -353 TYR D N 1
ATOM 11069 C CA . TYR D 1 19 ? -12.231 35.789 95.402 1.00 63.52 -353 TYR D CA 1
ATOM 11070 C C . TYR D 1 19 ? -13.089 36.808 96.190 1.00 65.48 -353 TYR D C 1
ATOM 11071 O O . TYR D 1 19 ? -14.051 37.357 95.635 1.00 67.71 -353 TYR D O 1
ATOM 11080 N N . ASN D 1 20 ? -12.772 37.071 97.458 1.00 64.75 -352 ASN D N 1
ATOM 11081 C CA . ASN D 1 20 ? -13.530 38.090 98.198 1.00 66.72 -352 ASN D CA 1
ATOM 11082 C C . ASN D 1 20 ? -13.059 39.498 97.869 1.00 67.93 -352 ASN D C 1
ATOM 11083 O O . ASN D 1 20 ? -13.839 40.457 97.890 1.00 70.22 -352 ASN D O 1
ATOM 11088 N N . GLY D 1 21 ? -11.785 39.625 97.546 1.00 66.53 -351 GLY D N 1
ATOM 11089 C CA . GLY D 1 21 ? -11.270 40.890 97.073 1.00 67.72 -351 GLY D CA 1
ATOM 11090 C C . GLY D 1 21 ? -11.949 41.175 95.756 1.00 69.66 -351 GLY D C 1
ATOM 11091 O O . GLY D 1 21 ? -12.570 42.242 95.562 1.00 72.03 -351 GLY D O 1
ATOM 11092 N N . LEU D 1 22 ? -11.870 40.195 94.855 1.00 68.73 -350 LEU D N 1
ATOM 11093 C CA . LEU D 1 22 ? -12.537 40.284 93.561 1.00 70.13 -350 LEU D CA 1
ATOM 11094 C C . LEU D 1 22 ? -13.998 40.733 93.686 1.00 72.35 -350 LEU D C 1
ATOM 11095 O O . LEU D 1 22 ? -14.385 41.667 93.017 1.00 74.58 -350 LEU D O 1
ATOM 11100 N N . ALA D 1 23 ? -14.775 40.103 94.573 1.00 72.19 -349 ALA D N 1
ATOM 11101 C CA . ALA D 1 23 ? -16.189 40.466 94.806 1.00 74.46 -349 ALA D CA 1
ATOM 11102 C C . ALA D 1 23 ? -16.405 41.882 95.370 1.00 76.57 -349 ALA D C 1
ATOM 11103 O O . ALA D 1 23 ? -17.473 42.484 95.165 1.00 79.27 -349 ALA D O 1
ATOM 11105 N N . GLU D 1 24 ? -15.416 42.411 96.090 1.00 75.67 -348 GLU D N 1
ATOM 11106 C CA . GLU D 1 24 ? -15.467 43.820 96.489 1.00 77.74 -348 GLU D CA 1
ATOM 11107 C C . GLU D 1 24 ? -15.308 44.723 95.237 1.00 79.43 -348 GLU D C 1
ATOM 11108 O O . GLU D 1 24 ? -16.013 45.745 95.106 1.00 82.18 -348 GLU D O 1
ATOM 11114 N N . VAL D 1 25 ? -14.441 44.329 94.298 1.00 77.83 -347 VAL D N 1
ATOM 11115 C CA . VAL D 1 25 ? -14.318 45.061 93.020 1.00 79.62 -347 VAL D CA 1
ATOM 11116 C C . VAL D 1 25 ? -15.626 44.956 92.197 1.00 81.66 -347 VAL D C 1
ATOM 11117 O O . VAL D 1 25 ? -16.023 45.892 91.469 1.00 83.89 -347 VAL D O 1
ATOM 11121 N N . GLY D 1 26 ? -16.282 43.802 92.338 1.00 80.55 -346 GLY D N 1
ATOM 11122 C CA . GLY D 1 26 ? -17.626 43.557 91.800 1.00 82.50 -346 GLY D CA 1
ATOM 11123 C C . GLY D 1 26 ? -18.716 44.373 92.497 1.00 85.19 -346 GLY D C 1
ATOM 11124 O O . GLY D 1 26 ? -19.713 44.774 91.868 1.00 87.65 -346 GLY D O 1
ATOM 11125 N N . LYS D 1 27 ? -18.533 44.618 93.797 1.00 84.56 -345 LYS D N 1
ATOM 11126 C CA . LYS D 1 27 ? -19.433 45.498 94.535 1.00 87.20 -345 LYS D CA 1
ATOM 11127 C C . LYS D 1 27 ? -19.213 46.974 94.144 1.00 89.41 -345 LYS D C 1
ATOM 11128 O O . LYS D 1 27 ? -20.102 47.810 94.358 1.00 92.17 -345 LYS D O 1
ATOM 11134 N N . LYS D 1 28 ? -18.049 47.276 93.558 1.00 88.24 -344 LYS D N 1
ATOM 11135 C CA . LYS D 1 28 ? -17.769 48.613 93.017 1.00 90.59 -344 LYS D CA 1
ATOM 11136 C C . LYS D 1 28 ? -18.472 48.865 91.674 1.00 93.12 -344 LYS D C 1
ATOM 11137 O O . LYS D 1 28 ? -19.131 49.912 91.456 1.00 96.38 -344 LYS D O 1
ATOM 11143 N N . PHE D 1 29 ? -18.305 47.902 90.770 1.00 91.68 -343 PHE D N 1
ATOM 11144 C CA . PHE D 1 29 ? -18.988 47.875 89.469 1.00 93.46 -343 PHE D CA 1
ATOM 11145 C C . PHE D 1 29 ? -20.509 48.039 89.631 1.00 95.96 -343 PHE D C 1
ATOM 11146 O O . PHE D 1 29 ? -21.130 48.787 88.901 1.00 98.90 -343 PHE D O 1
ATOM 11154 N N . GLU D 1 30 ? -21.083 47.340 90.606 1.00 94.98 -342 GLU D N 1
ATOM 11155 C CA . GLU D 1 30 ? -22.519 47.301 90.843 1.00 97.42 -342 GLU D CA 1
ATOM 11156 C C . GLU D 1 30 ? -23.050 48.635 91.376 1.00 100.70 -342 GLU D C 1
ATOM 11157 O O . GLU D 1 30 ? -24.083 49.128 90.922 1.00 103.87 -342 GLU D O 1
ATOM 11163 N N . LYS D 1 31 ? -22.344 49.201 92.352 1.00 99.86 -341 LYS D N 1
ATOM 11164 C CA . LYS D 1 31 ? -22.599 50.547 92.832 1.00 102.56 -341 LYS D CA 1
ATOM 11165 C C . LYS D 1 31 ? -22.696 51.497 91.660 1.00 105.53 -341 LYS D C 1
ATOM 11166 O O . LYS D 1 31 ? -23.634 52.292 91.568 1.00 109.17 -341 LYS D O 1
ATOM 11172 N N . ASP D 1 32 ? -21.714 51.406 90.766 1.00 104.22 -340 ASP D N 1
ATOM 11173 C CA . ASP D 1 32 ? -21.646 52.266 89.583 1.00 106.87 -340 ASP D CA 1
ATOM 11174 C C . ASP D 1 32 ? -22.747 51.980 88.516 1.00 109.15 -340 ASP D C 1
ATOM 11175 O O . ASP D 1 32 ? -23.562 52.872 88.194 1.00 112.85 -340 ASP D O 1
ATOM 11180 N N . THR D 1 33 ? -22.755 50.748 87.978 1.00 106.97 -339 THR D N 1
ATOM 11181 C CA . THR D 1 33 ? -23.520 50.397 86.761 1.00 108.59 -339 THR D CA 1
ATOM 11182 C C . THR D 1 33 ? -24.893 49.778 87.023 1.00 109.83 -339 THR D C 1
ATOM 11183 O O . THR D 1 33 ? -25.750 49.765 86.144 1.00 112.39 -339 THR D O 1
ATOM 11187 N N . GLY D 1 34 ? -25.101 49.272 88.234 1.00 108.30 -338 GLY D N 1
ATOM 11188 C CA . GLY D 1 34 ? -26.363 48.620 88.594 1.00 109.49 -338 GLY D CA 1
ATOM 11189 C C . GLY D 1 34 ? -26.431 47.171 88.136 1.00 107.49 -338 GLY D C 1
ATOM 11190 O O . GLY D 1 34 ? -27.503 46.556 88.118 1.00 108.72 -338 GLY D O 1
ATOM 11191 N N . ILE D 1 35 ? -25.276 46.624 87.771 1.00 104.46 -337 ILE D N 1
ATOM 11192 C CA . ILE D 1 35 ? -25.185 45.271 87.254 1.00 102.21 -337 ILE D CA 1
ATOM 11193 C C . ILE D 1 35 ? -24.616 44.369 88.324 1.00 98.72 -337 ILE D C 1
ATOM 11194 O O . ILE D 1 35 ? -23.434 44.477 88.694 1.00 96.22 -337 ILE D O 1
ATOM 11199 N N . LYS D 1 36 ? -25.480 43.489 88.823 1.00 98.82 -336 LYS D N 1
ATOM 11200 C CA . LYS D 1 36 ? -25.090 42.483 89.805 1.00 95.85 -336 LYS D CA 1
ATOM 11201 C C . LYS D 1 36 ? -23.898 41.651 89.280 1.00 92.44 -336 LYS D C 1
ATOM 11202 O O . LYS D 1 36 ? -23.930 41.144 88.157 1.00 92.58 -336 LYS D O 1
ATOM 11208 N N . VAL D 1 37 ? -22.837 41.553 90.082 1.00 89.85 -335 VAL D N 1
ATOM 11209 C CA . VAL D 1 37 ? -21.662 40.703 89.760 1.00 86.59 -335 VAL D CA 1
ATOM 11210 C C . VAL D 1 37 ? -21.563 39.605 90.813 1.00 84.20 -335 VAL D C 1
ATOM 11211 O O . VAL D 1 37 ? -21.302 39.890 91.983 1.00 83.47 -335 VAL D O 1
ATOM 11215 N N . THR D 1 38 ? -21.809 38.365 90.410 1.00 83.26 -334 THR D N 1
ATOM 11216 C CA . THR D 1 38 ? -21.644 37.239 91.329 1.00 81.29 -334 THR D CA 1
ATOM 11217 C C . THR D 1 38 ? -20.291 36.557 91.061 1.00 78.35 -334 THR D C 1
ATOM 11218 O O . THR D 1 38 ? -19.923 36.336 89.895 1.00 78.23 -334 THR D O 1
ATOM 11222 N N . VAL D 1 39 ? -19.554 36.250 92.136 1.00 76.10 -333 VAL D N 1
ATOM 11223 C CA . VAL D 1 39 ? -18.260 35.569 92.050 1.00 73.07 -333 VAL D CA 1
ATOM 11224 C C . VAL D 1 39 ? -18.332 34.201 92.726 1.00 71.78 -333 VAL D C 1
ATOM 11225 O O . VAL D 1 39 ? -18.596 34.086 93.926 1.00 71.84 -333 VAL D O 1
ATOM 11229 N N . GLU D 1 40 ? -18.102 33.147 91.961 1.00 70.94 -332 GLU D N 1
ATOM 11230 C CA . GLU D 1 40 ? -18.171 31.816 92.543 1.00 69.54 -332 GLU D CA 1
ATOM 11231 C C . GLU D 1 40 ? -16.862 31.104 92.337 1.00 66.92 -332 GLU D C 1
ATOM 11232 O O . GLU D 1 40 ? -16.015 31.573 91.557 1.00 66.02 -332 GLU D O 1
ATOM 11238 N N . HIS D 1 41 ? -16.723 29.976 93.050 1.00 65.78 -331 HIS D N 1
ATOM 11239 C CA . HIS D 1 41 ? -15.489 29.154 93.107 1.00 63.25 -331 HIS D CA 1
ATOM 11240 C C . HIS D 1 41 ? -15.812 27.634 93.071 1.00 62.92 -331 HIS D C 1
ATOM 11241 O O . HIS D 1 41 ? -15.515 26.892 94.027 1.00 61.40 -331 HIS D O 1
ATOM 11248 N N . PRO D 1 42 ? -16.440 27.166 91.953 1.00 64.36 -330 PRO D N 1
ATOM 11249 C CA . PRO D 1 42 ? -16.727 25.731 91.837 1.00 64.04 -330 PRO D CA 1
ATOM 11250 C C . PRO D 1 42 ? -15.445 24.871 91.884 1.00 61.99 -330 PRO D C 1
ATOM 11251 O O . PRO D 1 42 ? -14.346 25.310 91.505 1.00 60.62 -330 PRO D O 1
ATOM 11255 N N . ASP D 1 43 ? -15.574 23.654 92.382 1.00 61.88 -329 ASP D N 1
ATOM 11256 C CA . ASP D 1 43 ? -14.429 22.774 92.399 1.00 60.19 -329 ASP D CA 1
ATOM 11257 C C . ASP D 1 43 ? -14.159 22.333 90.971 1.00 60.28 -329 ASP D C 1
ATOM 11258 O O . ASP D 1 43 ? -15.069 22.339 90.132 1.00 61.74 -329 ASP D O 1
ATOM 11263 N N . LYS D 1 44 ? -12.912 21.957 90.696 1.00 58.71 -328 LYS D N 1
ATOM 11264 C CA . LYS D 1 44 ? -12.546 21.437 89.369 1.00 58.75 -328 LYS D CA 1
ATOM 11265 C C . LYS D 1 44 ? -13.044 22.396 88.274 1.00 59.98 -328 LYS D C 1
ATOM 11266 O O . LYS D 1 44 ? -13.582 22.005 87.235 1.00 61.09 -328 LYS D O 1
ATOM 11272 N N . LEU D 1 45 ? -12.847 23.670 88.569 1.00 59.86 -327 LEU D N 1
ATOM 11273 C CA . LEU D 1 45 ? -13.177 24.802 87.715 1.00 61.20 -327 LEU D CA 1
ATOM 11274 C C . LEU D 1 45 ? -12.708 24.700 86.265 1.00 61.60 -327 LEU D C 1
ATOM 11275 O O . LEU D 1 45 ? -13.412 25.077 85.328 1.00 63.50 -327 LEU D O 1
ATOM 11280 N N . GLU D 1 46 ? -11.485 24.235 86.097 1.00 60.13 -326 GLU D N 1
ATOM 11281 C CA . GLU D 1 46 ? -10.832 24.197 84.790 1.00 60.65 -326 GLU D CA 1
ATOM 11282 C C . GLU D 1 46 ? -11.328 23.041 83.918 1.00 61.47 -326 GLU D C 1
ATOM 11283 O O . GLU D 1 46 ? -11.011 22.972 82.737 1.00 62.19 -326 GLU D O 1
ATOM 11289 N N . GLU D 1 47 ? -12.083 22.128 84.519 1.00 61.55 -325 GLU D N 1
ATOM 11290 C CA . GLU D 1 47 ? -12.692 21.027 83.787 1.00 62.71 -325 GLU D CA 1
ATOM 11291 C C . GLU D 1 47 ? -14.183 21.301 83.704 1.00 64.83 -325 GLU D C 1
ATOM 11292 O O . GLU D 1 47 ? -14.831 20.905 82.735 1.00 66.91 -325 GLU D O 1
ATOM 11298 N N . LYS D 1 48 ? -14.743 21.974 84.709 1.00 64.66 -324 LYS D N 1
ATOM 11299 C CA . LYS D 1 48 ? -16.174 22.274 84.677 1.00 66.75 -324 LYS D CA 1
ATOM 11300 C C . LYS D 1 48 ? -16.471 23.308 83.611 1.00 68.45 -324 LYS D C 1
ATOM 11301 O O . LYS D 1 48 ? -17.559 23.304 83.024 1.00 70.96 -324 LYS D O 1
ATOM 11307 N N . PHE D 1 49 ? -15.508 24.185 83.346 1.00 67.39 -323 PHE D N 1
ATOM 11308 C CA . PHE D 1 49 ? -15.726 25.253 82.390 1.00 68.90 -323 PHE D CA 1
ATOM 11309 C C . PHE D 1 49 ? -15.977 24.815 80.940 1.00 70.65 -323 PHE D C 1
ATOM 11310 O O . PHE D 1 49 ? -16.924 25.312 80.340 1.00 72.94 -323 PHE D O 1
ATOM 11318 N N . PRO D 1 50 ? -15.152 23.895 80.371 1.00 69.83 -322 PRO D N 1
ATOM 11319 C CA . PRO D 1 50 ? -15.447 23.442 78.987 1.00 71.71 -322 PRO D CA 1
ATOM 11320 C C . PRO D 1 50 ? -16.681 22.525 78.859 1.00 73.38 -322 PRO D C 1
ATOM 11321 O O . PRO D 1 50 ? -17.410 22.645 77.880 1.00 75.59 -322 PRO D O 1
ATOM 11325 N N . GLN D 1 51 ? -16.917 21.638 79.832 1.00 72.47 -321 GLN D N 1
ATOM 11326 C CA . GLN D 1 51 ? -18.201 20.919 79.942 1.00 74.41 -321 GLN D CA 1
ATOM 11327 C C . GLN D 1 51 ? -19.405 21.850 79.780 1.00 76.91 -321 GLN D C 1
ATOM 11328 O O . GLN D 1 51 ? -20.179 21.681 78.823 1.00 79.67 -321 GLN D O 1
ATOM 11334 N N . VAL D 1 52 ? -19.572 22.815 80.702 1.00 76.37 -320 VAL D N 1
ATOM 11335 C CA . VAL D 1 52 ? -20.762 23.705 80.683 1.00 78.57 -320 VAL D CA 1
ATOM 11336 C C . VAL D 1 52 ? -20.671 24.782 79.605 1.00 80.05 -320 VAL D C 1
ATOM 11337 O O . VAL D 1 52 ? -21.690 25.086 78.986 1.00 82.87 -320 VAL D O 1
ATOM 11341 N N . ALA D 1 53 ? -19.472 25.339 79.363 1.00 78.36 -319 ALA D N 1
ATOM 11342 C CA . ALA D 1 53 ? -19.286 26.319 78.274 1.00 79.71 -319 ALA D CA 1
ATOM 11343 C C . ALA D 1 53 ? -19.655 25.741 76.925 1.00 81.83 -319 ALA D C 1
ATOM 11344 O O . ALA D 1 53 ? -20.314 26.417 76.146 1.00 84.53 -319 ALA D O 1
ATOM 11346 N N . ALA D 1 54 ? -19.253 24.492 76.665 1.00 80.93 -318 ALA D N 1
ATOM 11347 C CA . ALA D 1 54 ? -19.550 23.794 75.395 1.00 82.92 -318 ALA D CA 1
ATOM 11348 C C . ALA D 1 54 ? -20.997 23.983 74.967 1.00 86.22 -318 ALA D C 1
ATOM 11349 O O . ALA D 1 54 ? -21.293 24.029 73.773 1.00 88.53 -318 ALA D O 1
ATOM 11351 N N . THR D 1 55 ? -21.882 24.132 75.957 1.00 86.70 -317 THR D N 1
ATOM 11352 C CA . THR D 1 55 ? -23.342 24.121 75.743 1.00 89.86 -317 THR D CA 1
ATOM 11353 C C . THR D 1 55 ? -24.039 25.515 75.661 1.00 91.92 -317 THR D C 1
ATOM 11354 O O . THR D 1 55 ? -25.263 25.606 75.462 1.00 94.84 -317 THR D O 1
ATOM 11358 N N . GLY D 1 56 ? -23.268 26.591 75.774 1.00 90.73 -316 GLY D N 1
ATOM 11359 C CA . GLY D 1 56 ? -23.845 27.941 75.862 1.00 92.46 -316 GLY D CA 1
ATOM 11360 C C . GLY D 1 56 ? -24.242 28.333 77.284 1.00 91.57 -316 GLY D C 1
ATOM 11361 O O . GLY D 1 56 ? -25.154 29.120 77.483 1.00 93.79 -316 GLY D O 1
ATOM 11362 N N . ASP D 1 57 ? -23.535 27.792 78.272 1.00 88.71 -315 ASP D N 1
ATOM 11363 C CA . ASP D 1 57 ? -23.841 27.987 79.698 1.00 87.76 -315 ASP D CA 1
ATOM 11364 C C . ASP D 1 57 ? -22.559 28.286 80.519 1.00 84.43 -315 ASP D C 1
ATOM 11365 O O . ASP D 1 57 ? -21.438 28.278 79.963 1.00 82.98 -315 ASP D O 1
ATOM 11370 N N . GLY D 1 58 ? -22.723 28.551 81.822 1.00 83.32 -314 GLY D N 1
ATOM 11371 C CA . GLY D 1 58 ? -21.593 28.794 82.724 1.00 80.28 -314 GLY D CA 1
ATOM 11372 C C . GLY D 1 58 ? -21.272 30.268 82.895 1.00 80.52 -314 GLY D C 1
ATOM 11373 O O . GLY D 1 58 ? -22.139 31.104 82.682 1.00 83.27 -314 GLY D O 1
ATOM 11374 N N . PRO D 1 59 ? -20.014 30.601 83.256 1.00 78.27 -313 PRO D N 1
ATOM 11375 C CA . PRO D 1 59 ? -19.669 31.974 83.598 1.00 78.49 -313 PRO D CA 1
ATOM 11376 C C . PRO D 1 59 ? -19.537 32.892 82.380 1.00 80.29 -313 PRO D C 1
ATOM 11377 O O . PRO D 1 59 ? -19.271 32.438 81.266 1.00 80.42 -313 PRO D O 1
ATOM 11381 N N . ASP D 1 60 ? -19.734 34.180 82.630 1.00 81.57 -312 ASP D N 1
ATOM 11382 C CA . ASP D 1 60 ? -19.375 35.251 81.707 1.00 83.10 -312 ASP D CA 1
ATOM 11383 C C . ASP D 1 60 ? -17.846 35.333 81.551 1.00 80.72 -312 ASP D C 1
ATOM 11384 O O . ASP D 1 60 ? -17.324 35.413 80.440 1.00 80.94 -312 ASP D O 1
ATOM 11389 N N . ILE D 1 61 ? -17.159 35.300 82.694 1.00 78.50 -311 ILE D N 1
ATOM 11390 C CA . ILE D 1 61 ? -15.709 35.475 82.794 1.00 76.60 -311 ILE D CA 1
ATOM 11391 C C . ILE D 1 61 ? -15.054 34.294 83.518 1.00 73.59 -311 ILE D C 1
ATOM 11392 O O . ILE D 1 61 ? -15.597 33.762 84.483 1.00 72.83 -311 ILE D O 1
ATOM 11397 N N . ILE D 1 62 ? -13.878 33.890 83.054 1.00 72.21 -310 ILE D N 1
ATOM 11398 C CA . ILE D 1 62 ? -13.164 32.803 83.728 1.00 69.67 -310 ILE D CA 1
ATOM 11399 C C . ILE D 1 62 ? -11.702 33.107 84.103 1.00 67.98 -310 ILE D C 1
ATOM 11400 O O . ILE D 1 62 ? -10.917 33.636 83.279 1.00 68.32 -310 ILE D O 1
ATOM 11405 N N . PHE D 1 63 ? -11.369 32.750 85.354 1.00 65.83 -309 PHE D N 1
ATOM 11406 C CA . PHE D 1 63 ? -10.042 32.913 85.913 1.00 64.17 -309 PHE D CA 1
ATOM 11407 C C . PHE D 1 63 ? -9.228 31.644 86.062 1.00 62.19 -309 PHE D C 1
ATOM 11408 O O . PHE D 1 63 ? -9.627 30.695 86.754 1.00 61.16 -309 PHE D O 1
ATOM 11416 N N . TRP D 1 64 ? -8.061 31.654 85.428 1.00 61.71 -308 TRP D N 1
ATOM 11417 C CA . TRP D 1 64 ? -7.123 30.560 85.549 1.00 60.21 -308 TRP D CA 1
ATOM 11418 C C . TRP D 1 64 ? -5.792 30.911 84.945 1.00 60.20 -308 TRP D C 1
ATOM 11419 O O . TRP D 1 64 ? -5.682 31.846 84.166 1.00 61.57 -308 TRP D O 1
ATOM 11430 N N . ALA D 1 65 ? -4.788 30.135 85.327 1.00 58.58 -307 ALA D N 1
ATOM 11431 C CA . ALA D 1 65 ? -3.508 30.173 84.702 1.00 58.72 -307 ALA D CA 1
ATOM 11432 C C . ALA D 1 65 ? -3.768 29.954 83.233 1.00 60.36 -307 ALA D C 1
ATOM 11433 O O . ALA D 1 65 ? -4.701 29.251 82.849 1.00 60.42 -307 ALA D O 1
ATOM 11435 N N . HIS D 1 66 ? -2.926 30.579 82.423 1.00 61.53 -306 HIS D N 1
ATOM 11436 C CA . HIS D 1 66 ? -3.114 30.681 80.995 1.00 63.20 -306 HIS D CA 1
ATOM 11437 C C . HIS D 1 66 ? -2.986 29.348 80.294 1.00 62.74 -306 HIS D C 1
ATOM 11438 O O . HIS D 1 66 ? -3.421 29.205 79.159 1.00 64.75 -306 HIS D O 1
ATOM 11445 N N . ASP D 1 67 ? -2.377 28.373 80.939 1.00 60.76 -305 ASP D N 1
ATOM 11446 C CA . ASP D 1 67 ? -2.032 27.156 80.216 1.00 60.88 -305 ASP D CA 1
ATOM 11447 C C . ASP D 1 67 ? -3.235 26.409 79.611 1.00 61.57 -305 ASP D C 1
ATOM 11448 O O . ASP D 1 67 ? -3.060 25.689 78.631 1.00 62.70 -305 ASP D O 1
ATOM 11453 N N . ARG D 1 68 ? -4.442 26.587 80.151 1.00 61.43 -304 ARG D N 1
ATOM 11454 C CA . ARG D 1 68 ? -5.628 25.872 79.610 1.00 62.67 -304 ARG D CA 1
ATOM 11455 C C . ARG D 1 68 ? -6.481 26.699 78.633 1.00 65.05 -304 ARG D C 1
ATOM 11456 O O . ARG D 1 68 ? -7.522 26.238 78.122 1.00 66.08 -304 ARG D O 1
ATOM 11464 N N . PHE D 1 69 ? -6.022 27.914 78.377 1.00 65.65 -303 PHE D N 1
ATOM 11465 C CA . PHE D 1 69 ? -6.783 28.829 77.577 1.00 67.93 -303 PHE D CA 1
ATOM 11466 C C . PHE D 1 69 ? -6.592 28.440 76.113 1.00 69.60 -303 PHE D C 1
ATOM 11467 O O . PHE D 1 69 ? -7.523 28.528 75.323 1.00 71.40 -303 PHE D O 1
ATOM 11475 N N . GLY D 1 70 ? -5.396 27.976 75.763 1.00 69.09 -302 GLY D N 1
ATOM 11476 C CA . GLY D 1 70 ? -5.172 27.403 74.438 1.00 70.70 -302 GLY D CA 1
ATOM 11477 C C . GLY D 1 70 ? -6.226 26.350 74.117 1.00 71.08 -302 GLY D C 1
ATOM 11478 O O . GLY D 1 70 ? -6.901 26.424 73.065 1.00 72.99 -302 GLY D O 1
ATOM 11479 N N . GLY D 1 71 ? -6.380 25.399 75.046 1.00 68.94 -301 GLY D N 1
ATOM 11480 C CA . GLY D 1 71 ? -7.424 24.371 74.988 1.00 69.09 -301 GLY D CA 1
ATOM 11481 C C . GLY D 1 71 ? -8.838 24.907 74.834 1.00 70.85 -301 GLY D C 1
ATOM 11482 O O . GLY D 1 71 ? -9.641 24.330 74.098 1.00 72.59 -301 GLY D O 1
ATOM 11483 N N . TYR D 1 72 ? -9.154 26.018 75.503 1.00 70.86 -300 TYR D N 1
ATOM 11484 C CA . TYR D 1 72 ? -10.497 26.622 75.392 1.00 72.47 -300 TYR D CA 1
ATOM 11485 C C . TYR D 1 72 ? -10.741 27.382 74.054 1.00 75.25 -300 TYR D C 1
ATOM 11486 O O . TYR D 1 72 ? -11.862 27.393 73.516 1.00 77.11 -300 TYR D O 1
ATOM 11495 N N . ALA D 1 73 ? -9.695 28.011 73.529 1.00 75.44 -299 ALA D N 1
ATOM 11496 C CA . ALA D 1 73 ? -9.823 28.835 72.344 1.00 78.14 -299 ALA D CA 1
ATOM 11497 C C . ALA D 1 73 ? -9.932 27.938 71.135 1.00 79.79 -299 ALA D C 1
ATOM 11498 O O . ALA D 1 73 ? -10.675 28.243 70.183 1.00 82.39 -299 ALA D O 1
ATOM 11500 N N . GLN D 1 74 ? -9.178 26.833 71.187 1.00 78.39 -298 GLN D N 1
ATOM 11501 C CA . GLN D 1 74 ? -9.139 25.819 70.135 1.00 79.26 -298 GLN D CA 1
ATOM 11502 C C . GLN D 1 74 ? -10.541 25.236 69.961 1.00 80.51 -298 GLN D C 1
ATOM 11503 O O . GLN D 1 74 ? -10.980 24.998 68.830 1.00 82.99 -298 GLN D O 1
ATOM 11509 N N . SER D 1 75 ? -11.254 25.052 71.077 1.00 79.04 -297 SER D N 1
ATOM 11510 C CA . SER D 1 75 ? -12.663 24.628 71.048 1.00 80.39 -297 SER D CA 1
ATOM 11511 C C . SER D 1 75 ? -13.642 25.767 70.716 1.00 82.94 -297 SER D C 1
ATOM 11512 O O . SER D 1 75 ? -14.839 25.514 70.547 1.00 84.68 -297 SER D O 1
ATOM 11515 N N . GLY D 1 76 ? -13.134 27.002 70.621 1.00 83.39 -296 GLY D N 1
ATOM 11516 C CA . GLY D 1 76 ? -13.948 28.214 70.382 1.00 85.50 -296 GLY D CA 1
ATOM 11517 C C . GLY D 1 76 ? -14.868 28.688 71.510 1.00 84.98 -296 GLY D C 1
ATOM 11518 O O . GLY D 1 76 ? -15.961 29.185 71.240 1.00 87.18 -296 GLY D O 1
ATOM 11519 N N . LEU D 1 77 ? -14.428 28.548 72.769 1.00 82.37 -295 LEU D N 1
ATOM 11520 C CA . LEU D 1 77 ? -15.269 28.872 73.955 1.00 81.64 -295 LEU D CA 1
ATOM 11521 C C . LEU D 1 77 ? -14.965 30.226 74.561 1.00 81.09 -295 LEU D C 1
ATOM 11522 O O . LEU D 1 77 ? -15.746 30.732 75.371 1.00 80.99 -295 LEU D O 1
ATOM 11527 N N . LEU D 1 78 ? -13.823 30.787 74.167 1.00 80.80 -294 LEU D N 1
ATOM 11528 C CA . LEU D 1 78 ? -13.376 32.080 74.651 1.00 80.80 -294 LEU D CA 1
ATOM 11529 C C . LEU D 1 78 ? -13.570 33.094 73.578 1.00 83.80 -294 LEU D C 1
ATOM 11530 O O . LEU D 1 78 ? -13.146 32.876 72.449 1.00 85.25 -294 LEU D O 1
ATOM 11535 N N . ALA D 1 79 ? -14.217 34.198 73.930 1.00 85.04 -293 ALA D N 1
ATOM 11536 C CA . ALA D 1 79 ? -14.374 35.300 73.013 1.00 88.25 -293 ALA D CA 1
ATOM 11537 C C . ALA D 1 79 ? -13.057 36.066 72.886 1.00 87.87 -293 ALA D C 1
ATOM 11538 O O . ALA D 1 79 ? -12.350 36.236 73.866 1.00 85.64 -293 ALA D O 1
ATOM 11540 N N . GLU D 1 80 ? -12.739 36.508 71.668 1.00 90.44 -292 GLU D N 1
ATOM 11541 C CA . GLU D 1 80 ? -11.543 37.303 71.408 1.00 90.78 -292 GLU D CA 1
ATOM 11542 C C . GLU D 1 80 ? -11.664 38.666 72.075 1.00 91.63 -292 GLU D C 1
ATOM 11543 O O . GLU D 1 80 ? -12.624 39.414 71.851 1.00 94.06 -292 GLU D O 1
ATOM 11549 N N . ILE D 1 81 ? -10.685 38.975 72.911 1.00 89.81 -291 ILE D N 1
ATOM 11550 C CA . ILE D 1 81 ? -10.619 40.275 73.553 1.00 90.58 -291 ILE D CA 1
ATOM 11551 C C . ILE D 1 81 ? -9.937 41.257 72.600 1.00 93.42 -291 ILE D C 1
ATOM 11552 O O . ILE D 1 81 ? -9.052 40.876 71.810 1.00 93.62 -291 ILE D O 1
ATOM 11557 N N . THR D 1 82 ? -10.375 42.511 72.658 1.00 95.76 -290 THR D N 1
ATOM 11558 C CA . THR D 1 82 ? -9.839 43.558 71.796 1.00 98.72 -290 THR D CA 1
ATOM 11559 C C . THR D 1 82 ? -9.589 44.841 72.583 1.00 99.48 -290 THR D C 1
ATOM 11560 O O . THR D 1 82 ? -10.315 45.833 72.412 1.00 102.09 -290 THR D O 1
ATOM 11564 N N . PRO D 1 83 ? -8.566 44.824 73.461 1.00 97.26 -289 PRO D N 1
ATOM 11565 C CA . PRO D 1 83 ? -8.149 46.082 74.099 1.00 98.20 -289 PRO D CA 1
ATOM 11566 C C . PRO D 1 83 ? -7.421 46.972 73.087 1.00 101.30 -289 PRO D C 1
ATOM 11567 O O . PRO D 1 83 ? -6.771 46.462 72.170 1.00 101.63 -289 PRO D O 1
ATOM 11571 N N . ASP D 1 84 ? -7.561 48.287 73.232 1.00 103.99 -288 ASP D N 1
ATOM 11572 C CA . ASP D 1 84 ? -6.858 49.243 72.353 1.00 107.44 -288 ASP D CA 1
ATOM 11573 C C . ASP D 1 84 ? -5.388 49.398 72.789 1.00 106.43 -288 ASP D C 1
ATOM 11574 O O . ASP D 1 84 ? -4.982 48.858 73.841 1.00 103.13 -288 ASP D O 1
ATOM 11579 N N . LYS D 1 85 ? -4.602 50.130 71.993 1.00 109.32 -287 LYS D N 1
ATOM 11580 C CA . LYS D 1 85 ? -3.164 50.268 72.249 1.00 108.83 -287 LYS D CA 1
ATOM 11581 C C . LYS D 1 85 ? -2.840 50.807 73.657 1.00 107.31 -287 LYS D C 1
ATOM 11582 O O . LYS D 1 85 ? -2.082 50.176 74.403 1.00 104.43 -287 LYS D O 1
ATOM 11588 N N . ALA D 1 86 ? -3.430 51.950 74.012 1.00 109.39 -286 ALA D N 1
ATOM 11589 C CA . ALA D 1 86 ? -3.253 52.587 75.332 1.00 108.48 -286 ALA D CA 1
ATOM 11590 C C . ALA D 1 86 ? -3.366 51.651 76.559 1.00 104.13 -286 ALA D C 1
ATOM 11591 O O . ALA D 1 86 ? -2.739 51.904 77.606 1.00 102.75 -286 ALA D O 1
ATOM 11593 N N . PHE D 1 87 ? -4.157 50.578 76.412 1.00 102.15 -285 PHE D N 1
ATOM 11594 C CA . PHE D 1 87 ? -4.378 49.582 77.475 1.00 98.08 -285 PHE D CA 1
ATOM 11595 C C . PHE D 1 87 ? -3.336 48.458 77.460 1.00 95.41 -285 PHE D C 1
ATOM 11596 O O . PHE D 1 87 ? -3.065 47.835 78.489 1.00 92.51 -285 PHE D O 1
ATOM 11604 N N . GLN D 1 88 ? -2.756 48.197 76.295 1.00 96.68 -284 GLN D N 1
ATOM 11605 C CA . GLN D 1 88 ? -1.742 47.154 76.167 1.00 94.50 -284 GLN D CA 1
ATOM 11606 C C . GLN D 1 88 ? -0.369 47.640 76.672 1.00 94.63 -284 GLN D C 1
ATOM 11607 O O . GLN D 1 88 ? 0.441 46.859 77.168 1.00 92.33 -284 GLN D O 1
ATOM 11613 N N . ASP D 1 89 ? -0.131 48.942 76.587 1.00 97.58 -283 ASP D N 1
ATOM 11614 C CA . ASP D 1 89 ? 1.062 49.535 77.185 1.00 98.15 -283 ASP D CA 1
ATOM 11615 C C . ASP D 1 89 ? 1.017 49.574 78.726 1.00 95.80 -283 ASP D C 1
ATOM 11616 O O . ASP D 1 89 ? 2.064 49.634 79.384 1.00 95.02 -283 ASP D O 1
ATOM 11621 N N . LYS D 1 90 ? -0.192 49.517 79.287 1.00 94.71 -282 LYS D N 1
ATOM 11622 C CA . LYS D 1 90 ? -0.387 49.396 80.745 1.00 92.29 -282 LYS D CA 1
ATOM 11623 C C . LYS D 1 90 ? 0.086 48.050 81.326 1.00 88.40 -282 LYS D C 1
ATOM 11624 O O . LYS D 1 90 ? 0.340 47.962 82.531 1.00 86.38 -282 LYS D O 1
ATOM 11630 N N . LEU D 1 91 ? 0.187 47.020 80.477 1.00 87.54 -281 LEU D N 1
ATOM 11631 C CA . LEU D 1 91 ? 0.645 45.682 80.907 1.00 84.21 -281 LEU D CA 1
ATOM 11632 C C . LEU D 1 91 ? 1.934 45.234 80.188 1.00 84.42 -281 LEU D C 1
ATOM 11633 O O . LEU D 1 91 ? 2.224 45.693 79.075 1.00 87.04 -281 LEU D O 1
ATOM 11638 N N . TYR D 1 92 ? 2.695 44.354 80.843 1.00 81.83 -280 TYR D N 1
ATOM 11639 C CA . TYR D 1 92 ? 3.968 43.832 80.323 1.00 82.18 -280 TYR D CA 1
ATOM 11640 C C . TYR D 1 92 ? 3.827 42.995 79.053 1.00 82.72 -280 TYR D C 1
ATOM 11641 O O . TYR D 1 92 ? 3.000 42.063 79.012 1.00 80.75 -280 TYR D O 1
ATOM 11650 N N . PRO D 1 93 ? 4.655 43.303 78.025 1.00 85.27 -279 PRO D N 1
ATOM 11651 C CA . PRO D 1 93 ? 4.683 42.510 76.785 1.00 85.84 -279 PRO D CA 1
ATOM 11652 C C . PRO D 1 93 ? 4.685 40.985 76.980 1.00 83.04 -279 PRO D C 1
ATOM 11653 O O . PRO D 1 93 ? 3.890 40.302 76.320 1.00 83.02 -279 PRO D O 1
ATOM 11657 N N . PHE D 1 94 ? 5.513 40.442 77.879 1.00 80.99 -278 PHE D N 1
ATOM 11658 C CA . PHE D 1 94 ? 5.545 38.964 78.054 1.00 78.20 -278 PHE D CA 1
ATOM 11659 C C . PHE D 1 94 ? 4.273 38.340 78.630 1.00 75.70 -278 PHE D C 1
ATOM 11660 O O . PHE D 1 94 ? 4.119 37.126 78.588 1.00 74.27 -278 PHE D O 1
ATOM 11668 N N . THR D 1 95 ? 3.381 39.143 79.201 1.00 75.84 -277 THR D N 1
ATOM 11669 C CA . THR D 1 95 ? 2.126 38.590 79.755 1.00 73.93 -277 THR D CA 1
ATOM 11670 C C . THR D 1 95 ? 1.054 38.448 78.669 1.00 75.29 -277 THR D C 1
ATOM 11671 O O . THR D 1 95 ? 0.219 37.527 78.732 1.00 73.81 -277 THR D O 1
ATOM 11675 N N . TRP D 1 96 ? 1.073 39.371 77.691 1.00 78.03 -276 TRP D N 1
ATOM 11676 C CA . TRP D 1 96 ? 0.210 39.267 76.513 1.00 79.54 -276 TRP D CA 1
ATOM 11677 C C . TRP D 1 96 ? 0.606 38.011 75.756 1.00 79.01 -276 TRP D C 1
ATOM 11678 O O . TRP D 1 96 ? -0.267 37.285 75.268 1.00 78.74 -276 TRP D O 1
ATOM 11689 N N . ASP D 1 97 ? 1.911 37.723 75.705 1.00 78.81 -275 ASP D N 1
ATOM 11690 C CA . ASP D 1 97 ? 2.386 36.531 74.995 1.00 78.36 -275 ASP D CA 1
ATOM 11691 C C . ASP D 1 97 ? 1.665 35.282 75.483 1.00 75.76 -275 ASP D C 1
ATOM 11692 O O . ASP D 1 97 ? 1.091 34.540 74.677 1.00 76.02 -275 ASP D O 1
ATOM 11697 N N . ALA D 1 98 ? 1.644 35.087 76.799 1.00 73.26 -274 ALA D N 1
ATOM 11698 C CA . ALA D 1 98 ? 1.011 33.920 77.372 1.00 70.90 -274 ALA D CA 1
ATOM 11699 C C . ALA D 1 98 ? -0.471 33.805 76.999 1.00 71.35 -274 ALA D C 1
ATOM 11700 O O . ALA D 1 98 ? -0.979 32.692 76.873 1.00 70.14 -274 ALA D O 1
ATOM 11702 N N . VAL D 1 99 ? -1.148 34.943 76.809 1.00 73.04 -273 VAL D N 1
ATOM 11703 C CA . VAL D 1 99 ? -2.577 34.952 76.414 1.00 73.84 -273 VAL D CA 1
ATOM 11704 C C . VAL D 1 99 ? -2.870 35.055 74.899 1.00 76.53 -273 VAL D C 1
ATOM 11705 O O . VAL D 1 99 ? -3.999 35.374 74.482 1.00 77.73 -273 VAL D O 1
ATOM 11709 N N . ARG D 1 100 ? -1.863 34.751 74.085 1.00 77.25 -272 ARG D N 1
ATOM 11710 C CA . ARG D 1 100 ? -2.032 34.755 72.637 1.00 79.88 -272 ARG D CA 1
ATOM 11711 C C . ARG D 1 100 ? -2.109 33.345 72.080 1.00 79.32 -272 ARG D C 1
ATOM 11712 O O . ARG D 1 100 ? -1.275 32.493 72.400 1.00 77.87 -272 ARG D O 1
ATOM 11720 N N . TYR D 1 101 ? -3.107 33.111 71.232 1.00 80.84 -271 TYR D N 1
ATOM 11721 C CA . TYR D 1 101 ? -3.313 31.814 70.585 1.00 80.45 -271 TYR D CA 1
ATOM 11722 C C . TYR D 1 101 ? -3.689 32.049 69.097 1.00 83.81 -271 TYR D C 1
ATOM 11723 O O . TYR D 1 101 ? -4.732 32.657 68.788 1.00 85.42 -271 TYR D O 1
ATOM 11732 N N . ASN D 1 102 ? -2.816 31.604 68.186 1.00 84.82 -270 ASN D N 1
ATOM 11733 C CA . ASN D 1 102 ? -2.932 31.916 66.755 1.00 88.10 -270 ASN D CA 1
ATOM 11734 C C . ASN D 1 102 ? -2.960 33.408 66.473 1.00 90.62 -270 ASN D C 1
ATOM 11735 O O . ASN D 1 102 ? -3.765 33.902 65.665 1.00 93.20 -270 ASN D O 1
ATOM 11740 N N . GLY D 1 103 ? -2.070 34.123 67.155 1.00 89.92 -269 GLY D N 1
ATOM 11741 C CA . GLY D 1 103 ? -1.942 35.559 66.998 1.00 92.12 -269 GLY D CA 1
ATOM 11742 C C . GLY D 1 103 ? -3.086 36.335 67.621 1.00 92.11 -269 GLY D C 1
ATOM 11743 O O . GLY D 1 103 ? -3.054 37.556 67.644 1.00 94.24 -269 GLY D O 1
ATOM 11744 N N . LYS D 1 104 ? -4.095 35.643 68.135 1.00 90.19 -268 LYS D N 1
ATOM 11745 C CA . LYS D 1 104 ? -5.260 36.317 68.697 1.00 90.40 -268 LYS D CA 1
ATOM 11746 C C . LYS D 1 104 ? -5.197 36.377 70.206 1.00 87.48 -268 LYS D C 1
ATOM 11747 O O . LYS D 1 104 ? -4.923 35.366 70.859 1.00 85.10 -268 LYS D O 1
ATOM 11753 N N . LEU D 1 105 ? -5.453 37.553 70.767 1.00 88.04 -267 LEU D N 1
ATOM 11754 C CA . LEU D 1 105 ? -5.504 37.685 72.210 1.00 85.57 -267 LEU D CA 1
ATOM 11755 C C . LEU D 1 105 ? -6.775 37.029 72.728 1.00 84.40 -267 LEU D C 1
ATOM 11756 O O . LEU D 1 105 ? -7.877 37.410 72.351 1.00 86.20 -267 LEU D O 1
ATOM 11761 N N . ILE D 1 106 ? -6.622 36.032 73.593 1.00 81.68 -266 ILE D N 1
ATOM 11762 C CA . ILE D 1 106 ? -7.801 35.312 74.069 1.00 80.71 -266 ILE D CA 1
ATOM 11763 C C . ILE D 1 106 ? -8.249 35.560 75.519 1.00 78.81 -266 ILE D C 1
ATOM 11764 O O . ILE D 1 106 ? -9.300 35.048 75.926 1.00 78.22 -266 ILE D O 1
ATOM 11769 N N . ALA D 1 107 ? -7.494 36.403 76.244 1.00 78.29 -265 ALA D N 1
ATOM 11770 C CA . ALA D 1 107 ? -7.752 36.735 77.670 1.00 76.68 -265 ALA D CA 1
ATOM 11771 C C . ALA D 1 107 ? -6.893 37.874 78.221 1.00 76.79 -265 ALA D C 1
ATOM 11772 O O . ALA D 1 107 ? -5.869 38.250 77.647 1.00 77.76 -265 ALA D O 1
ATOM 11774 N N . TYR D 1 108 ? -7.311 38.393 79.367 1.00 76.12 -264 TYR D N 1
ATOM 11775 C CA . TYR D 1 108 ? -6.560 39.413 80.078 1.00 76.21 -264 TYR D CA 1
ATOM 11776 C C . TYR D 1 108 ? -5.556 38.783 81.023 1.00 73.57 -264 TYR D C 1
ATOM 11777 O O . TYR D 1 108 ? -5.900 37.864 81.775 1.00 71.61 -264 TYR D O 1
ATOM 11786 N N . PRO D 1 109 ? -4.298 39.239 80.960 1.00 73.67 -263 PRO D N 1
ATOM 11787 C CA . PRO D 1 109 ? -3.340 38.854 81.992 1.00 71.50 -263 PRO D CA 1
ATOM 11788 C C . PRO D 1 109 ? -3.679 39.546 83.307 1.00 71.09 -263 PRO D C 1
ATOM 11789 O O . PRO D 1 109 ? -4.175 40.665 83.303 1.00 73.13 -263 PRO D O 1
ATOM 11793 N N . ILE D 1 110 ? -3.452 38.875 84.425 1.00 68.92 -262 ILE D N 1
ATOM 11794 C CA . ILE D 1 110 ? -3.680 39.493 85.730 1.00 68.45 -262 ILE D CA 1
ATOM 11795 C C . ILE D 1 110 ? -2.359 39.473 86.497 1.00 67.12 -262 ILE D C 1
ATOM 11796 O O . ILE D 1 110 ? -1.906 40.487 86.995 1.00 67.98 -262 ILE D O 1
ATOM 11801 N N . ALA D 1 111 ? -1.725 38.313 86.574 1.00 65.42 -261 ALA D N 1
ATOM 11802 C CA . ALA D 1 111 ? -0.591 38.143 87.488 1.00 64.24 -261 ALA D CA 1
ATOM 11803 C C . ALA D 1 111 ? 0.212 36.905 87.221 1.00 62.72 -261 ALA D C 1
ATOM 11804 O O . ALA D 1 111 ? -0.283 35.880 86.737 1.00 61.83 -261 ALA D O 1
ATOM 11806 N N . VAL D 1 112 ? 1.477 37.025 87.570 1.00 62.69 -260 VAL D N 1
ATOM 11807 C CA . VAL D 1 112 ? 2.416 35.944 87.425 1.00 61.60 -260 VAL D CA 1
ATOM 11808 C C . VAL D 1 112 ? 2.494 35.265 88.796 1.00 59.86 -260 VAL D C 1
ATOM 11809 O O . VAL D 1 112 ? 2.514 35.936 89.862 1.00 60.06 -260 VAL D O 1
ATOM 11813 N N . GLU D 1 113 ? 2.478 33.937 88.760 1.00 58.25 -259 GLU D N 1
ATOM 11814 C CA . GLU D 1 113 ? 2.581 33.106 89.941 1.00 56.21 -259 GLU D CA 1
ATOM 11815 C C . GLU D 1 113 ? 3.631 32.065 89.604 1.00 55.30 -259 GLU D C 1
ATOM 11816 O O . GLU D 1 113 ? 3.719 31.608 88.457 1.00 55.57 -259 GLU D O 1
ATOM 11822 N N . ALA D 1 114 ? 4.469 31.749 90.585 1.00 54.30 -258 ALA D N 1
ATOM 11823 C CA . ALA D 1 114 ? 5.493 30.702 90.458 1.00 53.90 -258 ALA D CA 1
ATOM 11824 C C . ALA D 1 114 ? 5.690 30.148 91.844 1.00 52.69 -258 ALA D C 1
ATOM 11825 O O . ALA D 1 114 ? 5.476 30.884 92.814 1.00 52.62 -258 ALA D O 1
ATOM 11827 N N . LEU D 1 115 ? 6.062 28.872 91.967 1.00 51.54 -257 LEU D N 1
ATOM 11828 C CA . LEU D 1 115 ? 6.211 28.322 93.323 1.00 50.55 -257 LEU D CA 1
ATOM 11829 C C . LEU D 1 115 ? 7.488 28.837 94.000 1.00 51.24 -257 LEU D C 1
ATOM 11830 O O . LEU D 1 115 ? 8.406 29.267 93.323 1.00 53.09 -257 LEU D O 1
ATOM 11835 N N . SER D 1 116 ? 7.517 28.850 95.326 1.00 50.81 -256 SER D N 1
ATOM 11836 C CA . SER D 1 116 ? 8.742 29.080 96.110 1.00 51.31 -256 SER D CA 1
ATOM 11837 C C . SER D 1 116 ? 8.821 28.092 97.307 1.00 50.24 -256 SER D C 1
ATOM 11838 O O . SER D 1 116 ? 7.812 27.465 97.711 1.00 49.03 -256 SER D O 1
ATOM 11841 N N . LEU D 1 117 ? 10.014 27.977 97.881 1.00 50.38 -255 LEU D N 1
ATOM 11842 C CA . LEU D 1 117 ? 10.166 27.292 99.136 1.00 49.67 -255 LEU D CA 1
ATOM 11843 C C . LEU D 1 117 ? 9.719 28.262 100.232 1.00 50.00 -255 LEU D C 1
ATOM 11844 O O . LEU D 1 117 ? 10.155 29.432 100.274 1.00 50.77 -255 LEU D O 1
ATOM 11849 N N . ILE D 1 118 ? 8.814 27.796 101.087 1.00 48.92 -254 ILE D N 1
ATOM 11850 C CA . ILE D 1 118 ? 8.376 28.622 102.192 1.00 49.37 -254 ILE D CA 1
ATOM 11851 C C . ILE D 1 118 ? 8.751 27.879 103.444 1.00 49.23 -254 ILE D C 1
ATOM 11852 O O . ILE D 1 118 ? 8.578 26.664 103.524 1.00 48.60 -254 ILE D O 1
ATOM 11857 N N . TYR D 1 119 ? 9.313 28.590 104.407 1.00 49.99 -253 TYR D N 1
ATOM 11858 C CA . TYR D 1 119 ? 9.949 27.919 105.522 1.00 50.07 -253 TYR D CA 1
ATOM 11859 C C . TYR D 1 119 ? 9.817 28.670 106.834 1.00 50.83 -253 TYR D C 1
ATOM 11860 O O . TYR D 1 119 ? 9.725 29.909 106.855 1.00 51.45 -253 TYR D O 1
ATOM 11869 N N . ASN D 1 120 ? 9.821 27.897 107.919 1.00 50.63 -252 ASN D N 1
ATOM 11870 C CA . ASN D 1 120 ? 9.561 28.393 109.256 1.00 51.37 -252 ASN D CA 1
ATOM 11871 C C . ASN D 1 120 ? 10.868 28.877 109.849 1.00 52.37 -252 ASN D C 1
ATOM 11872 O O . ASN D 1 120 ? 11.759 28.079 110.025 1.00 53.18 -252 ASN D O 1
ATOM 11877 N N . LYS D 1 121 ? 11.009 30.167 110.126 1.00 53.20 -251 LYS D N 1
ATOM 11878 C CA . LYS D 1 121 ? 12.316 30.736 110.530 1.00 55.05 -251 LYS D CA 1
ATOM 11879 C C . LYS D 1 121 ? 12.743 30.349 111.936 1.00 56.16 -251 LYS D C 1
ATOM 11880 O O . LYS D 1 121 ? 13.883 30.535 112.330 1.00 57.67 -251 LYS D O 1
ATOM 11886 N N . ASP D 1 122 ? 11.796 29.857 112.714 1.00 55.99 -250 ASP D N 1
ATOM 11887 C CA . ASP D 1 122 ? 12.066 29.442 114.060 1.00 56.65 -250 ASP D CA 1
ATOM 11888 C C . ASP D 1 122 ? 12.517 28.015 114.122 1.00 56.18 -250 ASP D C 1
ATOM 11889 O O . ASP D 1 122 ? 13.326 27.681 114.971 1.00 57.68 -250 ASP D O 1
ATOM 11894 N N . LEU D 1 123 ? 11.977 27.172 113.253 1.00 54.55 -249 LEU D N 1
ATOM 11895 C CA . LEU D 1 123 ? 12.454 25.813 113.091 1.00 54.27 -249 LEU D CA 1
ATOM 11896 C C . LEU D 1 123 ? 13.647 25.711 112.128 1.00 54.64 -249 LEU D C 1
ATOM 11897 O O . LEU D 1 123 ? 14.412 24.764 112.206 1.00 55.25 -249 LEU D O 1
ATOM 11902 N N . LEU D 1 124 ? 13.787 26.654 111.205 1.00 54.38 -248 LEU D N 1
ATOM 11903 C CA . LEU D 1 124 ? 14.849 26.581 110.223 1.00 54.94 -248 LEU D CA 1
ATOM 11904 C C . LEU D 1 124 ? 15.367 27.955 109.855 1.00 55.91 -248 LEU D C 1
ATOM 11905 O O . LEU D 1 124 ? 14.972 28.490 108.818 1.00 55.36 -248 LEU D O 1
ATOM 11910 N N . PRO D 1 125 ? 16.254 28.539 110.690 1.00 57.63 -247 PRO D N 1
ATOM 11911 C CA . PRO D 1 125 ? 16.759 29.859 110.288 1.00 58.95 -247 PRO D CA 1
ATOM 11912 C C . PRO D 1 125 ? 17.509 29.773 108.928 1.00 59.63 -247 PRO D C 1
ATOM 11913 O O . PRO D 1 125 ? 17.444 30.727 108.127 1.00 60.11 -247 PRO D O 1
ATOM 11917 N N . ASN D 1 126 ? 18.152 28.627 108.660 1.00 59.27 -246 ASN D N 1
ATOM 11918 C CA . ASN D 1 126 ? 18.800 28.406 107.392 1.00 59.36 -246 ASN D CA 1
ATOM 11919 C C . ASN D 1 126 ? 18.191 27.259 106.606 1.00 57.83 -246 ASN D C 1
ATOM 11920 O O . ASN D 1 126 ? 18.633 26.117 106.724 1.00 58.46 -246 ASN D O 1
ATOM 11925 N N . PRO D 1 127 ? 17.183 27.562 105.771 1.00 56.29 -245 PRO D N 1
ATOM 11926 C CA . PRO D 1 127 ? 16.599 26.580 104.889 1.00 54.83 -245 PRO D CA 1
ATOM 11927 C C . PRO D 1 127 ? 17.645 25.957 103.942 1.00 55.69 -245 PRO D C 1
ATOM 11928 O O . PRO D 1 127 ? 18.538 26.652 103.469 1.00 57.05 -245 PRO D O 1
ATOM 11932 N N . PRO D 1 128 ? 17.506 24.660 103.622 1.00 55.06 -244 PRO D N 1
ATOM 11933 C CA . PRO D 1 128 ? 18.558 24.031 102.862 1.00 56.43 -244 PRO D CA 1
ATOM 11934 C C . PRO D 1 128 ? 18.693 24.609 101.443 1.00 56.96 -244 PRO D C 1
ATOM 11935 O O . PRO D 1 128 ? 17.696 24.969 100.806 1.00 55.59 -244 PRO D O 1
ATOM 11939 N N . LYS D 1 129 ? 19.936 24.709 100.970 1.00 58.69 -243 LYS D N 1
ATOM 11940 C CA . LYS D 1 129 ? 20.149 25.048 99.579 1.00 59.06 -243 LYS D CA 1
ATOM 11941 C C . LYS D 1 129 ? 19.763 23.947 98.611 1.00 58.21 -243 LYS D C 1
ATOM 11942 O O . LYS D 1 129 ? 19.366 24.273 97.486 1.00 58.46 -243 LYS D O 1
ATOM 11948 N N . THR D 1 130 ? 19.839 22.669 99.030 1.00 57.56 -242 THR D N 1
ATOM 11949 C CA . THR D 1 130 ? 19.730 21.524 98.082 1.00 57.18 -242 THR D CA 1
ATOM 11950 C C . THR D 1 130 ? 18.712 20.473 98.509 1.00 55.58 -242 THR D C 1
ATOM 11951 O O . THR D 1 130 ? 18.539 20.225 99.704 1.00 55.47 -242 THR D O 1
ATOM 11955 N N . TRP D 1 131 ? 18.059 19.829 97.546 1.00 54.93 -241 TRP D N 1
ATOM 11956 C CA . TRP D 1 131 ? 17.083 18.741 97.858 1.00 53.69 -241 TRP D CA 1
ATOM 11957 C C . TRP D 1 131 ? 17.699 17.575 98.635 1.00 54.21 -241 TRP D C 1
ATOM 11958 O O . TRP D 1 131 ? 17.038 16.967 99.484 1.00 53.65 -241 TRP D O 1
ATOM 11969 N N . GLU D 1 132 ? 18.949 17.256 98.307 1.00 55.73 -240 GLU D N 1
ATOM 11970 C CA . GLU D 1 132 ? 19.725 16.172 98.932 1.00 56.80 -240 GLU D CA 1
ATOM 11971 C C . GLU D 1 132 ? 19.934 16.405 100.441 1.00 57.07 -240 GLU D C 1
ATOM 11972 O O . GLU D 1 132 ? 20.007 15.423 101.201 1.00 57.57 -240 GLU D O 1
ATOM 11978 N N . GLU D 1 133 ? 20.036 17.679 100.868 1.00 56.81 -239 GLU D N 1
ATOM 11979 C CA . GLU D 1 133 ? 20.106 18.028 102.302 1.00 57.05 -239 GLU D CA 1
ATOM 11980 C C . GLU D 1 133 ? 18.835 17.577 103.079 1.00 55.36 -239 GLU D C 1
ATOM 11981 O O . GLU D 1 133 ? 18.874 17.424 104.298 1.00 55.52 -239 GLU D O 1
ATOM 11987 N N . ILE D 1 134 ? 17.727 17.373 102.377 1.00 53.59 -238 ILE D N 1
ATOM 11988 C CA . ILE D 1 134 ? 16.431 17.214 103.040 1.00 52.70 -238 ILE D CA 1
ATOM 11989 C C . ILE D 1 134 ? 16.166 15.926 103.860 1.00 53.09 -238 ILE D C 1
ATOM 11990 O O . ILE D 1 134 ? 15.532 16.007 104.935 1.00 52.75 -238 ILE D O 1
ATOM 11995 N N . PRO D 1 135 ? 16.593 14.743 103.352 1.00 53.65 -237 PRO D N 1
ATOM 11996 C CA . PRO D 1 135 ? 16.515 13.520 104.153 1.00 53.97 -237 PRO D CA 1
ATOM 11997 C C . PRO D 1 135 ? 17.091 13.696 105.546 1.00 54.98 -237 PRO D C 1
ATOM 11998 O O . PRO D 1 135 ? 16.424 13.343 106.540 1.00 54.84 -237 PRO D O 1
ATOM 12002 N N . ALA D 1 136 ? 18.309 14.240 105.615 1.00 55.92 -236 ALA D N 1
ATOM 12003 C CA . ALA D 1 136 ? 19.048 14.306 106.865 1.00 57.17 -236 ALA D CA 1
ATOM 12004 C C . ALA D 1 136 ? 18.345 15.312 107.767 1.00 56.51 -236 ALA D C 1
ATOM 12005 O O . ALA D 1 136 ? 18.319 15.184 109.000 1.00 57.25 -236 ALA D O 1
ATOM 12007 N N . LEU D 1 137 ? 17.719 16.285 107.132 1.00 55.16 -235 LEU D N 1
ATOM 12008 C CA . LEU D 1 137 ? 17.149 17.403 107.860 1.00 54.62 -235 LEU D CA 1
ATOM 12009 C C . LEU D 1 137 ? 15.838 16.963 108.515 1.00 53.56 -235 LEU D C 1
ATOM 12010 O O . LEU D 1 137 ? 15.392 17.523 109.512 1.00 53.12 -235 LEU D O 1
ATOM 12015 N N . ASP D 1 138 ? 15.235 15.935 107.923 1.00 53.06 -234 ASP D N 1
ATOM 12016 C CA . ASP D 1 138 ? 13.972 15.407 108.367 1.00 52.07 -234 ASP D CA 1
ATOM 12017 C C . ASP D 1 138 ? 14.235 14.511 109.551 1.00 52.99 -234 ASP D C 1
ATOM 12018 O O . ASP D 1 138 ? 13.461 14.466 110.487 1.00 52.61 -234 ASP D O 1
ATOM 12023 N N . LYS D 1 139 ? 15.365 13.822 109.513 1.00 54.52 -233 LYS D N 1
ATOM 12024 C CA . LYS D 1 139 ? 15.756 12.961 110.609 1.00 55.93 -233 LYS D CA 1
ATOM 12025 C C . LYS D 1 139 ? 15.881 13.796 111.881 1.00 56.70 -233 LYS D C 1
ATOM 12026 O O . LYS D 1 139 ? 15.265 13.455 112.895 1.00 57.27 -233 LYS D O 1
ATOM 12032 N N . GLU D 1 140 ? 16.620 14.907 111.815 1.00 56.59 -232 GLU D N 1
ATOM 12033 C CA . GLU D 1 140 ? 16.727 15.837 112.935 1.00 57.27 -232 GLU D CA 1
ATOM 12034 C C . GLU D 1 140 ? 15.360 16.365 113.424 1.00 56.41 -232 GLU D C 1
ATOM 12035 O O . GLU D 1 140 ? 15.076 16.444 114.629 1.00 57.11 -232 GLU D O 1
ATOM 12041 N N . LEU D 1 141 ? 14.497 16.735 112.492 1.00 55.21 -231 LEU D N 1
ATOM 12042 C CA . LEU D 1 141 ? 13.238 17.348 112.883 1.00 54.26 -231 LEU D CA 1
ATOM 12043 C C . LEU D 1 141 ? 12.229 16.326 113.454 1.00 54.55 -231 LEU D C 1
ATOM 12044 O O . LEU D 1 141 ? 11.439 16.647 114.384 1.00 54.59 -231 LEU D O 1
ATOM 12049 N N . LYS D 1 142 ? 12.303 15.088 112.942 1.00 54.45 -230 LYS D N 1
ATOM 12050 C CA . LYS D 1 142 ? 11.514 13.964 113.476 1.00 54.77 -230 LYS D CA 1
ATOM 12051 C C . LYS D 1 142 ? 11.806 13.732 114.950 1.00 56.51 -230 LYS D C 1
ATOM 12052 O O . LYS D 1 142 ? 10.888 13.443 115.764 1.00 57.21 -230 LYS D O 1
ATOM 12058 N N . ALA D 1 143 ? 13.089 13.867 115.288 1.00 57.29 -229 ALA D N 1
ATOM 12059 C CA . ALA D 1 143 ? 13.518 13.781 116.661 1.00 58.63 -229 ALA D CA 1
ATOM 12060 C C . ALA D 1 143 ? 12.849 14.853 117.535 1.00 58.86 -229 ALA D C 1
ATOM 12061 O O . ALA D 1 143 ? 12.650 14.620 118.705 1.00 60.49 -229 ALA D O 1
ATOM 12063 N N . LYS D 1 144 ? 12.476 16.007 116.984 1.00 57.66 -228 LYS D N 1
ATOM 12064 C CA . LYS D 1 144 ? 11.787 17.035 117.777 1.00 57.61 -228 LYS D CA 1
ATOM 12065 C C . LYS D 1 144 ? 10.257 16.975 117.587 1.00 56.83 -228 LYS D C 1
ATOM 12066 O O . LYS D 1 144 ? 9.541 17.930 117.923 1.00 56.35 -228 LYS D O 1
ATOM 12072 N N . GLY D 1 145 ? 9.750 15.861 117.052 1.00 56.45 -227 GLY D N 1
ATOM 12073 C CA . GLY D 1 145 ? 8.284 15.707 116.831 1.00 55.79 -227 GLY D CA 1
ATOM 12074 C C . GLY D 1 145 ? 7.708 16.600 115.738 1.00 54.14 -227 GLY D C 1
ATOM 12075 O O . GLY D 1 145 ? 6.579 17.037 115.801 1.00 53.71 -227 GLY D O 1
ATOM 12076 N N . LYS D 1 146 ? 8.527 16.878 114.736 1.00 53.55 -226 LYS D N 1
ATOM 12077 C CA . LYS D 1 146 ? 8.194 17.793 113.674 1.00 52.11 -226 LYS D CA 1
ATOM 12078 C C . LYS D 1 146 ? 8.630 17.131 112.405 1.00 51.34 -226 LYS D C 1
ATOM 12079 O O . LYS D 1 146 ? 9.042 15.975 112.414 1.00 51.82 -226 LYS D O 1
ATOM 12085 N N . SER D 1 147 ? 8.550 17.863 111.307 1.00 50.40 -225 SER D N 1
ATOM 12086 C CA . SER D 1 147 ? 8.881 17.307 110.000 1.00 49.79 -225 SER D CA 1
ATOM 12087 C C . SER D 1 147 ? 9.571 18.365 109.128 1.00 49.31 -225 SER D C 1
ATOM 12088 O O . SER D 1 147 ? 9.374 19.588 109.319 1.00 49.06 -225 SER D O 1
ATOM 12091 N N . ALA D 1 148 ? 10.380 17.903 108.188 1.00 48.66 -224 ALA D N 1
ATOM 12092 C CA . ALA D 1 148 ? 11.090 18.828 107.331 1.00 48.93 -224 ALA D CA 1
ATOM 12093 C C . ALA D 1 148 ? 10.239 19.537 106.280 1.00 48.27 -224 ALA D C 1
ATOM 12094 O O . ALA D 1 148 ? 10.452 20.729 106.032 1.00 48.59 -224 ALA D O 1
ATOM 12096 N N . LEU D 1 149 ? 9.310 18.816 105.644 1.00 47.42 -223 LEU D N 1
ATOM 12097 C CA . LEU D 1 149 ? 8.669 19.314 104.431 1.00 46.62 -223 LEU D CA 1
ATOM 12098 C C . LEU D 1 149 ? 7.377 18.623 104.038 1.00 46.42 -223 LEU D C 1
ATOM 12099 O O . LEU D 1 149 ? 7.301 17.414 103.968 1.00 46.73 -223 LEU D O 1
ATOM 12104 N N . MET D 1 150 ? 6.351 19.420 103.775 1.00 46.12 -222 MET D N 1
ATOM 12105 C CA . MET D 1 150 ? 5.073 18.921 103.370 1.00 45.49 -222 MET D CA 1
ATOM 12106 C C . MET D 1 150 ? 4.549 19.850 102.303 1.00 45.68 -222 MET D C 1
ATOM 12107 O O . MET D 1 150 ? 4.397 21.067 102.487 1.00 46.13 -222 MET D O 1
ATOM 12112 N N . PHE D 1 151 ? 4.224 19.264 101.174 1.00 45.60 -221 PHE D N 1
ATOM 12113 C CA . PHE D 1 151 ? 3.521 19.989 100.163 1.00 45.32 -221 PHE D CA 1
ATOM 12114 C C . PHE D 1 151 ? 2.661 18.995 99.413 1.00 45.19 -221 PHE D C 1
ATOM 12115 O O . PHE D 1 151 ? 2.731 17.804 99.635 1.00 45.50 -221 PHE D O 1
ATOM 12123 N N . ASN D 1 152 ? 1.849 19.508 98.516 1.00 45.68 -220 ASN D N 1
ATOM 12124 C CA . ASN D 1 152 ? 0.793 18.774 97.885 1.00 45.80 -220 ASN D CA 1
ATOM 12125 C C . ASN D 1 152 ? 1.341 17.769 96.849 1.00 46.12 -220 ASN D C 1
ATOM 12126 O O . ASN D 1 152 ? 1.960 18.160 95.864 1.00 46.34 -220 ASN D O 1
ATOM 12131 N N . LEU D 1 153 ? 1.124 16.476 97.084 1.00 46.27 -219 LEU D N 1
ATOM 12132 C CA . LEU D 1 153 ? 1.707 15.439 96.228 1.00 46.53 -219 LEU D CA 1
ATOM 12133 C C . LEU D 1 153 ? 0.722 14.991 95.194 1.00 47.09 -219 LEU D C 1
ATOM 12134 O O . LEU D 1 153 ? 1.063 14.174 94.344 1.00 47.58 -219 LEU D O 1
ATOM 12139 N N . GLN D 1 154 ? -0.484 15.542 95.267 1.00 46.87 -218 GLN D N 1
ATOM 12140 C CA . GLN D 1 154 ? -1.574 15.095 94.434 1.00 47.70 -218 GLN D CA 1
ATOM 12141 C C . GLN D 1 154 ? -1.636 15.904 93.160 1.00 47.99 -218 GLN D C 1
ATOM 12142 O O . GLN D 1 154 ? -2.439 15.591 92.293 1.00 49.02 -218 GLN D O 1
ATOM 12148 N N . GLU D 1 155 ? -0.843 16.965 93.055 1.00 47.46 -217 GLU D N 1
ATOM 12149 C CA . GLU D 1 155 ? -0.980 17.874 91.919 1.00 47.70 -217 GLU D CA 1
ATOM 12150 C C . GLU D 1 155 ? 0.363 18.057 91.260 1.00 47.41 -217 GLU D C 1
ATOM 12151 O O . GLU D 1 155 ? 1.302 18.497 91.880 1.00 46.78 -217 GLU D O 1
ATOM 12157 N N . PRO D 1 156 ? 0.475 17.666 89.989 1.00 48.34 -216 PRO D N 1
ATOM 12158 C CA . PRO D 1 156 ? 1.817 17.487 89.484 1.00 48.39 -216 PRO D CA 1
ATOM 12159 C C . PRO D 1 156 ? 2.546 18.821 89.393 1.00 48.58 -216 PRO D C 1
ATOM 12160 O O . PRO D 1 156 ? 3.755 18.834 89.356 1.00 48.83 -216 PRO D O 1
ATOM 12164 N N . TYR D 1 157 ? 1.797 19.925 89.379 1.00 48.84 -215 TYR D N 1
ATOM 12165 C CA . TYR D 1 157 ? 2.339 21.273 89.442 1.00 48.85 -215 TYR D CA 1
ATOM 12166 C C . TYR D 1 157 ? 3.395 21.501 90.520 1.00 48.36 -215 TYR D C 1
ATOM 12167 O O . TYR D 1 157 ? 4.281 22.342 90.348 1.00 49.08 -215 TYR D O 1
ATOM 12176 N N . PHE D 1 158 ? 3.259 20.805 91.643 1.00 47.34 -214 PHE D N 1
ATOM 12177 C CA . PHE D 1 158 ? 4.096 21.013 92.788 1.00 46.81 -214 PHE D CA 1
ATOM 12178 C C . PHE D 1 158 ? 5.360 20.154 92.775 1.00 47.21 -214 PHE D C 1
ATOM 12179 O O . PHE D 1 158 ? 6.344 20.493 93.443 1.00 47.45 -214 PHE D O 1
ATOM 12187 N N . THR D 1 159 ? 5.345 19.040 92.057 1.00 47.43 -213 THR D N 1
ATOM 12188 C CA . THR D 1 159 ? 6.516 18.165 92.004 1.00 47.76 -213 THR D CA 1
ATOM 12189 C C . THR D 1 159 ? 7.243 18.438 90.722 1.00 48.99 -213 THR D C 1
ATOM 12190 O O . THR D 1 159 ? 8.431 18.085 90.529 1.00 50.12 -213 THR D O 1
ATOM 12194 N N . TRP D 1 160 ? 6.540 19.093 89.820 1.00 49.08 -212 TRP D N 1
ATOM 12195 C CA . TRP D 1 160 ? 7.165 19.455 88.584 1.00 50.12 -212 TRP D CA 1
ATOM 12196 C C . TRP D 1 160 ? 8.561 20.068 88.783 1.00 50.62 -212 TRP D C 1
ATOM 12197 O O . TRP D 1 160 ? 9.516 19.574 88.202 1.00 51.43 -212 TRP D O 1
ATOM 12208 N N . PRO D 1 161 ? 8.684 21.136 89.600 1.00 50.50 -211 PRO D N 1
ATOM 12209 C CA . PRO D 1 161 ? 9.990 21.822 89.600 1.00 51.65 -211 PRO D CA 1
ATOM 12210 C C . PRO D 1 161 ? 11.178 20.874 89.874 1.00 52.27 -211 PRO D C 1
ATOM 12211 O O . PRO D 1 161 ? 12.299 21.163 89.424 1.00 53.76 -211 PRO D O 1
ATOM 12215 N N . LEU D 1 162 ? 10.914 19.754 90.555 1.00 51.04 -210 LEU D N 1
ATOM 12216 C CA . LEU D 1 162 ? 11.928 18.770 90.880 1.00 51.35 -210 LEU D CA 1
ATOM 12217 C C . LEU D 1 162 ? 12.172 17.755 89.738 1.00 52.37 -210 LEU D C 1
ATOM 12218 O O . LEU D 1 162 ? 13.301 17.337 89.477 1.00 53.60 -210 LEU D O 1
ATOM 12223 N N . ILE D 1 163 ? 11.100 17.333 89.081 1.00 52.00 -209 ILE D N 1
ATOM 12224 C CA . ILE D 1 163 ? 11.220 16.519 87.878 1.00 52.72 -209 ILE D CA 1
ATOM 12225 C C . ILE D 1 163 ? 11.877 17.323 86.749 1.00 54.23 -209 ILE D C 1
ATOM 12226 O O . ILE D 1 163 ? 12.586 16.760 85.890 1.00 55.86 -209 ILE D O 1
ATOM 12231 N N . ALA D 1 164 ? 11.659 18.638 86.750 1.00 54.04 -208 ALA D N 1
ATOM 12232 C CA . ALA D 1 164 ? 12.207 19.491 85.704 1.00 55.51 -208 ALA D CA 1
ATOM 12233 C C . ALA D 1 164 ? 13.623 19.846 86.026 1.00 56.59 -208 ALA D C 1
ATOM 12234 O O . ALA D 1 164 ? 14.388 20.210 85.127 1.00 58.52 -208 ALA D O 1
ATOM 12236 N N . ALA D 1 165 ? 13.977 19.729 87.303 1.00 55.61 -207 ALA D N 1
ATOM 12237 C CA . ALA D 1 165 ? 15.253 20.235 87.791 1.00 56.70 -207 ALA D CA 1
ATOM 12238 C C . ALA D 1 165 ? 16.438 19.839 86.910 1.00 58.73 -207 ALA D C 1
ATOM 12239 O O . ALA D 1 165 ? 17.263 20.675 86.543 1.00 60.59 -207 ALA D O 1
ATOM 12241 N N . ASP D 1 166 ? 16.477 18.573 86.538 1.00 58.60 -206 ASP D N 1
ATOM 12242 C CA . ASP D 1 166 ? 17.663 17.975 86.008 1.00 60.35 -206 ASP D CA 1
ATOM 12243 C C . ASP D 1 166 ? 17.284 17.369 84.644 1.00 61.26 -206 ASP D C 1
ATOM 12244 O O . ASP D 1 166 ? 17.673 16.255 84.272 1.00 61.87 -206 ASP D O 1
ATOM 12249 N N . GLY D 1 167 ? 16.479 18.121 83.901 1.00 61.32 -205 GLY D N 1
ATOM 12250 C CA . GLY D 1 167 ? 16.293 17.857 82.473 1.00 62.59 -205 GLY D CA 1
ATOM 12251 C C . GLY D 1 167 ? 14.938 17.418 81.974 1.00 61.64 -205 GLY D C 1
ATOM 12252 O O . GLY D 1 167 ? 14.768 17.258 80.774 1.00 62.72 -205 GLY D O 1
ATOM 12253 N N . GLY D 1 168 ? 13.977 17.203 82.876 1.00 60.00 -204 GLY D N 1
ATOM 12254 C CA . GLY D 1 168 ? 12.615 16.854 82.470 1.00 58.92 -204 GLY D CA 1
ATOM 12255 C C . GLY D 1 168 ? 11.980 18.050 81.782 1.00 59.12 -204 GLY D C 1
ATOM 12256 O O . GLY D 1 168 ? 12.291 19.185 82.143 1.00 59.27 -204 GLY D O 1
ATOM 12257 N N . TYR D 1 169 ? 11.123 17.807 80.787 1.00 59.29 -203 TYR D N 1
ATOM 12258 C CA . TYR D 1 169 ? 10.371 18.887 80.129 1.00 60.13 -203 TYR D CA 1
ATOM 12259 C C . TYR D 1 169 ? 9.053 18.428 79.514 1.00 59.97 -203 TYR D C 1
ATOM 12260 O O . TYR D 1 169 ? 8.861 17.252 79.234 1.00 60.08 -203 TYR D O 1
ATOM 12269 N N . ALA D 1 170 ? 8.171 19.394 79.269 1.00 60.05 -202 ALA D N 1
ATOM 12270 C CA . ALA D 1 170 ? 6.877 19.135 78.663 1.00 60.15 -202 ALA D CA 1
ATOM 12271 C C . ALA D 1 170 ? 7.088 18.900 77.169 1.00 62.36 -202 ALA D C 1
ATOM 12272 O O . ALA D 1 170 ? 7.502 17.803 76.752 1.00 63.03 -202 ALA D O 1
ATOM 12274 N N . PHE D 1 171 ? 6.848 19.937 76.374 1.00 63.49 -201 PHE D N 1
ATOM 12275 C CA . PHE D 1 171 ? 7.100 19.881 74.944 1.00 65.62 -201 PHE D CA 1
ATOM 12276 C C . PHE D 1 171 ? 8.296 20.728 74.540 1.00 67.31 -201 PHE D C 1
ATOM 12277 O O . PHE D 1 171 ? 8.422 21.882 74.971 1.00 67.43 -201 PHE D O 1
ATOM 12285 N N . LYS D 1 172 ? 9.163 20.169 73.701 1.00 68.83 -200 LYS D N 1
ATOM 12286 C CA . LYS D 1 172 ? 10.399 20.844 73.366 1.00 70.62 -200 LYS D CA 1
ATOM 12287 C C . LYS D 1 172 ? 10.055 22.096 72.600 1.00 72.34 -200 LYS D C 1
ATOM 12288 O O . LYS D 1 172 ? 9.337 22.047 71.602 1.00 73.44 -200 LYS D O 1
ATOM 12294 N N . TYR D 1 173 ? 10.528 23.228 73.115 1.00 72.61 -199 TYR D N 1
ATOM 12295 C CA . TYR D 1 173 ? 10.526 24.468 72.347 1.00 74.76 -199 TYR D CA 1
ATOM 12296 C C . TYR D 1 173 ? 11.616 24.401 71.256 1.00 77.73 -199 TYR D C 1
ATOM 12297 O O . TYR D 1 173 ? 12.777 24.048 71.538 1.00 78.18 -199 TYR D O 1
ATOM 12306 N N . GLU D 1 174 ? 11.242 24.729 70.018 1.00 79.96 -198 GLU D N 1
ATOM 12307 C CA . GLU D 1 174 ? 12.220 24.936 68.945 1.00 83.17 -198 GLU D CA 1
ATOM 12308 C C . GLU D 1 174 ? 11.764 25.898 67.846 1.00 85.94 -198 GLU D C 1
ATOM 12309 O O . GLU D 1 174 ? 10.867 25.564 67.046 1.00 86.57 -198 GLU D O 1
ATOM 12315 N N . ASN D 1 175 ? 12.450 27.052 67.786 1.00 87.69 -197 ASN D N 1
ATOM 12316 C CA . ASN D 1 175 ? 12.159 28.181 66.876 1.00 90.13 -197 ASN D CA 1
ATOM 12317 C C . ASN D 1 175 ? 10.682 28.622 66.846 1.00 89.30 -197 ASN D C 1
ATOM 12318 O O . ASN D 1 175 ? 9.934 28.292 65.916 1.00 90.03 -197 ASN D O 1
ATOM 12323 N N . GLY D 1 176 ? 10.262 29.337 67.892 1.00 87.70 -196 GLY D N 1
ATOM 12324 C CA . GLY D 1 176 ? 8.879 29.810 67.999 1.00 86.85 -196 GLY D CA 1
ATOM 12325 C C . GLY D 1 176 ? 7.845 28.747 68.360 1.00 84.52 -196 GLY D C 1
ATOM 12326 O O . GLY D 1 176 ? 6.781 29.081 68.917 1.00 83.14 -196 GLY D O 1
ATOM 12327 N N . LYS D 1 177 ? 8.168 27.473 68.083 1.00 84.06 -195 LYS D N 1
ATOM 12328 C CA . LYS D 1 177 ? 7.177 26.378 68.011 1.00 82.37 -195 LYS D CA 1
ATOM 12329 C C . LYS D 1 177 ? 7.457 25.232 68.968 1.00 79.70 -195 LYS D C 1
ATOM 12330 O O . LYS D 1 177 ? 8.587 24.733 69.035 1.00 80.07 -195 LYS D O 1
ATOM 12336 N N . TYR D 1 178 ? 6.406 24.822 69.684 1.00 77.41 -194 TYR D N 1
ATOM 12337 C CA . TYR D 1 178 ? 6.401 23.621 70.541 1.00 74.86 -194 TYR D CA 1
ATOM 12338 C C . TYR D 1 178 ? 6.155 22.342 69.748 1.00 75.59 -194 TYR D C 1
ATOM 12339 O O . TYR D 1 178 ? 5.132 22.209 69.064 1.00 76.47 -194 TYR D O 1
ATOM 12348 N N . ASP D 1 179 ? 7.079 21.394 69.840 1.00 75.41 -193 ASP D N 1
ATOM 12349 C CA . ASP D 1 179 ? 6.868 20.114 69.177 1.00 75.89 -193 ASP D CA 1
ATOM 12350 C C . ASP D 1 179 ? 6.053 19.194 70.086 1.00 73.65 -193 ASP D C 1
ATOM 12351 O O . ASP D 1 179 ? 6.488 18.825 71.193 1.00 71.73 -193 ASP D O 1
ATOM 12356 N N . ILE D 1 180 ? 4.856 18.836 69.637 1.00 73.90 -192 ILE D N 1
ATOM 12357 C CA . ILE D 1 180 ? 3.990 17.977 70.458 1.00 71.78 -192 ILE D CA 1
ATOM 12358 C C . ILE D 1 180 ? 4.330 16.520 70.259 1.00 71.91 -192 ILE D C 1
ATOM 12359 O O . ILE D 1 180 ? 3.711 15.652 70.871 1.00 70.62 -192 ILE D O 1
ATOM 12364 N N . LYS D 1 181 ? 5.296 16.275 69.375 1.00 73.85 -191 LYS D N 1
ATOM 12365 C CA . LYS D 1 181 ? 5.826 14.943 69.105 1.00 74.54 -191 LYS D CA 1
ATOM 12366 C C . LYS D 1 181 ? 7.042 14.651 69.987 1.00 73.53 -191 LYS D C 1
ATOM 12367 O O . LYS D 1 181 ? 7.502 13.516 70.067 1.00 73.88 -191 LYS D O 1
ATOM 12373 N N . ASP D 1 182 ? 7.558 15.670 70.659 1.00 72.63 -190 ASP D N 1
ATOM 12374 C CA . ASP D 1 182 ? 8.771 15.511 71.452 1.00 71.84 -190 ASP D CA 1
ATOM 12375 C C . ASP D 1 182 ? 8.497 15.963 72.879 1.00 69.34 -190 ASP D C 1
ATOM 12376 O O . ASP D 1 182 ? 8.710 17.140 73.223 1.00 69.16 -190 ASP D O 1
ATOM 12381 N N . VAL D 1 183 ? 8.026 15.007 73.690 1.00 67.75 -189 VAL D N 1
ATOM 12382 C CA . VAL D 1 183 ? 7.614 15.193 75.103 1.00 64.90 -189 VAL D CA 1
ATOM 12383 C C . VAL D 1 183 ? 8.869 14.975 75.939 1.00 64.24 -189 VAL D C 1
ATOM 12384 O O . VAL D 1 183 ? 9.769 14.317 75.448 1.00 65.41 -189 VAL D O 1
ATOM 12388 N N . GLY D 1 184 ? 8.985 15.517 77.155 1.00 62.45 -188 GLY D N 1
ATOM 12389 C CA . GLY D 1 184 ? 10.218 15.288 77.926 1.00 62.18 -188 GLY D CA 1
ATOM 12390 C C . GLY D 1 184 ? 10.013 14.643 79.266 1.00 60.67 -188 GLY D C 1
ATOM 12391 O O . GLY D 1 184 ? 10.618 15.054 80.244 1.00 60.25 -188 GLY D O 1
ATOM 12392 N N . VAL D 1 185 ? 9.163 13.621 79.322 1.00 60.41 -187 VAL D N 1
ATOM 12393 C CA . VAL D 1 185 ? 8.636 13.139 80.600 1.00 58.53 -187 VAL D CA 1
ATOM 12394 C C . VAL D 1 185 ? 9.291 11.828 81.017 1.00 58.58 -187 VAL D C 1
ATOM 12395 O O . VAL D 1 185 ? 9.268 11.448 82.172 1.00 57.33 -187 VAL D O 1
ATOM 12399 N N . ASP D 1 186 ? 9.909 11.151 80.072 1.00 60.27 -186 ASP D N 1
ATOM 12400 C CA . ASP D 1 186 ? 10.522 9.854 80.374 1.00 61.02 -186 ASP D CA 1
ATOM 12401 C C . ASP D 1 186 ? 12.059 9.871 80.206 1.00 61.92 -186 ASP D C 1
ATOM 12402 O O . ASP D 1 186 ? 12.668 8.819 80.200 1.00 62.92 -186 ASP D O 1
ATOM 12407 N N . ASN D 1 187 ? 12.686 11.050 80.114 1.00 62.14 -185 ASN D N 1
ATOM 12408 C CA . ASN D 1 187 ? 14.168 11.122 80.027 1.00 63.41 -185 ASN D CA 1
ATOM 12409 C C . ASN D 1 187 ? 14.921 10.890 81.361 1.00 62.83 -185 ASN D C 1
ATOM 12410 O O . ASN D 1 187 ? 14.311 10.750 82.424 1.00 60.91 -185 ASN D O 1
ATOM 12415 N N . ALA D 1 188 ? 16.249 10.817 81.303 1.00 64.43 -184 ALA D N 1
ATOM 12416 C CA . ALA D 1 188 ? 17.013 10.469 82.503 1.00 64.25 -184 ALA D CA 1
ATOM 12417 C C . ALA D 1 188 ? 16.693 11.469 83.642 1.00 62.47 -184 ALA D C 1
ATOM 12418 O O . ALA D 1 188 ? 16.545 11.084 84.805 1.00 61.09 -184 ALA D O 1
ATOM 12420 N N . GLY D 1 189 ? 16.549 12.745 83.283 1.00 62.48 -183 GLY D N 1
ATOM 12421 C CA . GLY D 1 189 ? 16.296 13.809 84.257 1.00 60.92 -183 GLY D CA 1
ATOM 12422 C C . GLY D 1 189 ? 15.015 13.644 85.045 1.00 58.53 -183 GLY D C 1
ATOM 12423 O O . GLY D 1 189 ? 15.011 13.731 86.264 1.00 57.51 -183 GLY D O 1
ATOM 12424 N N . ALA D 1 190 ? 13.927 13.415 84.336 1.00 58.09 -182 ALA D N 1
ATOM 12425 C CA . ALA D 1 190 ? 12.666 13.154 84.978 1.00 56.56 -182 ALA D CA 1
ATOM 12426 C C . ALA D 1 190 ? 12.770 11.948 85.909 1.00 56.10 -182 ALA D C 1
ATOM 12427 O O . ALA D 1 190 ? 12.296 11.999 87.051 1.00 55.12 -182 ALA D O 1
ATOM 12429 N N . LYS D 1 191 ? 13.388 10.876 85.444 1.00 57.00 -181 LYS D N 1
ATOM 12430 C CA . LYS D 1 191 ? 13.504 9.688 86.255 1.00 56.90 -181 LYS D CA 1
ATOM 12431 C C . LYS D 1 191 ? 14.188 10.033 87.559 1.00 56.24 -181 LYS D C 1
ATOM 12432 O O . LYS D 1 191 ? 13.822 9.547 88.619 1.00 55.35 -181 LYS D O 1
ATOM 12438 N N . ALA D 1 192 ? 15.176 10.907 87.463 1.00 57.16 -180 ALA D N 1
ATOM 12439 C CA . ALA D 1 192 ? 16.050 11.209 88.575 1.00 57.11 -180 ALA D CA 1
ATOM 12440 C C . ALA D 1 192 ? 15.290 11.960 89.593 1.00 55.55 -180 ALA D C 1
ATOM 12441 O O . ALA D 1 192 ? 15.377 11.632 90.761 1.00 55.54 -180 ALA D O 1
ATOM 12443 N N . GLY D 1 193 ? 14.558 12.977 89.135 1.00 54.91 -179 GLY D N 1
ATOM 12444 C CA . GLY D 1 193 ? 13.729 13.817 89.985 1.00 53.41 -179 GLY D CA 1
ATOM 12445 C C . GLY D 1 193 ? 12.717 12.997 90.736 1.00 52.17 -179 GLY D C 1
ATOM 12446 O O . GLY D 1 193 ? 12.714 12.967 91.936 1.00 51.55 -179 GLY D O 1
ATOM 12447 N N . LEU D 1 194 ? 11.878 12.302 89.991 1.00 52.64 -178 LEU D N 1
ATOM 12448 C CA . LEU D 1 194 ? 10.813 11.478 90.546 1.00 52.01 -178 LEU D CA 1
ATOM 12449 C C . LEU D 1 194 ? 11.363 10.387 91.458 1.00 52.28 -178 LEU D C 1
ATOM 12450 O O . LEU D 1 194 ? 10.821 10.154 92.560 1.00 51.77 -178 LEU D O 1
ATOM 12455 N N . THR D 1 195 ? 12.414 9.710 91.014 1.00 53.11 -177 THR D N 1
ATOM 12456 C CA . THR D 1 195 ? 12.963 8.658 91.838 1.00 53.87 -177 THR D CA 1
ATOM 12457 C C . THR D 1 195 ? 13.350 9.235 93.187 1.00 53.64 -177 THR D C 1
ATOM 12458 O O . THR D 1 195 ? 13.113 8.591 94.223 1.00 53.92 -177 THR D O 1
ATOM 12462 N N . PHE D 1 196 ? 13.933 10.441 93.184 1.00 53.29 -176 PHE D N 1
ATOM 12463 C CA . PHE D 1 196 ? 14.352 11.064 94.429 1.00 52.84 -176 PHE D CA 1
ATOM 12464 C C . PHE D 1 196 ? 13.149 11.324 95.318 1.00 51.80 -176 PHE D C 1
ATOM 12465 O O . PHE D 1 196 ? 13.199 11.120 96.532 1.00 52.11 -176 PHE D O 1
ATOM 12473 N N . LEU D 1 197 ? 12.068 11.769 94.697 1.00 50.84 -175 LEU D N 1
ATOM 12474 C CA . LEU D 1 197 ? 10.876 12.105 95.398 1.00 49.72 -175 LEU D CA 1
ATOM 12475 C C . LEU D 1 197 ? 10.246 10.852 95.985 1.00 50.05 -175 LEU D C 1
ATOM 12476 O O . LEU D 1 197 ? 9.729 10.865 97.124 1.00 49.84 -175 LEU D O 1
ATOM 12481 N N . VAL D 1 198 ? 10.252 9.785 95.191 1.00 50.54 -174 VAL D N 1
ATOM 12482 C CA . VAL D 1 198 ? 9.671 8.532 95.631 1.00 50.91 -174 VAL D CA 1
ATOM 12483 C C . VAL D 1 198 ? 10.517 7.959 96.779 1.00 51.89 -174 VAL D C 1
ATOM 12484 O O . VAL D 1 198 ? 9.972 7.362 97.735 1.00 52.22 -174 VAL D O 1
ATOM 12488 N N . ASP D 1 199 ? 11.831 8.153 96.719 1.00 52.14 -173 ASP D N 1
ATOM 12489 C CA . ASP D 1 199 ? 12.633 7.668 97.807 1.00 52.88 -173 ASP D CA 1
ATOM 12490 C C . ASP D 1 199 ? 12.268 8.391 99.119 1.00 52.14 -173 ASP D C 1
ATOM 12491 O O . ASP D 1 199 ? 12.165 7.737 100.176 1.00 52.73 -173 ASP D O 1
ATOM 12496 N N . LEU D 1 200 ? 11.992 9.694 99.060 1.00 50.70 -172 LEU D N 1
ATOM 12497 C CA . LEU D 1 200 ? 11.612 10.416 100.281 1.00 50.13 -172 LEU D CA 1
ATOM 12498 C C . LEU D 1 200 ? 10.455 9.726 100.957 1.00 50.16 -172 LEU D C 1
ATOM 12499 O O . LEU D 1 200 ? 10.398 9.637 102.173 1.00 50.71 -172 LEU D O 1
ATOM 12504 N N . ILE D 1 201 ? 9.562 9.185 100.140 1.00 50.20 -171 ILE D N 1
ATOM 12505 C CA . ILE D 1 201 ? 8.331 8.554 100.592 1.00 50.05 -171 ILE D CA 1
ATOM 12506 C C . ILE D 1 201 ? 8.570 7.130 101.134 1.00 51.66 -171 ILE D C 1
ATOM 12507 O O . ILE D 1 201 ? 8.054 6.768 102.200 1.00 51.93 -171 ILE D O 1
ATOM 12512 N N . LYS D 1 202 ? 9.352 6.340 100.390 1.00 52.32 -170 LYS D N 1
ATOM 12513 C CA . LYS D 1 202 ? 9.811 5.038 100.830 1.00 53.59 -170 LYS D CA 1
ATOM 12514 C C . LYS D 1 202 ? 10.478 5.107 102.191 1.00 54.26 -170 LYS D C 1
ATOM 12515 O O . LYS D 1 202 ? 10.238 4.255 103.044 1.00 55.34 -170 LYS D O 1
ATOM 12521 N N . ASN D 1 203 ? 11.297 6.135 102.405 1.00 54.11 -169 ASN D N 1
ATOM 12522 C CA . ASN D 1 203 ? 11.997 6.326 103.695 1.00 54.50 -169 ASN D CA 1
ATOM 12523 C C . ASN D 1 203 ? 11.214 7.152 104.730 1.00 53.71 -169 ASN D C 1
ATOM 12524 O O . ASN D 1 203 ? 11.746 7.528 105.768 1.00 54.27 -169 ASN D O 1
ATOM 12529 N N . LYS D 1 204 ? 9.958 7.461 104.427 1.00 52.78 -168 LYS D N 1
ATOM 12530 C CA . LYS D 1 204 ? 9.018 8.064 105.404 1.00 52.30 -168 LYS D CA 1
ATOM 12531 C C . LYS D 1 204 ? 9.357 9.485 105.775 1.00 51.01 -168 LYS D C 1
ATOM 12532 O O . LYS D 1 204 ? 8.887 10.001 106.775 1.00 50.96 -168 LYS D O 1
ATOM 12538 N N . HIS D 1 205 ? 10.172 10.116 104.943 1.00 50.63 -167 HIS D N 1
ATOM 12539 C CA . HIS D 1 205 ? 10.422 11.540 105.068 1.00 50.10 -167 HIS D CA 1
ATOM 12540 C C . HIS D 1 205 ? 9.223 12.354 104.573 1.00 49.39 -167 HIS D C 1
ATOM 12541 O O . HIS D 1 205 ? 9.114 13.528 104.924 1.00 49.47 -167 HIS D O 1
ATOM 12548 N N . MET D 1 206 ? 8.327 11.730 103.789 1.00 49.29 -166 MET D N 1
ATOM 12549 C CA . MET D 1 206 ? 7.010 12.288 103.373 1.00 48.30 -166 MET D CA 1
ATOM 12550 C C . MET D 1 206 ? 5.974 11.183 103.175 1.00 48.63 -166 MET D C 1
ATOM 12551 O O . MET D 1 206 ? 6.332 10.039 102.914 1.00 49.49 -166 MET D O 1
ATOM 12556 N N . ASN D 1 207 ? 4.692 11.553 103.252 1.00 48.37 -165 ASN D N 1
ATOM 12557 C CA . ASN D 1 207 ? 3.571 10.644 103.045 1.00 48.70 -165 ASN D CA 1
ATOM 12558 C C . ASN D 1 207 ? 2.790 10.891 101.740 1.00 48.28 -165 ASN D C 1
ATOM 12559 O O . ASN D 1 207 ? 2.382 12.027 101.490 1.00 47.76 -165 ASN D O 1
ATOM 12564 N N . ALA D 1 208 ? 2.553 9.833 100.946 1.00 48.74 -164 ALA D N 1
ATOM 12565 C CA . ALA D 1 208 ? 1.953 9.939 99.584 1.00 48.31 -164 ALA D CA 1
ATOM 12566 C C . ALA D 1 208 ? 0.532 10.525 99.502 1.00 48.16 -164 ALA D C 1
ATOM 12567 O O . ALA D 1 208 ? 0.159 11.122 98.489 1.00 47.27 -164 ALA D O 1
ATOM 12569 N N . ASP D 1 209 ? -0.248 10.292 100.559 1.00 48.97 -163 ASP D N 1
ATOM 12570 C CA . ASP D 1 209 ? -1.521 10.977 100.847 1.00 49.07 -163 ASP D CA 1
ATOM 12571 C C . ASP D 1 209 ? -1.476 12.485 100.894 1.00 48.24 -163 ASP D C 1
ATOM 12572 O O . ASP D 1 209 ? -2.442 13.095 100.526 1.00 48.88 -163 ASP D O 1
ATOM 12577 N N . THR D 1 210 ? -0.403 13.086 101.411 1.00 47.57 -162 THR D N 1
ATOM 12578 C CA . THR D 1 210 ? -0.367 14.531 101.672 1.00 47.18 -162 THR D CA 1
ATOM 12579 C C . THR D 1 210 ? -0.856 15.414 100.511 1.00 46.77 -162 THR D C 1
ATOM 12580 O O . THR D 1 210 ? -0.373 15.319 99.380 1.00 46.42 -162 THR D O 1
ATOM 12584 N N . ASP D 1 211 ? -1.835 16.256 100.814 1.00 46.76 -161 ASP D N 1
ATOM 12585 C CA . ASP D 1 211 ? -2.467 17.059 99.791 1.00 47.13 -161 ASP D CA 1
ATOM 12586 C C . ASP D 1 211 ? -2.478 18.502 100.194 1.00 46.88 -161 ASP D C 1
ATOM 12587 O O . ASP D 1 211 ? -1.958 18.870 101.249 1.00 46.76 -161 ASP D O 1
ATOM 12592 N N . TYR D 1 212 ? -3.105 19.325 99.377 1.00 46.98 -160 TYR D N 1
ATOM 12593 C CA . TYR D 1 212 ? -3.017 20.752 99.638 1.00 46.96 -160 TYR D CA 1
ATOM 12594 C C . TYR D 1 212 ? -3.445 21.162 101.065 1.00 47.14 -160 TYR D C 1
ATOM 12595 O O . TYR D 1 212 ? -2.691 21.853 101.750 1.00 46.52 -160 TYR D O 1
ATOM 12604 N N . SER D 1 213 ? -4.619 20.736 101.520 1.00 47.47 -159 SER D N 1
ATOM 12605 C CA . SER D 1 213 ? -5.037 21.226 102.804 1.00 48.47 -159 SER D CA 1
ATOM 12606 C C . SER D 1 213 ? -4.253 20.644 103.990 1.00 48.22 -159 SER D C 1
ATOM 12607 O O . SER D 1 213 ? -4.073 21.320 104.979 1.00 48.48 -159 SER D O 1
ATOM 12610 N N . ILE D 1 214 ? -3.792 19.399 103.884 1.00 48.20 -158 ILE D N 1
ATOM 12611 C CA . ILE D 1 214 ? -2.946 18.793 104.913 1.00 47.97 -158 ILE D CA 1
ATOM 12612 C C . ILE D 1 214 ? -1.611 19.561 105.004 1.00 47.19 -158 ILE D C 1
ATOM 12613 O O . ILE D 1 214 ? -1.162 19.907 106.093 1.00 47.44 -158 ILE D O 1
ATOM 12618 N N . ALA D 1 215 ? -0.999 19.851 103.864 1.00 46.31 -157 ALA D N 1
ATOM 12619 C CA . ALA D 1 215 ? 0.215 20.633 103.860 1.00 45.70 -157 ALA D CA 1
ATOM 12620 C C . ALA D 1 215 ? 0.015 22.025 104.462 1.00 45.98 -157 ALA D C 1
ATOM 12621 O O . ALA D 1 215 ? 0.621 22.346 105.452 1.00 46.58 -157 ALA D O 1
ATOM 12623 N N . GLU D 1 216 ? -0.853 22.838 103.901 1.00 46.47 -156 GLU D N 1
ATOM 12624 C CA . GLU D 1 216 ? -1.122 24.164 104.447 1.00 46.81 -156 GLU D CA 1
ATOM 12625 C C . GLU D 1 216 ? -1.297 24.178 105.985 1.00 47.40 -156 GLU D C 1
ATOM 12626 O O . GLU D 1 216 ? -0.600 24.914 106.686 1.00 47.34 -156 GLU D O 1
ATOM 12632 N N . ALA D 1 217 ? -2.217 23.348 106.481 1.00 47.76 -155 ALA D N 1
ATOM 12633 C CA . ALA D 1 217 ? -2.538 23.219 107.889 1.00 48.50 -155 ALA D CA 1
ATOM 12634 C C . ALA D 1 217 ? -1.325 22.833 108.734 1.00 48.69 -155 ALA D C 1
ATOM 12635 O O . ALA D 1 217 ? -1.041 23.472 109.750 1.00 49.30 -155 ALA D O 1
ATOM 12637 N N . ALA D 1 218 ? -0.609 21.782 108.322 1.00 48.21 -154 ALA D N 1
ATOM 12638 C CA . ALA D 1 218 ? 0.569 21.351 109.047 1.00 47.98 -154 ALA D CA 1
ATOM 12639 C C . ALA D 1 218 ? 1.564 22.497 109.169 1.00 48.25 -154 ALA D C 1
ATOM 12640 O O . ALA D 1 218 ? 2.026 22.801 110.283 1.00 48.86 -154 ALA D O 1
ATOM 12642 N N . PHE D 1 219 ? 1.866 23.155 108.046 1.00 47.46 -153 PHE D N 1
ATOM 12643 C CA . PHE D 1 219 ? 2.787 24.285 108.076 1.00 47.76 -153 PHE D CA 1
ATOM 12644 C C . PHE D 1 219 ? 2.299 25.432 108.980 1.00 48.70 -153 PHE D C 1
ATOM 12645 O O . PHE D 1 219 ? 3.065 25.978 109.764 1.00 49.69 -153 PHE D O 1
ATOM 12653 N N . ASN D 1 220 ? 1.041 25.791 108.887 1.00 48.55 -152 ASN D N 1
ATOM 12654 C CA . ASN D 1 220 ? 0.593 26.944 109.606 1.00 49.65 -152 ASN D CA 1
ATOM 12655 C C . ASN D 1 220 ? 0.479 26.682 111.097 1.00 50.65 -152 ASN D C 1
ATOM 12656 O O . ASN D 1 220 ? 0.399 27.627 111.903 1.00 51.77 -152 ASN D O 1
ATOM 12661 N N . LYS D 1 221 ? 0.448 25.404 111.477 1.00 50.75 -151 LYS D N 1
ATOM 12662 C CA . LYS D 1 221 ? 0.462 25.035 112.918 1.00 51.55 -151 LYS D CA 1
ATOM 12663 C C . LYS D 1 221 ? 1.886 24.865 113.465 1.00 51.19 -151 LYS D C 1
ATOM 12664 O O . LYS D 1 221 ? 2.068 24.509 114.609 1.00 51.85 -151 LYS D O 1
ATOM 12670 N N . GLY D 1 222 ? 2.882 25.110 112.627 1.00 50.65 -150 GLY D N 1
ATOM 12671 C CA . GLY D 1 222 ? 4.290 24.898 112.971 1.00 50.75 -150 GLY D CA 1
ATOM 12672 C C . GLY D 1 222 ? 4.664 23.446 113.150 1.00 50.49 -150 GLY D C 1
ATOM 12673 O O . GLY D 1 222 ? 5.328 23.113 114.105 1.00 51.64 -150 GLY D O 1
ATOM 12674 N N . GLU D 1 223 ? 4.223 22.569 112.264 1.00 49.53 -149 GLU D N 1
ATOM 12675 C CA . GLU D 1 223 ? 4.461 21.144 112.463 1.00 49.85 -149 GLU D CA 1
ATOM 12676 C C . GLU D 1 223 ? 5.490 20.632 111.494 1.00 49.40 -149 GLU D C 1
ATOM 12677 O O . GLU D 1 223 ? 6.151 19.604 111.746 1.00 49.70 -149 GLU D O 1
ATOM 12683 N N . THR D 1 224 ? 5.602 21.352 110.386 1.00 48.34 -148 THR D N 1
ATOM 12684 C CA . THR D 1 224 ? 6.559 21.055 109.374 1.00 48.27 -148 THR D CA 1
ATOM 12685 C C . THR D 1 224 ? 7.430 22.313 109.188 1.00 48.45 -148 THR D C 1
ATOM 12686 O O . THR D 1 224 ? 6.973 23.432 109.386 1.00 48.17 -148 THR D O 1
ATOM 12690 N N . ALA D 1 225 ? 8.703 22.126 108.849 1.00 48.98 -147 ALA D N 1
ATOM 12691 C CA . ALA D 1 225 ? 9.618 23.273 108.704 1.00 49.40 -147 ALA D CA 1
ATOM 12692 C C . ALA D 1 225 ? 9.436 23.991 107.380 1.00 49.02 -147 ALA D C 1
ATOM 12693 O O . ALA D 1 225 ? 9.733 25.186 107.285 1.00 49.71 -147 ALA D O 1
ATOM 12695 N N . MET D 1 226 ? 8.956 23.266 106.367 1.00 48.06 -146 MET D N 1
ATOM 12696 C CA . MET D 1 226 ? 8.938 23.773 105.007 1.00 47.54 -146 MET D CA 1
ATOM 12697 C C . MET D 1 226 ? 7.725 23.321 104.237 1.00 46.57 -146 MET D C 1
ATOM 12698 O O . MET D 1 226 ? 7.164 22.247 104.457 1.00 46.13 -146 MET D O 1
ATOM 12703 N N . THR D 1 227 ? 7.341 24.164 103.305 1.00 46.62 -145 THR D N 1
ATOM 12704 C CA . THR D 1 227 ? 6.299 23.866 102.343 1.00 46.09 -145 THR D CA 1
ATOM 12705 C C . THR D 1 227 ? 6.647 24.557 101.045 1.00 46.28 -145 THR D C 1
ATOM 12706 O O . THR D 1 227 ? 7.432 25.511 101.007 1.00 46.81 -145 THR D O 1
ATOM 12710 N N . ILE D 1 228 ? 6.062 24.060 99.980 1.00 46.15 -144 ILE D N 1
ATOM 12711 C CA . ILE D 1 228 ? 6.246 24.638 98.665 1.00 46.73 -144 ILE D CA 1
ATOM 12712 C C . ILE D 1 228 ? 4.891 25.119 98.276 1.00 46.55 -144 ILE D C 1
ATOM 12713 O O . ILE D 1 228 ? 3.968 24.332 98.177 1.00 46.59 -144 ILE D O 1
ATOM 12718 N N . ASN D 1 229 ? 4.742 26.413 98.087 1.00 47.12 -143 ASN D N 1
ATOM 12719 C CA . ASN D 1 229 ? 3.438 26.945 97.685 1.00 47.32 -143 ASN D CA 1
ATOM 12720 C C . ASN D 1 229 ? 3.644 28.225 96.904 1.00 48.18 -143 ASN D C 1
ATOM 12721 O O . ASN D 1 229 ? 4.770 28.559 96.567 1.00 48.91 -143 ASN D O 1
ATOM 12726 N N . GLY D 1 230 ? 2.576 28.919 96.578 1.00 48.65 -142 GLY D N 1
ATOM 12727 C CA . GLY D 1 230 ? 2.701 30.144 95.814 1.00 49.77 -142 GLY D CA 1
ATOM 12728 C C . GLY D 1 230 ? 2.165 31.298 96.620 1.00 50.53 -142 GLY D C 1
ATOM 12729 O O . GLY D 1 230 ? 1.703 31.108 97.748 1.00 49.96 -142 GLY D O 1
ATOM 12730 N N . PRO D 1 231 ? 2.216 32.504 96.045 1.00 51.79 -141 PRO D N 1
ATOM 12731 C CA . PRO D 1 231 ? 1.773 33.777 96.625 1.00 52.79 -141 PRO D CA 1
ATOM 12732 C C . PRO D 1 231 ? 0.415 33.821 97.310 1.00 52.63 -141 PRO D C 1
ATOM 12733 O O . PRO D 1 231 ? 0.298 34.463 98.328 1.00 52.93 -141 PRO D O 1
ATOM 12737 N N . TRP D 1 232 ? -0.600 33.178 96.747 1.00 52.33 -140 TRP D N 1
ATOM 12738 C CA . TRP D 1 232 ? -1.914 33.077 97.384 1.00 52.32 -140 TRP D CA 1
ATOM 12739 C C . TRP D 1 232 ? -1.830 32.515 98.806 1.00 51.43 -140 TRP D C 1
ATOM 12740 O O . TRP D 1 232 ? -2.611 32.867 99.683 1.00 52.32 -140 TRP D O 1
ATOM 12751 N N . ALA D 1 233 ? -0.851 31.660 99.036 1.00 50.53 -139 ALA D N 1
ATOM 12752 C CA . ALA D 1 233 ? -0.665 31.003 100.313 1.00 49.78 -139 ALA D CA 1
ATOM 12753 C C . ALA D 1 233 ? -0.112 31.909 101.398 1.00 50.27 -139 ALA D C 1
ATOM 12754 O O . ALA D 1 233 ? -0.192 31.561 102.552 1.00 50.18 -139 ALA D O 1
ATOM 12756 N N . TRP D 1 234 ? 0.453 33.056 101.039 1.00 51.07 -138 TRP D N 1
ATOM 12757 C CA . TRP D 1 234 ? 1.153 33.884 102.011 1.00 51.85 -138 TRP D CA 1
ATOM 12758 C C . TRP D 1 234 ? 0.228 34.513 103.007 1.00 52.90 -138 TRP D C 1
ATOM 12759 O O . TRP D 1 234 ? 0.628 34.768 104.141 1.00 53.44 -138 TRP D O 1
ATOM 12770 N N . SER D 1 235 ? -0.981 34.819 102.567 1.00 53.25 -137 SER D N 1
ATOM 12771 C CA . SER D 1 235 ? -1.937 35.497 103.393 1.00 54.26 -137 SER D CA 1
ATOM 12772 C C . SER D 1 235 ? -2.312 34.665 104.643 1.00 53.81 -137 SER D C 1
ATOM 12773 O O . SER D 1 235 ? -2.256 35.183 105.758 1.00 54.29 -137 SER D O 1
ATOM 12776 N N . ASN D 1 236 ? -2.638 33.380 104.463 1.00 52.76 -136 ASN D N 1
ATOM 12777 C CA . ASN D 1 236 ? -2.931 32.470 105.608 1.00 52.47 -136 ASN D CA 1
ATOM 12778 C C . ASN D 1 236 ? -1.795 32.221 106.575 1.00 52.08 -136 ASN D C 1
ATOM 12779 O O . ASN D 1 236 ? -2.019 31.815 107.710 1.00 52.26 -136 ASN D O 1
ATOM 12784 N N . ILE D 1 237 ? -0.580 32.450 106.105 1.00 51.61 -135 ILE D N 1
ATOM 12785 C CA . ILE D 1 237 ? 0.584 32.290 106.924 1.00 51.43 -135 ILE D CA 1
ATOM 12786 C C . ILE D 1 237 ? 0.724 33.531 107.757 1.00 52.76 -135 ILE D C 1
ATOM 12787 O O . ILE D 1 237 ? 1.090 33.457 108.915 1.00 53.33 -135 ILE D O 1
ATOM 12792 N N . ASP D 1 238 ? 0.377 34.677 107.180 1.00 54.08 -134 ASP D N 1
ATOM 12793 C CA . ASP D 1 238 ? 0.404 35.939 107.910 1.00 55.39 -134 ASP D CA 1
ATOM 12794 C C . ASP D 1 238 ? -0.444 35.783 109.095 1.00 55.66 -134 ASP D C 1
ATOM 12795 O O . ASP D 1 238 ? -0.057 36.135 110.185 1.00 56.44 -134 ASP D O 1
ATOM 12800 N N . THR D 1 239 ? -1.595 35.186 108.866 1.00 55.59 -133 THR D N 1
ATOM 12801 C CA . THR D 1 239 ? -2.576 35.039 109.908 1.00 56.44 -133 THR D CA 1
ATOM 12802 C C . THR D 1 239 ? -2.083 34.071 110.990 1.00 55.96 -133 THR D C 1
ATOM 12803 O O . THR D 1 239 ? -2.365 34.293 112.186 1.00 56.97 -133 THR D O 1
ATOM 12807 N N . SER D 1 240 ? -1.339 33.037 110.573 1.00 54.10 -132 SER D N 1
ATOM 12808 C CA . SER D 1 240 ? -0.913 31.985 111.490 1.00 53.73 -132 SER D CA 1
ATOM 12809 C C . SER D 1 240 ? 0.176 32.478 112.415 1.00 54.53 -132 SER D C 1
ATOM 12810 O O . SER D 1 240 ? 0.401 31.904 113.472 1.00 54.85 -132 SER D O 1
ATOM 12813 N N . LYS D 1 241 ? 0.861 33.546 111.986 1.00 55.44 -131 LYS D N 1
ATOM 12814 C CA . LYS D 1 241 ? 1.897 34.242 112.771 1.00 56.35 -131 LYS D CA 1
ATOM 12815 C C . LYS D 1 241 ? 3.200 33.439 112.905 1.00 55.89 -131 LYS D C 1
ATOM 12816 O O . LYS D 1 241 ? 4.148 33.890 113.575 1.00 56.58 -131 LYS D O 1
ATOM 12822 N N . VAL D 1 242 ? 3.219 32.248 112.282 1.00 54.43 -130 VAL D N 1
ATOM 12823 C CA . VAL D 1 242 ? 4.450 31.519 111.957 1.00 53.37 -130 VAL D CA 1
ATOM 12824 C C . VAL D 1 242 ? 5.408 32.478 111.272 1.00 53.88 -130 VAL D C 1
ATOM 12825 O O . VAL D 1 242 ? 5.024 33.173 110.334 1.00 54.29 -130 VAL D O 1
ATOM 12829 N N . ASN D 1 243 ? 6.641 32.552 111.753 1.00 54.43 -129 ASN D N 1
ATOM 12830 C CA . ASN D 1 243 ? 7.587 33.507 111.205 1.00 55.14 -129 ASN D CA 1
ATOM 12831 C C . ASN D 1 243 ? 8.177 32.844 109.984 1.00 54.23 -129 ASN D C 1
ATOM 12832 O O . ASN D 1 243 ? 8.983 31.943 110.108 1.00 54.13 -129 ASN D O 1
ATOM 12837 N N . TYR D 1 244 ? 7.730 33.258 108.804 1.00 53.69 -128 TYR D N 1
ATOM 12838 C CA . TYR D 1 244 ? 8.079 32.580 107.577 1.00 52.75 -128 TYR D CA 1
ATOM 12839 C C . TYR D 1 244 ? 8.968 33.422 106.686 1.00 53.93 -128 TYR D C 1
ATOM 12840 O O . TYR D 1 244 ? 8.887 34.651 106.671 1.00 54.67 -128 TYR D O 1
ATOM 12849 N N . GLY D 1 245 ? 9.844 32.724 105.962 1.00 53.82 -127 GLY D N 1
ATOM 12850 C CA . GLY D 1 245 ? 10.573 33.315 104.871 1.00 54.54 -127 GLY D CA 1
ATOM 12851 C C . GLY D 1 245 ? 10.014 32.739 103.594 1.00 53.68 -127 GLY D C 1
ATOM 12852 O O . GLY D 1 245 ? 9.330 31.697 103.611 1.00 52.25 -127 GLY D O 1
ATOM 12853 N N . VAL D 1 246 ? 10.277 33.434 102.486 1.00 54.45 -126 VAL D N 1
ATOM 12854 C CA . VAL D 1 246 ? 10.016 32.879 101.167 1.00 53.62 -126 VAL D CA 1
ATOM 12855 C C . VAL D 1 246 ? 11.331 32.958 100.456 1.00 54.80 -126 VAL D C 1
ATOM 12856 O O . VAL D 1 246 ? 11.839 34.061 100.237 1.00 56.64 -126 VAL D O 1
ATOM 12860 N N . THR D 1 247 ? 11.906 31.806 100.112 1.00 54.32 -125 THR D N 1
ATOM 12861 C CA . THR D 1 247 ? 13.194 31.789 99.394 1.00 55.35 -125 THR D CA 1
ATOM 12862 C C . THR D 1 247 ? 13.224 30.923 98.155 1.00 54.98 -125 THR D C 1
ATOM 12863 O O . THR D 1 247 ? 12.220 30.365 97.764 1.00 54.16 -125 THR D O 1
ATOM 12867 N N . VAL D 1 248 ? 14.386 30.825 97.524 1.00 56.64 -124 VAL D N 1
ATOM 12868 C CA . VAL D 1 248 ? 14.531 30.049 96.291 1.00 56.54 -124 VAL D CA 1
ATOM 12869 C C . VAL D 1 248 ? 14.348 28.566 96.620 1.00 55.14 -124 VAL D C 1
ATOM 12870 O O . VAL D 1 248 ? 14.730 28.117 97.720 1.00 54.54 -124 VAL D O 1
ATOM 12874 N N . LEU D 1 249 ? 13.763 27.830 95.667 1.00 54.27 -123 LEU D N 1
ATOM 12875 C CA . LEU D 1 249 ? 13.637 26.374 95.761 1.00 53.18 -123 LEU D CA 1
ATOM 12876 C C . LEU D 1 249 ? 15.022 25.695 95.799 1.00 54.17 -123 LEU D C 1
ATOM 12877 O O . LEU D 1 249 ? 15.964 26.151 95.115 1.00 55.73 -123 LEU D O 1
ATOM 12882 N N . PRO D 1 250 ? 15.147 24.587 96.568 1.00 53.28 -122 PRO D N 1
ATOM 12883 C CA . PRO D 1 250 ? 16.379 23.832 96.625 1.00 54.22 -122 PRO D CA 1
ATOM 12884 C C . PRO D 1 250 ? 16.834 23.330 95.267 1.00 54.89 -122 PRO D C 1
ATOM 12885 O O . PRO D 1 250 ? 16.029 23.117 94.392 1.00 54.34 -122 PRO D O 1
ATOM 12889 N N . THR D 1 251 ? 18.128 23.138 95.107 1.00 56.45 -121 THR D N 1
ATOM 12890 C CA . THR D 1 251 ? 18.653 22.611 93.865 1.00 57.69 -121 THR D CA 1
ATOM 12891 C C . THR D 1 251 ? 18.603 21.082 93.863 1.00 57.11 -121 THR D C 1
ATOM 12892 O O . THR D 1 251 ? 18.589 20.452 94.913 1.00 56.82 -121 THR D O 1
ATOM 12896 N N . PHE D 1 252 ? 18.603 20.485 92.689 1.00 57.21 -120 PHE D N 1
ATOM 12897 C CA . PHE D 1 252 ? 18.696 19.044 92.610 1.00 57.25 -120 PHE D CA 1
ATOM 12898 C C . PHE D 1 252 ? 19.810 18.704 91.646 1.00 59.34 -120 PHE D C 1
ATOM 12899 O O . PHE D 1 252 ? 19.941 19.358 90.624 1.00 60.46 -120 PHE D O 1
ATOM 12907 N N . LYS D 1 253 ? 20.613 17.693 91.967 1.00 60.10 -119 LYS D N 1
ATOM 12908 C CA . LYS D 1 253 ? 21.888 17.449 91.265 1.00 62.42 -119 LYS D CA 1
ATOM 12909 C C . LYS D 1 253 ? 22.625 18.733 90.825 1.00 64.00 -119 LYS D C 1
ATOM 12910 O O . LYS D 1 253 ? 23.120 18.842 89.703 1.00 65.38 -119 LYS D O 1
ATOM 12916 N N . GLY D 1 254 ? 22.689 19.700 91.740 1.00 63.63 -118 GLY D N 1
ATOM 12917 C CA . GLY D 1 254 ? 23.330 20.977 91.471 1.00 65.28 -118 GLY D CA 1
ATOM 12918 C C . GLY D 1 254 ? 22.559 21.886 90.528 1.00 65.08 -118 GLY D C 1
ATOM 12919 O O . GLY D 1 254 ? 23.054 22.938 90.148 1.00 66.68 -118 GLY D O 1
ATOM 12920 N N . GLN D 1 255 ? 21.345 21.494 90.151 1.00 63.30 -117 GLN D N 1
ATOM 12921 C CA . GLN D 1 255 ? 20.547 22.273 89.222 1.00 62.94 -117 GLN D CA 1
ATOM 12922 C C . GLN D 1 255 ? 19.361 22.930 89.940 1.00 61.30 -117 GLN D C 1
ATOM 12923 O O . GLN D 1 255 ? 18.711 22.317 90.830 1.00 59.09 -117 GLN D O 1
ATOM 12929 N N . PRO D 1 256 ? 19.056 24.176 89.537 1.00 61.57 -116 PRO D N 1
ATOM 12930 C CA . PRO D 1 256 ? 17.904 24.846 90.067 1.00 59.83 -116 PRO D CA 1
ATOM 12931 C C . PRO D 1 256 ? 16.638 24.020 89.783 1.00 58.56 -116 PRO D C 1
ATOM 12932 O O . PRO D 1 256 ? 16.555 23.312 88.753 1.00 59.17 -116 PRO D O 1
ATOM 12936 N N . SER D 1 257 ? 15.666 24.094 90.689 1.00 56.62 -115 SER D N 1
ATOM 12937 C CA . SER D 1 257 ? 14.376 23.552 90.405 1.00 55.00 -115 SER D CA 1
ATOM 12938 C C . SER D 1 257 ? 13.703 24.511 89.443 1.00 55.88 -115 SER D C 1
ATOM 12939 O O . SER D 1 257 ? 13.958 25.720 89.520 1.00 56.72 -115 SER D O 1
ATOM 12942 N N . LYS D 1 258 ? 12.859 23.977 88.543 1.00 55.50 -114 LYS D N 1
ATOM 12943 C CA . LYS D 1 258 ? 12.298 24.757 87.447 1.00 55.97 -114 LYS D CA 1
ATOM 12944 C C . LYS D 1 258 ? 10.765 24.791 87.461 1.00 54.94 -114 LYS D C 1
ATOM 12945 O O . LYS D 1 258 ? 10.135 24.124 86.649 1.00 55.46 -114 LYS D O 1
ATOM 12951 N N . PRO D 1 259 ? 10.145 25.579 88.354 1.00 54.14 -113 PRO D N 1
ATOM 12952 C CA . PRO D 1 259 ? 8.690 25.612 88.371 1.00 53.32 -113 PRO D CA 1
ATOM 12953 C C . PRO D 1 259 ? 8.107 26.005 87.022 1.00 54.43 -113 PRO D C 1
ATOM 12954 O O . PRO D 1 259 ? 8.689 26.811 86.332 1.00 56.08 -113 PRO D O 1
ATOM 12958 N N . PHE D 1 260 ? 6.971 25.437 86.637 1.00 53.91 -112 PHE D N 1
ATOM 12959 C CA . PHE D 1 260 ? 6.256 26.005 85.518 1.00 54.96 -112 PHE D CA 1
ATOM 12960 C C . PHE D 1 260 ? 5.578 27.255 86.021 1.00 55.54 -112 PHE D C 1
ATOM 12961 O O . PHE D 1 260 ? 4.897 27.230 87.082 1.00 54.81 -112 PHE D O 1
ATOM 12969 N N . VAL D 1 261 ? 5.723 28.336 85.257 1.00 56.62 -111 VAL D N 1
ATOM 12970 C CA . VAL D 1 261 ? 5.196 29.618 85.656 1.00 56.80 -111 VAL D CA 1
ATOM 12971 C C . VAL D 1 261 ? 3.860 29.922 84.976 1.00 57.57 -111 VAL D C 1
ATOM 12972 O O . VAL D 1 261 ? 3.699 29.767 83.758 1.00 58.74 -111 VAL D O 1
ATOM 12976 N N . GLY D 1 262 ? 2.902 30.383 85.763 1.00 57.01 -110 GLY D N 1
ATOM 12977 C CA . GLY D 1 262 ? 1.580 30.649 85.237 1.00 57.72 -110 GLY D CA 1
ATOM 12978 C C . GLY D 1 262 ? 1.277 32.126 85.220 1.00 59.35 -110 GLY D C 1
ATOM 12979 O O . GLY D 1 262 ? 1.624 32.831 86.156 1.00 59.56 -110 GLY D O 1
ATOM 12980 N N . VAL D 1 263 ? 0.658 32.607 84.150 1.00 60.58 -109 VAL D N 1
ATOM 12981 C CA . VAL D 1 263 ? 0.076 33.911 84.182 1.00 61.89 -109 VAL D CA 1
ATOM 12982 C C . VAL D 1 263 ? -1.390 33.736 84.458 1.00 61.70 -109 VAL D C 1
ATOM 12983 O O . VAL D 1 263 ? -2.119 33.141 83.647 1.00 62.23 -109 VAL D O 1
ATOM 12987 N N . LEU D 1 264 ? -1.835 34.237 85.605 1.00 61.21 -108 LEU D N 1
ATOM 12988 C CA . LEU D 1 264 ? -3.271 34.201 85.914 1.00 61.46 -108 LEU D CA 1
ATOM 12989 C C . LEU D 1 264 ? -4.011 35.173 84.975 1.00 63.99 -108 LEU D C 1
ATOM 12990 O O . LEU D 1 264 ? -3.543 36.317 84.739 1.00 65.35 -108 LEU D O 1
ATOM 12995 N N . SER D 1 265 ? -5.141 34.707 84.424 1.00 64.36 -107 SER D N 1
ATOM 12996 C CA . SER D 1 265 ? -5.752 35.357 83.274 1.00 66.30 -107 SER D CA 1
ATOM 12997 C C . SER D 1 265 ? -7.256 35.250 83.243 1.00 67.24 -107 SER D C 1
ATOM 12998 O O . SER D 1 265 ? -7.852 34.277 83.727 1.00 66.00 -107 SER D O 1
ATOM 13001 N N . ALA D 1 266 ? -7.866 36.261 82.637 1.00 69.56 -106 ALA D N 1
ATOM 13002 C CA . ALA D 1 266 ? -9.318 36.341 82.549 1.00 70.97 -106 ALA D CA 1
ATOM 13003 C C . ALA D 1 266 ? -9.810 36.340 81.109 1.00 73.14 -106 ALA D C 1
ATOM 13004 O O . ALA D 1 266 ? -9.581 37.266 80.334 1.00 75.29 -106 ALA D O 1
ATOM 13006 N N . GLY D 1 267 ? -10.492 35.275 80.748 1.00 73.06 -105 GLY D N 1
ATOM 13007 C CA . GLY D 1 267 ? -11.050 35.186 79.425 1.00 75.05 -105 GLY D CA 1
ATOM 13008 C C . GLY D 1 267 ? -12.538 35.353 79.552 1.00 76.68 -105 GLY D C 1
ATOM 13009 O O . GLY D 1 267 ? -13.105 35.218 80.660 1.00 75.57 -105 GLY D O 1
ATOM 13010 N N . ILE D 1 268 ? -13.161 35.651 78.415 1.00 79.18 -104 ILE D N 1
ATOM 13011 C CA . ILE D 1 268 ? -14.596 35.843 78.349 1.00 81.07 -104 ILE D CA 1
ATOM 13012 C C . ILE D 1 268 ? -15.243 34.712 77.535 1.00 81.61 -104 ILE D C 1
ATOM 13013 O O . ILE D 1 268 ? -14.865 34.471 76.382 1.00 82.32 -104 ILE D O 1
ATOM 13018 N N . ASN D 1 269 ? -16.192 34.022 78.177 1.00 81.07 -103 ASN D N 1
ATOM 13019 C CA . ASN D 1 269 ? -16.979 32.945 77.599 1.00 81.78 -103 ASN D CA 1
ATOM 13020 C C . ASN D 1 269 ? -17.682 33.385 76.304 1.00 85.49 -103 ASN D C 1
ATOM 13021 O O . ASN D 1 269 ? -18.409 34.403 76.283 1.00 87.82 -103 ASN D O 1
ATOM 13026 N N . ALA D 1 270 ? -17.475 32.614 75.235 1.00 85.90 -102 ALA D N 1
ATOM 13027 C CA . ALA D 1 270 ? -17.932 32.980 73.884 1.00 88.99 -102 ALA D CA 1
ATOM 13028 C C . ALA D 1 270 ? -19.450 33.156 73.769 1.00 91.83 -102 ALA D C 1
ATOM 13029 O O . ALA D 1 270 ? -19.940 33.975 72.976 1.00 94.79 -102 ALA D O 1
ATOM 13031 N N . ALA D 1 271 ? -20.186 32.390 74.568 1.00 91.02 -101 ALA D N 1
ATOM 13032 C CA . ALA D 1 271 ? -21.646 32.357 74.485 1.00 93.67 -101 ALA D CA 1
ATOM 13033 C C . ALA D 1 271 ? -22.397 33.352 75.416 1.00 94.55 -101 ALA D C 1
ATOM 13034 O O . ALA D 1 271 ? -23.631 33.370 75.445 1.00 96.80 -101 ALA D O 1
ATOM 13036 N N . SER D 1 272 ? -21.654 34.179 76.153 1.00 92.97 -100 SER D N 1
ATOM 13037 C CA . SER D 1 272 ? -22.241 35.202 77.038 1.00 93.98 -100 SER D CA 1
ATOM 13038 C C . SER D 1 272 ? -22.754 36.451 76.338 1.00 97.35 -100 SER D C 1
ATOM 13039 O O . SER D 1 272 ? -22.004 37.091 75.588 1.00 97.85 -100 SER D O 1
ATOM 13042 N N . PRO D 1 273 ? -24.006 36.849 76.645 1.00 99.91 -99 PRO D N 1
ATOM 13043 C CA . PRO D 1 273 ? -24.623 38.071 76.074 1.00 103.35 -99 PRO D CA 1
ATOM 13044 C C . PRO D 1 273 ? -24.154 39.339 76.803 1.00 103.06 -99 PRO D C 1
ATOM 13045 O O . PRO D 1 273 ? -24.844 40.373 76.763 1.00 105.72 -99 PRO D O 1
ATOM 13049 N N . ASN D 1 274 ? -22.993 39.234 77.472 1.00 99.71 -98 ASN D N 1
ATOM 13050 C CA . ASN D 1 274 ? -22.469 40.296 78.329 1.00 98.79 -98 ASN D CA 1
ATOM 13051 C C . ASN D 1 274 ? -20.989 40.656 78.114 1.00 96.84 -98 ASN D C 1
ATOM 13052 O O . ASN D 1 274 ? -20.326 41.111 79.031 1.00 95.02 -98 ASN D O 1
ATOM 13057 N N . LYS D 1 275 ? -20.500 40.502 76.880 1.00 97.73 -97 LYS D N 1
ATOM 13058 C CA . LYS D 1 275 ? -19.069 40.693 76.544 1.00 96.30 -97 LYS D CA 1
ATOM 13059 C C . LYS D 1 275 ? -18.573 42.128 76.695 1.00 97.44 -97 LYS D C 1
ATOM 13060 O O . LYS D 1 275 ? -17.362 42.387 76.753 1.00 95.74 -97 LYS D O 1
ATOM 13066 N N . GLU D 1 276 ? -19.520 43.057 76.710 1.00 100.58 -96 GLU D N 1
ATOM 13067 C CA . GLU D 1 276 ? -19.219 44.478 76.853 1.00 102.34 -96 GLU D CA 1
ATOM 13068 C C . GLU D 1 276 ? -19.162 44.892 78.329 1.00 100.73 -96 GLU D C 1
ATOM 13069 O O . GLU D 1 276 ? -18.268 45.636 78.742 1.00 100.05 -96 GLU D O 1
ATOM 13075 N N . LEU D 1 277 ? -20.112 44.389 79.114 1.00 100.31 -95 LEU D N 1
ATOM 13076 C CA . LEU D 1 277 ? -20.065 44.468 80.579 1.00 98.43 -95 LEU D CA 1
ATOM 13077 C C . LEU D 1 277 ? -18.789 43.849 81.170 1.00 94.79 -95 LEU D C 1
ATOM 13078 O O . LEU D 1 277 ? -18.141 44.479 82.014 1.00 94.12 -95 LEU D O 1
ATOM 13083 N N . ALA D 1 278 ? -18.445 42.630 80.729 1.00 92.67 -94 ALA D N 1
ATOM 13084 C CA . ALA D 1 278 ? -17.179 41.952 81.065 1.00 89.09 -94 ALA D CA 1
ATOM 13085 C C . ALA D 1 278 ? -15.902 42.689 80.622 1.00 89.09 -94 ALA D C 1
ATOM 13086 O O . ALA D 1 278 ? -14.894 42.631 81.313 1.00 86.90 -94 ALA D O 1
ATOM 13088 N N . LYS D 1 279 ? -15.939 43.351 79.464 1.00 91.89 -93 LYS D N 1
ATOM 13089 C CA . LYS D 1 279 ? -14.820 44.173 78.988 1.00 92.61 -93 LYS D CA 1
ATOM 13090 C C . LYS D 1 279 ? -14.631 45.431 79.865 1.00 93.45 -93 LYS D C 1
ATOM 13091 O O . LYS D 1 279 ? -13.503 45.762 80.242 1.00 92.44 -93 LYS D O 1
ATOM 13097 N N . GLU D 1 280 ? -15.732 46.104 80.212 1.00 95.47 -92 GLU D N 1
ATOM 13098 C CA . GLU D 1 280 ? -15.687 47.291 81.082 1.00 96.58 -92 GLU D CA 1
ATOM 13099 C C . GLU D 1 280 ? -15.339 46.964 82.543 1.00 93.57 -92 GLU D C 1
ATOM 13100 O O . GLU D 1 280 ? -14.742 47.781 83.253 1.00 93.62 -92 GLU D O 1
ATOM 13106 N N . PHE D 1 281 ? -15.723 45.771 82.986 1.00 91.35 -91 PHE D N 1
ATOM 13107 C CA . PHE D 1 281 ? -15.394 45.274 84.329 1.00 88.60 -91 PHE D CA 1
ATOM 13108 C C . PHE D 1 281 ? -13.886 45.029 84.495 1.00 85.96 -91 PHE D C 1
ATOM 13109 O O . PHE D 1 281 ? -13.259 45.483 85.455 1.00 84.71 -91 PHE D O 1
ATOM 13117 N N . LEU D 1 282 ? -13.327 44.315 83.532 1.00 85.13 -90 LEU D N 1
ATOM 13118 C CA . LEU D 1 282 ? -11.948 43.911 83.575 1.00 83.07 -90 LEU D CA 1
ATOM 13119 C C . LEU D 1 282 ? -11.010 45.035 83.146 1.00 84.65 -90 LEU D C 1
ATOM 13120 O O . LEU D 1 282 ? -9.834 45.023 83.474 1.00 83.43 -90 LEU D O 1
ATOM 13125 N N . GLU D 1 283 ? -11.512 46.027 82.435 1.00 87.62 -89 GLU D N 1
ATOM 13126 C CA . GLU D 1 283 ? -10.610 47.077 82.000 1.00 89.54 -89 GLU D CA 1
ATOM 13127 C C . GLU D 1 283 ? -10.561 48.267 82.954 1.00 90.82 -89 GLU D C 1
ATOM 13128 O O . GLU D 1 283 ? -9.480 48.803 83.262 1.00 90.74 -89 GLU D O 1
ATOM 13134 N N . ASN D 1 284 ? -11.735 48.654 83.444 1.00 92.10 -88 ASN D N 1
ATOM 13135 C CA . ASN D 1 284 ? -11.888 49.882 84.227 1.00 93.74 -88 ASN D CA 1
ATOM 13136 C C . ASN D 1 284 ? -12.082 49.677 85.725 1.00 91.59 -88 ASN D C 1
ATOM 13137 O O . ASN D 1 284 ? -12.123 50.637 86.481 1.00 92.59 -88 ASN D O 1
ATOM 13142 N N . TYR D 1 285 ? -12.208 48.425 86.148 1.00 88.95 -87 TYR D N 1
ATOM 13143 C CA . TYR D 1 285 ? -12.393 48.119 87.570 1.00 87.22 -87 TYR D CA 1
ATOM 13144 C C . TYR D 1 285 ? -11.349 47.149 88.111 1.00 83.74 -87 TYR D C 1
ATOM 13145 O O . TYR D 1 285 ? -10.712 47.432 89.127 1.00 82.90 -87 TYR D O 1
ATOM 13154 N N . LEU D 1 286 ? -11.171 46.011 87.444 1.00 82.23 -86 LEU D N 1
ATOM 13155 C CA . LEU D 1 286 ? -10.191 45.011 87.915 1.00 79.12 -86 LEU D CA 1
ATOM 13156 C C . LEU D 1 286 ? -8.728 45.374 87.590 1.00 78.87 -86 LEU D C 1
ATOM 13157 O O . LEU D 1 286 ? -7.903 45.450 88.490 1.00 77.81 -86 LEU D O 1
ATOM 13162 N N . LEU D 1 287 ? -8.400 45.626 86.331 1.00 80.28 -85 LEU D N 1
ATOM 13163 C CA . LEU D 1 287 ? -7.028 46.026 86.016 1.00 80.50 -85 LEU D CA 1
ATOM 13164 C C . LEU D 1 287 ? -6.734 47.506 86.304 1.00 82.97 -85 LEU D C 1
ATOM 13165 O O . LEU D 1 287 ? -6.313 48.261 85.429 1.00 85.52 -85 LEU D O 1
ATOM 13170 N N . THR D 1 288 ? -6.989 47.908 87.546 1.00 82.57 -84 THR D N 1
ATOM 13171 C CA . THR D 1 288 ? -6.560 49.192 88.099 1.00 84.38 -84 THR D CA 1
ATOM 13172 C C . THR D 1 288 ? -5.837 48.877 89.424 1.00 82.22 -84 THR D C 1
ATOM 13173 O O . THR D 1 288 ? -6.106 47.838 90.048 1.00 80.02 -84 THR D O 1
ATOM 13177 N N . ASP D 1 289 ? -4.922 49.729 89.872 1.00 83.09 -83 ASP D N 1
ATOM 13178 C CA . ASP D 1 289 ? -4.333 49.517 91.209 1.00 81.37 -83 ASP D CA 1
ATOM 13179 C C . ASP D 1 289 ? -5.414 49.247 92.262 1.00 80.48 -83 ASP D C 1
ATOM 13180 O O . ASP D 1 289 ? -5.345 48.255 92.998 1.00 77.65 -83 ASP D O 1
ATOM 13185 N N . GLU D 1 290 ? -6.417 50.130 92.274 1.00 82.91 -82 GLU D N 1
ATOM 13186 C CA . GLU D 1 290 ? -7.610 50.058 93.129 1.00 82.93 -82 GLU D CA 1
ATOM 13187 C C . GLU D 1 290 ? -8.311 48.698 93.044 1.00 80.73 -82 GLU D C 1
ATOM 13188 O O . GLU D 1 290 ? -8.796 48.182 94.056 1.00 79.65 -82 GLU D O 1
ATOM 13194 N N . GLY D 1 291 ? -8.371 48.150 91.826 1.00 80.48 -81 GLY D N 1
ATOM 13195 C CA . GLY D 1 291 ? -8.911 46.816 91.555 1.00 78.42 -81 GLY D CA 1
ATOM 13196 C C . GLY D 1 291 ? -8.015 45.673 92.015 1.00 75.50 -81 GLY D C 1
ATOM 13197 O O . GLY D 1 291 ? -8.500 44.754 92.675 1.00 73.94 -81 GLY D O 1
ATOM 13198 N N . LEU D 1 292 ? -6.723 45.716 91.664 1.00 74.83 -80 LEU D N 1
ATOM 13199 C CA . LEU D 1 292 ? -5.783 44.647 92.001 1.00 72.03 -80 LEU D CA 1
ATOM 13200 C C . LEU D 1 292 ? -5.486 44.637 93.502 1.00 71.16 -80 LEU D C 1
ATOM 13201 O O . LEU D 1 292 ? -5.380 43.579 94.144 1.00 69.18 -80 LEU D O 1
ATOM 13206 N N . GLU D 1 293 ? -5.373 45.828 94.062 1.00 72.78 -79 GLU D N 1
ATOM 13207 C CA . GLU D 1 293 ? -5.042 45.983 95.451 1.00 72.15 -79 GLU D CA 1
ATOM 13208 C C . GLU D 1 293 ? -6.094 45.300 96.292 1.00 71.16 -79 GLU D C 1
ATOM 13209 O O . GLU D 1 293 ? -5.758 44.551 97.207 1.00 69.95 -79 GLU D O 1
ATOM 13215 N N . ALA D 1 294 ? -7.362 45.521 95.978 1.00 72.27 -78 ALA D N 1
ATOM 13216 C CA . ALA D 1 294 ? -8.434 44.843 96.717 1.00 71.66 -78 ALA D CA 1
ATOM 13217 C C . ALA D 1 294 ? -8.303 43.321 96.681 1.00 69.11 -78 ALA D C 1
ATOM 13218 O O . ALA D 1 294 ? -8.611 42.672 97.663 1.00 68.30 -78 ALA D O 1
ATOM 13220 N N . VAL D 1 295 ? -7.836 42.765 95.562 1.00 68.22 -77 VAL D N 1
ATOM 13221 C CA . VAL D 1 295 ? -7.656 41.323 95.411 1.00 66.10 -77 VAL D CA 1
ATOM 13222 C C . VAL D 1 295 ? -6.399 40.874 96.150 1.00 64.40 -77 VAL D C 1
ATOM 13223 O O . VAL D 1 295 ? -6.426 39.915 96.929 1.00 62.60 -77 VAL D O 1
ATOM 13227 N N . ASN D 1 296 ? -5.296 41.574 95.906 1.00 64.87 -76 ASN D N 1
ATOM 13228 C CA . ASN D 1 296 ? -4.013 41.218 96.510 1.00 63.54 -76 ASN D CA 1
ATOM 13229 C C . ASN D 1 296 ? -4.043 41.261 98.045 1.00 62.96 -76 ASN D C 1
ATOM 13230 O O . ASN D 1 296 ? -3.377 40.482 98.713 1.00 61.35 -76 ASN D O 1
ATOM 13235 N N . LYS D 1 297 ? -4.841 42.166 98.597 1.00 64.58 -75 LYS D N 1
ATOM 13236 C CA . LYS D 1 297 ? -4.979 42.279 100.048 1.00 64.64 -75 LYS D CA 1
ATOM 13237 C C . LYS D 1 297 ? -5.871 41.188 100.610 1.00 63.63 -75 LYS D C 1
ATOM 13238 O O . LYS D 1 297 ? -6.190 41.165 101.799 1.00 63.95 -75 LYS D O 1
ATOM 13244 N N . ASP D 1 298 ? -6.263 40.266 99.747 1.00 62.67 -74 ASP D N 1
ATOM 13245 C CA . ASP D 1 298 ? -7.057 39.140 100.172 1.00 61.64 -74 ASP D CA 1
ATOM 13246 C C . ASP D 1 298 ? -6.156 37.902 100.052 1.00 59.33 -74 ASP D C 1
ATOM 13247 O O . ASP D 1 298 ? -5.931 37.224 101.037 1.00 58.76 -74 ASP D O 1
ATOM 13252 N N . LYS D 1 299 ? -5.622 37.623 98.867 1.00 58.82 -73 LYS D N 1
ATOM 13253 C CA . LYS D 1 299 ? -4.557 36.617 98.701 1.00 57.08 -73 LYS D CA 1
ATOM 13254 C C . LYS D 1 299 ? -3.622 37.188 97.698 1.00 57.43 -73 LYS D C 1
ATOM 13255 O O . LYS D 1 299 ? -4.028 37.564 96.619 1.00 58.79 -73 LYS D O 1
ATOM 13261 N N . PRO D 1 300 ? -2.363 37.303 98.060 1.00 57.07 -72 PRO D N 1
ATOM 13262 C CA . PRO D 1 300 ? -1.410 37.927 97.157 1.00 58.08 -72 PRO D CA 1
ATOM 13263 C C . PRO D 1 300 ? -1.342 37.280 95.762 1.00 57.92 -72 PRO D C 1
ATOM 13264 O O . PRO D 1 300 ? -1.194 36.062 95.622 1.00 56.75 -72 PRO D O 1
ATOM 13268 N N . LEU D 1 301 ? -1.433 38.113 94.738 1.00 59.47 -71 LEU D N 1
ATOM 13269 C CA . LEU D 1 301 ? -1.419 37.638 93.363 1.00 59.31 -71 LEU D CA 1
ATOM 13270 C C . LEU D 1 301 ? -0.071 37.120 92.894 1.00 58.45 -71 LEU D C 1
ATOM 13271 O O . LEU D 1 301 ? 0.000 36.300 92.008 1.00 58.26 -71 LEU D O 1
ATOM 13276 N N . GLY D 1 302 ? 1.003 37.570 93.493 1.00 58.48 -70 GLY D N 1
ATOM 13277 C CA . GLY D 1 302 ? 2.292 37.244 92.918 1.00 58.68 -70 GLY D CA 1
ATOM 13278 C C . GLY D 1 302 ? 2.683 38.492 92.189 1.00 61.09 -70 GLY D C 1
ATOM 13279 O O . GLY D 1 302 ? 2.302 39.582 92.634 1.00 62.38 -70 GLY D O 1
ATOM 13280 N N . ALA D 1 303 ? 3.422 38.346 91.080 1.00 61.81 -69 ALA D N 1
ATOM 13281 C CA . ALA D 1 303 ? 3.919 39.499 90.312 1.00 63.94 -69 ALA D CA 1
ATOM 13282 C C . ALA D 1 303 ? 2.849 39.945 89.351 1.00 65.13 -69 ALA D C 1
ATOM 13283 O O . ALA D 1 303 ? 2.642 39.308 88.330 1.00 65.57 -69 ALA D O 1
ATOM 13285 N N . VAL D 1 304 ? 2.153 41.019 89.678 1.00 66.21 -68 VAL D N 1
ATOM 13286 C CA . VAL D 1 304 ? 1.010 41.441 88.869 1.00 67.69 -68 VAL D CA 1
ATOM 13287 C C . VAL D 1 304 ? 1.378 41.874 87.423 1.00 69.83 -68 VAL D C 1
ATOM 13288 O O . VAL D 1 304 ? 2.495 42.351 87.163 1.00 71.12 -68 VAL D O 1
ATOM 13292 N N . ALA D 1 305 ? 0.438 41.710 86.492 1.00 70.31 -67 ALA D N 1
ATOM 13293 C CA . ALA D 1 305 ? 0.645 42.150 85.103 1.00 72.66 -67 ALA D CA 1
ATOM 13294 C C . ALA D 1 305 ? 0.570 43.672 84.866 1.00 75.53 -67 ALA D C 1
ATOM 13295 O O . ALA D 1 305 ? 1.058 44.151 83.843 1.00 77.88 -67 ALA D O 1
ATOM 13297 N N . LEU D 1 306 ? -0.039 44.422 85.787 1.00 75.71 -66 LEU D N 1
ATOM 13298 C CA . LEU D 1 306 ? -0.225 45.872 85.622 1.00 78.40 -66 LEU D CA 1
ATOM 13299 C C . LEU D 1 306 ? 1.053 46.657 85.973 1.00 79.56 -66 LEU D C 1
ATOM 13300 O O . LEU D 1 306 ? 1.517 46.650 87.103 1.00 78.21 -66 LEU D O 1
ATOM 13305 N N . LYS D 1 307 ? 1.612 47.336 84.982 1.00 82.22 -65 LYS D N 1
ATOM 13306 C CA . LYS D 1 307 ? 2.892 48.015 85.125 1.00 83.92 -65 LYS D CA 1
ATOM 13307 C C . LYS D 1 307 ? 2.967 48.926 86.366 1.00 84.59 -65 LYS D C 1
ATOM 13308 O O . LYS D 1 307 ? 3.961 48.887 87.107 1.00 84.23 -65 LYS D O 1
ATOM 13314 N N . SER D 1 308 ? 1.920 49.724 86.597 1.00 85.63 -64 SER D N 1
ATOM 13315 C CA . SER D 1 308 ? 1.949 50.764 87.642 1.00 86.76 -64 SER D CA 1
ATOM 13316 C C . SER D 1 308 ? 1.846 50.309 89.117 1.00 84.34 -64 SER D C 1
ATOM 13317 O O . SER D 1 308 ? 2.353 50.991 90.014 1.00 85.26 -64 SER D O 1
ATOM 13320 N N . TYR D 1 309 ? 1.195 49.173 89.363 1.00 81.65 -63 TYR D N 1
ATOM 13321 C CA . TYR D 1 309 ? 1.077 48.566 90.718 1.00 79.18 -63 TYR D CA 1
ATOM 13322 C C . TYR D 1 309 ? 2.216 47.556 91.011 1.00 76.93 -63 TYR D C 1
ATOM 13323 O O . TYR D 1 309 ? 2.593 47.378 92.166 1.00 75.88 -63 TYR D O 1
ATOM 13332 N N . GLU D 1 310 ? 2.777 46.932 89.969 1.00 76.62 -62 GLU D N 1
ATOM 13333 C CA . GLU D 1 310 ? 3.909 46.011 90.120 1.00 74.87 -62 GLU D CA 1
ATOM 13334 C C . GLU D 1 310 ? 5.144 46.742 90.600 1.00 76.27 -62 GLU D C 1
ATOM 13335 O O . GLU D 1 310 ? 5.983 46.155 91.270 1.00 75.01 -62 GLU D O 1
ATOM 13341 N N . GLU D 1 311 ? 5.242 48.026 90.264 1.00 79.38 -61 GLU D N 1
ATOM 13342 C CA . GLU D 1 311 ? 6.320 48.902 90.783 1.00 81.49 -61 GLU D CA 1
ATOM 13343 C C . GLU D 1 311 ? 6.471 48.893 92.325 1.00 80.47 -61 GLU D C 1
ATOM 13344 O O . GLU D 1 311 ? 7.601 48.811 92.849 1.00 80.65 -61 GLU D O 1
ATOM 13350 N N . GLU D 1 312 ? 5.338 49.000 93.035 1.00 79.61 -60 GLU D N 1
ATOM 13351 C CA . GLU D 1 312 ? 5.317 48.906 94.498 1.00 78.23 -60 GLU D CA 1
ATOM 13352 C C . GLU D 1 312 ? 5.643 47.448 94.883 1.00 75.32 -60 GLU D C 1
ATOM 13353 O O . GLU D 1 312 ? 6.693 47.204 95.497 1.00 74.99 -60 GLU D O 1
ATOM 13359 N N . LEU D 1 313 ? 4.802 46.488 94.461 1.00 73.32 -59 LEU D N 1
ATOM 13360 C CA . LEU D 1 313 ? 4.964 45.056 94.831 1.00 70.56 -59 LEU D CA 1
ATOM 13361 C C . LEU D 1 313 ? 6.359 44.450 94.582 1.00 70.18 -59 LEU D C 1
ATOM 13362 O O . LEU D 1 313 ? 6.738 43.461 95.231 1.00 68.23 -59 LEU D O 1
ATOM 13367 N N . ALA D 1 314 ? 7.102 45.034 93.642 1.00 72.17 -58 ALA D N 1
ATOM 13368 C CA . ALA D 1 314 ? 8.444 44.569 93.309 1.00 72.21 -58 ALA D CA 1
ATOM 13369 C C . ALA D 1 314 ? 9.375 44.661 94.529 1.00 72.31 -58 ALA D C 1
ATOM 13370 O O . ALA D 1 314 ? 10.322 43.868 94.646 1.00 71.59 -58 ALA D O 1
ATOM 13372 N N . LYS D 1 315 ? 9.095 45.605 95.440 1.00 73.08 -57 LYS D N 1
ATOM 13373 C CA . LYS D 1 315 ? 9.965 45.843 96.605 1.00 73.53 -57 LYS D CA 1
ATOM 13374 C C . LYS D 1 315 ? 9.864 44.810 97.745 1.00 71.25 -57 LYS D C 1
ATOM 13375 O O . LYS D 1 315 ? 10.662 44.853 98.684 1.00 71.73 -57 LYS D O 1
ATOM 13381 N N . ASP D 1 316 ? 8.900 43.890 97.664 1.00 68.87 -56 ASP D N 1
ATOM 13382 C CA . ASP D 1 316 ? 8.702 42.873 98.677 1.00 66.27 -56 ASP D CA 1
ATOM 13383 C C . ASP D 1 316 ? 9.668 41.729 98.435 1.00 65.33 -56 ASP D C 1
ATOM 13384 O O . ASP D 1 316 ? 9.668 41.120 97.356 1.00 64.84 -56 ASP D O 1
ATOM 13389 N N . PRO D 1 317 ? 10.512 41.430 99.435 1.00 65.23 -55 PRO D N 1
ATOM 13390 C CA . PRO D 1 317 ? 11.388 40.269 99.329 1.00 64.27 -55 PRO D CA 1
ATOM 13391 C C . PRO D 1 317 ? 10.636 39.016 98.811 1.00 62.38 -55 PRO D C 1
ATOM 13392 O O . PRO D 1 317 ? 11.123 38.323 97.895 1.00 62.37 -55 PRO D O 1
ATOM 13396 N N . ARG D 1 318 ? 9.461 38.734 99.373 1.00 60.91 -54 ARG D N 1
ATOM 13397 C CA . ARG D 1 318 ? 8.672 37.606 98.904 1.00 59.04 -54 ARG D CA 1
ATOM 13398 C C . ARG D 1 318 ? 8.500 37.688 97.365 1.00 59.80 -54 ARG D C 1
ATOM 13399 O O . ARG D 1 318 ? 8.774 36.695 96.654 1.00 58.98 -54 ARG D O 1
ATOM 13407 N N . ILE D 1 319 ? 8.106 38.871 96.850 1.00 61.07 -53 ILE D N 1
ATOM 13408 C CA . ILE D 1 319 ? 7.868 39.038 95.411 1.00 61.43 -53 ILE D CA 1
ATOM 13409 C C . ILE D 1 319 ? 9.169 38.891 94.630 1.00 62.28 -53 ILE D C 1
ATOM 13410 O O . ILE D 1 319 ? 9.172 38.396 93.505 1.00 62.23 -53 ILE D O 1
ATOM 13415 N N . ALA D 1 320 ? 10.275 39.283 95.246 1.00 63.22 -52 ALA D N 1
ATOM 13416 C CA . ALA D 1 320 ? 11.585 39.097 94.626 1.00 64.43 -52 ALA D CA 1
ATOM 13417 C C . ALA D 1 320 ? 11.904 37.607 94.481 1.00 62.92 -52 ALA D C 1
ATOM 13418 O O . ALA D 1 320 ? 12.482 37.169 93.471 1.00 63.16 -52 ALA D O 1
ATOM 13420 N N . ALA D 1 321 ? 11.507 36.828 95.483 1.00 60.90 -51 ALA D N 1
ATOM 13421 C CA . ALA D 1 321 ? 11.813 35.423 95.471 1.00 59.46 -51 ALA D CA 1
ATOM 13422 C C . ALA D 1 321 ? 10.906 34.686 94.477 1.00 58.67 -51 ALA D C 1
ATOM 13423 O O . ALA D 1 321 ? 11.343 33.764 93.746 1.00 58.29 -51 ALA D O 1
ATOM 13425 N N . THR D 1 322 ? 9.650 35.117 94.417 1.00 58.22 -50 THR D N 1
ATOM 13426 C CA . THR D 1 322 ? 8.752 34.586 93.416 1.00 57.55 -50 THR D CA 1
ATOM 13427 C C . THR D 1 322 ? 9.445 34.767 92.080 1.00 59.14 -50 THR D C 1
ATOM 13428 O O . THR D 1 322 ? 9.626 33.798 91.360 1.00 58.93 -50 THR D O 1
ATOM 13432 N N . MET D 1 323 ? 9.890 35.999 91.787 1.00 61.41 -49 MET D N 1
ATOM 13433 C CA . MET D 1 323 ? 10.523 36.359 90.485 1.00 63.06 -49 MET D CA 1
ATOM 13434 C C . MET D 1 323 ? 11.811 35.581 90.185 1.00 63.43 -49 MET D C 1
ATOM 13435 O O . MET D 1 323 ? 12.104 35.298 89.026 1.00 64.21 -49 MET D O 1
ATOM 13440 N N . GLU D 1 324 ? 12.547 35.210 91.235 1.00 62.75 -48 GLU D N 1
ATOM 13441 C CA . GLU D 1 324 ? 13.807 34.501 91.070 1.00 63.10 -48 GLU D CA 1
ATOM 13442 C C . GLU D 1 324 ? 13.564 33.081 90.593 1.00 61.75 -48 GLU D C 1
ATOM 13443 O O . GLU D 1 324 ? 14.190 32.641 89.632 1.00 62.87 -48 GLU D O 1
ATOM 13449 N N . ASN D 1 325 ? 12.662 32.372 91.280 1.00 59.80 -47 ASN D N 1
ATOM 13450 C CA . ASN D 1 325 ? 12.213 31.037 90.879 1.00 58.03 -47 ASN D CA 1
ATOM 13451 C C . ASN D 1 325 ? 11.605 31.072 89.486 1.00 58.59 -47 ASN D C 1
ATOM 13452 O O . ASN D 1 325 ? 11.871 30.197 88.669 1.00 58.92 -47 ASN D O 1
ATOM 13457 N N . ALA D 1 326 ? 10.797 32.094 89.218 1.00 58.99 -46 ALA D N 1
ATOM 13458 C CA . ALA D 1 326 ? 10.186 32.288 87.906 1.00 59.93 -46 ALA D CA 1
ATOM 13459 C C . ALA D 1 326 ? 11.203 32.275 86.784 1.00 61.88 -46 ALA D C 1
ATOM 13460 O O . ALA D 1 326 ? 10.949 31.713 85.723 1.00 62.40 -46 ALA D O 1
ATOM 13462 N N . GLN D 1 327 ? 12.353 32.897 87.042 1.00 63.42 -45 GLN D N 1
ATOM 13463 C CA . GLN D 1 327 ? 13.444 33.030 86.068 1.00 65.84 -45 GLN D CA 1
ATOM 13464 C C . GLN D 1 327 ? 14.094 31.695 85.759 1.00 65.33 -45 GLN D C 1
ATOM 13465 O O . GLN D 1 327 ? 14.622 31.501 84.663 1.00 67.02 -45 GLN D O 1
ATOM 13471 N N . LYS D 1 328 ? 14.064 30.795 86.739 1.00 63.29 -44 LYS D N 1
ATOM 13472 C CA . LYS D 1 328 ? 14.819 29.542 86.681 1.00 63.04 -44 LYS D CA 1
ATOM 13473 C C . LYS D 1 328 ? 13.950 28.435 86.120 1.00 61.79 -44 LYS D C 1
ATOM 13474 O O . LYS D 1 328 ? 14.454 27.412 85.639 1.00 62.18 -44 LYS D O 1
ATOM 13480 N N . GLY D 1 329 ? 12.643 28.647 86.203 1.00 60.60 -43 GLY D N 1
ATOM 13481 C CA . GLY D 1 329 ? 11.692 27.802 85.533 1.00 59.58 -43 GLY D CA 1
ATOM 13482 C C . GLY D 1 329 ? 11.399 28.366 84.169 1.00 61.39 -43 GLY D C 1
ATOM 13483 O O . GLY D 1 329 ? 12.248 29.049 83.555 1.00 63.55 -43 GLY D O 1
ATOM 13484 N N . GLU D 1 330 ? 10.174 28.121 83.716 1.00 60.70 -42 GLU D N 1
ATOM 13485 C CA . GLU D 1 330 ? 9.781 28.322 82.321 1.00 61.99 -42 GLU D CA 1
ATOM 13486 C C . GLU D 1 330 ? 8.293 28.643 82.300 1.00 61.29 -42 GLU D C 1
ATOM 13487 O O . GLU D 1 330 ? 7.504 28.043 83.057 1.00 59.87 -42 GLU D O 1
ATOM 13493 N N . ILE D 1 331 ? 7.897 29.596 81.470 1.00 62.66 -41 ILE D N 1
ATOM 13494 C CA . ILE D 1 331 ? 6.473 29.851 81.281 1.00 62.58 -41 ILE D CA 1
ATOM 13495 C C . ILE D 1 331 ? 5.777 28.659 80.587 1.00 62.19 -41 ILE D C 1
ATOM 13496 O O . ILE D 1 331 ? 6.263 28.141 79.568 1.00 63.18 -41 ILE D O 1
ATOM 13501 N N . MET D 1 332 ? 4.645 28.231 81.150 1.00 60.54 -40 MET D N 1
ATOM 13502 C CA . MET D 1 332 ? 3.903 27.118 80.592 1.00 60.31 -40 MET D CA 1
ATOM 13503 C C . MET D 1 332 ? 3.520 27.379 79.146 1.00 62.51 -40 MET D C 1
ATOM 13504 O O . MET D 1 332 ? 3.089 28.489 78.820 1.00 63.96 -40 MET D O 1
ATOM 13509 N N . PRO D 1 333 ? 3.659 26.358 78.278 1.00 62.99 -39 PRO D N 1
ATOM 13510 C CA . PRO D 1 333 ? 3.007 26.428 76.972 1.00 64.79 -39 PRO D CA 1
ATOM 13511 C C . PRO D 1 333 ? 1.474 26.583 77.172 1.00 64.39 -39 PRO D C 1
ATOM 13512 O O . PRO D 1 333 ? 0.935 26.079 78.181 1.00 62.70 -39 PRO D O 1
ATOM 13516 N N . ASN D 1 334 ? 0.770 27.270 76.266 1.00 65.99 -38 ASN D N 1
ATOM 13517 C CA . ASN D 1 334 ? -0.708 27.320 76.392 1.00 65.97 -38 ASN D CA 1
ATOM 13518 C C . ASN D 1 334 ? -1.475 26.472 75.394 1.00 67.07 -38 ASN D C 1
ATOM 13519 O O . ASN D 1 334 ? -2.695 26.595 75.287 1.00 67.90 -38 ASN D O 1
ATOM 13524 N N . ILE D 1 335 ? -0.757 25.609 74.686 1.00 67.28 -37 ILE D N 1
ATOM 13525 C CA . ILE D 1 335 ? -1.325 24.764 73.653 1.00 68.42 -37 ILE D CA 1
ATOM 13526 C C . ILE D 1 335 ? -2.342 23.771 74.209 1.00 67.33 -37 ILE D C 1
ATOM 13527 O O . ILE D 1 335 ? -2.366 23.512 75.415 1.00 65.23 -37 ILE D O 1
ATOM 13532 N N . PRO D 1 336 ? -3.203 23.228 73.329 1.00 68.83 -36 PRO D N 1
ATOM 13533 C CA . PRO D 1 336 ? -4.287 22.388 73.806 1.00 68.17 -36 PRO D CA 1
ATOM 13534 C C . PRO D 1 336 ? -3.821 21.093 74.482 1.00 66.63 -36 PRO D C 1
ATOM 13535 O O . PRO D 1 336 ? -4.475 20.611 75.420 1.00 65.72 -36 PRO D O 1
ATOM 13539 N N . GLN D 1 337 ? -2.697 20.547 74.031 1.00 66.75 -35 GLN D N 1
ATOM 13540 C CA . GLN D 1 337 ? -2.165 19.282 74.547 1.00 65.28 -35 GLN D CA 1
ATOM 13541 C C . GLN D 1 337 ? -1.738 19.356 76.015 1.00 63.09 -35 GLN D C 1
ATOM 13542 O O . GLN D 1 337 ? -1.334 18.330 76.585 1.00 62.08 -35 GLN D O 1
ATOM 13548 N N . MET D 1 338 ? -1.814 20.558 76.607 1.00 62.29 -34 MET D N 1
ATOM 13549 C CA . MET D 1 338 ? -1.465 20.777 78.003 1.00 60.46 -34 MET D CA 1
ATOM 13550 C C . MET D 1 338 ? -2.395 20.010 78.913 1.00 59.56 -34 MET D C 1
ATOM 13551 O O . MET D 1 338 ? -1.981 19.512 79.969 1.00 58.23 -34 MET D O 1
ATOM 13556 N N . SER D 1 339 ? -3.656 19.924 78.521 1.00 60.35 -33 SER D N 1
ATOM 13557 C CA . SER D 1 339 ? -4.592 19.092 79.246 1.00 60.11 -33 SER D CA 1
ATOM 13558 C C . SER D 1 339 ? -4.080 17.657 79.430 1.00 59.63 -33 SER D C 1
ATOM 13559 O O . SER D 1 339 ? -4.111 17.122 80.557 1.00 58.51 -33 SER D O 1
ATOM 13562 N N . ALA D 1 340 ? -3.614 17.057 78.329 1.00 60.50 -32 ALA D N 1
ATOM 13563 C CA . ALA D 1 340 ? -3.120 15.675 78.303 1.00 60.38 -32 ALA D CA 1
ATOM 13564 C C . ALA D 1 340 ? -1.775 15.480 79.029 1.00 59.06 -32 ALA D C 1
ATOM 13565 O O . ALA D 1 340 ? -1.521 14.444 79.636 1.00 58.36 -32 ALA D O 1
ATOM 13567 N N . PHE D 1 341 ? -0.913 16.481 78.959 1.00 58.83 -31 PHE D N 1
ATOM 13568 C CA . PHE D 1 341 ? 0.347 16.445 79.662 1.00 57.32 -31 PHE D CA 1
ATOM 13569 C C . PHE D 1 341 ? 0.132 16.467 81.163 1.00 55.79 -31 PHE D C 1
ATOM 13570 O O . PHE D 1 341 ? 0.797 15.736 81.892 1.00 55.28 -31 PHE D O 1
ATOM 13578 N N . TRP D 1 342 ? -0.771 17.314 81.647 1.00 55.49 -30 TRP D N 1
ATOM 13579 C CA . TRP D 1 342 ? -0.943 17.419 83.094 1.00 53.84 -30 TRP D CA 1
ATOM 13580 C C . TRP D 1 342 ? -1.580 16.195 83.679 1.00 53.52 -30 TRP D C 1
ATOM 13581 O O . TRP D 1 342 ? -1.132 15.719 84.704 1.00 52.37 -30 TRP D O 1
ATOM 13592 N N . TYR D 1 343 ? -2.604 15.671 83.009 1.00 54.67 -29 TYR D N 1
ATOM 13593 C CA . TYR D 1 343 ? -3.250 14.436 83.422 1.00 54.66 -29 TYR D CA 1
ATOM 13594 C C . TYR D 1 343 ? -2.272 13.246 83.400 1.00 54.67 -29 TYR D C 1
ATOM 13595 O O . TYR D 1 343 ? -2.320 12.401 84.297 1.00 54.43 -29 TYR D O 1
ATOM 13604 N N . ALA D 1 344 ? -1.388 13.179 82.405 1.00 54.73 -28 ALA D N 1
ATOM 13605 C CA . ALA D 1 344 ? -0.427 12.108 82.343 1.00 54.88 -28 ALA D CA 1
ATOM 13606 C C . ALA D 1 344 ? 0.559 12.134 83.508 1.00 53.89 -28 ALA D C 1
ATOM 13607 O O . ALA D 1 344 ? 0.813 11.106 84.129 1.00 53.68 -28 ALA D O 1
ATOM 13609 N N . VAL D 1 345 ? 1.111 13.305 83.801 1.00 53.14 -27 VAL D N 1
ATOM 13610 C CA . VAL D 1 345 ? 2.041 13.472 84.907 1.00 51.98 -27 VAL D CA 1
ATOM 13611 C C . VAL D 1 345 ? 1.411 13.304 86.302 1.00 50.95 -27 VAL D C 1
ATOM 13612 O O . VAL D 1 345 ? 2.027 12.718 87.180 1.00 50.35 -27 VAL D O 1
ATOM 13616 N N . ARG D 1 346 ? 0.192 13.810 86.501 1.00 51.06 -26 ARG D N 1
ATOM 13617 C CA . ARG D 1 346 ? -0.603 13.539 87.719 1.00 50.47 -26 ARG D CA 1
ATOM 13618 C C . ARG D 1 346 ? -0.694 12.042 87.977 1.00 50.84 -26 ARG D C 1
ATOM 13619 O O . ARG D 1 346 ? -0.406 11.585 89.042 1.00 50.43 -26 ARG D O 1
ATOM 13627 N N . THR D 1 347 ? -1.065 11.278 86.966 1.00 52.26 -25 THR D N 1
ATOM 13628 C CA . THR D 1 347 ? -1.129 9.832 87.085 1.00 52.77 -25 THR D CA 1
ATOM 13629 C C . THR D 1 347 ? 0.207 9.223 87.450 1.00 52.06 -25 THR D C 1
ATOM 13630 O O . THR D 1 347 ? 0.255 8.386 88.304 1.00 52.17 -25 THR D O 1
ATOM 13634 N N . ALA D 1 348 ? 1.271 9.634 86.778 1.00 51.90 -24 ALA D N 1
ATOM 13635 C CA . ALA D 1 348 ? 2.558 9.018 86.919 1.00 51.93 -24 ALA D CA 1
ATOM 13636 C C . ALA D 1 348 ? 3.053 9.211 88.348 1.00 51.33 -24 ALA D C 1
ATOM 13637 O O . ALA D 1 348 ? 3.427 8.253 89.024 1.00 51.23 -24 ALA D O 1
ATOM 13639 N N . VAL D 1 349 ? 3.028 10.462 88.800 1.00 50.55 -23 VAL D N 1
ATOM 13640 C CA . VAL D 1 349 ? 3.410 10.816 90.132 1.00 49.56 -23 VAL D CA 1
ATOM 13641 C C . VAL D 1 349 ? 2.605 10.035 91.167 1.00 49.57 -23 VAL D C 1
ATOM 13642 O O . VAL D 1 349 ? 3.161 9.458 92.076 1.00 49.83 -23 VAL D O 1
ATOM 13646 N N . ILE D 1 350 ? 1.302 9.973 91.057 1.00 49.69 -22 ILE D N 1
ATOM 13647 C CA . ILE D 1 350 ? 0.586 9.282 92.136 1.00 50.33 -22 ILE D CA 1
ATOM 13648 C C . ILE D 1 350 ? 0.901 7.770 92.163 1.00 51.47 -22 ILE D C 1
ATOM 13649 O O . ILE D 1 350 ? 1.088 7.177 93.228 1.00 51.82 -22 ILE D O 1
ATOM 13654 N N . ASN D 1 351 ? 0.963 7.167 90.991 1.00 51.84 -21 ASN D N 1
ATOM 13655 C CA . ASN D 1 351 ? 1.265 5.784 90.858 1.00 52.97 -21 ASN D CA 1
ATOM 13656 C C . ASN D 1 351 ? 2.611 5.408 91.432 1.00 53.02 -21 ASN D C 1
ATOM 13657 O O . ASN D 1 351 ? 2.765 4.324 92.026 1.00 53.92 -21 ASN D O 1
ATOM 13662 N N . ALA D 1 352 ? 3.593 6.277 91.197 1.00 52.19 -20 ALA D N 1
ATOM 13663 C CA . ALA D 1 352 ? 4.974 6.054 91.601 1.00 51.98 -20 ALA D CA 1
ATOM 13664 C C . ALA D 1 352 ? 5.021 6.202 93.094 1.00 51.42 -20 ALA D C 1
ATOM 13665 O O . ALA D 1 352 ? 5.631 5.425 93.788 1.00 51.84 -20 ALA D O 1
ATOM 13667 N N . ALA D 1 353 ? 4.304 7.214 93.562 1.00 51.06 -19 ALA D N 1
ATOM 13668 C CA . ALA D 1 353 ? 4.153 7.567 94.964 1.00 50.30 -19 ALA D CA 1
ATOM 13669 C C . ALA D 1 353 ? 3.471 6.487 95.800 1.00 51.10 -19 ALA D C 1
ATOM 13670 O O . ALA D 1 353 ? 3.905 6.186 96.892 1.00 52.00 -19 ALA D O 1
ATOM 13672 N N . SER D 1 354 ? 2.403 5.890 95.312 1.00 51.71 -18 SER D N 1
ATOM 13673 C CA . SER D 1 354 ? 1.688 4.934 96.143 1.00 52.55 -18 SER D CA 1
ATOM 13674 C C . SER D 1 354 ? 2.384 3.604 96.156 1.00 53.85 -18 SER D C 1
ATOM 13675 O O . SER D 1 354 ? 2.083 2.771 97.004 1.00 54.82 -18 SER D O 1
ATOM 13678 N N . GLY D 1 355 ? 3.295 3.409 95.199 1.00 54.00 -17 GLY D N 1
ATOM 13679 C CA . GLY D 1 355 ? 3.992 2.148 95.008 1.00 55.01 -17 GLY D CA 1
ATOM 13680 C C . GLY D 1 355 ? 3.365 1.268 93.959 1.00 56.38 -17 GLY D C 1
ATOM 13681 O O . GLY D 1 355 ? 3.884 0.193 93.684 1.00 57.91 -17 GLY D O 1
ATOM 13682 N N . ARG D 1 356 ? 2.251 1.705 93.368 1.00 56.41 -16 ARG D N 1
ATOM 13683 C CA . ARG D 1 356 ? 1.567 0.946 92.300 1.00 57.46 -16 ARG D CA 1
ATOM 13684 C C . ARG D 1 356 ? 2.477 0.641 91.101 1.00 58.10 -16 ARG D C 1
ATOM 13685 O O . ARG D 1 356 ? 2.320 -0.387 90.454 1.00 59.75 -16 ARG D O 1
ATOM 13693 N N . GLN D 1 357 ? 3.397 1.542 90.780 1.00 56.94 -15 GLN D N 1
ATOM 13694 C CA . GLN D 1 357 ? 4.251 1.375 89.619 1.00 57.45 -15 GLN D CA 1
ATOM 13695 C C . GLN D 1 357 ? 5.575 1.969 89.984 1.00 56.83 -15 GLN D C 1
ATOM 13696 O O . GLN D 1 357 ? 5.617 2.983 90.662 1.00 55.80 -15 GLN D O 1
ATOM 13702 N N . THR D 1 358 ? 6.657 1.358 89.519 1.00 57.81 -14 THR D N 1
ATOM 13703 C CA . THR D 1 358 ? 7.980 1.934 89.650 1.00 57.43 -14 THR D CA 1
ATOM 13704 C C . THR D 1 358 ? 8.032 3.240 88.879 1.00 56.47 -14 THR D C 1
ATOM 13705 O O . THR D 1 358 ? 7.173 3.530 88.071 1.00 56.33 -14 THR D O 1
ATOM 13709 N N . VAL D 1 359 ? 9.072 4.011 89.136 1.00 56.17 -13 VAL D N 1
ATOM 13710 C CA . VAL D 1 359 ? 9.386 5.213 88.377 1.00 55.82 -13 VAL D CA 1
ATOM 13711 C C . VAL D 1 359 ? 9.456 4.977 86.840 1.00 57.15 -13 VAL D C 1
ATOM 13712 O O . VAL D 1 359 ? 8.806 5.695 86.073 1.00 56.80 -13 VAL D O 1
ATOM 13716 N N . ASP D 1 360 ? 10.195 3.963 86.387 1.00 58.53 -12 ASP D N 1
ATOM 13717 C CA . ASP D 1 360 ? 10.243 3.647 84.952 1.00 59.94 -12 ASP D CA 1
ATOM 13718 C C . ASP D 1 360 ? 8.865 3.455 84.305 1.00 59.87 -12 ASP D C 1
ATOM 13719 O O . ASP D 1 360 ? 8.503 4.165 83.378 1.00 59.81 -12 ASP D O 1
ATOM 13724 N N . GLU D 1 361 ? 8.108 2.492 84.824 1.00 60.21 -11 GLU D N 1
ATOM 13725 C CA . GLU D 1 361 ? 6.755 2.172 84.377 1.00 60.38 -11 GLU D CA 1
ATOM 13726 C C . GLU D 1 361 ? 5.840 3.396 84.281 1.00 59.02 -11 GLU D C 1
ATOM 13727 O O . GLU D 1 361 ? 5.197 3.613 83.240 1.00 59.53 -11 GLU D O 1
ATOM 13733 N N . ALA D 1 362 ? 5.770 4.158 85.376 1.00 57.15 -10 ALA D N 1
ATOM 13734 C CA . ALA D 1 362 ? 4.883 5.317 85.502 1.00 56.02 -10 ALA D CA 1
ATOM 13735 C C . ALA D 1 362 ? 5.204 6.370 84.462 1.00 56.15 -10 ALA D C 1
ATOM 13736 O O . ALA D 1 362 ? 4.330 6.841 83.735 1.00 56.33 -10 ALA D O 1
ATOM 13738 N N . LEU D 1 363 ? 6.482 6.703 84.375 1.00 56.47 -9 LEU D N 1
ATOM 13739 C CA . LEU D 1 363 ? 6.955 7.718 83.465 1.00 56.53 -9 LEU D CA 1
ATOM 13740 C C . LEU D 1 363 ? 6.865 7.296 82.017 1.00 58.15 -9 LEU D C 1
ATOM 13741 O O . LEU D 1 363 ? 6.618 8.148 81.165 1.00 58.48 -9 LEU D O 1
ATOM 13746 N N . LYS D 1 364 ? 7.033 5.999 81.744 1.00 59.18 -8 LYS D N 1
ATOM 13747 C CA . LYS D 1 364 ? 6.761 5.454 80.403 1.00 61.10 -8 LYS D CA 1
ATOM 13748 C C . LYS D 1 364 ? 5.301 5.635 79.943 1.00 61.13 -8 LYS D C 1
ATOM 13749 O O . LYS D 1 364 ? 5.038 6.072 78.826 1.00 61.59 -8 LYS D O 1
ATOM 13755 N N . ASP D 1 365 ? 4.357 5.313 80.826 1.00 60.43 -7 ASP D N 1
ATOM 13756 C CA . ASP D 1 365 ? 2.944 5.508 80.539 1.00 60.38 -7 ASP D CA 1
ATOM 13757 C C . ASP D 1 365 ? 2.585 6.965 80.310 1.00 59.50 -7 ASP D C 1
ATOM 13758 O O . ASP D 1 365 ? 1.870 7.289 79.372 1.00 60.21 -7 ASP D O 1
ATOM 13763 N N . ALA D 1 366 ? 3.095 7.849 81.155 1.00 58.06 -6 ALA D N 1
ATOM 13764 C CA . ALA D 1 366 ? 2.882 9.281 80.950 1.00 57.59 -6 ALA D CA 1
ATOM 13765 C C . ALA D 1 366 ? 3.494 9.734 79.627 1.00 58.78 -6 ALA D C 1
ATOM 13766 O O . ALA D 1 366 ? 2.932 10.529 78.897 1.00 59.34 -6 ALA D O 1
ATOM 13768 N N . GLN D 1 367 ? 4.677 9.224 79.349 1.00 59.38 -5 GLN D N 1
ATOM 13769 C CA . GLN D 1 367 ? 5.326 9.400 78.072 1.00 60.60 -5 GLN D CA 1
ATOM 13770 C C . GLN D 1 367 ? 4.316 9.091 76.972 1.00 61.19 -5 GLN D C 1
ATOM 13771 O O . GLN D 1 367 ? 3.917 9.968 76.217 1.00 61.16 -5 GLN D O 1
ATOM 13777 N N . THR D 1 368 ? 3.866 7.844 76.954 1.00 61.27 -4 THR D N 1
ATOM 13778 C CA . THR D 1 368 ? 2.916 7.332 75.986 1.00 62.23 -4 THR D CA 1
ATOM 13779 C C . THR D 1 368 ? 1.616 8.152 75.886 1.00 61.82 -4 THR D C 1
ATOM 13780 O O . THR D 1 368 ? 1.142 8.399 74.790 1.00 63.47 -4 THR D O 1
ATOM 13784 N N . ASN D 1 369 ? 1.053 8.558 77.024 1.00 60.00 -3 ASN D N 1
ATOM 13785 C CA . ASN D 1 369 ? -0.172 9.353 77.057 1.00 59.59 -3 ASN D CA 1
ATOM 13786 C C . ASN D 1 369 ? -0.011 10.797 76.631 1.00 58.76 -3 ASN D C 1
ATOM 13787 O O . ASN D 1 369 ? -0.820 11.296 75.851 1.00 59.94 -3 ASN D O 1
ATOM 13792 N N . ALA D 1 370 ? 0.999 11.458 77.193 1.00 56.74 -2 ALA D N 1
ATOM 13793 C CA . ALA D 1 370 ? 1.302 12.854 76.928 1.00 56.40 -2 ALA D CA 1
ATOM 13794 C C . ALA D 1 370 ? 1.509 13.128 75.462 1.00 58.36 -2 ALA D C 1
ATOM 13795 O O . ALA D 1 370 ? 0.912 14.053 74.940 1.00 59.64 -2 ALA D O 1
ATOM 13797 N N . ALA D 1 371 ? 2.338 12.331 74.792 1.00 59.12 -1 ALA D N 1
ATOM 13798 C CA . ALA D 1 371 ? 2.561 12.498 73.358 1.00 60.90 -1 ALA D CA 1
ATOM 13799 C C . ALA D 1 371 ? 1.407 12.053 72.488 1.00 62.08 -1 ALA D C 1
ATOM 13800 O O . ALA D 1 371 ? 1.449 12.275 71.290 1.00 64.11 -1 ALA D O 1
ATOM 13802 N N . ALA D 1 372 ? 0.386 11.440 73.084 1.00 61.12 0 ALA D N 1
ATOM 13803 C CA . ALA D 1 372 ? -0.767 10.861 72.360 1.00 62.65 0 ALA D CA 1
ATOM 13804 C C . ALA D 1 372 ? -0.315 9.827 71.322 1.00 64.54 0 ALA D C 1
ATOM 13805 O O . ALA D 1 372 ? -0.815 9.789 70.192 1.00 66.21 0 ALA D O 1
ATOM 13807 N N . GLU D 1 373 ? 0.621 8.977 71.744 1.00 64.17 1 GLU D N 1
ATOM 13808 C CA . GLU D 1 373 ? 1.299 8.031 70.861 1.00 66.26 1 GLU D CA 1
ATOM 13809 C C . GLU D 1 373 ? 0.356 7.028 70.202 1.00 67.78 1 GLU D C 1
ATOM 13810 O O . GLU D 1 373 ? 0.587 6.603 69.072 1.00 69.86 1 GLU D O 1
ATOM 13816 N N . PHE D 1 374 ? -0.674 6.625 70.945 1.00 67.03 2 PHE D N 1
ATOM 13817 C CA . PHE D 1 374 ? -1.715 5.748 70.455 1.00 68.21 2 PHE D CA 1
ATOM 13818 C C . PHE D 1 374 ? -2.336 6.357 69.213 1.00 71.00 2 PHE D C 1
ATOM 13819 O O . PHE D 1 374 ? -2.417 5.714 68.168 1.00 73.62 2 PHE D O 1
ATOM 13827 N N . ALA D 1 375 ? -2.757 7.608 69.312 1.00 59.09 3 ALA D N 1
ATOM 13828 C CA . ALA D 1 375 ? -3.251 8.323 68.137 1.00 58.32 3 ALA D CA 1
ATOM 13829 C C . ALA D 1 375 ? -2.232 8.361 66.981 1.00 57.54 3 ALA D C 1
ATOM 13830 O O . ALA D 1 375 ? -2.619 8.161 65.854 1.00 56.01 3 ALA D O 1
ATOM 13832 N N . ALA D 1 376 ? -0.951 8.613 67.246 1.00 60.15 4 ALA D N 1
ATOM 13833 C CA . ALA D 1 376 ? 0.021 8.784 66.159 1.00 60.23 4 ALA D CA 1
ATOM 13834 C C . ALA D 1 376 ? 0.167 7.512 65.350 1.00 59.21 4 ALA D C 1
ATOM 13835 O O . ALA D 1 376 ? 0.452 7.565 64.148 1.00 58.22 4 ALA D O 1
ATOM 13837 N N . LEU D 1 377 ? -0.047 6.391 66.039 1.00 59.71 5 LEU D N 1
ATOM 13838 C CA . LEU D 1 377 ? 0.157 5.053 65.525 1.00 59.33 5 LEU D CA 1
ATOM 13839 C C . LEU D 1 377 ? -1.082 4.604 64.790 1.00 57.70 5 LEU D C 1
ATOM 13840 O O . LEU D 1 377 ? -1.016 3.917 63.781 1.00 57.04 5 LEU D O 1
ATOM 13845 N N . LEU D 1 378 ? -2.229 4.978 65.324 1.00 57.68 6 LEU D N 1
ATOM 13846 C CA . LEU D 1 378 ? -3.500 4.729 64.651 1.00 56.25 6 LEU D CA 1
ATOM 13847 C C . LEU D 1 378 ? -3.585 5.579 63.401 1.00 54.47 6 LEU D C 1
ATOM 13848 O O . LEU D 1 378 ? -4.048 5.142 62.372 1.00 53.21 6 LEU D O 1
ATOM 13853 N N . HIS D 1 379 ? -3.123 6.808 63.510 1.00 55.00 7 HIS D N 1
ATOM 13854 C CA . HIS D 1 379 ? -3.148 7.708 62.393 1.00 54.06 7 HIS D CA 1
ATOM 13855 C C . HIS D 1 379 ? -2.323 7.171 61.241 1.00 53.57 7 HIS D C 1
ATOM 13856 O O . HIS D 1 379 ? -2.779 7.187 60.120 1.00 52.92 7 HIS D O 1
ATOM 13863 N N . SER D 1 380 ? -1.131 6.669 61.508 1.00 54.28 8 SER D N 1
ATOM 13864 C CA . SER D 1 380 ? -0.286 6.231 60.429 1.00 54.32 8 SER D CA 1
ATOM 13865 C C . SER D 1 380 ? -0.863 4.992 59.746 1.00 53.99 8 SER D C 1
ATOM 13866 O O . SER D 1 380 ? -0.678 4.808 58.544 1.00 53.37 8 SER D O 1
ATOM 13869 N N . LEU D 1 381 ? -1.586 4.174 60.517 1.00 54.03 9 LEU D N 1
ATOM 13870 C CA . LEU D 1 381 ? -2.232 2.994 60.010 1.00 53.66 9 LEU D CA 1
ATOM 13871 C C . LEU D 1 381 ? -3.297 3.404 59.024 1.00 52.40 9 LEU D C 1
ATOM 13872 O O . LEU D 1 381 ? -3.401 2.871 57.917 1.00 52.01 9 LEU D O 1
ATOM 13877 N N . LEU D 1 382 ? -4.099 4.364 59.456 1.00 52.02 10 LEU D N 1
ATOM 13878 C CA . LEU D 1 382 ? -5.156 4.925 58.636 1.00 51.11 10 LEU D CA 1
ATOM 13879 C C . LEU D 1 382 ? -4.556 5.630 57.430 1.00 50.87 10 LEU D C 1
ATOM 13880 O O . LEU D 1 382 ? -5.103 5.498 56.366 1.00 51.18 10 LEU D O 1
ATOM 13885 N N . GLU D 1 383 ? -3.435 6.340 57.550 1.00 50.84 11 GLU D N 1
ATOM 13886 C CA . GLU D 1 383 ? -2.860 6.909 56.332 1.00 51.05 11 GLU D CA 1
ATOM 13887 C C . GLU D 1 383 ? -2.584 5.806 55.356 1.00 51.34 11 GLU D C 1
ATOM 13888 O O . GLU D 1 383 ? -3.154 5.808 54.284 1.00 51.16 11 GLU D O 1
ATOM 13894 N N . ALA D 1 384 ? -1.763 4.845 55.768 1.00 52.30 12 ALA D N 1
ATOM 13895 C CA . ALA D 1 384 ? -1.386 3.712 54.955 1.00 53.21 12 ALA D CA 1
ATOM 13896 C C . ALA D 1 384 ? -2.578 3.161 54.222 1.00 53.45 12 ALA D C 1
ATOM 13897 O O . ALA D 1 384 ? -2.491 2.904 53.015 1.00 54.22 12 ALA D O 1
ATOM 13899 N N . ASN D 1 385 ? -3.697 2.988 54.947 1.00 52.78 13 ASN D N 1
ATOM 13900 C CA . ASN D 1 385 ? -4.770 2.144 54.470 1.00 52.83 13 ASN D CA 1
ATOM 13901 C C . ASN D 1 385 ? -5.467 2.884 53.362 1.00 52.37 13 ASN D C 1
ATOM 13902 O O . ASN D 1 385 ? -6.050 2.288 52.473 1.00 53.40 13 ASN D O 1
ATOM 13907 N N . CYS D 1 386 ? -5.315 4.198 53.402 1.00 51.61 14 CYS D N 1
ATOM 13908 C CA . CYS D 1 386 ? -6.018 5.146 52.557 1.00 51.19 14 CYS D CA 1
ATOM 13909 C C . CYS D 1 386 ? -5.271 5.389 51.272 1.00 51.93 14 CYS D C 1
ATOM 13910 O O . CYS D 1 386 ? -5.836 5.789 50.245 1.00 52.53 14 CYS D O 1
ATOM 13913 N N . SER D 1 387 ? -3.979 5.198 51.367 1.00 52.39 15 SER D N 1
ATOM 13914 C CA . SER D 1 387 ? -3.123 5.191 50.238 1.00 53.42 15 SER D CA 1
ATOM 13915 C C . SER D 1 387 ? -3.374 3.889 49.519 1.00 54.93 15 SER D C 1
ATOM 13916 O O . SER D 1 387 ? -3.308 3.864 48.296 1.00 56.44 15 SER D O 1
ATOM 13919 N N . LEU D 1 388 ? -3.631 2.812 50.265 1.00 54.72 16 LEU D N 1
ATOM 13920 C CA . LEU D 1 388 ? -3.745 1.501 49.667 1.00 56.55 16 LEU D CA 1
ATOM 13921 C C . LEU D 1 388 ? -5.028 1.408 48.866 1.00 56.81 16 LEU D C 1
ATOM 13922 O O . LEU D 1 388 ? -5.120 0.735 47.827 1.00 58.43 16 LEU D O 1
ATOM 13927 N N . ALA D 1 389 ? -6.029 2.116 49.363 1.00 55.36 17 ALA D N 1
ATOM 13928 C CA . ALA D 1 389 ? -7.334 2.104 48.745 1.00 55.34 17 ALA D CA 1
ATOM 13929 C C . ALA D 1 389 ? -7.197 2.932 47.504 1.00 55.38 17 ALA D C 1
ATOM 13930 O O . ALA D 1 389 ? -7.777 2.595 46.498 1.00 56.91 17 ALA D O 1
ATOM 13932 N N . LEU D 1 390 ? -6.400 3.989 47.567 1.00 54.51 18 LEU D N 1
ATOM 13933 C CA . LEU D 1 390 ? -6.062 4.753 46.361 1.00 55.73 18 LEU D CA 1
ATOM 13934 C C . LEU D 1 390 ? -5.299 3.903 45.344 1.00 58.18 18 LEU D C 1
ATOM 13935 O O . LEU D 1 390 ? -5.598 3.921 44.160 1.00 59.82 18 LEU D O 1
ATOM 13940 N N . ALA D 1 391 ? -4.325 3.145 45.820 1.00 59.05 19 ALA D N 1
ATOM 13941 C CA . ALA D 1 391 ? -3.594 2.214 44.992 1.00 61.48 19 ALA D CA 1
ATOM 13942 C C . ALA D 1 391 ? -4.505 1.277 44.204 1.00 63.26 19 ALA D C 1
ATOM 13943 O O . ALA D 1 391 ? -4.408 1.220 42.984 1.00 65.25 19 ALA D O 1
ATOM 13945 N N . GLU D 1 392 ? -5.385 0.545 44.895 1.00 62.73 20 GLU D N 1
ATOM 13946 C CA . GLU D 1 392 ? -6.202 -0.478 44.230 1.00 65.02 20 GLU D CA 1
ATOM 13947 C C . GLU D 1 392 ? -7.105 0.161 43.210 1.00 65.20 20 GLU D C 1
ATOM 13948 O O . GLU D 1 392 ? -7.294 -0.385 42.138 1.00 67.71 20 GLU D O 1
ATOM 13954 N N . GLU D 1 393 ? -7.682 1.303 43.574 1.00 62.52 21 GLU D N 1
ATOM 13955 C CA . GLU D 1 393 ? -8.589 2.021 42.702 1.00 62.91 21 GLU D CA 1
ATOM 13956 C C . GLU D 1 393 ? -7.876 2.420 41.387 1.00 65.02 21 GLU D C 1
ATOM 13957 O O . GLU D 1 393 ? -8.366 2.127 40.306 1.00 67.65 21 GLU D O 1
ATOM 13963 N N . LEU D 1 394 ? -6.713 3.049 41.478 1.00 64.22 22 LEU D N 1
ATOM 13964 C CA . LEU D 1 394 ? -5.990 3.443 40.299 1.00 66.45 22 LEU D CA 1
ATOM 13965 C C . LEU D 1 394 ? -5.550 2.246 39.469 1.00 69.98 22 LEU D C 1
ATOM 13966 O O . LEU D 1 394 ? -5.480 2.318 38.248 1.00 72.69 22 LEU D O 1
ATOM 13971 N N . LEU D 1 395 ? -5.240 1.145 40.133 1.00 70.40 23 LEU D N 1
ATOM 13972 C CA . LEU D 1 395 ? -4.737 -0.039 39.448 1.00 74.25 23 LEU D CA 1
ATOM 13973 C C . LEU D 1 395 ? -5.798 -0.628 38.538 1.00 76.73 23 LEU D C 1
ATOM 13974 O O . LEU D 1 395 ? -5.517 -1.051 37.424 1.00 80.52 23 LEU D O 1
ATOM 13979 N N . LEU D 1 396 ? -7.027 -0.624 39.024 1.00 75.07 24 LEU D N 1
ATOM 13980 C CA . LEU D 1 396 ? -8.179 -1.086 38.267 1.00 77.37 24 LEU D CA 1
ATOM 13981 C C . LEU D 1 396 ? -8.542 -0.085 37.175 1.00 78.24 24 LEU D C 1
ATOM 13982 O O . LEU D 1 396 ? -8.533 -0.419 35.985 1.00 82.16 24 LEU D O 1
ATOM 13987 N N . ASP D 1 397 ? -8.797 1.158 37.571 1.00 75.19 25 ASP D N 1
ATOM 13988 C CA . ASP D 1 397 ? -9.173 2.222 36.634 1.00 75.63 25 ASP D CA 1
ATOM 13989 C C . ASP D 1 397 ? -8.151 2.502 35.486 1.00 78.57 25 ASP D C 1
ATOM 13990 O O . ASP D 1 397 ? -8.326 3.465 34.717 1.00 79.38 25 ASP D O 1
ATOM 13995 N N . GLY D 1 398 ? -7.104 1.684 35.366 1.00 80.54 26 GLY D N 1
ATOM 13996 C CA . GLY D 1 398 ? -6.077 1.907 34.356 1.00 83.54 26 GLY D CA 1
ATOM 13997 C C . GLY D 1 398 ? -5.898 0.670 33.516 1.00 88.40 26 GLY D C 1
ATOM 13998 O O . GLY D 1 398 ? -6.234 0.649 32.326 1.00 91.98 26 GLY D O 1
ATOM 13999 N N . TRP D 1 399 ? -5.373 -0.379 34.142 1.00 89.01 27 TRP D N 1
ATOM 14000 C CA . TRP D 1 399 ? -5.008 -1.630 33.431 1.00 93.87 27 TRP D CA 1
ATOM 14001 C C . TRP D 1 399 ? -6.057 -2.739 33.664 1.00 94.86 27 TRP D C 1
ATOM 14002 O O . TRP D 1 399 ? -5.914 -3.859 33.146 1.00 98.85 27 TRP D O 1
ATOM 14013 N N . GLY D 1 400 ? -7.081 -2.433 34.482 1.00 91.17 28 GLY D N 1
ATOM 14014 C CA . GLY D 1 400 ? -8.291 -3.254 34.536 1.00 92.17 28 GLY D CA 1
ATOM 14015 C C . GLY D 1 400 ? -8.940 -3.105 33.162 1.00 95.79 28 GLY D C 1
ATOM 14016 O O . GLY D 1 400 ? -8.623 -2.140 32.422 1.00 95.96 28 GLY D O 1
ATOM 14017 N N . PRO D 1 401 ? -9.819 -4.066 32.777 1.00 99.02 29 PRO D N 1
ATOM 14018 C CA . PRO D 1 401 ? -10.591 -3.868 31.511 1.00 102.29 29 PRO D CA 1
ATOM 14019 C C . PRO D 1 401 ? -11.302 -2.458 31.407 1.00 99.14 29 PRO D C 1
ATOM 14020 O O . PRO D 1 401 ? -11.586 -1.810 32.457 1.00 93.97 29 PRO D O 1
ATOM 14024 N N . PRO D 1 402 ? -11.554 -1.978 30.156 1.00 101.95 30 PRO D N 1
ATOM 14025 C CA . PRO D 1 402 ? -11.998 -0.586 29.909 1.00 99.51 30 PRO D CA 1
ATOM 14026 C C . PRO D 1 402 ? -13.145 -0.097 30.803 1.00 95.50 30 PRO D C 1
ATOM 14027 O O . PRO D 1 402 ? -14.144 -0.793 30.976 1.00 96.45 30 PRO D O 1
ATOM 14031 N N . PRO D 1 408 ? -15.802 9.684 33.446 1.00 73.57 36 PRO D N 1
ATOM 14032 C CA . PRO D 1 408 ? -15.355 11.079 33.754 1.00 71.75 36 PRO D CA 1
ATOM 14033 C C . PRO D 1 408 ? -13.834 11.354 34.228 1.00 70.33 36 PRO D C 1
ATOM 14034 O O . PRO D 1 408 ? -13.217 10.534 34.891 1.00 69.59 36 PRO D O 1
ATOM 14038 N N . TYR D 1 409 ? -13.274 12.520 33.879 1.00 70.46 37 TYR D N 1
ATOM 14039 C CA . TYR D 1 409 ? -11.898 13.033 34.220 1.00 69.26 37 TYR D CA 1
ATOM 14040 C C . TYR D 1 409 ? -11.791 13.790 35.559 1.00 66.05 37 TYR D C 1
ATOM 14041 O O . TYR D 1 409 ? -10.820 14.474 35.825 1.00 64.97 37 TYR D O 1
ATOM 14050 N N . SER D 1 410 ? -12.843 13.695 36.369 1.00 64.35 38 SER D N 1
ATOM 14051 C CA . SER D 1 410 ? -13.297 14.752 37.236 1.00 61.56 38 SER D CA 1
ATOM 14052 C C . SER D 1 410 ? -13.727 14.205 38.600 1.00 59.21 38 SER D C 1
ATOM 14053 O O . SER D 1 410 ? -14.854 14.422 39.028 1.00 58.21 38 SER D O 1
ATOM 14056 N N . TYR D 1 411 ? -12.839 13.506 39.286 1.00 58.30 39 TYR D N 1
ATOM 14057 C CA . TYR D 1 411 ? -13.139 12.973 40.611 1.00 56.20 39 TYR D CA 1
ATOM 14058 C C . TYR D 1 411 ? -12.734 13.901 41.755 1.00 54.63 39 TYR D C 1
ATOM 14059 O O . TYR D 1 411 ? -11.986 14.855 41.587 1.00 54.98 39 TYR D O 1
ATOM 14068 N N . CYS D 1 412 ? -13.275 13.623 42.923 1.00 53.58 40 CYS D N 1
ATOM 14069 C CA . CYS D 1 412 ? -12.682 14.032 44.188 1.00 52.27 40 CYS D CA 1
ATOM 14070 C C . CYS D 1 412 ? -11.641 12.970 44.541 1.00 52.07 40 CYS D C 1
ATOM 14071 O O . CYS D 1 412 ? -11.904 11.755 44.464 1.00 52.18 40 CYS D O 1
ATOM 14074 N N . ASN D 1 413 ? -10.452 13.415 44.911 1.00 51.91 41 ASN D N 1
ATOM 14075 C CA . ASN D 1 413 ? -9.347 12.478 45.092 1.00 52.27 41 ASN D CA 1
ATOM 14076 C C . ASN D 1 413 ? -9.353 11.935 46.526 1.00 51.19 41 ASN D C 1
ATOM 14077 O O . ASN D 1 413 ? -9.724 12.668 47.473 1.00 50.04 41 ASN D O 1
ATOM 14082 N N . THR D 1 414 ? -9.005 10.650 46.673 1.00 51.21 42 THR D N 1
ATOM 14083 C CA . THR D 1 414 ? -8.869 10.042 47.984 1.00 50.44 42 THR D CA 1
ATOM 14084 C C . THR D 1 414 ? -8.198 11.002 48.979 1.00 49.89 42 THR D C 1
ATOM 14085 O O . THR D 1 414 ? -7.213 11.655 48.648 1.00 50.37 42 THR D O 1
ATOM 14089 N N . THR D 1 415 ? -8.805 11.148 50.162 1.00 49.38 43 THR D N 1
ATOM 14090 C CA . THR D 1 415 ? -8.374 12.105 51.204 1.00 48.84 43 THR D CA 1
ATOM 14091 C C . THR D 1 415 ? -8.627 11.493 52.569 1.00 48.56 43 THR D C 1
ATOM 14092 O O . THR D 1 415 ? -9.541 10.670 52.745 1.00 48.22 43 THR D O 1
ATOM 14096 N N . LEU D 1 416 ? -7.801 11.883 53.533 1.00 48.60 44 LEU D N 1
ATOM 14097 C CA . LEU D 1 416 ? -8.020 11.484 54.904 1.00 48.51 44 LEU D CA 1
ATOM 14098 C C . LEU D 1 416 ? -8.313 12.756 55.701 1.00 49.33 44 LEU D C 1
ATOM 14099 O O . LEU D 1 416 ? -7.481 13.703 55.735 1.00 49.92 44 LEU D O 1
ATOM 14104 N N . ASP D 1 417 ? -9.512 12.809 56.299 1.00 49.15 45 ASP D N 1
ATOM 14105 C CA . ASP D 1 417 ? -9.914 14.008 57.045 1.00 49.52 45 ASP D CA 1
ATOM 14106 C C . ASP D 1 417 ? -9.253 13.975 58.367 1.00 50.06 45 ASP D C 1
ATOM 14107 O O . ASP D 1 417 ? -8.539 13.027 58.645 1.00 49.61 45 ASP D O 1
ATOM 14112 N N . GLN D 1 418 ? -9.514 14.986 59.192 1.00 51.49 46 GLN D N 1
ATOM 14113 C CA . GLN D 1 418 ? -8.772 15.135 60.455 1.00 53.21 46 GLN D CA 1
ATOM 14114 C C . GLN D 1 418 ? -9.244 14.196 61.554 1.00 53.79 46 GLN D C 1
ATOM 14115 O O . GLN D 1 418 ? -8.775 14.302 62.687 1.00 55.62 46 GLN D O 1
ATOM 14121 N N . ILE D 1 419 ? -10.132 13.261 61.213 1.00 52.40 47 ILE D N 1
ATOM 14122 C CA . ILE D 1 419 ? -10.701 12.360 62.189 1.00 53.07 47 ILE D CA 1
ATOM 14123 C C . ILE D 1 419 ? -10.315 10.930 61.875 1.00 52.18 47 ILE D C 1
ATOM 14124 O O . ILE D 1 419 ? -10.496 10.014 62.691 1.00 52.67 47 ILE D O 1
ATOM 14129 N N . GLY D 1 420 ? -9.749 10.734 60.698 1.00 51.02 48 GLY D N 1
ATOM 14130 C CA . GLY D 1 420 ? -9.223 9.431 60.363 1.00 50.56 48 GLY D CA 1
ATOM 14131 C C . GLY D 1 420 ? -10.121 8.625 59.443 1.00 50.50 48 GLY D C 1
ATOM 14132 O O . GLY D 1 420 ? -9.857 7.432 59.216 1.00 50.61 48 GLY D O 1
ATOM 14133 N N . THR D 1 421 ? -11.183 9.257 58.909 1.00 50.26 49 THR D N 1
ATOM 14134 C CA . THR D 1 421 ? -11.997 8.653 57.842 1.00 49.13 49 THR D CA 1
ATOM 14135 C C . THR D 1 421 ? -11.311 8.938 56.504 1.00 48.63 49 THR D C 1
ATOM 14136 O O . THR D 1 421 ? -10.916 10.082 56.186 1.00 48.22 49 THR D O 1
ATOM 14140 N N . CYS D 1 422 ? -11.187 7.881 55.719 1.00 48.54 50 CYS D N 1
ATOM 14141 C CA . CYS D 1 422 ? -10.542 7.972 54.443 1.00 48.52 50 CYS D CA 1
ATOM 14142 C C . CYS D 1 422 ? -11.702 8.072 53.502 1.00 48.37 50 CYS D C 1
ATOM 14143 O O . CYS D 1 422 ? -12.531 7.173 53.453 1.00 49.10 50 CYS D O 1
ATOM 14146 N N . TRP D 1 423 ? -11.799 9.189 52.797 1.00 47.85 51 TRP D N 1
ATOM 14147 C CA . TRP D 1 423 ? -12.815 9.355 51.789 1.00 47.66 51 TRP D CA 1
ATOM 14148 C C . TRP D 1 423 ? -12.254 8.914 50.445 1.00 48.39 51 TRP D C 1
ATOM 14149 O O . TRP D 1 423 ? -11.235 9.460 49.976 1.00 48.03 51 TRP D O 1
ATOM 14160 N N . PRO D 1 424 ? -12.915 7.916 49.816 1.00 49.16 52 PRO D N 1
ATOM 14161 C CA . PRO D 1 424 ? -12.452 7.393 48.548 1.00 49.91 52 PRO D CA 1
ATOM 14162 C C . PRO D 1 424 ? -12.739 8.334 47.396 1.00 50.39 52 PRO D C 1
ATOM 14163 O O . PRO D 1 424 ? -13.630 9.191 47.434 1.00 49.72 52 PRO D O 1
ATOM 14167 N N . ARG D 1 425 ? -11.911 8.187 46.388 1.00 51.68 53 ARG D N 1
ATOM 14168 C CA . ARG D 1 425 ? -12.140 8.783 45.112 1.00 52.69 53 ARG D CA 1
ATOM 14169 C C . ARG D 1 425 ? -13.609 8.617 44.697 1.00 53.08 53 ARG D C 1
ATOM 14170 O O . ARG D 1 425 ? -14.142 7.502 44.624 1.00 53.97 53 ARG D O 1
ATOM 14178 N N . SER D 1 426 ? -14.252 9.737 44.420 1.00 52.58 54 SER D N 1
ATOM 14179 C CA . SER D 1 426 ? -15.653 9.741 44.106 1.00 53.00 54 SER D CA 1
ATOM 14180 C C . SER D 1 426 ? -15.975 10.666 42.976 1.00 54.05 54 SER D C 1
ATOM 14181 O O . SER D 1 426 ? -15.236 11.597 42.672 1.00 53.71 54 SER D O 1
ATOM 14184 N N . ALA D 1 427 ? -17.099 10.380 42.346 1.00 55.65 55 ALA D N 1
ATOM 14185 C CA . ALA D 1 427 ? -17.567 11.146 41.222 1.00 57.01 55 ALA D CA 1
ATOM 14186 C C . ALA D 1 427 ? -18.142 12.516 41.669 1.00 56.04 55 ALA D C 1
ATOM 14187 O O . ALA D 1 427 ? -18.727 12.644 42.752 1.00 54.49 55 ALA D O 1
ATOM 14189 N N . ALA D 1 428 ? -17.922 13.541 40.840 1.00 56.98 56 ALA D N 1
ATOM 14190 C CA . ALA D 1 428 ? -18.458 14.890 41.083 1.00 56.83 56 ALA D CA 1
ATOM 14191 C C . ALA D 1 428 ? -19.960 14.749 41.218 1.00 57.40 56 ALA D C 1
ATOM 14192 O O . ALA D 1 428 ? -20.587 14.168 40.339 1.00 59.11 56 ALA D O 1
ATOM 14194 N N . GLY D 1 429 ? -20.520 15.218 42.334 1.00 56.17 57 GLY D N 1
ATOM 14195 C CA . GLY D 1 429 ? -21.942 15.084 42.558 1.00 56.67 57 GLY D CA 1
ATOM 14196 C C . GLY D 1 429 ? -22.281 14.011 43.560 1.00 56.02 57 GLY D C 1
ATOM 14197 O O . GLY D 1 429 ? -23.396 13.957 44.057 1.00 56.41 57 GLY D O 1
ATOM 14198 N N . ALA D 1 430 ? -21.310 13.171 43.882 1.00 55.03 58 ALA D N 1
ATOM 14199 C CA . ALA D 1 430 ? -21.549 12.109 44.814 1.00 54.23 58 ALA D CA 1
ATOM 14200 C C . ALA D 1 430 ? -21.708 12.619 46.237 1.00 53.29 58 ALA D C 1
ATOM 14201 O O . ALA D 1 430 ? -21.007 13.508 46.684 1.00 52.10 58 ALA D O 1
ATOM 14203 N N . LEU D 1 431 ? -22.689 12.071 46.939 1.00 53.97 59 LEU D N 1
ATOM 14204 C CA . LEU D 1 431 ? -22.709 12.189 48.367 1.00 53.15 59 LEU D CA 1
ATOM 14205 C C . LEU D 1 431 ? -22.204 10.845 48.876 1.00 52.78 59 LEU D C 1
ATOM 14206 O O . LEU D 1 431 ? -22.705 9.803 48.499 1.00 53.75 59 LEU D O 1
ATOM 14211 N N . VAL D 1 432 ? -21.187 10.866 49.719 1.00 51.64 60 VAL D N 1
ATOM 14212 C CA . VAL D 1 432 ? -20.455 9.643 50.007 1.00 51.72 60 VAL D CA 1
ATOM 14213 C C . VAL D 1 432 ? -20.620 9.314 51.474 1.00 51.82 60 VAL D C 1
ATOM 14214 O O . VAL D 1 432 ? -20.535 10.208 52.326 1.00 51.84 60 VAL D O 1
ATOM 14218 N N . GLU D 1 433 ? -20.896 8.051 51.766 1.00 52.21 61 GLU D N 1
ATOM 14219 C CA . GLU D 1 433 ? -20.992 7.637 53.133 1.00 52.49 61 GLU D CA 1
ATOM 14220 C C . GLU D 1 433 ? -19.801 6.756 53.436 1.00 52.11 61 GLU D C 1
ATOM 14221 O O . GLU D 1 433 ? -19.394 5.945 52.602 1.00 52.24 61 GLU D O 1
ATOM 14227 N N . ARG D 1 434 ? -19.266 6.889 54.646 1.00 51.83 62 ARG D N 1
ATOM 14228 C CA . ARG D 1 434 ? -18.208 6.007 55.125 1.00 51.53 62 ARG D CA 1
ATOM 14229 C C . ARG D 1 434 ? -18.545 5.748 56.574 1.00 52.32 62 ARG D C 1
ATOM 14230 O O . ARG D 1 434 ? -19.119 6.618 57.218 1.00 53.21 62 ARG D O 1
ATOM 14238 N N . PRO D 1 435 ? -18.264 4.542 57.094 1.00 52.84 63 PRO D N 1
ATOM 14239 C CA . PRO D 1 435 ? -18.680 4.321 58.484 1.00 53.45 63 PRO D CA 1
ATOM 14240 C C . PRO D 1 435 ? -17.961 5.287 59.397 1.00 52.85 63 PRO D C 1
ATOM 14241 O O . PRO D 1 435 ? -16.865 5.743 59.070 1.00 51.85 63 PRO D O 1
ATOM 14245 N N . CYS D 1 436 ? -18.546 5.575 60.548 1.00 54.02 64 CYS D N 1
ATOM 14246 C CA . CYS D 1 436 ? -17.880 6.383 61.573 1.00 54.19 64 CYS D CA 1
ATOM 14247 C C . CYS D 1 436 ? -16.558 5.735 62.054 1.00 54.15 64 CYS D C 1
ATOM 14248 O O . CYS D 1 436 ? -16.423 4.509 62.055 1.00 54.11 64 CYS D O 1
ATOM 14251 N N . PRO D 1 437 ? -15.559 6.560 62.436 1.00 54.19 65 PRO D N 1
ATOM 14252 C CA . PRO D 1 437 ? -14.384 6.081 63.160 1.00 54.34 65 PRO D CA 1
ATOM 14253 C C . PRO D 1 437 ? -14.748 5.077 64.235 1.00 56.18 65 PRO D C 1
ATOM 14254 O O . PRO D 1 437 ? -15.768 5.240 64.942 1.00 57.42 65 PRO D O 1
ATOM 14258 N N . GLU D 1 438 ? -13.900 4.058 64.386 1.00 56.35 66 GLU D N 1
ATOM 14259 C CA . GLU D 1 438 ? -14.077 3.115 65.477 1.00 57.85 66 GLU D CA 1
ATOM 14260 C C . GLU D 1 438 ? -13.487 3.713 66.743 1.00 58.79 66 GLU D C 1
ATOM 14261 O O . GLU D 1 438 ? -13.871 3.359 67.862 1.00 60.87 66 GLU D O 1
ATOM 14267 N N . TYR D 1 439 ? -12.558 4.630 66.553 1.00 57.60 67 TYR D N 1
ATOM 14268 C CA . TYR D 1 439 ? -11.926 5.260 67.669 1.00 59.11 67 TYR D CA 1
ATOM 14269 C C . TYR D 1 439 ? -11.608 6.671 67.314 1.00 58.48 67 TYR D C 1
ATOM 14270 O O . TYR D 1 439 ? -11.234 6.980 66.194 1.00 56.73 67 TYR D O 1
ATOM 14279 N N . PHE D 1 440 ? -11.757 7.533 68.301 1.00 60.41 68 PHE D N 1
ATOM 14280 C CA . PHE D 1 440 ? -11.352 8.902 68.142 1.00 60.43 68 PHE D CA 1
ATOM 14281 C C . PHE D 1 440 ? -11.198 9.584 69.522 1.00 63.39 68 PHE D C 1
ATOM 14282 O O . PHE D 1 440 ? -12.062 9.469 70.404 1.00 65.31 68 PHE D O 1
ATOM 14290 N N . ASN D 1 441 ? -10.088 10.255 69.698 1.00 63.89 69 ASN D N 1
ATOM 14291 C CA . ASN D 1 441 ? -9.728 10.712 70.997 1.00 66.97 69 ASN D CA 1
ATOM 14292 C C . ASN D 1 441 ? -10.032 10.105 72.325 1.00 69.39 69 ASN D C 1
ATOM 14293 O O . ASN D 1 441 ? -10.523 10.744 73.204 1.00 72.42 69 ASN D O 1
ATOM 14298 N N . GLY D 1 442 ? -9.746 8.833 72.444 1.00 68.79 70 GLY D N 1
ATOM 14299 C CA . GLY D 1 442 ? -10.096 8.085 73.662 1.00 71.46 70 GLY D CA 1
ATOM 14300 C C . GLY D 1 442 ? -11.487 7.501 73.690 1.00 71.33 70 GLY D C 1
ATOM 14301 O O . GLY D 1 442 ? -11.864 6.821 74.631 1.00 73.45 70 GLY D O 1
ATOM 14302 N N . VAL D 1 443 ? -12.266 7.775 72.659 1.00 69.22 71 VAL D N 1
ATOM 14303 C CA . VAL D 1 443 ? -13.627 7.338 72.671 1.00 69.77 71 VAL D CA 1
ATOM 14304 C C . VAL D 1 443 ? -13.889 6.429 71.473 1.00 67.18 71 VAL D C 1
ATOM 14305 O O . VAL D 1 443 ? -13.464 6.724 70.336 1.00 64.48 71 VAL D O 1
ATOM 14309 N N . LYS D 1 444 ? -14.571 5.315 71.771 1.00 68.12 72 LYS D N 1
ATOM 14310 C CA . LYS D 1 444 ? -15.142 4.365 70.801 1.00 66.39 72 LYS D CA 1
ATOM 14311 C C . LYS D 1 444 ? -16.532 4.820 70.317 1.00 66.52 72 LYS D C 1
ATOM 14312 O O . LYS D 1 444 ? -17.380 5.250 71.131 1.00 68.83 72 LYS D O 1
ATOM 14318 N N . TYR D 1 445 ? -16.764 4.713 69.001 1.00 64.32 73 TYR D N 1
ATOM 14319 C CA . TYR D 1 445 ? -18.025 5.150 68.351 1.00 64.04 73 TYR D CA 1
ATOM 14320 C C . TYR D 1 445 ? -18.750 3.951 67.748 1.00 64.04 73 TYR D C 1
ATOM 14321 O O . TYR D 1 445 ? -18.102 2.946 67.399 1.00 63.67 73 TYR D O 1
ATOM 14330 N N . ASN D 1 446 ? -20.075 4.010 67.648 1.00 64.81 74 ASN D N 1
ATOM 14331 C CA . ASN D 1 446 ? -20.773 2.942 66.956 1.00 64.69 74 ASN D CA 1
ATOM 14332 C C . ASN D 1 446 ? -20.530 3.034 65.447 1.00 62.40 74 ASN D C 1
ATOM 14333 O O . ASN D 1 446 ? -21.122 3.888 64.779 1.00 62.10 74 ASN D O 1
ATOM 14338 N N . THR D 1 447 ? -19.674 2.153 64.924 1.00 61.18 75 THR D N 1
ATOM 14339 C CA . THR D 1 447 ? -19.316 2.132 63.489 1.00 59.45 75 THR D CA 1
ATOM 14340 C C . THR D 1 447 ? -20.393 1.737 62.463 1.00 59.92 75 THR D C 1
ATOM 14341 O O . THR D 1 447 ? -20.110 1.763 61.264 1.00 58.90 75 THR D O 1
ATOM 14345 N N . THR D 1 448 ? -21.586 1.339 62.901 1.00 61.66 76 THR D N 1
ATOM 14346 C CA . THR D 1 448 ? -22.640 0.994 61.949 1.00 62.22 76 THR D CA 1
ATOM 14347 C C . THR D 1 448 ? -23.548 2.198 61.677 1.00 62.12 76 THR D C 1
ATOM 14348 O O . THR D 1 448 ? -24.666 2.068 61.155 1.00 62.92 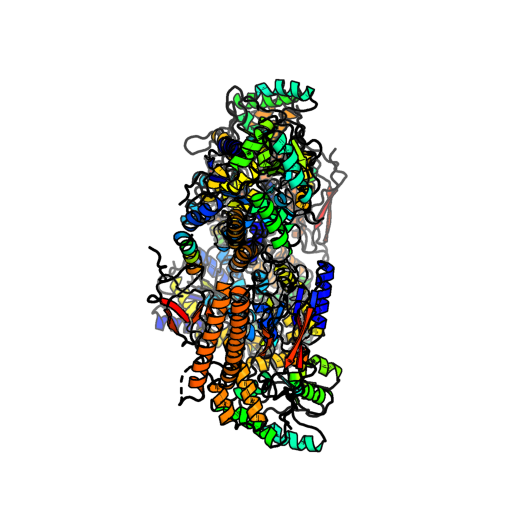76 THR D O 1
ATOM 14352 N N . ARG D 1 449 ? -23.041 3.374 62.047 1.00 61.05 77 ARG D N 1
ATOM 14353 C CA . ARG D 1 449 ? -23.585 4.649 61.603 1.00 60.50 77 ARG D CA 1
ATOM 14354 C C . ARG D 1 449 ? -22.536 5.293 60.721 1.00 57.95 77 ARG D C 1
ATOM 14355 O O . ARG D 1 449 ? -21.387 4.906 60.753 1.00 56.88 77 ARG D O 1
ATOM 14363 N N . ASN D 1 450 ? -22.941 6.301 59.967 1.00 57.46 78 ASN D N 1
ATOM 14364 C CA . ASN D 1 450 ? -22.137 6.822 58.884 1.00 55.74 78 ASN D CA 1
ATOM 14365 C C . ASN D 1 450 ? -21.796 8.263 59.010 1.00 54.79 78 ASN D C 1
ATOM 14366 O O . ASN D 1 450 ? -22.557 9.040 59.560 1.00 55.62 78 ASN D O 1
ATOM 14371 N N . ALA D 1 451 ? -20.653 8.620 58.443 1.00 53.28 79 ALA D N 1
ATOM 14372 C CA . ALA D 1 451 ? -20.322 10.009 58.200 1.00 52.60 79 ALA D CA 1
ATOM 14373 C C . ALA D 1 451 ? -20.709 10.235 56.777 1.00 51.90 79 ALA D C 1
ATOM 14374 O O . ALA D 1 451 ? -20.826 9.264 56.033 1.00 51.52 79 ALA D O 1
ATOM 14376 N N . TYR D 1 452 ? -20.970 11.493 56.426 1.00 52.04 80 TYR D N 1
ATOM 14377 C CA . TYR D 1 452 ? -21.310 11.885 55.062 1.00 51.96 80 TYR D CA 1
ATOM 14378 C C . TYR D 1 452 ? -20.468 13.067 54.552 1.00 51.41 80 TYR D C 1
ATOM 14379 O O . TYR D 1 452 ? -20.284 14.058 55.258 1.00 51.75 80 TYR D O 1
ATOM 14388 N N . ARG D 1 453 ? -19.943 12.956 53.336 1.00 50.46 81 ARG D N 1
ATOM 14389 C CA . ARG D 1 453 ? -19.231 14.078 52.718 1.00 50.17 81 ARG D CA 1
ATOM 14390 C C . ARG D 1 453 ? -19.566 14.224 51.247 1.00 50.20 81 ARG D C 1
ATOM 14391 O O . ARG D 1 453 ? -19.590 13.246 50.504 1.00 50.31 81 ARG D O 1
ATOM 14399 N N . GLU D 1 454 ? -19.807 15.449 50.827 1.00 50.48 82 GLU D N 1
ATOM 14400 C CA . GLU D 1 454 ? -20.210 15.679 49.468 1.00 51.13 82 GLU D CA 1
ATOM 14401 C C . GLU D 1 454 ? -19.037 15.999 48.502 1.00 50.91 82 GLU D C 1
ATOM 14402 O O . GLU D 1 454 ? -18.191 16.864 48.765 1.00 50.13 82 GLU D O 1
ATOM 14408 N N . CYS D 1 455 ? -19.005 15.256 47.399 1.00 51.04 83 CYS D N 1
ATOM 14409 C CA . CYS D 1 455 ? -18.134 15.526 46.312 1.00 51.26 83 CYS D CA 1
ATOM 14410 C C . CYS D 1 455 ? -18.884 16.511 45.426 1.00 52.52 83 CYS D C 1
ATOM 14411 O O . CYS D 1 455 ? -19.889 16.172 44.776 1.00 53.08 83 CYS D O 1
ATOM 14414 N N . LEU D 1 456 ? -18.374 17.740 45.407 1.00 52.65 84 LEU D N 1
ATOM 14415 C CA . LEU D 1 456 ? -19.061 18.826 44.745 1.00 54.01 84 LEU D CA 1
ATOM 14416 C C . LEU D 1 456 ? -19.065 18.623 43.216 1.00 55.16 84 LEU D C 1
ATOM 14417 O O . LEU D 1 456 ? -18.241 17.880 42.670 1.00 54.89 84 LEU D O 1
ATOM 14422 N N . GLU D 1 457 ? -20.009 19.264 42.535 1.00 56.28 85 GLU D N 1
ATOM 14423 C CA . GLU D 1 457 ? -20.086 19.139 41.087 1.00 58.01 85 GLU D CA 1
ATOM 14424 C C . GLU D 1 457 ? -18.826 19.612 40.360 1.00 58.27 85 GLU D C 1
ATOM 14425 O O . GLU D 1 457 ? -18.613 19.249 39.210 1.00 59.37 85 GLU D O 1
ATOM 14431 N N . ASN D 1 458 ? -17.986 20.377 41.050 1.00 57.28 86 ASN D N 1
ATOM 14432 C CA . ASN D 1 458 ? -16.825 20.976 40.432 1.00 57.96 86 ASN D CA 1
ATOM 14433 C C . ASN D 1 458 ? -15.532 20.236 40.674 1.00 56.88 86 ASN D C 1
ATOM 14434 O O . ASN D 1 458 ? -14.459 20.708 40.277 1.00 56.81 86 ASN D O 1
ATOM 14439 N N . GLY D 1 459 ? -15.656 19.094 41.348 1.00 55.48 87 GLY D N 1
ATOM 14440 C CA . GLY D 1 459 ? -14.560 18.172 41.510 1.00 54.84 87 GLY D CA 1
ATOM 14441 C C . GLY D 1 459 ? -13.823 18.276 42.817 1.00 53.56 87 GLY D C 1
ATOM 14442 O O . GLY D 1 459 ? -12.794 17.666 42.986 1.00 53.74 87 GLY D O 1
ATOM 14443 N N . THR D 1 460 ? -14.329 19.045 43.756 1.00 52.99 88 THR D N 1
ATOM 14444 C CA . THR D 1 460 ? -13.655 19.193 45.006 1.00 52.03 88 THR D CA 1
ATOM 14445 C C . THR D 1 460 ? -14.542 18.707 46.165 1.00 51.98 88 THR D C 1
ATOM 14446 O O . THR D 1 460 ? -15.783 18.683 46.110 1.00 52.30 88 THR D O 1
ATOM 14450 N N . TRP D 1 461 ? -13.901 18.257 47.229 1.00 51.64 89 TRP D N 1
ATOM 14451 C CA . TRP D 1 461 ? -14.606 17.887 48.423 1.00 50.50 89 TRP D CA 1
ATOM 14452 C C . TRP D 1 461 ? -15.161 19.119 49.090 1.00 51.11 89 TRP D C 1
ATOM 14453 O O . TRP D 1 461 ? -14.478 20.107 49.254 1.00 51.85 89 TRP D O 1
ATOM 14464 N N . ALA D 1 462 ? -16.418 19.042 49.487 1.00 51.73 90 ALA D N 1
ATOM 14465 C CA . ALA D 1 462 ? -17.008 20.051 50.345 1.00 52.57 90 ALA D CA 1
ATOM 14466 C C . ALA D 1 462 ? -16.161 20.097 51.608 1.00 52.84 90 ALA D C 1
ATOM 14467 O O . ALA D 1 462 ? -15.492 19.095 51.972 1.00 51.77 90 ALA D O 1
ATOM 14469 N N . SER D 1 463 ? -16.120 21.268 52.245 1.00 54.20 91 SER D N 1
ATOM 14470 C CA . SER D 1 463 ? -15.152 21.431 53.309 1.00 54.35 91 SER D CA 1
ATOM 14471 C C . SER D 1 463 ? -15.756 20.951 54.602 1.00 54.73 91 SER D C 1
ATOM 14472 O O . SER D 1 463 ? -15.013 20.487 55.484 1.00 54.96 91 SER D O 1
ATOM 14475 N N . LYS D 1 464 ? -17.079 21.046 54.739 1.00 55.10 92 LYS D N 1
ATOM 14476 C CA . LYS D 1 464 ? -17.693 20.498 55.945 1.00 55.62 92 LYS D CA 1
ATOM 14477 C C . LYS D 1 464 ? -17.912 19.006 55.741 1.00 54.09 92 LYS D C 1
ATOM 14478 O O . LYS D 1 464 ? -18.172 18.537 54.623 1.00 52.92 92 LYS D O 1
ATOM 14484 N N . ILE D 1 465 ? -17.771 18.264 56.833 1.00 54.17 93 ILE D N 1
ATOM 14485 C CA . ILE D 1 465 ? -18.135 16.861 56.863 1.00 52.87 93 ILE D CA 1
ATOM 14486 C C . ILE D 1 465 ? -19.147 16.645 57.961 1.00 53.90 93 ILE D C 1
ATOM 14487 O O . ILE D 1 465 ? -18.981 17.092 59.071 1.00 55.07 93 ILE D O 1
ATOM 14492 N N . ASN D 1 466 ? -20.219 15.969 57.603 1.00 54.23 94 ASN D N 1
ATOM 14493 C CA . ASN D 1 466 ? -21.302 15.642 58.504 1.00 55.61 94 ASN D CA 1
ATOM 14494 C C . ASN D 1 466 ? -20.935 14.466 59.359 1.00 55.41 94 ASN D C 1
ATOM 14495 O O . ASN D 1 466 ? -21.027 13.330 58.930 1.00 54.78 94 ASN D O 1
ATOM 14500 N N . TYR D 1 467 ? -20.515 14.754 60.578 1.00 56.76 95 TYR D N 1
ATOM 14501 C CA . TYR D 1 467 ? -20.322 13.732 61.594 1.00 57.06 95 TYR D CA 1
ATOM 14502 C C . TYR D 1 467 ? -21.508 13.567 62.561 1.00 59.32 95 TYR D C 1
ATOM 14503 O O . TYR D 1 467 ? -21.374 12.905 63.572 1.00 60.55 95 TYR D O 1
ATOM 14512 N N . SER D 1 468 ? -22.671 14.113 62.217 1.00 60.19 96 SER D N 1
ATOM 14513 C CA . SER D 1 468 ? -23.777 14.216 63.162 1.00 63.07 96 SER D CA 1
ATOM 14514 C C . SER D 1 468 ? -24.278 12.894 63.766 1.00 63.97 96 SER D C 1
ATOM 14515 O O . SER D 1 468 ? -24.825 12.907 64.849 1.00 66.45 96 SER D O 1
ATOM 14518 N N . GLN D 1 469 ? -24.043 11.769 63.083 1.00 62.40 97 GLN D N 1
ATOM 14519 C CA . GLN D 1 469 ? -24.633 10.472 63.420 1.00 63.05 97 GLN D CA 1
ATOM 14520 C C . GLN D 1 469 ? -23.699 9.557 64.191 1.00 63.03 97 GLN D C 1
ATOM 14521 O O . GLN D 1 469 ? -24.057 8.416 64.533 1.00 63.93 97 GLN D O 1
ATOM 14527 N N . CYS D 1 470 ? -22.493 10.034 64.444 1.00 62.18 98 CYS D N 1
ATOM 14528 C CA . CYS D 1 470 ? -21.507 9.232 65.149 1.00 62.18 98 CYS D CA 1
ATOM 14529 C C . CYS D 1 470 ? -21.787 9.360 66.640 1.00 64.87 98 CYS D C 1
ATOM 14530 O O . CYS D 1 470 ? -21.357 10.315 67.289 1.00 65.95 98 CYS D O 1
ATOM 14533 N N . GLU D 1 471 ? -22.559 8.417 67.171 1.00 66.44 99 GLU D N 1
ATOM 14534 C CA . GLU D 1 471 ? -22.891 8.417 68.594 1.00 69.52 99 GLU D CA 1
ATOM 14535 C C . GLU D 1 471 ? -21.792 7.606 69.245 1.00 69.45 99 GLU D C 1
ATOM 14536 O O . GLU D 1 471 ? -21.428 6.555 68.702 1.00 68.32 99 GLU D O 1
ATOM 14542 N N . PRO D 1 472 ? -21.215 8.099 70.378 1.00 71.40 100 PRO D N 1
ATOM 14543 C CA . PRO D 1 472 ? -20.230 7.319 71.148 1.00 71.71 100 PRO D CA 1
ATOM 14544 C C . PRO D 1 472 ? -20.948 6.120 71.753 1.00 73.78 100 PRO D C 1
ATOM 14545 O O . PRO D 1 472 ? -22.184 6.130 71.814 1.00 75.37 100 PRO D O 1
ATOM 14549 N N . ILE D 1 473 ? -20.229 5.082 72.171 1.00 74.00 101 ILE D N 1
ATOM 14550 C CA . ILE D 1 473 ? -20.909 4.085 73.013 1.00 77.03 101 ILE D CA 1
ATOM 14551 C C . ILE D 1 473 ? -20.206 3.918 74.354 1.00 79.65 101 ILE D C 1
ATOM 14552 O O . ILE D 1 473 ? -18.996 3.712 74.400 1.00 77.99 101 ILE D O 1
ATOM 14557 N N . LEU D 1 474 ? -20.999 4.011 75.431 1.00 84.20 102 LEU D N 1
ATOM 14558 C CA . LEU D 1 474 ? -20.473 4.212 76.784 1.00 87.62 102 LEU D CA 1
ATOM 14559 C C . LEU D 1 474 ? -20.984 3.224 77.841 1.00 91.59 102 LEU D C 1
ATOM 14560 O O . LEU D 1 474 ? -20.301 2.229 78.136 1.00 91.89 102 LEU D O 1
ATOM 14565 N N . ASP D 1 475 ? -22.153 3.550 78.420 1.00 95.05 103 ASP D N 1
ATOM 14566 C CA . ASP D 1 475 ? -22.882 2.810 79.489 1.00 99.16 103 ASP D CA 1
ATOM 14567 C C . ASP D 1 475 ? -23.622 3.785 80.400 1.00 103.06 103 ASP D C 1
ATOM 14568 O O . ASP D 1 475 ? -24.567 3.407 81.087 1.00 106.64 103 ASP D O 1
ATOM 14573 N N . SER E 2 1 ? -40.180 94.100 22.026 1.00 114.26 26 SER E N 1
ATOM 14574 C CA . SER E 2 1 ? -40.536 92.976 22.935 1.00 110.36 26 SER E CA 1
ATOM 14575 C C . SER E 2 1 ? -41.238 93.499 24.190 1.00 105.55 26 SER E C 1
ATOM 14576 O O . SER E 2 1 ? -41.322 92.803 25.198 1.00 101.38 26 SER E O 1
ATOM 14579 N N . GLN E 2 2 ? -41.735 94.731 24.108 1.00 107.37 27 GLN E N 1
ATOM 14580 C CA . GLN E 2 2 ? -42.344 95.433 25.242 1.00 105.03 27 GLN E CA 1
ATOM 14581 C C . GLN E 2 2 ? -43.608 94.697 25.724 1.00 104.36 27 GLN E C 1
ATOM 14582 O O . GLN E 2 2 ? -43.858 94.574 26.926 1.00 100.12 27 GLN E O 1
ATOM 14588 N N . ARG E 2 3 ? -44.385 94.187 24.770 1.00 109.67 28 ARG E N 1
ATOM 14589 C CA . ARG E 2 3 ? -45.576 93.398 25.083 1.00 111.69 28 ARG E CA 1
ATOM 14590 C C . ARG E 2 3 ? -45.213 91.934 25.437 1.00 109.04 28 ARG E C 1
ATOM 14591 O O . ARG E 2 3 ? -46.062 91.220 25.955 1.00 110.11 28 ARG E O 1
ATOM 14599 N N . GLU E 2 4 ? -43.974 91.493 25.176 1.00 106.96 29 GLU E N 1
ATOM 14600 C CA . GLU E 2 4 ? -43.569 90.090 25.442 1.00 106.42 29 GLU E CA 1
ATOM 14601 C C . GLU E 2 4 ? -42.801 89.865 26.749 1.00 99.86 29 GLU E C 1
ATOM 14602 O O . GLU E 2 4 ? -43.026 88.867 27.436 1.00 99.27 29 GLU E O 1
ATOM 14608 N N . ARG E 2 5 ? -41.872 90.758 27.076 1.00 96.50 30 ARG E N 1
ATOM 14609 C CA . ARG E 2 5 ? -41.134 90.626 28.317 1.00 92.19 30 ARG E CA 1
ATOM 14610 C C . ARG E 2 5 ? -42.136 90.634 29.460 1.00 89.52 30 ARG E C 1
ATOM 14611 O O . ARG E 2 5 ? -41.960 89.919 30.456 1.00 87.54 30 ARG E O 1
ATOM 14619 N N . ALA E 2 6 ? -43.194 91.433 29.313 1.00 90.60 31 ALA E N 1
ATOM 14620 C CA . ALA E 2 6 ? -44.194 91.538 30.363 1.00 89.03 31 ALA E CA 1
ATOM 14621 C C . ALA E 2 6 ? -44.873 90.201 30.595 1.00 90.08 31 ALA E C 1
ATOM 14622 O O . ALA E 2 6 ? -45.249 89.894 31.738 1.00 88.09 31 ALA E O 1
ATOM 14624 N N . GLU E 2 7 ? -44.997 89.412 29.516 1.00 94.52 32 GLU E N 1
ATOM 14625 C CA . GLU E 2 7 ? -45.665 88.101 29.531 1.00 98.44 32 GLU E CA 1
ATOM 14626 C C . GLU E 2 7 ? -44.817 87.072 30.255 1.00 95.76 32 GLU E C 1
ATOM 14627 O O . GLU E 2 7 ? -45.356 86.139 30.829 1.00 97.63 32 GLU E O 1
ATOM 14633 N N . GLN E 2 8 ? -43.497 87.229 30.206 1.00 93.17 33 GLN E N 1
ATOM 14634 C CA . GLN E 2 8 ? -42.599 86.379 30.990 1.00 91.90 33 GLN E CA 1
ATOM 14635 C C . GLN E 2 8 ? -42.595 86.827 32.444 1.00 86.53 33 GLN E C 1
ATOM 14636 O O . GLN E 2 8 ? -42.633 85.990 33.339 1.00 86.42 33 GLN E O 1
ATOM 14642 N N . ASN E 2 9 ? -42.555 88.140 32.671 1.00 83.56 34 ASN E N 1
ATOM 14643 C CA . ASN E 2 9 ? -42.558 88.692 34.017 1.00 80.45 34 ASN E CA 1
ATOM 14644 C C . ASN E 2 9 ? -43.731 88.180 34.853 1.00 80.09 34 ASN E C 1
ATOM 14645 O O . ASN E 2 9 ? -43.575 87.920 36.043 1.00 78.61 34 ASN E O 1
ATOM 14650 N N . ARG E 2 10 ? -44.897 88.049 34.223 1.00 82.65 35 ARG E N 1
ATOM 14651 C CA . ARG E 2 10 ? -46.071 87.446 34.847 1.00 84.52 35 ARG E CA 1
ATOM 14652 C C . ARG E 2 10 ? -45.785 86.056 35.443 1.00 85.06 35 ARG E C 1
ATOM 14653 O O . ARG E 2 10 ? -46.269 85.762 36.538 1.00 84.37 35 ARG E O 1
ATOM 14661 N N . ILE E 2 11 ? -45.020 85.217 34.727 1.00 87.16 36 ILE E N 1
ATOM 14662 C CA . ILE E 2 11 ? -44.612 83.879 35.216 1.00 89.38 36 ILE E CA 1
ATOM 14663 C C . ILE E 2 11 ? -43.731 83.989 36.449 1.00 85.42 36 ILE E C 1
ATOM 14664 O O . ILE E 2 11 ? -43.967 83.302 37.449 1.00 85.90 36 ILE E O 1
ATOM 14669 N N . ILE E 2 12 ? -42.707 84.840 36.352 1.00 82.88 37 ILE E N 1
ATOM 14670 C CA . ILE E 2 12 ? -41.791 85.084 37.460 1.00 81.57 37 ILE E CA 1
ATOM 14671 C C . ILE E 2 12 ? -42.562 85.555 38.676 1.00 79.04 37 ILE E C 1
ATOM 14672 O O . ILE E 2 12 ? -42.376 85.003 39.740 1.00 79.91 37 ILE E O 1
ATOM 14677 N N . PHE E 2 13 ? -43.414 86.569 38.499 1.00 77.52 38 PHE E N 1
ATOM 14678 C CA . PHE E 2 13 ? -44.373 87.034 39.520 1.00 76.90 38 PHE E CA 1
ATOM 14679 C C . PHE E 2 13 ? -45.245 85.919 40.095 1.00 78.37 38 PHE E C 1
ATOM 14680 O O . PHE E 2 13 ? -45.411 85.841 41.300 1.00 78.50 38 PHE E O 1
ATOM 14688 N N . ASP E 2 14 ? -45.815 85.078 39.226 1.00 81.16 39 ASP E N 1
ATOM 14689 C CA . ASP E 2 14 ? -46.676 83.953 39.627 1.00 84.77 39 ASP E CA 1
ATOM 14690 C C . ASP E 2 14 ? -45.953 82.965 40.527 1.00 85.42 39 ASP E C 1
ATOM 14691 O O . ASP E 2 14 ? -46.549 82.362 41.426 1.00 87.35 39 ASP E O 1
ATOM 14696 N N . SER E 2 15 ? -44.658 82.812 40.274 1.00 84.85 40 SER E N 1
ATOM 14697 C CA . SER E 2 15 ? -43.812 81.903 41.026 1.00 86.96 40 SER E CA 1
ATOM 14698 C C . SER E 2 15 ? -43.400 82.486 42.378 1.00 84.67 40 SER E C 1
ATOM 14699 O O . SER E 2 15 ? -43.604 81.867 43.407 1.00 86.62 40 SER E O 1
ATOM 14702 N N . VAL E 2 16 ? -42.833 83.685 42.353 1.00 82.22 41 VAL E N 1
ATOM 14703 C CA . VAL E 2 16 ? -42.242 84.337 43.515 1.00 82.67 41 VAL E CA 1
ATOM 14704 C C . VAL E 2 16 ? -43.269 84.666 44.598 1.00 82.38 41 VAL E C 1
ATOM 14705 O O . VAL E 2 16 ? -43.062 84.372 45.762 1.00 85.04 41 VAL E O 1
ATOM 14710 N N . SER F 2 1 ? -13.882 12.327 82.410 1.00 117.04 26 SER F N 1
ATOM 14711 C CA . SER F 2 1 ? -13.269 11.126 81.767 1.00 115.18 26 SER F CA 1
ATOM 14712 C C . SER F 2 1 ? -13.963 10.834 80.433 1.00 108.80 26 SER F C 1
ATOM 14713 O O . SER F 2 1 ? -14.015 11.712 79.584 1.00 105.68 26 SER F O 1
ATOM 14716 N N . GLN F 2 2 ? -14.506 9.629 80.246 1.00 107.84 27 GLN F N 1
ATOM 14717 C CA . GLN F 2 2 ? -15.061 9.252 78.936 1.00 103.41 27 GLN F CA 1
ATOM 14718 C C . GLN F 2 2 ? -16.429 9.856 78.561 1.00 100.44 27 GLN F C 1
ATOM 14719 O O . GLN F 2 2 ? -16.667 10.130 77.385 1.00 96.65 27 GLN F O 1
ATOM 14725 N N . ARG F 2 3 ? -17.317 10.062 79.533 1.00 103.10 28 ARG F N 1
ATOM 14726 C CA . ARG F 2 3 ? -18.581 10.751 79.253 1.00 102.77 28 ARG F CA 1
ATOM 14727 C C . ARG F 2 3 ? -18.288 12.193 78.816 1.00 101.81 28 ARG F C 1
ATOM 14728 O O . ARG F 2 3 ? -19.035 12.781 78.016 1.00 100.19 28 ARG F O 1
ATOM 14736 N N . GLU F 2 4 ? -17.174 12.735 79.315 1.00 103.51 29 GLU F N 1
ATOM 14737 C CA . GLU F 2 4 ? -16.784 14.125 79.047 1.00 104.37 29 GLU F CA 1
ATOM 14738 C C . GLU F 2 4 ? -15.785 14.323 77.888 1.00 100.74 29 GLU F C 1
ATOM 14739 O O . GLU F 2 4 ? -15.785 15.372 77.233 1.00 100.17 29 GLU F O 1
ATOM 14745 N N . ARG F 2 5 ? -14.946 13.319 77.635 1.00 99.43 30 ARG F N 1
ATOM 14746 C CA . ARG F 2 5 ? -14.013 13.367 76.514 1.00 97.21 30 ARG F CA 1
ATOM 14747 C C . ARG F 2 5 ? -14.869 13.381 75.260 1.00 93.07 30 ARG F C 1
ATOM 14748 O O . ARG F 2 5 ? -14.697 14.230 74.371 1.00 91.77 30 ARG F O 1
ATOM 14756 N N . ALA F 2 6 ? -15.826 12.457 75.223 1.00 91.96 31 ALA F N 1
ATOM 14757 C CA . ALA F 2 6 ? -16.766 12.321 74.113 1.00 89.07 31 ALA F CA 1
ATOM 14758 C C . ALA F 2 6 ? -17.526 13.606 73.865 1.00 89.00 31 ALA F C 1
ATOM 14759 O O . ALA F 2 6 ? -17.920 13.870 72.728 1.00 87.46 31 ALA F O 1
ATOM 14761 N N . GLU F 2 7 ? -17.722 14.387 74.934 1.00 92.10 32 GLU F N 1
ATOM 14762 C CA . GLU F 2 7 ? -18.449 15.651 74.905 1.00 94.44 32 GLU F CA 1
ATOM 14763 C C . GLU F 2 7 ? -17.631 16.736 74.202 1.00 93.63 32 GLU F C 1
ATOM 14764 O O . GLU F 2 7 ? -18.195 17.686 73.672 1.00 94.99 32 GLU F O 1
ATOM 14770 N N . GLN F 2 8 ? -16.307 16.604 74.218 1.00 92.83 33 GLN F N 1
ATOM 14771 C CA . GLN F 2 8 ? -15.446 17.513 73.466 1.00 92.78 33 GLN F CA 1
ATOM 14772 C C . GLN F 2 8 ? -15.378 17.087 72.007 1.00 88.68 33 GLN F C 1
ATOM 14773 O O . GLN F 2 8 ? -15.440 17.940 71.119 1.00 88.52 33 GLN F O 1
ATOM 14779 N N . ASN F 2 9 ? -15.264 15.779 71.755 1.00 86.53 34 ASN F N 1
ATOM 14780 C CA . ASN F 2 9 ? -15.258 15.254 70.385 1.00 84.00 34 ASN F CA 1
ATOM 14781 C C . ASN F 2 9 ? -16.446 15.722 69.561 1.00 82.90 34 ASN F C 1
ATOM 14782 O O . ASN F 2 9 ? -16.283 16.027 68.386 1.00 82.02 34 ASN F O 1
ATOM 14787 N N . ARG F 2 10 ? -17.624 15.775 70.179 1.00 84.09 35 ARG F N 1
ATOM 14788 C CA . ARG F 2 10 ? -18.834 16.332 69.557 1.00 85.34 35 ARG F CA 1
ATOM 14789 C C . ARG F 2 10 ? -18.615 17.739 68.979 1.00 86.36 35 ARG F C 1
ATOM 14790 O O . ARG F 2 10 ? -19.106 18.027 67.886 1.00 86.17 35 ARG F O 1
ATOM 14798 N N . ILE F 2 11 ? -17.892 18.597 69.716 1.00 88.12 36 ILE F N 1
ATOM 14799 C CA . ILE F 2 11 ? -17.552 19.958 69.263 1.00 90.22 36 ILE F CA 1
ATOM 14800 C C . ILE F 2 11 ? -16.661 19.916 68.036 1.00 87.42 36 ILE F C 1
ATOM 14801 O O . ILE F 2 11 ? -16.909 20.641 67.070 1.00 88.14 36 ILE F O 1
ATOM 14806 N N . ILE F 2 12 ? -15.622 19.081 68.100 1.00 85.29 37 ILE F N 1
ATOM 14807 C CA . ILE F 2 12 ? -14.704 18.887 66.990 1.00 84.20 37 ILE F CA 1
ATOM 14808 C C . ILE F 2 12 ? -15.470 18.401 65.767 1.00 82.35 37 ILE F C 1
ATOM 14809 O O . ILE F 2 12 ? -15.369 19.012 64.713 1.00 82.87 37 ILE F O 1
ATOM 14814 N N . PHE F 2 13 ? -16.233 17.316 65.925 1.00 81.25 38 PHE F N 1
ATOM 14815 C CA . PHE F 2 13 ? -17.150 16.806 64.897 1.00 81.02 38 PHE F CA 1
ATOM 14816 C C . PHE F 2 13 ? -18.066 17.885 64.319 1.00 82.78 38 PHE F C 1
ATOM 14817 O O . PHE F 2 13 ? -18.232 17.952 63.104 1.00 83.29 38 PHE F O 1
ATOM 14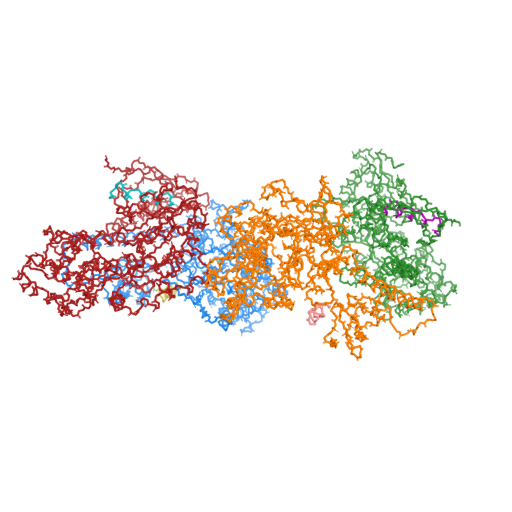825 N N . ASP F 2 14 ? -18.664 18.705 65.191 1.00 84.84 39 ASP F N 1
ATOM 14826 C CA . ASP F 2 14 ? -19.553 19.795 64.784 1.00 88.48 39 ASP F CA 1
ATOM 14827 C C . ASP F 2 14 ? -18.872 20.819 63.892 1.00 89.17 39 ASP F C 1
ATOM 14828 O O . ASP F 2 14 ? -19.491 21.396 62.994 1.00 91.71 39 ASP F O 1
ATOM 14833 N N . SER F 2 15 ? -17.589 21.037 64.147 1.00 87.83 40 SER F N 1
ATOM 14834 C CA . SER F 2 15 ? -16.806 22.011 63.404 1.00 89.12 40 SER F CA 1
ATOM 14835 C C . SER F 2 15 ? -16.327 21.460 62.073 1.00 87.08 40 SER F C 1
ATOM 14836 O O . SER F 2 15 ? -16.503 22.087 61.043 1.00 88.80 40 SER F O 1
ATOM 14839 N N . VAL F 2 16 ? -15.730 20.275 62.118 1.00 84.73 41 VAL F N 1
ATOM 14840 C CA . VAL F 2 16 ? -15.078 19.642 60.981 1.00 84.59 41 VAL F CA 1
ATOM 14841 C C . VAL F 2 16 ? -16.078 19.267 59.889 1.00 85.49 41 VAL F C 1
ATOM 14842 O O . VAL F 2 16 ? -15.865 19.530 58.709 1.00 87.26 41 VAL F O 1
ATOM 14847 N N . ARG G 2 3 ? 19.454 11.253 29.296 1.00 127.40 28 ARG G N 1
ATOM 14848 C CA . ARG G 2 3 ? 20.510 12.113 28.700 1.00 127.15 28 ARG G CA 1
ATOM 14849 C C . ARG G 2 3 ? 20.050 13.550 28.880 1.00 123.84 28 ARG G C 1
ATOM 14850 O O . ARG G 2 3 ? 20.617 14.319 29.659 1.00 122.53 28 ARG G O 1
ATOM 14858 N N . GLU G 2 4 ? 18.975 13.872 28.171 1.00 122.98 29 GLU G N 1
ATOM 14859 C CA . GLU G 2 4 ? 18.438 15.219 28.063 1.00 120.54 29 GLU G CA 1
ATOM 14860 C C . GLU G 2 4 ? 17.230 15.415 28.986 1.00 118.95 29 GLU G C 1
ATOM 14861 O O . GLU G 2 4 ? 16.571 16.459 28.954 1.00 117.32 29 GLU G O 1
ATOM 14867 N N . ARG G 2 5 ? 16.949 14.397 29.799 1.00 119.96 30 ARG G N 1
ATOM 14868 C CA . ARG G 2 5 ? 15.949 14.500 30.863 1.00 118.89 30 ARG G CA 1
ATOM 14869 C C . ARG G 2 5 ? 16.525 14.090 32.223 1.00 118.99 30 ARG G C 1
ATOM 14870 O O . ARG G 2 5 ? 15.931 14.419 33.259 1.00 117.92 30 ARG G O 1
ATOM 14878 N N . ALA G 2 6 ? 17.661 13.370 32.200 1.00 120.47 31 ALA G N 1
ATOM 14879 C CA . ALA G 2 6 ? 18.514 13.118 33.384 1.00 120.53 31 ALA G CA 1
ATOM 14880 C C . ALA G 2 6 ? 19.245 14.394 33.821 1.00 118.89 31 ALA G C 1
ATOM 14881 O O . ALA G 2 6 ? 19.579 14.570 35.002 1.00 118.32 31 ALA G O 1
ATOM 14883 N N . GLU G 2 7 ? 19.494 15.259 32.839 1.00 118.57 32 GLU G N 1
ATOM 14884 C CA . GLU G 2 7 ? 20.062 16.590 33.032 1.00 117.61 32 GLU G CA 1
ATOM 14885 C C . GLU G 2 7 ? 19.081 17.561 33.738 1.00 115.69 32 GLU G C 1
ATOM 14886 O O . GLU G 2 7 ? 19.514 18.550 34.350 1.00 115.23 32 GLU G O 1
ATOM 14892 N N . GLN G 2 8 ? 17.773 17.284 33.649 1.00 115.10 33 GLN G N 1
ATOM 14893 C CA . GLN G 2 8 ? 16.771 18.070 34.383 1.00 114.05 33 GLN G CA 1
ATOM 14894 C C . GLN G 2 8 ? 16.645 17.595 35.842 1.00 114.07 33 GLN G C 1
ATOM 14895 O O . GLN G 2 8 ? 16.568 18.416 36.763 1.00 113.60 33 GLN G O 1
ATOM 14901 N N . ASN G 2 9 ? 16.631 16.277 36.047 1.00 114.90 34 ASN G N 1
ATOM 14902 C CA . ASN G 2 9 ? 16.575 15.702 37.392 1.00 114.99 34 ASN G CA 1
ATOM 14903 C C . ASN G 2 9 ? 17.697 16.190 38.287 1.00 114.49 34 ASN G C 1
ATOM 14904 O O . ASN G 2 9 ? 17.475 16.405 39.471 1.00 114.08 34 ASN G O 1
ATOM 14909 N N . ARG G 2 10 ? 18.890 16.365 37.712 1.00 114.91 35 ARG G N 1
ATOM 14910 C CA . ARG G 2 10 ? 20.036 16.939 38.420 1.00 115.04 35 ARG G CA 1
ATOM 14911 C C . ARG G 2 10 ? 19.701 18.311 39.029 1.00 114.29 35 ARG G C 1
ATOM 14912 O O . ARG G 2 10 ? 20.125 18.597 40.148 1.00 114.29 35 ARG G O 1
ATOM 14920 N N . ILE G 2 11 ? 18.936 19.140 38.305 1.00 113.86 36 ILE G N 1
ATOM 14921 C CA . ILE G 2 11 ? 18.463 20.441 38.820 1.00 113.71 36 ILE G CA 1
ATOM 14922 C C . ILE G 2 11 ? 17.504 20.250 40.000 1.00 113.48 36 ILE G C 1
ATOM 14923 O O . ILE G 2 11 ? 17.613 20.955 41.010 1.00 113.84 36 ILE G O 1
ATOM 14928 N N . ILE G 2 12 ? 16.573 19.300 39.849 1.00 113.32 37 ILE G N 1
ATOM 14929 C CA . ILE G 2 12 ? 15.606 18.948 40.897 1.00 113.72 37 ILE G CA 1
ATOM 14930 C C . ILE G 2 12 ? 16.319 18.413 42.141 1.00 113.73 37 ILE G C 1
ATOM 14931 O O . ILE G 2 12 ? 16.052 18.870 43.254 1.00 114.08 37 ILE G O 1
ATOM 14936 N N . PHE G 2 13 ? 17.225 17.453 41.941 1.00 113.67 38 PHE G N 1
ATOM 14937 C CA . PHE G 2 13 ? 18.070 16.922 43.020 1.00 113.70 38 PHE G CA 1
ATOM 14938 C C . PHE G 2 13 ? 18.842 18.037 43.732 1.00 113.63 38 PHE G C 1
ATOM 14939 O O . PHE G 2 13 ? 18.942 18.027 44.962 1.00 113.67 38 PHE G O 1
ATOM 14947 N N . ASP G 2 14 ? 19.373 18.984 42.950 1.00 113.83 39 ASP G N 1
ATOM 14948 C CA . ASP G 2 14 ? 20.164 20.111 43.462 1.00 114.53 39 ASP G CA 1
ATOM 14949 C C . ASP G 2 14 ? 19.355 21.029 44.358 1.00 114.95 39 ASP G C 1
ATOM 14950 O O . ASP G 2 14 ? 19.874 21.561 45.338 1.00 115.79 39 ASP G O 1
ATOM 14955 N N . SER G 2 15 ? 18.084 21.215 44.016 1.00 114.86 40 SER G N 1
ATOM 14956 C CA . SER G 2 15 ? 17.192 22.070 44.793 1.00 115.91 40 SER G CA 1
ATOM 14957 C C . SER G 2 15 ? 16.641 21.376 46.054 1.00 115.93 40 SER G C 1
ATOM 14958 O O . SER G 2 15 ? 16.651 21.959 47.140 1.00 116.91 40 SER G O 1
ATOM 14961 N N . VAL G 2 16 ? 16.178 20.135 45.885 1.00 115.24 41 VAL G N 1
ATOM 14962 C CA . VAL G 2 16 ? 15.512 19.338 46.928 1.00 115.75 41 VAL G CA 1
ATOM 14963 C C . VAL G 2 16 ? 16.464 18.977 48.074 1.00 115.55 41 VAL G C 1
ATOM 14964 O O . VAL G 2 16 ? 16.188 19.223 49.256 1.00 116.19 41 VAL G O 1
ATOM 14969 N N . GLU H 2 7 ? -7.934 89.504 70.500 1.00 133.01 32 GLU H N 1
ATOM 14970 C CA . GLU H 2 7 ? -7.326 88.212 70.932 1.00 130.74 32 GLU H CA 1
ATOM 14971 C C . GLU H 2 7 ? -8.157 86.999 70.451 1.00 123.45 32 GLU H C 1
ATOM 14972 O O . GLU H 2 7 ? -7.607 86.042 69.891 1.00 122.25 32 GLU H O 1
ATOM 14978 N N . GLN H 2 8 ? -9.472 87.037 70.678 1.00 120.66 33 GLN H N 1
ATOM 14979 C CA . GLN H 2 8 ? -10.397 86.126 69.998 1.00 116.28 33 GLN H CA 1
ATOM 14980 C C . GLN H 2 8 ? -10.500 86.514 68.509 1.00 115.92 33 GLN H C 1
ATOM 14981 O O . GLN H 2 8 ? -10.604 85.648 67.632 1.00 113.83 33 GLN H O 1
ATOM 14987 N N . ASN H 2 9 ? -10.458 87.819 68.237 1.00 119.16 34 ASN H N 1
ATOM 14988 C CA . ASN H 2 9 ? -10.470 88.335 66.870 1.00 119.66 34 ASN H CA 1
ATOM 14989 C C . ASN H 2 9 ? -9.348 87.774 66.002 1.00 118.15 34 ASN H C 1
ATOM 14990 O O . ASN H 2 9 ? -9.549 87.567 64.810 1.00 116.46 34 ASN H O 1
ATOM 14995 N N . ARG H 2 10 ? -8.179 87.537 66.606 1.00 120.12 35 ARG H N 1
ATOM 14996 C CA . ARG H 2 10 ? -7.037 86.924 65.918 1.00 120.73 35 ARG H CA 1
ATOM 14997 C C . ARG H 2 10 ? -7.407 85.545 65.352 1.00 117.19 35 ARG H C 1
ATOM 14998 O O . ARG H 2 10 ? -6.970 85.199 64.253 1.00 117.00 35 ARG H O 1
ATOM 15006 N N . ILE H 2 11 ? -8.218 84.775 66.089 1.00 115.55 36 ILE H N 1
ATOM 15007 C CA . ILE H 2 11 ? -8.757 83.485 65.597 1.00 114.45 36 ILE H CA 1
ATOM 15008 C C . ILE H 2 11 ? -9.693 83.695 64.398 1.00 112.82 36 ILE H C 1
ATOM 15009 O O . ILE H 2 11 ? -9.612 82.957 63.410 1.00 113.62 36 ILE H O 1
ATOM 15014 N N . ILE H 2 12 ? -10.568 84.702 64.501 1.00 112.26 37 ILE H N 1
ATOM 15015 C CA . ILE H 2 12 ? -11.497 85.076 63.425 1.00 112.96 37 ILE H CA 1
ATOM 15016 C C . ILE H 2 12 ? -10.736 85.555 62.186 1.00 112.79 37 ILE H C 1
ATOM 15017 O O . ILE H 2 12 ? -11.011 85.094 61.081 1.00 113.26 37 ILE H O 1
ATOM 15022 N N . PHE H 2 13 ? -9.782 86.469 62.382 1.00 113.36 38 PHE H N 1
ATOM 15023 C CA . PHE H 2 13 ? -8.906 86.958 61.306 1.00 113.84 38 PHE H CA 1
ATOM 15024 C C . PHE H 2 13 ? -8.168 85.806 60.601 1.00 112.84 38 PHE H C 1
ATOM 15025 O O . PHE H 2 13 ? -8.014 85.812 59.370 1.00 112.46 38 PHE H O 1
ATOM 15033 N N . ASP H 2 14 ? -7.722 84.830 61.399 1.00 113.52 39 ASP H N 1
ATOM 15034 C CA . ASP H 2 14 ? -6.976 83.664 60.921 1.00 115.35 39 ASP H CA 1
ATOM 15035 C C . ASP H 2 14 ? -7.824 82.766 60.040 1.00 115.44 39 ASP H C 1
ATOM 15036 O O . ASP H 2 14 ? -7.324 82.210 59.060 1.00 117.44 39 ASP H O 1
ATOM 15041 N N . SER H 2 15 ? -9.102 82.625 60.388 1.00 114.90 40 SER H N 1
ATOM 15042 C CA . SER H 2 15 ? -10.026 81.789 59.619 1.00 117.54 40 SER H CA 1
ATOM 15043 C C . SER H 2 15 ? -10.552 82.486 58.343 1.00 117.16 40 SER H C 1
ATOM 15044 O O . SER H 2 15 ? -10.571 81.884 57.263 1.00 119.77 40 SER H O 1
ATOM 15047 N N . VAL H 2 16 ? -10.947 83.755 58.490 1.00 115.28 41 VAL H N 1
ATOM 15048 C CA . VAL H 2 16 ? -11.555 84.579 57.430 1.00 116.62 41 VAL H CA 1
ATOM 15049 C C . VAL H 2 16 ? -10.579 84.900 56.294 1.00 115.16 41 VAL H C 1
ATOM 15050 O O . VAL H 2 16 ? -10.813 84.584 55.116 1.00 116.81 41 VAL H O 1
#

Foldseek 3Di:
DDDPQAFEEEDAPLFLQVLLVVLVVVLCVVPVHHYHYDYDPPCLVVCCVALVVLDDGQKYKDFLQSQQQCVVSPWFDFDDDDPVLVVQFDPVQQVSQAHPNTRFWAFWFKKWKWKKFFCVLPVDQDQAPVVQVVSQVVVVVVQAAAEAEALLFLLQLQLQLPFQPADQFDDDDHDTDNLHGRCQDPSNLVSLVSVLVCVVVPSDALPGHHVNRLVCVLCVRYGIYMDIQSSVVSNVVSVRPMDTAFAHHYVNGGRARAMTGIIMTGTSSDPPNVSVCCSVRVRCLDLNNQVSRCVRTNRAQTRRVVNNVVVVPDVNSVRRVVSVVSHYHRHNHNCVVLLRQLSSQLSSCCNVVVDPNNVSSVCSVVSVVVVVVVVLQVVLVVVLVVLQVVVVCCPPPNPDPPPDDDPAWQDFDADPQSDTFHIGAAQDWDWAFDDCDGPNWGWDRVHTKIWHRHNRRHTDPDIRPVTTDTDDD/DDDPQAFEEEDAPLFLQVLLVVLQVVLCVVPVHHYHYDYDPPCLVVCCVALVPLDDGQKYKDFLQSQQQCVVSPFFDFDDDDPVLVVQFDPVQQVSQAHPNTRFWAFWFKKWKWKKFFCVLPVDQDQAPVVQVVSQVVVVVVQAAAEAEALLFLLQLQLQLPQQPADQFDDDDNDTDNVHGRLQDPSNLVSLQSVLVCCVVVNYALPGHHVNRLVCVLCVRYGIYMDIQSSVVSNVVSVRPMDTAAQHHYPNGGRARAMTGIIMTGTSSDPCNVSVNCSVRVRQLDLNNVVSRCVSTNRAQTRRVVNSVVVVPDNNSVRRVVSNVSHYHRHNHNCVVLLRQLSSQLSSCCNVVVDPNNVSSVCSVVSVVVVVVVVLQVVLVVVQVVLQVVVVCCPPPNPPPDPDDDPAWQDFDADPFSFTDHIGAAQDWDWAFDDCDGDHWGWDRVDTKIWHRHNRRHTDPDIRPPPTHTD/DDDPQAFEEEDAPLFLQVLLVVLQVVLCVPPVHRYHYDHDPPQLVVCCVQLVPLDDGQKYKDFLQQQQQCVVSPFFDFDDDDPVLPVQFDPVQQVSQAHPNTRFWAFWFKKWKWKKFFCVLPVPQDQAPVVQVVSQVVLVVVQAAAEAEALLFLLQLQLQLPFQPAAQFDDDDNDTDLQHGRQQDPSNLQSLQSVLVCCVVPSYPLPGHHVNRLVCVLCPRYGIYMDIQLSVVSNVVSVRPMDTAADHHYPPGGRARAMTGITMTGTSSDPCNVVVSCSCRVRCLDLNNVVSRCNRTNRAQTRRPVNSVVVVPDNNSVRRVVSNVRHYHHRNHNLSVQLRVLSSQLSSCCNVVVDPSNVSSVSSSCRSNVNVCVVLQVVLVVVQVVLQVVVVVCCPPNPYPPAWAPFDADPFSDTDHIGAAFDWDWAFDDCDGDHFGWDRVDTKIWHRHNRRYTDPDIRPPTTHTDD/DDDPQAFEEEDAPLFLQVLLVVLQVVLCVPPVHRYHYDHDPPQLVVCCVQLVPLDDGQKYKDFLQQQQQCVVSPFFDFDDDDPVLPVQFDPVQQVSQDHPNTRRWAFWFKKWKFKKFFCVLPVPDDQAPVVQVVSQVVLVVVQAAAEAEALLFLLQLQLQLPFQPAAQFDDDDNDTDLQHGRQQDPSNLQSLQSVLVCCVVPSDPLPGHHVNRLVCVLCVRYGIYMDIQSSVLSNVVSVRPMDTAADHHYPNGGRARAMTGITMTGTSSDPCNPVVSCSCRVRCLDLNNVVSRCNRTNRAQTRGPPNSVVVVPDNNSVRRVVSNVRHYHHHNHSLVVQLRVLSSQLSSCCNVVVDPSNVSSVSSVCRSSVVVVVVLLVVLVVVQVVLQVVVVVCCPPNPYPPAWAPFDADPFSFTDHIDDAFDWDWAFDDCDGDHFGWDRVHTKIWHRHNRRYTDPDIRPPGTHTDDD/DVVVVVVVVVVVVVVD/DVVVVVVVVVVVVVVD/DVVVVVVVVVVVVD/DVVVVVVVVD

InterPro domains:
  IPR000832 GPCR, family 2, secretin-like [PF00002] (118-355)
  IPR000832 GPCR, family 2, secretin-like [PR00249] (118-142)
  IPR000832 GPCR, family 2, secretin-like [PR00249] (150-174)
  IPR000832 GPCR, family 2, secretin-like [PR00249] (186-209)
  IPR000832 GPCR, family 2, secretin-like [PR00249] (224-249)
  IPR000832 GPCR, family 2, secretin-like [PR00249] (266-291)
  IPR000832 GPCR, family 2, secretin-like [PR00249] (308-328)
  IPR000832 GPCR, family 2, secretin-like [PR00249] (341-362)
  IPR001879 GPCR, family 2, extracellular hormone receptor domain [PF02793] (38-99)
  IPR001879 GPCR, family 2, extracellular hormone receptor domain [PS50227] (13-102)
  IPR001879 GPCR, family 2, extracellular hormone receptor domain [SM00008] (36-107)
  IPR003051 GPCR, family 2, corticotropin releasing factor receptor [PR01279] (52-63)
  IPR003051 GPCR, family 2, corticotropin releasing factor receptor [PR01279] (65-82)
  IPR003051 GPCR, family 2, corticotropin releasing factor receptor [PR01279] (86-102)
  IPR003051 GPCR, family 2, corticotropin releasing factor receptor [PR01279] (107-122)
  IPR003051 GPCR, family 2, corticotropin releasing factor receptor [PR01279] (124-142)
  IPR003051 GPCR, family 2, corticotropin releasing factor receptor [PR01279] (211-223)
  IPR003051 GPCR, family 2, corticotropin releasing factor receptor [PR01279] (255-270)
  IPR003051 GPCR, family 2, corticotropin releasing factor receptor [PR01279] (295-304)
  IPR003051 GPCR, family 2, corticotropin releasing factor receptor [PR01279] (326-347)

CATH classification: 3.40.190.10

GO terms:
  GO:0005886 plasma membrane (C, IDA)
  GO:0008528 G protein-coupled peptide receptor activity (F, IDA)
  GO:0015056 corticotrophin-releasing factor receptor activity (F, IDA)
  GO:0007189 adenylate cyclase-activating G protein-coupled receptor signaling pathway (P, IDA)
  GO:0005886 plasma membrane (C, TAS)
  GO:0015056 corticotrophin-releasing factor receptor activity (F, TAS)
  GO:0007188 adenylate cyclase-modulating G protein-coupled receptor signaling pathway (P, TAS)
  GO:0005515 protein binding (F, IPI)

Secondary structure (DSSP, 8-state):
-PPTT-EEEE--TTS-HHHHHHHHHHHHHHH---EEEE--TTHHHHHHHHHTTT-S-SEEEEEGGGHHHHHHTT-BPPP---HHHHTTB-HHHHHHTEETTEE-SEEEEEE--EEEEETTT-SS--SBTTHHHHHHHHHHTTT-EEE---SSSHHHHHHHHTTTT-EEEEEETTEEEEEEEESSSHHHHHHHHHHHHHHHTTSS-TT--HHHHHHHHHTTSEEEEEE-GGGHHHHHHHT--EEEEPPPBBTTBPP-PEEEEEEEEEBTT-TTHHHHHHHIIIIISSHHHHHHHHTTS--SEESBHHHHHHHTT-HHHHHHHHHHHHSEEPP-STTHHHHHHHHHHHHHHHHTTSS-HHHHHHHHHHTHHHHHHHHHHHHHHHHHHHHHHHHHHHHHHSSP--TTS-S-EE--EE-TTS-EEPPEETT-EEEEE--SEETTEEB-TTSEEEEEB-TTSSB-S--B-TT--B---/-PPTT-EEEE--TTS-HHHHHHHHHHHHHHH---EEEE--TTHHHHHHHHHTTT-S-SEEEEEGGGHHHHHHTT-BPPP---HHHHTTB-HHHHHHTEETTEE-SEEEEEE--EEEEETTT-SS--SBSTHHHHHHHHHHTTT-EEE---TTSGGGTHHHHTTTT-EEEEEETTEEEEEEEESSSHHHHHHHHHHHHHHHTTSS-TT--HHHHHHHHHTT-EEEEEE-GGGHHHHHHHT--EEEEPPPBBTTBPP-PEEEEEEEEEBTT-TTHHHHHHHIIIIISSHHHHHHHHTTS--SEESBHHHHHHHTT-HHHHHHHHHHHHSEEPP-STTHHHHHHHHHHHHHHHHTTSS-HHHHHHHHHHTHHHHHHHHHHHHHHHHHHHHHHHHHHHHHHSSP--TTS-S-EE--EE-TTSPEEPPEETT-EEEEE--SEETTEEB-TTSEEEEEB-TTSSB-S--B-TT--B-/-PPTT-EEEE--TTS-HHHHHHHHHHHHHHH---EEEE--TTHHHHHHHHHTTT-S-SEEEEEGGGHHHHHHTT-EEPP---HHHHTTB-HHHHHHTEETTEE-SEEEEEE--EEEEETTT-SS--SBGGGHHHHHHHHHHTT-EEE---TTSHHHHHHHHTTTT-EEEEEETTEEEEEEEESSSHHHHHHHHHHHHHHHTTSS-TT--HHHHHHHHHTT-EEEEEE-GGGHHHHHHHT--EEEEPPPBBTTB---PEEEEEEEEEETT-TTHHHHHHHIIIIISSHHHHHHHHTTS--SEESBHHHHHHHTT-HHHHHHHHHHHHSEEPP-STTHHHHHHHHHHHHHHHHHTSS-HHHHHHHHHHHHTTHHHHHHHHHHHHHHHHHHHHHHHHHHHS-----EEP-EE-TTS-EEPPEETT-EEEEEPPSEETTEEB-TTSEEEEEB-TTSSB-S--B-TT--B--/-PPTT-EEEE--TTS-HHHHHHHHHHHHHHH---EEEE--TTHHHHHHHHHTTT-S-SEEEEEGGGHHHHHHTT-EEPP---HHHHTTB-HHHHHHTEETTEE-SEEEEEE--EEEEETTT-SS--SBGGGHHHHHHHHHHTT-EEE---SSSHHHHHHHHHHTT-EEEEEETTEEEEEEEESSSHHHHHHHHHHHHHHHTTSS-TT--HHHHHHHHHTT-EEEEEE-GGGHHHHHHH---EEEEPPPBBTTB---PEEEEEEEEEETT-TTHHHHHHHIIIIISSHHHHHHHHTTS--SEESBHHHHHHHTTSHHHHHHHHHHHHSEEPP-STTHHHHHHHHHHHHHHHHHTSS-HHHHHHHHHHHHTTHHHHHHHHHHHHHHHHHHHHHHHHHHHS-----EEP-EE-TTSPEEP-EETT-EEEEE--SEETTEEB-TTSEEEEEB-TTSSB-S--B-TT--B---/-HHHHHHHHHHHHHH-/-HHHHHHHHHHHHHH-/-TTHHHHHHHHHH-/--HHHHHHH-

Nearest PDB structures (foldseek):
  3n96-assembly1_A  TM=1.002E+00  e=6.221E-100  Homo sapiens
  3n96-assembly1_D  TM=7.903E-01  e=3.800E-93  Homo sapiens
  3n93-assembly1_B  TM=7.978E-01  e=5.557E-90  Homo sapiens
  5jon-assembly2_B  TM=9.671E-01  e=4.427E-74  Escherichia coli O157:H7
  4kyc-assembly1_A  TM=9.471E-01  e=6.470E-73  Escherichia coli K-12

Sequence (1935 aa):
KIEEGKLVIWINGDKGYNGLAEVGKKFEKDTGIKVTVEHPDKLEEKFPQVAATGDGPDIIFWAHDRFGGYAQSGLLAEITPDKAFQDKLYPFTWDAVRYNGKLIAYPIAVEALSLIYNKDLLPNPPKTWEEIPALDKELKAKGKSALMFNLQEPYFTWPLIAADGGYAFKYENGKYDIKDVGVDNAGAKAGLTFLVDLIKNKHMNADTDYSIAEAAFNKGETAMTINGPWAWSNIDTSKVNYGVTVLPTFKGQPSKPFVGVLSAGINAASPNKELAKEFLENYLLTDEGLEAVNKDKPLGAVALKSYEEELAKDPRIAATMENAQKGEIMPNIPQMSAFWYAVRTAVINAASGRQTVDEALKDAQTNAAAEFAALLHSLLEANCSLALAEELLLDGWGPPLDPEGPYSYCNTTLDQIGTCWPRSAAGALVERPCPEYFNGVKYNTTRNAYRECLENGTWASKINYSQCEPILDKIEEGKLVIWINGDKGYNGLAEVGKKFEKDTGIKVTVEHPDKLEEKFPQVAATGDGPDIIFWAHDRFGGYAQSGLLAEITPDKAFQDKLYPFTWDAVRYNGKLIAYPIAVEALSLIYNKDLLPNPPKTWEEIPALDKELKAKGKSALMFNLQEPYFTWPLIAADGGYAFKYENGKYDIKDVGVDNAGAKAGLTFLVDLIKNKHMNADTDYSIAEAAFNKGETAMTINGPWAWSNIDTSKVNYGVTVLPTFKGQPSKPFVGVLSAGINAASPNKELAKEFLENYLLTDEGLEAVNKDKPLGAVALKSYEEELAKDPRIAATMENAQKGEIMPNIPQMSAFWYAVRTAVINAASGRQTVDEALKDAQTNAAAEFAALLHSLLEANCSLALAEELLLDGWGPPLDPEGPYSYCNTTLDQIGTCWPRSAAGALVERPCPEYFNGVKYNTTRNAYRECLENGTWASKINYSQCEPIKIEEGKLVIWINGDKGYNGLAEVGKKFEKDTGIKVTVEHPDKLEEKFPQVAATGDGPDIIFWAHDRFGGYAQSGLLAEITPDKAFQDKLYPFTWDAVRYNGKLIAYPIAVEALSLIYNKDLLPNPPKTWEEIPALDKELKAKGKSALMFNLQEPYFTWPLIAADGGYAFKYENGKYDIKDVGVDNAGAKAGLTFLVDLIKNKHMNADTDYSIAEAAFNKGETAMTINGPWAWSNIDTSKVNYGVTVLPTFKGQPSKPFVGVLSAGINAASPNKELAKEFLENYLLTDEGLEAVNKDKPLGAVALKSYEEELAKDPRIAATMENAQKGEIMPNIPQMSAFWYAVRTAVINAASGRQTVDEALKDAQTNAAAEFAALLHSLLEANCSLALAEELLLDGWGPPPYSYCNTTLDQIGTCWPRSAAGALVERPCPEYFNGVKYNTTRNAYRECLENGTWASKINYSQCEPILKIEEGKLVIWINGDKGYNGLAEVGKKFEKDTGIKVTVEHPDKLEEKFPQVAATGDGPDIIFWAHDRFGGYAQSGLLAEITPDKAFQDKLYPFTWDAVRYNGKLIAYPIAVEALSLIYNKDLLPNPPKTWEEIPALDKELKAKGKSALMFNLQEPYFTWPLIAADGGYAFKYENGKYDIKDVGVDNAGAKAGLTFLVDLIKNKHMNADTDYSIAEAAFNKGETAMTINGPWAWSNIDTSKVNYGVTVLPTFKGQPSKPFVGVLSAGINAASPNKELAKEFLENYLLTDEGLEAVNKDKPLGAVALKSYEEELAKDPRIAATMENAQKGEIMPNIPQMSAFWYAVRTAVINAASGRQTVDEALKDAQTNAAAEFAALLHSLLEANCSLALAEELLLDGWGPPPYSYCNTTLDQIGTCWPRSAAGALVERPCPEYFNGVKYNTTRNAYRECLENGTWASKINYSQCEPILDSQRERAEQNRIIFDSVSQRERAEQNRIIFDSVRERAEQNRIIFDSVEQNRIIFDSV

B-factor: mean 62.24, std 15.81, range [2.0, 157.23]